Protein AF-0000000081532509 (afdb_homodimer)

InterPro domains:
  IPR002182 NB-ARC [PF00931] (156-328)
  IPR027417 P-loop containing nucleoside triphosphate hydrolase [G3DSA:3.40.50.300] (134-307)
  IPR027417 P-loop containing nucleoside triphosphate hydrolase [SSF52540] (149-412)
  IPR032675 Leucine-rich repeat domain superfamily [G3DSA:3.80.10.10] (495-868)
  IPR036388 Winged helix-like DNA-binding domain superfamily [G3DSA:1.10.10.10] (398-484)
  IPR042197 Apoptotic protease-activating factors, helical domain [G3DSA:1.10.8.430] (309-397)
  IPR050905 Plant disease resistance NBS-LRR [PTHR33463] (24-840)
  IPR055414 Disease resistance R13L4/SHOC-2-like, LRR domain [PF23598] (517-829)
  IPR058922 Disease resistance protein, winged helix domain [PF23559] (414-483)

Nearest PDB structures (foldseek):
  8xuq-assembly1_G  TM=4.237E-01  e=7.655E-31  Solanum lycopersicum
  8rfh-assembly1_B  TM=4.456E-01  e=2.811E-27  Nicotiana benthamiana
  8xuo-assembly1_G  TM=4.334E-01  e=1.552E-26  Solanum lycopersicum
  8bv0-assembly2_C  TM=6.031E-01  e=1.238E-17  Solanum lycopersicum
  7txh-assembly2_E  TM=5.042E-01  e=8.768E-08  Homo sapiens

Sequence (1768 aa):
MGNPFSIPCDPCVNKISQWLGEKAAYIHDLEKNLVAVETTMEDLTAKRDTLAGRVKREEDRGQQRTAEIKVWLTRTETVEKEVNELLSASDAELQKLCLHGFCSKSFKSSYRYGRSIVLKLREVENLKNEEFKEITEPSLTSEVEEMPLQPIIVGQETMLEKAWKHLKEDGVGMMGLYGMGGVGKTTLLTQIYNKFSEERCGFDFVIWVVVSQELQAEKIQDEIAQKVGLGGEGWNAKDKSGKRISLHNFLLKKKFVLFLDDLWQKVELFEIGVPFPTRGKNRCKVAFTTRSQEVCARMGVQDPMEVQCLADNESFDLFQKKVGERTLGSDPEIPDLARIVASKCDGLPLALNVIGETMSCKRTVQEWQYAIDVLTEYANKFSGMEDKILPLLKYSYDNLKGDQVKSSLLYCALFPEDDKIDKDKLIEYWIGEGIIDASEGIERAENKGYEIIGSLVRASLLMQVERVDPNYVRMHDVVREMALWIASDLGTEKDAFIVRAGVGLRKIPKVKKWNVVRRMSLMHNEIRSLDGSPECLELKTLLLQRTSLEKISSEFFKSMPKLVVLDLSVSQNLSEVPEGISQLVSLQYLDLSWTNICHLPKGLQELKKLIHLDLEYTRELQSIAGISRLHNLKVLNVSSSGFSWDLSTVEELETLKHLQVLLASFHGPPQVLKQFLSSHRLTSCTRSLEMGGKESSGLLSIPVTMEKLRELTIYGSTISEINMVNICIKSKTVSPLHNPSNVCFSSLSHVYVVDCKGLRELTWLMFAPNLRSLVVTNASELEDIINKEKASKEDVPFPKLVSLRLQNLPMLKNIYWRPLPLPCLKEIEVIKCPNLKKLPLDSQSGTHGENRLIIKNHDIEWIESVEWEDNATKNRFLSASKTVMGNPFSIPCDPCVNKISQWLGEKAAYIHDLEKNLVAVETTMEDLTAKRDTLAGRVKREEDRGQQRTAEIKVWLTRTETVEKEVNELLSASDAELQKLCLHGFCSKSFKSSYRYGRSIVLKLREVENLKNEEFKEITEPSLTSEVEEMPLQPIIVGQETMLEKAWKHLKEDGVGMMGLYGMGGVGKTTLLTQIYNKFSEERCGFDFVIWVVVSQELQAEKIQDEIAQKVGLGGEGWNAKDKSGKRISLHNFLLKKKFVLFLDDLWQKVELFEIGVPFPTRGKNRCKVAFTTRSQEVCARMGVQDPMEVQCLADNESFDLFQKKVGERTLGSDPEIPDLARIVASKCDGLPLALNVIGETMSCKRTVQEWQYAIDVLTEYANKFSGMEDKILPLLKYSYDNLKGDQVKSSLLYCALFPEDDKIDKDKLIEYWIGEGIIDASEGIERAENKGYEIIGSLVRASLLMQVERVDPNYVRMHDVVREMALWIASDLGTEKDAFIVRAGVGLRKIPKVKKWNVVRRMSLMHNEIRSLDGSPECLELKTLLLQRTSLEKISSEFFKSMPKLVVLDLSVSQNLSEVPEGISQLVSLQYLDLSWTNICHLPKGLQELKKLIHLDLEYTRELQSIAGISRLHNLKVLNVSSSGFSWDLSTVEELETLKHLQVLLASFHGPPQVLKQFLSSHRLTSCTRSLEMGGKESSGLLSIPVTMEKLRELTIYGSTISEINMVNICIKSKTVSPLHNPSNVCFSSLSHVYVVDCKGLRELTWLMFAPNLRSLVVTNASELEDIINKEKASKEDVPFPKLVSLRLQNLPMLKNIYWRPLPLPCLKEIEVIKCPNLKKLPLDSQSGTHGENRLIIKNHDIEWIESVEWEDNATKNRFLSASKTV

Solvent-accessible surface area (backbone atoms only — not comparable to full-atom values): 90305 Å² total; per-residue (Å²): 134,80,76,78,78,73,70,77,54,52,65,61,46,45,50,48,45,47,50,49,47,55,56,48,40,22,45,48,43,32,70,61,48,52,51,48,36,53,53,52,46,51,51,38,52,54,48,48,55,54,51,51,52,51,47,49,54,42,38,72,80,59,34,30,71,32,53,56,52,52,53,50,54,53,50,51,54,51,51,49,53,56,50,54,57,55,57,68,50,41,68,66,57,59,67,37,41,52,75,93,33,68,44,48,84,46,56,69,61,45,38,54,50,22,46,51,50,54,54,49,37,55,52,53,51,53,64,56,67,60,80,75,92,66,61,58,39,79,48,92,50,58,78,55,75,71,67,94,68,76,89,81,79,68,78,48,62,67,57,47,52,52,52,50,54,50,62,68,37,72,75,43,21,51,44,28,37,22,26,40,80,52,42,46,57,71,58,52,52,46,53,55,57,38,48,39,55,76,49,55,85,85,43,48,38,67,45,82,45,78,53,46,82,69,83,50,55,65,59,54,34,50,54,51,30,48,68,74,67,57,48,57,72,78,45,70,72,42,50,70,67,52,46,16,42,52,42,24,56,47,47,67,77,44,28,31,36,40,35,39,40,49,41,72,60,65,72,62,44,56,68,43,13,39,71,74,46,39,70,71,74,48,67,29,33,39,36,35,27,26,41,28,48,48,40,30,29,53,64,62,30,85,73,62,41,73,52,62,55,40,52,72,70,45,30,42,52,48,24,46,67,45,25,30,69,69,27,49,66,53,37,93,63,36,52,62,52,47,50,54,52,42,56,61,38,63,21,28,51,49,52,31,48,47,48,16,49,62,46,33,78,51,52,47,65,66,57,52,52,48,49,47,50,41,54,69,71,49,39,64,73,43,77,52,34,54,76,62,47,39,55,60,49,44,52,63,58,70,63,51,72,63,70,56,49,53,52,51,54,41,55,59,41,44,51,42,82,82,38,76,41,50,48,69,62,52,39,51,51,35,44,31,65,53,66,37,67,47,85,89,30,61,69,56,31,48,16,46,38,46,36,47,51,50,51,36,36,33,48,39,60,32,39,76,44,63,91,85,43,81,57,29,33,30,51,48,58,63,55,34,36,40,30,49,23,52,63,9,61,68,60,75,40,64,50,26,49,41,64,56,28,59,72,65,40,57,58,84,79,88,66,101,57,48,56,57,19,30,36,38,18,45,24,45,20,52,29,36,59,46,74,59,61,60,58,22,62,45,22,31,38,42,36,36,32,45,15,51,31,43,46,53,46,48,51,36,39,66,37,26,56,45,26,14,31,41,32,50,20,48,10,64,54,24,40,59,61,44,58,27,58,38,53,28,58,46,26,16,26,43,31,45,23,37,16,36,31,36,56,72,44,74,28,60,42,63,27,57,51,27,30,36,43,34,34,32,42,14,58,51,20,56,54,70,82,60,57,49,55,30,53,47,29,26,34,43,30,40,33,59,34,42,44,71,77,42,67,67,53,53,53,34,57,70,63,31,80,48,52,55,39,31,29,41,50,46,61,56,62,64,68,45,53,52,54,47,65,66,32,65,70,58,33,47,16,24,32,32,43,33,40,30,24,82,79,44,69,44,79,47,70,46,56,47,67,27,58,45,26,28,36,40,34,42,33,46,22,45,32,44,44,75,43,71,39,64,75,57,85,86,70,84,78,64,55,57,83,78,51,71,83,62,80,35,32,68,40,26,29,37,40,35,40,35,43,25,52,40,26,37,60,48,51,69,54,61,46,21,59,43,27,28,35,42,37,40,32,42,23,56,46,22,33,26,40,41,42,76,88,75,49,67,89,87,65,80,63,43,58,40,28,30,38,41,38,40,34,43,22,63,45,24,41,39,56,44,96,56,67,36,73,28,53,47,24,35,37,38,35,48,34,65,38,83,48,45,39,46,65,43,54,36,79,66,33,23,31,72,75,94,60,41,40,35,37,37,27,64,47,72,69,52,67,73,62,39,48,59,87,45,71,70,37,40,60,57,49,61,77,34,47,41,76,99,133,83,75,78,80,74,71,75,54,59,64,59,50,47,49,50,49,49,51,50,47,55,57,49,39,24,45,47,40,34,70,60,49,51,54,48,37,54,52,50,47,53,51,37,53,24,50,47,54,49,52,50,51,52,48,50,56,41,38,62,70,62,33,33,73,34,73,66,54,52,51,48,53,56,48,52,54,52,50,42,53,53,47,71,56,56,58,72,50,43,67,68,57,59,67,32,41,36,81,94,31,68,44,52,78,46,55,69,60,43,40,54,52,21,45,52,49,54,54,48,36,54,50,51,50,52,61,54,67,58,78,75,94,67,63,59,43,85,49,91,54,61,73,58,72,56,67,80,67,76,87,82,80,66,77,49,62,66,57,47,51,52,50,50,52,49,62,67,36,70,77,40,20,52,45,29,37,23,27,40,77,52,41,45,58,69,58,51,52,48,53,56,55,41,46,38,53,78,48,55,85,85,41,61,41,74,46,80,44,78,50,48,84,68,83,48,57,64,60,53,36,51,54,52,30,47,67,74,67,54,48,56,74,75,46,70,72,44,52,71,68,54,46,18,52,53,42,26,61,56,48,69,76,44,29,31,38,40,38,40,39,48,41,75,58,67,73,61,45,71,68,44,13,41,73,76,47,39,69,78,74,52,70,29,34,38,37,37,26,27,38,29,50,57,40,30,51,71,67,64,29,83,73,61,41,74,53,64,58,40,53,71,68,44,31,43,51,47,23,47,67,42,26,33,65,68,27,46,65,57,34,86,64,36,51,62,52,48,51,54,51,44,56,65,38,66,21,28,49,50,51,34,50,46,47,18,27,62,48,20,62,51,55,48,67,43,34,52,53,33,49,48,51,37,55,70,74,42,40,61,75,40,77,51,31,55,78,59,47,37,56,59,46,44,50,60,58,71,73,54,81,62,72,52,49,53,52,50,54,41,55,59,39,45,53,39,82,82,41,77,40,49,50,66,62,52,38,50,51,34,44,32,65,52,65,36,67,46,93,90,32,64,68,60,31,48,53,50,38,52,48,46,54,50,50,36,39,37,48,38,60,33,39,76,44,63,86,86,43,78,58,28,33,29,54,50,59,65,54,33,50,38,29,50,32,51,63,8,56,70,64,74,37,64,50,26,48,42,63,56,26,60,73,64,40,57,59,83,78,90,67,95,55,46,56,56,18,31,36,38,17,44,24,45,21,50,30,36,60,47,76,58,62,61,56,23,62,45,23,31,37,42,35,37,32,44,16,52,31,43,47,55,46,47,51,36,40,68,37,26,56,45,26,14,30,40,33,50,20,48,10,64,55,24,42,62,64,44,59,27,60,39,53,28,57,46,27,14,25,42,32,44,24,38,16,36,31,36,56,72,44,75,28,61,42,63,26,57,51,26,28,34,43,34,35,30,41,13,57,51,21,56,54,71,83,61,57,50,54,30,54,46,28,27,36,42,31,41,32,60,33,42,44,73,77,42,68,65,56,53,54,35,57,67,63,33,80,49,48,56,39,32,29,38,49,45,62,55,60,62,66,46,55,51,52,46,67,68,32,64,70,58,34,47,18,24,31,31,43,32,40,31,25,81,79,43,70,45,78,44,68,46,52,46,67,25,56,46,26,30,34,42,34,42,34,45,22,44,32,45,43,73,43,69,37,69,76,64,89,82,73,84,85,67,55,57,83,79,51,74,83,64,81,33,32,66,40,25,28,36,41,37,40,34,40,25,49,38,27,36,58,48,48,68,53,60,43,21,56,44,25,28,35,42,38,41,32,42,23,54,45,21,31,26,41,41,40,76,90,78,46,65,89,84,65,79,62,44,56,43,26,32,37,40,36,41,33,43,22,60,44,24,41,37,56,43,95,55,67,36,73,26,49,48,22,36,38,39,36,48,34,65,39,81,47,44,38,46,66,43,51,34,77,66,36,21,32,72,73,97,59,42,39,36,36,36,28,66,51,74,69,51,66,72,62,39,48,57,85,43,70,66,32,40,59,57,48,61,70,36,47,41,79,102

Secondary structure (DSSP, 8-state):
---------HHHHHHHHHHHHHHHHHHHTHHHHHHHHHHHHHHHHHHHHHHHHHHHHHHHTTEEE-HHHHHHHHHHHHHHHHHHHHHHTHHHHHHTEETTTTEESSHHHHHHHHHHHHHHHHHHHHHHH---S-SEEE-SS---PPPP--S---S-HHHHHHHHHHHHSTT--EEEEE-STTSSHHHHHHHHHHHHHH--TT-SEEEEEE--SS--HHHHHHHHHHHHT--SHHHHTS-HHHHHHHHHHHHHTS-EEEEEEEE-S---TTTTTPPP--SSSS--EEEEEES-HHHHHHHT-SS-EE-PPPPHHHHHHHHHHHH-HHHHTSSTTHHHHHHHHHHHTTT-HHHHHHHHHHHTT--SHHHHHHHHHHHHH-GGGSTTIIIIIHHHHHHHHHT--SHHHHHHHHHHTTSPTTPPEEHHHHHHHHHHHTSS--TT-HHHHHHHHHHHHHHHHHTTSSEE--TT-TTEEE--HHHHHHHHHHHTTTTT-GGGEEE-TTS--SSPPP-S-GGG--EEE--S----EE-S----TT--EEE-TT----EE-TTTTTT-TT--EEE--S-TT-----GGGGG-TT--EEE-TT----S--GGGGG-TT--EEE-TT-TT----TTGGG-TT--EEE-TT-SPPP-HHHHHHHHT-TT--EEEEEE-S-HHHHHHHHH-HHHHHHEEEEEEE-TT-EEEEEEETT-TT--EEEEES-EEEEEEEE---SSS----TTT-TTS--STT--EEEEES-SS--B-GGGGG-TT--EEEEE--TT--BSS-TTTS-TT----TT--EEEEES-TT--BS-SS-B--TT--EEEEES-TT--B--B-TT-S--GGG--EEEES-HHHHHH-B-SSHHHHHHHHHHEEE-/---------HHHHHHHHHHHHHHHHHHHTHHHHHHHHHHHHHHHHHHHHHHHHHHHHHHHTTEEE-HHHHHHHHHHHHHHHHHHHHGGGHHHHHTTEETTTTEESSHHHHHHHHHHHHHHHHHHHHHHT---S-SEEE-SS---PPPP--S---S-HHHHHHHHHHHHSTT-SEEEEE-STTSSHHHHHHHHHHHHHH--TT-SEEEEEE--SS--HHHHHHHHHHHHT--SHHHHTS-HHHHHHHHHHHHHTS-EEEEEEEE-S---TTTTTPPP--SSSS--EEEEEES-HHHHHHHT-SSPEE-PPPPHHHHHHHHHHHH-HHHHTT-TTHHHHHHHHHHHTTT-HHHHHHHHHHHTT--SHHHHHHHHHHHHH-GGGSTTIIIIIHHHHHHHHHT-SSHHHHHHHHHHTTSPTTPPEEHHHHHHHHHHHTSS--TT-HHHHHHHHHHHHHHHHHTTSSEE--TT-TTEEE--HHHHHHHHHHHTTTTT-GGGEEE-TTS--SSPPP-S-GGG--EEE--S----EE-S----TT--EEE-TT----EE-TTTTTT-TT--EEE--S-TT-----GGGGG-TT--EEE-TT----S--GGGGG-TT--EEE-TT-TT----TTGGG-TT--EEE-TT-SPPP-HHHHHHHHT-TT--EEEEEE-S-HHHHHHHHH-HHHHHHEEEEEEE-TT-EEEEEEETT-TT--EEEEES-EEEEEEEE---SSS----TTS-TTS--STT--EEEEES-SS--B-GGGGG-TT--EEEEE--TT--BSS-TTTS-TT----TT--EEEEES-TT--BS-SS-B--TT--EEEEES-TT--B--B-TT-S--GGG--EEEES-HHHHHH-B-SSHHHHHHHHHHEEE-

Organism: Thlaspi arvense (NCBI:txid13288)

Foldseek 3Di:
DPPPPPPVCPVVCVVVVVVVVVLLCLFQCVVVLLVLLVVLLVLLVVVLVVLVVVQVVVVVVQWHFDPVNVVLSVVNVVLNVVSVVLNVCSVVLVVQAPDNRSDGVDRVVSSVSSVVSVVSSVVSVVSSPDDDPDGTDHDQFGQQDQDDADPDDFQCVVVLVVQLVQQLDLQAAEEEEAAAFQQQQVRSLSVSSRVCNVPVSQFREEAEDEQADDHDLVVRLQRRCVRNVNHDDVLVPDDQVRSLQVLLVVQQVGQYEYEYEEDAAADDCSSNNHDGRHRRDHNYHYYYYYHFLVNCVVNPGPDYHYRDFHDLVRLLVLLDVQLDPVQPVLDVCSSVLSSLLSVLQVRRNQSSNQVSNVNNVPRDPVVSVVLSVCSQAQVCPPPCLVPPPLVSNCVLLVSDPDVLLNVLLLVQLLADAPDWAFQQVSLLVCCQLPSFDQPVHPVVSSVVSVVSVVRCVRSNQWDQDPPPDRRTIHGHSSSSSSSLCVCCVNVPRNQCEAHDEQVADQADDDDPDLQNHAEYHHENYAHAEADDAGQRARHAYYHHENYCYQYYDLNHCQRYQNHREDEPELNANHADDHLNVLNNQNYAYYAHENYQHAEDHPSVLNRQNHAEYAHHLNQNHADPPSVLSNQNHAEYECHNHNYAQDQVNLVSVLSNPNHQAYADEHADDVVRVVVQQLDLVNLCRYQHYHYEYCPQPEEAEHELSNQRHAEYEYEHYQYQYYAYFHVDPDDDGPRCLVVVPDQGNQRHAYYHYEQHANYAEQQVQQSHQRHAEYEHENHARHAEHHDPVSDDPPGQGHLRYAEYAAEQHQRHAYHDDAAGANQRHQEYEHENHQNHQEDNHDLNHAHDDPSGHAYEYQDPVRLVRHDDPDPSRNVVHVVRYDHD/DPPPPPPVCVVVVVVVVVVVVVLLCLQQCVVVLLVLQVVLLVLLVVVLVVLVVVQVVVVVVPWDFDPVNVVLSVVNVVLCVVNVVLNVCSVVLVVQAPPNRSRGVCRVVSSVSSVVSVVSSVVSVVSSPDDDPDGTDNPQQRQLDQDDADPDDFQCVVVLVVQLVQQLDLQAAEEEEAAAFQQCQVVSLSVSSNVCNVPVSQFREEAEDECAPDHDLVVRLQRRCVRNVNHDDVLVVDDQVRSLQVLLVVLQPGQYEYEYEEDLAADDCSSNNHDRRHRNDRNHHYYYYYHFLVNCVVNPGDDYHYRDFHDLVRLLVLLDVQLDDCQCVLDVCVSVLSSLLSVLQVRRNNSSNQVSNVNNPPRDPVVSVVQSVCSQAQVCPDPCLLPPPLVSNVVLLVSDDDVLLNVLLLQQLLADAPDWDFQQVSLLVCCLLPSFPAPVHDVVSSVVSVVSVVRCVRSNQWAQDPPPCRRTIHGHSSSSSSSLCVQCVNVVRNQCEARPAQVADQADDDDPDLQNHAEYHHENYAHAEADDARQRQRHAYYHHENYCHQYYDLNNCQRYQNHREYEHELNANHADDHLNVLSNQNHAYYEHENYQHAEDDPSVLNRQNHAYYAHHQNQNHADPPSVLSNQNHAEYECHNHNYAQDPVNLVSVLSRPNHQAYADEHADDVVRVVVQQLDLVNLCRYQHYHYEYCPPPEEAEHELSNQNHAEYEYEHYQYQYYAYFHSDPDDDRPRCLVVLPPQGQQRHAYYHYEQHANYAEQQVQQSHQNHAEYEHENHARHAEHHDPVSDDPPGQGHQRHAEYEAYQHANHAYDDPAQHARQNHQEYEHENHQNHQEDNHDLNHAHDDPSGHAYEYQDPVRLVRHDDPDPSNNVRHVVRYDHD

pLDDT: mean 84.24, std 11.16, range [21.68, 97.55]

Structure (mmCIF, N/CA/C/O backbone):
data_AF-0000000081532509-model_v1
#
loop_
_entity.id
_entity.type
_entity.pdbx_description
1 polymer 'NB-ARC domain-containing protein'
#
loop_
_atom_site.group_PDB
_atom_site.id
_atom_site.type_symbol
_atom_site.label_atom_id
_atom_site.label_alt_id
_atom_site.label_comp_id
_atom_site.label_asym_id
_atom_site.label_entity_id
_atom_site.label_seq_id
_atom_site.pdbx_PDB_ins_code
_atom_site.Cartn_x
_atom_site.Cartn_y
_atom_site.Cartn_z
_atom_site.occupancy
_atom_site.B_iso_or_equiv
_atom_site.auth_seq_id
_atom_site.auth_comp_id
_atom_site.auth_asym_id
_atom_site.auth_atom_id
_atom_site.pdbx_PDB_model_num
ATOM 1 N N . MET A 1 1 ? 50.079 -94.391 -62.652 1 21.68 1 MET A N 1
ATOM 2 C CA . MET A 1 1 ? 49.833 -94.374 -61.213 1 21.68 1 MET A CA 1
ATOM 3 C C . MET A 1 1 ? 49.035 -93.138 -60.811 1 21.68 1 MET A C 1
ATOM 5 O O . MET A 1 1 ? 49.607 -92.068 -60.594 1 21.68 1 MET A O 1
ATOM 9 N N . GLY A 1 2 ? 47.995 -92.837 -61.519 1 25.96 2 GLY A N 1
ATOM 10 C CA . GLY A 1 2 ? 47.053 -91.741 -61.358 1 25.96 2 GLY A CA 1
ATOM 11 C C . GLY A 1 2 ? 46.443 -91.678 -59.971 1 25.96 2 GLY A C 1
ATOM 12 O O . GLY A 1 2 ? 45.877 -92.662 -59.491 1 25.96 2 GLY A O 1
ATOM 13 N N . ASN A 1 3 ? 47.211 -91.084 -59.016 1 30.79 3 ASN A N 1
ATOM 14 C CA . ASN A 1 3 ? 46.791 -90.801 -57.647 1 30.79 3 ASN A CA 1
ATOM 15 C C . ASN A 1 3 ? 45.376 -90.229 -57.603 1 30.79 3 ASN A C 1
ATOM 17 O O . ASN A 1 3 ? 45.111 -89.172 -58.177 1 30.79 3 ASN A O 1
ATOM 21 N N . PRO A 1 4 ? 44.313 -91.072 -57.512 1 35.39 4 PRO A N 1
ATOM 22 C CA . PRO A 1 4 ? 42.913 -90.659 -57.389 1 35.39 4 PRO A CA 1
ATOM 23 C C . PRO A 1 4 ? 42.69 -89.661 -56.254 1 35.39 4 PRO A C 1
ATOM 25 O O . PRO A 1 4 ? 43.219 -89.843 -55.155 1 35.39 4 PRO A O 1
ATOM 28 N N . PHE A 1 5 ? 42.784 -88.395 -56.468 1 39.99 5 PHE A N 1
ATOM 29 C CA . PHE A 1 5 ? 42.369 -87.288 -55.615 1 39.99 5 PHE A CA 1
ATOM 30 C C . PHE A 1 5 ? 41.045 -87.6 -54.928 1 39.99 5 PHE A C 1
ATOM 32 O O . PHE A 1 5 ? 40.007 -87.702 -55.586 1 39.99 5 PHE A O 1
ATOM 39 N N . SER A 1 6 ? 41.003 -88.537 -53.989 1 39.02 6 SER A N 1
ATOM 40 C CA . SER A 1 6 ? 39.803 -88.767 -53.191 1 39.02 6 SER A CA 1
ATOM 41 C C . SER A 1 6 ? 39.423 -87.525 -52.393 1 39.02 6 SER A C 1
ATOM 43 O O . SER A 1 6 ? 40.212 -87.037 -51.58 1 39.02 6 SER A O 1
ATOM 45 N N . ILE A 1 7 ? 38.829 -86.582 -52.958 1 45.93 7 ILE A N 1
ATOM 46 C CA . ILE A 1 7 ? 38.215 -85.467 -52.247 1 45.93 7 ILE A CA 1
ATOM 47 C C . ILE A 1 7 ? 37.352 -85.996 -51.104 1 45.93 7 ILE A C 1
ATOM 49 O O . ILE A 1 7 ? 36.418 -86.77 -51.33 1 45.93 7 ILE A O 1
ATOM 53 N N . PRO A 1 8 ? 37.927 -86.235 -50.006 1 46.59 8 PRO A N 1
ATOM 54 C CA . PRO A 1 8 ? 37.094 -86.655 -48.877 1 46.59 8 PRO A CA 1
ATOM 55 C C . PRO A 1 8 ? 35.799 -85.853 -48.769 1 46.59 8 PRO A C 1
ATOM 57 O O . PRO A 1 8 ? 35.837 -84.635 -48.581 1 46.59 8 PRO A O 1
ATOM 60 N N . CYS A 1 9 ? 34.817 -86.181 -49.542 1 52.08 9 CYS A N 1
ATOM 61 C CA . CYS A 1 9 ? 33.445 -85.686 -49.568 1 52.08 9 CYS A CA 1
ATOM 62 C C . CYS A 1 9 ? 32.781 -85.848 -48.207 1 52.08 9 CYS A C 1
ATOM 64 O O . CYS A 1 9 ? 31.592 -85.561 -48.053 1 52.08 9 CYS A O 1
ATOM 66 N N . ASP A 1 10 ? 33.462 -86.351 -47.181 1 53.29 10 ASP A N 1
ATOM 67 C CA . ASP A 1 10 ? 32.844 -86.718 -45.911 1 53.29 10 ASP A CA 1
ATOM 68 C C . ASP A 1 10 ? 32.315 -85.486 -45.181 1 53.29 10 ASP A C 1
ATOM 70 O O . ASP A 1 10 ? 31.186 -85.488 -44.687 1 53.29 10 ASP A O 1
ATOM 74 N N . PRO A 1 11 ? 33.158 -84.537 -45.101 1 56.8 11 PRO A N 1
ATOM 75 C CA . PRO A 1 11 ? 32.604 -83.428 -44.32 1 56.8 11 PRO A CA 1
ATOM 76 C C . PRO A 1 11 ? 31.399 -82.776 -44.994 1 56.8 11 PRO A C 1
ATOM 78 O O . PRO A 1 11 ? 30.454 -82.366 -44.315 1 56.8 11 PRO A O 1
ATOM 81 N N . CYS A 1 12 ? 31.429 -82.581 -46.225 1 55.42 12 CYS A N 1
ATOM 82 C CA . CYS A 1 12 ? 30.263 -82.086 -46.948 1 55.42 12 CYS A CA 1
ATOM 83 C C . CYS A 1 12 ? 29.095 -83.057 -46.83 1 55.42 12 CYS A C 1
ATOM 85 O O . CYS A 1 12 ? 27.951 -82.64 -46.643 1 55.42 12 CYS A O 1
ATOM 87 N N . VAL A 1 13 ? 29.436 -84.375 -46.99 1 60.63 13 VAL A N 1
ATOM 88 C CA . VAL A 1 13 ? 28.402 -85.394 -46.846 1 60.63 13 VAL A CA 1
ATOM 89 C C . VAL A 1 13 ? 27.88 -85.403 -45.411 1 60.63 13 VAL A C 1
ATOM 91 O O . VAL A 1 13 ? 26.681 -85.574 -45.182 1 60.63 13 VAL A O 1
ATOM 94 N N . ASN A 1 14 ? 28.758 -85.162 -44.531 1 57.7 14 ASN A N 1
ATOM 95 C CA . ASN A 1 14 ? 28.316 -85.09 -43.142 1 57.7 14 ASN A CA 1
ATOM 96 C C . ASN A 1 14 ? 27.458 -83.853 -42.891 1 57.7 14 ASN A C 1
ATOM 98 O O . ASN A 1 14 ? 26.46 -83.921 -42.171 1 57.7 14 ASN A O 1
ATOM 102 N N . LYS A 1 15 ? 27.845 -82.759 -43.423 1 61.26 15 LYS A N 1
ATOM 103 C CA . LYS A 1 15 ? 27.03 -81.558 -43.258 1 61.26 15 LYS A CA 1
ATOM 104 C C . LYS A 1 15 ? 25.692 -81.7 -43.978 1 61.26 15 LYS A C 1
ATOM 106 O O . LYS A 1 15 ? 24.655 -81.28 -43.46 1 61.26 15 LYS A O 1
ATOM 111 N N . ILE A 1 16 ? 25.804 -82.289 -45.118 1 60.94 16 ILE A N 1
ATOM 112 C CA . ILE A 1 16 ? 24.561 -82.557 -45.834 1 60.94 16 ILE A CA 1
ATOM 113 C C . ILE A 1 16 ? 23.752 -83.612 -45.085 1 60.94 16 ILE A C 1
ATOM 115 O O . ILE A 1 16 ? 22.526 -83.51 -44.988 1 60.94 16 ILE A O 1
ATOM 119 N N . SER A 1 17 ? 24.592 -84.582 -44.573 1 61.87 17 SER A N 1
ATOM 120 C CA . SER A 1 17 ? 23.917 -85.605 -43.781 1 61.87 17 SER A CA 1
ATOM 121 C C . SER A 1 17 ? 23.342 -85.02 -42.495 1 61.87 17 SER A C 1
ATOM 123 O O . SER A 1 17 ? 22.241 -85.386 -42.079 1 61.87 17 SER A O 1
ATOM 125 N N . GLN A 1 18 ? 23.988 -84.201 -41.908 1 62.49 18 GLN A N 1
ATOM 126 C CA . GLN A 1 18 ? 23.481 -83.539 -40.711 1 62.49 18 GLN A CA 1
ATOM 127 C C . GLN A 1 18 ? 22.316 -82.613 -41.047 1 62.49 18 GLN A C 1
ATOM 129 O O . GLN A 1 18 ? 21.334 -82.549 -40.304 1 62.49 18 GLN A O 1
ATOM 134 N N . TRP A 1 19 ? 22.476 -81.956 -42.079 1 64 19 TRP A N 1
ATOM 135 C CA . TRP A 1 19 ? 21.389 -81.113 -42.565 1 64 19 TRP A CA 1
ATOM 136 C C . TRP A 1 19 ? 20.16 -81.951 -42.902 1 64 19 TRP A C 1
ATOM 138 O O . TRP A 1 19 ? 19.04 -81.603 -42.52 1 64 19 TRP A O 1
ATOM 148 N N . LEU A 1 20 ? 20.493 -83.065 -43.61 1 65.06 20 LEU A N 1
ATOM 149 C CA . LEU A 1 20 ? 19.396 -83.972 -43.928 1 65.06 20 LEU A CA 1
ATOM 150 C C . LEU A 1 20 ? 18.846 -84.624 -42.663 1 65.06 20 LEU A C 1
ATOM 152 O O . LEU A 1 20 ? 17.64 -84.854 -42.553 1 65.06 20 LEU A O 1
ATOM 156 N N . GLY A 1 21 ? 19.755 -84.849 -41.738 1 64.79 21 GLY A N 1
ATOM 157 C CA . GLY A 1 21 ? 19.322 -85.379 -40.455 1 64.79 21 GLY A CA 1
ATOM 158 C C . GLY A 1 21 ? 18.468 -84.405 -39.666 1 64.79 21 GLY A C 1
ATOM 159 O O . GLY A 1 21 ? 17.457 -84.795 -39.077 1 64.79 21 GLY A O 1
ATOM 160 N N . GLU A 1 22 ? 18.788 -83.184 -39.748 1 71.88 22 GLU A N 1
ATOM 161 C CA . GLU A 1 22 ? 18.007 -82.16 -39.06 1 71.88 22 GLU A CA 1
ATOM 162 C C . GLU A 1 22 ? 16.646 -81.967 -39.722 1 71.88 22 GLU A C 1
ATOM 164 O O . GLU A 1 22 ? 15.636 -81.793 -39.037 1 71.88 22 GLU A O 1
ATOM 169 N N . LYS A 1 23 ? 16.626 -82.074 -40.963 1 72.53 23 LYS A N 1
ATOM 170 C CA . LYS A 1 23 ? 15.374 -81.905 -41.694 1 72.53 23 LYS A CA 1
ATOM 171 C C . LYS A 1 23 ? 14.485 -83.137 -41.555 1 72.53 23 LYS A C 1
ATOM 173 O O . LYS A 1 23 ? 13.261 -83.019 -41.463 1 72.53 23 LYS A O 1
ATOM 178 N N . ALA A 1 24 ? 15.232 -84.318 -41.533 1 74.74 24 ALA A N 1
ATOM 179 C CA . ALA A 1 24 ? 14.466 -85.541 -41.31 1 74.74 24 ALA A CA 1
ATOM 180 C C . ALA A 1 24 ? 13.912 -85.589 -39.889 1 74.74 24 ALA A C 1
ATOM 182 O O . ALA A 1 24 ? 12.885 -86.225 -39.637 1 74.74 24 ALA A O 1
ATOM 183 N N . ALA A 1 25 ? 14.6 -84.895 -39.007 1 77.67 25 ALA A N 1
ATOM 184 C CA . ALA A 1 25 ? 14.179 -84.879 -37.608 1 77.67 25 ALA A CA 1
ATOM 185 C C . ALA A 1 25 ? 12.887 -84.087 -37.434 1 77.67 25 ALA A C 1
ATOM 187 O O . ALA A 1 25 ? 12.161 -84.279 -36.455 1 77.67 25 ALA A O 1
ATOM 188 N N . TYR A 1 26 ? 12.526 -83.326 -38.408 1 81.72 26 TYR A N 1
ATOM 189 C CA . TYR A 1 26 ? 11.281 -82.567 -38.351 1 81.72 26 TYR A CA 1
ATOM 190 C C . TYR A 1 26 ? 10.074 -83.494 -38.428 1 81.72 26 TYR A C 1
ATOM 192 O O . TYR A 1 26 ? 9.03 -83.215 -37.834 1 81.72 26 TYR A O 1
ATOM 200 N N . ILE A 1 27 ? 10.334 -84.604 -39.177 1 77.48 27 ILE A N 1
ATOM 201 C CA . ILE A 1 27 ? 9.22 -85.529 -39.359 1 77.48 27 ILE A CA 1
ATOM 202 C C . ILE A 1 27 ? 9.288 -86.632 -38.306 1 77.48 27 ILE A C 1
ATOM 204 O O . ILE A 1 27 ? 8.29 -86.934 -37.648 1 77.48 27 ILE A O 1
ATOM 208 N N . HIS A 1 28 ? 10.606 -87.072 -38.214 1 78.71 28 HIS A N 1
ATOM 209 C CA . HIS A 1 28 ? 10.773 -88.191 -37.294 1 78.71 28 HIS A CA 1
ATOM 210 C C . HIS A 1 28 ? 10.435 -87.784 -35.864 1 78.71 28 HIS A C 1
ATOM 212 O O . HIS A 1 28 ? 9.807 -88.549 -35.128 1 78.71 28 HIS A O 1
ATOM 218 N N . ASP A 1 29 ? 10.727 -86.598 -35.321 1 79.75 29 ASP A N 1
ATOM 219 C CA . ASP A 1 29 ? 10.55 -86.14 -33.947 1 79.75 29 ASP A CA 1
ATOM 220 C C . ASP A 1 29 ? 9.303 -85.268 -33.815 1 79.75 29 ASP A C 1
ATOM 222 O O . ASP A 1 29 ? 9.185 -84.484 -32.871 1 79.75 29 ASP A O 1
ATOM 226 N N . LEU A 1 30 ? 8.442 -85.333 -34.646 1 82.94 30 LEU A N 1
ATOM 227 C CA . LEU A 1 30 ? 7.275 -84.458 -34.674 1 82.94 30 LEU A CA 1
ATOM 228 C C . LEU A 1 30 ? 6.441 -84.623 -33.408 1 82.94 30 LEU A C 1
ATOM 230 O O . LEU A 1 30 ? 5.994 -83.635 -32.821 1 82.94 30 LEU A O 1
ATOM 234 N N . GLU A 1 31 ? 6.163 -85.911 -32.977 1 77.98 31 GLU A N 1
ATOM 235 C CA . GLU A 1 31 ? 5.352 -86.147 -31.786 1 77.98 31 GLU A CA 1
ATOM 236 C C . GLU A 1 31 ? 6.009 -85.552 -30.544 1 77.98 31 GLU A C 1
ATOM 238 O O . GLU A 1 31 ? 5.34 -84.918 -29.725 1 77.98 31 GLU A O 1
ATOM 243 N N . LYS A 1 32 ? 7.247 -85.723 -30.442 1 81.28 32 LYS A N 1
ATOM 244 C CA . LYS A 1 32 ? 7.979 -85.176 -29.303 1 81.28 32 LYS A CA 1
ATOM 245 C C . LYS A 1 32 ? 7.975 -83.651 -29.329 1 81.28 32 LYS A C 1
ATOM 247 O O . LYS A 1 32 ? 7.8 -83.008 -28.291 1 81.28 32 LYS A O 1
ATOM 252 N N . ASN A 1 33 ? 8.162 -83.12 -30.47 1 85.34 33 ASN A N 1
ATOM 253 C CA . ASN A 1 33 ? 8.191 -81.668 -30.614 1 85.34 33 ASN A CA 1
ATOM 254 C C . ASN A 1 33 ? 6.821 -81.051 -30.347 1 85.34 33 ASN A C 1
ATOM 256 O O . ASN A 1 33 ? 6.727 -79.94 -29.821 1 85.34 33 ASN A O 1
ATOM 260 N N . LEU A 1 34 ? 5.799 -81.742 -30.682 1 85.9 34 LEU A N 1
ATOM 261 C CA . LEU A 1 34 ? 4.449 -81.247 -30.433 1 85.9 34 LEU A CA 1
ATOM 262 C C . LEU A 1 34 ? 4.157 -81.195 -28.937 1 85.9 34 LEU A C 1
ATOM 264 O O . LEU A 1 34 ? 3.578 -80.224 -28.447 1 85.9 34 LEU A O 1
ATOM 268 N N . VAL A 1 35 ? 4.636 -82.22 -28.235 1 83.19 35 VAL A N 1
ATOM 269 C CA . VAL A 1 35 ? 4.448 -82.222 -26.788 1 83.19 35 VAL A CA 1
ATOM 270 C C . VAL A 1 35 ? 5.308 -81.132 -26.154 1 83.19 35 VAL A C 1
ATOM 272 O O . VAL A 1 35 ? 4.875 -80.457 -25.216 1 83.19 35 VAL A O 1
ATOM 275 N N . ALA A 1 36 ? 6.431 -80.967 -26.679 1 84.9 36 ALA A N 1
ATOM 276 C CA . ALA A 1 36 ? 7.343 -79.956 -26.15 1 84.9 36 ALA A CA 1
ATOM 277 C C . ALA A 1 36 ? 6.784 -78.551 -26.357 1 84.9 36 ALA A C 1
ATOM 279 O O . ALA A 1 36 ? 6.883 -77.699 -25.471 1 84.9 36 ALA A O 1
ATOM 280 N N . VAL A 1 37 ? 6.235 -78.295 -27.492 1 88.74 37 VAL A N 1
ATOM 281 C CA . VAL A 1 37 ? 5.678 -76.977 -27.779 1 88.74 37 VAL A CA 1
ATOM 282 C C . VAL A 1 37 ? 4.467 -76.722 -26.884 1 88.74 37 VAL A C 1
ATOM 284 O O . VAL A 1 37 ? 4.279 -75.61 -26.384 1 88.74 37 VAL A O 1
ATOM 287 N N . GLU A 1 38 ? 3.688 -77.779 -26.72 1 85.22 38 GLU A N 1
ATOM 288 C CA . GLU A 1 38 ? 2.503 -77.632 -25.88 1 85.22 38 GLU A CA 1
ATOM 289 C C . GLU A 1 38 ? 2.886 -77.345 -24.431 1 85.22 38 GLU A C 1
ATOM 291 O O . GLU A 1 38 ? 2.325 -76.446 -23.801 1 85.22 38 GLU A O 1
ATOM 296 N N . THR A 1 39 ? 3.864 -78.112 -24.007 1 85.67 39 THR A N 1
ATOM 297 C CA . THR A 1 39 ? 4.291 -77.938 -22.624 1 85.67 39 THR A CA 1
ATOM 298 C C . THR A 1 39 ? 4.982 -76.591 -22.436 1 85.67 39 THR A C 1
ATOM 300 O O . THR A 1 39 ? 4.737 -75.893 -21.45 1 85.67 39 THR A O 1
ATOM 303 N N . THR A 1 40 ? 5.802 -76.14 -23.269 1 87.96 40 THR A N 1
ATOM 304 C CA . THR A 1 40 ? 6.517 -74.873 -23.165 1 87.96 40 THR A CA 1
ATOM 305 C C . THR A 1 40 ? 5.56 -73.697 -23.332 1 87.96 40 THR A C 1
ATOM 307 O O . THR A 1 40 ? 5.744 -72.647 -22.713 1 87.96 40 THR A O 1
ATOM 310 N N . MET A 1 41 ? 4.633 -73.869 -24.154 1 89.09 41 MET A N 1
ATOM 311 C CA . MET A 1 41 ? 3.634 -72.818 -24.327 1 89.09 41 MET A CA 1
ATOM 312 C C . MET A 1 41 ? 2.801 -72.646 -23.061 1 89.09 41 MET A C 1
ATOM 314 O O . MET A 1 41 ? 2.444 -71.524 -22.696 1 89.09 41 MET A O 1
ATOM 318 N N . GLU A 1 42 ? 2.502 -73.717 -22.409 1 86.13 42 GLU A N 1
ATOM 319 C CA . GLU A 1 42 ? 1.791 -73.63 -21.137 1 86.13 42 GLU A CA 1
ATOM 320 C C . GLU A 1 42 ? 2.606 -72.863 -20.1 1 86.13 42 GLU A C 1
ATOM 322 O O . GLU A 1 42 ? 2.059 -72.057 -19.345 1 86.13 42 GLU A O 1
ATOM 327 N N . ASP A 1 43 ? 3.834 -73.141 -20.125 1 86.85 43 ASP A N 1
ATOM 328 C CA . ASP A 1 43 ? 4.72 -72.422 -19.214 1 86.85 43 ASP A CA 1
ATOM 329 C C . ASP A 1 43 ? 4.77 -70.935 -19.558 1 86.85 43 ASP A C 1
ATOM 331 O O . ASP A 1 43 ? 4.768 -70.085 -18.664 1 86.85 43 ASP A O 1
ATOM 335 N N . LEU A 1 44 ? 4.831 -70.607 -20.773 1 87.75 44 LEU A N 1
ATOM 336 C CA . LEU A 1 44 ? 4.873 -69.219 -21.223 1 87.75 44 LEU A CA 1
ATOM 337 C C . LEU A 1 44 ? 3.575 -68.497 -20.881 1 87.75 44 LEU A C 1
ATOM 339 O O . LEU A 1 44 ? 3.595 -67.333 -20.474 1 87.75 44 LEU A O 1
ATOM 343 N N . THR A 1 45 ? 2.485 -69.224 -21.087 1 87.39 45 THR A N 1
ATOM 344 C CA . THR A 1 45 ? 1.194 -68.626 -20.766 1 87.39 45 THR A CA 1
ATOM 345 C C . THR A 1 45 ? 1.073 -68.375 -19.265 1 87.39 45 THR A C 1
ATOM 347 O O . THR A 1 45 ? 0.506 -67.364 -18.844 1 87.39 45 THR A O 1
ATOM 350 N N . ALA A 1 46 ? 1.567 -69.322 -18.436 1 83.62 46 ALA A N 1
ATOM 351 C CA . ALA A 1 46 ? 1.564 -69.126 -16.988 1 83.62 46 ALA A CA 1
ATOM 352 C C . ALA A 1 46 ? 2.432 -67.934 -16.594 1 83.62 46 ALA A C 1
ATOM 354 O O . ALA A 1 46 ? 2.062 -67.152 -15.715 1 83.62 46 ALA A O 1
ATOM 355 N N . LYS A 1 47 ? 3.513 -67.721 -17.255 1 86.84 47 LYS A N 1
ATOM 356 C CA . LYS A 1 47 ? 4.403 -66.591 -17.006 1 86.84 47 LYS A CA 1
ATOM 357 C C . LYS A 1 47 ? 3.756 -65.277 -17.436 1 86.84 47 LYS A C 1
ATOM 359 O O . LYS A 1 47 ? 3.852 -64.272 -16.728 1 86.84 47 LYS A O 1
ATOM 364 N N . ARG A 1 48 ? 3.178 -65.242 -18.488 1 88.61 48 ARG A N 1
ATOM 365 C CA . ARG A 1 48 ? 2.485 -64.055 -18.977 1 88.61 48 ARG A CA 1
ATOM 366 C C . ARG A 1 48 ? 1.402 -63.611 -17.999 1 88.61 48 ARG A C 1
ATOM 368 O O . ARG A 1 48 ? 1.303 -62.428 -17.669 1 88.61 48 ARG A O 1
ATOM 375 N N . ASP A 1 49 ? 0.618 -64.583 -17.575 1 83.87 49 ASP A N 1
ATOM 376 C CA . ASP A 1 49 ? -0.478 -64.256 -16.668 1 83.87 49 ASP A CA 1
ATOM 377 C C . ASP A 1 49 ? 0.052 -63.735 -15.333 1 83.87 49 ASP A C 1
ATOM 379 O O . ASP A 1 49 ? -0.529 -62.821 -14.743 1 83.87 49 ASP A O 1
ATOM 383 N N . THR A 1 50 ? 1.107 -64.312 -14.912 1 82.72 50 THR A N 1
ATOM 384 C CA . THR A 1 50 ? 1.716 -63.845 -13.671 1 82.72 50 THR A CA 1
ATOM 385 C C . THR A 1 50 ? 2.265 -62.431 -13.836 1 82.72 50 THR A C 1
ATOM 387 O O . THR A 1 50 ? 2.052 -61.572 -12.978 1 82.72 50 THR A O 1
ATOM 390 N N . LEU A 1 51 ? 2.946 -62.119 -14.918 1 85.09 51 LEU A N 1
ATOM 391 C CA . LEU A 1 51 ? 3.531 -60.805 -15.161 1 85.09 51 LEU A CA 1
ATOM 392 C C . LEU A 1 51 ? 2.446 -59.771 -15.444 1 85.09 51 LEU A C 1
ATOM 394 O O . LEU A 1 51 ? 2.555 -58.619 -15.017 1 85.09 51 LEU A O 1
ATOM 398 N N . ALA A 1 52 ? 1.467 -60.207 -16.193 1 84.03 52 ALA A N 1
ATOM 399 C CA . ALA A 1 52 ? 0.354 -59.303 -16.468 1 84.03 52 ALA A CA 1
ATOM 400 C C . ALA A 1 52 ? -0.368 -58.914 -15.181 1 84.03 52 ALA A C 1
ATOM 402 O O . ALA A 1 52 ? -0.806 -57.771 -15.028 1 84.03 52 ALA A O 1
ATOM 403 N N . GLY A 1 53 ? -0.542 -59.84 -14.284 1 80.04 53 GLY A N 1
ATOM 404 C CA . GLY A 1 53 ? -1.127 -59.536 -12.988 1 80.04 53 GLY A CA 1
ATOM 405 C C . GLY A 1 53 ? -0.303 -58.554 -12.176 1 80.04 53 GLY A C 1
ATOM 406 O O . GLY A 1 53 ? -0.851 -57.646 -11.548 1 80.04 53 GLY A O 1
ATOM 407 N N . ARG A 1 54 ? 0.961 -58.671 -12.245 1 80.86 54 ARG A N 1
ATOM 408 C CA . ARG A 1 54 ? 1.852 -57.766 -11.526 1 80.86 54 ARG A CA 1
ATOM 409 C C . ARG A 1 54 ? 1.825 -56.37 -12.139 1 80.86 54 ARG A C 1
ATOM 411 O O . ARG A 1 54 ? 1.844 -55.37 -11.419 1 80.86 54 ARG A O 1
ATOM 418 N N . VAL A 1 55 ? 1.814 -56.297 -13.418 1 84.4 55 VAL A N 1
ATOM 419 C CA . VAL A 1 55 ? 1.761 -55.017 -14.116 1 84.4 55 VAL A CA 1
ATOM 420 C C . VAL A 1 55 ? 0.464 -54.291 -13.766 1 84.4 55 VAL A C 1
ATOM 422 O O . VAL A 1 55 ? 0.472 -53.089 -13.493 1 84.4 55 VAL A O 1
ATOM 425 N N . LYS A 1 56 ? -0.555 -55.041 -13.755 1 80.19 56 LYS A N 1
ATOM 426 C CA . LYS A 1 56 ? -1.846 -54.433 -13.448 1 80.19 56 LYS A CA 1
ATOM 427 C C . LYS A 1 56 ? -1.885 -53.921 -12.01 1 80.19 56 LYS A C 1
ATOM 429 O O . LYS A 1 56 ? -2.418 -52.842 -11.744 1 80.19 56 LYS A O 1
ATOM 434 N N . ARG A 1 57 ? -1.375 -54.606 -11.151 1 73.31 57 ARG A N 1
ATOM 435 C CA . ARG A 1 57 ? -1.328 -54.191 -9.753 1 73.31 57 ARG A CA 1
ATOM 436 C C . ARG A 1 57 ? -0.531 -52.901 -9.591 1 73.31 57 ARG A C 1
ATOM 438 O O . ARG A 1 57 ? -0.938 -52.002 -8.851 1 73.31 57 ARG A O 1
ATOM 445 N N . GLU A 1 58 ? 0.562 -52.898 -10.258 1 77.15 58 GLU A N 1
ATOM 446 C CA . GLU A 1 58 ? 1.407 -51.713 -10.147 1 77.15 58 GLU A CA 1
ATOM 447 C C . GLU A 1 58 ? 0.803 -50.531 -10.901 1 77.15 58 GLU A C 1
ATOM 449 O O . GLU A 1 58 ? 0.945 -49.381 -10.479 1 77.15 58 GLU A O 1
ATOM 454 N N . GLU A 1 59 ? 0.146 -50.853 -11.9 1 75.98 59 GLU A N 1
ATOM 455 C CA . GLU A 1 59 ? -0.54 -49.794 -12.636 1 75.98 59 GLU A CA 1
ATOM 456 C C . GLU A 1 59 ? -1.686 -49.207 -11.817 1 75.98 59 GLU A C 1
ATOM 458 O O . GLU A 1 59 ? -1.946 -48.004 -11.877 1 75.98 59 GLU A O 1
ATOM 463 N N . ASP A 1 60 ? -2.251 -50.081 -11.044 1 71.13 60 ASP A N 1
ATOM 464 C CA . ASP A 1 60 ? -3.334 -49.628 -10.176 1 71.13 60 ASP A CA 1
ATOM 465 C C . ASP A 1 60 ? -2.806 -48.72 -9.067 1 71.13 60 ASP A C 1
ATOM 467 O O . ASP A 1 60 ? -3.549 -47.903 -8.521 1 71.13 60 ASP A O 1
ATOM 471 N N . ARG A 1 61 ? -1.504 -48.522 -8.614 1 66.35 61 ARG A N 1
ATOM 472 C CA . ARG A 1 61 ? -0.869 -47.705 -7.586 1 66.35 61 ARG A CA 1
ATOM 473 C C . ARG A 1 61 ? -0.243 -46.453 -8.191 1 66.35 61 ARG A C 1
ATOM 475 O O . ARG A 1 61 ? 0.501 -45.737 -7.518 1 66.35 61 ARG A O 1
ATOM 482 N N . GLY A 1 62 ? -0.506 -46.636 -9.708 1 71.17 62 GLY A N 1
ATOM 483 C CA . GLY A 1 62 ? -0.103 -45.384 -10.328 1 71.17 62 GLY A CA 1
ATOM 484 C C . GLY A 1 62 ? 1.158 -45.511 -11.162 1 71.17 62 GLY A C 1
ATOM 485 O O . GLY A 1 62 ? 1.677 -44.514 -11.668 1 71.17 62 GLY A O 1
ATOM 486 N N . GLN A 1 63 ? 1.715 -46.772 -11.385 1 74.55 63 GLN A N 1
ATOM 487 C CA . GLN A 1 63 ? 2.923 -46.971 -12.179 1 74.55 63 GLN A CA 1
ATOM 488 C C . GLN A 1 63 ? 2.58 -47.286 -13.632 1 74.55 63 GLN A C 1
ATOM 490 O O . GLN A 1 63 ? 1.422 -47.56 -13.957 1 74.55 63 GLN A O 1
ATOM 495 N N . GLN A 1 64 ? 3.607 -47.003 -14.521 1 77.75 64 GLN A N 1
ATOM 496 C CA . GLN A 1 64 ? 3.405 -47.281 -15.939 1 77.75 64 GLN A CA 1
ATOM 497 C C . GLN A 1 64 ? 4.234 -48.482 -16.387 1 77.75 64 GLN A C 1
ATOM 499 O O . GLN A 1 64 ? 5.365 -48.667 -15.933 1 77.75 64 GLN A O 1
ATOM 504 N N . ARG A 1 65 ? 3.615 -49.209 -17.16 1 81.79 65 ARG A N 1
ATOM 505 C CA . ARG A 1 65 ? 4.307 -50.383 -17.68 1 81.79 65 ARG A CA 1
ATOM 506 C C . ARG A 1 65 ? 5.458 -49.98 -18.596 1 81.79 65 ARG A C 1
ATOM 508 O O . ARG A 1 65 ? 5.375 -48.969 -19.297 1 81.79 65 ARG A O 1
ATOM 515 N N . THR A 1 66 ? 6.546 -50.617 -18.547 1 81.04 66 THR A N 1
ATOM 516 C CA . THR A 1 66 ? 7.704 -50.347 -19.392 1 81.04 66 THR A CA 1
ATOM 517 C C . THR A 1 66 ? 7.422 -50.744 -20.838 1 81.04 66 THR A C 1
ATOM 519 O O . THR A 1 66 ? 6.547 -51.57 -21.101 1 81.04 66 THR A O 1
ATOM 522 N N . ALA A 1 67 ? 8.081 -50.167 -21.812 1 81.68 67 ALA A N 1
ATOM 523 C CA . ALA A 1 67 ? 7.897 -50.477 -23.228 1 81.68 67 ALA A CA 1
ATOM 524 C C . ALA A 1 67 ? 8.331 -51.907 -23.537 1 81.68 67 ALA A C 1
ATOM 526 O O . ALA A 1 67 ? 7.763 -52.558 -24.417 1 81.68 67 ALA A O 1
ATOM 527 N N . GLU A 1 68 ? 9.248 -52.432 -22.735 1 82.1 68 GLU A N 1
ATOM 528 C CA . GLU A 1 68 ? 9.741 -53.788 -22.955 1 82.1 68 GLU A CA 1
ATOM 529 C C . GLU A 1 68 ? 8.663 -54.823 -22.648 1 82.1 68 GLU A C 1
ATOM 531 O O . GLU A 1 68 ? 8.47 -55.772 -23.411 1 82.1 68 GLU A O 1
ATOM 536 N N . ILE A 1 69 ? 7.989 -54.524 -21.595 1 85.7 69 ILE A N 1
ATOM 537 C CA . ILE A 1 69 ? 6.975 -55.489 -21.186 1 85.7 69 ILE A CA 1
ATOM 538 C C . ILE A 1 69 ? 5.776 -55.408 -22.129 1 85.7 69 ILE A C 1
ATOM 540 O O . ILE A 1 69 ? 5.13 -56.42 -22.409 1 85.7 69 ILE A O 1
ATOM 544 N N . LYS A 1 70 ? 5.532 -54.265 -22.646 1 86.64 70 LYS A N 1
ATOM 545 C CA . LYS A 1 70 ? 4.424 -54.112 -23.584 1 86.64 70 LYS A CA 1
ATOM 546 C C . LYS A 1 70 ? 4.67 -54.912 -24.86 1 86.64 70 LYS A C 1
ATOM 548 O O . LYS A 1 70 ? 3.774 -55.606 -25.346 1 86.64 70 LYS A O 1
ATOM 553 N N . VAL A 1 71 ? 5.912 -54.834 -25.313 1 85.91 71 VAL A N 1
ATOM 554 C CA . VAL A 1 71 ? 6.259 -55.563 -26.529 1 85.91 71 VAL A CA 1
ATOM 555 C C . VAL A 1 71 ? 6.26 -57.064 -26.25 1 85.91 71 VAL A C 1
ATOM 557 O O . VAL A 1 71 ? 5.79 -57.855 -27.071 1 85.91 71 VAL A O 1
ATOM 560 N N . TRP A 1 72 ? 6.713 -57.425 -25.109 1 87.04 72 TRP A N 1
ATOM 561 C CA . TRP A 1 72 ? 6.77 -58.837 -24.748 1 87.04 72 TRP A CA 1
ATOM 562 C C . TRP A 1 72 ? 5.369 -59.426 -24.63 1 87.04 72 TRP A C 1
ATOM 564 O O . TRP A 1 72 ? 5.109 -60.529 -25.118 1 87.04 72 TRP A O 1
ATOM 574 N N . LEU A 1 73 ? 4.497 -58.674 -24.065 1 87.28 73 LEU A N 1
ATOM 575 C CA . LEU A 1 73 ? 3.134 -59.158 -23.878 1 87.28 73 LEU A CA 1
ATOM 576 C C . LEU A 1 73 ? 2.415 -59.288 -25.217 1 87.28 73 LEU A C 1
ATOM 578 O O . LEU A 1 73 ? 1.705 -60.268 -25.453 1 87.28 73 LEU A O 1
ATOM 582 N N . THR A 1 74 ? 2.675 -58.395 -26.09 1 88.41 74 THR A N 1
ATOM 583 C CA . THR A 1 74 ? 2.046 -58.444 -27.405 1 88.41 74 THR A CA 1
ATOM 584 C C . THR A 1 74 ? 2.593 -59.611 -28.223 1 88.41 74 THR A C 1
ATOM 586 O O . THR A 1 74 ? 1.837 -60.305 -28.906 1 88.41 74 THR A O 1
ATOM 589 N N . ARG A 1 75 ? 3.845 -59.855 -28.124 1 87.77 75 ARG A N 1
ATOM 590 C CA . ARG A 1 75 ? 4.466 -60.958 -28.851 1 87.77 75 ARG A CA 1
ATOM 591 C C . ARG A 1 75 ? 3.997 -62.304 -28.309 1 87.77 75 ARG A C 1
ATOM 593 O O . ARG A 1 75 ? 3.767 -63.242 -29.075 1 87.77 75 ARG A O 1
ATOM 600 N N . THR A 1 76 ? 3.876 -62.349 -27.041 1 89.04 76 THR A N 1
ATOM 601 C CA . THR A 1 76 ? 3.425 -63.594 -26.43 1 89.04 76 THR A CA 1
ATOM 602 C C . THR A 1 76 ? 1.993 -63.915 -26.849 1 89.04 76 THR A C 1
ATOM 604 O O . THR A 1 76 ? 1.662 -65.073 -27.112 1 89.04 76 THR A O 1
ATOM 607 N N . GLU A 1 77 ? 1.245 -62.925 -27.006 1 88 77 GLU A N 1
ATOM 608 C CA . GLU A 1 77 ? -0.134 -63.13 -27.437 1 88 77 GLU A CA 1
ATOM 609 C C . GLU A 1 77 ? -0.197 -63.563 -28.899 1 88 77 GLU A C 1
ATOM 611 O O . GLU A 1 77 ? -1.007 -64.417 -29.264 1 88 77 GLU A O 1
ATOM 616 N N . THR A 1 78 ? 0.732 -63.005 -29.629 1 88.78 78 THR A N 1
ATOM 617 C CA . THR A 1 78 ? 0.772 -63.363 -31.043 1 88.78 78 THR A CA 1
ATOM 618 C C . THR A 1 78 ? 1.258 -64.799 -31.224 1 88.78 78 THR A C 1
ATOM 620 O O . THR A 1 78 ? 0.683 -65.561 -32.004 1 88.78 78 THR A O 1
ATOM 623 N N . VAL A 1 79 ? 2.256 -65.236 -30.487 1 89.01 79 VAL A N 1
ATOM 624 C CA . VAL A 1 79 ? 2.816 -66.579 -30.593 1 89.01 79 VAL A CA 1
ATOM 625 C C . VAL A 1 79 ? 1.811 -67.601 -30.066 1 89.01 79 VAL A C 1
ATOM 627 O O . VAL A 1 79 ? 1.699 -68.705 -30.604 1 89.01 79 VAL A O 1
ATOM 630 N N . GLU A 1 80 ? 1.071 -67.197 -29.119 1 87.1 80 GLU A N 1
ATOM 631 C CA . GLU A 1 80 ? 0.049 -68.09 -28.582 1 87.1 80 GLU A CA 1
ATOM 632 C C . GLU A 1 80 ? -1.029 -68.383 -29.621 1 87.1 80 GLU A C 1
ATOM 634 O O . GLU A 1 80 ? -1.44 -69.533 -29.791 1 87.1 80 GLU A O 1
ATOM 639 N N . LYS A 1 81 ? -1.284 -67.338 -30.282 1 88.49 81 LYS A N 1
ATOM 640 C CA . LYS A 1 81 ? -2.288 -67.524 -31.326 1 88.49 81 LYS A CA 1
ATOM 641 C C . LYS A 1 81 ? -1.755 -68.407 -32.451 1 88.49 81 LYS A C 1
ATOM 643 O O . LYS A 1 81 ? -2.465 -69.282 -32.95 1 88.49 81 LYS A O 1
ATOM 648 N N . GLU A 1 82 ? -0.542 -68.342 -32.806 1 88.66 82 GLU A N 1
ATOM 649 C CA . GLU A 1 82 ? 0.063 -69.119 -33.884 1 88.66 82 GLU A CA 1
ATOM 650 C C . GLU A 1 82 ? 0.258 -70.575 -33.472 1 88.66 82 GLU A C 1
ATOM 652 O O . GLU A 1 82 ? 0.023 -71.487 -34.268 1 88.66 82 GLU A O 1
ATOM 657 N N . VAL A 1 83 ? 0.561 -70.751 -32.195 1 88.02 83 VAL A N 1
ATOM 658 C CA . VAL A 1 83 ? 0.78 -72.105 -31.699 1 88.02 83 VAL A CA 1
ATOM 659 C C . VAL A 1 83 ? -0.557 -72.833 -31.574 1 88.02 83 VAL A C 1
ATOM 661 O O . VAL A 1 83 ? -0.658 -74.02 -31.894 1 88.02 83 VAL A O 1
ATOM 664 N N . ASN A 1 84 ? -1.581 -72.158 -31.274 1 85.65 84 ASN A N 1
ATOM 665 C CA . ASN A 1 84 ? -2.898 -72.778 -31.171 1 85.65 84 ASN A CA 1
ATOM 666 C C . ASN A 1 84 ? -3.443 -73.17 -32.542 1 85.65 84 ASN A C 1
ATOM 668 O O . ASN A 1 84 ? -4.083 -74.213 -32.685 1 85.65 84 ASN A O 1
ATOM 672 N N . GLU A 1 85 ? -3.02 -72.475 -33.555 1 86.72 85 GLU A N 1
ATOM 673 C CA . GLU A 1 85 ? -3.414 -72.822 -34.917 1 86.72 85 GLU A CA 1
ATOM 674 C C . GLU A 1 85 ? -2.664 -74.056 -35.411 1 86.72 85 GLU A C 1
ATOM 676 O O . GLU A 1 85 ? -3.251 -74.929 -36.055 1 86.72 85 GLU A O 1
ATOM 681 N N . LEU A 1 86 ? -1.47 -74.213 -35.038 1 87.08 86 LEU A N 1
ATOM 682 C CA . LEU A 1 86 ? -0.662 -75.357 -35.446 1 87.08 86 LEU A CA 1
ATOM 683 C C . LEU A 1 86 ? -1.083 -76.616 -34.696 1 87.08 86 LEU A C 1
ATOM 685 O O . LEU A 1 86 ? -1.122 -77.704 -35.275 1 87.08 86 LEU A O 1
ATOM 689 N N . LEU A 1 87 ? -1.511 -76.413 -33.502 1 85.47 87 LEU A N 1
ATOM 690 C CA . LEU A 1 87 ? -1.891 -77.557 -32.681 1 85.47 87 LEU A CA 1
ATOM 691 C C . LEU A 1 87 ? -3.269 -78.077 -33.076 1 85.47 87 LEU A C 1
ATOM 693 O O . LEU A 1 87 ? -3.567 -79.26 -32.895 1 85.47 87 LEU A O 1
ATOM 697 N N . SER A 1 88 ? -4.003 -77.284 -33.757 1 86 88 SER A N 1
ATOM 698 C CA . SER A 1 88 ? -5.313 -77.738 -34.211 1 86 88 SER A CA 1
ATOM 699 C C . SER A 1 88 ? -5.188 -78.691 -35.396 1 86 88 SER A C 1
ATOM 701 O O . SER A 1 88 ? -6.037 -79.563 -35.591 1 86 88 SER A O 1
ATOM 703 N N . ALA A 1 89 ? -4.074 -78.625 -36.12 1 81.3 89 ALA A N 1
ATOM 704 C CA . ALA A 1 89 ? -3.85 -79.484 -37.28 1 81.3 89 ALA A CA 1
ATOM 705 C C . ALA A 1 89 ? -3.015 -80.705 -36.904 1 81.3 89 ALA A C 1
ATOM 707 O O . ALA A 1 89 ? -2.677 -81.522 -37.764 1 81.3 89 ALA A O 1
ATOM 708 N N . SER A 1 90 ? -2.707 -80.821 -35.591 1 80.88 90 SER A N 1
ATOM 709 C CA . SER A 1 90 ? -1.739 -81.819 -35.146 1 80.88 90 SER A CA 1
ATOM 710 C C . SER A 1 90 ? -2.284 -83.233 -35.32 1 80.88 90 SER A C 1
ATOM 712 O O . SER A 1 90 ? -1.572 -84.125 -35.785 1 80.88 90 SER A O 1
ATOM 714 N N . ASP A 1 91 ? -3.544 -83.524 -35.118 1 77.64 91 ASP A N 1
ATOM 715 C CA . ASP A 1 91 ? -4.115 -84.864 -35.204 1 77.64 91 ASP A CA 1
ATOM 716 C C . ASP A 1 91 ? -4.141 -85.358 -36.649 1 77.64 91 ASP A C 1
ATOM 718 O O . ASP A 1 91 ? -3.802 -86.511 -36.922 1 77.64 91 ASP A O 1
ATOM 722 N N . ALA A 1 92 ? -4.4 -84.433 -37.567 1 80.84 92 ALA A N 1
ATOM 723 C CA . ALA A 1 92 ? -4.445 -84.805 -38.979 1 80.84 92 ALA A CA 1
ATOM 724 C C . ALA A 1 92 ? -3.047 -85.105 -39.512 1 80.84 92 ALA A C 1
ATOM 726 O O . ALA A 1 92 ? -2.862 -86.035 -40.3 1 80.84 92 ALA A O 1
ATOM 727 N N . GLU A 1 93 ? -2.081 -84.455 -38.943 1 82.54 93 GLU A N 1
ATOM 728 C CA . GLU A 1 93 ? -0.723 -84.627 -39.449 1 82.54 93 GLU A CA 1
ATOM 729 C C . GLU A 1 93 ? -0.053 -85.849 -38.828 1 82.54 93 GLU A C 1
ATOM 731 O O . GLU A 1 93 ? 0.731 -86.536 -39.486 1 82.54 93 GLU A O 1
ATOM 736 N N . LEU A 1 94 ? -0.444 -86.209 -37.697 1 80.24 94 LEU A N 1
ATOM 737 C CA . LEU A 1 94 ? 0.122 -87.389 -37.054 1 80.24 94 LEU A CA 1
ATOM 738 C C . LEU A 1 94 ? -0.433 -88.666 -37.674 1 80.24 94 LEU A C 1
ATOM 740 O O . LEU A 1 94 ? 0.247 -89.694 -37.704 1 80.24 94 LEU A O 1
ATOM 744 N N . GLN A 1 95 ? -1.59 -88.588 -38.318 1 78.1 95 GLN A N 1
ATOM 745 C CA . GLN A 1 95 ? -2.198 -89.759 -38.94 1 78.1 95 GLN A CA 1
ATOM 746 C C . GLN A 1 95 ? -1.561 -90.056 -40.295 1 78.1 95 GLN A C 1
ATOM 748 O O . GLN A 1 95 ? -1.652 -91.178 -40.797 1 78.1 95 GLN A O 1
ATOM 753 N N . LYS A 1 96 ? -0.836 -89.106 -40.781 1 79.48 96 LYS A N 1
ATOM 754 C CA . LYS A 1 96 ? -0.2 -89.3 -42.081 1 79.48 96 LYS A CA 1
ATOM 755 C C . LYS A 1 96 ? 1.132 -90.032 -41.937 1 79.48 96 LYS A C 1
ATOM 757 O O . LYS A 1 96 ? 1.713 -90.475 -42.93 1 79.48 96 LYS A O 1
ATOM 762 N N . LEU A 1 97 ? 1.53 -90.301 -40.672 1 77.32 97 LEU A N 1
ATOM 763 C CA . LEU A 1 97 ? 2.832 -90.923 -40.453 1 77.32 97 LEU A CA 1
ATOM 764 C C . LEU A 1 97 ? 2.732 -92.441 -40.549 1 77.32 97 LEU A C 1
ATOM 766 O O . LEU A 1 97 ? 1.768 -93.036 -40.061 1 77.32 97 LEU A O 1
ATOM 770 N N . CYS A 1 98 ? 3.41 -93.518 -41.706 1 74.7 98 CYS A N 1
ATOM 771 C CA . CYS A 1 98 ? 3.478 -94.963 -41.891 1 74.7 98 CYS A CA 1
ATOM 772 C C . CYS A 1 98 ? 4.866 -95.492 -41.549 1 74.7 98 CYS A C 1
ATOM 774 O O . CYS A 1 98 ? 5.789 -94.713 -41.305 1 74.7 98 CYS A O 1
ATOM 776 N N . LEU A 1 99 ? 5.258 -96.216 -41.068 1 70.2 99 LEU A N 1
ATOM 777 C CA . LEU A 1 99 ? 6.491 -96.92 -40.737 1 70.2 99 LEU A CA 1
ATOM 778 C C . LEU A 1 99 ? 7.055 -96.433 -39.406 1 70.2 99 LEU A C 1
ATOM 780 O O . LEU A 1 99 ? 8.214 -96.017 -39.333 1 70.2 99 LEU A O 1
ATOM 784 N N . HIS A 1 100 ? 6.335 -96.29 -38.334 1 64.18 100 HIS A N 1
ATOM 785 C CA . HIS A 1 100 ? 6.633 -95.892 -36.963 1 64.18 100 HIS A CA 1
ATOM 786 C C . HIS A 1 100 ? 7.138 -94.454 -36.904 1 64.18 100 HIS A C 1
ATOM 788 O O . HIS A 1 100 ? 8.09 -94.156 -36.178 1 64.18 100 HIS A O 1
ATOM 794 N N . GLY A 1 101 ? 6.671 -93.615 -37.924 1 63.83 101 GLY A N 1
ATOM 795 C CA . GLY A 1 101 ? 6.924 -92.185 -37.842 1 63.83 101 GLY A CA 1
ATOM 796 C C . GLY A 1 101 ? 8.121 -91.743 -38.662 1 63.83 101 GLY A C 1
ATOM 797 O O . GLY A 1 101 ? 8.436 -90.552 -38.718 1 63.83 101 GLY A O 1
ATOM 798 N N . PHE A 1 102 ? 8.771 -92.587 -39.291 1 65.54 102 PHE A N 1
ATOM 799 C CA . PHE A 1 102 ? 9.966 -92.262 -40.06 1 65.54 102 PHE A CA 1
ATOM 800 C C . PHE A 1 102 ? 9.594 -91.706 -41.429 1 65.54 102 PHE A C 1
ATOM 802 O O . PHE A 1 102 ? 10.352 -90.932 -42.017 1 65.54 102 PHE A O 1
ATOM 809 N N . CYS A 1 103 ? 8.43 -92.194 -41.989 1 71.09 103 CYS A N 1
ATOM 810 C CA . CYS A 1 103 ? 7.962 -91.738 -43.293 1 71.09 103 CYS A CA 1
ATOM 811 C C . CYS A 1 103 ? 6.532 -91.218 -43.207 1 71.09 103 CYS A C 1
ATOM 813 O O . CYS A 1 103 ? 5.852 -91.422 -42.199 1 71.09 103 CYS A O 1
ATOM 815 N N . SER A 1 104 ? 6.09 -90.248 -44.155 1 76.98 104 SER A N 1
ATOM 816 C CA . SER A 1 104 ? 4.736 -89.706 -44.21 1 76.98 104 SER A CA 1
ATOM 817 C C . SER A 1 104 ? 4.094 -89.961 -45.569 1 76.98 104 SER A C 1
ATOM 819 O O . SER A 1 104 ? 4.791 -90.093 -46.577 1 76.98 104 SER A O 1
ATOM 821 N N . LYS A 1 105 ? 2.75 -90.313 -45.671 1 76.08 105 LYS A N 1
ATOM 822 C CA . LYS A 1 105 ? 1.996 -90.464 -46.912 1 76.08 105 LYS A CA 1
ATOM 823 C C . LYS A 1 105 ? 2.085 -89.201 -47.765 1 76.08 105 LYS A C 1
ATOM 825 O O . LYS A 1 105 ? 1.925 -89.259 -48.986 1 76.08 105 LYS A O 1
ATOM 830 N N . SER A 1 106 ? 2.359 -88.037 -47.079 1 81.85 106 SER A N 1
ATOM 831 C CA . SER A 1 106 ? 2.58 -86.757 -47.745 1 81.85 106 SER A CA 1
ATOM 832 C C . SER A 1 106 ? 3.831 -86.066 -47.214 1 81.85 106 SER A C 1
ATOM 834 O O . SER A 1 106 ? 3.757 -85.274 -46.272 1 81.85 106 SER A O 1
ATOM 836 N N . PHE A 1 107 ? 4.957 -86.335 -47.774 1 76.93 107 PHE A N 1
ATOM 837 C CA . PHE A 1 107 ? 6.265 -85.944 -47.262 1 76.93 107 PHE A CA 1
ATOM 838 C C . PHE A 1 107 ? 6.401 -84.427 -47.228 1 76.93 107 PHE A C 1
ATOM 840 O O . PHE A 1 107 ? 6.89 -83.864 -46.246 1 76.93 107 PHE A O 1
ATOM 847 N N . LYS A 1 108 ? 5.869 -83.768 -48.204 1 78.99 108 LYS A N 1
ATOM 848 C CA . LYS A 1 108 ? 6.007 -82.318 -48.308 1 78.99 108 LYS A CA 1
ATOM 849 C C . LYS A 1 108 ? 5.193 -81.609 -47.23 1 78.99 108 LYS A C 1
ATOM 851 O O . LYS A 1 108 ? 5.692 -80.7 -46.564 1 78.99 108 LYS A O 1
ATOM 856 N N . SER A 1 109 ? 4.085 -82.082 -47.029 1 81.98 109 SER A N 1
ATOM 857 C CA . SER A 1 109 ? 3.209 -81.429 -46.061 1 81.98 109 SER A CA 1
ATOM 858 C C . SER A 1 109 ? 3.687 -81.67 -44.633 1 81.98 109 SER A C 1
ATOM 860 O O . SER A 1 109 ? 3.69 -80.751 -43.811 1 81.98 109 SER A O 1
ATOM 862 N N . SER A 1 110 ? 4.124 -82.863 -44.332 1 80.42 110 SER A N 1
ATOM 863 C CA . SER A 1 110 ? 4.579 -83.19 -42.985 1 80.42 110 SER A CA 1
ATOM 864 C C . SER A 1 110 ? 5.893 -82.488 -42.659 1 80.42 110 SER A C 1
ATOM 866 O O . SER A 1 110 ? 6.128 -82.098 -41.513 1 80.42 110 SER A O 1
ATOM 868 N N . TYR A 1 111 ? 6.631 -82.305 -43.727 1 82.39 111 TYR A N 1
ATOM 869 C CA . TYR A 1 111 ? 7.879 -81.577 -43.532 1 82.39 111 TYR A CA 1
ATOM 870 C C . TYR A 1 111 ? 7.611 -80.115 -43.192 1 82.39 111 TYR A C 1
ATOM 872 O O . TYR A 1 111 ? 8.193 -79.574 -42.249 1 82.39 111 TYR A O 1
ATOM 880 N N . ARG A 1 112 ? 6.762 -79.539 -43.885 1 82.25 112 ARG A N 1
ATOM 881 C CA . ARG A 1 112 ? 6.43 -78.138 -43.649 1 82.25 112 ARG A CA 1
ATOM 882 C C . ARG A 1 112 ? 5.831 -77.943 -42.261 1 82.25 112 ARG A C 1
ATOM 884 O O . ARG A 1 112 ? 6.165 -76.983 -41.563 1 82.25 112 ARG A O 1
ATOM 891 N N . TYR A 1 113 ? 5.024 -78.835 -41.932 1 86.08 113 TYR A N 1
ATOM 892 C CA . TYR A 1 113 ? 4.384 -78.766 -40.623 1 86.08 113 TYR A CA 1
ATOM 893 C C . TYR A 1 113 ? 5.399 -78.984 -39.507 1 86.08 113 TYR A C 1
ATOM 895 O O . TYR A 1 113 ? 5.441 -78.221 -38.539 1 86.08 113 TYR A O 1
ATOM 903 N N . GLY A 1 114 ? 6.239 -80.069 -39.669 1 81.31 114 GLY A N 1
ATOM 904 C CA . GLY A 1 114 ? 7.261 -80.333 -38.669 1 81.31 114 GLY A CA 1
ATOM 905 C C . GLY A 1 114 ? 8.248 -79.191 -38.509 1 81.31 114 GLY A C 1
ATOM 906 O O . GLY A 1 114 ? 8.641 -78.857 -37.389 1 81.31 114 GLY A O 1
ATOM 907 N N . ARG A 1 115 ? 8.565 -78.619 -39.647 1 83.08 115 ARG A N 1
ATOM 908 C CA . ARG A 1 115 ? 9.459 -77.466 -39.624 1 83.08 115 ARG A CA 1
ATOM 909 C C . ARG A 1 115 ? 8.821 -76.293 -38.886 1 83.08 115 ARG A C 1
ATOM 911 O O . ARG A 1 115 ? 9.473 -75.637 -38.072 1 83.08 115 ARG A O 1
ATOM 918 N N . SER A 1 116 ? 7.626 -76.01 -39.11 1 85.32 116 SER A N 1
ATOM 919 C CA . SER A 1 116 ? 6.926 -74.899 -38.473 1 85.32 116 SER A CA 1
ATOM 920 C C . SER A 1 116 ? 6.85 -75.087 -36.962 1 85.32 116 SER A C 1
ATOM 922 O O . SER A 1 116 ? 6.969 -74.121 -36.205 1 85.32 116 SER A O 1
ATOM 924 N N . ILE A 1 117 ? 6.667 -76.265 -36.515 1 85.6 117 ILE A N 1
ATOM 925 C CA . ILE A 1 117 ? 6.558 -76.562 -35.09 1 85.6 117 ILE A CA 1
ATOM 926 C C . ILE A 1 117 ? 7.901 -76.317 -34.408 1 85.6 117 ILE A C 1
ATOM 928 O O . ILE A 1 117 ? 7.956 -75.739 -33.319 1 85.6 117 ILE A O 1
ATOM 932 N N . VAL A 1 118 ? 8.989 -76.768 -35.061 1 85.13 118 VAL A N 1
ATOM 933 C CA . VAL A 1 118 ? 10.31 -76.61 -34.462 1 85.13 118 VAL A CA 1
ATOM 934 C C . VAL A 1 118 ? 10.672 -75.128 -34.391 1 85.13 118 VAL A C 1
ATOM 936 O O . VAL A 1 118 ? 11.228 -74.666 -33.392 1 85.13 118 VAL A O 1
ATOM 939 N N . LEU A 1 119 ? 10.32 -74.386 -35.412 1 82.38 119 LEU A N 1
ATOM 940 C CA . LEU A 1 119 ? 10.599 -72.954 -35.426 1 82.38 119 LEU A CA 1
ATOM 941 C C . LEU A 1 119 ? 9.806 -72.235 -34.34 1 82.38 119 LEU A C 1
ATOM 943 O O . LEU A 1 119 ? 10.337 -71.356 -33.657 1 82.38 119 LEU A O 1
ATOM 947 N N . LYS A 1 120 ? 8.607 -72.668 -34.255 1 86.06 120 LYS A N 1
ATOM 948 C CA . LYS A 1 120 ? 7.768 -72.038 -33.239 1 86.06 120 LYS A CA 1
ATOM 949 C C . LYS A 1 120 ? 8.218 -72.429 -31.834 1 86.06 120 LYS A C 1
ATOM 951 O O . LYS A 1 120 ? 8.149 -71.619 -30.907 1 86.06 120 LYS A O 1
ATOM 956 N N . LEU A 1 121 ? 8.664 -73.618 -31.698 1 85.99 121 LEU A N 1
ATOM 957 C CA . LEU A 1 121 ? 9.191 -74.061 -30.412 1 85.99 121 LEU A CA 1
ATOM 958 C C . LEU A 1 121 ? 10.397 -73.222 -30.002 1 85.99 121 LEU A C 1
ATOM 960 O O . LEU A 1 121 ? 10.516 -72.825 -28.841 1 85.99 121 LEU A O 1
ATOM 964 N N . ARG A 1 122 ? 11.248 -72.928 -30.923 1 83.94 122 ARG A N 1
ATOM 965 C CA . ARG A 1 122 ? 12.419 -72.103 -30.642 1 83.94 122 ARG A CA 1
ATOM 966 C C . ARG A 1 122 ? 12.009 -70.691 -30.236 1 83.94 122 ARG A C 1
ATOM 968 O O . ARG A 1 122 ? 12.592 -70.11 -29.319 1 83.94 122 ARG A O 1
ATOM 975 N N . GLU A 1 123 ? 11.064 -70.121 -30.749 1 86.89 123 GLU A N 1
ATOM 976 C CA . GLU A 1 123 ? 10.559 -68.786 -30.441 1 86.89 123 GLU A CA 1
ATOM 977 C C . GLU A 1 123 ? 9.946 -68.736 -29.045 1 86.89 123 GLU A C 1
ATOM 979 O O . GLU A 1 123 ? 10.184 -67.79 -28.29 1 86.89 123 GLU A O 1
ATOM 984 N N . VAL A 1 124 ? 9.135 -69.659 -28.72 1 86.79 124 VAL A N 1
ATOM 985 C CA . VAL A 1 124 ? 8.473 -69.72 -27.421 1 86.79 124 VAL A CA 1
ATOM 986 C C . VAL A 1 124 ? 9.516 -69.855 -26.314 1 86.79 124 VAL A C 1
ATOM 988 O O . VAL A 1 124 ? 9.387 -69.243 -25.252 1 86.79 124 VAL A O 1
ATOM 991 N N . GLU A 1 125 ? 10.581 -70.59 -26.622 1 86.52 125 GLU A N 1
ATOM 992 C CA . GLU A 1 125 ? 11.643 -70.762 -25.635 1 86.52 125 GLU A CA 1
ATOM 993 C C . GLU A 1 125 ? 12.388 -69.453 -25.392 1 86.52 125 GLU A C 1
ATOM 995 O O . GLU A 1 125 ? 12.735 -69.132 -24.254 1 86.52 125 GLU A O 1
ATOM 1000 N N . ASN A 1 126 ? 12.531 -68.687 -26.369 1 84.95 126 ASN A N 1
ATOM 1001 C CA . ASN A 1 126 ? 13.207 -67.401 -26.235 1 84.95 126 ASN A CA 1
ATOM 1002 C C . ASN A 1 126 ? 12.38 -66.417 -25.412 1 84.95 126 ASN A C 1
ATOM 1004 O O . ASN A 1 126 ? 12.924 -65.687 -24.581 1 84.95 126 ASN A O 1
ATOM 1008 N N . LEU A 1 127 ? 11.164 -66.376 -25.651 1 86.93 127 LEU A N 1
ATOM 1009 C CA . LEU A 1 127 ? 10.273 -65.486 -24.914 1 86.93 127 LEU A CA 1
ATOM 1010 C C . LEU A 1 127 ? 10.193 -65.89 -23.446 1 86.93 127 LEU A C 1
ATOM 1012 O O . LEU A 1 127 ? 10.117 -65.032 -22.564 1 86.93 127 LEU A O 1
ATOM 1016 N N . LYS A 1 128 ? 10.197 -67.243 -23.307 1 86.25 128 LYS A N 1
ATOM 1017 C CA . LYS A 1 128 ? 10.122 -67.766 -21.946 1 86.25 128 LYS A CA 1
ATOM 1018 C C . LYS A 1 128 ? 11.366 -67.394 -21.145 1 86.25 128 LYS A C 1
ATOM 1020 O O . LYS A 1 128 ? 11.275 -67.083 -19.955 1 86.25 128 LYS A O 1
ATOM 1025 N N . ASN A 1 129 ? 12.521 -67.243 -21.787 1 79.99 129 ASN A N 1
ATOM 1026 C CA . ASN A 1 129 ? 13.778 -67.024 -21.079 1 79.99 129 ASN A CA 1
ATOM 1027 C C . ASN A 1 129 ? 14.087 -65.537 -20.932 1 79.99 129 ASN A C 1
ATOM 1029 O O . ASN A 1 129 ? 15.087 -65.165 -20.315 1 79.99 129 ASN A O 1
ATOM 1033 N N . GLU A 1 130 ? 13.266 -64.781 -21.448 1 81.78 130 GLU A N 1
ATOM 1034 C CA . GLU A 1 130 ? 13.496 -63.346 -21.315 1 81.78 130 GLU A CA 1
ATOM 1035 C C . GLU A 1 130 ? 13.236 -62.875 -19.887 1 81.78 130 GLU A C 1
ATOM 1037 O O . GLU A 1 130 ? 12.217 -63.224 -19.289 1 81.78 130 GLU A O 1
ATOM 1042 N N . GLU A 1 131 ? 14.225 -62.184 -19.281 1 77.89 131 GLU A N 1
ATOM 1043 C CA . GLU A 1 131 ? 14.096 -61.672 -17.92 1 77.89 131 GLU A CA 1
ATOM 1044 C C . GLU A 1 131 ? 14.051 -60.147 -17.906 1 77.89 131 GLU A C 1
ATOM 1046 O O . GLU A 1 131 ? 14.711 -59.494 -18.716 1 77.89 131 GLU A O 1
ATOM 1051 N N . PHE A 1 132 ? 13.044 -59.699 -17.149 1 79.6 132 PHE A N 1
ATOM 1052 C CA . PHE A 1 132 ? 12.904 -58.253 -17.021 1 79.6 132 PHE A CA 1
ATOM 1053 C C . PHE A 1 132 ? 13.354 -57.786 -15.642 1 79.6 132 PHE A C 1
ATOM 1055 O O . PHE A 1 132 ? 13.005 -58.396 -14.629 1 79.6 132 PHE A O 1
ATOM 1062 N N . LYS A 1 133 ? 14.24 -56.852 -15.56 1 74.82 133 LYS A N 1
ATOM 1063 C CA . LYS A 1 133 ? 14.67 -56.293 -14.281 1 74.82 133 LYS A CA 1
ATOM 1064 C C . LYS A 1 133 ? 13.587 -55.402 -13.679 1 74.82 133 LYS A C 1
ATOM 1066 O O . LYS A 1 133 ? 13.266 -55.521 -12.495 1 74.82 133 LYS A O 1
ATOM 1071 N N . GLU A 1 134 ? 13.029 -54.476 -14.531 1 79.24 134 GLU A N 1
ATOM 1072 C CA . GLU A 1 134 ? 11.95 -53.599 -14.085 1 79.24 134 GLU A CA 1
ATOM 1073 C C . GLU A 1 134 ? 10.749 -53.681 -15.022 1 79.24 134 GLU A C 1
ATOM 1075 O O . GLU A 1 134 ? 10.905 -53.657 -16.244 1 79.24 134 GLU A O 1
ATOM 1080 N N . ILE A 1 135 ? 9.659 -53.957 -14.417 1 79.45 135 ILE A N 1
ATOM 1081 C CA . ILE A 1 135 ? 8.438 -54.151 -15.192 1 79.45 135 ILE A CA 1
ATOM 1082 C C . ILE A 1 135 ? 7.661 -52.838 -15.265 1 79.45 135 ILE A C 1
ATOM 1084 O O . ILE A 1 135 ? 6.888 -52.619 -16.201 1 79.45 135 ILE A O 1
ATOM 1088 N N . THR A 1 136 ? 7.811 -51.991 -14.238 1 78.15 136 THR A N 1
ATOM 1089 C CA . THR A 1 136 ? 7.087 -50.725 -14.204 1 78.15 136 THR A CA 1
ATOM 1090 C C . THR A 1 136 ? 8.02 -49.577 -13.831 1 78.15 136 THR A C 1
ATOM 1092 O O . THR A 1 136 ? 9.111 -49.804 -13.303 1 78.15 136 THR A O 1
ATOM 1095 N N . GLU A 1 137 ? 7.704 -48.423 -14.318 1 73.73 137 GLU A N 1
ATOM 1096 C CA . GLU A 1 137 ? 8.422 -47.197 -13.981 1 73.73 137 GLU A CA 1
ATOM 1097 C C . GLU A 1 137 ? 7.464 -46.11 -13.503 1 73.73 137 GLU A C 1
ATOM 1099 O O . GLU A 1 137 ? 6.28 -46.125 -13.844 1 73.73 137 GLU A O 1
ATOM 1104 N N . PRO A 1 138 ? 7.993 -45.326 -12.584 1 70.64 138 PRO A N 1
ATOM 1105 C CA . PRO A 1 138 ? 7.146 -44.207 -12.166 1 70.64 138 PRO A CA 1
ATOM 1106 C C . PRO A 1 138 ? 6.787 -43.274 -13.321 1 70.64 138 PRO A C 1
ATOM 1108 O O . PRO A 1 138 ? 7.603 -43.058 -14.221 1 70.64 138 PRO A O 1
ATOM 1111 N N . SER A 1 139 ? 5.484 -43.106 -13.492 1 61.75 139 SER A N 1
ATOM 1112 C CA . SER A 1 139 ? 5.003 -42.268 -14.585 1 61.75 139 SER A CA 1
ATOM 1113 C C . SER A 1 139 ? 5.643 -40.884 -14.544 1 61.75 139 SER A C 1
ATOM 1115 O O . SER A 1 139 ? 5.917 -40.353 -13.465 1 61.75 139 SER A O 1
ATOM 1117 N N . LEU A 1 140 ? 6.152 -40.467 -15.716 1 60.08 140 LEU A N 1
ATOM 1118 C CA . LEU A 1 140 ? 6.727 -39.137 -15.882 1 60.08 140 LEU A CA 1
ATOM 1119 C C . LEU A 1 140 ? 5.711 -38.057 -15.525 1 60.08 140 LEU A C 1
ATOM 1121 O O . LEU A 1 140 ? 6.085 -36.975 -15.067 1 60.08 140 LEU A O 1
ATOM 1125 N N . THR A 1 141 ? 4.431 -38.358 -15.901 1 61.47 141 THR A N 1
ATOM 1126 C CA . THR A 1 141 ? 3.383 -37.372 -15.661 1 61.47 141 THR A CA 1
ATOM 1127 C C . THR A 1 141 ? 2.416 -37.86 -14.586 1 61.47 141 THR A C 1
ATOM 1129 O O . THR A 1 141 ? 2.044 -39.036 -14.565 1 61.47 141 THR A O 1
ATOM 1132 N N . SER A 1 142 ? 2.421 -37.292 -13.484 1 61.41 142 SER A N 1
ATOM 1133 C CA . SER A 1 142 ? 1.554 -37.681 -12.376 1 61.41 142 SER A CA 1
ATOM 1134 C C . SER A 1 142 ? 0.087 -37.669 -12.792 1 61.41 142 SER A C 1
ATOM 1136 O O . SER A 1 142 ? -0.371 -36.729 -13.445 1 61.41 142 SER A O 1
ATOM 1138 N N . GLU A 1 143 ? -0.545 -38.813 -12.792 1 67.02 143 GLU A N 1
ATOM 1139 C CA . GLU A 1 143 ? -1.984 -38.879 -13.026 1 67.02 143 GLU A CA 1
ATOM 1140 C C . GLU A 1 143 ? -2.748 -38.032 -12.012 1 67.02 143 GLU A C 1
ATOM 1142 O O . GLU A 1 143 ? -2.324 -37.899 -10.862 1 67.02 143 GLU A O 1
ATOM 1147 N N . VAL A 1 144 ? -3.725 -37.23 -12.48 1 76.79 144 VAL A N 1
ATOM 1148 C CA . VAL A 1 144 ? -4.555 -36.408 -11.605 1 76.79 144 VAL A CA 1
ATOM 1149 C C . VAL A 1 144 ? -5.495 -37.299 -10.797 1 76.79 144 VAL A C 1
ATOM 1151 O O . VAL A 1 144 ? -6.267 -38.075 -11.366 1 76.79 144 VAL A O 1
ATOM 1154 N N . GLU A 1 145 ? -5.293 -37.388 -9.539 1 76.45 145 GLU A N 1
ATOM 1155 C CA . GLU A 1 145 ? -6.19 -38.124 -8.653 1 76.45 145 GLU A CA 1
ATOM 1156 C C . GLU A 1 145 ? -7.5 -37.37 -8.444 1 76.45 145 GLU A C 1
ATOM 1158 O O . GLU A 1 145 ? -7.497 -36.221 -7.998 1 76.45 145 GLU A O 1
ATOM 1163 N N . GLU A 1 146 ? -8.601 -37.951 -8.786 1 80.58 146 GLU A N 1
ATOM 1164 C CA . GLU A 1 146 ? -9.905 -37.319 -8.613 1 80.58 146 GLU A CA 1
ATOM 1165 C C . GLU A 1 146 ? -10.214 -37.087 -7.136 1 80.58 146 GLU A C 1
ATOM 1167 O O . GLU A 1 146 ? -9.964 -37.957 -6.3 1 80.58 146 GLU A O 1
ATOM 1172 N N . MET A 1 147 ? -10.705 -35.924 -6.822 1 85.14 147 MET A N 1
ATOM 1173 C CA . MET A 1 147 ? -11.093 -35.571 -5.459 1 85.14 147 MET A CA 1
ATOM 1174 C C . MET A 1 147 ? -12.556 -35.915 -5.203 1 85.14 147 MET A C 1
ATOM 1176 O O . MET A 1 147 ? -13.401 -35.746 -6.084 1 85.14 147 MET A O 1
ATOM 1180 N N . PRO A 1 148 ? -12.876 -36.533 -3.933 1 79.86 148 PRO A N 1
ATOM 1181 C CA . PRO A 1 148 ? -14.271 -36.857 -3.623 1 79.86 148 PRO A CA 1
ATOM 1182 C C . PRO A 1 148 ? -15.163 -35.619 -3.554 1 79.86 148 PRO A C 1
ATOM 1184 O O . PRO A 1 148 ? -14.736 -34.573 -3.06 1 79.86 148 PRO A O 1
ATOM 1187 N N . LEU A 1 149 ? -16.258 -35.578 -4.246 1 80.74 149 LEU A N 1
ATOM 1188 C CA . LEU A 1 149 ? -17.236 -34.496 -4.287 1 80.74 149 LEU A CA 1
ATOM 1189 C C . LEU A 1 149 ? -18.543 -34.92 -3.624 1 80.74 149 LEU A C 1
ATOM 1191 O O . LEU A 1 149 ? -18.87 -36.109 -3.59 1 80.74 149 LEU A O 1
ATOM 1195 N N . GLN A 1 150 ? -19.222 -33.896 -3.01 1 75.32 150 GLN A N 1
ATOM 1196 C CA . GLN A 1 150 ? -20.565 -34.178 -2.514 1 75.32 150 GLN A CA 1
ATOM 1197 C C . GLN A 1 150 ? -21.481 -34.648 -3.64 1 75.32 150 GLN A C 1
ATOM 1199 O O . GLN A 1 150 ? -21.374 -34.173 -4.773 1 75.32 150 GLN A O 1
ATOM 1204 N N . PRO A 1 151 ? -22.207 -35.575 -3.39 1 71.04 151 PRO A N 1
ATOM 1205 C CA . PRO A 1 151 ? -23.026 -36.217 -4.421 1 71.04 151 PRO A CA 1
ATOM 1206 C C . PRO A 1 151 ? -24.039 -35.263 -5.05 1 71.04 151 PRO A C 1
ATOM 1208 O O . PRO A 1 151 ? -24.354 -35.386 -6.237 1 71.04 151 PRO A O 1
ATOM 1211 N N . ILE A 1 152 ? -24.539 -34.311 -4.212 1 71.93 152 ILE A N 1
ATOM 1212 C CA . ILE A 1 152 ? -25.597 -33.453 -4.735 1 71.93 152 ILE A CA 1
ATOM 1213 C C . ILE A 1 152 ? -25.055 -32.042 -4.955 1 71.93 152 ILE A C 1
ATOM 1215 O O . ILE A 1 152 ? -24.66 -31.367 -4.001 1 71.93 152 ILE A O 1
ATOM 1219 N N . ILE A 1 153 ? -24.843 -31.745 -6.192 1 79.3 153 ILE A N 1
ATOM 1220 C CA . ILE A 1 153 ? -24.426 -30.4 -6.573 1 79.3 153 ILE A CA 1
ATOM 1221 C C . ILE A 1 153 ? -25.442 -29.799 -7.541 1 79.3 153 ILE A C 1
ATOM 1223 O O . ILE A 1 153 ? -25.774 -30.41 -8.56 1 79.3 153 ILE A O 1
ATOM 1227 N N . VAL A 1 154 ? -26.031 -28.726 -7.118 1 82.16 154 VAL A N 1
ATOM 1228 C CA . VAL A 1 154 ? -27.039 -28.075 -7.948 1 82.16 154 VAL A CA 1
ATOM 1229 C C . VAL A 1 154 ? -26.618 -26.637 -8.239 1 82.16 154 VAL A C 1
ATOM 1231 O O . VAL A 1 154 ? -26.067 -25.956 -7.371 1 82.16 154 VAL A O 1
ATOM 1234 N N . GLY A 1 155 ? -26.849 -26.232 -9.462 1 77.98 155 GLY A N 1
ATOM 1235 C CA . GLY A 1 155 ? -26.813 -24.823 -9.821 1 77.98 155 GLY A CA 1
ATOM 1236 C C . GLY A 1 155 ? -25.41 -24.31 -10.087 1 77.98 155 GLY A C 1
ATOM 1237 O O . GLY A 1 155 ? -25.181 -23.099 -10.115 1 77.98 155 GLY A O 1
ATOM 1238 N N . GLN A 1 156 ? -24.437 -25.193 -10.109 1 82.79 156 GLN A N 1
ATOM 1239 C CA . GLN A 1 156 ? -23.074 -24.719 -10.324 1 82.79 156 GLN A CA 1
ATOM 1240 C C . GLN A 1 156 ? -22.61 -25.006 -11.749 1 82.79 156 GLN A C 1
ATOM 1242 O O . GLN A 1 156 ? -21.466 -24.718 -12.105 1 82.79 156 GLN A O 1
ATOM 1247 N N . GLU A 1 157 ? -23.493 -25.438 -12.554 1 85.05 157 GLU A N 1
ATOM 1248 C CA . GLU A 1 157 ? -23.117 -25.87 -13.897 1 85.05 157 GLU A CA 1
ATOM 1249 C C . GLU A 1 157 ? -22.652 -24.691 -14.746 1 85.05 157 GLU A C 1
ATOM 1251 O O . GLU A 1 157 ? -21.612 -24.764 -15.404 1 85.05 157 GLU A O 1
ATOM 1256 N N . THR A 1 158 ? -23.439 -23.68 -14.594 1 84.96 158 THR A N 1
ATOM 1257 C CA . THR A 1 158 ? -23.09 -22.511 -15.395 1 84.96 158 THR A CA 1
ATOM 1258 C C . THR A 1 158 ? -21.764 -21.916 -14.933 1 84.96 158 THR A C 1
ATOM 1260 O O . THR A 1 158 ? -20.926 -21.541 -15.756 1 84.96 158 THR A O 1
ATOM 1263 N N . MET A 1 159 ? -21.648 -21.885 -13.694 1 88.96 159 MET A N 1
ATOM 1264 C CA . MET A 1 159 ? -20.421 -21.317 -13.141 1 88.96 159 MET A CA 1
ATOM 1265 C C . MET A 1 159 ? -19.224 -22.213 -13.441 1 88.96 159 MET A C 1
ATOM 1267 O O . MET A 1 159 ? -18.121 -21.722 -13.682 1 88.96 159 MET A O 1
ATOM 1271 N N . LEU A 1 160 ? -19.485 -23.462 -13.418 1 91.65 160 LEU A N 1
ATOM 1272 C CA . LEU A 1 160 ? -18.434 -24.425 -13.727 1 91.65 160 LEU A CA 1
ATOM 1273 C C . LEU A 1 160 ? -17.956 -24.265 -15.167 1 91.65 160 LEU A C 1
ATOM 1275 O O . LEU A 1 160 ? -16.751 -24.259 -15.428 1 91.65 160 LEU A O 1
ATOM 1279 N N . GLU A 1 161 ? -18.86 -24.07 -16.008 1 90.9 161 GLU A N 1
ATOM 1280 C CA . GLU A 1 161 ? -18.501 -23.903 -17.413 1 90.9 161 GLU A CA 1
ATOM 1281 C C . GLU A 1 161 ? -17.742 -22.599 -17.638 1 90.9 161 GLU A C 1
ATOM 1283 O O . GLU A 1 161 ? -16.767 -22.564 -18.391 1 90.9 161 GLU A O 1
ATOM 1288 N N . LYS A 1 162 ? -18.222 -21.635 -16.976 1 90.14 162 LYS A N 1
ATOM 1289 C CA . LYS A 1 162 ? -17.569 -20.336 -17.109 1 90.14 162 LYS A CA 1
ATOM 1290 C C . LYS A 1 162 ? -16.15 -20.374 -16.55 1 90.14 162 LYS A C 1
ATOM 1292 O O . LYS A 1 162 ? -15.221 -19.844 -17.164 1 90.14 162 LYS A O 1
ATOM 1297 N N . ALA A 1 163 ? -16.017 -20.954 -15.409 1 92.54 163 ALA A N 1
ATOM 1298 C CA . ALA A 1 163 ? -14.71 -21.038 -14.762 1 92.54 163 ALA A CA 1
ATOM 1299 C C . ALA A 1 163 ? -13.754 -21.911 -15.569 1 92.54 163 ALA A C 1
ATOM 1301 O O . ALA A 1 163 ? -12.573 -21.582 -15.711 1 92.54 163 ALA A O 1
ATOM 1302 N N . TRP A 1 164 ? -14.301 -22.967 -16.117 1 91.98 164 TRP A N 1
ATOM 1303 C CA . TRP A 1 164 ? -13.494 -23.883 -16.916 1 91.98 164 TRP A CA 1
ATOM 1304 C C . TRP A 1 164 ? -13.013 -23.21 -18.197 1 91.98 164 TRP A C 1
ATOM 1306 O O . TRP A 1 164 ? -11.841 -23.321 -18.563 1 91.98 164 TRP A O 1
ATOM 1316 N N . LYS A 1 165 ? -13.92 -22.533 -18.795 1 89.22 165 LYS A N 1
ATOM 1317 C CA . LYS A 1 165 ? -13.566 -21.809 -20.013 1 89.22 165 LYS A CA 1
ATOM 1318 C C . LYS A 1 165 ? -12.528 -20.728 -19.727 1 89.22 165 LYS A C 1
ATOM 1320 O O . LYS A 1 165 ? -11.596 -20.533 -20.511 1 89.22 165 LYS A O 1
ATOM 1325 N N . HIS A 1 166 ? -12.711 -20.112 -18.61 1 90.38 166 HIS A N 1
ATOM 1326 C CA . HIS A 1 166 ? -11.789 -19.051 -18.221 1 90.38 166 HIS A CA 1
ATOM 1327 C C . HIS A 1 166 ? -10.395 -19.605 -17.947 1 90.38 166 HIS A C 1
ATOM 1329 O O . HIS A 1 166 ? -9.395 -19.012 -18.357 1 90.38 166 HIS A O 1
ATOM 1335 N N . LEU A 1 167 ? -10.28 -20.688 -17.315 1 88.93 167 LEU A N 1
ATOM 1336 C CA . LEU A 1 167 ? -9.005 -21.298 -16.956 1 88.93 167 LEU A CA 1
ATOM 1337 C C . LEU A 1 167 ? -8.272 -21.795 -18.197 1 88.93 167 LEU A C 1
ATOM 1339 O O . LEU A 1 167 ? -7.04 -21.774 -18.245 1 88.93 167 LEU A O 1
ATOM 1343 N N . LYS A 1 168 ? -9.029 -22.173 -19.197 1 85.67 168 LYS A N 1
ATOM 1344 C CA . LYS A 1 168 ? -8.438 -22.749 -20.401 1 85.67 168 LYS A CA 1
ATOM 1345 C C . LYS A 1 168 ? -7.924 -21.658 -21.337 1 85.67 168 LYS A C 1
ATOM 1347 O O . LYS A 1 168 ? -7.094 -21.922 -22.209 1 85.67 168 LYS A O 1
ATOM 1352 N N . GLU A 1 169 ? -8.329 -20.486 -21.088 1 83.62 169 GLU A N 1
ATOM 1353 C CA . GLU A 1 169 ? -7.919 -19.385 -21.955 1 83.62 169 GLU A CA 1
ATOM 1354 C C . GLU A 1 169 ? -6.42 -19.122 -21.842 1 83.62 169 GLU A C 1
ATOM 1356 O O . GLU A 1 169 ? -5.863 -19.135 -20.742 1 83.62 169 GLU A O 1
ATOM 1361 N N . ASP A 1 170 ? -5.611 -18.933 -22.834 1 75.88 170 ASP A N 1
ATOM 1362 C CA . ASP A 1 170 ? -4.161 -18.775 -22.892 1 75.88 170 ASP A CA 1
ATOM 1363 C C . ASP A 1 170 ? -3.72 -17.489 -22.195 1 75.88 170 ASP A C 1
ATOM 1365 O O . ASP A 1 170 ? -2.624 -17.425 -21.636 1 75.88 170 ASP A O 1
ATOM 1369 N N . GLY A 1 171 ? -4.585 -16.499 -22.103 1 76.38 171 GLY A N 1
ATOM 1370 C CA . GLY A 1 171 ? -4.16 -15.233 -21.527 1 76.38 171 GLY A CA 1
ATOM 1371 C C . GLY A 1 171 ? -4.404 -15.147 -20.032 1 76.38 171 GLY A C 1
ATOM 1372 O O . GLY A 1 171 ? -3.972 -14.193 -19.381 1 76.38 171 GLY A O 1
ATOM 1373 N N . VAL A 1 172 ? -4.875 -16.289 -19.451 1 81.82 172 VAL A N 1
ATOM 1374 C CA . VAL A 1 172 ? -5.2 -16.253 -18.029 1 81.82 172 VAL A CA 1
ATOM 1375 C C . VAL A 1 172 ? -4.173 -17.065 -17.243 1 81.82 172 VAL A C 1
ATOM 1377 O O . VAL A 1 172 ? -3.995 -18.26 -17.493 1 81.82 172 VAL A O 1
ATOM 1380 N N . GLY A 1 173 ? -3.437 -16.41 -16.405 1 86.27 173 GLY A N 1
ATOM 1381 C CA . GLY A 1 173 ? -2.455 -17.103 -15.587 1 86.27 173 GLY A CA 1
ATOM 1382 C C . GLY A 1 173 ? -2.947 -17.393 -14.181 1 86.27 173 GLY A C 1
ATOM 1383 O O . GLY A 1 173 ? -2.564 -18.397 -13.578 1 86.27 173 GLY A O 1
ATOM 1384 N N . MET A 1 174 ? -3.862 -16.524 -13.702 1 91.4 174 MET A N 1
ATOM 1385 C CA . MET A 1 174 ? -4.354 -16.66 -12.334 1 91.4 174 MET A CA 1
ATOM 1386 C C . MET A 1 174 ? -5.872 -16.524 -12.285 1 91.4 174 MET A C 1
ATOM 1388 O O . MET A 1 174 ? -6.439 -15.623 -12.905 1 91.4 174 MET A O 1
ATOM 1392 N N . MET A 1 175 ? -6.489 -17.416 -11.628 1 93.79 175 MET A N 1
ATOM 1393 C CA . MET A 1 175 ? -7.937 -17.385 -11.448 1 93.79 175 MET A CA 1
ATOM 1394 C C . MET A 1 175 ? -8.302 -17.42 -9.967 1 93.79 175 MET A C 1
ATOM 1396 O O . MET A 1 175 ? -7.847 -18.298 -9.232 1 93.79 175 MET A O 1
ATOM 1400 N N . GLY A 1 176 ? -9.03 -16.473 -9.529 1 94.87 176 GLY A N 1
ATOM 1401 C CA . GLY A 1 176 ? -9.485 -16.42 -8.149 1 94.87 176 GLY A CA 1
ATOM 1402 C C . GLY A 1 176 ? -10.992 -16.515 -8.013 1 94.87 176 GLY A C 1
ATOM 1403 O O . GLY A 1 176 ? -11.73 -15.816 -8.711 1 94.87 176 GLY A O 1
ATOM 1404 N N . LEU A 1 177 ? -11.45 -17.465 -7.22 1 95.78 177 LEU A N 1
ATOM 1405 C CA . LEU A 1 177 ? -12.857 -17.623 -6.869 1 95.78 177 LEU A CA 1
ATOM 1406 C C . LEU A 1 177 ? -13.127 -17.104 -5.461 1 95.78 177 LEU A C 1
ATOM 1408 O O . LEU A 1 177 ? -12.537 -17.587 -4.492 1 95.78 177 LEU A O 1
ATOM 1412 N N . TYR A 1 178 ? -13.978 -16.117 -5.394 1 93.83 178 TYR A N 1
ATOM 1413 C CA . TYR A 1 178 ? -14.252 -15.581 -4.065 1 93.83 178 TYR A CA 1
ATOM 1414 C C . TYR A 1 178 ? -15.75 -15.555 -3.786 1 93.83 178 TYR A C 1
ATOM 1416 O O . TYR A 1 178 ? -16.562 -15.663 -4.708 1 93.83 178 TYR A O 1
ATOM 1424 N N . GLY A 1 179 ? -16.111 -15.517 -2.538 1 91.05 179 GLY A N 1
ATOM 1425 C CA . GLY A 1 179 ? -17.502 -15.491 -2.115 1 91.05 179 GLY A CA 1
ATOM 1426 C C . GLY A 1 179 ? -17.68 -15.753 -0.631 1 91.05 179 GLY A C 1
ATOM 1427 O O . GLY A 1 179 ? -16.705 -15.997 0.082 1 91.05 179 GLY A O 1
ATOM 1428 N N . MET A 1 180 ? -18.863 -15.754 -0.257 1 88.49 180 MET A N 1
ATOM 1429 C CA . MET A 1 180 ? -19.218 -15.943 1.146 1 88.49 180 MET A CA 1
ATOM 1430 C C . MET A 1 180 ? -18.903 -17.364 1.601 1 88.49 180 MET A C 1
ATOM 1432 O O . MET A 1 180 ? -18.791 -18.273 0.777 1 88.49 180 MET A O 1
ATOM 1436 N N . GLY A 1 181 ? -18.736 -17.482 2.916 1 84.98 181 GLY A N 1
ATOM 1437 C CA . GLY A 1 181 ? -18.509 -18.82 3.44 1 84.98 181 GLY A CA 1
ATOM 1438 C C . GLY A 1 181 ? -19.684 -19.754 3.218 1 84.98 181 GLY A C 1
ATOM 1439 O O . GLY A 1 181 ? -20.834 -19.381 3.457 1 84.98 181 GLY A O 1
ATOM 1440 N N . GLY A 1 182 ? -19.4 -20.892 2.622 1 84.72 182 GLY A N 1
ATOM 1441 C CA . GLY A 1 182 ? -20.427 -21.905 2.442 1 84.72 182 GLY A CA 1
ATOM 1442 C C . GLY A 1 182 ? -21.146 -21.796 1.11 1 84.72 182 GLY A C 1
ATOM 1443 O O . GLY A 1 182 ? -22.095 -22.537 0.849 1 84.72 182 GLY A O 1
ATOM 1444 N N . VAL A 1 183 ? -20.711 -20.914 0.217 1 87.21 183 VAL A N 1
ATOM 1445 C CA . VAL A 1 183 ? -21.405 -20.652 -1.04 1 87.21 183 VAL A CA 1
ATOM 1446 C C . VAL A 1 183 ? -21.064 -21.742 -2.054 1 87.21 183 VAL A C 1
ATOM 1448 O O . VAL A 1 183 ? -21.774 -21.917 -3.047 1 87.21 183 VAL A O 1
ATOM 1451 N N . GLY A 1 184 ? -19.97 -22.569 -1.768 1 88.59 184 GLY A N 1
ATOM 1452 C CA . GLY A 1 184 ? -19.63 -23.67 -2.656 1 88.59 184 GLY A CA 1
ATOM 1453 C C . GLY A 1 184 ? -18.36 -23.425 -3.449 1 88.59 184 GLY A C 1
ATOM 1454 O O . GLY A 1 184 ? -18.196 -23.959 -4.548 1 88.59 184 GLY A O 1
ATOM 1455 N N . LYS A 1 185 ? -17.46 -22.618 -3.009 1 91.45 185 LYS A N 1
ATOM 1456 C CA . LYS A 1 185 ? -16.216 -22.307 -3.708 1 91.45 185 LYS A CA 1
ATOM 1457 C C . LYS A 1 185 ? -15.321 -23.539 -3.812 1 91.45 185 LYS A C 1
ATOM 1459 O O . LYS A 1 185 ? -14.787 -23.836 -4.883 1 91.45 185 LYS A O 1
ATOM 1464 N N . THR A 1 186 ? -15.167 -24.219 -2.643 1 89.48 186 THR A N 1
ATOM 1465 C CA . THR A 1 186 ? -14.345 -25.424 -2.605 1 89.48 186 THR A CA 1
ATOM 1466 C C . THR A 1 186 ? -14.922 -26.502 -3.518 1 89.48 186 THR A C 1
ATOM 1468 O O . THR A 1 186 ? -14.179 -27.197 -4.213 1 89.48 186 THR A O 1
ATOM 1471 N N . THR A 1 187 ? -16.254 -26.552 -3.51 1 90.33 187 THR A N 1
ATOM 1472 C CA . THR A 1 187 ? -16.918 -27.529 -4.366 1 90.33 187 THR A CA 1
ATOM 1473 C C . THR A 1 187 ? -16.668 -27.217 -5.839 1 90.33 187 THR A C 1
ATOM 1475 O O . THR A 1 187 ? -16.375 -28.117 -6.629 1 90.33 187 THR A O 1
ATOM 1478 N N . LEU A 1 188 ? -16.813 -26.025 -6.197 1 92.29 188 LEU A N 1
ATOM 1479 C CA . LEU A 1 188 ? -16.594 -25.603 -7.577 1 92.29 188 LEU A CA 1
ATOM 1480 C C . LEU A 1 188 ? -15.153 -25.862 -8.002 1 92.29 188 LEU A C 1
ATOM 1482 O O . LEU A 1 188 ? -14.907 -26.369 -9.099 1 92.29 188 LEU A O 1
ATOM 1486 N N . LEU A 1 189 ? -14.204 -25.55 -7.182 1 93.45 189 LEU A N 1
ATOM 1487 C CA . LEU A 1 189 ? -12.79 -25.758 -7.479 1 93.45 189 LEU A CA 1
ATOM 1488 C C . LEU A 1 189 ? -12.481 -27.243 -7.638 1 93.45 189 LEU A C 1
ATOM 1490 O O . LEU A 1 189 ? -11.689 -27.627 -8.502 1 93.45 189 LEU A O 1
ATOM 1494 N N . THR A 1 190 ? -13.067 -28.034 -6.804 1 92.21 190 THR A N 1
ATOM 1495 C CA . THR A 1 190 ? -12.876 -29.479 -6.872 1 92.21 190 THR A CA 1
ATOM 1496 C C . THR A 1 190 ? -13.415 -30.035 -8.187 1 92.21 190 THR A C 1
ATOM 1498 O O . THR A 1 190 ? -12.807 -30.925 -8.786 1 92.21 190 THR A O 1
ATOM 1501 N N . GLN A 1 191 ? -14.558 -29.532 -8.613 1 91.53 191 GLN A N 1
ATOM 1502 C CA . GLN A 1 191 ? -15.118 -29.961 -9.891 1 91.53 191 GLN A CA 1
ATOM 1503 C C . GLN A 1 191 ? -14.177 -29.623 -11.044 1 91.53 191 GLN A C 1
ATOM 1505 O O . GLN A 1 191 ? -14.01 -30.42 -11.97 1 91.53 191 GLN A O 1
ATOM 1510 N N . ILE A 1 192 ? -13.586 -28.473 -11.023 1 92.01 192 ILE A N 1
ATOM 1511 C CA . ILE A 1 192 ? -12.643 -28.058 -12.057 1 92.01 192 ILE A CA 1
ATOM 1512 C C . ILE A 1 192 ? -11.421 -28.973 -12.038 1 92.01 192 ILE A C 1
ATOM 1514 O O . ILE A 1 192 ? -10.952 -29.414 -13.09 1 92.01 192 ILE A O 1
ATOM 1518 N N . TYR A 1 193 ? -10.934 -29.247 -10.857 1 92.07 193 TYR A N 1
ATOM 1519 C CA . TYR A 1 193 ? -9.798 -30.147 -10.688 1 92.07 193 TYR A CA 1
ATOM 1520 C C . TYR A 1 193 ? -10.09 -31.514 -11.296 1 92.07 193 TYR A C 1
ATOM 1522 O O . TYR A 1 193 ? -9.251 -32.079 -12 1 92.07 193 TYR A O 1
ATOM 1530 N N . ASN A 1 194 ? -11.285 -31.985 -11.02 1 88.77 194 ASN A N 1
ATOM 1531 C CA . ASN A 1 194 ? -11.669 -33.313 -11.487 1 88.77 194 ASN A CA 1
ATOM 1532 C C . ASN A 1 194 ? -11.825 -33.349 -13.005 1 88.77 194 ASN A C 1
ATOM 1534 O O . ASN A 1 194 ? -11.693 -34.408 -13.622 1 88.77 194 ASN A O 1
ATOM 1538 N N . LYS A 1 195 ? -12.113 -32.282 -13.556 1 88.39 195 LYS A N 1
ATOM 1539 C CA . LYS A 1 195 ? -12.207 -32.223 -15.012 1 88.39 195 LYS A CA 1
ATOM 1540 C C . LYS A 1 195 ? -10.855 -32.499 -15.662 1 88.39 195 LYS A C 1
ATOM 1542 O O . LYS A 1 195 ? -10.792 -32.97 -16.8 1 88.39 195 LYS A O 1
ATOM 1547 N N . PHE A 1 196 ? -9.772 -32.251 -14.97 1 88.49 196 PHE A N 1
ATOM 1548 C CA . PHE A 1 196 ? -8.432 -32.483 -15.495 1 88.49 196 PHE A CA 1
ATOM 1549 C C . PHE A 1 196 ? -8.106 -33.972 -15.512 1 88.49 196 PHE A C 1
ATOM 1551 O O . PHE A 1 196 ? -7.178 -34.402 -16.2 1 88.49 196 PHE A O 1
ATOM 1558 N N . SER A 1 197 ? -8.786 -34.674 -14.729 1 80.89 197 SER A N 1
ATOM 1559 C CA . SER A 1 197 ? -8.596 -36.12 -14.772 1 80.89 197 SER A CA 1
ATOM 1560 C C . SER A 1 197 ? -9.06 -36.699 -16.104 1 80.89 197 SER A C 1
ATOM 1562 O O . SER A 1 197 ? -8.509 -37.695 -16.579 1 80.89 197 SER A O 1
ATOM 1564 N N . GLU A 1 198 ? -10.033 -35.997 -16.654 1 78.18 198 GLU A N 1
ATOM 1565 C CA . GLU A 1 198 ? -10.565 -36.437 -17.94 1 78.18 198 GLU A CA 1
ATOM 1566 C C . GLU A 1 198 ? -9.753 -35.866 -19.098 1 78.18 198 GLU A C 1
ATOM 1568 O O . GLU A 1 198 ? -9.425 -36.583 -20.047 1 78.18 198 GLU A O 1
ATOM 1573 N N . GLU A 1 199 ? -9.486 -34.674 -19.008 1 79.66 199 GLU A N 1
ATOM 1574 C CA . GLU A 1 199 ? -8.777 -33.946 -20.056 1 79.66 199 GLU A CA 1
ATOM 1575 C C . GLU A 1 199 ? -7.577 -33.193 -19.49 1 79.66 199 GLU A C 1
ATOM 1577 O O . GLU A 1 199 ? -7.738 -32.172 -18.818 1 79.66 199 GLU A O 1
ATOM 1582 N N . ARG A 1 200 ? -6.369 -33.651 -19.686 1 78.44 200 ARG A N 1
ATOM 1583 C CA . ARG A 1 200 ? -5.18 -33.021 -19.122 1 78.44 200 ARG A CA 1
ATOM 1584 C C . ARG A 1 200 ? -4.869 -31.706 -19.829 1 78.44 200 ARG A C 1
ATOM 1586 O O . ARG A 1 200 ? -4.16 -30.856 -19.286 1 78.44 200 ARG A O 1
ATOM 1593 N N . CYS A 1 201 ? -5.478 -31.393 -20.859 1 74.16 201 CYS A N 1
ATOM 1594 C CA . CYS A 1 201 ? -5.366 -30.171 -21.646 1 74.16 201 CYS A CA 1
ATOM 1595 C C . CYS A 1 201 ? -3.905 -29.801 -21.875 1 74.16 201 CYS A C 1
ATOM 1597 O O . CYS A 1 201 ? -3.545 -28.623 -21.833 1 74.16 201 CYS A O 1
ATOM 1599 N N . GLY A 1 202 ? -2.92 -30.78 -21.93 1 77.07 202 GLY A N 1
ATOM 1600 C CA . GLY A 1 202 ? -1.526 -30.527 -22.258 1 77.07 202 GLY A CA 1
ATOM 1601 C C . GLY A 1 202 ? -0.678 -30.192 -21.046 1 77.07 202 GLY A C 1
ATOM 1602 O O . GLY A 1 202 ? 0.507 -29.877 -21.178 1 77.07 202 GLY A O 1
ATOM 1603 N N . PHE A 1 203 ? -1.218 -30.225 -19.807 1 86.89 203 PHE A N 1
ATOM 1604 C CA . PHE A 1 203 ? -0.454 -29.92 -18.603 1 86.89 203 PHE A CA 1
ATOM 1605 C C . PHE A 1 203 ? 0.276 -31.159 -18.097 1 86.89 203 PHE A C 1
ATOM 1607 O O . PHE A 1 203 ? -0.263 -32.266 -18.146 1 86.89 203 PHE A O 1
ATOM 1614 N N . ASP A 1 204 ? 1.503 -30.939 -17.659 1 83.06 204 ASP A N 1
ATOM 1615 C CA . ASP A 1 204 ? 2.303 -32.033 -17.118 1 83.06 204 ASP A CA 1
ATOM 1616 C C . ASP A 1 204 ? 1.847 -32.402 -15.708 1 83.06 204 ASP A C 1
ATOM 1618 O O . ASP A 1 204 ? 1.823 -33.58 -15.345 1 83.06 204 ASP A O 1
ATOM 1622 N N . PHE A 1 205 ? 1.481 -31.335 -14.954 1 87.71 205 PHE A N 1
ATOM 1623 C CA . PHE A 1 205 ? 1.117 -31.565 -13.561 1 87.71 205 PHE A CA 1
ATOM 1624 C C . PHE A 1 205 ? -0.134 -30.778 -13.191 1 87.71 205 PHE A C 1
ATOM 1626 O O . PHE A 1 205 ? -0.319 -29.646 -13.645 1 87.71 205 PHE A O 1
ATOM 1633 N N . VAL A 1 206 ? -0.996 -31.412 -12.509 1 90.67 206 VAL A N 1
ATOM 1634 C CA . VAL A 1 206 ? -2.141 -30.775 -11.866 1 90.67 206 VAL A CA 1
ATOM 1635 C C . VAL A 1 206 ? -2.048 -30.954 -10.352 1 90.67 206 VAL A C 1
ATOM 1637 O O . VAL A 1 206 ? -2.248 -32.057 -9.838 1 90.67 206 VAL A O 1
ATOM 1640 N N . ILE A 1 207 ? -1.739 -29.867 -9.652 1 92.15 207 ILE A N 1
ATOM 1641 C CA . ILE A 1 207 ? -1.352 -29.94 -8.247 1 92.15 207 ILE A CA 1
ATOM 1642 C C . ILE A 1 207 ? -2.451 -29.334 -7.377 1 92.15 207 ILE A C 1
ATOM 1644 O O . ILE A 1 207 ? -2.916 -28.222 -7.639 1 92.15 207 ILE A O 1
ATOM 1648 N N . TRP A 1 208 ? -2.879 -30.06 -6.345 1 91.99 208 TRP A N 1
ATOM 1649 C CA . TRP A 1 208 ? -3.857 -29.573 -5.377 1 91.99 208 TRP A CA 1
ATOM 1650 C C . TRP A 1 208 ? -3.215 -29.375 -4.008 1 91.99 208 TRP A C 1
ATOM 1652 O O . TRP A 1 208 ? -2.593 -30.293 -3.468 1 91.99 208 TRP A O 1
ATOM 1662 N N . VAL A 1 209 ? -3.284 -28.138 -3.453 1 92.92 209 VAL A N 1
ATOM 1663 C CA . VAL A 1 209 ? -2.736 -27.853 -2.13 1 92.92 209 VAL A CA 1
ATOM 1664 C C . VAL A 1 209 ? -3.781 -27.132 -1.282 1 92.92 209 VAL A C 1
ATOM 1666 O O . VAL A 1 209 ? -4.443 -26.206 -1.757 1 92.92 209 VAL A O 1
ATOM 1669 N N . VAL A 1 210 ? -3.965 -27.515 -0.037 1 90.78 210 VAL A N 1
ATOM 1670 C CA . VAL A 1 210 ? -4.84 -26.832 0.909 1 90.78 210 VAL A CA 1
ATOM 1671 C C . VAL A 1 210 ? -4.019 -25.887 1.783 1 90.78 210 VAL A C 1
ATOM 1673 O O . VAL A 1 210 ? -3.117 -26.323 2.503 1 90.78 210 VAL A O 1
ATOM 1676 N N . VAL A 1 211 ? -4.118 -24.612 1.758 1 86.96 211 VAL A N 1
ATOM 1677 C CA . VAL A 1 211 ? -3.327 -23.618 2.476 1 86.96 211 VAL A CA 1
ATOM 1678 C C . VAL A 1 211 ? -3.964 -23.331 3.833 1 86.96 211 VAL A C 1
ATOM 1680 O O . VAL A 1 211 ? -3.275 -23.296 4.855 1 86.96 211 VAL A O 1
ATOM 1683 N N . SER A 1 212 ? -5.192 -23.223 4.123 1 79.61 212 SER A N 1
ATOM 1684 C CA . SER A 1 212 ? -5.968 -22.97 5.332 1 79.61 212 SER A CA 1
ATOM 1685 C C . SER A 1 212 ? -5.623 -21.614 5.937 1 79.61 212 SER A C 1
ATOM 1687 O O . SER A 1 212 ? -5.032 -20.762 5.27 1 79.61 212 SER A O 1
ATOM 1689 N N . GLN A 1 213 ? -5.839 -21.254 7.241 1 76.17 213 GLN A N 1
ATOM 1690 C CA . GLN A 1 213 ? -5.81 -19.942 7.879 1 76.17 213 GLN A CA 1
ATOM 1691 C C . GLN A 1 213 ? -4.377 -19.481 8.125 1 76.17 213 GLN A C 1
ATOM 1693 O O . GLN A 1 213 ? -4.04 -18.322 7.874 1 76.17 213 GLN A O 1
ATOM 1698 N N . GLU A 1 214 ? -3.549 -20.367 8.545 1 79.63 214 GLU A N 1
ATOM 1699 C CA . GLU A 1 214 ? -2.162 -19.992 8.803 1 79.63 214 GLU A CA 1
ATOM 1700 C C . GLU A 1 214 ? -1.269 -20.328 7.611 1 79.63 214 GLU A C 1
ATOM 1702 O O . GLU A 1 214 ? -1.096 -21.499 7.269 1 79.63 214 GLU A O 1
ATOM 1707 N N . LEU A 1 215 ? -0.778 -19.315 6.979 1 83.11 215 LEU A N 1
ATOM 1708 C CA . LEU A 1 215 ? 0.064 -19.492 5.801 1 83.11 215 LEU A CA 1
ATOM 1709 C C . LEU A 1 215 ? 1.471 -19.926 6.199 1 83.11 215 LEU A C 1
ATOM 1711 O O . LEU A 1 215 ? 2.16 -19.216 6.934 1 83.11 215 LEU A O 1
ATOM 1715 N N . GLN A 1 216 ? 1.861 -21.106 5.966 1 87.46 216 GLN A N 1
ATOM 1716 C CA . GLN A 1 216 ? 3.214 -21.626 6.137 1 87.46 216 GLN A CA 1
ATOM 1717 C C . GLN A 1 216 ? 3.842 -21.978 4.791 1 87.46 216 GLN A C 1
ATOM 1719 O O . GLN A 1 216 ? 3.517 -23.009 4.199 1 87.46 216 GLN A O 1
ATOM 1724 N N . ALA A 1 217 ? 4.682 -21.246 4.349 1 88.62 217 ALA A N 1
ATOM 1725 C CA . ALA A 1 217 ? 5.3 -21.4 3.034 1 88.62 217 ALA A CA 1
ATOM 1726 C C . ALA A 1 217 ? 5.992 -22.754 2.909 1 88.62 217 ALA A C 1
ATOM 1728 O O . ALA A 1 217 ? 5.935 -23.393 1.856 1 88.62 217 ALA A O 1
ATOM 1729 N N . GLU A 1 218 ? 6.605 -23.256 3.969 1 89.58 218 GLU A N 1
ATOM 1730 C CA . GLU A 1 218 ? 7.345 -24.514 3.93 1 89.58 218 GLU A CA 1
ATOM 1731 C C . GLU A 1 218 ? 6.406 -25.701 3.73 1 89.58 218 GLU A C 1
ATOM 1733 O O . GLU A 1 218 ? 6.742 -26.653 3.024 1 89.58 218 GLU A O 1
ATOM 1738 N N . LYS A 1 219 ? 5.275 -25.593 4.389 1 90.01 219 LYS A N 1
ATOM 1739 C CA . LYS A 1 219 ? 4.294 -26.664 4.233 1 90.01 219 LYS A CA 1
ATOM 1740 C C . LYS A 1 219 ? 3.779 -26.733 2.798 1 90.01 219 LYS A C 1
ATOM 1742 O O . LYS A 1 219 ? 3.587 -27.823 2.254 1 90.01 219 LYS A O 1
ATOM 1747 N N . ILE A 1 220 ? 3.544 -25.629 2.245 1 93.15 220 ILE A N 1
ATOM 1748 C CA . ILE A 1 220 ? 3.061 -25.568 0.87 1 93.15 220 ILE A CA 1
ATOM 1749 C C . ILE A 1 220 ? 4.129 -26.112 -0.076 1 93.15 220 ILE A C 1
ATOM 1751 O O . ILE A 1 220 ? 3.823 -26.879 -0.992 1 93.15 220 ILE A O 1
ATOM 1755 N N . GLN A 1 221 ? 5.397 -25.75 0.174 1 93.22 221 GLN A N 1
ATOM 1756 C CA . GLN A 1 221 ? 6.51 -26.256 -0.623 1 93.22 221 GLN A CA 1
ATOM 1757 C C . GLN A 1 221 ? 6.582 -27.779 -0.563 1 93.22 221 GLN A C 1
ATOM 1759 O O . GLN A 1 221 ? 6.742 -28.439 -1.592 1 93.22 221 GLN A O 1
ATOM 1764 N N . ASP A 1 222 ? 6.429 -28.303 0.631 1 92.22 222 ASP A N 1
ATOM 1765 C CA . ASP A 1 222 ? 6.525 -29.746 0.834 1 92.22 222 ASP A CA 1
ATOM 1766 C C . ASP A 1 222 ? 5.393 -30.478 0.117 1 92.22 222 ASP A C 1
ATOM 1768 O O . ASP A 1 222 ? 5.609 -31.537 -0.476 1 92.22 222 ASP A O 1
ATOM 1772 N N . GLU A 1 223 ? 4.226 -29.904 0.179 1 90.86 223 GLU A N 1
ATOM 1773 C CA . GLU A 1 223 ? 3.076 -30.536 -0.46 1 90.86 223 GLU A CA 1
ATOM 1774 C C . GLU A 1 223 ? 3.215 -30.527 -1.98 1 90.86 223 GLU A C 1
ATOM 1776 O O . GLU A 1 223 ? 2.889 -31.513 -2.644 1 90.86 223 GLU A O 1
ATOM 1781 N N . ILE A 1 224 ? 3.691 -29.468 -2.508 1 92.79 224 ILE A N 1
ATOM 1782 C CA . ILE A 1 224 ? 3.882 -29.381 -3.952 1 92.79 224 ILE A CA 1
ATOM 1783 C C . ILE A 1 224 ? 4.967 -30.364 -4.388 1 92.79 224 ILE A C 1
ATOM 1785 O O . ILE A 1 224 ? 4.802 -31.08 -5.378 1 92.79 224 ILE A O 1
ATOM 1789 N N . ALA A 1 225 ? 6.084 -30.35 -3.607 1 90.87 225 ALA A N 1
ATOM 1790 C CA . ALA A 1 225 ? 7.205 -31.226 -3.936 1 90.87 225 ALA A CA 1
ATOM 1791 C C . ALA A 1 225 ? 6.776 -32.69 -3.937 1 90.87 225 ALA A C 1
ATOM 1793 O O . ALA A 1 225 ? 7.191 -33.465 -4.802 1 90.87 225 ALA A O 1
ATOM 1794 N N . GLN A 1 226 ? 5.948 -33.019 -3.012 1 86.45 226 GLN A N 1
ATOM 1795 C CA . GLN A 1 226 ? 5.453 -34.39 -2.93 1 86.45 226 GLN A CA 1
ATOM 1796 C C . GLN A 1 226 ? 4.583 -34.734 -4.135 1 86.45 226 GLN A C 1
ATOM 1798 O O . GLN A 1 226 ? 4.666 -35.84 -4.672 1 86.45 226 GLN A O 1
ATOM 1803 N N . LYS A 1 227 ? 3.831 -33.83 -4.565 1 86.06 227 LYS A N 1
ATOM 1804 C CA . LYS A 1 227 ? 2.902 -34.067 -5.666 1 86.06 227 LYS A CA 1
ATOM 1805 C C . LYS A 1 227 ? 3.639 -34.151 -7 1 86.06 227 LYS A C 1
ATOM 1807 O O . LYS A 1 227 ? 3.157 -34.783 -7.942 1 86.06 227 LYS A O 1
ATOM 1812 N N . VAL A 1 228 ? 4.824 -33.49 -7.114 1 86.66 228 VAL A N 1
ATOM 1813 C CA . VAL A 1 228 ? 5.551 -33.486 -8.379 1 86.66 228 VAL A CA 1
ATOM 1814 C C . VAL A 1 228 ? 6.653 -34.543 -8.346 1 86.66 228 VAL A C 1
ATOM 1816 O O . VAL A 1 228 ? 7.407 -34.693 -9.31 1 86.66 228 VAL A O 1
ATOM 1819 N N . GLY A 1 229 ? 6.864 -35.198 -7.237 1 78.91 229 GLY A N 1
ATOM 1820 C CA . GLY A 1 229 ? 7.812 -36.298 -7.154 1 78.91 229 GLY A CA 1
ATOM 1821 C C . GLY A 1 229 ? 9.188 -35.866 -6.684 1 78.91 229 GLY A C 1
ATOM 1822 O O . GLY A 1 229 ? 10.182 -36.543 -6.954 1 78.91 229 GLY A O 1
ATOM 1823 N N . LEU A 1 230 ? 9.357 -34.673 -6.208 1 79.91 230 LEU A N 1
ATOM 1824 C CA . LEU A 1 230 ? 10.631 -34.177 -5.698 1 79.91 230 LEU A CA 1
ATOM 1825 C C . LEU A 1 230 ? 10.767 -34.462 -4.207 1 79.91 230 LEU A C 1
ATOM 1827 O O . LEU A 1 230 ? 11.815 -34.196 -3.613 1 79.91 230 LEU A O 1
ATOM 1831 N N . GLY A 1 231 ? 9.737 -34.994 -3.756 1 74.38 231 GLY A N 1
ATOM 1832 C CA . GLY A 1 231 ? 9.777 -35.241 -2.324 1 74.38 231 GLY A CA 1
ATOM 1833 C C . GLY A 1 231 ? 10.738 -36.35 -1.937 1 74.38 231 GLY A C 1
ATOM 1834 O O . GLY A 1 231 ? 11.403 -36.93 -2.797 1 74.38 231 GLY A O 1
ATOM 1835 N N . GLY A 1 232 ? 11.203 -36.498 -0.684 1 73.42 232 GLY A N 1
ATOM 1836 C CA . GLY A 1 232 ? 12.072 -37.551 -0.183 1 73.42 232 GLY A CA 1
ATOM 1837 C C . GLY A 1 232 ? 13.171 -37.036 0.726 1 73.42 232 GLY A C 1
ATOM 1838 O O . GLY A 1 232 ? 13.065 -35.938 1.276 1 73.42 232 GLY A O 1
ATOM 1839 N N . GLU A 1 233 ? 14.109 -37.796 0.837 1 70.22 233 GLU A N 1
ATOM 1840 C CA . GLU A 1 233 ? 15.153 -37.504 1.815 1 70.22 233 GLU A CA 1
ATOM 1841 C C . GLU A 1 233 ? 16.003 -36.316 1.377 1 70.22 233 GLU A C 1
ATOM 1843 O O . GLU A 1 233 ? 16.34 -35.453 2.19 1 70.22 233 GLU A O 1
ATOM 1848 N N . GLY A 1 234 ? 16.299 -36.283 0.115 1 75.37 234 GLY A N 1
ATOM 1849 C CA . GLY A 1 234 ? 17.095 -35.171 -0.378 1 75.37 234 GLY A CA 1
ATOM 1850 C C . GLY A 1 234 ? 16.394 -33.832 -0.251 1 75.37 234 GLY A C 1
ATOM 1851 O O . GLY A 1 234 ? 17.035 -32.812 0.009 1 75.37 234 GLY A O 1
ATOM 1852 N N . TRP A 1 235 ? 15.079 -33.883 -0.27 1 83.82 235 TRP A N 1
ATOM 1853 C CA . TRP A 1 235 ? 14.277 -32.667 -0.172 1 83.82 235 TRP A CA 1
ATOM 1854 C C . TRP A 1 235 ? 14.222 -32.166 1.267 1 83.82 235 TRP A C 1
ATOM 1856 O O . TRP A 1 235 ? 14.376 -30.969 1.52 1 83.82 235 TRP A O 1
ATOM 1866 N N . ASN A 1 236 ? 14.104 -33.039 2.138 1 80.44 236 ASN A N 1
ATOM 1867 C CA . ASN A 1 236 ? 13.923 -32.674 3.539 1 80.44 236 ASN A CA 1
ATOM 1868 C C . ASN A 1 236 ? 15.2 -32.092 4.136 1 80.44 236 ASN A C 1
ATOM 1870 O O . ASN A 1 236 ? 15.156 -31.402 5.156 1 80.44 236 ASN A O 1
ATOM 1874 N N . ALA A 1 237 ? 16.295 -32.36 3.463 1 76.42 237 ALA A N 1
ATOM 1875 C CA . ALA A 1 237 ? 17.576 -31.85 3.946 1 76.42 237 ALA A CA 1
ATOM 1876 C C . ALA A 1 237 ? 17.785 -30.4 3.52 1 76.42 237 ALA A C 1
ATOM 1878 O O . ALA A 1 237 ? 18.603 -29.686 4.105 1 76.42 237 ALA A O 1
ATOM 1879 N N . LYS A 1 238 ? 17.038 -30.038 2.603 1 82.27 238 LYS A N 1
ATOM 1880 C CA . LYS A 1 238 ? 17.189 -28.679 2.093 1 82.27 238 LYS A CA 1
ATOM 1881 C C . LYS A 1 238 ? 16.497 -27.67 3.004 1 82.27 238 LYS A C 1
ATOM 1883 O O . LYS A 1 238 ? 15.478 -27.981 3.624 1 82.27 238 LYS A O 1
ATOM 1888 N N . ASP A 1 239 ? 17.066 -26.578 3.046 1 81.97 239 ASP A N 1
ATOM 1889 C CA . ASP A 1 239 ? 16.428 -25.501 3.797 1 81.97 239 ASP A CA 1
ATOM 1890 C C . ASP A 1 239 ? 15.349 -24.815 2.962 1 81.97 239 ASP A C 1
ATOM 1892 O O . ASP A 1 239 ? 15.162 -25.143 1.789 1 81.97 239 ASP A O 1
ATOM 1896 N N . LYS A 1 240 ? 14.666 -23.905 3.537 1 82.71 240 LYS A N 1
ATOM 1897 C CA . LYS A 1 240 ? 13.538 -23.223 2.909 1 82.71 240 LYS A CA 1
ATOM 1898 C C . LYS A 1 240 ? 13.952 -22.575 1.591 1 82.71 240 LYS A C 1
ATOM 1900 O O . LYS A 1 240 ? 13.237 -22.677 0.592 1 82.71 240 LYS A O 1
ATOM 1905 N N . SER A 1 241 ? 15.053 -21.925 1.607 1 81.92 241 SER A N 1
ATOM 1906 C CA . SER A 1 241 ? 15.523 -21.245 0.405 1 81.92 241 SER A CA 1
ATOM 1907 C C . SER A 1 241 ? 15.932 -22.244 -0.672 1 81.92 241 SER A C 1
ATOM 1909 O O . SER A 1 241 ? 15.665 -22.032 -1.857 1 81.92 241 SER A O 1
ATOM 1911 N N . GLY A 1 242 ? 16.6 -23.262 -0.243 1 82.73 242 GLY A N 1
ATOM 1912 C CA . GLY A 1 242 ? 16.968 -24.312 -1.179 1 82.73 242 GLY A CA 1
ATOM 1913 C C . GLY A 1 242 ? 15.77 -24.983 -1.825 1 82.73 242 GLY A C 1
ATOM 1914 O O . GLY A 1 242 ? 15.786 -25.273 -3.023 1 82.73 242 GLY A O 1
ATOM 1915 N N . LYS A 1 243 ? 14.771 -25.223 -0.967 1 88.09 243 LYS A N 1
ATOM 1916 C CA . LYS A 1 243 ? 13.54 -25.811 -1.488 1 88.09 243 LYS A CA 1
ATOM 1917 C C . LYS A 1 243 ? 12.892 -24.899 -2.526 1 88.09 243 LYS A C 1
ATOM 1919 O O . LYS A 1 243 ? 12.412 -25.37 -3.559 1 88.09 243 LYS A O 1
ATOM 1924 N N . ARG A 1 244 ? 12.894 -23.652 -2.197 1 89.5 244 ARG A N 1
ATOM 1925 C CA . ARG A 1 244 ? 12.299 -22.655 -3.082 1 89.5 244 ARG A CA 1
ATOM 1926 C C . ARG A 1 244 ? 12.987 -22.652 -4.444 1 89.5 244 ARG A C 1
ATOM 1928 O O . ARG A 1 244 ? 12.321 -22.674 -5.481 1 89.5 244 ARG A O 1
ATOM 1935 N N . ILE A 1 245 ? 14.266 -22.667 -4.473 1 86.61 245 ILE A N 1
ATOM 1936 C CA . ILE A 1 245 ? 15.044 -22.58 -5.704 1 86.61 245 ILE A CA 1
ATOM 1937 C C . ILE A 1 245 ? 14.875 -23.863 -6.514 1 86.61 245 ILE A C 1
ATOM 1939 O O . ILE A 1 245 ? 14.659 -23.815 -7.727 1 86.61 245 ILE A O 1
ATOM 1943 N N . SER A 1 246 ? 14.91 -24.994 -5.822 1 85.5 246 SER A N 1
ATOM 1944 C CA . SER A 1 246 ? 14.774 -26.28 -6.497 1 85.5 246 SER A CA 1
ATOM 1945 C C . SER A 1 246 ? 13.404 -26.419 -7.153 1 85.5 246 SER A C 1
ATOM 1947 O O . SER A 1 246 ? 13.3 -26.868 -8.296 1 85.5 246 SER A O 1
ATOM 1949 N N . LEU A 1 247 ? 12.455 -26.072 -6.38 1 89.64 247 LEU A N 1
ATOM 1950 C CA . LEU A 1 247 ? 11.094 -26.168 -6.896 1 89.64 247 LEU A CA 1
ATOM 1951 C C . LEU A 1 247 ? 10.891 -25.221 -8.075 1 89.64 247 LEU A C 1
ATOM 1953 O O . LEU A 1 247 ? 10.255 -25.585 -9.066 1 89.64 247 LEU A O 1
ATOM 1957 N N . HIS A 1 248 ? 11.383 -24.042 -7.95 1 89.49 248 HIS A N 1
ATOM 1958 C CA . HIS A 1 248 ? 11.25 -23.038 -9 1 89.49 248 HIS A CA 1
ATOM 1959 C C . HIS A 1 248 ? 11.869 -23.522 -10.307 1 89.49 248 HIS A C 1
ATOM 1961 O O . HIS A 1 248 ? 11.258 -23.399 -11.371 1 89.49 248 HIS A O 1
ATOM 1967 N N . ASN A 1 249 ? 13.016 -24.043 -10.274 1 84.73 249 ASN A N 1
ATOM 1968 C CA . ASN A 1 249 ? 13.722 -24.487 -11.47 1 84.73 249 ASN A CA 1
ATOM 1969 C C . ASN A 1 249 ? 13.059 -25.713 -12.091 1 84.73 249 ASN A C 1
ATOM 1971 O O . ASN A 1 249 ? 13.068 -25.878 -13.312 1 84.73 249 ASN A O 1
ATOM 1975 N N . PHE A 1 250 ? 12.544 -26.578 -11.276 1 86.4 250 PHE A N 1
ATOM 1976 C CA . PHE A 1 250 ? 11.816 -27.738 -11.778 1 86.4 250 PHE A CA 1
ATOM 1977 C C . PHE A 1 250 ? 10.549 -27.308 -12.507 1 86.4 250 PHE A C 1
ATOM 1979 O O . PHE A 1 250 ? 10.272 -27.78 -13.612 1 86.4 250 PHE A O 1
ATOM 1986 N N . LEU A 1 251 ? 9.799 -26.338 -11.847 1 88.5 251 LEU A N 1
ATOM 1987 C CA . LEU A 1 251 ? 8.495 -25.942 -12.367 1 88.5 251 LEU A CA 1
ATOM 1988 C C . LEU A 1 251 ? 8.648 -25.027 -13.578 1 88.5 251 LEU A C 1
ATOM 1990 O O . LEU A 1 251 ? 7.732 -24.917 -14.397 1 88.5 251 LEU A O 1
ATOM 1994 N N . LEU A 1 252 ? 9.729 -24.4 -13.634 1 85.51 252 LEU A N 1
ATOM 1995 C CA . LEU A 1 252 ? 9.972 -23.498 -14.754 1 85.51 252 LEU A CA 1
ATOM 1996 C C . LEU A 1 252 ? 9.985 -24.262 -16.074 1 85.51 252 LEU A C 1
ATOM 1998 O O . LEU A 1 252 ? 9.627 -23.711 -17.118 1 85.51 252 LEU A O 1
ATOM 2002 N N . LYS A 1 253 ? 10.315 -25.524 -16.024 1 82.09 253 LYS A N 1
ATOM 2003 C CA . LYS A 1 253 ? 10.45 -26.332 -17.232 1 82.09 253 LYS A CA 1
ATOM 2004 C C . LYS A 1 253 ? 9.185 -27.143 -17.496 1 82.09 253 LYS A C 1
ATOM 2006 O O . LYS A 1 253 ? 9.103 -27.871 -18.488 1 82.09 253 LYS A O 1
ATOM 2011 N N . LYS A 1 254 ? 8.188 -26.941 -16.642 1 84.41 254 LYS A N 1
ATOM 2012 C CA . LYS A 1 254 ? 6.991 -27.771 -16.744 1 84.41 254 LYS A CA 1
ATOM 2013 C C . LYS A 1 254 ? 5.743 -26.913 -16.933 1 84.41 254 LYS A C 1
ATOM 2015 O O . LYS A 1 254 ? 5.741 -25.727 -16.598 1 84.41 254 LYS A O 1
ATOM 2020 N N . LYS A 1 255 ? 4.766 -27.518 -17.554 1 87.52 255 LYS A N 1
ATOM 2021 C CA . LYS A 1 255 ? 3.434 -26.924 -17.625 1 87.52 255 LYS A CA 1
ATOM 2022 C C . LYS A 1 255 ? 2.532 -27.463 -16.518 1 87.52 255 LYS A C 1
ATOM 2024 O O . LYS A 1 255 ? 2.273 -28.666 -16.452 1 87.52 255 LYS A O 1
ATOM 2029 N N . PHE A 1 256 ? 2.087 -26.607 -15.675 1 90.85 256 PHE A N 1
ATOM 2030 C CA . PHE A 1 256 ? 1.325 -27.119 -14.542 1 90.85 256 PHE A CA 1
ATOM 2031 C C . PHE A 1 256 ? 0.168 -26.187 -14.202 1 90.85 256 PHE A C 1
ATOM 2033 O O . PHE A 1 256 ? 0.133 -25.041 -14.655 1 90.85 256 PHE A O 1
ATOM 2040 N N . VAL A 1 257 ? -0.809 -26.777 -13.486 1 92.72 257 VAL A N 1
ATOM 2041 C CA . VAL A 1 257 ? -1.898 -26.025 -12.87 1 92.72 257 VAL A CA 1
ATOM 2042 C C . VAL A 1 257 ? -1.877 -26.231 -11.358 1 92.72 257 VAL A C 1
ATOM 2044 O O . VAL A 1 257 ? -1.873 -27.368 -10.879 1 92.72 257 VAL A O 1
ATOM 2047 N N . LEU A 1 258 ? -1.748 -25.156 -10.668 1 94.92 258 LEU A N 1
ATOM 2048 C CA . LEU A 1 258 ? -1.695 -25.222 -9.211 1 94.92 258 LEU A CA 1
ATOM 2049 C C . LEU A 1 258 ? -3.007 -24.744 -8.598 1 94.92 258 LEU A C 1
ATOM 2051 O O . LEU A 1 258 ? -3.44 -23.617 -8.849 1 94.92 258 LEU A O 1
ATOM 2055 N N . PHE A 1 259 ? -3.657 -25.605 -7.844 1 95.09 259 PHE A N 1
ATOM 2056 C CA . PHE A 1 259 ? -4.881 -25.271 -7.125 1 95.09 259 PHE A CA 1
ATOM 2057 C C . PHE A 1 259 ? -4.587 -24.994 -5.656 1 95.09 259 PHE A C 1
ATOM 2059 O O . PHE A 1 259 ? -4.036 -25.846 -4.956 1 95.09 259 PHE A O 1
ATOM 2066 N N . LEU A 1 260 ? -4.92 -23.823 -5.221 1 94.98 260 LEU A N 1
ATOM 2067 C CA . LEU A 1 260 ? -4.798 -23.448 -3.816 1 94.98 260 LEU A CA 1
ATOM 2068 C C . LEU A 1 260 ? -6.173 -23.259 -3.183 1 94.98 260 LEU A C 1
ATOM 2070 O O . LEU A 1 260 ? -6.9 -22.327 -3.533 1 94.98 260 LEU A O 1
ATOM 2074 N N . ASP A 1 261 ? -6.481 -24.095 -2.225 1 93.16 261 ASP A N 1
ATOM 2075 C CA . ASP A 1 261 ? -7.814 -24.046 -1.632 1 93.16 261 ASP A CA 1
ATOM 2076 C C . ASP A 1 261 ? -7.797 -23.293 -0.303 1 93.16 261 ASP A C 1
ATOM 2078 O O . ASP A 1 261 ? -6.886 -23.475 0.507 1 93.16 261 ASP A O 1
ATOM 2082 N N . ASP A 1 262 ? -8.763 -22.379 -0.073 1 91.61 262 ASP A N 1
ATOM 2083 C CA . ASP A 1 262 ? -9.068 -21.713 1.189 1 91.61 262 ASP A CA 1
ATOM 2084 C C . ASP A 1 262 ? -7.97 -20.721 1.566 1 91.61 262 ASP A C 1
ATOM 2086 O O . ASP A 1 262 ? -7.423 -20.782 2.67 1 91.61 262 ASP A O 1
ATOM 2090 N N . LEU A 1 263 ? -7.705 -19.807 0.738 1 92.16 263 LEU A N 1
ATOM 2091 C CA . LEU A 1 263 ? -6.703 -18.771 0.967 1 92.16 263 LEU A CA 1
ATOM 2092 C C . LEU A 1 263 ? -7.269 -17.648 1.829 1 92.16 263 LEU A C 1
ATOM 2094 O O . LEU A 1 263 ? -8.353 -17.132 1.55 1 92.16 263 LEU A O 1
ATOM 2098 N N . TRP A 1 264 ? -6.577 -17.265 2.856 1 87.73 264 TRP A N 1
ATOM 2099 C CA . TRP A 1 264 ? -7.006 -16.177 3.729 1 87.73 264 TRP A CA 1
ATOM 2100 C C . TRP A 1 264 ? -6.104 -14.958 3.563 1 87.73 264 TRP A C 1
ATOM 2102 O O . TRP A 1 264 ? -6.493 -13.839 3.908 1 87.73 264 TRP A O 1
ATOM 2112 N N . GLN A 1 265 ? -4.922 -15.229 3.083 1 88.6 265 GLN A N 1
ATOM 2113 C CA . GLN A 1 265 ? -3.956 -14.165 2.83 1 88.6 265 GLN A CA 1
ATOM 2114 C C . GLN A 1 265 ? -3.191 -14.413 1.533 1 88.6 265 GLN A C 1
ATOM 2116 O O . GLN A 1 265 ? -3.239 -15.513 0.979 1 88.6 265 GLN A O 1
ATOM 2121 N N . LYS A 1 266 ? -2.587 -13.41 1.043 1 88.68 266 LYS A N 1
ATOM 2122 C CA . LYS A 1 266 ? -1.804 -13.505 -0.185 1 88.68 266 LYS A CA 1
ATOM 2123 C C . LYS A 1 266 ? -0.649 -14.49 -0.026 1 88.68 266 LYS A C 1
ATOM 2125 O O . LYS A 1 266 ? 0.032 -14.495 1.002 1 88.68 266 LYS A O 1
ATOM 2130 N N . VAL A 1 267 ? -0.504 -15.287 -0.97 1 90.26 267 VAL A N 1
ATOM 2131 C CA . VAL A 1 267 ? 0.639 -16.191 -1.04 1 90.26 267 VAL A CA 1
ATOM 2132 C C . VAL A 1 267 ? 1.67 -15.646 -2.026 1 90.26 267 VAL A C 1
ATOM 2134 O O . VAL A 1 267 ? 1.348 -15.38 -3.187 1 90.26 267 VAL A O 1
ATOM 2137 N N . GLU A 1 268 ? 2.802 -15.381 -1.535 1 88.01 268 GLU A N 1
ATOM 2138 C CA . GLU A 1 268 ? 3.878 -14.979 -2.436 1 88.01 268 GLU A CA 1
ATOM 2139 C C . GLU A 1 268 ? 4.414 -16.172 -3.222 1 88.01 268 GLU A C 1
ATOM 2141 O O . GLU A 1 268 ? 5.18 -16.979 -2.689 1 88.01 268 GLU A O 1
ATOM 2146 N N . LEU A 1 269 ? 4.085 -16.262 -4.447 1 89.09 269 LEU A N 1
ATOM 2147 C CA . LEU A 1 269 ? 4.44 -17.403 -5.285 1 89.09 269 LEU A CA 1
ATOM 2148 C C . LEU A 1 269 ? 5.952 -17.591 -5.334 1 89.09 269 LEU A C 1
ATOM 2150 O O . LEU A 1 269 ? 6.442 -18.723 -5.331 1 89.09 269 LEU A O 1
ATOM 2154 N N . PHE A 1 270 ? 6.728 -16.551 -5.322 1 86.46 270 PHE A N 1
ATOM 2155 C CA . PHE A 1 270 ? 8.18 -16.666 -5.378 1 86.46 270 PHE A CA 1
ATOM 2156 C C . PHE A 1 270 ? 8.721 -17.308 -4.106 1 86.46 270 PHE A C 1
ATOM 2158 O O . PHE A 1 270 ? 9.728 -18.019 -4.143 1 86.46 270 PHE A O 1
ATOM 2165 N N . GLU A 1 271 ? 8.02 -17.097 -2.998 1 85.65 271 GLU A N 1
ATOM 2166 C CA . GLU A 1 271 ? 8.47 -17.653 -1.725 1 85.65 271 GLU A CA 1
ATOM 2167 C C . GLU A 1 271 ? 8.231 -19.158 -1.665 1 85.65 271 GLU A C 1
ATOM 2169 O O . GLU A 1 271 ? 8.948 -19.879 -0.968 1 85.65 271 GLU A O 1
ATOM 2174 N N . ILE A 1 272 ? 7.235 -19.611 -2.445 1 90.44 272 ILE A N 1
ATOM 2175 C CA . ILE A 1 272 ? 6.945 -21.04 -2.404 1 90.44 272 ILE A CA 1
ATOM 2176 C C . ILE A 1 272 ? 7.587 -21.732 -3.604 1 90.44 272 ILE A C 1
ATOM 2178 O O . ILE A 1 272 ? 7.378 -22.927 -3.825 1 90.44 272 ILE A O 1
ATOM 2182 N N . GLY A 1 273 ? 8.307 -21.006 -4.431 1 89.07 273 GLY A N 1
ATOM 2183 C CA . GLY A 1 273 ? 9.065 -21.587 -5.528 1 89.07 273 GLY A CA 1
ATOM 2184 C C . GLY A 1 273 ? 8.239 -21.787 -6.784 1 89.07 273 GLY A C 1
ATOM 2185 O O . GLY A 1 273 ? 8.549 -22.651 -7.607 1 89.07 273 GLY A O 1
ATOM 2186 N N . VAL A 1 274 ? 7.138 -21.082 -6.895 1 91.33 274 VAL A N 1
ATOM 2187 C CA . VAL A 1 274 ? 6.281 -21.2 -8.07 1 91.33 274 VAL A CA 1
ATOM 2188 C C . VAL A 1 274 ? 6.507 -20.008 -8.997 1 91.33 274 VAL A C 1
ATOM 2190 O O . VAL A 1 274 ? 6.435 -18.855 -8.565 1 91.33 274 VAL A O 1
ATOM 2193 N N . PRO A 1 275 ? 6.864 -20.327 -10.141 1 88.9 275 PRO A N 1
ATOM 2194 C CA . PRO A 1 275 ? 7.039 -19.226 -11.092 1 88.9 275 PRO A CA 1
ATOM 2195 C C . PRO A 1 275 ? 5.748 -18.45 -11.34 1 88.9 275 PRO A C 1
ATOM 2197 O O . PRO A 1 275 ? 4.665 -19.041 -11.373 1 88.9 275 PRO A O 1
ATOM 2200 N N . PHE A 1 276 ? 5.873 -17.208 -11.526 1 86.63 276 PHE A N 1
ATOM 2201 C CA . PHE A 1 276 ? 4.704 -16.37 -11.766 1 86.63 276 PHE A CA 1
ATOM 2202 C C . PHE A 1 276 ? 4.096 -16.668 -13.132 1 86.63 276 PHE A C 1
ATOM 2204 O O . PHE A 1 276 ? 4.809 -16.728 -14.135 1 86.63 276 PHE A O 1
ATOM 2211 N N . PRO A 1 277 ? 2.858 -16.883 -13.026 1 84.73 277 PRO A N 1
ATOM 2212 C CA . PRO A 1 277 ? 2.208 -17.179 -14.304 1 84.73 277 PRO A CA 1
ATOM 2213 C C . PRO A 1 277 ? 2.178 -15.975 -15.243 1 84.73 277 PRO A C 1
ATOM 2215 O O . PRO A 1 277 ? 1.678 -14.91 -14.872 1 84.73 277 PRO A O 1
ATOM 2218 N N . THR A 1 278 ? 3.079 -15.885 -16.159 1 70.18 278 THR A N 1
ATOM 2219 C CA . THR A 1 278 ? 3.085 -14.787 -17.119 1 70.18 278 THR A CA 1
ATOM 2220 C C . THR A 1 278 ? 2.185 -15.106 -18.31 1 70.18 278 THR A C 1
ATOM 2222 O O . THR A 1 278 ? 1.989 -16.274 -18.652 1 70.18 278 THR A O 1
ATOM 2225 N N . ARG A 1 279 ? 1.683 -14.125 -18.762 1 56.18 279 ARG A N 1
ATOM 2226 C CA . ARG A 1 279 ? 0.863 -14.212 -19.967 1 56.18 279 ARG A CA 1
ATOM 2227 C C . ARG A 1 279 ? 1.689 -14.687 -21.158 1 56.18 279 ARG A C 1
ATOM 2229 O O . ARG A 1 279 ? 2.695 -14.068 -21.509 1 56.18 279 ARG A O 1
ATOM 2236 N N . GLY A 1 280 ? 1.542 -15.995 -21.496 1 55.23 280 GLY A N 1
ATOM 2237 C CA . GLY A 1 280 ? 2.033 -16.47 -22.78 1 55.23 280 GLY A CA 1
ATOM 2238 C C . GLY A 1 280 ? 3.225 -17.401 -22.655 1 55.23 280 GLY A C 1
ATOM 2239 O O . GLY A 1 280 ? 3.414 -18.29 -23.487 1 55.23 280 GLY A O 1
ATOM 2240 N N . LYS A 1 281 ? 4.103 -17.075 -21.71 1 58.73 281 LYS A N 1
ATOM 2241 C CA . LYS A 1 281 ? 5.381 -17.761 -21.87 1 58.73 281 LYS A CA 1
ATOM 2242 C C . LYS A 1 281 ? 5.363 -19.125 -21.185 1 58.73 281 LYS A C 1
ATOM 2244 O O . LYS A 1 281 ? 5.738 -20.133 -21.786 1 58.73 281 LYS A O 1
ATOM 2249 N N . ASN A 1 282 ? 4.854 -18.999 -19.911 1 63.1 282 ASN A N 1
ATOM 2250 C CA . ASN A 1 282 ? 4.984 -20.263 -19.193 1 63.1 282 ASN A CA 1
ATOM 2251 C C . ASN A 1 282 ? 3.634 -20.953 -19.025 1 63.1 282 ASN A C 1
ATOM 2253 O O . ASN A 1 282 ? 2.612 -20.291 -18.839 1 63.1 282 ASN A O 1
ATOM 2257 N N . ARG A 1 283 ? 3.192 -21.737 -19.747 1 79.27 283 ARG A N 1
ATOM 2258 C CA . ARG A 1 283 ? 1.936 -22.476 -19.674 1 79.27 283 ARG A CA 1
ATOM 2259 C C . ARG A 1 283 ? 1.68 -22.983 -18.259 1 79.27 283 ARG A C 1
ATOM 2261 O O . ARG A 1 283 ? 1.371 -24.16 -18.063 1 79.27 283 ARG A O 1
ATOM 2268 N N . CYS A 1 284 ? 1.9 -22.034 -17.227 1 89.04 284 CYS A N 1
ATOM 2269 C CA . CYS A 1 284 ? 1.56 -22.339 -15.843 1 89.04 284 CYS A CA 1
ATOM 2270 C C . CYS A 1 284 ? 0.345 -21.537 -15.39 1 89.04 284 CYS A C 1
ATOM 2272 O O . CYS A 1 284 ? 0.16 -20.393 -15.809 1 89.04 284 CYS A O 1
ATOM 2274 N N . LYS A 1 285 ? -0.536 -22.189 -14.605 1 92.31 285 LYS A N 1
ATOM 2275 C CA . LYS A 1 285 ? -1.75 -21.541 -14.118 1 92.31 285 LYS A CA 1
ATOM 2276 C C . LYS A 1 285 ? -1.929 -21.764 -12.619 1 92.31 285 LYS A C 1
ATOM 2278 O O . LYS A 1 285 ? -1.513 -22.794 -12.085 1 92.31 285 LYS A O 1
ATOM 2283 N N . VAL A 1 286 ? -2.486 -20.776 -11.979 1 94.33 286 VAL A N 1
ATOM 2284 C CA . VAL A 1 286 ? -2.787 -20.875 -10.555 1 94.33 286 VAL A CA 1
ATOM 2285 C C . VAL A 1 286 ? -4.257 -20.541 -10.312 1 94.33 286 VAL A C 1
ATOM 2287 O O . VAL A 1 286 ? -4.75 -19.509 -10.772 1 94.33 286 VAL A O 1
ATOM 2290 N N . ALA A 1 287 ? -4.98 -21.393 -9.738 1 95.38 287 ALA A N 1
ATOM 2291 C CA . ALA A 1 287 ? -6.375 -21.19 -9.358 1 95.38 287 ALA A CA 1
ATOM 2292 C C . ALA A 1 287 ? -6.56 -21.334 -7.85 1 95.38 287 ALA A C 1
ATOM 2294 O O . ALA A 1 287 ? -5.96 -22.213 -7.226 1 95.38 287 ALA A O 1
ATOM 2295 N N . PHE A 1 288 ? -7.318 -20.442 -7.248 1 95.93 288 PHE A N 1
ATOM 2296 C CA . PHE A 1 288 ? -7.47 -20.547 -5.802 1 95.93 288 PHE A CA 1
ATOM 2297 C C . PHE A 1 288 ? -8.851 -20.069 -5.367 1 95.93 288 PHE A C 1
ATOM 2299 O O . PHE A 1 288 ? -9.568 -19.436 -6.144 1 95.93 288 PHE A O 1
ATOM 2306 N N . THR A 1 289 ? -9.294 -20.468 -4.166 1 95.34 289 THR A N 1
ATOM 2307 C CA . THR A 1 289 ? -10.542 -20.018 -3.56 1 95.34 289 THR A CA 1
ATOM 2308 C C . THR A 1 289 ? -10.267 -19.155 -2.332 1 95.34 289 THR A C 1
ATOM 2310 O O . THR A 1 289 ? -9.272 -19.36 -1.633 1 95.34 289 THR A O 1
ATOM 2313 N N . THR A 1 290 ? -11.061 -18.177 -2.175 1 93.31 290 THR A N 1
ATOM 2314 C CA . THR A 1 290 ? -10.911 -17.28 -1.034 1 93.31 290 THR A CA 1
ATOM 2315 C C . THR A 1 290 ? -12.25 -16.651 -0.661 1 93.31 290 THR A C 1
ATOM 2317 O O . THR A 1 290 ? -13.188 -16.656 -1.461 1 93.31 290 THR A O 1
ATOM 2320 N N . ARG A 1 291 ? -12.382 -16.231 0.554 1 90.01 291 ARG A N 1
ATOM 2321 C CA . ARG A 1 291 ? -13.575 -15.531 1.02 1 90.01 291 ARG A CA 1
ATOM 2322 C C . ARG A 1 291 ? -13.475 -14.034 0.744 1 90.01 291 ARG A C 1
ATOM 2324 O O . ARG A 1 291 ? -14.473 -13.315 0.819 1 90.01 291 ARG A O 1
ATOM 2331 N N . SER A 1 292 ? -12.3 -13.64 0.372 1 89.94 292 SER A N 1
ATOM 2332 C CA . SER A 1 292 ? -12.027 -12.208 0.303 1 89.94 292 SER A CA 1
ATOM 2333 C C . SER A 1 292 ? -11.628 -11.788 -1.108 1 89.94 292 SER A C 1
ATOM 2335 O O . SER A 1 292 ? -10.717 -12.37 -1.7 1 89.94 292 SER A O 1
ATOM 2337 N N . GLN A 1 293 ? -12.328 -10.817 -1.592 1 90.6 293 GLN A N 1
ATOM 2338 C CA . GLN A 1 293 ? -11.966 -10.245 -2.885 1 90.6 293 GLN A CA 1
ATOM 2339 C C . GLN A 1 293 ? -10.61 -9.547 -2.817 1 90.6 293 GLN A C 1
ATOM 2341 O O . GLN A 1 293 ? -9.914 -9.434 -3.828 1 90.6 293 GLN A O 1
ATOM 2346 N N . GLU A 1 294 ? -10.308 -9.113 -1.638 1 88.96 294 GLU A N 1
ATOM 2347 C CA . GLU A 1 294 ? -9.037 -8.425 -1.431 1 88.96 294 GLU A CA 1
ATOM 2348 C C . GLU A 1 294 ? -7.856 -9.353 -1.701 1 88.96 294 GLU A C 1
ATOM 2350 O O . GLU A 1 294 ? -6.849 -8.934 -2.275 1 88.96 294 GLU A O 1
ATOM 2355 N N . VAL A 1 295 ? -7.941 -10.567 -1.271 1 90.7 295 VAL A N 1
ATOM 2356 C CA . VAL A 1 295 ? -6.883 -11.547 -1.493 1 90.7 295 VAL A CA 1
ATOM 2357 C C . VAL A 1 295 ? -6.701 -11.781 -2.991 1 90.7 295 VAL A C 1
ATOM 2359 O O . VAL A 1 295 ? -5.575 -11.928 -3.471 1 90.7 295 VAL A O 1
ATOM 2362 N N . CYS A 1 296 ? -7.81 -11.798 -3.761 1 92.52 296 CYS A N 1
ATOM 2363 C CA . CYS A 1 296 ? -7.737 -11.954 -5.209 1 92.52 296 CYS A CA 1
ATOM 2364 C C . CYS A 1 296 ? -6.96 -10.806 -5.843 1 92.52 296 CYS A C 1
ATOM 2366 O O . CYS A 1 296 ? -6.103 -11.03 -6.7 1 92.52 296 CYS A O 1
ATOM 2368 N N . ALA A 1 297 ? -7.312 -9.654 -5.353 1 88.83 297 ALA A N 1
ATOM 2369 C CA . ALA A 1 297 ? -6.652 -8.47 -5.897 1 88.83 297 ALA A CA 1
ATOM 2370 C C . ALA A 1 297 ? -5.161 -8.475 -5.572 1 88.83 297 ALA A C 1
ATOM 2372 O O . ALA A 1 297 ? -4.33 -8.187 -6.436 1 88.83 297 ALA A O 1
ATOM 2373 N N . ARG A 1 298 ? -4.826 -8.822 -4.376 1 87.76 298 ARG A N 1
ATOM 2374 C CA . ARG A 1 298 ? -3.435 -8.822 -3.934 1 87.76 298 ARG A CA 1
ATOM 2375 C C . ARG A 1 298 ? -2.627 -9.886 -4.669 1 87.76 298 ARG A C 1
ATOM 2377 O O . ARG A 1 298 ? -1.418 -9.736 -4.857 1 87.76 298 ARG A O 1
ATOM 2384 N N . MET A 1 299 ? -3.333 -10.964 -5.039 1 89.7 299 MET A N 1
ATOM 2385 C CA . MET A 1 299 ? -2.681 -12.039 -5.782 1 89.7 299 MET A CA 1
ATOM 2386 C C . MET A 1 299 ? -2.451 -11.635 -7.234 1 89.7 299 MET A C 1
ATOM 2388 O O . MET A 1 299 ? -1.691 -12.287 -7.952 1 89.7 299 MET A O 1
ATOM 2392 N N . GLY A 1 300 ? -3.102 -10.563 -7.687 1 84.62 300 GLY A N 1
ATOM 2393 C CA . GLY A 1 300 ? -2.897 -10.063 -9.038 1 84.62 300 GLY A CA 1
ATOM 2394 C C . GLY A 1 300 ? -3.898 -10.614 -10.036 1 84.62 300 GLY A C 1
ATOM 2395 O O . GLY A 1 300 ? -3.616 -10.677 -11.235 1 84.62 300 GLY A O 1
ATOM 2396 N N . VAL A 1 301 ? -5.025 -11.091 -9.492 1 89.67 301 VAL A N 1
ATOM 2397 C CA . VAL A 1 301 ? -6.059 -11.615 -10.379 1 89.67 301 VAL A CA 1
ATOM 2398 C C . VAL A 1 301 ? -6.722 -10.466 -11.135 1 89.67 301 VAL A C 1
ATOM 2400 O O . VAL A 1 301 ? -7.152 -9.482 -10.529 1 89.67 301 VAL A O 1
ATOM 2403 N N . GLN A 1 302 ? -6.846 -10.496 -12.35 1 81.66 302 GLN A N 1
ATOM 2404 C CA . GLN A 1 302 ? -7.419 -9.432 -13.169 1 81.66 302 GLN A CA 1
ATOM 2405 C C . GLN A 1 302 ? -8.943 -9.503 -13.174 1 81.66 302 GLN A C 1
ATOM 2407 O O . GLN A 1 302 ? -9.618 -8.478 -13.053 1 81.66 302 GLN A O 1
ATOM 2412 N N . ASP A 1 303 ? -9.446 -10.752 -13.286 1 85.04 303 ASP A N 1
ATOM 2413 C CA . ASP A 1 303 ? -10.893 -10.935 -13.336 1 85.04 303 ASP A CA 1
ATOM 2414 C C . ASP A 1 303 ? -11.35 -11.984 -12.325 1 85.04 303 ASP A C 1
ATOM 2416 O O . ASP A 1 303 ? -11.693 -13.107 -12.7 1 85.04 303 ASP A O 1
ATOM 2420 N N . PRO A 1 304 ? -11.399 -11.558 -11.134 1 90.52 304 PRO A N 1
ATOM 2421 C CA . PRO A 1 304 ? -11.859 -12.524 -10.133 1 90.52 304 PRO A CA 1
ATOM 2422 C C . PRO A 1 304 ? -13.312 -12.944 -10.343 1 90.52 304 PRO A C 1
ATOM 2424 O O . PRO A 1 304 ? -14.124 -12.152 -10.829 1 90.52 304 PRO A O 1
ATOM 2427 N N . MET A 1 305 ? -13.607 -14.101 -10.073 1 92.12 305 MET A N 1
ATOM 2428 C CA . MET A 1 305 ? -14.952 -14.641 -10.255 1 92.12 305 MET A CA 1
ATOM 2429 C C . MET A 1 305 ? -15.666 -14.785 -8.915 1 92.12 305 MET A C 1
ATOM 2431 O O . MET A 1 305 ? -15.169 -15.457 -8.01 1 92.12 305 MET A O 1
ATOM 2435 N N . GLU A 1 306 ? -16.733 -14.181 -8.842 1 90.93 306 GLU A N 1
ATOM 2436 C CA . GLU A 1 306 ? -17.544 -14.284 -7.632 1 90.93 306 GLU A CA 1
ATOM 2437 C C . GLU A 1 306 ? -18.481 -15.487 -7.696 1 90.93 306 GLU A C 1
ATOM 2439 O O . GLU A 1 306 ? -19.232 -15.645 -8.661 1 90.93 306 GLU A O 1
ATOM 2444 N N . VAL A 1 307 ? -18.349 -16.305 -6.701 1 91.04 307 VAL A N 1
ATOM 2445 C CA . VAL A 1 307 ? -19.305 -17.399 -6.568 1 91.04 307 VAL A CA 1
ATOM 2446 C C . VAL A 1 307 ? -20.549 -16.911 -5.828 1 91.04 307 VAL A C 1
ATOM 2448 O O . VAL A 1 307 ? -20.482 -16.575 -4.643 1 91.04 307 VAL A O 1
ATOM 2451 N N . GLN A 1 308 ? -21.593 -16.841 -6.541 1 86.95 308 GLN A N 1
ATOM 2452 C CA . GLN A 1 308 ? -22.821 -16.275 -5.992 1 86.95 308 GLN A CA 1
ATOM 2453 C C . GLN A 1 308 ? -23.73 -17.367 -5.436 1 86.95 308 GLN A C 1
ATOM 2455 O O . GLN A 1 308 ? -23.541 -18.549 -5.73 1 86.95 308 GLN A O 1
ATOM 2460 N N . CYS A 1 309 ? -24.638 -16.87 -4.622 1 87.67 309 CYS A N 1
ATOM 2461 C CA . CYS A 1 309 ? -25.65 -17.771 -4.08 1 87.67 309 CYS A CA 1
ATOM 2462 C C . CYS A 1 309 ? -26.564 -18.292 -5.183 1 87.67 309 CYS A C 1
ATOM 2464 O O . CYS A 1 309 ? -26.61 -17.724 -6.276 1 87.67 309 CYS A O 1
ATOM 2466 N N . LEU A 1 310 ? -27.212 -19.342 -4.838 1 89.26 310 LEU A N 1
ATOM 2467 C CA . LEU A 1 310 ? -28.095 -19.974 -5.813 1 89.26 310 LEU A CA 1
ATOM 2468 C C . LEU A 1 310 ? -29.323 -19.109 -6.076 1 89.26 310 LEU A C 1
ATOM 2470 O O . LEU A 1 310 ? -29.796 -18.407 -5.18 1 89.26 310 LEU A O 1
ATOM 2474 N N . ALA A 1 311 ? -29.68 -19.14 -7.303 1 87.21 311 ALA A N 1
ATOM 2475 C CA . ALA A 1 311 ? -30.946 -18.488 -7.63 1 87.21 311 ALA A CA 1
ATOM 2476 C C . ALA A 1 311 ? -32.112 -19.166 -6.916 1 87.21 311 ALA A C 1
ATOM 2478 O O . ALA A 1 311 ? -31.976 -20.284 -6.416 1 87.21 311 ALA A O 1
ATOM 2479 N N . ASP A 1 312 ? -33.219 -18.601 -6.843 1 87.69 312 ASP A N 1
ATOM 2480 C CA . ASP A 1 312 ? -34.366 -19.056 -6.062 1 87.69 312 ASP A CA 1
ATOM 2481 C C . ASP A 1 312 ? -34.806 -20.452 -6.496 1 87.69 312 ASP A C 1
ATOM 2483 O O . ASP A 1 312 ? -35.037 -21.325 -5.656 1 87.69 312 ASP A O 1
ATOM 2487 N N . ASN A 1 313 ? -34.841 -20.616 -7.815 1 87.53 313 ASN A N 1
ATOM 2488 C CA . ASN A 1 313 ? -35.297 -21.909 -8.314 1 87.53 313 ASN A CA 1
ATOM 2489 C C . ASN A 1 313 ? -34.288 -23.014 -8.012 1 87.53 313 ASN A C 1
ATOM 2491 O O . ASN A 1 313 ? -34.67 -24.121 -7.63 1 87.53 313 ASN A O 1
ATOM 2495 N N . GLU A 1 314 ? -33.047 -22.718 -8.146 1 90.11 314 GLU A N 1
ATOM 2496 C CA . GLU A 1 314 ? -31.996 -23.689 -7.855 1 90.11 314 GLU A CA 1
ATOM 2497 C C . GLU A 1 314 ? -31.89 -23.956 -6.356 1 90.11 314 GLU A C 1
ATOM 2499 O O . GLU A 1 314 ? -31.591 -25.077 -5.94 1 90.11 314 GLU A O 1
ATOM 2504 N N . SER A 1 315 ? -32.122 -22.923 -5.644 1 91.19 315 SER A N 1
ATOM 2505 C CA . SER A 1 315 ? -32.105 -23.059 -4.191 1 91.19 315 SER A CA 1
ATOM 2506 C C . SER A 1 315 ? -33.175 -24.036 -3.715 1 91.19 315 SER A C 1
ATOM 2508 O O . SER A 1 315 ? -32.907 -24.897 -2.875 1 91.19 315 SER A O 1
ATOM 2510 N N . PHE A 1 316 ? -34.329 -23.882 -4.299 1 91.86 316 PHE A N 1
ATOM 2511 C CA . PHE A 1 316 ? -35.418 -24.767 -3.904 1 91.86 316 PHE A CA 1
ATOM 2512 C C . PHE A 1 316 ? -35.157 -26.192 -4.379 1 91.86 316 PHE A C 1
ATOM 2514 O O . PHE A 1 316 ? -35.505 -27.154 -3.692 1 91.86 316 PHE A O 1
ATOM 2521 N N . ASP A 1 317 ? -34.554 -26.305 -5.558 1 90.27 317 ASP A N 1
ATOM 2522 C CA . ASP A 1 317 ? -34.22 -27.628 -6.078 1 90.27 317 ASP A CA 1
ATOM 2523 C C . ASP A 1 317 ? -33.276 -28.367 -5.132 1 90.27 317 ASP A C 1
ATOM 2525 O O . ASP A 1 317 ? -33.475 -29.549 -4.847 1 90.27 317 ASP A O 1
ATOM 2529 N N . LEU A 1 318 ? -32.291 -27.678 -4.702 1 90.85 318 LEU A N 1
ATOM 2530 C CA . LEU A 1 318 ? -31.346 -28.28 -3.768 1 90.85 318 LEU A CA 1
ATOM 2531 C C . LEU A 1 318 ? -32.031 -28.634 -2.453 1 90.85 318 LEU A C 1
ATOM 2533 O O . LEU A 1 318 ? -31.803 -29.713 -1.901 1 90.85 318 LEU A O 1
ATOM 2537 N N . PHE A 1 319 ? -32.875 -27.732 -1.986 1 92.18 319 PHE A N 1
ATOM 2538 C CA . PHE A 1 319 ? -33.578 -27.927 -0.724 1 92.18 319 PHE A CA 1
ATOM 2539 C C . PHE A 1 319 ? -34.501 -29.137 -0.801 1 92.18 319 PHE A C 1
ATOM 2541 O O . PHE A 1 319 ? -34.539 -29.955 0.121 1 92.18 319 PHE A O 1
ATOM 2548 N N . GLN A 1 320 ? -35.118 -29.264 -1.894 1 91.35 320 GLN A N 1
ATOM 2549 C CA . GLN A 1 320 ? -36.051 -30.369 -2.089 1 91.35 320 GLN A CA 1
ATOM 2550 C C . GLN A 1 320 ? -35.325 -31.711 -2.083 1 91.35 320 GLN A C 1
ATOM 2552 O O . GLN A 1 320 ? -35.836 -32.697 -1.55 1 91.35 320 GLN A O 1
ATOM 2557 N N . LYS A 1 321 ? -34.198 -31.714 -2.734 1 89.19 321 LYS A N 1
ATOM 2558 C CA . LYS A 1 321 ? -33.422 -32.949 -2.813 1 89.19 321 LYS A CA 1
ATOM 2559 C C . LYS A 1 321 ? -32.938 -33.383 -1.433 1 89.19 321 LYS A C 1
ATOM 2561 O O . LYS A 1 321 ? -32.814 -34.579 -1.16 1 89.19 321 LYS A O 1
ATOM 2566 N N . LYS A 1 322 ? -32.7 -32.449 -0.596 1 88.42 322 LYS A N 1
ATOM 2567 C CA . LYS A 1 322 ? -32.228 -32.755 0.751 1 88.42 322 LYS A CA 1
ATOM 2568 C C . LYS A 1 322 ? -33.383 -33.168 1.658 1 88.42 322 LYS A C 1
ATOM 2570 O O . LYS A 1 322 ? -33.223 -34.035 2.519 1 88.42 322 LYS A O 1
ATOM 2575 N N . VAL A 1 323 ? -34.512 -32.44 1.603 1 90.39 323 VAL A N 1
ATOM 2576 C CA . VAL A 1 323 ? -35.687 -32.751 2.411 1 90.39 323 VAL A CA 1
ATOM 2577 C C . VAL A 1 323 ? -36.243 -34.115 2.01 1 90.39 323 VAL A C 1
ATOM 2579 O O . VAL A 1 323 ? -36.653 -34.902 2.868 1 90.39 323 VAL A O 1
ATOM 2582 N N . GLY A 1 324 ? -36.307 -34.441 0.747 1 87.78 324 GLY A N 1
ATOM 2583 C CA . GLY A 1 324 ? -36.773 -35.728 0.257 1 87.78 324 GLY A CA 1
ATOM 2584 C C . GLY A 1 324 ? -38.233 -35.718 -0.154 1 87.78 324 GLY A C 1
ATOM 2585 O O . GLY A 1 324 ? -39.032 -34.954 0.393 1 87.78 324 GLY A O 1
ATOM 2586 N N . GLU A 1 325 ? -38.544 -36.589 -0.959 1 86.55 325 GLU A N 1
ATOM 2587 C CA . GLU A 1 325 ? -39.891 -36.679 -1.515 1 86.55 325 GLU A CA 1
ATOM 2588 C C . GLU A 1 325 ? -40.885 -37.184 -0.474 1 86.55 325 GLU A C 1
ATOM 2590 O O . GLU A 1 325 ? -42.052 -36.786 -0.477 1 86.55 325 GLU A O 1
ATOM 2595 N N . ARG A 1 326 ? -40.428 -37.918 0.423 1 88.06 326 ARG A N 1
ATOM 2596 C CA . ARG A 1 326 ? -41.296 -38.479 1.453 1 88.06 326 ARG A CA 1
ATOM 2597 C C . ARG A 1 326 ? -41.859 -37.384 2.352 1 88.06 326 ARG A C 1
ATOM 2599 O O . ARG A 1 326 ? -43.049 -37.388 2.675 1 88.06 326 ARG A O 1
ATOM 2606 N N . THR A 1 327 ? -40.993 -36.466 2.732 1 91.01 327 THR A N 1
ATOM 2607 C CA . THR A 1 327 ? -41.398 -35.376 3.612 1 91.01 327 THR A CA 1
ATOM 2608 C C . THR A 1 327 ? -42.235 -34.35 2.853 1 91.01 327 THR A C 1
ATOM 2610 O O . THR A 1 327 ? -43.263 -33.889 3.351 1 91.01 327 THR A O 1
ATOM 2613 N N . LEU A 1 328 ? -41.938 -33.987 1.668 1 90.98 328 LEU A N 1
ATOM 2614 C CA . LEU A 1 328 ? -42.645 -32.995 0.866 1 90.98 328 LEU A CA 1
ATOM 2615 C C . LEU A 1 328 ? -44.042 -33.487 0.5 1 90.98 328 LEU A C 1
ATOM 2617 O O . LEU A 1 328 ? -44.961 -32.684 0.325 1 90.98 328 LEU A O 1
ATOM 2621 N N . GLY A 1 329 ? -44.191 -34.889 0.547 1 88.15 329 GLY A N 1
ATOM 2622 C CA . GLY A 1 329 ? -45.47 -35.474 0.179 1 88.15 329 GLY A CA 1
ATOM 2623 C C . GLY A 1 329 ? -46.336 -35.817 1.377 1 88.15 329 GLY A C 1
ATOM 2624 O O . GLY A 1 329 ? -47.466 -36.285 1.219 1 88.15 329 GLY A O 1
ATOM 2625 N N . SER A 1 330 ? -45.795 -35.626 2.781 1 86.76 330 SER A N 1
ATOM 2626 C CA . SER A 1 330 ? -46.525 -35.979 3.994 1 86.76 330 SER A CA 1
ATOM 2627 C C . SER A 1 330 ? -47.772 -35.117 4.16 1 86.76 330 SER A C 1
ATOM 2629 O O . SER A 1 330 ? -48.75 -35.544 4.777 1 86.76 330 SER A O 1
ATOM 2631 N N . ASP A 1 331 ? -47.899 -33.886 3.694 1 88.59 331 ASP A N 1
ATOM 2632 C CA . ASP A 1 331 ? -49.032 -32.968 3.764 1 88.59 331 ASP A CA 1
ATOM 2633 C C . ASP A 1 331 ? -49.038 -32.012 2.573 1 88.59 331 ASP A C 1
ATOM 2635 O O . ASP A 1 331 ? -47.982 -31.556 2.13 1 88.59 331 ASP A O 1
ATOM 2639 N N . PRO A 1 332 ? -50.176 -31.652 1.712 1 90.12 332 PRO A N 1
ATOM 2640 C CA . PRO A 1 332 ? -50.228 -30.783 0.534 1 90.12 332 PRO A CA 1
ATOM 2641 C C . PRO A 1 332 ? -49.73 -29.368 0.822 1 90.12 332 PRO A C 1
ATOM 2643 O O . PRO A 1 332 ? -49.379 -28.633 -0.104 1 90.12 332 PRO A O 1
ATOM 2646 N N . GLU A 1 333 ? -49.643 -28.943 2.049 1 92.27 333 GLU A N 1
ATOM 2647 C CA . GLU A 1 333 ? -49.226 -27.59 2.405 1 92.27 333 GLU A CA 1
ATOM 2648 C C . GLU A 1 333 ? -47.713 -27.509 2.587 1 92.27 333 GLU A C 1
ATOM 2650 O O . GLU A 1 333 ? -47.137 -26.419 2.559 1 92.27 333 GLU A O 1
ATOM 2655 N N . ILE A 1 334 ? -47.054 -28.547 2.698 1 91.13 334 ILE A N 1
ATOM 2656 C CA . ILE A 1 334 ? -45.645 -28.594 3.075 1 91.13 334 ILE A CA 1
ATOM 2657 C C . ILE A 1 334 ? -44.79 -28.021 1.947 1 91.13 334 ILE A C 1
ATOM 2659 O O . ILE A 1 334 ? -43.82 -27.303 2.198 1 91.13 334 ILE A O 1
ATOM 2663 N N . PRO A 1 335 ? -45.137 -28.191 0.663 1 91.5 335 PRO A N 1
ATOM 2664 C CA . PRO A 1 335 ? -44.314 -27.627 -0.409 1 91.5 335 PRO A CA 1
ATOM 2665 C C . PRO A 1 335 ? -44.275 -26.101 -0.383 1 91.5 335 PRO A C 1
ATOM 2667 O O . PRO A 1 335 ? -43.221 -25.503 -0.611 1 91.5 335 PRO A O 1
ATOM 2670 N N . ASP A 1 336 ? -45.292 -25.568 -0.115 1 92.19 336 ASP A N 1
ATOM 2671 C CA . ASP A 1 336 ? -45.321 -24.111 -0.03 1 92.19 336 ASP A CA 1
ATOM 2672 C C . ASP A 1 336 ? -44.536 -23.616 1.182 1 92.19 336 ASP A C 1
ATOM 2674 O O . ASP A 1 336 ? -43.838 -22.603 1.104 1 92.19 336 ASP A O 1
ATOM 2678 N N . LEU A 1 337 ? -44.727 -24.297 2.242 1 92.08 337 LEU A N 1
ATOM 2679 C CA . LEU A 1 337 ? -43.965 -23.952 3.437 1 92.08 337 LEU A CA 1
ATOM 2680 C C . LEU A 1 337 ? -42.475 -24.187 3.219 1 92.08 337 LEU A C 1
ATOM 2682 O O . LEU A 1 337 ? -41.642 -23.432 3.725 1 92.08 337 LEU A O 1
ATOM 2686 N N . ALA A 1 338 ? -42.246 -25.263 2.486 1 92.04 338 ALA A N 1
ATOM 2687 C CA . ALA A 1 338 ? -40.856 -25.574 2.162 1 92.04 338 ALA A CA 1
ATOM 2688 C C . ALA A 1 338 ? -40.215 -24.448 1.356 1 92.04 338 ALA A C 1
ATOM 2690 O O . ALA A 1 338 ? -39.03 -24.151 1.525 1 92.04 338 ALA A O 1
ATOM 2691 N N . ARG A 1 339 ? -40.913 -23.846 0.522 1 92.22 339 ARG A N 1
ATOM 2692 C CA . ARG A 1 339 ? -40.414 -22.724 -0.267 1 92.22 339 ARG A CA 1
ATOM 2693 C C . ARG A 1 339 ? -40.087 -21.531 0.625 1 92.22 339 ARG A C 1
ATOM 2695 O O . ARG A 1 339 ? -39.124 -20.804 0.37 1 92.22 339 ARG A O 1
ATOM 2702 N N . ILE A 1 340 ? -40.857 -21.376 1.586 1 89.99 340 ILE A N 1
ATOM 2703 C CA . ILE A 1 340 ? -40.63 -20.278 2.519 1 89.99 340 ILE A CA 1
ATOM 2704 C C . ILE A 1 340 ? -39.361 -20.54 3.326 1 89.99 340 ILE A C 1
ATOM 2706 O O . ILE A 1 340 ? -38.543 -19.638 3.52 1 89.99 340 ILE A O 1
ATOM 2710 N N . VAL A 1 341 ? -39.238 -21.744 3.744 1 88.07 341 VAL A N 1
ATOM 2711 C CA . VAL A 1 341 ? -38.053 -22.111 4.511 1 88.07 341 VAL A CA 1
ATOM 2712 C C . VAL A 1 341 ? -36.806 -21.947 3.645 1 88.07 341 VAL A C 1
ATOM 2714 O O . VAL A 1 341 ? -35.788 -21.424 4.105 1 88.07 341 VAL A O 1
ATOM 2717 N N . ALA A 1 342 ? -36.912 -22.415 2.472 1 89.29 342 ALA A N 1
ATOM 2718 C CA . ALA A 1 342 ? -35.787 -22.302 1.547 1 89.29 342 ALA A CA 1
ATOM 2719 C C . ALA A 1 342 ? -35.43 -20.84 1.294 1 89.29 342 ALA A C 1
ATOM 2721 O O . ALA A 1 342 ? -34.254 -20.499 1.145 1 89.29 342 ALA A O 1
ATOM 2722 N N . SER A 1 343 ? -36.384 -20.057 1.2 1 87.58 343 SER A N 1
ATOM 2723 C CA . SER A 1 343 ? -36.151 -18.641 0.936 1 87.58 343 SER A CA 1
ATOM 2724 C C . SER A 1 343 ? -35.424 -17.975 2.099 1 87.58 343 SER A C 1
ATOM 2726 O O . SER A 1 343 ? -34.681 -17.011 1.903 1 87.58 343 SER A O 1
ATOM 2728 N N . LYS A 1 344 ? -35.568 -18.487 3.285 1 85.37 344 LYS A N 1
ATOM 2729 C CA . LYS A 1 344 ? -34.9 -17.945 4.464 1 85.37 344 LYS A CA 1
ATOM 2730 C C . LYS A 1 344 ? -33.402 -18.233 4.429 1 85.37 344 LYS A C 1
ATOM 2732 O O . LYS A 1 344 ? -32.622 -17.577 5.123 1 85.37 344 LYS A O 1
ATOM 2737 N N . CYS A 1 345 ? -33.032 -19.215 3.658 1 87.11 345 CYS A N 1
ATOM 2738 C CA . CYS A 1 345 ? -31.62 -19.54 3.496 1 87.11 345 CYS A CA 1
ATOM 2739 C C . CYS A 1 345 ? -30.973 -18.649 2.442 1 87.11 345 CYS A C 1
ATOM 2741 O O . CYS A 1 345 ? -29.746 -18.606 2.328 1 87.11 345 CYS A O 1
ATOM 2743 N N . ASP A 1 346 ? -31.694 -17.938 1.716 1 85.37 346 ASP A N 1
ATOM 2744 C CA . ASP A 1 346 ? -31.292 -16.918 0.752 1 85.37 346 ASP A CA 1
ATOM 2745 C C . ASP A 1 346 ? -30.249 -17.462 -0.221 1 85.37 346 ASP A C 1
ATOM 2747 O O . ASP A 1 346 ? -29.228 -16.817 -0.47 1 85.37 346 ASP A O 1
ATOM 2751 N N . GLY A 1 347 ? -30.394 -18.784 -0.669 1 87.8 347 GLY A N 1
ATOM 2752 C CA . GLY A 1 347 ? -29.599 -19.354 -1.745 1 87.8 347 GLY A CA 1
ATOM 2753 C C . GLY A 1 347 ? -28.249 -19.868 -1.281 1 87.8 347 GLY A C 1
ATOM 2754 O O . GLY A 1 347 ? -27.417 -20.266 -2.099 1 87.8 347 GLY A O 1
ATOM 2755 N N . LEU A 1 348 ? -27.895 -19.836 -0.004 1 88.83 348 LEU A N 1
ATOM 2756 C CA . LEU A 1 348 ? -26.628 -20.347 0.508 1 88.83 348 LEU A CA 1
ATOM 2757 C C . LEU A 1 348 ? -26.644 -21.871 0.576 1 88.83 348 LEU A C 1
ATOM 2759 O O . LEU A 1 348 ? -27.348 -22.452 1.405 1 88.83 348 LEU A O 1
ATOM 2763 N N . PRO A 1 349 ? -25.84 -22.59 -0.201 1 88.2 349 PRO A N 1
ATOM 2764 C CA . PRO A 1 349 ? -25.891 -24.051 -0.283 1 88.2 349 PRO A CA 1
ATOM 2765 C C . PRO A 1 349 ? -25.65 -24.726 1.066 1 88.2 349 PRO A C 1
ATOM 2767 O O . PRO A 1 349 ? -26.304 -25.721 1.388 1 88.2 349 PRO A O 1
ATOM 2770 N N . LEU A 1 350 ? -24.751 -24.206 1.842 1 86.24 350 LEU A N 1
ATOM 2771 C CA . LEU A 1 350 ? -24.486 -24.789 3.153 1 86.24 350 LEU A CA 1
ATOM 2772 C C . LEU A 1 350 ? -25.739 -24.763 4.022 1 86.24 350 LEU A C 1
ATOM 2774 O O . LEU A 1 350 ? -26.077 -25.763 4.661 1 86.24 350 LEU A O 1
ATOM 2778 N N . ALA A 1 351 ? -26.41 -23.595 4.071 1 87.95 351 ALA A N 1
ATOM 2779 C CA . ALA A 1 351 ? -27.627 -23.452 4.865 1 87.95 351 ALA A CA 1
ATOM 2780 C C . ALA A 1 351 ? -28.745 -24.336 4.32 1 87.95 351 ALA A C 1
ATOM 2782 O O . ALA A 1 351 ? -29.472 -24.972 5.086 1 87.95 351 ALA A O 1
ATOM 2783 N N . LEU A 1 352 ? -28.869 -24.414 3.013 1 88.9 352 LEU A N 1
ATOM 2784 C CA . LEU A 1 352 ? -29.89 -25.235 2.371 1 88.9 352 LEU A CA 1
ATOM 2785 C C . LEU A 1 352 ? -29.684 -26.711 2.697 1 88.9 352 LEU A C 1
ATOM 2787 O O . LEU A 1 352 ? -30.65 -27.436 2.948 1 88.9 352 LEU A O 1
ATOM 2791 N N . ASN A 1 353 ? -28.476 -27.139 2.727 1 86.68 353 ASN A N 1
ATOM 2792 C CA . ASN A 1 353 ? -28.151 -28.528 3.036 1 86.68 353 ASN A CA 1
ATOM 2793 C C . ASN A 1 353 ? -28.466 -28.867 4.49 1 86.68 353 ASN A C 1
ATOM 2795 O O . ASN A 1 353 ? -29.108 -29.881 4.771 1 86.68 353 ASN A O 1
ATOM 2799 N N . VAL A 1 354 ? -28.012 -28.028 5.395 1 85.5 354 VAL A N 1
ATOM 2800 C CA . VAL A 1 354 ? -28.143 -28.308 6.821 1 85.5 354 VAL A CA 1
ATOM 2801 C C . VAL A 1 354 ? -29.612 -28.226 7.231 1 85.5 354 VAL A C 1
ATOM 2803 O O . VAL A 1 354 ? -30.124 -29.119 7.91 1 85.5 354 VAL A O 1
ATOM 2806 N N . ILE A 1 355 ? -30.34 -27.131 6.837 1 87.21 355 ILE A N 1
ATOM 2807 C CA . ILE A 1 355 ? -31.742 -26.95 7.196 1 87.21 355 ILE A CA 1
ATOM 2808 C C . ILE A 1 355 ? -32.597 -27.994 6.482 1 87.21 355 ILE A C 1
ATOM 2810 O O . ILE A 1 355 ? -33.549 -28.526 7.058 1 87.21 355 ILE A O 1
ATOM 2814 N N . GLY A 1 356 ? -32.297 -28.264 5.233 1 87.92 356 GLY A N 1
ATOM 2815 C CA . GLY A 1 356 ? -32.999 -29.311 4.508 1 87.92 356 GLY A CA 1
ATOM 2816 C C . GLY A 1 356 ? -32.903 -30.669 5.178 1 87.92 356 GLY A C 1
ATOM 2817 O O . GLY A 1 356 ? -33.886 -31.41 5.234 1 87.92 356 GLY A O 1
ATOM 2818 N N . GLU A 1 357 ? -31.755 -30.977 5.669 1 84.75 357 GLU A N 1
ATOM 2819 C CA . GLU A 1 357 ? -31.543 -32.236 6.376 1 84.75 357 GLU A CA 1
ATOM 2820 C C . GLU A 1 357 ? -32.356 -32.289 7.666 1 84.75 357 GLU A C 1
ATOM 2822 O O . GLU A 1 357 ? -32.908 -33.334 8.016 1 84.75 357 GLU A O 1
ATOM 2827 N N . THR A 1 358 ? -32.355 -31.191 8.336 1 85.63 358 THR A N 1
ATOM 2828 C CA . THR A 1 358 ? -33.092 -31.115 9.593 1 85.63 358 THR A CA 1
ATOM 2829 C C . THR A 1 358 ? -34.592 -31.257 9.349 1 85.63 358 THR A C 1
ATOM 2831 O O . THR A 1 358 ? -35.302 -31.862 10.155 1 85.63 358 THR A O 1
ATOM 2834 N N . MET A 1 359 ? -35.047 -30.722 8.228 1 89.94 359 MET A N 1
ATOM 2835 C CA . MET A 1 359 ? -36.476 -30.722 7.926 1 89.94 359 MET A CA 1
ATOM 2836 C C . MET A 1 359 ? -36.906 -32.056 7.326 1 89.94 359 MET A C 1
ATOM 2838 O O . MET A 1 359 ? -38.101 -32.334 7.212 1 89.94 359 MET A O 1
ATOM 2842 N N . SER A 1 360 ? -35.921 -32.983 7.085 1 88.03 360 SER A N 1
ATOM 2843 C CA . SER A 1 360 ? -36.197 -34.229 6.377 1 88.03 360 SER A CA 1
ATOM 2844 C C . SER A 1 360 ? -37.042 -35.172 7.225 1 88.03 360 SER A C 1
ATOM 2846 O O . SER A 1 360 ? -37.773 -36.009 6.692 1 88.03 360 SER A O 1
ATOM 2848 N N . CYS A 1 361 ? -36.997 -34.882 8.545 1 84.72 361 CYS A N 1
ATOM 2849 C CA . CYS A 1 361 ? -37.726 -35.812 9.401 1 84.72 361 CYS A CA 1
ATOM 2850 C C . CYS A 1 361 ? -39.031 -35.195 9.89 1 84.72 361 CYS A C 1
ATOM 2852 O O . CYS A 1 361 ? -39.803 -35.845 10.596 1 84.72 361 CYS A O 1
ATOM 2854 N N . LYS A 1 362 ? -39.464 -33.934 9.497 1 89.91 362 LYS A N 1
ATOM 2855 C CA . LYS A 1 362 ? -40.662 -33.225 9.937 1 89.91 362 LYS A CA 1
ATOM 2856 C C . LYS A 1 362 ? -41.797 -33.384 8.929 1 89.91 362 LYS A C 1
ATOM 2858 O O . LYS A 1 362 ? -41.772 -32.775 7.858 1 89.91 362 LYS A O 1
ATOM 2863 N N . ARG A 1 363 ? -42.996 -33.993 9.307 1 89.84 363 ARG A N 1
ATOM 2864 C CA . ARG A 1 363 ? -43.977 -34.411 8.312 1 89.84 363 ARG A CA 1
ATOM 2865 C C . ARG A 1 363 ? -45.329 -33.751 8.564 1 89.84 363 ARG A C 1
ATOM 2867 O O . ARG A 1 363 ? -46.307 -34.043 7.873 1 89.84 363 ARG A O 1
ATOM 2874 N N . THR A 1 364 ? -45.294 -32.747 9.6 1 90.85 364 THR A N 1
ATOM 2875 C CA . THR A 1 364 ? -46.557 -32.072 9.881 1 90.85 364 THR A CA 1
ATOM 2876 C C . THR A 1 364 ? -46.46 -30.585 9.554 1 90.85 364 THR A C 1
ATOM 2878 O O . THR A 1 364 ? -45.37 -30.009 9.578 1 90.85 364 THR A O 1
ATOM 2881 N N . VAL A 1 365 ? -47.547 -29.968 9.246 1 92 365 VAL A N 1
ATOM 2882 C CA . VAL A 1 365 ? -47.641 -28.556 8.893 1 92 365 VAL A CA 1
ATOM 2883 C C . VAL A 1 365 ? -47.244 -27.696 10.091 1 92 365 VAL A C 1
ATOM 2885 O O . VAL A 1 365 ? -46.607 -26.652 9.93 1 92 365 VAL A O 1
ATOM 2888 N N . GLN A 1 366 ? -47.61 -28.113 11.307 1 90.53 366 GLN A N 1
ATOM 2889 C CA . GLN A 1 366 ? -47.301 -27.362 12.52 1 90.53 366 GLN A CA 1
ATOM 2890 C C . GLN A 1 366 ? -45.794 -27.284 12.749 1 90.53 366 GLN A C 1
ATOM 2892 O O . GLN A 1 366 ? -45.273 -26.237 13.138 1 90.53 366 GLN A O 1
ATOM 2897 N N . GLU A 1 367 ? -45.201 -28.399 12.468 1 89.98 367 GLU A N 1
ATOM 2898 C CA . GLU A 1 367 ? -43.749 -28.411 12.62 1 89.98 367 GLU A CA 1
ATOM 2899 C C . GLU A 1 367 ? -43.084 -27.443 11.646 1 89.98 367 GLU A C 1
ATOM 2901 O O . GLU A 1 367 ? -42.106 -26.778 11.993 1 89.98 367 GLU A O 1
ATOM 2906 N N . TRP A 1 368 ? -43.599 -27.391 10.482 1 91 368 TRP A N 1
ATOM 2907 C CA . TRP A 1 368 ? -43.05 -26.508 9.459 1 91 368 TRP A CA 1
ATOM 2908 C C . TRP A 1 368 ? -43.349 -25.048 9.782 1 91 368 TRP A C 1
ATOM 2910 O O . TRP A 1 368 ? -42.499 -24.176 9.589 1 91 368 TRP A O 1
ATOM 2920 N N . GLN A 1 369 ? -44.503 -24.768 10.275 1 90.46 369 GLN A N 1
ATOM 2921 C CA . GLN A 1 369 ? -44.838 -23.412 10.698 1 90.46 369 GLN A CA 1
ATOM 2922 C C . GLN A 1 369 ? -43.98 -22.977 11.882 1 90.46 369 GLN A C 1
ATOM 2924 O O . GLN A 1 369 ? -43.558 -21.822 11.959 1 90.46 369 GLN A O 1
ATOM 2929 N N . TYR A 1 370 ? -43.782 -23.974 12.693 1 86.41 370 TYR A N 1
ATOM 2930 C CA . TYR A 1 370 ? -42.902 -23.687 13.82 1 86.41 370 TYR A CA 1
ATOM 2931 C C . TYR A 1 370 ? -41.491 -23.367 13.343 1 86.41 370 TYR A C 1
ATOM 2933 O O . TYR A 1 370 ? -40.846 -22.453 13.862 1 86.41 370 TYR A O 1
ATOM 2941 N N . ALA A 1 371 ? -41.029 -24.118 12.444 1 86.39 371 ALA A N 1
ATOM 2942 C CA . ALA A 1 371 ? -39.7 -23.889 11.885 1 86.39 371 ALA A CA 1
ATOM 2943 C C . ALA A 1 371 ? -39.6 -22.502 11.257 1 86.39 371 ALA A C 1
ATOM 2945 O O . ALA A 1 371 ? -38.584 -21.819 11.403 1 86.39 371 ALA A O 1
ATOM 2946 N N . ILE A 1 372 ? -40.56 -22.032 10.506 1 87.3 372 ILE A N 1
ATOM 2947 C CA . ILE A 1 372 ? -40.588 -20.717 9.875 1 87.3 372 ILE A CA 1
ATOM 2948 C C . ILE A 1 372 ? -40.561 -19.63 10.947 1 87.3 372 ILE A C 1
ATOM 2950 O O . ILE A 1 372 ? -39.857 -18.628 10.807 1 87.3 372 ILE A O 1
ATOM 2954 N N . ASP A 1 373 ? -41.298 -19.872 12.012 1 81.98 373 ASP A N 1
ATOM 2955 C CA . ASP A 1 373 ? -41.328 -18.91 13.109 1 81.98 373 ASP A CA 1
ATOM 2956 C C . ASP A 1 373 ? -39.953 -18.777 13.761 1 81.98 373 ASP A C 1
ATOM 2958 O O . ASP A 1 373 ? -39.496 -17.665 14.035 1 81.98 373 ASP A O 1
ATOM 2962 N N . VAL A 1 374 ? -39.379 -19.871 13.946 1 80.63 374 VAL A N 1
ATOM 2963 C CA . VAL A 1 374 ? -38.073 -19.884 14.597 1 80.63 374 VAL A CA 1
ATOM 2964 C C . VAL A 1 374 ? -37.037 -19.223 13.689 1 80.63 374 VAL A C 1
ATOM 2966 O O . VAL A 1 374 ? -36.183 -18.468 14.159 1 80.63 374 VAL A O 1
ATOM 2969 N N . LEU A 1 375 ? -37.101 -19.453 12.419 1 80.78 375 LEU A N 1
ATOM 2970 C CA . LEU A 1 375 ? -36.144 -18.906 11.463 1 80.78 375 LEU A CA 1
ATOM 2971 C C . LEU A 1 375 ? -36.338 -17.402 11.299 1 80.78 375 LEU A C 1
ATOM 2973 O O . LEU A 1 375 ? -35.397 -16.684 10.954 1 80.78 375 LEU A O 1
ATOM 2977 N N . THR A 1 376 ? -37.459 -16.954 11.546 1 75.17 376 THR A N 1
ATOM 2978 C CA . THR A 1 376 ? -37.747 -15.532 11.399 1 75.17 376 THR A CA 1
ATOM 2979 C C . THR A 1 376 ? -37.358 -14.768 12.661 1 75.17 376 THR A C 1
ATOM 2981 O O . THR A 1 376 ? -36.838 -13.653 12.583 1 75.17 376 THR A O 1
ATOM 2984 N N . GLU A 1 377 ? -37.583 -15.321 13.853 1 70.94 377 GLU A N 1
ATOM 2985 C CA . GLU A 1 377 ? -37.362 -14.607 15.106 1 70.94 377 GLU A CA 1
ATOM 2986 C C . GLU A 1 377 ? -35.953 -14.85 15.639 1 70.94 377 GLU A C 1
ATOM 2988 O O . GLU A 1 377 ? -35.263 -13.909 16.037 1 70.94 377 GLU A O 1
ATOM 2993 N N . TYR A 1 378 ? -35.254 -15.776 15.919 1 71.69 378 TYR A N 1
ATOM 2994 C CA . TYR A 1 378 ? -33.955 -16.125 16.483 1 71.69 378 TYR A CA 1
ATOM 2995 C C . TYR A 1 378 ? -33.333 -17.297 15.733 1 71.69 378 TYR A C 1
ATOM 2997 O O . TYR A 1 378 ? -33.21 -18.396 16.28 1 71.69 378 TYR A O 1
ATOM 3005 N N . ALA A 1 379 ? -33.065 -17.221 14.55 1 75.58 379 ALA A N 1
ATOM 3006 C CA . ALA A 1 379 ? -32.583 -18.292 13.682 1 75.58 379 ALA A CA 1
ATOM 3007 C C . ALA A 1 379 ? -31.446 -19.065 14.344 1 75.58 379 ALA A C 1
ATOM 3009 O O . ALA A 1 379 ? -31.219 -20.237 14.033 1 75.58 379 ALA A O 1
ATOM 3010 N N . ASN A 1 380 ? -30.199 -17.746 15.637 1 77.93 380 ASN A N 1
ATOM 3011 C CA . ASN A 1 380 ? -29.035 -18.401 16.224 1 77.93 380 ASN A CA 1
ATOM 3012 C C . ASN A 1 380 ? -29.435 -19.624 17.044 1 77.93 380 ASN A C 1
ATOM 3014 O O . ASN A 1 380 ? -28.611 -20.505 17.296 1 77.93 380 ASN A O 1
ATOM 3018 N N . LYS A 1 381 ? -31.386 -20.496 17.091 1 76.7 381 LYS A N 1
ATOM 3019 C CA . LYS A 1 381 ? -31.891 -21.611 17.887 1 76.7 381 LYS A CA 1
ATOM 3020 C C . LYS A 1 381 ? -32.256 -22.798 17.001 1 76.7 381 LYS A C 1
ATOM 3022 O O . LYS A 1 381 ? -32.486 -23.903 17.497 1 76.7 381 LYS A O 1
ATOM 3027 N N . PHE A 1 382 ? -32.386 -22.611 15.791 1 79.76 382 PHE A N 1
ATOM 3028 C CA . PHE A 1 382 ? -32.712 -23.691 14.867 1 79.76 382 PHE A CA 1
ATOM 3029 C C . PHE A 1 382 ? -31.59 -24.72 14.818 1 79.76 382 PHE A C 1
ATOM 3031 O O . PHE A 1 382 ? -30.412 -24.36 14.757 1 79.76 382 PHE A O 1
ATOM 3038 N N . SER A 1 383 ? -31.954 -25.974 14.888 1 74.38 383 SER A N 1
ATOM 3039 C CA . SER A 1 383 ? -30.977 -27.057 14.929 1 74.38 383 SER A CA 1
ATOM 3040 C C . SER A 1 383 ? -30.056 -27.018 13.714 1 74.38 383 SER A C 1
ATOM 3042 O O . SER A 1 383 ? -30.523 -26.915 12.578 1 74.38 383 SER A O 1
ATOM 3044 N N . GLY A 1 384 ? -28.817 -27.016 13.929 1 78.72 384 GLY A N 1
ATOM 3045 C CA . GLY A 1 384 ? -27.849 -27.006 12.845 1 78.72 384 GLY A CA 1
ATOM 3046 C C . GLY A 1 384 ? -27.265 -25.631 12.578 1 78.72 384 GLY A C 1
ATOM 3047 O O . GLY A 1 384 ? -26.157 -25.513 12.05 1 78.72 384 GLY A O 1
ATOM 3048 N N . MET A 1 385 ? -28.003 -24.612 12.895 1 80.3 385 MET A N 1
ATOM 3049 C CA . MET A 1 385 ? -27.548 -23.249 12.638 1 80.3 385 MET A CA 1
ATOM 3050 C C . MET A 1 385 ? -26.387 -22.88 13.556 1 80.3 385 MET A C 1
ATOM 3052 O O . MET A 1 385 ? -25.363 -22.372 13.097 1 80.3 385 MET A O 1
ATOM 3056 N N . GLU A 1 386 ? -26.441 -23.115 14.784 1 79.47 386 GLU A N 1
ATOM 3057 C CA . GLU A 1 386 ? -25.459 -22.683 15.774 1 79.47 386 GLU A CA 1
ATOM 3058 C C . GLU A 1 386 ? -24.192 -23.53 15.701 1 79.47 386 GLU A C 1
ATOM 3060 O O . GLU A 1 386 ? -23.094 -23.039 15.971 1 79.47 386 GLU A O 1
ATOM 3065 N N . ASP A 1 387 ? -24.317 -24.722 15.272 1 79.81 387 ASP A N 1
ATOM 3066 C CA . ASP A 1 387 ? -23.163 -25.612 15.363 1 79.81 387 ASP A CA 1
ATOM 3067 C C . ASP A 1 387 ? -22.461 -25.742 14.013 1 79.81 387 ASP A C 1
ATOM 3069 O O . ASP A 1 387 ? -21.241 -25.906 13.956 1 79.81 387 ASP A O 1
ATOM 3073 N N . LYS A 1 388 ? -23.255 -25.634 12.951 1 80.67 388 LYS A N 1
ATOM 3074 C CA . LYS A 1 388 ? -22.652 -25.988 11.67 1 80.67 388 LYS A CA 1
ATOM 3075 C C . LYS A 1 388 ? -22.494 -24.76 10.777 1 80.67 388 LYS A C 1
ATOM 3077 O O . LYS A 1 388 ? -21.564 -24.687 9.971 1 80.67 388 LYS A O 1
ATOM 3082 N N . ILE A 1 389 ? -23.348 -23.818 10.891 1 84.32 389 ILE A N 1
ATOM 3083 C CA . ILE A 1 389 ? -23.352 -22.729 9.92 1 84.32 389 ILE A CA 1
ATOM 3084 C C . ILE A 1 389 ? -22.687 -21.495 10.526 1 84.32 389 ILE A C 1
ATOM 3086 O O . ILE A 1 389 ? -21.692 -20.996 9.994 1 84.32 389 ILE A O 1
ATOM 3090 N N . LEU A 1 390 ? -23.101 -21.055 11.704 1 86.8 390 LEU A N 1
ATOM 3091 C CA . LEU A 1 390 ? -22.699 -19.779 12.286 1 86.8 390 LEU A CA 1
ATOM 3092 C C . LEU A 1 390 ? -21.21 -19.778 12.617 1 86.8 390 LEU A C 1
ATOM 3094 O O . LEU A 1 390 ? -20.514 -18.792 12.364 1 86.8 390 LEU A O 1
ATOM 3098 N N . PRO A 1 391 ? -20.648 -20.888 13.041 1 81.12 391 PRO A N 1
ATOM 3099 C CA . PRO A 1 391 ? -19.212 -20.873 13.327 1 81.12 391 PRO A CA 1
ATOM 3100 C C . PRO A 1 391 ? -18.363 -20.695 12.07 1 81.12 391 PRO A C 1
ATOM 3102 O O . PRO A 1 391 ? -17.318 -20.039 12.114 1 81.12 391 PRO A O 1
ATOM 3105 N N . LEU A 1 392 ? -18.855 -21.31 11.068 1 80.17 392 LEU A N 1
ATOM 3106 C CA . LEU A 1 392 ? -18.113 -21.187 9.819 1 80.17 392 LEU A CA 1
ATOM 3107 C C . LEU A 1 392 ? -18.092 -19.739 9.339 1 80.17 392 LEU A C 1
ATOM 3109 O O . LEU A 1 392 ? -17.073 -19.263 8.833 1 80.17 392 LEU A O 1
ATOM 3113 N N . LEU A 1 393 ? -19.119 -19.049 9.5 1 84.96 393 LEU A N 1
ATOM 3114 C CA . LEU A 1 393 ? -19.222 -17.651 9.098 1 84.96 393 LEU A CA 1
ATOM 3115 C C . LEU A 1 393 ? -18.476 -16.748 10.075 1 84.96 393 LEU A C 1
ATOM 3117 O O . LEU A 1 393 ? -17.928 -15.717 9.679 1 84.96 393 LEU A O 1
ATOM 3121 N N . LYS A 1 394 ? -18.448 -17.148 11.312 1 86.99 394 LYS A N 1
ATOM 3122 C CA . LYS A 1 394 ? -17.78 -16.349 12.335 1 86.99 394 LYS A CA 1
ATOM 3123 C C . LYS A 1 394 ? -16.287 -16.22 12.044 1 86.99 394 LYS A C 1
ATOM 3125 O O . LYS A 1 394 ? -15.675 -15.196 12.353 1 86.99 394 LYS A O 1
ATOM 3130 N N . TYR A 1 395 ? -15.631 -17.02 11.358 1 83.15 395 TYR A N 1
ATOM 3131 C CA . TYR A 1 395 ? -14.221 -16.945 10.99 1 83.15 395 TYR A CA 1
ATOM 3132 C C . TYR A 1 395 ? -13.947 -15.717 10.131 1 83.15 395 TYR A C 1
ATOM 3134 O O . TYR A 1 395 ? -12.902 -15.076 10.269 1 83.15 395 TYR A O 1
ATOM 3142 N N . SER A 1 396 ? -14.606 -15.255 9.248 1 81.92 396 SER A N 1
ATOM 3143 C CA . SER A 1 396 ? -14.481 -14.059 8.422 1 81.92 396 SER A CA 1
ATOM 3144 C C . SER A 1 396 ? -14.512 -12.793 9.272 1 81.92 396 SER A C 1
ATOM 3146 O O . SER A 1 396 ? -13.789 -11.835 8.995 1 81.92 396 SER A O 1
ATOM 3148 N N . TYR A 1 397 ? -15.627 -13.102 10.368 1 87.72 397 TYR A N 1
ATOM 3149 C CA . TYR A 1 397 ? -15.735 -11.98 11.293 1 87.72 397 TYR A CA 1
ATOM 3150 C C . TYR A 1 397 ? -14.461 -11.828 12.116 1 87.72 397 TYR A C 1
ATOM 3152 O O . TYR A 1 397 ? -13.962 -10.715 12.299 1 87.72 397 TYR A O 1
ATOM 3160 N N . ASP A 1 398 ? -13.967 -12.965 12.538 1 84.88 398 ASP A N 1
ATOM 3161 C CA . ASP A 1 398 ? -12.776 -12.942 13.383 1 84.88 398 A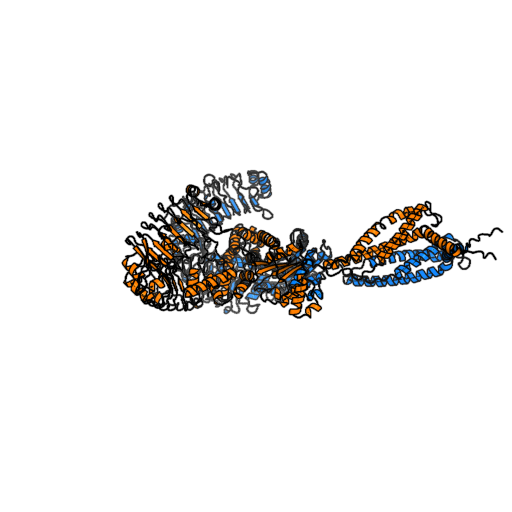SP A CA 1
ATOM 3162 C C . ASP A 1 398 ? -11.558 -12.454 12.602 1 84.88 398 ASP A C 1
ATOM 3164 O O . ASP A 1 398 ? -10.612 -11.922 13.187 1 84.88 398 ASP A O 1
ATOM 3168 N N . ASN A 1 399 ? -11.684 -12.579 11.344 1 81.67 399 ASN A N 1
ATOM 3169 C CA . ASN A 1 399 ? -10.543 -12.227 10.506 1 81.67 399 ASN A CA 1
ATOM 3170 C C . ASN A 1 399 ? -10.568 -10.752 10.116 1 81.67 399 ASN A C 1
ATOM 3172 O O . ASN A 1 399 ? -9.625 -10.253 9.498 1 81.67 399 ASN A O 1
ATOM 3176 N N . LEU A 1 400 ? -11.67 -10.02 10.488 1 87.65 400 LEU A N 1
ATOM 3177 C CA . LEU A 1 400 ? -11.735 -8.591 10.203 1 87.65 400 LEU A CA 1
ATOM 3178 C C . LEU A 1 400 ? -10.743 -7.818 11.066 1 87.65 400 LEU A C 1
ATOM 3180 O O . LEU A 1 400 ? -10.543 -8.15 12.237 1 87.65 400 LEU A O 1
ATOM 3184 N N . LYS A 1 401 ? -10.103 -6.911 10.342 1 78.68 401 LYS A N 1
ATOM 3185 C CA . LYS A 1 401 ? -9.099 -6.138 11.068 1 78.68 401 LYS A CA 1
ATOM 3186 C C . LYS A 1 401 ? -9.719 -4.904 11.717 1 78.68 401 LYS A C 1
ATOM 3188 O O . LYS A 1 401 ? -10.384 -4.112 11.047 1 78.68 401 LYS A O 1
ATOM 3193 N N . GLY A 1 402 ? -9.309 -4.493 12.745 1 80.77 402 GLY A N 1
ATOM 3194 C CA . GLY A 1 402 ? -9.754 -3.31 13.464 1 80.77 402 GLY A CA 1
ATOM 3195 C C . GLY A 1 402 ? -11.081 -3.506 14.173 1 80.77 402 GLY A C 1
ATOM 3196 O O . GLY A 1 402 ? -11.988 -4.146 13.637 1 80.77 402 GLY A O 1
ATOM 3197 N N . ASP A 1 403 ? -11.507 -3.191 15.477 1 86.83 403 ASP A N 1
ATOM 3198 C CA . ASP A 1 403 ? -12.729 -3.28 16.27 1 86.83 403 ASP A CA 1
ATOM 3199 C C . ASP A 1 403 ? -13.837 -2.416 15.672 1 86.83 403 ASP A C 1
ATOM 3201 O O . ASP A 1 403 ? -15.019 -2.749 15.78 1 86.83 403 ASP A O 1
ATOM 3205 N N . GLN A 1 404 ? -13.484 -1.448 15.041 1 91.03 404 GLN A N 1
ATOM 3206 C CA . GLN A 1 404 ? -14.464 -0.566 14.416 1 91.03 404 GLN A CA 1
ATOM 3207 C C . GLN A 1 404 ? -15.207 -1.279 13.29 1 91.03 404 GLN A C 1
ATOM 3209 O O . GLN A 1 404 ? -16.421 -1.121 13.142 1 91.03 404 GLN A O 1
ATOM 3214 N N . VAL A 1 405 ? -14.462 -2.061 12.554 1 92.8 405 VAL A N 1
ATOM 3215 C CA . VAL A 1 405 ? -15.064 -2.786 11.44 1 92.8 405 VAL A CA 1
ATOM 3216 C C . VAL A 1 405 ? -16.025 -3.846 11.973 1 92.8 405 VAL A C 1
ATOM 3218 O O . VAL A 1 405 ? -17.119 -4.028 11.434 1 92.8 405 VAL A O 1
ATOM 3221 N N . LYS A 1 406 ? -15.667 -4.499 13.07 1 92.99 406 LYS A N 1
ATOM 3222 C CA . LYS A 1 406 ? -16.501 -5.527 13.684 1 92.99 406 LYS A CA 1
ATOM 3223 C C . LYS A 1 406 ? -17.795 -4.931 14.231 1 92.99 406 LYS A C 1
ATOM 3225 O O . LYS A 1 406 ? -18.88 -5.466 13.995 1 92.99 406 LYS A O 1
ATOM 3230 N N . SER A 1 407 ? -17.633 -3.799 14.85 1 94.39 407 SER A N 1
ATOM 3231 C CA . SER A 1 407 ? -18.805 -3.132 15.408 1 94.39 407 SER A CA 1
ATOM 3232 C C . SER A 1 407 ? -19.731 -2.629 14.305 1 94.39 407 SER A C 1
ATOM 3234 O O . SER A 1 407 ? -20.954 -2.645 14.459 1 94.39 407 SER A O 1
ATOM 3236 N N . SER A 1 408 ? -19.194 -2.191 13.235 1 95.52 408 SER A N 1
ATOM 3237 C CA . SER A 1 408 ? -19.984 -1.676 12.121 1 95.52 408 SER A CA 1
ATOM 3238 C C . SER A 1 408 ? -20.809 -2.782 11.471 1 95.52 408 SER A C 1
ATOM 3240 O O . SER A 1 408 ? -21.948 -2.554 11.058 1 95.52 408 SER A O 1
ATOM 3242 N N . LEU A 1 409 ? -20.192 -3.933 11.362 1 95.04 409 LEU A N 1
ATOM 3243 C CA . LEU A 1 409 ? -20.933 -5.056 10.797 1 95.04 409 LEU A CA 1
ATOM 3244 C C . LEU A 1 409 ? -22.128 -5.415 11.673 1 95.04 409 LEU A C 1
ATOM 3246 O O . LEU A 1 409 ? -23.216 -5.693 11.164 1 95.04 409 LEU A O 1
ATOM 3250 N N . LEU A 1 410 ? -21.892 -5.43 12.969 1 93.79 410 LEU A N 1
ATOM 3251 C CA . LEU A 1 410 ? -22.971 -5.762 13.893 1 93.79 410 LEU A CA 1
ATOM 3252 C C . LEU A 1 410 ? -24.089 -4.727 13.817 1 93.79 410 LEU A C 1
ATOM 3254 O O . LEU A 1 410 ? -25.264 -5.065 13.975 1 93.79 410 LEU A O 1
ATOM 3258 N N . TYR A 1 411 ? -23.717 -3.518 13.51 1 94.45 411 TYR A N 1
ATOM 3259 C CA . TYR A 1 411 ? -24.685 -2.433 13.395 1 94.45 411 TYR A CA 1
ATOM 3260 C C . TYR A 1 411 ? -25.612 -2.653 12.205 1 94.45 411 TYR A C 1
ATOM 3262 O O . TYR A 1 411 ? -26.783 -2.266 12.242 1 94.45 411 TYR A O 1
ATOM 3270 N N . CYS A 1 412 ? -25.16 -3.278 11.156 1 94.38 412 CYS A N 1
ATOM 3271 C CA . CYS A 1 412 ? -25.943 -3.51 9.947 1 94.38 412 CYS A CA 1
ATOM 3272 C C . CYS A 1 412 ? -27.073 -4.498 10.209 1 94.38 412 CYS A C 1
ATOM 3274 O O . CYS A 1 412 ? -28.057 -4.534 9.469 1 94.38 412 CYS A O 1
ATOM 3276 N N . ALA A 1 413 ? -26.932 -5.263 11.266 1 92.72 413 ALA A N 1
ATOM 3277 C CA . ALA A 1 413 ? -27.952 -6.259 11.586 1 92.72 413 ALA A CA 1
ATOM 3278 C C . ALA A 1 413 ? -29.208 -5.597 12.145 1 92.72 413 ALA A C 1
ATOM 3280 O O . ALA A 1 413 ? -30.265 -6.228 12.229 1 92.72 413 ALA A O 1
ATOM 3281 N N . LEU A 1 414 ? -29.119 -4.294 12.416 1 94.3 414 LEU A N 1
ATOM 3282 C CA . LEU A 1 414 ? -30.261 -3.568 12.959 1 94.3 414 LEU A CA 1
ATOM 3283 C C . LEU A 1 414 ? -31.303 -3.304 11.876 1 94.3 414 LEU A C 1
ATOM 3285 O O . LEU A 1 414 ? -32.449 -2.968 12.181 1 94.3 414 LEU A O 1
ATOM 3289 N N . PHE A 1 415 ? -30.968 -3.488 10.654 1 92.84 415 PHE A N 1
ATOM 3290 C CA . PHE A 1 415 ? -31.873 -3.241 9.538 1 92.84 415 PHE A CA 1
ATOM 3291 C C . PHE A 1 415 ? -32.695 -4.484 9.221 1 92.84 415 PHE A C 1
ATOM 3293 O O . PHE A 1 415 ? -32.299 -5.6 9.563 1 92.84 415 PHE A O 1
ATOM 3300 N N . PRO A 1 416 ? -33.793 -4.278 8.619 1 89.51 416 PRO A N 1
ATOM 3301 C CA . PRO A 1 416 ? -34.648 -5.428 8.314 1 89.51 416 PRO A CA 1
ATOM 3302 C C . PRO A 1 416 ? -34.031 -6.363 7.277 1 89.51 416 PRO A C 1
ATOM 3304 O O . PRO A 1 416 ? -33.103 -5.974 6.564 1 89.51 416 PRO A O 1
ATOM 3307 N N . GLU A 1 417 ? -34.638 -7.46 7.271 1 85.79 417 GLU A N 1
ATOM 3308 C CA . GLU A 1 417 ? -34.183 -8.467 6.317 1 85.79 417 GLU A CA 1
ATOM 3309 C C . GLU A 1 417 ? -34.409 -8.007 4.88 1 85.79 417 GLU A C 1
ATOM 3311 O O . GLU A 1 417 ? -35.433 -7.394 4.572 1 85.79 417 GLU A O 1
ATOM 3316 N N . ASP A 1 418 ? -33.407 -8.138 3.962 1 80.23 418 ASP A N 1
ATOM 3317 C CA . ASP A 1 418 ? -33.466 -7.896 2.524 1 80.23 418 ASP A CA 1
ATOM 3318 C C . ASP A 1 418 ? -33.59 -6.404 2.223 1 80.23 418 ASP A C 1
ATOM 3320 O O . ASP A 1 418 ? -33.912 -6.017 1.098 1 80.23 418 ASP A O 1
ATOM 3324 N N . ASP A 1 419 ? -33.438 -5.7 3.25 1 86.51 419 ASP A N 1
ATOM 3325 C CA . ASP A 1 419 ? -33.551 -4.258 3.052 1 86.51 419 ASP A CA 1
ATOM 3326 C C . ASP A 1 419 ? -32.282 -3.689 2.424 1 86.51 419 ASP A C 1
ATOM 3328 O O . ASP A 1 419 ? -31.195 -4.245 2.595 1 86.51 419 ASP A O 1
ATOM 3332 N N . LYS A 1 420 ? -32.49 -2.693 1.642 1 89.55 420 LYS A N 1
ATOM 3333 C CA . LYS A 1 420 ? -31.369 -1.915 1.121 1 89.55 420 LYS A CA 1
ATOM 3334 C C . LYS A 1 420 ? -30.914 -0.864 2.129 1 89.55 420 LYS A C 1
ATOM 3336 O O . LYS A 1 420 ? -31.716 -0.048 2.589 1 89.55 420 LYS A O 1
ATOM 3341 N N . ILE A 1 421 ? -29.73 -0.944 2.531 1 92.62 421 ILE A N 1
ATOM 3342 C CA . ILE A 1 421 ? -29.177 -0.027 3.522 1 92.62 421 ILE A CA 1
ATOM 3343 C C . ILE A 1 421 ? -28.459 1.122 2.818 1 92.62 421 ILE A C 1
ATOM 3345 O O . ILE A 1 421 ? -27.536 0.896 2.032 1 92.62 421 ILE A O 1
ATOM 3349 N N . ASP A 1 422 ? -28.879 2.27 3.076 1 92.73 422 ASP A N 1
ATOM 3350 C CA . ASP A 1 422 ? -28.22 3.451 2.526 1 92.73 422 ASP A CA 1
ATOM 3351 C C . ASP A 1 422 ? -26.853 3.667 3.171 1 92.73 422 ASP A C 1
ATOM 3353 O O . ASP A 1 422 ? -26.751 3.808 4.391 1 92.73 422 ASP A O 1
ATOM 3357 N N . LYS A 1 423 ? -25.85 3.819 2.375 1 93.86 423 LYS A N 1
ATOM 3358 C CA . LYS A 1 423 ? -24.486 3.926 2.887 1 93.86 423 LYS A CA 1
ATOM 3359 C C . LYS A 1 423 ? -24.303 5.205 3.699 1 93.86 423 LYS A C 1
ATOM 3361 O O . LYS A 1 423 ? -23.688 5.186 4.767 1 93.86 423 LYS A O 1
ATOM 3366 N N . ASP A 1 424 ? -24.791 6.311 3.213 1 92.88 424 ASP A N 1
ATOM 3367 C CA . ASP A 1 424 ? -24.602 7.597 3.875 1 92.88 424 ASP A CA 1
ATOM 3368 C C . ASP A 1 424 ? -25.264 7.609 5.251 1 92.88 424 ASP A C 1
ATOM 3370 O O . ASP A 1 424 ? -24.668 8.065 6.229 1 92.88 424 ASP A O 1
ATOM 3374 N N . LYS A 1 425 ? -26.487 7.109 5.301 1 93.14 425 LYS A N 1
ATOM 3375 C CA . LYS A 1 425 ? -27.215 7.064 6.565 1 93.14 425 LYS A CA 1
ATOM 3376 C C . LYS A 1 425 ? -26.506 6.168 7.576 1 93.14 425 LYS A C 1
ATOM 3378 O O . LYS A 1 425 ? -26.414 6.508 8.758 1 93.14 425 LYS A O 1
ATOM 3383 N N . LEU A 1 426 ? -26.097 5.066 7.055 1 95.32 426 LEU A N 1
ATOM 3384 C CA . LEU A 1 426 ? -25.387 4.127 7.917 1 95.32 426 LEU A CA 1
ATOM 3385 C C . LEU A 1 426 ? -24.141 4.774 8.515 1 95.32 426 LEU A C 1
ATOM 3387 O O . LEU A 1 426 ? -23.867 4.617 9.707 1 95.32 426 LEU A O 1
ATOM 3391 N N . ILE A 1 427 ? -23.411 5.537 7.719 1 95.75 427 ILE A N 1
ATOM 3392 C CA . ILE A 1 427 ? -22.181 6.19 8.154 1 95.75 427 ILE A CA 1
ATOM 3393 C C . ILE A 1 427 ? -22.507 7.275 9.178 1 95.75 427 ILE A C 1
ATOM 3395 O O . ILE A 1 427 ? -21.775 7.456 10.154 1 95.75 427 ILE A O 1
ATOM 3399 N N . GLU A 1 428 ? -23.579 7.929 8.981 1 95.72 428 GLU A N 1
ATOM 3400 C CA . GLU A 1 428 ? -24.001 8.945 9.941 1 95.72 428 GLU A CA 1
ATOM 3401 C C . GLU A 1 428 ? -24.276 8.33 11.31 1 95.72 428 GLU A C 1
ATOM 3403 O O . GLU A 1 428 ? -23.922 8.909 12.339 1 95.72 428 GLU A O 1
ATOM 3408 N N . TYR A 1 429 ? -24.895 7.151 11.289 1 96.37 429 TYR A N 1
ATOM 3409 C CA . TYR A 1 429 ? -25.145 6.46 12.55 1 96.37 429 TYR A CA 1
ATOM 3410 C C . TYR A 1 429 ? -23.837 6.138 13.263 1 96.37 429 TYR A C 1
ATOM 3412 O O . TYR A 1 429 ? -23.724 6.321 14.478 1 96.37 429 TYR A O 1
ATOM 3420 N N . TRP A 1 430 ? -22.902 5.67 12.471 1 96.47 430 TRP A N 1
ATOM 3421 C CA . TRP A 1 430 ? -21.621 5.256 13.034 1 96.47 430 TRP A CA 1
ATOM 3422 C C . TRP A 1 430 ? -20.887 6.443 13.649 1 96.47 430 TRP A C 1
ATOM 3424 O O . TRP A 1 430 ? -20.251 6.312 14.697 1 96.47 430 TRP A O 1
ATOM 3434 N N . ILE A 1 431 ? -20.934 7.593 12.956 1 94.9 431 ILE A N 1
ATOM 3435 C CA . ILE A 1 431 ? -20.289 8.803 13.454 1 94.9 431 ILE A CA 1
ATOM 3436 C C . ILE A 1 431 ? -21 9.285 14.717 1 94.9 431 ILE A C 1
ATOM 3438 O O . ILE A 1 431 ? -20.352 9.66 15.696 1 94.9 431 ILE A O 1
ATOM 3442 N N . GLY A 1 432 ? -22.299 9.194 14.736 1 93.38 432 GLY A N 1
ATOM 3443 C CA . GLY A 1 432 ? -23.082 9.609 15.889 1 93.38 432 GLY A CA 1
ATOM 3444 C C . GLY A 1 432 ? -22.807 8.776 17.127 1 93.38 432 GLY A C 1
ATOM 3445 O O . GLY A 1 432 ? -22.694 9.313 18.231 1 93.38 432 GLY A O 1
ATOM 3446 N N . GLU A 1 433 ? -22.668 7.495 16.962 1 93.99 433 GLU A N 1
ATOM 3447 C CA . GLU A 1 433 ? -22.455 6.595 18.091 1 93.99 433 GLU A CA 1
ATOM 3448 C C . GLU A 1 433 ? -21.004 6.633 18.561 1 93.99 433 GLU A C 1
ATOM 3450 O O . GLU A 1 433 ? -20.685 6.145 19.647 1 93.99 433 GLU A O 1
ATOM 3455 N N . GLY A 1 434 ? -20.154 7.174 17.701 1 91.09 434 GLY A N 1
ATOM 3456 C CA . GLY A 1 434 ? -18.753 7.278 18.077 1 91.09 434 GLY A CA 1
ATOM 3457 C C . GLY A 1 434 ? -17.929 6.081 17.644 1 91.09 434 GLY A C 1
ATOM 3458 O O . GLY A 1 434 ? -16.8 5.898 18.105 1 91.09 434 GLY A O 1
ATOM 3459 N N . ILE A 1 435 ? -18.543 5.215 16.827 1 93.47 435 ILE A N 1
ATOM 3460 C CA . ILE A 1 435 ? -17.755 4.119 16.275 1 93.47 435 ILE A CA 1
ATOM 3461 C C . ILE A 1 435 ? -16.62 4.679 15.42 1 93.47 435 ILE A C 1
ATOM 3463 O O . ILE A 1 435 ? -15.49 4.188 15.479 1 93.47 435 ILE A O 1
ATOM 3467 N N . ILE A 1 436 ? -17.035 5.719 14.607 1 92.59 436 ILE A N 1
ATOM 3468 C CA . ILE A 1 436 ? -16.047 6.479 13.849 1 92.59 436 ILE A CA 1
ATOM 3469 C C . ILE A 1 436 ? -15.83 7.841 14.505 1 92.59 436 ILE A C 1
ATOM 3471 O O . ILE A 1 436 ? -16.791 8.561 14.786 1 92.59 436 ILE A O 1
ATOM 3475 N N . ASP A 1 437 ? -14.652 8.13 14.717 1 87.09 437 ASP A N 1
ATOM 3476 C CA . ASP A 1 437 ? -14.306 9.389 15.37 1 87.09 437 ASP A CA 1
ATOM 3477 C C . ASP A 1 437 ? -14.317 10.545 14.372 1 87.09 437 ASP A C 1
ATOM 3479 O O . ASP A 1 437 ? -13.638 10.493 13.345 1 87.09 437 ASP A O 1
ATOM 3483 N N . ALA A 1 438 ? -15.039 11.565 14.63 1 84.76 438 ALA A N 1
ATOM 3484 C CA . ALA A 1 438 ? -15.143 12.715 13.735 1 84.76 438 ALA A CA 1
ATOM 3485 C C . ALA A 1 438 ? -14.383 13.915 14.292 1 84.76 438 ALA A C 1
ATOM 3487 O O . ALA A 1 438 ? -14.584 15.047 13.847 1 84.76 438 ALA A O 1
ATOM 3488 N N . SER A 1 439 ? -13.534 13.7 15.152 1 78.43 439 SER A N 1
ATOM 3489 C CA . SER A 1 439 ? -12.811 14.799 15.783 1 78.43 439 SER A CA 1
ATOM 3490 C C . SER A 1 439 ? -11.887 15.496 14.79 1 78.43 439 SER A C 1
ATOM 3492 O O . SER A 1 439 ? -11.681 16.708 14.87 1 78.43 439 SER A O 1
ATOM 3494 N N . GLU A 1 440 ? -11.458 14.734 13.804 1 75.1 440 GLU A N 1
ATOM 3495 C CA . GLU A 1 440 ? -10.521 15.292 12.833 1 75.1 440 GLU A CA 1
ATOM 3496 C C . GLU A 1 440 ? -11.254 15.841 11.612 1 75.1 440 GLU A C 1
ATOM 3498 O O . GLU A 1 440 ? -10.625 16.346 10.68 1 75.1 440 GLU A O 1
ATOM 3503 N N . GLY A 1 441 ? -12.56 15.76 11.618 1 84.22 441 GLY A N 1
ATOM 3504 C CA . GLY A 1 441 ? -13.337 16.252 10.491 1 84.22 441 GLY A CA 1
ATOM 3505 C C . GLY A 1 441 ? -14.418 15.286 10.045 1 84.22 441 GLY A C 1
ATOM 3506 O O . GLY A 1 441 ? -14.212 14.07 10.05 1 84.22 441 GLY A O 1
ATOM 3507 N N . ILE A 1 442 ? -15.499 15.833 9.655 1 91.12 442 ILE A N 1
ATOM 3508 C CA . ILE A 1 442 ? -16.642 15.018 9.26 1 91.12 442 ILE A CA 1
ATOM 3509 C C . ILE A 1 442 ? -16.347 14.324 7.932 1 91.12 442 ILE A C 1
ATOM 3511 O O . ILE A 1 442 ? -16.743 13.175 7.723 1 91.12 442 ILE A O 1
ATOM 3515 N N . GLU A 1 443 ? -15.706 15.075 7.044 1 89.19 443 GLU A N 1
ATOM 3516 C CA . GLU A 1 443 ? -15.408 14.496 5.738 1 89.19 443 GLU A CA 1
ATOM 3517 C C . GLU A 1 443 ? -14.486 13.287 5.869 1 89.19 443 GLU A C 1
ATOM 3519 O O . GLU A 1 443 ? -14.679 12.276 5.19 1 89.19 443 GLU A O 1
ATOM 3524 N N . ARG A 1 444 ? -13.545 13.331 6.747 1 90.32 444 ARG A N 1
ATOM 3525 C CA . ARG A 1 444 ? -12.63 12.22 6.99 1 90.32 444 ARG A CA 1
ATOM 3526 C C . ARG A 1 444 ? -13.362 11.034 7.609 1 90.32 444 ARG A C 1
ATOM 3528 O O . ARG A 1 444 ? -13.076 9.881 7.28 1 90.32 444 ARG A O 1
ATOM 3535 N N . ALA A 1 445 ? -14.161 11.399 8.505 1 93.57 445 ALA A N 1
ATOM 3536 C CA . ALA A 1 445 ? -14.943 10.343 9.144 1 93.57 445 ALA A CA 1
ATOM 3537 C C . ALA A 1 445 ? -15.838 9.634 8.132 1 93.57 445 ALA A C 1
ATOM 3539 O O . ALA A 1 445 ? -16.008 8.414 8.192 1 93.57 445 ALA A O 1
ATOM 3540 N N . GLU A 1 446 ? -16.395 10.427 7.226 1 94.54 446 GLU A N 1
ATOM 3541 C CA . GLU A 1 446 ? -17.229 9.842 6.18 1 94.54 446 GLU A CA 1
ATOM 3542 C C . GLU A 1 446 ? -16.417 8.918 5.278 1 94.54 446 GLU A C 1
ATOM 3544 O O . GLU A 1 446 ? -16.866 7.821 4.939 1 94.54 446 GLU A O 1
ATOM 3549 N N . ASN A 1 447 ? -15.311 9.363 4.858 1 93.33 447 ASN A N 1
ATOM 3550 C CA . ASN A 1 447 ? -14.454 8.544 4.008 1 93.33 447 ASN A CA 1
ATOM 3551 C C . ASN A 1 447 ? -14.055 7.244 4.7 1 93.33 447 ASN A C 1
ATOM 3553 O O . ASN A 1 447 ? -13.971 6.195 4.059 1 93.33 447 ASN A O 1
ATOM 3557 N N . LYS A 1 448 ? -13.783 7.347 5.984 1 93.47 448 LYS A N 1
ATOM 3558 C CA . LYS A 1 448 ? -13.478 6.148 6.759 1 93.47 448 LYS A CA 1
ATOM 3559 C C . LYS A 1 448 ? -14.657 5.179 6.76 1 93.47 448 LYS A C 1
ATOM 3561 O O . LYS A 1 448 ? -14.468 3.963 6.689 1 93.47 448 LYS A O 1
ATOM 3566 N N . GLY A 1 449 ? -15.883 5.765 6.884 1 95.26 449 GLY A N 1
ATOM 3567 C CA . GLY A 1 449 ? -17.071 4.929 6.813 1 95.26 449 GLY A CA 1
ATOM 3568 C C . GLY A 1 449 ? -17.183 4.16 5.51 1 95.26 449 GLY A C 1
ATOM 3569 O O . GLY A 1 449 ? -17.51 2.972 5.511 1 95.26 449 GLY A O 1
ATOM 3570 N N . TYR A 1 450 ? -16.872 4.822 4.43 1 94.21 450 TYR A N 1
ATOM 3571 C CA . TYR A 1 450 ? -16.925 4.167 3.128 1 94.21 450 TYR A CA 1
ATOM 3572 C C . TYR A 1 450 ? -15.859 3.083 3.019 1 94.21 450 TYR A C 1
ATOM 3574 O O . TYR A 1 450 ? -16.076 2.053 2.376 1 94.21 450 TYR A O 1
ATOM 3582 N N . GLU A 1 451 ? -14.76 3.315 3.617 1 93.26 451 GLU A N 1
ATOM 3583 C CA . GLU A 1 451 ? -13.713 2.297 3.635 1 93.26 451 GLU A CA 1
ATOM 3584 C C . GLU A 1 451 ? -14.16 1.059 4.408 1 93.26 451 GLU A C 1
ATOM 3586 O O . GLU A 1 451 ? -13.877 -0.069 4.001 1 93.26 451 GLU A O 1
ATOM 3591 N N . ILE A 1 452 ? -14.792 1.272 5.528 1 94.25 452 ILE A N 1
ATOM 3592 C CA . ILE A 1 452 ? -15.282 0.16 6.334 1 94.25 452 ILE A CA 1
ATOM 3593 C C . ILE A 1 452 ? -16.303 -0.646 5.534 1 94.25 452 ILE A C 1
ATOM 3595 O O . ILE A 1 452 ? -16.241 -1.878 5.498 1 94.25 452 ILE A O 1
ATOM 3599 N N . ILE A 1 453 ? -17.228 0.097 4.88 1 94.75 453 ILE A N 1
ATOM 3600 C CA . ILE A 1 453 ? -18.234 -0.584 4.074 1 94.75 453 ILE A CA 1
ATOM 3601 C C . ILE A 1 453 ? -17.555 -1.363 2.95 1 94.75 453 ILE A C 1
ATOM 3603 O O . ILE A 1 453 ? -17.915 -2.51 2.675 1 94.75 453 ILE A O 1
ATOM 3607 N N . GLY A 1 454 ? -16.61 -0.726 2.304 1 91.57 454 GLY A N 1
ATOM 3608 C CA . GLY A 1 454 ? -15.868 -1.405 1.254 1 91.57 454 GLY A CA 1
ATOM 3609 C C . GLY A 1 454 ? -15.171 -2.664 1.735 1 91.57 454 GLY A C 1
ATOM 3610 O O . GLY A 1 454 ? -15.162 -3.68 1.036 1 91.57 454 GLY A O 1
ATOM 3611 N N . SER A 1 455 ? -14.585 -2.595 2.925 1 91.9 455 SER A N 1
ATOM 3612 C CA . SER A 1 455 ? -13.904 -3.752 3.497 1 91.9 455 SER A CA 1
ATOM 3613 C C . SER A 1 455 ? -14.882 -4.889 3.773 1 91.9 455 SER A C 1
ATOM 3615 O O . SER A 1 455 ? -14.545 -6.062 3.594 1 91.9 455 SER A O 1
ATOM 3617 N N . LEU A 1 456 ? -16.039 -4.543 4.22 1 93.62 456 LEU A N 1
ATOM 3618 C CA . LEU A 1 456 ? -17.048 -5.554 4.517 1 93.62 456 LEU A CA 1
ATOM 3619 C C . LEU A 1 456 ? -17.568 -6.195 3.234 1 93.62 456 LEU A C 1
ATOM 3621 O O . LEU A 1 456 ? -17.864 -7.392 3.21 1 93.62 456 LEU A O 1
ATOM 3625 N N . VAL A 1 457 ? -17.662 -5.404 2.197 1 92.04 457 VAL A N 1
ATOM 3626 C CA . VAL A 1 457 ? -18.098 -5.928 0.907 1 92.04 457 VAL A CA 1
ATOM 3627 C C . VAL A 1 457 ? -17.026 -6.851 0.334 1 92.04 457 VAL A C 1
ATOM 3629 O O . VAL A 1 457 ? -17.336 -7.927 -0.184 1 92.04 457 VAL A O 1
ATOM 3632 N N . ARG A 1 458 ? -15.817 -6.463 0.476 1 90.74 458 ARG A N 1
ATOM 3633 C CA . ARG A 1 458 ? -14.717 -7.266 -0.049 1 90.74 458 ARG A CA 1
ATOM 3634 C C . ARG A 1 458 ? -14.573 -8.57 0.728 1 90.74 458 ARG A C 1
ATOM 3636 O O . ARG A 1 458 ? -14.135 -9.582 0.177 1 90.74 458 ARG A O 1
ATOM 3643 N N . ALA A 1 459 ? -14.958 -8.529 1.994 1 90.49 459 ALA A N 1
ATOM 3644 C CA . ALA A 1 459 ? -14.925 -9.736 2.816 1 90.49 459 ALA A CA 1
ATOM 3645 C C . ALA A 1 459 ? -16.161 -10.598 2.574 1 90.49 459 ALA A C 1
ATOM 3647 O O . ALA A 1 459 ? -16.329 -11.644 3.204 1 90.49 459 ALA A O 1
ATOM 3648 N N . SER A 1 460 ? -17.107 -10.148 1.695 1 89.34 460 SER A N 1
ATOM 3649 C CA . SER A 1 460 ? -18.318 -10.861 1.301 1 89.34 460 SER A CA 1
ATOM 3650 C C . SER A 1 460 ? -19.306 -10.955 2.459 1 89.34 460 SER A C 1
ATOM 3652 O O . SER A 1 460 ? -20.017 -11.953 2.595 1 89.34 460 SER A O 1
ATOM 3654 N N . LEU A 1 461 ? -19.239 -9.99 3.342 1 91.92 461 LEU A N 1
ATOM 3655 C CA . LEU A 1 461 ? -20.189 -9.954 4.449 1 91.92 461 LEU A CA 1
ATOM 3656 C C . LEU A 1 461 ? -21.36 -9.031 4.13 1 91.92 461 LEU A C 1
ATOM 3658 O O . LEU A 1 461 ? -22.429 -9.145 4.735 1 91.92 461 LEU A O 1
ATOM 3662 N N . LEU A 1 462 ? -21.074 -8.099 3.279 1 91.65 462 LEU A N 1
ATOM 3663 C CA . LEU A 1 462 ? -22.11 -7.261 2.686 1 91.65 462 LEU A CA 1
ATOM 3664 C C . LEU A 1 462 ? -22.137 -7.422 1.17 1 91.65 462 LEU A C 1
ATOM 3666 O O . LEU A 1 462 ? -21.133 -7.801 0.563 1 91.65 462 LEU A O 1
ATOM 3670 N N . MET A 1 463 ? -23.26 -7.185 0.657 1 89.38 463 MET A N 1
ATOM 3671 C CA . MET A 1 463 ? -23.418 -7.338 -0.787 1 89.38 463 MET A CA 1
ATOM 3672 C C . MET A 1 463 ? -23.796 -6.011 -1.436 1 89.38 463 MET A C 1
ATOM 3674 O O . MET A 1 463 ? -24.583 -5.244 -0.878 1 89.38 463 MET A O 1
ATOM 3678 N N . GLN A 1 464 ? -23.211 -5.763 -2.547 1 84.77 464 GLN A N 1
ATOM 3679 C CA . GLN A 1 464 ? -23.588 -4.586 -3.324 1 84.77 464 GLN A CA 1
ATOM 3680 C C . GLN A 1 464 ? -24.889 -4.823 -4.085 1 84.77 464 GLN A C 1
ATOM 3682 O O . GLN A 1 464 ? -25.119 -5.917 -4.607 1 84.77 464 GLN A O 1
ATOM 3687 N N . VAL A 1 465 ? -25.721 -3.88 -3.835 1 75.47 465 VAL A N 1
ATOM 3688 C CA . VAL A 1 465 ? -26.995 -3.984 -4.538 1 75.47 465 VAL A CA 1
ATOM 3689 C C . VAL A 1 465 ? -26.798 -3.662 -6.018 1 75.47 465 VAL A C 1
ATOM 3691 O O . VAL A 1 465 ? -25.903 -2.894 -6.378 1 75.47 465 VAL A O 1
ATOM 3694 N N . GLU A 1 466 ? -27.372 -4.321 -6.796 1 63.75 466 GLU A N 1
ATOM 3695 C CA . GLU A 1 466 ? -27.283 -4.302 -8.253 1 63.75 466 GLU A CA 1
ATOM 3696 C C . GLU A 1 466 ? -26.909 -2.914 -8.765 1 63.75 466 GLU A C 1
ATOM 3698 O O . GLU A 1 466 ? -27.093 -1.917 -8.063 1 63.75 466 GLU A O 1
ATOM 3703 N N . ARG A 1 467 ? -26.318 -2.739 -9.958 1 57.15 467 ARG A N 1
ATOM 3704 C CA . ARG A 1 467 ? -25.631 -1.698 -10.716 1 57.15 467 ARG A CA 1
ATOM 3705 C C . ARG A 1 467 ? -26.436 -0.404 -10.722 1 57.15 467 ARG A C 1
ATOM 3707 O O . ARG A 1 467 ? -25.873 0.684 -10.86 1 57.15 467 ARG A O 1
ATOM 3714 N N . VAL A 1 468 ? -27.687 -0.524 -10.186 1 55.82 468 VAL A N 1
ATOM 3715 C CA . VAL A 1 468 ? -28.476 0.674 -10.453 1 55.82 468 VAL A CA 1
ATOM 3716 C C . VAL A 1 468 ? -28.279 1.685 -9.326 1 55.82 468 VAL A C 1
ATOM 3718 O O . VAL A 1 468 ? -28.223 2.893 -9.569 1 55.82 468 VAL A O 1
ATOM 3721 N N . ASP A 1 469 ? -27.963 1.154 -8.136 1 67.01 469 ASP A N 1
ATOM 3722 C CA . ASP A 1 469 ? -27.841 2.124 -7.052 1 67.01 469 ASP A CA 1
ATOM 3723 C C . ASP A 1 469 ? -26.581 1.87 -6.228 1 67.01 469 ASP A C 1
ATOM 3725 O O . ASP A 1 469 ? -26.63 1.188 -5.202 1 67.01 469 ASP A O 1
ATOM 3729 N N . PRO A 1 470 ? -25.532 2.355 -6.622 1 74.22 470 PRO A N 1
ATOM 3730 C CA . PRO A 1 470 ? -24.246 2.069 -5.981 1 74.22 470 PRO A CA 1
ATOM 3731 C C . PRO A 1 470 ? -24.176 2.583 -4.545 1 74.22 470 PRO A C 1
ATOM 3733 O O . PRO A 1 470 ? -23.266 2.214 -3.797 1 74.22 470 PRO A O 1
ATOM 3736 N N . ASN A 1 471 ? -25.235 3.215 -4.103 1 85.12 471 ASN A N 1
ATOM 3737 C CA . ASN A 1 471 ? -25.147 3.82 -2.778 1 85.12 471 ASN A CA 1
ATOM 3738 C C . ASN A 1 471 ? -25.79 2.935 -1.714 1 85.12 471 ASN A C 1
ATOM 3740 O O . ASN A 1 471 ? -25.835 3.303 -0.539 1 85.12 471 ASN A O 1
ATOM 3744 N N . TYR A 1 472 ? -26.233 1.721 -2.161 1 90.78 472 TYR A N 1
ATOM 3745 C CA . TYR A 1 472 ? -26.906 0.843 -1.211 1 90.78 472 TYR A CA 1
ATOM 3746 C C . TYR A 1 472 ? -26.156 -0.475 -1.061 1 90.78 472 TYR A C 1
ATOM 3748 O O . TYR A 1 472 ? -25.474 -0.918 -1.988 1 90.78 472 TYR A O 1
ATOM 3756 N N . VAL A 1 473 ? -26.261 -1.063 0.09 1 92.06 473 VAL A N 1
ATOM 3757 C CA . VAL A 1 473 ? -25.716 -2.388 0.364 1 92.06 473 VAL A CA 1
ATOM 3758 C C . VAL A 1 473 ? -26.775 -3.252 1.044 1 92.06 473 VAL A C 1
ATOM 3760 O O . VAL A 1 473 ? -27.787 -2.739 1.528 1 92.06 473 VAL A O 1
ATOM 3763 N N . ARG A 1 474 ? -26.58 -4.437 0.919 1 91.81 474 ARG A N 1
ATOM 3764 C CA . ARG A 1 474 ? -27.5 -5.383 1.542 1 91.81 474 ARG A CA 1
ATOM 3765 C C . ARG A 1 474 ? -26.741 -6.449 2.327 1 91.81 474 ARG A C 1
ATOM 3767 O O . ARG A 1 474 ? -25.598 -6.772 1.999 1 91.81 474 ARG A O 1
ATOM 3774 N N . MET A 1 475 ? -27.333 -6.873 3.379 1 91.77 475 MET A N 1
ATOM 3775 C CA . MET A 1 475 ? -26.765 -7.951 4.183 1 91.77 475 MET A CA 1
ATOM 3776 C C . MET A 1 475 ? -27.528 -9.253 3.963 1 91.77 475 MET A C 1
ATOM 3778 O O . MET A 1 475 ? -28.761 -9.262 3.955 1 91.77 475 MET A O 1
ATOM 3782 N N . HIS A 1 476 ? -26.808 -10.279 3.735 1 88.54 476 HIS A N 1
ATOM 3783 C CA . HIS A 1 476 ? -27.424 -11.59 3.565 1 88.54 476 HIS A CA 1
ATOM 3784 C C . HIS A 1 476 ? -28.106 -12.049 4.849 1 88.54 476 HIS A C 1
ATOM 3786 O O . HIS A 1 476 ? -27.586 -11.831 5.945 1 88.54 476 HIS A O 1
ATOM 3792 N N . ASP A 1 477 ? -29.226 -12.753 4.832 1 87.05 477 ASP A N 1
ATOM 3793 C CA . ASP A 1 477 ? -30.037 -13.123 5.988 1 87.05 477 ASP A CA 1
ATOM 3794 C C . ASP A 1 477 ? -29.24 -13.987 6.963 1 87.05 477 ASP A C 1
ATOM 3796 O O . ASP A 1 477 ? -29.345 -13.816 8.18 1 87.05 477 ASP A O 1
ATOM 3800 N N . VAL A 1 478 ? -28.442 -14.882 6.449 1 87.01 478 VAL A N 1
ATOM 3801 C CA . VAL A 1 478 ? -27.686 -15.788 7.307 1 87.01 478 VAL A CA 1
ATOM 3802 C C . VAL A 1 478 ? -26.555 -15.026 7.994 1 87.01 478 VAL A C 1
ATOM 3804 O O . VAL A 1 478 ? -26.223 -15.303 9.149 1 87.01 478 VAL A O 1
ATOM 3807 N N . VAL A 1 479 ? -25.955 -14.098 7.288 1 89.68 479 VAL A N 1
ATOM 3808 C CA . VAL A 1 479 ? -24.911 -13.264 7.875 1 89.68 479 VAL A CA 1
ATOM 3809 C C . VAL A 1 479 ? -25.512 -12.366 8.954 1 89.68 479 VAL A C 1
ATOM 3811 O O . VAL A 1 479 ? -24.879 -12.109 9.98 1 89.68 479 VAL A O 1
ATOM 3814 N N . ARG A 1 480 ? -26.67 -11.909 8.614 1 90.72 480 ARG A N 1
ATOM 3815 C CA . ARG A 1 480 ? -27.388 -11.1 9.593 1 90.72 480 ARG A CA 1
ATOM 3816 C C . ARG A 1 480 ? -27.629 -11.883 10.879 1 90.72 480 ARG A C 1
ATOM 3818 O O . ARG A 1 480 ? -27.459 -11.35 11.977 1 90.72 480 ARG A O 1
ATOM 3825 N N . GLU A 1 481 ? -28.003 -13.124 10.724 1 88.47 481 GLU A N 1
ATOM 3826 C CA . GLU A 1 481 ? -28.234 -13.973 11.889 1 88.47 481 GLU A CA 1
ATOM 3827 C C . GLU A 1 481 ? -26.946 -14.193 12.676 1 88.47 481 GLU A C 1
ATOM 3829 O O . GLU A 1 481 ? -26.967 -14.251 13.907 1 88.47 481 GLU A O 1
ATOM 3834 N N . MET A 1 482 ? -25.948 -14.359 12.016 1 89.39 482 MET A N 1
ATOM 3835 C CA . MET A 1 482 ? -24.654 -14.501 12.677 1 89.39 482 MET A CA 1
ATOM 3836 C C . MET A 1 482 ? -24.296 -13.237 13.452 1 89.39 482 MET A C 1
ATOM 3838 O O . MET A 1 482 ? -23.821 -13.313 14.586 1 89.39 482 MET A O 1
ATOM 3842 N N . ALA A 1 483 ? -24.487 -12.094 12.795 1 91.51 483 ALA A N 1
ATOM 3843 C CA . ALA A 1 483 ? -24.178 -10.815 13.429 1 91.51 483 ALA A CA 1
ATOM 3844 C C . ALA A 1 483 ? -25.005 -10.618 14.696 1 91.51 483 ALA A C 1
ATOM 3846 O O . ALA A 1 483 ? -24.485 -10.165 15.719 1 91.51 483 ALA A O 1
ATOM 3847 N N . LEU A 1 484 ? -26.269 -10.97 14.66 1 90.83 484 LEU A N 1
ATOM 3848 C CA . LEU A 1 484 ? -27.146 -10.854 15.82 1 90.83 484 LEU A CA 1
ATOM 3849 C C . LEU A 1 484 ? -26.715 -11.813 16.925 1 90.83 484 LEU A C 1
ATOM 3851 O O . LEU A 1 484 ? -26.772 -11.47 18.108 1 90.83 484 LEU A O 1
ATOM 3855 N N . TRP A 1 485 ? -26.302 -13.001 16.49 1 89.13 485 TRP A N 1
ATOM 3856 C CA . TRP A 1 485 ? -25.814 -14.009 17.426 1 89.13 485 TRP A CA 1
ATOM 3857 C C . TRP A 1 485 ? -24.575 -13.513 18.163 1 89.13 485 TRP A C 1
ATOM 3859 O O . TRP A 1 485 ? -24.454 -13.691 19.377 1 89.13 485 TRP A O 1
ATOM 3869 N N . ILE A 1 486 ? -23.683 -12.84 17.518 1 90.28 486 ILE A N 1
ATOM 3870 C CA . ILE A 1 486 ? -22.456 -12.323 18.113 1 90.28 486 ILE A CA 1
ATOM 3871 C C . ILE A 1 486 ? -22.779 -11.128 19.007 1 90.28 486 ILE A C 1
ATOM 3873 O O . ILE A 1 486 ? -22.231 -11 20.104 1 90.28 486 ILE A O 1
ATOM 3877 N N . ALA A 1 487 ? -23.671 -10.239 18.496 1 90.55 487 ALA A N 1
ATOM 3878 C CA . ALA A 1 487 ? -24.039 -9.031 19.231 1 90.55 487 ALA A CA 1
ATOM 3879 C C . ALA A 1 487 ? -24.735 -9.378 20.544 1 90.55 487 ALA A C 1
ATOM 3881 O O . ALA A 1 487 ? -24.686 -8.605 21.503 1 90.55 487 ALA A O 1
ATOM 3882 N N . SER A 1 488 ? -25.366 -10.567 20.55 1 88.71 488 SER A N 1
ATOM 3883 C CA . SER A 1 488 ? -26.037 -11.03 21.76 1 88.71 488 SER A CA 1
ATOM 3884 C C . SER A 1 488 ? -25.105 -11.878 22.62 1 88.71 488 SER A C 1
ATOM 3886 O O . SER A 1 488 ? -25.553 -12.79 23.317 1 88.71 488 SER A O 1
ATOM 3888 N N . ASP A 1 489 ? -23.854 -11.635 22.456 1 86.14 489 ASP A N 1
ATOM 3889 C CA . ASP A 1 489 ? -22.826 -12.362 23.194 1 86.14 489 ASP A CA 1
ATOM 3890 C C . ASP A 1 489 ? -22.918 -13.863 22.929 1 86.14 489 ASP A C 1
ATOM 3892 O O . ASP A 1 489 ? -22.993 -14.66 23.867 1 86.14 489 ASP A O 1
ATOM 3896 N N . LEU A 1 490 ? -23.079 -14.175 21.701 1 84.7 490 LEU A N 1
ATOM 3897 C CA . LEU A 1 490 ? -23.109 -15.546 21.202 1 84.7 490 LEU A CA 1
ATOM 3898 C C . LEU A 1 490 ? -24.334 -16.288 21.725 1 84.7 490 LEU A C 1
ATOM 3900 O O . LEU A 1 490 ? -24.238 -17.455 22.114 1 84.7 490 LEU A O 1
ATOM 3904 N N . GLY A 1 491 ? -25.371 -15.515 21.918 1 78.38 491 GLY A N 1
ATOM 3905 C CA . GLY A 1 491 ? -26.638 -16.126 22.286 1 78.38 491 GLY A CA 1
ATOM 3906 C C . GLY A 1 491 ? -26.885 -16.133 23.783 1 78.38 491 GLY A C 1
ATOM 3907 O O . GLY A 1 491 ? -27.969 -16.504 24.237 1 78.38 491 GLY A O 1
ATOM 3908 N N . THR A 1 492 ? -25.935 -15.568 24.628 1 80.14 492 THR A N 1
ATOM 3909 C CA . THR A 1 492 ? -26.083 -15.587 26.079 1 80.14 492 THR A CA 1
ATOM 3910 C C . THR A 1 492 ? -26.962 -14.432 26.549 1 80.14 492 THR A C 1
ATOM 3912 O O . THR A 1 492 ? -27.789 -14.599 27.448 1 80.14 492 THR A O 1
ATOM 3915 N N . GLU A 1 493 ? -26.893 -13.269 25.876 1 85.42 493 GLU A N 1
ATOM 3916 C CA . GLU A 1 493 ? -27.703 -12.098 26.2 1 85.42 493 GLU A CA 1
ATOM 3917 C C . GLU A 1 493 ? -28.578 -11.689 25.019 1 85.42 493 GLU A C 1
ATOM 3919 O O . GLU A 1 493 ? -28.266 -10.728 24.313 1 85.42 493 GLU A O 1
ATOM 3924 N N . LYS A 1 494 ? -29.72 -12.162 24.93 1 79.85 494 LYS A N 1
ATOM 3925 C CA . LYS A 1 494 ? -30.602 -11.992 23.779 1 79.85 494 LYS A CA 1
ATOM 3926 C C . LYS A 1 494 ? -31.188 -10.583 23.739 1 79.85 494 LYS A C 1
ATOM 3928 O O . LYS A 1 494 ? -31.539 -10.081 22.67 1 79.85 494 LYS A O 1
ATOM 3933 N N . ASP A 1 495 ? -31.217 -9.948 24.876 1 85.38 495 ASP A N 1
ATOM 3934 C CA . ASP A 1 495 ? -31.889 -8.654 24.934 1 85.38 495 ASP A CA 1
ATOM 3935 C C . ASP A 1 495 ? -30.903 -7.512 24.698 1 85.38 495 ASP A C 1
ATOM 3937 O O . ASP A 1 495 ? -31.293 -6.342 24.679 1 85.38 495 ASP A O 1
ATOM 3941 N N . ALA A 1 496 ? -29.676 -7.853 24.473 1 88.34 496 ALA A N 1
ATOM 3942 C CA . ALA A 1 496 ? -28.7 -6.794 24.231 1 88.34 496 ALA A CA 1
ATOM 3943 C C . ALA A 1 496 ? -29.012 -6.046 22.937 1 88.34 496 ALA A C 1
ATOM 3945 O O . ALA A 1 496 ? -28.872 -4.822 22.871 1 88.34 496 ALA A O 1
ATOM 3946 N N . PHE A 1 497 ? -29.49 -6.82 21.922 1 90.07 497 PHE A N 1
ATOM 3947 C CA . PHE A 1 497 ? -29.93 -6.292 20.636 1 90.07 497 PHE A CA 1
ATOM 3948 C C . PHE A 1 497 ? -31.378 -6.679 20.359 1 90.07 497 PHE A C 1
ATOM 3950 O O . PHE A 1 497 ? -31.697 -7.864 20.24 1 90.07 497 PHE A O 1
ATOM 3957 N N . ILE A 1 498 ? -32.196 -5.699 20.33 1 90.55 498 ILE A N 1
ATOM 3958 C CA . ILE A 1 498 ? -33.594 -5.966 20.007 1 90.55 498 ILE A CA 1
ATOM 3959 C C . ILE A 1 498 ? -33.901 -5.472 18.595 1 90.55 498 ILE A C 1
ATOM 3961 O O . ILE A 1 498 ? -34.024 -4.266 18.366 1 90.55 498 ILE A O 1
ATOM 3965 N N . VAL A 1 499 ? -34.01 -6.362 17.697 1 90.77 499 VAL A N 1
ATOM 3966 C CA . VAL A 1 499 ? -34.278 -5.995 16.31 1 90.77 499 VAL A CA 1
ATOM 3967 C C . VAL A 1 499 ? -35.611 -6.592 15.865 1 90.77 499 VAL A C 1
ATOM 3969 O O . VAL A 1 499 ? -35.689 -7.779 15.539 1 90.77 499 VAL A O 1
ATOM 3972 N N . ARG A 1 500 ? -36.58 -5.761 15.858 1 88.66 500 ARG A N 1
ATOM 3973 C CA . ARG A 1 500 ? -37.904 -6.121 15.359 1 88.66 500 ARG A CA 1
ATOM 3974 C C . ARG A 1 500 ? -38.335 -5.193 14.229 1 88.66 500 ARG A C 1
ATOM 3976 O O . ARG A 1 500 ? -39.393 -4.565 14.304 1 88.66 500 ARG A O 1
ATOM 3983 N N . ALA A 1 501 ? -37.524 -5.156 13.238 1 87.93 501 ALA A N 1
ATOM 3984 C CA . ALA A 1 501 ? -37.738 -4.254 12.109 1 87.93 501 ALA A CA 1
ATOM 3985 C C . ALA A 1 501 ? -38.587 -4.919 11.029 1 87.93 501 ALA A C 1
ATOM 3987 O O . ALA A 1 501 ? -38.27 -6.019 10.571 1 87.93 501 ALA A O 1
ATOM 3988 N N . GLY A 1 502 ? -39.609 -4.333 10.637 1 82.51 502 GLY A N 1
ATOM 3989 C CA . GLY A 1 502 ? -40.429 -4.793 9.527 1 82.51 502 GLY A CA 1
ATOM 3990 C C . GLY A 1 502 ? -41.303 -5.981 9.884 1 82.51 502 GLY A C 1
ATOM 3991 O O . GLY A 1 502 ? -41.593 -6.822 9.031 1 82.51 502 GLY A O 1
ATOM 3992 N N . VAL A 1 503 ? -41.626 -6.162 11.145 1 83.15 503 VAL A N 1
ATOM 3993 C CA . VAL A 1 503 ? -42.404 -7.32 11.573 1 83.15 503 VAL A CA 1
ATOM 3994 C C . VAL A 1 503 ? -43.868 -6.924 11.745 1 83.15 503 VAL A C 1
ATOM 3996 O O . VAL A 1 503 ? -44.73 -7.782 11.949 1 83.15 503 VAL A O 1
ATOM 3999 N N . GLY A 1 504 ? -44.155 -5.644 11.574 1 82.37 504 GLY A N 1
ATOM 4000 C CA . GLY A 1 504 ? -45.537 -5.197 11.653 1 82.37 504 GLY A CA 1
ATOM 4001 C C . GLY A 1 504 ? -46.014 -4.981 13.076 1 82.37 504 GLY A C 1
ATOM 4002 O O . GLY A 1 504 ? -47.173 -5.251 13.396 1 82.37 504 GLY A O 1
ATOM 4003 N N . LEU A 1 505 ? -45.189 -4.406 13.937 1 88.42 505 LEU A N 1
ATOM 4004 C CA . LEU A 1 505 ? -45.53 -4.159 15.334 1 88.42 505 LEU A CA 1
ATOM 4005 C C . LEU A 1 505 ? -46.462 -2.959 15.461 1 88.42 505 LEU A C 1
ATOM 4007 O O . LEU A 1 505 ? -46.294 -1.959 14.759 1 88.42 505 LEU A O 1
ATOM 4011 N N . ARG A 1 506 ? -47.438 -3.031 16.339 1 89.71 506 ARG A N 1
ATOM 4012 C CA . ARG A 1 506 ? -48.343 -1.918 16.604 1 89.71 506 ARG A CA 1
ATOM 4013 C C . ARG A 1 506 ? -48.007 -1.243 17.929 1 89.71 506 ARG A C 1
ATOM 4015 O O . ARG A 1 506 ? -48.375 -0.088 18.154 1 89.71 506 ARG A O 1
ATOM 4022 N N . LYS A 1 507 ? -47.344 -2.087 18.75 1 85.78 507 LYS A N 1
ATOM 4023 C CA . LYS A 1 507 ? -46.882 -1.578 20.038 1 85.78 507 LYS A CA 1
ATOM 4024 C C . LYS A 1 507 ? -45.419 -1.941 20.28 1 85.78 507 LYS A C 1
ATOM 4026 O O . LYS A 1 507 ? -44.847 -2.752 19.55 1 85.78 507 LYS A O 1
ATOM 4031 N N . ILE A 1 508 ? -44.829 -1.287 21.292 1 87.48 508 ILE A N 1
ATOM 4032 C CA . ILE A 1 508 ? -43.445 -1.583 21.646 1 87.48 508 ILE A CA 1
ATOM 4033 C C . ILE A 1 508 ? -43.342 -3.013 22.172 1 87.48 508 ILE A C 1
ATOM 4035 O O . ILE A 1 508 ? -44.214 -3.473 22.913 1 87.48 508 ILE A O 1
ATOM 4039 N N . PRO A 1 509 ? -42.33 -3.709 21.734 1 85.67 509 PRO A N 1
ATOM 4040 C CA . PRO A 1 509 ? -42.196 -5.107 22.151 1 85.67 509 PRO A CA 1
ATOM 4041 C C . PRO A 1 509 ? -41.894 -5.251 23.641 1 85.67 509 PRO A C 1
ATOM 4043 O O . PRO A 1 509 ? -41.263 -4.373 24.235 1 85.67 509 PRO A O 1
ATOM 4046 N N . LYS A 1 510 ? -42.344 -6.359 24.167 1 83.33 510 LYS A N 1
ATOM 4047 C CA . LYS A 1 510 ? -42.072 -6.657 25.57 1 83.33 510 LYS A CA 1
ATOM 4048 C C . LYS A 1 510 ? -40.662 -7.212 25.751 1 83.33 510 LYS A C 1
ATOM 4050 O O . LYS A 1 510 ? -40.258 -8.137 25.043 1 83.33 510 LYS A O 1
ATOM 4055 N N . VAL A 1 511 ? -39.864 -6.599 26.513 1 85.22 511 VAL A N 1
ATOM 4056 C CA . VAL A 1 511 ? -38.492 -7.011 26.788 1 85.22 511 VAL A CA 1
ATOM 4057 C C . VAL A 1 511 ? -38.361 -7.426 28.252 1 85.22 511 VAL A C 1
ATOM 4059 O O . VAL A 1 511 ? -38.906 -6.768 29.142 1 85.22 511 VAL A O 1
ATOM 4062 N N . LYS A 1 512 ? -37.991 -9.052 28.359 1 80.16 512 LYS A N 1
ATOM 4063 C CA . LYS A 1 512 ? -37.861 -9.58 29.714 1 80.16 512 LYS A CA 1
ATOM 4064 C C . LYS A 1 512 ? -36.937 -8.708 30.558 1 80.16 512 LYS A C 1
ATOM 4066 O O . LYS A 1 512 ? -37.277 -8.345 31.686 1 80.16 512 LYS A O 1
ATOM 4071 N N . LYS A 1 513 ? -35.536 -7.886 30.122 1 87.67 513 LYS A N 1
ATOM 4072 C CA . LYS A 1 513 ? -34.539 -7.079 30.819 1 87.67 513 LYS A CA 1
ATOM 4073 C C . LYS A 1 513 ? -34.198 -5.82 30.026 1 87.67 513 LYS A C 1
ATOM 4075 O O . LYS A 1 513 ? -33.248 -5.813 29.241 1 87.67 513 LYS A O 1
ATOM 4080 N N . TRP A 1 514 ? -34.758 -4.647 30.406 1 87.86 514 TRP A N 1
ATOM 4081 C CA . TRP A 1 514 ? -34.56 -3.385 29.699 1 87.86 514 TRP A CA 1
ATOM 4082 C C . TRP A 1 514 ? -33.193 -2.79 30.019 1 87.86 514 TRP A C 1
ATOM 4084 O O . TRP A 1 514 ? -32.636 -2.035 29.22 1 87.86 514 TRP A O 1
ATOM 4094 N N . ASN A 1 515 ? -32.676 -3.228 31.074 1 88.19 515 ASN A N 1
ATOM 4095 C CA . ASN A 1 515 ? -31.44 -2.622 31.559 1 88.19 515 ASN A CA 1
ATOM 4096 C C . ASN A 1 515 ? -30.235 -3.076 30.741 1 88.19 515 ASN A C 1
ATOM 4098 O O . ASN A 1 515 ? -29.192 -2.42 30.749 1 88.19 515 ASN A O 1
ATOM 4102 N N . VAL A 1 516 ? -30.44 -4.167 29.999 1 90.12 516 VAL A N 1
ATOM 4103 C CA . VAL A 1 516 ? -29.288 -4.719 29.294 1 90.12 516 VAL A CA 1
ATOM 4104 C C . VAL A 1 516 ? -29.362 -4.353 27.814 1 90.12 516 VAL A C 1
ATOM 4106 O O . VAL A 1 516 ? -28.402 -4.559 27.068 1 90.12 516 VAL A O 1
ATOM 4109 N N . VAL A 1 517 ? -30.417 -3.608 27.411 1 92.9 517 VAL A N 1
ATOM 4110 C CA . VAL A 1 517 ? -30.608 -3.297 25.998 1 92.9 517 VAL A CA 1
ATOM 4111 C C . VAL A 1 517 ? -29.615 -2.219 25.567 1 92.9 517 VAL A C 1
ATOM 4113 O O . VAL A 1 517 ? -29.572 -1.135 26.154 1 92.9 517 VAL A O 1
ATOM 4116 N N . ARG A 1 518 ? -28.871 -2.504 24.617 1 94.37 518 ARG A N 1
ATOM 4117 C CA . ARG A 1 518 ? -27.859 -1.567 24.143 1 94.37 518 ARG A CA 1
ATOM 4118 C C . ARG A 1 518 ? -28.302 -0.889 22.85 1 94.37 518 ARG A C 1
ATOM 4120 O O . ARG A 1 518 ? -28.056 0.302 22.651 1 94.37 518 ARG A O 1
ATOM 4127 N N . ARG A 1 519 ? -28.931 -1.677 21.972 1 95.65 519 ARG A N 1
ATOM 4128 C CA . ARG A 1 519 ? -29.413 -1.152 20.699 1 95.65 519 ARG A CA 1
ATOM 4129 C C . ARG A 1 519 ? -30.787 -1.719 20.358 1 95.65 519 ARG A C 1
ATOM 4131 O O . ARG A 1 519 ? -31.065 -2.89 20.624 1 95.65 519 ARG A O 1
ATOM 4138 N N . MET A 1 520 ? -31.615 -0.877 19.814 1 94.02 520 MET A N 1
ATOM 4139 C CA . MET A 1 520 ? -32.984 -1.273 19.498 1 94.02 520 MET A CA 1
ATOM 4140 C C . MET A 1 520 ? -33.416 -0.71 18.148 1 94.02 520 MET A C 1
ATOM 4142 O O . MET A 1 520 ? -33.213 0.473 17.87 1 94.02 520 MET A O 1
ATOM 4146 N N . SER A 1 521 ? -33.882 -1.555 17.256 1 94.87 521 SER A N 1
ATOM 4147 C CA . SER A 1 521 ? -34.398 -1.143 15.954 1 94.87 521 SER A CA 1
ATOM 4148 C C . SER A 1 521 ? -35.852 -1.568 15.776 1 94.87 521 SER A C 1
ATOM 4150 O O . SER A 1 521 ? -36.162 -2.761 15.79 1 94.87 521 SER A O 1
ATOM 4152 N N . LEU A 1 522 ? -36.699 -0.616 15.707 1 93.97 522 LEU A N 1
ATOM 4153 C CA . LEU A 1 522 ? -38.12 -0.845 15.472 1 93.97 522 LEU A CA 1
ATOM 4154 C C . LEU A 1 522 ? -38.567 -0.191 14.168 1 93.97 522 LEU A C 1
ATOM 4156 O O . LEU A 1 522 ? -39.683 0.324 14.078 1 93.97 522 LEU A O 1
ATOM 4160 N N . MET A 1 523 ? -37.759 -0.194 13.214 1 93 523 MET A N 1
ATOM 4161 C CA . MET A 1 523 ? -38.016 0.437 11.923 1 93 523 MET A CA 1
ATOM 4162 C C . MET A 1 523 ? -39.115 -0.3 11.166 1 93 523 MET A C 1
ATOM 4164 O O . MET A 1 523 ? -39.332 -1.493 11.384 1 93 523 MET A O 1
ATOM 4168 N N . HIS A 1 524 ? -39.782 0.419 10.279 1 90.54 524 HIS A N 1
ATOM 4169 C CA . HIS A 1 524 ? -40.747 -0.166 9.354 1 90.54 524 HIS A CA 1
ATOM 4170 C C . HIS A 1 524 ? -41.857 -0.894 10.103 1 90.54 524 HIS A C 1
ATOM 4172 O O . HIS A 1 524 ? -42.137 -2.062 9.824 1 90.54 524 HIS A O 1
ATOM 4178 N N . ASN A 1 525 ? -42.33 -0.212 11.136 1 91.97 525 ASN A N 1
ATOM 4179 C CA . ASN A 1 525 ? -43.432 -0.785 11.902 1 91.97 525 ASN A CA 1
ATOM 4180 C C . ASN A 1 525 ? -44.644 0.141 11.92 1 91.97 525 ASN A C 1
ATOM 4182 O O . ASN A 1 525 ? -44.629 1.203 11.294 1 91.97 525 ASN A O 1
ATOM 4186 N N . GLU A 1 526 ? -45.736 -0.302 12.508 1 91.43 526 GLU A N 1
ATOM 4187 C CA . GLU A 1 526 ? -46.978 0.465 12.556 1 91.43 526 GLU A CA 1
ATOM 4188 C C . GLU A 1 526 ? -47.255 0.98 13.965 1 91.43 526 GLU A C 1
ATOM 4190 O O . GLU A 1 526 ? -48.389 0.916 14.444 1 91.43 526 GLU A O 1
ATOM 4195 N N . ILE A 1 527 ? -46.256 1.435 14.601 1 91.56 527 ILE A N 1
ATOM 4196 C CA . ILE A 1 527 ? -46.402 1.97 15.951 1 91.56 527 ILE A CA 1
ATOM 4197 C C . ILE A 1 527 ? -46.948 3.394 15.885 1 91.56 527 ILE A C 1
ATOM 4199 O O . ILE A 1 527 ? -46.345 4.269 15.26 1 91.56 527 ILE A O 1
ATOM 4203 N N . ARG A 1 528 ? -47.951 3.739 16.488 1 90.54 528 ARG A N 1
ATOM 4204 C CA . ARG A 1 528 ? -48.602 5.041 16.387 1 90.54 528 ARG A CA 1
ATOM 4205 C C . ARG A 1 528 ? -48.257 5.92 17.585 1 90.54 528 ARG A C 1
ATOM 4207 O O . ARG A 1 528 ? -48.161 7.143 17.457 1 90.54 528 ARG A O 1
ATOM 4214 N N . SER A 1 529 ? -48.115 5.273 18.747 1 90.3 529 SER A N 1
ATOM 4215 C CA . SER A 1 529 ? -47.818 6.046 19.948 1 90.3 529 SER A CA 1
ATOM 4216 C C . SER A 1 529 ? -46.75 5.363 20.795 1 90.3 529 SER A C 1
ATOM 4218 O O . SER A 1 529 ? -46.721 4.134 20.895 1 90.3 529 SER A O 1
ATOM 4220 N N . LEU A 1 530 ? -45.851 6.131 21.319 1 91.36 530 LEU A N 1
ATOM 4221 C CA . LEU A 1 530 ? -44.841 5.657 22.26 1 91.36 530 LEU A CA 1
ATOM 4222 C C . LEU A 1 530 ? -45.139 6.151 23.671 1 91.36 530 LEU A C 1
ATOM 4224 O O . LEU A 1 530 ? -44.916 7.323 23.983 1 91.36 530 LEU A O 1
ATOM 4228 N N . ASP A 1 531 ? -45.662 5.195 24.347 1 85.53 531 ASP A N 1
ATOM 4229 C CA . ASP A 1 531 ? -46.048 5.542 25.711 1 85.53 531 ASP A CA 1
ATOM 4230 C C . ASP A 1 531 ? -45.196 4.791 26.731 1 85.53 531 ASP A C 1
ATOM 4232 O O . ASP A 1 531 ? -44.498 3.836 26.382 1 85.53 531 ASP A O 1
ATOM 4236 N N . GLY A 1 532 ? -45.107 5.333 27.948 1 82.76 532 GLY A N 1
ATOM 4237 C CA . GLY A 1 532 ? -44.408 4.673 29.039 1 82.76 532 GLY A CA 1
ATOM 4238 C C . GLY A 1 532 ? -43.014 5.223 29.274 1 82.76 532 GLY A C 1
ATOM 4239 O O . GLY A 1 532 ? -42.615 6.206 28.646 1 82.76 532 GLY A O 1
ATOM 4240 N N . SER A 1 533 ? -42.369 4.792 30.299 1 86.06 533 SER A N 1
ATOM 4241 C CA . SER A 1 533 ? -41.018 5.201 30.671 1 86.06 533 SER A CA 1
ATOM 4242 C C . SER A 1 533 ? -40.11 3.993 30.87 1 86.06 533 SER A C 1
ATOM 4244 O O . SER A 1 533 ? -39.765 3.648 32.003 1 86.06 533 SER A O 1
ATOM 4246 N N . PRO A 1 534 ? -39.828 3.396 29.72 1 87.65 534 PRO A N 1
ATOM 4247 C CA . PRO A 1 534 ? -38.916 2.258 29.856 1 87.65 534 PRO A CA 1
ATOM 4248 C C . PRO A 1 534 ? -37.562 2.653 30.442 1 87.65 534 PRO A C 1
ATOM 4250 O O . PRO A 1 534 ? -37.043 3.729 30.135 1 87.65 534 PRO A O 1
ATOM 4253 N N . GLU A 1 535 ? -37.029 1.85 31.369 1 89.11 535 GLU A N 1
ATOM 4254 C CA . GLU A 1 535 ? -35.742 2.112 32.007 1 89.11 535 GLU A CA 1
ATOM 4255 C C . GLU A 1 535 ? -34.595 1.505 31.204 1 89.11 535 GLU A C 1
ATOM 4257 O O . GLU A 1 535 ? -34.052 0.463 31.577 1 89.11 535 GLU A O 1
ATOM 4262 N N . CYS A 1 536 ? -34.194 2.145 30.231 1 91.32 536 CYS A N 1
ATOM 4263 C CA . CYS A 1 536 ? -33.121 1.677 29.361 1 91.32 536 CYS A CA 1
ATOM 4264 C C . CYS A 1 536 ? -31.809 2.382 29.686 1 91.32 536 CYS A C 1
ATOM 4266 O O . CYS A 1 536 ? -31.38 3.274 28.952 1 91.32 536 CYS A O 1
ATOM 4268 N N . LEU A 1 537 ? -31.038 1.898 30.578 1 91.34 537 LEU A N 1
ATOM 4269 C CA . LEU A 1 537 ? -29.861 2.589 31.093 1 91.34 537 LEU A CA 1
ATOM 4270 C C . LEU A 1 537 ? -28.671 2.406 30.157 1 91.34 537 LEU A C 1
ATOM 4272 O O . LEU A 1 537 ? -27.753 3.23 30.144 1 91.34 537 LEU A O 1
ATOM 4276 N N . GLU A 1 538 ? -28.735 1.35 29.323 1 93.6 538 GLU A N 1
ATOM 4277 C CA . GLU A 1 538 ? -27.57 1.065 28.49 1 93.6 538 GLU A CA 1
ATOM 4278 C C . GLU A 1 538 ? -27.873 1.311 27.015 1 93.6 538 GLU A C 1
ATOM 4280 O O . GLU A 1 538 ? -27.011 1.111 26.157 1 93.6 538 GLU A O 1
ATOM 4285 N N . LEU A 1 539 ? -29.029 1.869 26.71 1 94.76 539 LEU A N 1
ATOM 4286 C CA . LEU A 1 539 ? -29.459 2.025 25.324 1 94.76 539 LEU A CA 1
ATOM 4287 C C . LEU A 1 539 ? -28.673 3.133 24.632 1 94.76 539 LEU A C 1
ATOM 4289 O O . LEU A 1 539 ? -28.669 4.277 25.092 1 94.76 539 LEU A O 1
ATOM 4293 N N . LYS A 1 540 ? -28.047 2.775 23.541 1 95.89 540 LYS A N 1
ATOM 4294 C CA . LYS A 1 540 ? -27.222 3.737 22.816 1 95.89 540 LYS A CA 1
ATOM 4295 C C . LYS A 1 540 ? -27.877 4.138 21.497 1 95.89 540 LYS A C 1
ATOM 4297 O O . LYS A 1 540 ? -27.707 5.268 21.032 1 95.89 540 LYS A O 1
ATOM 4302 N N . THR A 1 541 ? -28.618 3.21 20.84 1 97.03 541 THR A N 1
ATOM 4303 C CA . THR A 1 541 ? -29.217 3.445 19.53 1 97.03 541 THR A CA 1
ATOM 4304 C C . THR A 1 541 ? -30.696 3.068 19.537 1 97.03 541 THR A C 1
ATOM 4306 O O . THR A 1 541 ? -31.066 1.993 20.013 1 97.03 541 THR A O 1
ATOM 4309 N N . LEU A 1 542 ? -31.501 3.988 19.103 1 96.26 542 LEU A N 1
ATOM 4310 C CA . LEU A 1 542 ? -32.931 3.753 18.934 1 96.26 542 LEU A CA 1
ATOM 4311 C C . LEU A 1 542 ? -33.392 4.179 17.544 1 96.26 542 LEU A C 1
ATOM 4313 O O . LEU A 1 542 ? -33.466 5.374 17.249 1 96.26 542 LEU A O 1
ATOM 4317 N N . LEU A 1 543 ? -33.749 3.248 16.704 1 96.34 543 LEU A N 1
ATOM 4318 C CA . LEU A 1 543 ? -34.169 3.514 15.333 1 96.34 543 LEU A CA 1
ATOM 4319 C C . LEU A 1 543 ? -35.669 3.292 15.171 1 96.34 543 LEU A C 1
ATOM 4321 O O . LEU A 1 543 ? -36.16 2.176 15.357 1 96.34 543 LEU A O 1
ATOM 4325 N N . LEU A 1 544 ? -36.358 4.309 14.819 1 94.53 544 LEU A N 1
ATOM 4326 C CA . LEU A 1 544 ? -37.805 4.258 14.642 1 94.53 544 LEU A CA 1
ATOM 4327 C C . LEU A 1 544 ? -38.206 4.813 13.279 1 94.53 544 LEU A C 1
ATOM 4329 O O . LEU A 1 544 ? -39.279 5.404 13.136 1 94.53 544 LEU A O 1
ATOM 4333 N N . GLN A 1 545 ? -37.378 4.654 12.327 1 92.85 545 GLN A N 1
ATOM 4334 C CA . GLN A 1 545 ? -37.617 5.206 10.998 1 92.85 545 GLN A CA 1
ATOM 4335 C C . GLN A 1 545 ? -38.774 4.491 10.306 1 92.85 545 GLN A C 1
ATOM 4337 O O . GLN A 1 545 ? -38.964 3.286 10.486 1 92.85 545 GLN A O 1
ATOM 4342 N N . ARG A 1 546 ? -39.552 5.176 9.492 1 91.53 546 ARG A N 1
ATOM 4343 C CA . ARG A 1 546 ? -40.63 4.635 8.67 1 91.53 546 ARG A CA 1
ATOM 4344 C C . ARG A 1 546 ? -41.688 3.954 9.532 1 91.53 546 ARG A C 1
ATOM 4346 O O . ARG A 1 546 ? -42.073 2.813 9.265 1 91.53 546 ARG A O 1
ATOM 4353 N N . THR A 1 547 ? -41.81 4.658 10.651 1 90.16 547 THR A N 1
ATOM 4354 C CA . THR A 1 547 ? -42.89 4.205 11.521 1 90.16 547 THR A CA 1
ATOM 4355 C C . THR A 1 547 ? -44.072 5.169 11.461 1 90.16 547 THR A C 1
ATOM 4357 O O . THR A 1 547 ? -43.923 6.317 11.037 1 90.16 547 THR A O 1
ATOM 4360 N N . SER A 1 548 ? -45.318 4.794 11.746 1 87.82 548 SER A N 1
ATOM 4361 C CA . SER A 1 548 ? -46.511 5.633 11.724 1 87.82 548 SER A CA 1
ATOM 4362 C C . SER A 1 548 ? -46.698 6.365 13.049 1 87.82 548 SER A C 1
ATOM 4364 O O . SER A 1 548 ? -47.813 6.439 13.571 1 87.82 548 SER A O 1
ATOM 4366 N N . LEU A 1 549 ? -45.592 6.914 13.479 1 91.21 549 LEU A N 1
ATOM 4367 C CA . LEU A 1 549 ? -45.609 7.555 14.79 1 91.21 549 LEU A CA 1
ATOM 4368 C C . LEU A 1 549 ? -46.402 8.856 14.749 1 91.21 549 LEU A C 1
ATOM 4370 O O . LEU A 1 549 ? -46.166 9.705 13.887 1 91.21 549 LEU A O 1
ATOM 4374 N N . GLU A 1 550 ? -47.309 9.074 15.593 1 90.34 550 GLU A N 1
ATOM 4375 C CA . GLU A 1 550 ? -48.125 10.281 15.669 1 90.34 550 GLU A CA 1
ATOM 4376 C C . GLU A 1 550 ? -47.791 11.097 16.915 1 90.34 550 GLU A C 1
ATOM 4378 O O . GLU A 1 550 ? -47.73 12.327 16.861 1 90.34 550 GLU A O 1
ATOM 4383 N N . LYS A 1 551 ? -47.623 10.352 18.005 1 89.78 551 LYS A N 1
ATOM 4384 C CA . LYS A 1 551 ? -47.389 11.051 19.266 1 89.78 551 LYS A CA 1
ATOM 4385 C C . LYS A 1 551 ? -46.358 10.318 20.118 1 89.78 551 LYS A C 1
ATOM 4387 O O . LYS A 1 551 ? -46.326 9.085 20.139 1 89.78 551 LYS A O 1
ATOM 4392 N N . ILE A 1 552 ? -45.506 11.083 20.81 1 92.07 552 ILE A N 1
ATOM 4393 C CA . ILE A 1 552 ? -44.534 10.557 21.762 1 92.07 552 ILE A CA 1
ATOM 4394 C C . ILE A 1 552 ? -44.739 11.213 23.125 1 92.07 552 ILE A C 1
ATOM 4396 O O . ILE A 1 552 ? -44.741 12.442 23.235 1 92.07 552 ILE A O 1
ATOM 4400 N N . SER A 1 553 ? -44.882 10.374 24.053 1 89.69 553 SER A N 1
ATOM 4401 C CA . SER A 1 553 ? -45.061 10.898 25.403 1 89.69 553 SER A CA 1
ATOM 4402 C C . SER A 1 553 ? -43.785 11.561 25.913 1 89.69 553 SER A C 1
ATOM 4404 O O . SER A 1 553 ? -42.68 11.133 25.576 1 89.69 553 SER A O 1
ATOM 4406 N N . SER A 1 554 ? -43.915 12.643 26.687 1 86.69 554 SER A N 1
ATOM 4407 C CA . SER A 1 554 ? -42.77 13.384 27.206 1 86.69 554 SER A CA 1
ATOM 4408 C C . SER A 1 554 ? -41.966 12.54 28.189 1 86.69 554 SER A C 1
ATOM 4410 O O . SER A 1 554 ? -40.769 12.769 28.377 1 86.69 554 SER A O 1
ATOM 4412 N N . GLU A 1 555 ? -42.634 11.487 28.737 1 88.74 555 GLU A N 1
ATOM 4413 C CA . GLU A 1 555 ? -41.97 10.658 29.738 1 88.74 555 GLU A CA 1
ATOM 4414 C C . GLU A 1 555 ? -41.177 9.531 29.083 1 88.74 555 GLU A C 1
ATOM 4416 O O . GLU A 1 555 ? -40.327 8.909 29.724 1 88.74 555 GLU A O 1
ATOM 4421 N N . PHE A 1 556 ? -41.286 9.428 27.879 1 91.18 556 PHE A N 1
ATOM 4422 C CA . PHE A 1 556 ? -40.71 8.281 27.186 1 91.18 556 PHE A CA 1
ATOM 4423 C C . PHE A 1 556 ? -39.188 8.317 27.255 1 91.18 556 PHE A C 1
ATOM 4425 O O . PHE A 1 556 ? -38.543 7.277 27.403 1 91.18 556 PHE A O 1
ATOM 4432 N N . PHE A 1 557 ? -38.583 9.503 27.178 1 91.94 557 PHE A N 1
ATOM 4433 C CA . PHE A 1 557 ? -37.135 9.641 27.083 1 91.94 557 PHE A CA 1
ATOM 4434 C C . PHE A 1 557 ? -36.524 9.897 28.456 1 91.94 557 PHE A C 1
ATOM 4436 O O . PHE A 1 557 ? -35.332 10.191 28.565 1 91.94 557 PHE A O 1
ATOM 4443 N N . LYS A 1 558 ? -37.205 9.801 29.505 1 87.96 558 LYS A N 1
ATOM 4444 C CA . LYS A 1 558 ? -36.78 10.194 30.846 1 87.96 558 LYS A CA 1
ATOM 4445 C C . LYS A 1 558 ? -35.675 9.277 31.363 1 87.96 558 LYS A C 1
ATOM 4447 O O . LYS A 1 558 ? -34.774 9.723 32.076 1 87.96 558 LYS A O 1
ATOM 4452 N N . SER A 1 559 ? -35.691 7.977 30.976 1 89.85 559 SER A N 1
ATOM 4453 C CA . SER A 1 559 ? -34.742 7.026 31.546 1 89.85 559 SER A CA 1
ATOM 4454 C C . SER A 1 559 ? -33.834 6.439 30.47 1 89.85 559 SER A C 1
ATOM 4456 O O . SER A 1 559 ? -33.646 5.223 30.404 1 89.85 559 SER A O 1
ATOM 4458 N N . MET A 1 560 ? -33.236 7.307 29.645 1 93.35 560 MET A N 1
ATOM 4459 C CA . MET A 1 560 ? -32.305 6.875 28.607 1 93.35 560 MET A CA 1
ATOM 4460 C C . MET A 1 560 ? -31.082 7.784 28.56 1 93.35 560 MET A C 1
ATOM 4462 O O . MET A 1 560 ? -30.796 8.395 27.529 1 93.35 560 MET A O 1
ATOM 4466 N N . PRO A 1 561 ? -30.317 7.796 29.512 1 91.63 561 PRO A N 1
ATOM 4467 C CA . PRO A 1 561 ? -29.217 8.759 29.611 1 91.63 561 PRO A CA 1
ATOM 4468 C C . PRO A 1 561 ? -28.098 8.481 28.611 1 91.63 561 PRO A C 1
ATOM 4470 O O . PRO A 1 561 ? -27.353 9.393 28.244 1 91.63 561 PRO A O 1
ATOM 4473 N N . LYS A 1 562 ? -27.953 7.262 28.109 1 94.03 562 LYS A N 1
ATOM 4474 C CA . LYS A 1 562 ? -26.817 6.912 27.262 1 94.03 562 LYS A CA 1
ATOM 4475 C C . LYS A 1 562 ? -27.207 6.922 25.787 1 94.03 562 LYS A C 1
ATOM 4477 O O . LYS A 1 562 ? -26.394 6.589 24.922 1 94.03 562 LYS A O 1
ATOM 4482 N N . LEU A 1 563 ? -28.442 7.337 25.493 1 95.55 563 LEU A N 1
ATOM 4483 C CA . LEU A 1 563 ? -28.9 7.329 24.108 1 95.55 563 LEU A CA 1
ATOM 4484 C C . LEU A 1 563 ? -28.119 8.337 23.271 1 95.55 563 LEU A C 1
ATOM 4486 O O . LEU A 1 563 ? -28.097 9.528 23.588 1 95.55 563 LEU A O 1
ATOM 4490 N N . VAL A 1 564 ? -27.517 7.843 22.23 1 96.56 564 VAL A N 1
ATOM 4491 C CA . VAL A 1 564 ? -26.635 8.687 21.43 1 96.56 564 VAL A CA 1
ATOM 4492 C C . VAL A 1 564 ? -27.244 8.906 20.047 1 96.56 564 VAL A C 1
ATOM 4494 O O . VAL A 1 564 ? -27.101 9.982 19.461 1 96.56 564 VAL A O 1
ATOM 4497 N N . VAL A 1 565 ? -27.945 7.908 19.479 1 97.42 565 VAL A N 1
ATOM 4498 C CA . VAL A 1 565 ? -28.528 7.988 18.143 1 97.42 565 VAL A CA 1
ATOM 4499 C C . VAL A 1 565 ? -30.04 7.792 18.226 1 97.42 565 VAL A C 1
ATOM 4501 O O . VAL A 1 565 ? -30.514 6.778 18.743 1 97.42 565 VAL A O 1
ATOM 4504 N N . LEU A 1 566 ? -30.744 8.73 17.761 1 96.89 566 LEU A N 1
ATOM 4505 C CA . LEU A 1 566 ? -32.2 8.666 17.691 1 96.89 566 LEU A CA 1
ATOM 4506 C C . LEU A 1 566 ? -32.692 9.005 16.288 1 96.89 566 LEU A C 1
ATOM 4508 O O . LEU A 1 566 ? -32.416 10.091 15.774 1 96.89 566 LEU A O 1
ATOM 4512 N N . ASP A 1 567 ? -33.378 8.134 15.657 1 96.34 567 ASP A N 1
ATOM 4513 C CA . ASP A 1 567 ? -33.891 8.324 14.304 1 96.34 567 ASP A CA 1
ATOM 4514 C C . ASP A 1 567 ? -35.415 8.233 14.276 1 96.34 567 ASP A C 1
ATOM 4516 O O . ASP A 1 567 ? -35.982 7.161 14.493 1 96.34 567 ASP A O 1
ATOM 4520 N N . LEU A 1 568 ? -36.032 9.302 14.102 1 94.79 568 LEU A N 1
ATOM 4521 C CA . LEU A 1 568 ? -37.484 9.37 13.982 1 94.79 568 LEU A CA 1
ATOM 4522 C C . LEU A 1 568 ? -37.896 9.726 12.557 1 94.79 568 LEU A C 1
ATOM 4524 O O . LEU A 1 568 ? -38.999 10.23 12.333 1 94.79 568 LEU A O 1
ATOM 4528 N N . SER A 1 569 ? -37.161 9.437 11.598 1 94.45 569 SER A N 1
ATOM 4529 C CA . SER A 1 569 ? -37.324 9.916 10.229 1 94.45 569 SER A CA 1
ATOM 4530 C C . SER A 1 569 ? -38.452 9.178 9.516 1 94.45 569 SER A C 1
ATOM 4532 O O . SER A 1 569 ? -38.849 8.088 9.932 1 94.45 569 SER A O 1
ATOM 4534 N N . VAL A 1 570 ? -38.969 9.756 8.524 1 92.31 570 VAL A N 1
ATOM 4535 C CA . VAL A 1 570 ? -39.96 9.219 7.598 1 92.31 570 VAL A CA 1
ATOM 4536 C C . VAL A 1 570 ? -41.228 8.841 8.36 1 92.31 570 VAL A C 1
ATOM 4538 O O . VAL A 1 570 ? -41.783 7.759 8.157 1 92.31 570 VAL A O 1
ATOM 4541 N N . SER A 1 571 ? -41.447 9.538 9.463 1 91.29 571 SER A N 1
ATOM 4542 C CA . SER A 1 571 ? -42.72 9.444 10.171 1 91.29 571 SER A CA 1
ATOM 4543 C C . SER A 1 571 ? -43.625 10.627 9.842 1 91.29 571 SER A C 1
ATOM 4545 O O . SER A 1 571 ? -43.679 11.602 10.594 1 91.29 571 SER A O 1
ATOM 4547 N N . GLN A 1 572 ? -44.367 10.508 8.904 1 87.76 572 GLN A N 1
ATOM 4548 C CA . GLN A 1 572 ? -45.108 11.607 8.295 1 87.76 572 GLN A CA 1
ATOM 4549 C C . GLN A 1 572 ? -46.183 12.136 9.24 1 87.76 572 GLN A C 1
ATOM 4551 O O . GLN A 1 572 ? -46.599 13.291 9.131 1 87.76 572 GLN A O 1
ATOM 4556 N N . ASN A 1 573 ? -46.559 11.36 10.228 1 88.72 573 ASN A N 1
ATOM 4557 C CA . ASN A 1 573 ? -47.653 11.784 11.095 1 88.72 573 ASN A CA 1
ATOM 4558 C C . ASN A 1 573 ? -47.135 12.438 12.373 1 88.72 573 ASN A C 1
ATOM 4560 O O . ASN A 1 573 ? -47.918 12.946 13.177 1 88.72 573 ASN A O 1
ATOM 4564 N N . LEU A 1 574 ? -45.888 12.472 12.482 1 92.53 574 LEU A N 1
ATOM 4565 C CA . LEU A 1 574 ? -45.319 13.092 13.673 1 92.53 574 LEU A CA 1
ATOM 4566 C C . LEU A 1 574 ? -45.328 14.612 13.553 1 92.53 574 LEU A C 1
ATOM 4568 O O . LEU A 1 574 ? -44.656 15.174 12.685 1 92.53 574 LEU A O 1
ATOM 4572 N N . SER A 1 575 ? -46.012 15.288 14.358 1 90.36 575 SER A N 1
ATOM 4573 C CA . SER A 1 575 ? -46.196 16.728 14.209 1 90.36 575 SER A CA 1
ATOM 4574 C C . SER A 1 575 ? -45.424 17.497 15.276 1 90.36 575 SER A C 1
ATOM 4576 O O . SER A 1 575 ? -45.159 18.691 15.119 1 90.36 575 SER A O 1
ATOM 4578 N N . GLU A 1 576 ? -45.158 16.781 16.389 1 90.32 576 GLU A N 1
ATOM 4579 C CA . GLU A 1 576 ? -44.444 17.47 17.46 1 90.32 576 GLU A CA 1
ATOM 4580 C C . GLU A 1 576 ? -43.431 16.547 18.131 1 90.32 576 GLU A C 1
ATOM 4582 O O . GLU A 1 576 ? -43.661 15.341 18.243 1 90.32 576 GLU A O 1
ATOM 4587 N N . VAL A 1 577 ? -42.293 17.104 18.496 1 90.39 577 VAL A N 1
ATOM 4588 C CA . VAL A 1 577 ? -41.293 16.406 19.297 1 90.39 577 VAL A CA 1
ATOM 4589 C C . VAL A 1 577 ? -41.454 16.783 20.768 1 90.39 577 VAL A C 1
ATOM 4591 O O . VAL A 1 577 ? -41.526 17.967 21.107 1 90.39 577 VAL A O 1
ATOM 4594 N N . PRO A 1 578 ? -41.516 15.811 21.566 1 89.44 578 PRO A N 1
ATOM 4595 C CA . PRO A 1 578 ? -41.787 16.106 22.975 1 89.44 578 PRO A CA 1
ATOM 4596 C C . PRO A 1 578 ? -40.652 16.876 23.646 1 89.44 578 PRO A C 1
ATOM 4598 O O . PRO A 1 578 ? -39.498 16.774 23.223 1 89.44 578 PRO A O 1
ATOM 4601 N N . GLU A 1 579 ? -41.017 17.564 24.729 1 88.81 579 GLU A N 1
ATOM 4602 C CA . GLU A 1 579 ? -40.049 18.362 25.475 1 88.81 579 GLU A CA 1
ATOM 4603 C C . GLU A 1 579 ? -39.085 17.472 26.255 1 88.81 579 GLU A C 1
ATOM 4605 O O . GLU A 1 579 ? -37.984 17.901 26.609 1 88.81 579 GLU A O 1
ATOM 4610 N N . GLY A 1 580 ? -39.479 16.258 26.425 1 88.87 580 GLY A N 1
ATOM 4611 C CA . GLY A 1 580 ? -38.643 15.304 27.137 1 88.87 580 GLY A CA 1
ATOM 4612 C C . GLY A 1 580 ? -37.333 15.015 26.429 1 88.87 580 GLY A C 1
ATOM 4613 O O . GLY A 1 580 ? -36.407 14.461 27.026 1 88.87 580 GLY A O 1
ATOM 4614 N N . ILE A 1 581 ? -37.156 15.486 25.217 1 91.1 581 ILE A N 1
ATOM 4615 C CA . ILE A 1 581 ? -35.943 15.268 24.438 1 91.1 581 ILE A CA 1
ATOM 4616 C C . ILE A 1 581 ? -34.763 15.961 25.115 1 91.1 581 ILE A C 1
ATOM 4618 O O . ILE A 1 581 ? -33.608 15.581 24.905 1 91.1 581 ILE A O 1
ATOM 4622 N N . SER A 1 582 ? -35.067 17.017 25.944 1 90.94 582 SER A N 1
ATOM 4623 C CA . SER A 1 582 ? -34.037 17.765 26.657 1 90.94 582 SER A CA 1
ATOM 4624 C C . SER A 1 582 ? -33.298 16.877 27.653 1 90.94 582 SER A C 1
ATOM 4626 O O . SER A 1 582 ? -32.184 17.199 28.073 1 90.94 582 SER A O 1
ATOM 4628 N N . GLN A 1 583 ? -33.891 15.686 28.011 1 90.55 583 GLN A N 1
ATOM 4629 C CA . GLN A 1 583 ? -33.304 14.781 28.994 1 90.55 583 GLN A CA 1
ATOM 4630 C C . GLN A 1 583 ? -32.24 13.892 28.357 1 90.55 583 GLN A C 1
ATOM 4632 O O . GLN A 1 583 ? -31.468 13.238 29.061 1 90.55 583 GLN A O 1
ATOM 4637 N N . LEU A 1 584 ? -32.228 13.86 27.098 1 92.99 584 LEU A N 1
ATOM 4638 C CA . LEU A 1 584 ? -31.237 13.058 26.389 1 92.99 584 LEU A CA 1
ATOM 4639 C C . LEU A 1 584 ? -29.897 13.783 26.324 1 92.99 584 LEU A C 1
ATOM 4641 O O . LEU A 1 584 ? -29.47 14.21 25.249 1 92.99 584 LEU A O 1
ATOM 4645 N N . VAL A 1 585 ? -29.126 13.733 27.295 1 90.96 585 VAL A N 1
ATOM 4646 C CA . VAL A 1 585 ? -27.936 14.551 27.501 1 90.96 585 VAL A CA 1
ATOM 4647 C C . VAL A 1 585 ? -26.796 14.035 26.626 1 90.96 585 VAL A C 1
ATOM 4649 O O . VAL A 1 585 ? -25.883 14.788 26.277 1 90.96 585 VAL A O 1
ATOM 4652 N N . SER A 1 586 ? -26.847 12.593 26.359 1 93.43 586 SER A N 1
ATOM 4653 C CA . SER A 1 586 ? -25.728 12.019 25.619 1 93.43 586 SER A CA 1
ATOM 4654 C C . SER A 1 586 ? -26.006 12.007 24.119 1 93.43 586 SER A C 1
ATOM 4656 O O . SER A 1 586 ? -25.173 11.552 23.332 1 93.43 586 SER A O 1
ATOM 4658 N N . LEU A 1 587 ? -27.14 12.665 23.606 1 95.18 587 LEU A N 1
ATOM 4659 C CA . LEU A 1 587 ? -27.593 12.56 22.223 1 95.18 587 LEU A CA 1
ATOM 4660 C C . LEU A 1 587 ? -26.648 13.302 21.284 1 95.18 587 LEU A C 1
ATOM 4662 O O . LEU A 1 587 ? -26.333 14.472 21.51 1 95.18 587 LEU A O 1
ATOM 4666 N N . GLN A 1 588 ? -26.22 12.632 20.25 1 96.08 588 GLN A N 1
ATOM 4667 C CA . GLN A 1 588 ? -25.279 13.219 19.301 1 96.08 588 GLN A CA 1
ATOM 4668 C C . GLN A 1 588 ? -25.868 13.256 17.894 1 96.08 588 GLN A C 1
ATOM 4670 O O . GLN A 1 588 ? -25.46 14.073 17.066 1 96.08 588 GLN A O 1
ATOM 4675 N N . TYR A 1 589 ? -26.844 12.368 17.575 1 97.12 589 TYR A N 1
ATOM 4676 C CA . TYR A 1 589 ? -27.458 12.269 16.256 1 97.12 589 TYR A CA 1
ATOM 4677 C C . TYR A 1 589 ? -28.978 12.282 16.36 1 97.12 589 TYR A C 1
ATOM 4679 O O . TYR A 1 589 ? -29.566 11.455 17.061 1 97.12 589 TYR A O 1
ATOM 4687 N N . LEU A 1 590 ? -29.584 13.194 15.733 1 96.93 590 LEU A N 1
ATOM 4688 C CA . LEU A 1 590 ? -31.039 13.296 15.702 1 96.93 590 LEU A CA 1
ATOM 4689 C C . LEU A 1 590 ? -31.54 13.488 14.274 1 96.93 590 LEU A C 1
ATOM 4691 O O . LEU A 1 590 ? -31.169 14.456 13.607 1 96.93 590 LEU A O 1
ATOM 4695 N N . ASP A 1 591 ? -32.336 12.61 13.826 1 96.65 591 ASP A N 1
ATOM 4696 C CA . ASP A 1 591 ? -32.885 12.67 12.475 1 96.65 591 ASP A CA 1
ATOM 4697 C C . ASP A 1 591 ? -34.402 12.848 12.507 1 96.65 591 ASP A C 1
ATOM 4699 O O . ASP A 1 591 ? -35.126 11.967 12.974 1 96.65 591 ASP A O 1
ATOM 4703 N N . LEU A 1 592 ? -34.832 13.945 12.093 1 95.4 592 LEU A N 1
ATOM 4704 C CA . LEU A 1 592 ? -36.257 14.249 12.007 1 95.4 592 LEU A CA 1
ATOM 4705 C C . LEU A 1 592 ? -36.681 14.457 10.557 1 95.4 592 LEU A C 1
ATOM 4707 O O . LEU A 1 592 ? -37.656 15.162 10.286 1 95.4 592 LEU A O 1
ATOM 4711 N N . SER A 1 593 ? -36.017 13.888 9.636 1 94.9 593 SER A N 1
ATOM 4712 C CA . SER A 1 593 ? -36.272 14.102 8.215 1 94.9 593 SER A CA 1
ATOM 4713 C C . SER A 1 593 ? -37.592 13.468 7.788 1 94.9 593 SER A C 1
ATOM 4715 O O . SER A 1 593 ? -37.998 12.441 8.336 1 94.9 593 SER A O 1
ATOM 4717 N N . TRP A 1 594 ? -38.268 14.113 6.931 1 93.47 594 TRP A N 1
ATOM 4718 C CA . TRP A 1 594 ? -39.51 13.63 6.335 1 93.47 594 TRP A CA 1
ATOM 4719 C C . TRP A 1 594 ? -40.609 13.513 7.386 1 93.47 594 TRP A C 1
ATOM 4721 O O . TRP A 1 594 ? -41.333 12.516 7.426 1 93.47 594 TRP A O 1
ATOM 4731 N N . THR A 1 595 ? -40.477 14.372 8.391 1 94.05 595 THR A N 1
ATOM 4732 C CA . THR A 1 595 ? -41.555 14.466 9.369 1 94.05 595 THR A CA 1
ATOM 4733 C C . THR A 1 595 ? -42.371 15.737 9.154 1 94.05 595 THR A C 1
ATOM 4735 O O . THR A 1 595 ? -41.995 16.595 8.352 1 94.05 595 THR A O 1
ATOM 4738 N N . ASN A 1 596 ? -43.495 15.854 9.872 1 92.83 596 ASN A N 1
ATOM 4739 C CA . ASN A 1 596 ? -44.348 17.032 9.751 1 92.83 596 ASN A CA 1
ATOM 4740 C C . ASN A 1 596 ? -44.26 17.918 10.99 1 92.83 596 ASN A C 1
ATOM 4742 O O . ASN A 1 596 ? -45.262 18.491 11.421 1 92.83 596 ASN A O 1
ATOM 4746 N N . ILE A 1 597 ? -43.131 17.956 11.517 1 93.12 597 ILE A N 1
ATOM 4747 C CA . ILE A 1 597 ? -42.94 18.767 12.714 1 93.12 597 ILE A CA 1
ATOM 4748 C C . ILE A 1 597 ? -43.095 20.245 12.367 1 93.12 597 ILE A C 1
ATOM 4750 O O . ILE A 1 597 ? -42.614 20.698 11.326 1 93.12 597 ILE A O 1
ATOM 4754 N N . CYS A 1 598 ? -43.695 21.002 13.246 1 90.38 598 CYS A N 1
ATOM 4755 C CA . CYS A 1 598 ? -43.98 22.406 12.975 1 90.38 598 CYS A CA 1
ATOM 4756 C C . CYS A 1 598 ? -43.003 23.314 13.713 1 90.38 598 CYS A C 1
ATOM 4758 O O . CYS A 1 598 ? -42.691 24.41 13.243 1 90.38 598 CYS A O 1
ATOM 4760 N N . HIS A 1 599 ? -42.616 22.856 14.868 1 90.1 599 HIS A N 1
ATOM 4761 C CA . HIS A 1 599 ? -41.696 23.654 15.671 1 90.1 599 HIS A CA 1
ATOM 4762 C C . HIS A 1 599 ? -40.663 22.771 16.364 1 90.1 599 HIS A C 1
ATOM 4764 O O . HIS A 1 599 ? -40.944 21.615 16.686 1 90.1 599 HIS A O 1
ATOM 4770 N N . LEU A 1 600 ? -39.489 23.311 16.539 1 90.65 600 LEU A N 1
ATOM 4771 C CA . LEU A 1 600 ? -38.472 22.643 17.344 1 90.65 600 LEU A CA 1
ATOM 4772 C C . LEU A 1 600 ? -38.651 22.967 18.824 1 90.65 600 LEU A C 1
ATOM 4774 O O . LEU A 1 600 ? -38.798 24.133 19.195 1 90.65 600 LEU A O 1
ATOM 4778 N N . PRO A 1 601 ? -38.721 21.964 19.576 1 88.9 601 PRO A N 1
ATOM 4779 C CA . PRO A 1 601 ? -38.912 22.225 21.005 1 88.9 601 PRO A CA 1
ATOM 4780 C C . PRO A 1 601 ? -37.746 22.991 21.626 1 88.9 601 PRO A C 1
ATOM 4782 O O . PRO A 1 601 ? -36.612 22.889 21.149 1 88.9 601 PRO A O 1
ATOM 4785 N N . LYS A 1 602 ? -37.984 23.715 22.654 1 88.4 602 LYS A N 1
ATOM 4786 C CA . LYS A 1 602 ? -36.967 24.481 23.368 1 88.4 602 LYS A CA 1
ATOM 4787 C C . LYS A 1 602 ? -35.925 23.561 23.997 1 88.4 602 LYS A C 1
ATOM 4789 O O . LYS A 1 602 ? -34.76 23.938 24.137 1 88.4 602 LYS A O 1
ATOM 4794 N N . GLY A 1 603 ? -36.408 22.379 24.329 1 87.79 603 GLY A N 1
ATOM 4795 C CA . GLY A 1 603 ? -35.507 21.403 24.921 1 87.79 603 GLY A CA 1
ATOM 4796 C C . GLY A 1 603 ? -34.388 20.981 23.987 1 87.79 603 GLY A C 1
ATOM 4797 O O . GLY A 1 603 ? -33.327 20.546 24.438 1 87.79 603 GLY A O 1
ATOM 4798 N N . LEU A 1 604 ? -34.557 21.116 22.736 1 90.79 604 LEU A N 1
ATOM 4799 C CA . LEU A 1 604 ? -33.551 20.754 21.743 1 90.79 604 LEU A CA 1
ATOM 4800 C C . LEU A 1 604 ? -32.313 21.634 21.878 1 90.79 604 LEU A C 1
ATOM 4802 O O . LEU A 1 604 ? -31.194 21.181 21.627 1 90.79 604 LEU A O 1
ATOM 4806 N N . GLN A 1 605 ? -32.541 22.881 22.316 1 90.17 605 GLN A N 1
ATOM 4807 C CA . GLN A 1 605 ? -31.463 23.858 22.437 1 90.17 605 GLN A CA 1
ATOM 4808 C C . GLN A 1 605 ? -30.536 23.513 23.599 1 90.17 605 GLN A C 1
ATOM 4810 O O . GLN A 1 605 ? -29.414 24.019 23.675 1 90.17 605 GLN A O 1
ATOM 4815 N N . GLU A 1 606 ? -31.005 22.569 24.42 1 89.86 606 GLU A N 1
ATOM 4816 C CA . GLU A 1 606 ? -30.227 22.184 25.594 1 89.86 606 GLU A CA 1
ATOM 4817 C C . GLU A 1 606 ? -29.317 20.998 25.289 1 89.86 606 GLU A C 1
ATOM 4819 O O . GLU A 1 606 ? -28.505 20.6 26.127 1 89.86 606 GLU A O 1
ATOM 4824 N N . LEU A 1 607 ? -29.449 20.478 24.169 1 92.47 607 LEU A N 1
ATOM 4825 C CA . LEU A 1 607 ? -28.631 19.332 23.789 1 92.47 607 LEU A CA 1
ATOM 4826 C C . LEU A 1 607 ? -27.225 19.774 23.397 1 92.47 607 LEU A C 1
ATOM 4828 O O . LEU A 1 607 ? -26.931 19.942 22.211 1 92.47 607 LEU A O 1
ATOM 4832 N N . LYS A 1 608 ? -26.345 19.791 24.235 1 88.08 608 LYS A N 1
ATOM 4833 C CA . LYS A 1 608 ? -25.019 20.377 24.065 1 88.08 608 LYS A CA 1
ATOM 4834 C C . LYS A 1 608 ? -24.096 19.436 23.296 1 88.08 608 LYS A C 1
ATOM 4836 O O . LYS A 1 608 ? -23.099 19.872 22.717 1 88.08 608 LYS A O 1
ATOM 4841 N N . LYS A 1 609 ? -24.42 18.17 23.219 1 91.98 609 LYS A N 1
ATOM 4842 C CA . LYS A 1 609 ? -23.505 17.226 22.586 1 91.98 609 LYS A CA 1
ATOM 4843 C C . LYS A 1 609 ? -23.952 16.895 21.165 1 91.98 609 LYS A C 1
ATOM 4845 O O . LYS A 1 609 ? -23.297 16.117 20.468 1 91.98 609 LYS A O 1
ATOM 4850 N N . LEU A 1 610 ? -25.033 17.521 20.689 1 94.36 610 LEU A N 1
ATOM 4851 C CA . LEU A 1 610 ? -25.586 17.217 19.374 1 94.36 610 LEU A CA 1
ATOM 4852 C C . LEU A 1 610 ? -24.621 17.633 18.269 1 94.36 610 LEU A C 1
ATOM 4854 O O . LEU A 1 610 ? -24.186 18.786 18.221 1 94.36 610 LEU A O 1
ATOM 4858 N N . ILE A 1 611 ? -24.275 16.693 17.414 1 94.11 611 ILE A N 1
ATOM 4859 C CA . ILE A 1 611 ? -23.309 16.953 16.352 1 94.11 611 ILE A CA 1
ATOM 4860 C C . ILE A 1 611 ? -24.018 16.96 15 1 94.11 611 ILE A C 1
ATOM 4862 O O . ILE A 1 611 ? -23.579 17.633 14.064 1 94.11 611 ILE A O 1
ATOM 4866 N N . HIS A 1 612 ? -25.116 16.16 14.854 1 96.54 612 HIS A N 1
ATOM 4867 C CA . HIS A 1 612 ? -25.812 16.004 13.582 1 96.54 612 HIS A CA 1
ATOM 4868 C C . HIS A 1 612 ? -27.315 16.201 13.749 1 96.54 612 HIS A C 1
ATOM 4870 O O . HIS A 1 612 ? -27.954 15.5 14.538 1 96.54 612 HIS A O 1
ATOM 4876 N N . LEU A 1 613 ? -27.819 17.145 13.076 1 96.38 613 LEU A N 1
ATOM 4877 C CA . LEU A 1 613 ? -29.254 17.406 13.047 1 96.38 613 LEU A CA 1
ATOM 4878 C C . LEU A 1 613 ? -29.78 17.397 11.616 1 96.38 613 LEU A C 1
ATOM 4880 O O . LEU A 1 613 ? -29.347 18.2 10.786 1 96.38 613 LEU A O 1
ATOM 4884 N N . ASP A 1 614 ? -30.697 16.514 11.324 1 96.14 614 ASP A N 1
ATOM 4885 C CA . ASP A 1 614 ? -31.242 16.377 9.976 1 96.14 614 ASP A CA 1
ATOM 4886 C C . ASP A 1 614 ? -32.712 16.788 9.935 1 96.14 614 ASP A C 1
ATOM 4888 O O . ASP A 1 614 ? -33.565 16.122 10.527 1 96.14 614 ASP A O 1
ATOM 4892 N N . LEU A 1 615 ? -32.99 17.851 9.295 1 95.29 615 LEU A N 1
ATOM 4893 C CA . LEU A 1 615 ? -34.345 18.367 9.133 1 95.29 615 LEU A CA 1
ATOM 4894 C C . LEU A 1 615 ? -34.754 18.369 7.664 1 95.29 615 LEU A C 1
ATOM 4896 O O . LEU A 1 615 ? -35.515 19.236 7.228 1 95.29 615 LEU A O 1
ATOM 4900 N N . GLU A 1 616 ? -34.289 17.482 6.959 1 93.9 616 GLU A N 1
ATOM 4901 C CA . GLU A 1 616 ? -34.568 17.405 5.529 1 93.9 616 GLU A CA 1
ATOM 4902 C C . GLU A 1 616 ? -36.041 17.104 5.269 1 93.9 616 GLU A C 1
ATOM 4904 O O . GLU A 1 616 ? -36.632 16.249 5.932 1 93.9 616 GLU A O 1
ATOM 4909 N N . TYR A 1 617 ? -36.647 17.802 4.422 1 91.4 617 TYR A N 1
ATOM 4910 C CA . TYR A 1 617 ? -38.01 17.58 3.953 1 91.4 617 TYR A CA 1
ATOM 4911 C C . TYR A 1 617 ? -39.011 17.732 5.093 1 91.4 617 TYR A C 1
ATOM 4913 O O . TYR A 1 617 ? -39.931 16.922 5.231 1 91.4 617 TYR A O 1
ATOM 4921 N N . THR A 1 618 ? -38.662 18.555 6.075 1 93.69 618 THR A N 1
ATOM 4922 C CA . THR A 1 618 ? -39.651 18.983 7.057 1 93.69 618 THR A CA 1
ATOM 4923 C C . THR A 1 618 ? -40.493 20.133 6.512 1 93.69 618 THR A C 1
ATOM 4925 O O . THR A 1 618 ? -40.265 21.294 6.856 1 93.69 618 THR A O 1
ATOM 4928 N N . ARG A 1 619 ? -41.471 19.884 5.823 1 87.93 619 ARG A N 1
ATOM 4929 C CA . ARG A 1 619 ? -42.201 20.841 4.998 1 87.93 619 ARG A CA 1
ATOM 4930 C C . ARG A 1 619 ? -43.041 21.778 5.86 1 87.93 619 ARG A C 1
ATOM 4932 O O . ARG A 1 619 ? -43.334 22.906 5.457 1 87.93 619 ARG A O 1
ATOM 4939 N N . GLU A 1 620 ? -43.368 21.408 7.13 1 91.58 620 GLU A N 1
ATOM 4940 C CA . GLU A 1 620 ? -44.248 22.219 7.966 1 91.58 620 GLU A CA 1
ATOM 4941 C C . GLU A 1 620 ? -43.452 23.012 8.998 1 91.58 620 GLU A C 1
ATOM 4943 O O . GLU A 1 620 ? -44.027 23.754 9.797 1 91.58 620 GLU A O 1
ATOM 4948 N N . LEU A 1 621 ? -42.17 22.902 8.917 1 92.94 621 LEU A N 1
ATOM 4949 C CA . LEU A 1 621 ? -41.332 23.571 9.906 1 92.94 621 LEU A CA 1
ATOM 4950 C C . LEU A 1 621 ? -41.393 25.085 9.736 1 92.94 621 LEU A C 1
ATOM 4952 O O . LEU A 1 621 ? -41.166 25.6 8.638 1 92.94 621 LEU A O 1
ATOM 4956 N N . GLN A 1 622 ? -41.633 25.815 10.721 1 88.62 622 GLN A N 1
ATOM 4957 C CA . GLN A 1 622 ? -41.859 27.253 10.631 1 88.62 622 GLN A CA 1
ATOM 4958 C C . GLN A 1 622 ? -40.576 28.03 10.913 1 88.62 622 GLN A C 1
ATOM 4960 O O . GLN A 1 622 ? -40.32 29.063 10.291 1 88.62 622 GLN A O 1
ATOM 4965 N N . SER A 1 623 ? -39.861 27.538 11.838 1 89.09 623 SER A N 1
ATOM 4966 C CA . SER A 1 623 ? -38.662 28.277 12.219 1 89.09 623 SER A CA 1
ATOM 4967 C C . SER A 1 623 ? -37.616 27.354 12.834 1 89.09 623 SER A C 1
ATOM 4969 O O . SER A 1 623 ? -37.947 26.275 13.33 1 89.09 623 SER A O 1
ATOM 4971 N N . ILE A 1 624 ? -36.38 27.76 12.765 1 91.44 624 ILE A N 1
ATOM 4972 C CA . ILE A 1 624 ? -35.282 27.053 13.415 1 91.44 624 ILE A CA 1
ATOM 4973 C C . ILE A 1 624 ? -34.58 27.985 14.4 1 91.44 624 ILE A C 1
ATOM 4975 O O . ILE A 1 624 ? -33.363 27.907 14.579 1 91.44 624 ILE A O 1
ATOM 4979 N N . ALA A 1 625 ? -35.354 28.897 14.917 1 87.52 625 ALA A N 1
ATOM 4980 C CA . ALA A 1 625 ? -34.819 29.874 15.863 1 87.52 625 ALA A CA 1
ATOM 4981 C C . ALA A 1 625 ? -34.21 29.183 17.079 1 87.52 625 ALA A C 1
ATOM 4983 O O . ALA A 1 625 ? -34.768 28.211 17.593 1 87.52 625 ALA A O 1
ATOM 4984 N N . GLY A 1 626 ? -33.111 29.588 17.503 1 88.51 626 GLY A N 1
ATOM 4985 C CA . GLY A 1 626 ? -32.445 29.034 18.671 1 88.51 626 GLY A CA 1
ATOM 4986 C C . GLY A 1 626 ? -31.394 27.997 18.324 1 88.51 626 GLY A C 1
ATOM 4987 O O . GLY A 1 626 ? -30.757 27.43 19.213 1 88.51 626 GLY A O 1
ATOM 4988 N N . ILE A 1 627 ? -31.137 27.796 17.055 1 90.88 627 ILE A N 1
ATOM 4989 C CA . ILE A 1 627 ? -30.195 26.779 16.601 1 90.88 627 ILE A CA 1
ATOM 4990 C C . ILE A 1 627 ? -28.777 27.171 17.009 1 90.88 627 ILE A C 1
ATOM 4992 O O . ILE A 1 627 ? -27.894 26.315 17.11 1 90.88 627 ILE A O 1
ATOM 4996 N N . SER A 1 628 ? -28.522 28.483 17.238 1 90.22 628 SER A N 1
ATOM 4997 C CA . SER A 1 628 ? -27.21 29.002 17.612 1 90.22 628 SER A CA 1
ATOM 4998 C C . SER A 1 628 ? -26.769 28.461 18.968 1 90.22 628 SER A C 1
ATOM 5000 O O . SER A 1 628 ? -25.58 28.482 19.293 1 90.22 628 SER A O 1
ATOM 5002 N N . ARG A 1 629 ? -27.633 27.946 19.826 1 91.67 629 ARG A N 1
ATOM 5003 C CA . ARG A 1 629 ? -27.304 27.41 21.143 1 91.67 629 ARG A CA 1
ATOM 5004 C C . ARG A 1 629 ? -26.668 26.029 21.028 1 91.67 629 ARG A C 1
ATOM 5006 O O . ARG A 1 629 ? -26.055 25.541 21.98 1 91.67 629 ARG A O 1
ATOM 5013 N N . LEU A 1 630 ? -26.839 25.39 19.882 1 93.02 630 LEU A N 1
ATOM 5014 C CA . LEU A 1 630 ? -26.199 24.1 19.65 1 93.02 630 LEU A CA 1
ATOM 5015 C C . LEU A 1 630 ? -24.74 24.283 19.244 1 93.02 630 LEU A C 1
ATOM 5017 O O . LEU A 1 630 ? -24.385 24.082 18.081 1 93.02 630 LEU A O 1
ATOM 5021 N N . HIS A 1 631 ? -23.928 24.489 20.093 1 87.84 631 HIS A N 1
ATOM 5022 C CA . HIS A 1 631 ? -22.556 24.93 19.87 1 87.84 631 HIS A CA 1
ATOM 5023 C C . HIS A 1 631 ? -21.715 23.819 19.249 1 87.84 631 HIS A C 1
ATOM 5025 O O . HIS A 1 631 ? -20.728 24.093 18.562 1 87.84 631 HIS A O 1
ATOM 5031 N N . ASN A 1 632 ? -22.12 22.555 19.438 1 89.82 632 ASN A N 1
ATOM 5032 C CA . ASN A 1 632 ? -21.282 21.462 18.956 1 89.82 632 ASN A CA 1
ATOM 5033 C C . ASN A 1 632 ? -21.788 20.911 17.626 1 89.82 632 ASN A C 1
ATOM 5035 O O . ASN A 1 632 ? -21.282 19.902 17.134 1 89.82 632 ASN A O 1
ATOM 5039 N N . LEU A 1 633 ? -22.756 21.611 17.05 1 93.54 633 LEU A N 1
ATOM 5040 C CA . LEU A 1 633 ? -23.363 21.141 15.809 1 93.54 633 LEU A CA 1
ATOM 5041 C C . LEU A 1 633 ? -22.365 21.203 14.658 1 93.54 633 LEU A C 1
ATOM 5043 O O . LEU A 1 633 ? -21.803 22.263 14.375 1 93.54 633 LEU A O 1
ATOM 5047 N N . LYS A 1 634 ? -22.107 20.065 14.03 1 93.63 634 LYS A N 1
ATOM 5048 C CA . LYS A 1 634 ? -21.156 19.996 12.924 1 93.63 634 LYS A CA 1
ATOM 5049 C C . LYS A 1 634 ? -21.878 19.862 11.586 1 93.63 634 LYS A C 1
ATOM 5051 O O . LYS A 1 634 ? -21.38 20.324 10.557 1 93.63 634 LYS A O 1
ATOM 5056 N N . VAL A 1 635 ? -23.022 19.135 11.589 1 95.88 635 VAL A N 1
ATOM 5057 C CA . VAL A 1 635 ? -23.765 18.892 10.356 1 95.88 635 VAL A CA 1
ATOM 5058 C C . VAL A 1 635 ? -25.209 19.357 10.523 1 95.88 635 VAL A C 1
ATOM 5060 O O . VAL A 1 635 ? -25.891 18.959 11.471 1 95.88 635 VAL A O 1
ATOM 5063 N N . LEU A 1 636 ? -25.627 20.192 9.661 1 96.18 636 LEU A N 1
ATOM 5064 C CA . LEU A 1 636 ? -27.005 20.669 9.64 1 96.18 636 LEU A CA 1
ATOM 5065 C C . LEU A 1 636 ? -27.608 20.529 8.246 1 96.18 636 LEU A C 1
ATOM 5067 O O . LEU A 1 636 ? -27.07 21.067 7.276 1 96.18 636 LEU A O 1
ATOM 5071 N N . ASN A 1 637 ? -28.662 19.787 8.171 1 95.53 637 ASN A N 1
ATOM 5072 C CA . ASN A 1 637 ? -29.365 19.601 6.906 1 95.53 637 ASN A CA 1
ATOM 5073 C C . ASN A 1 637 ? -30.749 20.244 6.934 1 95.53 637 ASN A C 1
ATOM 5075 O O . ASN A 1 637 ? -31.637 19.784 7.654 1 95.53 637 ASN A O 1
ATOM 5079 N N . VAL A 1 638 ? -30.931 21.235 6.232 1 94.45 638 VAL A N 1
ATOM 5080 C CA . VAL A 1 638 ? -32.216 21.922 6.168 1 94.45 638 VAL A CA 1
ATOM 5081 C C . VAL A 1 638 ? -32.715 21.953 4.725 1 94.45 638 VAL A C 1
ATOM 5083 O O . VAL A 1 638 ? -33.478 22.843 4.344 1 94.45 638 VAL A O 1
ATOM 5086 N N . SER A 1 639 ? -32.31 20.993 3.987 1 91.58 639 SER A N 1
ATOM 5087 C CA . SER A 1 639 ? -32.719 20.938 2.587 1 91.58 639 SER A CA 1
ATOM 5088 C C . SER A 1 639 ? -34.211 20.648 2.459 1 91.58 639 SER A C 1
ATOM 5090 O O . SER A 1 639 ? -34.734 19.75 3.122 1 91.58 639 SER A O 1
ATOM 5092 N N . SER A 1 640 ? -34.881 21.446 1.713 1 87.44 640 SER A N 1
ATOM 5093 C CA . SER A 1 640 ? -36.297 21.278 1.403 1 87.44 640 SER A CA 1
ATOM 5094 C C . SER A 1 640 ? -37.156 21.4 2.656 1 87.44 640 SER A C 1
ATOM 5096 O O . SER A 1 640 ? -38.136 20.669 2.818 1 87.44 640 SER A O 1
ATOM 5098 N N . SER A 1 641 ? -36.521 22.104 3.556 1 90 641 SER A N 1
ATOM 5099 C CA . SER A 1 641 ? -37.326 22.374 4.743 1 90 641 SER A CA 1
ATOM 5100 C C . SER A 1 641 ? -38.302 23.521 4.5 1 90 641 SER A C 1
ATOM 5102 O O . SER A 1 641 ? -38.129 24.301 3.561 1 90 641 SER A O 1
ATOM 5104 N N . GLY A 1 642 ? -39.398 23.571 5.27 1 81.86 642 GLY A N 1
ATOM 5105 C CA . GLY A 1 642 ? -40.468 24.526 5.031 1 81.86 642 GLY A CA 1
ATOM 5106 C C . GLY A 1 642 ? -40.221 25.874 5.682 1 81.86 642 GLY A C 1
ATOM 5107 O O . GLY A 1 642 ? -40.961 26.83 5.442 1 81.86 642 GLY A O 1
ATOM 5108 N N . PHE A 1 643 ? -39.119 26.054 6.382 1 84.56 643 PHE A N 1
ATOM 5109 C CA . PHE A 1 643 ? -38.964 27.317 7.093 1 84.56 643 PHE A CA 1
ATOM 5110 C C . PHE A 1 643 ? -38.468 28.41 6.153 1 84.56 643 PHE A C 1
ATOM 5112 O O . PHE A 1 643 ? -37.86 28.12 5.121 1 84.56 643 PHE A O 1
ATOM 5119 N N . SER A 1 644 ? -38.797 29.632 6.386 1 81.81 644 SER A N 1
ATOM 5120 C CA . SER A 1 644 ? -38.399 30.777 5.573 1 81.81 644 SER A CA 1
ATOM 5121 C C . SER A 1 644 ? -37.093 31.384 6.075 1 81.81 644 SER A C 1
ATOM 5123 O O . SER A 1 644 ? -36.97 31.713 7.257 1 81.81 644 SER A O 1
ATOM 5125 N N . TRP A 1 645 ? -36.181 31.461 5.253 1 86.67 645 TRP A N 1
ATOM 5126 C CA . TRP A 1 645 ? -34.886 32.049 5.58 1 86.67 645 TRP A CA 1
ATOM 5127 C C . TRP A 1 645 ? -35.022 33.542 5.861 1 86.67 645 TRP A C 1
ATOM 5129 O O . TRP A 1 645 ? -35.701 34.26 5.123 1 86.67 645 TRP A O 1
ATOM 5139 N N . ASP A 1 646 ? -34.548 33.964 7.007 1 86.65 646 ASP A N 1
ATOM 5140 C CA . ASP A 1 646 ? -34.494 35.385 7.336 1 86.65 646 ASP A CA 1
ATOM 5141 C C . ASP A 1 646 ? -33.075 35.81 7.707 1 86.65 646 ASP A C 1
ATOM 5143 O O . ASP A 1 646 ? -32.167 34.979 7.76 1 86.65 646 ASP A O 1
ATOM 5147 N N . LEU A 1 647 ? -32.838 37.074 7.754 1 88.28 647 LEU A N 1
ATOM 5148 C CA . LEU A 1 647 ? -31.52 37.617 8.063 1 88.28 647 LEU A CA 1
ATOM 5149 C C . LEU A 1 647 ? -31.051 37.156 9.439 1 88.28 647 LEU A C 1
ATOM 5151 O O . LEU A 1 647 ? -29.861 36.904 9.642 1 88.28 647 LEU A O 1
ATOM 5155 N N . SER A 1 648 ? -31.995 36.976 10.269 1 88.91 648 SER A N 1
ATOM 5156 C CA . SER A 1 648 ? -31.66 36.55 11.625 1 88.91 648 SER A CA 1
ATOM 5157 C C . SER A 1 648 ? -31.167 35.108 11.645 1 88.91 648 SER A C 1
ATOM 5159 O O . SER A 1 648 ? -30.274 34.763 12.422 1 88.91 648 SER A O 1
ATOM 5161 N N . THR A 1 649 ? -31.764 34.349 10.777 1 89.95 649 THR A N 1
ATOM 5162 C CA . THR A 1 649 ? -31.357 32.951 10.691 1 89.95 649 THR A CA 1
ATOM 5163 C C . THR A 1 649 ? -29.919 32.836 10.193 1 89.95 649 THR A C 1
ATOM 5165 O O . THR A 1 649 ? -29.143 32.023 10.7 1 89.95 649 THR A O 1
ATOM 5168 N N . VAL A 1 650 ? -29.57 33.607 9.195 1 91.07 650 VAL A N 1
ATOM 5169 C CA . VAL A 1 650 ? -28.221 33.594 8.639 1 91.07 650 VAL A CA 1
ATOM 5170 C C . VAL A 1 650 ? -27.219 34.043 9.701 1 91.07 650 VAL A C 1
ATOM 5172 O O . VAL A 1 650 ? -26.135 33.468 9.823 1 91.07 650 VAL A O 1
ATOM 5175 N N . GLU A 1 651 ? -27.612 34.975 10.446 1 91.55 651 GLU A N 1
ATOM 5176 C CA . GLU A 1 651 ? -26.749 35.464 11.517 1 91.55 651 GLU A CA 1
ATOM 5177 C C . GLU A 1 651 ? -26.55 34.402 12.594 1 91.55 651 GLU A C 1
ATOM 5179 O O . GLU A 1 651 ? -25.45 34.251 13.129 1 91.55 651 GLU A O 1
ATOM 5184 N N . GLU A 1 652 ? -27.581 33.75 12.89 1 91.81 652 GLU A N 1
ATOM 5185 C CA . GLU A 1 652 ? -27.499 32.677 13.877 1 91.81 652 GLU A CA 1
ATOM 5186 C C . GLU A 1 652 ? -26.556 31.571 13.412 1 91.81 652 GLU A C 1
ATOM 5188 O O . GLU A 1 652 ? -25.774 31.042 14.205 1 91.81 652 GLU A O 1
ATOM 5193 N N . LEU A 1 653 ? -26.672 31.219 12.2 1 91.92 653 LEU A N 1
ATOM 5194 C CA . LEU A 1 653 ? -25.842 30.151 11.654 1 91.92 653 LEU A CA 1
ATOM 5195 C C . LEU A 1 653 ? -24.373 30.558 11.639 1 91.92 653 LEU A C 1
ATOM 5197 O O . LEU A 1 653 ? -23.488 29.709 11.771 1 91.92 653 LEU A O 1
ATOM 5201 N N . GLU A 1 654 ? -24.092 31.803 11.429 1 90.74 654 GLU A N 1
ATOM 5202 C CA . GLU A 1 654 ? -22.724 32.311 11.4 1 90.74 654 GLU A CA 1
ATOM 5203 C C . GLU A 1 654 ? -22.057 32.178 12.766 1 90.74 654 GLU A C 1
ATOM 5205 O O . GLU A 1 654 ? -20.829 32.114 12.859 1 90.74 654 GLU A O 1
ATOM 5210 N N . THR A 1 655 ? -22.881 32.069 13.775 1 89.62 655 THR A N 1
ATOM 5211 C CA . THR A 1 655 ? -22.35 31.977 15.13 1 89.62 655 THR A CA 1
ATOM 5212 C C . THR A 1 655 ? -21.935 30.545 15.453 1 89.62 655 THR A C 1
ATOM 5214 O O . THR A 1 655 ? -21.209 30.306 16.42 1 89.62 655 THR A O 1
ATOM 5217 N N . LEU A 1 656 ? -22.34 29.615 14.687 1 91.39 656 LEU A N 1
ATOM 5218 C CA . LEU A 1 656 ? -21.972 28.22 14.902 1 91.39 656 LEU A CA 1
ATOM 5219 C C . LEU A 1 656 ? -20.528 27.967 14.482 1 91.39 656 LEU A C 1
ATOM 5221 O O . LEU A 1 656 ? -20.253 27.723 13.305 1 91.39 656 LEU A O 1
ATOM 5225 N N . LYS A 1 657 ? -19.656 27.918 15.344 1 83.58 657 LYS A N 1
ATOM 5226 C CA . LYS A 1 657 ? -18.22 27.883 15.083 1 83.58 657 LYS A CA 1
ATOM 5227 C C . LYS A 1 657 ? -17.781 26.504 14.6 1 83.58 657 LYS A C 1
ATOM 5229 O O . LYS A 1 657 ? -16.788 26.378 13.882 1 83.58 657 LYS A O 1
ATOM 5234 N N . HIS A 1 658 ? -18.554 25.443 14.945 1 88.22 658 HIS A N 1
ATOM 5235 C CA . HIS A 1 658 ? -18.08 24.096 14.647 1 88.22 658 HIS A CA 1
ATOM 5236 C C . HIS A 1 658 ? -18.795 23.517 13.43 1 88.22 658 HIS A C 1
ATOM 5238 O O . HIS A 1 658 ? -18.571 22.361 13.066 1 88.22 658 HIS A O 1
ATOM 5244 N N . LEU A 1 659 ? -19.638 24.304 12.759 1 91.84 659 LEU A N 1
ATOM 5245 C CA . LEU A 1 659 ? -20.378 23.832 11.594 1 91.84 659 LEU A CA 1
ATOM 5246 C C . LEU A 1 659 ? -19.432 23.528 10.436 1 91.84 659 LEU A C 1
ATOM 5248 O O . LEU A 1 659 ? -18.639 24.383 10.036 1 91.84 659 LEU A O 1
ATOM 5252 N N . GLN A 1 660 ? -19.49 22.293 9.971 1 91.65 660 GLN A N 1
ATOM 5253 C CA . GLN A 1 660 ? -18.58 21.883 8.906 1 91.65 660 GLN A CA 1
ATOM 5254 C C . GLN A 1 660 ? -19.343 21.567 7.623 1 91.65 660 GLN A C 1
ATOM 5256 O O . GLN A 1 660 ? -18.803 21.705 6.523 1 91.65 660 GLN A O 1
ATOM 5261 N N . VAL A 1 661 ? -20.641 21.087 7.788 1 94.35 661 VAL A N 1
ATOM 5262 C CA . VAL A 1 661 ? -21.427 20.718 6.616 1 94.35 661 VAL A CA 1
ATOM 5263 C C . VAL A 1 661 ? -22.817 21.344 6.707 1 94.35 661 VAL A C 1
ATOM 5265 O O . VAL A 1 661 ? -23.52 21.166 7.704 1 94.35 661 VAL A O 1
ATOM 5268 N N . LEU A 1 662 ? -23.121 22.035 5.698 1 94.87 662 LEU A N 1
ATOM 5269 C CA . LEU A 1 662 ? -24.433 22.667 5.62 1 94.87 662 LEU A CA 1
ATOM 5270 C C . LEU A 1 662 ? -25.116 22.342 4.296 1 94.87 662 LEU A C 1
ATOM 5272 O O . LEU A 1 662 ? -24.513 22.487 3.23 1 94.87 662 LEU A O 1
ATOM 5276 N N . LEU A 1 663 ? -26.276 21.749 4.373 1 94.78 663 LEU A N 1
ATOM 5277 C CA . LEU A 1 663 ? -27.143 21.547 3.218 1 94.78 663 LEU A CA 1
ATOM 5278 C C . LEU A 1 663 ? -28.362 22.461 3.287 1 94.78 663 LEU A C 1
ATOM 5280 O O . LEU A 1 663 ? -29.168 22.358 4.215 1 94.78 663 LEU A O 1
ATOM 5284 N N . ALA A 1 664 ? -28.435 23.352 2.383 1 92.59 664 ALA A N 1
ATOM 5285 C CA . ALA A 1 664 ? -29.452 24.391 2.517 1 92.59 664 ALA A CA 1
ATOM 5286 C C . ALA A 1 664 ? -30.244 24.554 1.222 1 92.59 664 ALA A C 1
ATOM 5288 O O . ALA A 1 664 ? -29.742 24.249 0.138 1 92.59 664 ALA A O 1
ATOM 5289 N N . SER A 1 665 ? -31.454 24.973 1.352 1 90.21 665 SER A N 1
ATOM 5290 C CA . SER A 1 665 ? -32.351 25.326 0.256 1 90.21 665 SER A CA 1
ATOM 5291 C C . SER A 1 665 ? -32.959 26.709 0.463 1 90.21 665 SER A C 1
ATOM 5293 O O . SER A 1 665 ? -33.54 26.986 1.515 1 90.21 665 SER A O 1
ATOM 5295 N N . PHE A 1 666 ? -32.787 27.621 -0.512 1 87.29 666 PHE A N 1
ATOM 5296 C CA . PHE A 1 666 ? -33.292 28.986 -0.428 1 87.29 666 PHE A CA 1
ATOM 5297 C C . PHE A 1 666 ? -34.436 29.202 -1.411 1 87.29 666 PHE A C 1
ATOM 5299 O O . PHE A 1 666 ? -34.252 29.075 -2.624 1 87.29 666 PHE A O 1
ATOM 5306 N N . HIS A 1 667 ? -35.595 29.389 -0.906 1 77.27 667 HIS A N 1
ATOM 5307 C CA . HIS A 1 667 ? -36.748 29.688 -1.747 1 77.27 667 HIS A CA 1
ATOM 5308 C C . HIS A 1 667 ? -37.297 31.08 -1.456 1 77.27 667 HIS A C 1
ATOM 5310 O O . HIS A 1 667 ? -38.283 31.503 -2.064 1 77.27 667 HIS A O 1
ATOM 5316 N N . GLY A 1 668 ? -36.633 31.883 -0.69 1 71.22 668 GLY A N 1
ATOM 5317 C CA . GLY A 1 668 ? -37.158 33.16 -0.233 1 71.22 668 GLY A CA 1
ATOM 5318 C C . GLY A 1 668 ? -36.581 34.345 -0.985 1 71.22 668 GLY A C 1
ATOM 5319 O O . GLY A 1 668 ? -36.248 34.235 -2.167 1 71.22 668 GLY A O 1
ATOM 5320 N N . PRO A 1 669 ? -36.586 35.502 -0.359 1 73.56 669 PRO A N 1
ATOM 5321 C CA . PRO A 1 669 ? -36.15 36.767 -0.956 1 73.56 669 PRO A CA 1
ATOM 5322 C C . PRO A 1 669 ? -34.669 36.766 -1.325 1 73.56 669 PRO A C 1
ATOM 5324 O O . PRO A 1 669 ? -33.846 36.216 -0.588 1 73.56 669 PRO A O 1
ATOM 5327 N N . PRO A 1 670 ? -34.357 37.329 -2.451 1 77.62 670 PRO A N 1
ATOM 5328 C CA . PRO A 1 670 ? -32.982 37.358 -2.954 1 77.62 670 PRO A CA 1
ATOM 5329 C C . PRO A 1 670 ? -32.014 38.037 -1.987 1 77.62 670 PRO A C 1
ATOM 5331 O O . PRO A 1 670 ? -30.819 37.732 -1.988 1 77.62 670 PRO A O 1
ATOM 5334 N N . GLN A 1 671 ? -32.55 38.849 -1.082 1 81.85 671 GLN A N 1
ATOM 5335 C CA . GLN A 1 671 ? -31.675 39.568 -0.161 1 81.85 671 GLN A CA 1
ATOM 5336 C C . GLN A 1 671 ? -31.015 38.612 0.829 1 81.85 671 GLN A C 1
ATOM 5338 O O . GLN A 1 671 ? -29.851 38.794 1.193 1 81.85 671 GLN A O 1
ATOM 5343 N N . VAL A 1 672 ? -31.758 37.64 1.223 1 85.85 672 VAL A N 1
ATOM 5344 C CA . VAL A 1 672 ? -31.243 36.688 2.201 1 85.85 672 VAL A CA 1
ATOM 5345 C C . VAL A 1 672 ? -30.17 35.814 1.556 1 85.85 672 VAL A C 1
ATOM 5347 O O . VAL A 1 672 ? -29.151 35.51 2.18 1 85.85 672 VAL A O 1
ATOM 5350 N N . LEU A 1 673 ? -30.432 35.445 0.333 1 85.56 673 LEU A N 1
ATOM 5351 C CA . LEU A 1 673 ? -29.449 34.65 -0.396 1 85.56 673 LEU A CA 1
ATOM 5352 C C . LEU A 1 673 ? -28.155 35.432 -0.592 1 85.56 673 LEU A C 1
ATOM 5354 O O . LEU A 1 673 ? -27.063 34.872 -0.475 1 85.56 673 LEU A O 1
ATOM 5358 N N . LYS A 1 674 ? -28.27 36.672 -0.885 1 82.84 674 LYS A N 1
ATOM 5359 C CA . LYS A 1 674 ? -27.095 37.52 -1.066 1 82.84 674 LYS A CA 1
ATOM 5360 C C . LYS A 1 674 ? -26.283 37.617 0.223 1 82.84 674 LYS A C 1
ATOM 5362 O O . LYS A 1 674 ? -25.051 37.591 0.19 1 82.84 674 LYS A O 1
ATOM 5367 N N . GLN A 1 675 ? -26.985 37.731 1.289 1 87.42 675 GLN A N 1
ATOM 5368 C CA . GLN A 1 675 ? -26.301 37.788 2.577 1 87.42 675 GLN A CA 1
ATOM 5369 C C . GLN A 1 675 ? -25.606 36.466 2.89 1 87.42 675 GLN A C 1
ATOM 5371 O O . GLN A 1 675 ? -24.49 36.454 3.412 1 87.42 675 GLN A O 1
ATOM 5376 N N . PHE A 1 676 ? -26.293 35.45 2.575 1 89.01 676 PHE A N 1
ATOM 5377 C CA . PHE A 1 676 ? -25.729 34.123 2.788 1 89.01 676 PHE A CA 1
ATOM 5378 C C . PHE A 1 676 ? -24.458 33.937 1.968 1 89.01 676 PHE A C 1
ATOM 5380 O O . PHE A 1 676 ? -23.451 33.442 2.478 1 89.01 676 PHE A O 1
ATOM 5387 N N . LEU A 1 677 ? -24.423 34.334 0.776 1 86.89 677 LEU A N 1
ATOM 5388 C CA . LEU A 1 677 ? -23.311 34.137 -0.147 1 86.89 677 LEU A CA 1
ATOM 5389 C C . LEU A 1 677 ? -22.161 35.085 0.177 1 86.89 677 LEU A C 1
ATOM 5391 O O . LEU A 1 677 ? -21.025 34.856 -0.244 1 86.89 677 LEU A O 1
ATOM 5395 N N . SER A 1 678 ? -22.434 36.046 0.953 1 83.96 678 SER A N 1
ATOM 5396 C CA . SER A 1 678 ? -21.396 37.003 1.321 1 83.96 678 SER A CA 1
ATOM 5397 C C . SER A 1 678 ? -20.626 36.537 2.553 1 83.96 678 SER A C 1
ATOM 5399 O O . SER A 1 678 ? -19.528 37.026 2.826 1 83.96 678 SER A O 1
ATOM 5401 N N . SER A 1 679 ? -21.24 35.539 3.22 1 86.74 679 SER A N 1
ATOM 5402 C CA . SER A 1 679 ? -20.564 35.012 4.401 1 86.74 679 SER A CA 1
ATOM 5403 C C . SER A 1 679 ? -19.54 33.948 4.023 1 86.74 679 SER A C 1
ATOM 5405 O O . SER A 1 679 ? -19.901 32.881 3.522 1 86.74 679 SER A O 1
ATOM 5407 N N . HIS A 1 680 ? -18.282 34.187 4.244 1 81.54 680 HIS A N 1
ATOM 5408 C CA . HIS A 1 680 ? -17.225 33.24 3.909 1 81.54 680 HIS A CA 1
ATOM 5409 C C . HIS A 1 680 ? -17.321 31.982 4.765 1 81.54 680 HIS A C 1
ATOM 5411 O O . HIS A 1 680 ? -17.025 30.881 4.293 1 81.54 680 HIS A O 1
ATOM 5417 N N . ARG A 1 681 ? -17.751 32.188 5.912 1 84.69 681 ARG A N 1
ATOM 5418 C CA . ARG A 1 681 ? -17.84 31.056 6.829 1 84.69 681 ARG A CA 1
ATOM 5419 C C . ARG A 1 681 ? -18.901 30.061 6.37 1 84.69 681 ARG A C 1
ATOM 5421 O O . ARG A 1 681 ? -18.648 28.856 6.316 1 84.69 681 ARG A O 1
ATOM 5428 N N . LEU A 1 682 ? -20.016 30.544 5.993 1 89.07 682 LEU A N 1
ATOM 5429 C CA . LEU A 1 682 ? -21.12 29.677 5.593 1 89.07 682 LEU A CA 1
ATOM 5430 C C . LEU A 1 682 ? -20.869 29.079 4.214 1 89.07 682 LEU A C 1
ATOM 5432 O O . LEU A 1 682 ? -21.192 27.914 3.969 1 89.07 682 LEU A O 1
ATOM 5436 N N . THR A 1 683 ? -20.257 29.838 3.373 1 87.05 683 THR A N 1
ATOM 5437 C CA . THR A 1 683 ? -19.993 29.341 2.028 1 87.05 683 THR A CA 1
ATOM 5438 C C . THR A 1 683 ? -18.92 28.256 2.053 1 87.05 683 THR A C 1
ATOM 5440 O O . THR A 1 683 ? -18.931 27.345 1.223 1 87.05 683 THR A O 1
ATOM 5443 N N . SER A 1 684 ? -18.066 28.302 2.999 1 84.53 684 SER A N 1
ATOM 5444 C CA . SER A 1 684 ? -16.986 27.324 3.081 1 84.53 684 SER A CA 1
ATOM 5445 C C . SER A 1 684 ? -17.484 25.995 3.638 1 84.53 684 SER A C 1
ATOM 5447 O O . SER A 1 684 ? -16.825 24.964 3.483 1 84.53 684 SER A O 1
ATOM 5449 N N . CYS A 1 685 ? -18.666 26.007 4.248 1 90.59 685 CYS A N 1
ATOM 5450 C CA . CYS A 1 685 ? -19.171 24.777 4.846 1 90.59 685 CYS A CA 1
ATOM 5451 C C . CYS A 1 685 ? -20.353 24.231 4.053 1 90.59 685 CYS A C 1
ATOM 5453 O O . CYS A 1 685 ? -20.896 23.176 4.387 1 90.59 685 CYS A O 1
ATOM 5455 N N . THR A 1 686 ? -20.753 24.849 2.976 1 92.56 686 THR A N 1
ATOM 5456 C CA . THR A 1 686 ? -21.925 24.434 2.214 1 92.56 686 THR A CA 1
ATOM 5457 C C . THR A 1 686 ? -21.566 23.322 1.233 1 92.56 686 THR A C 1
ATOM 5459 O O . THR A 1 686 ? -20.668 23.484 0.403 1 92.56 686 THR A O 1
ATOM 5462 N N . ARG A 1 687 ? -22.247 22.253 1.409 1 92.4 687 ARG A N 1
ATOM 5463 C CA . ARG A 1 687 ? -21.997 21.096 0.555 1 92.4 687 ARG A CA 1
ATOM 5464 C C . ARG A 1 687 ? -23.055 20.984 -0.538 1 92.4 687 ARG A C 1
ATOM 5466 O O . ARG A 1 687 ? -22.767 20.516 -1.642 1 92.4 687 ARG A O 1
ATOM 5473 N N . SER A 1 688 ? -24.301 21.313 -0.188 1 93.43 688 SER A N 1
ATOM 5474 C CA . SER A 1 688 ? -25.411 21.31 -1.136 1 93.43 688 SER A CA 1
ATOM 5475 C C . SER A 1 688 ? -26.219 22.601 -1.045 1 93.43 688 SER A C 1
ATOM 5477 O O . SER A 1 688 ? -26.507 23.083 0.052 1 93.43 688 SER A O 1
ATOM 5479 N N . LEU A 1 689 ? -26.415 23.183 -2.202 1 91.32 689 LEU A N 1
ATOM 5480 C CA . LEU A 1 689 ? -27.167 24.432 -2.255 1 91.32 689 LEU A CA 1
ATOM 5481 C C . LEU A 1 689 ? -28.286 24.35 -3.287 1 91.32 689 LEU A C 1
ATOM 5483 O O . LEU A 1 689 ? -28.044 24.004 -4.445 1 91.32 689 LEU A O 1
ATOM 5487 N N . GLU A 1 690 ? -29.416 24.499 -2.826 1 89.68 690 GLU A N 1
ATOM 5488 C CA . GLU A 1 690 ? -30.584 24.592 -3.696 1 89.68 690 GLU A CA 1
ATOM 5489 C C . GLU A 1 690 ? -31.148 26.01 -3.714 1 89.68 690 GLU A C 1
ATOM 5491 O O . GLU A 1 690 ? -31.409 26.594 -2.66 1 89.68 690 GLU A O 1
ATOM 5496 N N . MET A 1 691 ? -31.142 26.534 -4.857 1 85.62 691 MET A N 1
ATOM 5497 C CA . MET A 1 691 ? -31.66 27.893 -4.99 1 85.62 691 MET A CA 1
ATOM 5498 C C . MET A 1 691 ? -32.894 27.919 -5.885 1 85.62 691 MET A C 1
ATOM 5500 O O . MET A 1 691 ? -32.935 27.244 -6.915 1 85.62 691 MET A O 1
ATOM 5504 N N . GLY A 1 692 ? -33.886 28.534 -5.359 1 77.57 692 GLY A N 1
ATOM 5505 C CA . GLY A 1 692 ? -35.086 28.654 -6.172 1 77.57 692 GLY A CA 1
ATOM 5506 C C . GLY A 1 692 ? -35.996 29.784 -5.729 1 77.57 692 GLY A C 1
ATOM 5507 O O . GLY A 1 692 ? -35.746 30.425 -4.706 1 77.57 692 GLY A O 1
ATOM 5508 N N . GLY A 1 693 ? -36.831 30.421 -6.565 1 67.75 693 GLY A N 1
ATOM 5509 C CA . GLY A 1 693 ? -37.861 31.386 -6.214 1 67.75 693 GLY A CA 1
ATOM 5510 C C . GLY A 1 693 ? -38.319 32.225 -7.392 1 67.75 693 GLY A C 1
ATOM 5511 O O . GLY A 1 693 ? -37.548 32.472 -8.322 1 67.75 693 GLY A O 1
ATOM 5512 N N . LYS A 1 694 ? -39.696 32.42 -7.602 1 62.15 694 LYS A N 1
ATOM 5513 C CA . LYS A 1 694 ? -40.379 33.138 -8.675 1 62.15 694 LYS A CA 1
ATOM 5514 C C . LYS A 1 694 ? -39.824 34.551 -8.83 1 62.15 694 LYS A C 1
ATOM 5516 O O . LYS A 1 694 ? -39.784 35.09 -9.938 1 62.15 694 LYS A O 1
ATOM 5521 N N . GLU A 1 695 ? -39.335 35.121 -7.644 1 57.38 695 GLU A N 1
ATOM 5522 C CA . GLU A 1 695 ? -39.032 36.549 -7.676 1 57.38 695 GLU A CA 1
ATOM 5523 C C . GLU A 1 695 ? -37.559 36.793 -7.993 1 57.38 695 GLU A C 1
ATOM 5525 O O . GLU A 1 695 ? -37.12 37.941 -8.083 1 57.38 695 GLU A O 1
ATOM 5530 N N . SER A 1 696 ? -36.7 35.702 -8.15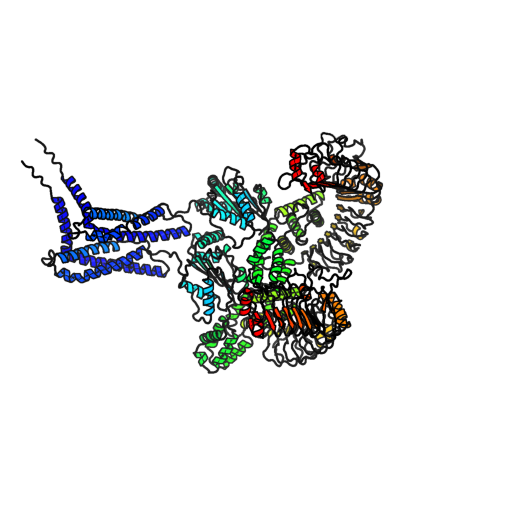3 1 57.45 696 SER A N 1
ATOM 5531 C CA . SER A 1 696 ? -35.282 35.956 -8.381 1 57.45 696 SER A CA 1
ATOM 5532 C C . SER A 1 696 ? -35.013 36.327 -9.835 1 57.45 696 SER A C 1
ATOM 5534 O O . SER A 1 696 ? -35.074 35.471 -10.721 1 57.45 696 SER A O 1
ATOM 5536 N N . SER A 1 697 ? -35.431 37.665 -10.167 1 58.88 697 SER A N 1
ATOM 5537 C CA . SER A 1 697 ? -35.204 38.206 -11.503 1 58.88 697 SER A CA 1
ATOM 5538 C C . SER A 1 697 ? -33.807 38.804 -11.626 1 58.88 697 SER A C 1
ATOM 5540 O O . SER A 1 697 ? -33.281 39.372 -10.666 1 58.88 697 SER A O 1
ATOM 5542 N N . GLY A 1 698 ? -32.909 38.302 -12.561 1 61.77 698 GLY A N 1
ATOM 5543 C CA . GLY A 1 698 ? -31.683 38.989 -12.933 1 61.77 698 GLY A CA 1
ATOM 5544 C C . GLY A 1 698 ? -30.466 38.083 -12.928 1 61.77 698 GLY A C 1
ATOM 5545 O O . GLY A 1 698 ? -30.508 36.976 -13.47 1 61.77 698 GLY A O 1
ATOM 5546 N N . LEU A 1 699 ? -29.272 38.59 -12.245 1 65.11 699 LEU A N 1
ATOM 5547 C CA . LEU A 1 699 ? -27.919 38.044 -12.274 1 65.11 699 LEU A CA 1
ATOM 5548 C C . LEU A 1 699 ? -27.613 37.282 -10.989 1 65.11 699 LEU A C 1
ATOM 5550 O O . LEU A 1 699 ? -27.846 37.79 -9.89 1 65.11 699 LEU A O 1
ATOM 5554 N N . LEU A 1 700 ? -27.576 35.848 -11.034 1 74.85 700 LEU A N 1
ATOM 5555 C CA . LEU A 1 700 ? -27.133 35.05 -9.895 1 74.85 700 LEU A CA 1
ATOM 5556 C C . LEU A 1 700 ? -25.61 35.011 -9.819 1 74.85 700 LEU A C 1
ATOM 5558 O O . LEU A 1 700 ? -24.942 34.715 -10.812 1 74.85 700 LEU A O 1
ATOM 5562 N N . SER A 1 701 ? -25.055 35.462 -8.747 1 75.2 701 SER A N 1
ATOM 5563 C CA . SER A 1 701 ? -23.61 35.427 -8.549 1 75.2 701 SER A CA 1
ATOM 5564 C C . SER A 1 701 ? -23.215 34.348 -7.545 1 75.2 701 SER A C 1
ATOM 5566 O O . SER A 1 701 ? -23.644 34.382 -6.39 1 75.2 701 SER A O 1
ATOM 5568 N N . ILE A 1 702 ? -22.567 33.354 -7.919 1 76.77 702 ILE A N 1
ATOM 5569 C CA . ILE A 1 702 ? -22.083 32.288 -7.05 1 76.77 702 ILE A CA 1
ATOM 5570 C C . ILE A 1 702 ? -20.609 32.519 -6.721 1 76.77 702 ILE A C 1
ATOM 5572 O O . ILE A 1 702 ? -19.784 32.684 -7.623 1 76.77 702 ILE A O 1
ATOM 5576 N N . PRO A 1 703 ? -20.262 32.568 -5.48 1 75.88 703 PRO A N 1
ATOM 5577 C CA . PRO A 1 703 ? -18.862 32.786 -5.11 1 75.88 703 PRO A CA 1
ATOM 5578 C C . PRO A 1 703 ? -17.976 31.58 -5.415 1 75.88 703 PRO A C 1
ATOM 5580 O O . PRO A 1 703 ? -18.402 30.436 -5.235 1 75.88 703 PRO A O 1
ATOM 5583 N N . VAL A 1 704 ? -16.739 31.824 -5.835 1 71.84 704 VAL A N 1
ATOM 5584 C CA . VAL A 1 704 ? -15.768 30.799 -6.201 1 71.84 704 VAL A CA 1
ATOM 5585 C C . VAL A 1 704 ? -15.153 30.195 -4.94 1 71.84 704 VAL A C 1
ATOM 5587 O O . VAL A 1 704 ? -14.562 29.114 -4.986 1 71.84 704 VAL A O 1
ATOM 5590 N N . THR A 1 705 ? -15.428 30.781 -3.745 1 70.29 705 THR A N 1
ATOM 5591 C CA . THR A 1 705 ? -14.82 30.353 -2.49 1 70.29 705 THR A CA 1
ATOM 5592 C C . THR A 1 705 ? -15.536 29.126 -1.933 1 70.29 705 THR A C 1
ATOM 5594 O O . THR A 1 705 ? -15.155 28.602 -0.884 1 70.29 705 THR A O 1
ATOM 5597 N N . MET A 1 706 ? -16.528 28.638 -2.637 1 81.53 706 MET A N 1
ATOM 5598 C CA . MET A 1 706 ? -17.244 27.468 -2.138 1 81.53 706 MET A CA 1
ATOM 5599 C C . MET A 1 706 ? -16.472 26.188 -2.438 1 81.53 706 MET A C 1
ATOM 5601 O O . MET A 1 706 ? -16.846 25.427 -3.333 1 81.53 706 MET A O 1
ATOM 5605 N N . GLU A 1 707 ? -15.497 25.942 -1.707 1 75.56 707 GLU A N 1
ATOM 5606 C CA . GLU A 1 707 ? -14.559 24.853 -1.962 1 75.56 707 GLU A CA 1
ATOM 5607 C C . GLU A 1 707 ? -15.205 23.495 -1.7 1 75.56 707 GLU A C 1
ATOM 5609 O O . GLU A 1 707 ? -14.815 22.49 -2.298 1 75.56 707 GLU A O 1
ATOM 5614 N N . LYS A 1 708 ? -16.363 23.445 -0.885 1 85.3 708 LYS A N 1
ATOM 5615 C CA . LYS A 1 708 ? -16.926 22.155 -0.499 1 85.3 708 LYS A CA 1
ATOM 5616 C C . LYS A 1 708 ? -18.238 21.886 -1.23 1 85.3 708 LYS A C 1
ATOM 5618 O O . LYS A 1 708 ? -18.887 20.865 -0.996 1 85.3 708 LYS A O 1
ATOM 5623 N N . LEU A 1 709 ? -18.636 22.749 -2.146 1 89.54 709 LEU A N 1
ATOM 5624 C CA . LEU A 1 709 ? -19.912 22.593 -2.835 1 89.54 709 LEU A CA 1
ATOM 5625 C C . LEU A 1 709 ? -19.884 21.383 -3.763 1 89.54 709 LEU A C 1
ATOM 5627 O O . LEU A 1 709 ? -19.099 21.342 -4.713 1 89.54 709 LEU A O 1
ATOM 5631 N N . ARG A 1 710 ? -20.792 20.457 -3.519 1 90.61 710 ARG A N 1
ATOM 5632 C CA . ARG A 1 710 ? -20.825 19.233 -4.313 1 90.61 710 ARG A CA 1
ATOM 5633 C C . ARG A 1 710 ? -22.046 19.206 -5.227 1 90.61 710 ARG A C 1
ATOM 5635 O O . ARG A 1 710 ? -21.972 18.715 -6.355 1 90.61 710 ARG A O 1
ATOM 5642 N N . GLU A 1 711 ? -23.139 19.742 -4.663 1 92.47 711 GLU A N 1
ATOM 5643 C CA . GLU A 1 711 ? -24.393 19.719 -5.409 1 92.47 711 GLU A CA 1
ATOM 5644 C C . GLU A 1 711 ? -25.017 21.11 -5.483 1 92.47 711 GLU A C 1
ATOM 5646 O O . GLU A 1 711 ? -25.113 21.807 -4.471 1 92.47 711 GLU A O 1
ATOM 5651 N N . LEU A 1 712 ? -25.337 21.485 -6.707 1 91.49 712 LEU A N 1
ATOM 5652 C CA . LEU A 1 712 ? -26.013 22.757 -6.933 1 91.49 712 LEU A CA 1
ATOM 5653 C C . LEU A 1 712 ? -27.312 22.554 -7.706 1 91.49 712 LEU A C 1
ATOM 5655 O O . LEU A 1 712 ? -27.312 21.945 -8.778 1 91.49 712 LEU A O 1
ATOM 5659 N N . THR A 1 713 ? -28.376 22.966 -7.097 1 90.64 713 THR A N 1
ATOM 5660 C CA . THR A 1 713 ? -29.679 22.862 -7.745 1 90.64 713 THR A CA 1
ATOM 5661 C C . THR A 1 713 ? -30.302 24.243 -7.931 1 90.64 713 THR A C 1
ATOM 5663 O O . THR A 1 713 ? -30.46 24.994 -6.966 1 90.64 713 THR A O 1
ATOM 5666 N N . ILE A 1 714 ? -30.569 24.585 -9.113 1 88.18 714 ILE A N 1
ATOM 5667 C CA . ILE A 1 714 ? -31.288 25.814 -9.431 1 88.18 714 ILE A CA 1
ATOM 5668 C C . ILE A 1 714 ? -32.7 25.477 -9.905 1 88.18 714 ILE A C 1
ATOM 5670 O O . ILE A 1 714 ? -32.876 24.751 -10.886 1 88.18 714 ILE A O 1
ATOM 5674 N N . TYR A 1 715 ? -33.659 25.978 -9.091 1 83.68 715 TYR A N 1
ATOM 5675 C CA . TYR A 1 715 ? -35.036 25.587 -9.37 1 83.68 715 TYR A CA 1
ATOM 5676 C C . TYR A 1 715 ? -35.918 26.811 -9.579 1 83.68 715 TYR A C 1
ATOM 5678 O O . TYR A 1 715 ? -35.919 27.732 -8.759 1 83.68 715 TYR A O 1
ATOM 5686 N N . GLY A 1 716 ? -36.751 26.829 -10.512 1 75.04 716 GLY A N 1
ATOM 5687 C CA . GLY A 1 716 ? -37.869 27.739 -10.699 1 75.04 716 GLY A CA 1
ATOM 5688 C C . GLY A 1 716 ? -37.449 29.196 -10.757 1 75.04 716 GLY A C 1
ATOM 5689 O O . GLY A 1 716 ? -38.076 30.054 -10.131 1 75.04 716 GLY A O 1
ATOM 5690 N N . SER A 1 717 ? -36.399 29.512 -11.397 1 73.64 717 SER A N 1
ATOM 5691 C CA . SER A 1 717 ? -35.931 30.894 -11.382 1 73.64 717 SER A CA 1
ATOM 5692 C C . SER A 1 717 ? -35.953 31.5 -12.782 1 73.64 717 SER A C 1
ATOM 5694 O O . SER A 1 717 ? -36.022 30.775 -13.777 1 73.64 717 SER A O 1
ATOM 5696 N N . THR A 1 718 ? -36.307 32.726 -12.815 1 76.05 718 THR A N 1
ATOM 5697 C CA . THR A 1 718 ? -36.225 33.48 -14.062 1 76.05 718 THR A CA 1
ATOM 5698 C C . THR A 1 718 ? -34.847 34.116 -14.219 1 76.05 718 THR A C 1
ATOM 5700 O O . THR A 1 718 ? -34.729 35.244 -14.703 1 76.05 718 THR A O 1
ATOM 5703 N N . ILE A 1 719 ? -33.851 33.275 -13.813 1 76.39 719 ILE A N 1
ATOM 5704 C CA . ILE A 1 719 ? -32.476 33.758 -13.878 1 76.39 719 ILE A CA 1
ATOM 5705 C C . ILE A 1 719 ? -32.008 33.787 -15.331 1 76.39 719 ILE A C 1
ATOM 5707 O O . ILE A 1 719 ? -32.227 32.831 -16.079 1 76.39 719 ILE A O 1
ATOM 5711 N N . SER A 1 720 ? -31.46 34.894 -15.744 1 75.33 720 SER A N 1
ATOM 5712 C CA . SER A 1 720 ? -31.021 35.036 -17.129 1 75.33 720 SER A CA 1
ATOM 5713 C C . SER A 1 720 ? -29.552 34.66 -17.284 1 75.33 720 SER A C 1
ATOM 5715 O O . SER A 1 720 ? -29.137 34.178 -18.34 1 75.33 720 SER A O 1
ATOM 5717 N N . GLU A 1 721 ? -28.753 34.973 -16.205 1 77.15 721 GLU A N 1
ATOM 5718 C CA . GLU A 1 721 ? -27.322 34.701 -16.303 1 77.15 721 GLU A CA 1
ATOM 5719 C C . GLU A 1 721 ? -26.741 34.305 -14.949 1 77.15 721 GLU A C 1
ATOM 5721 O O . GLU A 1 721 ? -27.161 34.823 -13.912 1 77.15 721 GLU A O 1
ATOM 5726 N N . ILE A 1 722 ? -25.916 33.349 -14.943 1 77.36 722 ILE A N 1
ATOM 5727 C CA . ILE A 1 722 ? -25.191 32.927 -13.749 1 77.36 722 ILE A CA 1
ATOM 5728 C C . ILE A 1 722 ? -23.736 33.379 -13.842 1 77.36 722 ILE A C 1
ATOM 5730 O O . ILE A 1 722 ? -23.021 33.005 -14.775 1 77.36 722 ILE A O 1
ATOM 5734 N N . ASN A 1 723 ? -23.262 34.268 -12.958 1 72.81 723 ASN A N 1
ATOM 5735 C CA . ASN A 1 723 ? -21.895 34.778 -12.94 1 72.81 723 ASN A CA 1
ATOM 5736 C C . ASN A 1 723 ? -21.102 34.214 -11.765 1 72.81 723 ASN A C 1
ATOM 5738 O O . ASN A 1 723 ? -21.673 33.891 -10.722 1 72.81 723 ASN A O 1
ATOM 5742 N N . MET A 1 724 ? -19.843 33.935 -11.995 1 72.42 724 MET A N 1
ATOM 5743 C CA . MET A 1 724 ? -18.925 33.521 -10.937 1 72.42 724 MET A CA 1
ATOM 5744 C C . MET A 1 724 ? -18.161 34.718 -10.381 1 72.42 724 MET A C 1
ATOM 5746 O O . MET A 1 724 ? -17.645 35.539 -11.142 1 72.42 724 MET A O 1
ATOM 5750 N N . VAL A 1 725 ? -18.304 35.058 -9.07 1 59.76 725 VAL A N 1
ATOM 5751 C CA . VAL A 1 725 ? -17.636 36.215 -8.485 1 59.76 725 VAL A CA 1
ATOM 5752 C C . VAL A 1 725 ? -16.548 35.751 -7.52 1 59.76 725 VAL A C 1
ATOM 5754 O O . VAL A 1 725 ? -16.715 34.748 -6.822 1 59.76 725 VAL A O 1
ATOM 5757 N N . ASN A 1 726 ? -15.169 35.941 -7.668 1 52.82 726 ASN A N 1
ATOM 5758 C CA . ASN A 1 726 ? -14.111 35.744 -6.683 1 52.82 726 ASN A CA 1
ATOM 5759 C C . ASN A 1 726 ? -14.326 36.613 -5.447 1 52.82 726 ASN A C 1
ATOM 5761 O O . ASN A 1 726 ? -14.439 37.835 -5.554 1 52.82 726 ASN A O 1
ATOM 5765 N N . ILE A 1 727 ? -15.027 36.267 -4.447 1 44.69 727 ILE A N 1
ATOM 5766 C CA . ILE A 1 727 ? -15.047 37.113 -3.258 1 44.69 727 ILE A CA 1
ATOM 5767 C C . ILE A 1 727 ? -13.622 37.323 -2.751 1 44.69 727 ILE A C 1
ATOM 5769 O O . ILE A 1 727 ? -13.052 36.443 -2.1 1 44.69 727 ILE A O 1
ATOM 5773 N N . CYS A 1 728 ? -12.499 37.438 -3.362 1 38.77 728 CYS A N 1
ATOM 5774 C CA . CYS A 1 728 ? -11.277 37.857 -2.683 1 38.77 728 CYS A CA 1
ATOM 5775 C C . CYS A 1 728 ? -11.542 39.049 -1.771 1 38.77 728 CYS A C 1
ATOM 5777 O O . CYS A 1 728 ? -12.331 39.933 -2.11 1 38.77 728 CYS A O 1
ATOM 5779 N N . ILE A 1 729 ? -11.3 39.099 -0.482 1 37.73 729 ILE A N 1
ATOM 5780 C CA . ILE A 1 729 ? -11.228 40.373 0.224 1 37.73 729 ILE A CA 1
ATOM 5781 C C . ILE A 1 729 ? -10.821 41.479 -0.747 1 37.73 729 ILE A C 1
ATOM 5783 O O . ILE A 1 729 ? -11.493 42.509 -0.842 1 37.73 729 ILE A O 1
ATOM 5787 N N . LYS A 1 730 ? -9.534 42.218 -0.471 1 38.44 730 LYS A N 1
ATOM 5788 C CA . LYS A 1 730 ? -9.235 43.561 -0.958 1 38.44 730 LYS A CA 1
ATOM 5789 C C . LYS A 1 730 ? -9.188 43.595 -2.483 1 38.44 730 LYS A C 1
ATOM 5791 O O . LYS A 1 730 ? -9.316 44.661 -3.09 1 38.44 730 LYS A O 1
ATOM 5796 N N . SER A 1 731 ? -8.178 42.924 -3.148 1 33.13 731 SER A N 1
ATOM 5797 C CA . SER A 1 731 ? -7.859 43.483 -4.457 1 33.13 731 SER A CA 1
ATOM 5798 C C . SER A 1 731 ? -8.915 43.108 -5.491 1 33.13 731 SER A C 1
ATOM 5800 O O . SER A 1 731 ? -9.677 42.159 -5.292 1 33.13 731 SER A O 1
ATOM 5802 N N . LYS A 1 732 ? -8.741 43.596 -6.874 1 38.01 732 LYS A N 1
ATOM 5803 C CA . LYS A 1 732 ? -9.49 43.744 -8.118 1 38.01 732 LYS A CA 1
ATOM 5804 C C . LYS A 1 732 ? -10.098 42.414 -8.556 1 38.01 732 LYS A C 1
ATOM 5806 O O . LYS A 1 732 ? -9.443 41.372 -8.481 1 38.01 732 LYS A O 1
ATOM 5811 N N . THR A 1 733 ? -11.39 42.262 -8.713 1 39.86 733 THR A N 1
ATOM 5812 C CA . THR A 1 733 ? -12.409 41.368 -9.251 1 39.86 733 THR A CA 1
ATOM 5813 C C . THR A 1 733 ? -11.907 40.674 -10.514 1 39.86 733 THR A C 1
ATOM 5815 O O . THR A 1 733 ? -11.949 41.248 -11.603 1 39.86 733 THR A O 1
ATOM 5818 N N . VAL A 1 734 ? -10.718 40.223 -10.686 1 40.46 734 VAL A N 1
ATOM 5819 C CA . VAL A 1 734 ? -10.45 39.676 -12.012 1 40.46 734 VAL A CA 1
ATOM 5820 C C . VAL A 1 734 ? -11.307 38.433 -12.241 1 40.46 734 VAL A C 1
ATOM 5822 O O . VAL A 1 734 ? -11.382 37.556 -11.378 1 40.46 734 VAL A O 1
ATOM 5825 N N . SER A 1 735 ? -12.354 38.464 -13.041 1 44.68 735 SER A N 1
ATOM 5826 C CA . SER A 1 735 ? -13.163 37.378 -13.585 1 44.68 735 SER A CA 1
ATOM 5827 C C . SER A 1 735 ? -12.311 36.147 -13.876 1 44.68 735 SER A C 1
ATOM 5829 O O . SER A 1 735 ? -11.261 36.249 -14.513 1 44.68 735 SER A O 1
ATOM 5831 N N . PRO A 1 736 ? -12.362 35.138 -13.105 1 45.1 736 PRO A N 1
ATOM 5832 C CA . PRO A 1 736 ? -11.571 33.929 -13.348 1 45.1 736 PRO A CA 1
ATOM 5833 C C . PRO A 1 736 ? -11.492 33.564 -14.828 1 45.1 736 PRO A C 1
ATOM 5835 O O . PRO A 1 736 ? -10.785 32.623 -15.199 1 45.1 736 PRO A O 1
ATOM 5838 N N . LEU A 1 737 ? -12.44 34.049 -15.652 1 44.4 737 LEU A N 1
ATOM 5839 C CA . LEU A 1 737 ? -12.303 33.689 -17.059 1 44.4 737 LEU A CA 1
ATOM 5840 C C . LEU A 1 737 ? -10.915 34.046 -17.579 1 44.4 737 LEU A C 1
ATOM 5842 O O . LEU A 1 737 ? -10.458 33.484 -18.577 1 44.4 737 LEU A O 1
ATOM 5846 N N . HIS A 1 738 ? -10.385 35.063 -17.088 1 44.41 738 HIS A N 1
ATOM 5847 C CA . HIS A 1 738 ? -9.156 35.53 -17.718 1 44.41 738 HIS A CA 1
ATOM 5848 C C . HIS A 1 738 ? -7.935 34.824 -17.138 1 44.41 738 HIS A C 1
ATOM 5850 O O . HIS A 1 738 ? -6.836 34.923 -17.688 1 44.41 738 HIS A O 1
ATOM 5856 N N . ASN A 1 739 ? -7.906 34.272 -15.848 1 43.8 739 ASN A N 1
ATOM 5857 C CA . ASN A 1 739 ? -6.759 33.469 -15.437 1 43.8 739 ASN A CA 1
ATOM 5858 C C . ASN A 1 739 ? -7.157 32.022 -15.163 1 43.8 739 ASN A C 1
ATOM 5860 O O . ASN A 1 739 ? -7.636 31.7 -14.074 1 43.8 739 ASN A O 1
ATOM 5864 N N . PRO A 1 740 ? -7.33 31.235 -16.214 1 44.22 740 PRO A N 1
ATOM 5865 C CA . PRO A 1 740 ? -7.76 29.835 -16.238 1 44.22 740 PRO A CA 1
ATOM 5866 C C . PRO A 1 740 ? -7.064 28.986 -15.176 1 44.22 740 PRO A C 1
ATOM 5868 O O . PRO A 1 740 ? -7.411 27.817 -14.99 1 44.22 740 PRO A O 1
ATOM 5871 N N . SER A 1 741 ? -5.918 29.383 -14.748 1 47.15 741 SER A N 1
ATOM 5872 C CA . SER A 1 741 ? -5.121 28.417 -14.001 1 47.15 741 SER A CA 1
ATOM 5873 C C . SER A 1 741 ? -5.704 28.174 -12.613 1 47.15 741 SER A C 1
ATOM 5875 O O . SER A 1 741 ? -5.261 27.274 -11.896 1 47.15 741 SER A O 1
ATOM 5877 N N . ASN A 1 742 ? -6.682 29.066 -12.148 1 51.67 742 ASN A N 1
ATOM 5878 C CA . ASN A 1 742 ? -7.134 28.886 -10.773 1 51.67 742 ASN A CA 1
ATOM 5879 C C . ASN A 1 742 ? -8.369 27.991 -10.701 1 51.67 742 ASN A C 1
ATOM 5881 O O . ASN A 1 742 ? -9.422 28.335 -11.241 1 51.67 742 ASN A O 1
ATOM 5885 N N . VAL A 1 743 ? -8.251 26.782 -10.627 1 58.47 743 VAL A N 1
ATOM 5886 C CA . VAL A 1 743 ? -9.314 25.788 -10.523 1 58.47 743 VAL A CA 1
ATOM 5887 C C . VAL A 1 743 ? -10.347 26.241 -9.493 1 58.47 743 VAL A C 1
ATOM 5889 O O . VAL A 1 743 ? -10.021 26.427 -8.318 1 58.47 743 VAL A O 1
ATOM 5892 N N . CYS A 1 744 ? -11.534 26.864 -10.022 1 69.32 744 CYS A N 1
ATOM 5893 C CA . CYS A 1 744 ? -12.7 27.175 -9.204 1 69.32 744 CYS A CA 1
ATOM 5894 C C . CYS A 1 744 ? -13.639 25.977 -9.114 1 69.32 744 CYS A C 1
ATOM 5896 O O . CYS A 1 744 ? -13.637 25.115 -9.994 1 69.32 744 CYS A O 1
ATOM 5898 N N . PHE A 1 745 ? -14.459 25.727 -8.177 1 78.23 745 PHE A N 1
ATOM 5899 C CA . PHE A 1 745 ? -15.458 24.699 -7.912 1 78.23 745 PHE A CA 1
ATOM 5900 C C . PHE A 1 745 ? -14.847 23.308 -8.03 1 78.23 745 PHE A C 1
ATOM 5902 O O . PHE A 1 745 ? -15.388 22.443 -8.723 1 78.23 745 PHE A O 1
ATOM 5909 N N . SER A 1 746 ? -13.755 23.163 -7.47 1 76.49 746 SER A N 1
ATOM 5910 C CA . SER A 1 746 ? -13.003 21.921 -7.613 1 76.49 746 SER A CA 1
ATOM 5911 C C . SER A 1 746 ? -13.757 20.744 -7.003 1 76.49 746 SER A C 1
ATOM 5913 O O . SER A 1 746 ? -13.495 19.588 -7.342 1 76.49 746 SER A O 1
ATOM 5915 N N . SER A 1 747 ? -14.928 21.042 -6.28 1 82.81 747 SER A N 1
ATOM 5916 C CA . SER A 1 747 ? -15.618 19.934 -5.628 1 82.81 747 SER A CA 1
ATOM 5917 C C . SER A 1 747 ? -16.995 19.701 -6.241 1 82.81 747 SER A C 1
ATOM 5919 O O . SER A 1 747 ? -17.668 18.722 -5.914 1 82.81 747 SER A O 1
ATOM 5921 N N . LEU A 1 748 ? -17.417 20.568 -7.128 1 88.07 748 LEU A N 1
ATOM 5922 C CA . LEU A 1 748 ? -18.753 20.469 -7.706 1 88.07 748 LEU A CA 1
ATOM 5923 C C . LEU A 1 748 ? -18.872 19.231 -8.59 1 88.07 748 LEU A C 1
ATOM 5925 O O . LEU A 1 748 ? -18.151 19.1 -9.581 1 88.07 748 LEU A O 1
ATOM 5929 N N . SER A 1 749 ? -19.791 18.374 -8.242 1 89.43 749 SER A N 1
ATOM 5930 C CA . SER A 1 749 ? -19.902 17.117 -8.974 1 89.43 749 SER A CA 1
ATOM 5931 C C . SER A 1 749 ? -21.274 16.974 -9.625 1 89.43 749 SER A C 1
ATOM 5933 O O . SER A 1 749 ? -21.414 16.302 -10.649 1 89.43 749 SER A O 1
ATOM 5935 N N . HIS A 1 750 ? -22.344 17.613 -8.986 1 92.69 750 HIS A N 1
ATOM 5936 C CA . HIS A 1 750 ? -23.702 17.49 -9.504 1 92.69 750 HIS A CA 1
ATOM 5937 C C . HIS A 1 750 ? -24.353 18.859 -9.672 1 92.69 750 HIS A C 1
ATOM 5939 O O . HIS A 1 750 ? -24.305 19.69 -8.762 1 92.69 750 HIS A O 1
ATOM 5945 N N . VAL A 1 751 ? -24.923 19.032 -10.871 1 92.43 751 VAL A N 1
ATOM 5946 C CA . VAL A 1 751 ? -25.641 20.276 -11.127 1 92.43 751 VAL A CA 1
ATOM 5947 C C . VAL A 1 751 ? -27.015 19.968 -11.719 1 92.43 751 VAL A C 1
ATOM 5949 O O . VAL A 1 751 ? -27.13 19.172 -12.653 1 92.43 751 VAL A O 1
ATOM 5952 N N . TYR A 1 752 ? -28.009 20.527 -11.105 1 92.43 752 TYR A N 1
ATOM 5953 C CA . TYR A 1 752 ? -29.386 20.381 -11.561 1 92.43 752 TYR A CA 1
ATOM 5954 C C . TYR A 1 752 ? -29.993 21.736 -11.905 1 92.43 752 TYR A C 1
ATOM 5956 O O . TYR A 1 752 ? -30.071 22.623 -11.051 1 92.43 752 TYR A O 1
ATOM 5964 N N . VAL A 1 753 ? -30.357 21.884 -13.107 1 91.76 753 VAL A N 1
ATOM 5965 C CA . VAL A 1 753 ? -31.076 23.075 -13.546 1 91.76 753 VAL A CA 1
ATOM 5966 C C . VAL A 1 753 ? -32.489 22.695 -13.982 1 91.76 753 VAL A C 1
ATOM 5968 O O . VAL A 1 753 ? -32.677 22.083 -15.036 1 91.76 753 VAL A O 1
ATOM 5971 N N . VAL A 1 754 ? -33.444 23.105 -13.103 1 89.33 754 VAL A N 1
ATOM 5972 C CA . VAL A 1 754 ? -34.811 22.649 -13.333 1 89.33 754 VAL A CA 1
ATOM 5973 C C . VAL A 1 754 ? -35.744 23.852 -13.455 1 89.33 754 VAL A C 1
ATOM 5975 O O . VAL A 1 754 ? -35.746 24.733 -12.592 1 89.33 754 VAL A O 1
ATOM 5978 N N . ASP A 1 755 ? -36.465 23.99 -14.409 1 85.92 755 ASP A N 1
ATOM 5979 C CA . ASP A 1 755 ? -37.536 24.96 -14.611 1 85.92 755 ASP A CA 1
ATOM 5980 C C . ASP A 1 755 ? -36.994 26.388 -14.596 1 85.92 755 ASP A C 1
ATOM 5982 O O . ASP A 1 755 ? -37.532 27.254 -13.904 1 85.92 755 ASP A O 1
ATOM 5986 N N . CYS A 1 756 ? -35.905 26.527 -15.27 1 85.62 756 CYS A N 1
ATOM 5987 C CA . CYS A 1 756 ? -35.345 27.869 -15.391 1 85.62 756 CYS A CA 1
ATOM 5988 C C . CYS A 1 756 ? -35.709 28.492 -16.733 1 85.62 756 CYS A C 1
ATOM 5990 O O . CYS A 1 756 ? -35.085 28.19 -17.752 1 85.62 756 CYS A O 1
ATOM 5992 N N . LYS A 1 757 ? -36.642 29.352 -16.849 1 81.63 757 LYS A N 1
ATOM 5993 C CA . LYS A 1 757 ? -37.189 29.874 -18.097 1 81.63 757 LYS A CA 1
ATOM 5994 C C . LYS A 1 757 ? -36.28 30.947 -18.69 1 81.63 757 LYS A C 1
ATOM 5996 O O . LYS A 1 757 ? -36.264 31.152 -19.906 1 81.63 757 LYS A O 1
ATOM 6001 N N . GLY A 1 758 ? -35.45 31.649 -17.971 1 78.46 758 GLY A N 1
ATOM 6002 C CA . GLY A 1 758 ? -34.707 32.787 -18.489 1 78.46 758 GLY A CA 1
ATOM 6003 C C . GLY A 1 758 ? -33.267 32.454 -18.831 1 78.46 758 GLY A C 1
ATOM 6004 O O . GLY A 1 758 ? -32.576 33.249 -19.472 1 78.46 758 GLY A O 1
ATOM 6005 N N . LEU A 1 759 ? -32.85 31.183 -18.706 1 86.24 759 LEU A N 1
ATOM 6006 C CA . LEU A 1 759 ? -31.444 30.84 -18.889 1 86.24 759 LEU A CA 1
ATOM 6007 C C . LEU A 1 759 ? -31.153 30.5 -20.347 1 86.24 759 LEU A C 1
ATOM 6009 O O . LEU A 1 759 ? -31.843 29.672 -20.945 1 86.24 759 LEU A O 1
ATOM 6013 N N . ARG A 1 760 ? -30.116 31.168 -20.942 1 86.69 760 ARG A N 1
ATOM 6014 C CA . ARG A 1 760 ? -29.811 30.969 -22.355 1 86.69 760 ARG A CA 1
ATOM 6015 C C . ARG A 1 760 ? -28.566 30.107 -22.53 1 86.69 760 ARG A C 1
ATOM 6017 O O . ARG A 1 760 ? -28.369 29.496 -23.583 1 86.69 760 ARG A O 1
ATOM 6024 N N . GLU A 1 761 ? -27.71 30.086 -21.553 1 87.08 761 GLU A N 1
ATOM 6025 C CA . GLU A 1 761 ? -26.48 29.308 -21.663 1 87.08 761 GLU A CA 1
ATOM 6026 C C . GLU A 1 761 ? -25.972 28.882 -20.288 1 87.08 761 GLU A C 1
ATOM 6028 O O . GLU A 1 761 ? -26.366 29.455 -19.27 1 87.08 761 GLU A O 1
ATOM 6033 N N . LEU A 1 762 ? -25.118 27.897 -20.203 1 88.2 762 LEU A N 1
ATOM 6034 C CA . LEU A 1 762 ? -24.495 27.385 -18.987 1 88.2 762 LEU A CA 1
ATOM 6035 C C . LEU A 1 762 ? -22.978 27.33 -19.135 1 88.2 762 LEU A C 1
ATOM 6037 O O . LEU A 1 762 ? -22.347 26.348 -18.736 1 88.2 762 LEU A O 1
ATOM 6041 N N . THR A 1 763 ? -22.297 28.252 -19.708 1 86.57 763 THR A N 1
ATOM 6042 C CA . THR A 1 763 ? -20.875 28.265 -20.034 1 86.57 763 THR A CA 1
ATOM 6043 C C . THR A 1 763 ? -20.03 28.287 -18.764 1 86.57 763 THR A C 1
ATOM 6045 O O . THR A 1 763 ? -18.864 27.888 -18.781 1 86.57 763 THR A O 1
ATOM 6048 N N . TRP A 1 764 ? -20.641 28.622 -17.6 1 81.57 764 TRP A N 1
ATOM 6049 C CA . TRP A 1 764 ? -19.912 28.683 -16.337 1 81.57 764 TRP A CA 1
ATOM 6050 C C . TRP A 1 764 ? -19.487 27.289 -15.887 1 81.57 764 TRP A C 1
ATOM 6052 O O . TRP A 1 764 ? -18.578 27.145 -15.066 1 81.57 764 TRP A O 1
ATOM 6062 N N . LEU A 1 765 ? -20.059 26.269 -16.423 1 86.01 765 LEU A N 1
ATOM 6063 C CA . LEU A 1 765 ? -19.763 24.89 -16.05 1 86.01 765 LEU A CA 1
ATOM 6064 C C . LEU A 1 765 ? -18.385 24.474 -16.552 1 86.01 765 LEU A C 1
ATOM 6066 O O . LEU A 1 765 ? -17.845 23.452 -16.123 1 86.01 765 LEU A O 1
ATOM 6070 N N . MET A 1 766 ? -17.743 25.177 -17.405 1 80.37 766 MET A N 1
ATOM 6071 C CA . MET A 1 766 ? -16.398 24.886 -17.893 1 80.37 766 MET A CA 1
ATOM 6072 C C . MET A 1 766 ? -15.374 25 -16.769 1 80.37 766 MET A C 1
ATOM 6074 O O . MET A 1 766 ? -14.303 24.394 -16.835 1 80.37 766 MET A O 1
ATOM 6078 N N . PHE A 1 767 ? -15.819 25.643 -15.685 1 79.04 767 PHE A N 1
ATOM 6079 C CA . PHE A 1 767 ? -14.909 25.848 -14.565 1 79.04 767 PHE A CA 1
ATOM 6080 C C . PHE A 1 767 ? -15.104 24.77 -13.505 1 79.04 767 PHE A C 1
ATOM 6082 O O . PHE A 1 767 ? -14.523 24.847 -12.42 1 79.04 767 PHE A O 1
ATOM 6089 N N . ALA A 1 768 ? -15.916 23.841 -13.76 1 84.35 768 ALA A N 1
ATOM 6090 C CA . ALA A 1 768 ? -16.111 22.692 -12.88 1 84.35 768 ALA A CA 1
ATOM 6091 C C . ALA A 1 768 ? -15.458 21.44 -13.459 1 84.35 768 ALA A C 1
ATOM 6093 O O . ALA A 1 768 ? -16.137 20.592 -14.043 1 84.35 768 ALA A O 1
ATOM 6094 N N . PRO A 1 769 ? -14.222 21.314 -13.223 1 81.08 769 PRO A N 1
ATOM 6095 C CA . PRO A 1 769 ? -13.5 20.208 -13.855 1 81.08 769 PRO A CA 1
ATOM 6096 C C . PRO A 1 769 ? -13.957 18.841 -13.352 1 81.08 769 PRO A C 1
ATOM 6098 O O . PRO A 1 769 ? -13.782 17.834 -14.044 1 81.08 769 PRO A O 1
ATOM 6101 N N . ASN A 1 770 ? -14.697 18.787 -12.219 1 85.05 770 ASN A N 1
ATOM 6102 C CA . ASN A 1 770 ? -15.065 17.492 -11.657 1 85.05 770 ASN A CA 1
ATOM 6103 C C . ASN A 1 770 ? -16.561 17.224 -11.798 1 85.05 770 ASN A C 1
ATOM 6105 O O . ASN A 1 770 ? -17.118 16.392 -11.08 1 85.05 770 ASN A O 1
ATOM 6109 N N . LEU A 1 771 ? -17.159 17.896 -12.695 1 89.55 771 LEU A N 1
ATOM 6110 C CA . LEU A 1 771 ? -18.587 17.69 -12.916 1 89.55 771 LEU A CA 1
ATOM 6111 C C . LEU A 1 771 ? -18.86 16.281 -13.43 1 89.55 771 LEU A C 1
ATOM 6113 O O . LEU A 1 771 ? -18.291 15.863 -14.441 1 89.55 771 LEU A O 1
ATOM 6117 N N . ARG A 1 772 ? -19.785 15.589 -12.819 1 89.67 772 ARG A N 1
ATOM 6118 C CA . ARG A 1 772 ? -20.065 14.201 -13.172 1 89.67 772 ARG A CA 1
ATOM 6119 C C . ARG A 1 772 ? -21.466 14.057 -13.756 1 89.67 772 ARG A C 1
ATOM 6121 O O . ARG A 1 772 ? -21.715 13.168 -14.574 1 89.67 772 ARG A O 1
ATOM 6128 N N . SER A 1 773 ? -22.37 14.872 -13.157 1 92.07 773 SER A N 1
ATOM 6129 C CA . SER A 1 773 ? -23.756 14.773 -13.603 1 92.07 773 SER A CA 1
ATOM 6130 C C . SER A 1 773 ? -24.346 16.15 -13.885 1 92.07 773 SER A C 1
ATOM 6132 O O . SER A 1 773 ? -24.239 17.058 -13.058 1 92.07 773 SER A O 1
ATOM 6134 N N . LEU A 1 774 ? -24.862 16.252 -15.061 1 93.24 774 LEU A N 1
ATOM 6135 C CA . LEU A 1 774 ? -25.55 17.478 -15.454 1 93.24 774 LEU A CA 1
ATOM 6136 C C . LEU A 1 774 ? -26.975 17.179 -15.908 1 93.24 774 LEU A C 1
ATOM 6138 O O . LEU A 1 774 ? -27.184 16.402 -16.842 1 93.24 774 LEU A O 1
ATOM 6142 N N . VAL A 1 775 ? -27.905 17.717 -15.197 1 94.12 775 VAL A N 1
ATOM 6143 C CA . VAL A 1 775 ? -29.313 17.534 -15.532 1 94.12 775 VAL A CA 1
ATOM 6144 C C . VAL A 1 775 ? -29.955 18.888 -15.827 1 94.12 775 VAL A C 1
ATOM 6146 O O . VAL A 1 775 ? -29.945 19.784 -14.979 1 94.12 775 VAL A O 1
ATOM 6149 N N . VAL A 1 776 ? -30.426 19.061 -16.959 1 93.64 776 VAL A N 1
ATOM 6150 C CA . VAL A 1 776 ? -31.131 20.277 -17.352 1 93.64 776 VAL A CA 1
ATOM 6151 C C . VAL A 1 776 ? -32.532 19.925 -17.846 1 93.64 776 VAL A C 1
ATOM 6153 O O . VAL A 1 776 ? -32.686 19.191 -18.825 1 93.64 776 VAL A O 1
ATOM 6156 N N . THR A 1 777 ? -33.508 20.445 -17.034 1 92.82 777 THR A N 1
ATOM 6157 C CA . THR A 1 777 ? -34.882 20.1 -17.382 1 92.82 777 THR A CA 1
ATOM 6158 C C . THR A 1 777 ? -35.743 21.356 -17.495 1 92.82 777 THR A C 1
ATOM 6160 O O . THR A 1 777 ? -35.635 22.264 -16.669 1 92.82 777 THR A O 1
ATOM 6163 N N . ASN A 1 778 ? -36.468 21.534 -18.423 1 89.41 778 ASN A N 1
ATOM 6164 C CA . ASN A 1 778 ? -37.512 22.537 -18.606 1 89.41 778 ASN A CA 1
ATOM 6165 C C . ASN A 1 778 ? -36.934 23.949 -18.633 1 89.41 778 ASN A C 1
ATOM 6167 O O . ASN A 1 778 ? -37.426 24.839 -17.938 1 89.41 778 ASN A O 1
ATOM 6171 N N . ALA A 1 779 ? -35.853 24.142 -19.287 1 89.63 779 ALA A N 1
ATOM 6172 C CA . ALA A 1 779 ? -35.319 25.473 -19.56 1 89.63 779 ALA A CA 1
ATOM 6173 C C . ALA A 1 779 ? -35.701 25.94 -20.962 1 89.63 779 ALA A C 1
ATOM 6175 O O . ALA A 1 779 ? -34.974 25.691 -21.926 1 89.63 779 ALA A O 1
ATOM 6176 N N . SER A 1 780 ? -36.763 26.645 -21.096 1 86.67 780 SER A N 1
ATOM 6177 C CA . SER A 1 780 ? -37.414 26.93 -22.371 1 86.67 780 SER A CA 1
ATOM 6178 C C . SER A 1 780 ? -36.539 27.814 -23.253 1 86.67 780 SER A C 1
ATOM 6180 O O . SER A 1 780 ? -36.628 27.757 -24.481 1 86.67 780 SER A O 1
ATOM 6182 N N . GLU A 1 781 ? -35.592 28.597 -22.713 1 88.69 781 GLU A N 1
ATOM 6183 C CA . GLU A 1 781 ? -34.851 29.555 -23.529 1 88.69 781 GLU A CA 1
ATOM 6184 C C . GLU A 1 781 ? -33.39 29.141 -23.677 1 88.69 781 GLU A C 1
ATOM 6186 O O . GLU A 1 781 ? -32.591 29.866 -24.273 1 88.69 781 GLU A O 1
ATOM 6191 N N . LEU A 1 782 ? -33.092 27.954 -23.234 1 91.12 782 LEU A N 1
ATOM 6192 C CA . LEU A 1 782 ? -31.703 27.514 -23.305 1 91.12 782 LEU A CA 1
ATOM 6193 C C . LEU A 1 782 ? -31.313 27.174 -24.74 1 91.12 782 LEU A C 1
ATOM 6195 O O . LEU A 1 782 ? -31.946 26.328 -25.376 1 91.12 782 LEU A O 1
ATOM 6199 N N . GLU A 1 783 ? -30.246 27.787 -25.244 1 90.33 783 GLU A N 1
ATOM 6200 C CA . GLU A 1 783 ? -29.832 27.588 -26.629 1 90.33 783 GLU A CA 1
ATOM 6201 C C . GLU A 1 783 ? -28.549 26.765 -26.708 1 90.33 783 GLU A C 1
ATOM 6203 O O . GLU A 1 783 ? -28.397 25.926 -27.598 1 90.33 783 GLU A O 1
ATOM 6208 N N . ASP A 1 784 ? -27.658 27.102 -25.834 1 90.03 784 ASP A N 1
ATOM 6209 C CA . ASP A 1 784 ? -26.366 26.422 -25.813 1 90.03 784 ASP A CA 1
ATOM 6210 C C . ASP A 1 784 ? -25.995 25.992 -24.395 1 90.03 784 ASP A C 1
ATOM 6212 O O . ASP A 1 784 ? -26.25 26.721 -23.433 1 90.03 784 ASP A O 1
ATOM 6216 N N . ILE A 1 785 ? -25.414 24.846 -24.21 1 89.83 785 ILE A N 1
ATOM 6217 C CA . ILE A 1 785 ? -24.827 24.505 -22.92 1 89.83 785 ILE A CA 1
ATOM 6218 C C . ILE A 1 785 ? -23.511 25.258 -22.736 1 89.83 785 ILE A C 1
ATOM 6220 O O . ILE A 1 785 ? -23.345 26.002 -21.766 1 89.83 785 ILE A O 1
ATOM 6224 N N . ILE A 1 786 ? -22.588 25.026 -23.704 1 87.51 786 ILE A N 1
ATOM 6225 C CA . ILE A 1 786 ? -21.38 25.841 -23.756 1 87.51 786 ILE A CA 1
ATOM 6226 C C . ILE A 1 786 ? -21.414 26.736 -24.993 1 87.51 786 ILE A C 1
ATOM 6228 O O . ILE A 1 786 ? -21.408 26.244 -26.123 1 87.51 786 ILE A O 1
ATOM 6232 N N . ASN A 1 787 ? -21.331 27.971 -24.624 1 86.3 787 ASN A N 1
ATOM 6233 C CA . ASN A 1 787 ? -21.425 28.94 -25.711 1 86.3 787 ASN A CA 1
ATOM 6234 C C . ASN A 1 787 ? -20.078 29.14 -26.4 1 86.3 787 ASN A C 1
ATOM 6236 O O . ASN A 1 787 ? -19.054 29.305 -25.736 1 86.3 787 ASN A O 1
ATOM 6240 N N . LYS A 1 788 ? -20.004 29.156 -27.74 1 81.96 788 LYS A N 1
ATOM 6241 C CA . LYS A 1 788 ? -18.8 29.24 -28.562 1 81.96 788 LYS A CA 1
ATOM 6242 C C . LYS A 1 788 ? -18.104 30.586 -28.382 1 81.96 788 LYS A C 1
ATOM 6244 O O . LYS A 1 788 ? -16.874 30.656 -28.355 1 81.96 788 LYS A O 1
ATOM 6249 N N . GLU A 1 789 ? -18.849 31.608 -28.165 1 77.51 789 GLU A N 1
ATOM 6250 C CA . GLU A 1 789 ? -18.297 32.958 -28.099 1 77.51 789 GLU A CA 1
ATOM 6251 C C . GLU A 1 789 ? -17.641 33.22 -26.746 1 77.51 789 GLU A C 1
ATOM 6253 O O . GLU A 1 789 ? -16.672 33.977 -26.656 1 77.51 789 GLU A O 1
ATOM 6258 N N . LYS A 1 790 ? -18.089 32.48 -25.821 1 76.59 790 LYS A N 1
ATOM 6259 C CA . LYS A 1 790 ? -17.617 32.746 -24.465 1 76.59 790 LYS A CA 1
ATOM 6260 C C . LYS A 1 790 ? -16.52 31.764 -24.062 1 76.59 790 LYS A C 1
ATOM 6262 O O . LYS A 1 790 ? -15.756 32.027 -23.132 1 76.59 790 LYS A O 1
ATOM 6267 N N . ALA A 1 791 ? -16.469 30.64 -24.617 1 73.4 791 ALA A N 1
ATOM 6268 C CA . ALA A 1 791 ? -15.528 29.593 -24.226 1 73.4 791 ALA A CA 1
ATOM 6269 C C . ALA A 1 791 ? -14.189 29.766 -24.938 1 73.4 791 ALA A C 1
ATOM 6271 O O . ALA A 1 791 ? -14.147 30.141 -26.112 1 73.4 791 ALA A O 1
ATOM 6272 N N . SER A 1 792 ? -13.127 29.831 -24.125 1 66.32 792 SER A N 1
ATOM 6273 C CA . SER A 1 792 ? -11.802 29.824 -24.737 1 66.32 792 SER A CA 1
ATOM 6274 C C . SER A 1 792 ? -11.539 28.514 -25.473 1 66.32 792 SER A C 1
ATOM 6276 O O . SER A 1 792 ? -11.958 27.447 -25.02 1 66.32 792 SER A O 1
ATOM 6278 N N . LYS A 1 793 ? -10.945 28.403 -26.743 1 60.75 793 LYS A N 1
ATOM 6279 C CA . LYS A 1 793 ? -10.738 27.301 -27.678 1 60.75 793 LYS A CA 1
ATOM 6280 C C . LYS A 1 793 ? -9.855 26.218 -27.066 1 60.75 793 LYS A C 1
ATOM 6282 O O . LYS A 1 793 ? -9.96 25.045 -27.429 1 60.75 793 LYS A O 1
ATOM 6287 N N . GLU A 1 794 ? -9.019 26.548 -26.142 1 63.76 794 GLU A N 1
ATOM 6288 C CA . GLU A 1 794 ? -7.99 25.588 -25.755 1 63.76 794 GLU A CA 1
ATOM 6289 C C . GLU A 1 794 ? -8.464 24.705 -24.604 1 63.76 794 GLU A C 1
ATOM 6291 O O . GLU A 1 794 ? -7.884 23.648 -24.347 1 63.76 794 GLU A O 1
ATOM 6296 N N . ASP A 1 795 ? -9.688 24.992 -24.009 1 68.52 795 ASP A N 1
ATOM 6297 C CA . ASP A 1 795 ? -10.036 24.237 -22.809 1 68.52 795 ASP A CA 1
ATOM 6298 C C . ASP A 1 795 ? -10.995 23.096 -23.137 1 68.52 795 ASP A C 1
ATOM 6300 O O . ASP A 1 795 ? -11.907 23.258 -23.951 1 68.52 795 ASP A O 1
ATOM 6304 N N . VAL A 1 796 ? -10.685 21.857 -22.701 1 75.51 796 VAL A N 1
ATOM 6305 C CA . VAL A 1 796 ? -11.568 20.705 -22.853 1 75.51 796 VAL A CA 1
ATOM 6306 C C . VAL A 1 796 ? -12.576 20.671 -21.707 1 75.51 796 VAL A C 1
ATOM 6308 O O . VAL A 1 796 ? -12.205 20.454 -20.551 1 75.51 796 VAL A O 1
ATOM 6311 N N . PRO A 1 797 ? -13.834 20.949 -22.065 1 81.54 797 PRO A N 1
ATOM 6312 C CA . PRO A 1 797 ? -14.842 20.952 -21.001 1 81.54 797 PRO A CA 1
ATOM 6313 C C . PRO A 1 797 ? -15.222 19.545 -20.545 1 81.54 797 PRO A C 1
ATOM 6315 O O . PRO A 1 797 ? -15.08 18.585 -21.307 1 81.54 797 PRO A O 1
ATOM 6318 N N . PHE A 1 798 ? -15.61 19.274 -19.404 1 84.37 798 PHE A N 1
ATOM 6319 C CA . PHE A 1 798 ? -16.243 18.124 -18.77 1 84.37 798 PHE A CA 1
ATOM 6320 C C . PHE A 1 798 ? -15.376 16.879 -18.915 1 84.37 798 PHE A C 1
ATOM 6322 O O . PHE A 1 798 ? -15.856 15.828 -19.343 1 84.37 798 PHE A O 1
ATOM 6329 N N . PRO A 1 799 ? -14.212 16.884 -18.566 1 82.09 799 PRO A N 1
ATOM 6330 C CA . PRO A 1 799 ? -13.371 15.694 -18.719 1 82.09 799 PRO A CA 1
ATOM 6331 C C . PRO A 1 799 ? -13.859 14.515 -17.88 1 82.09 799 PRO A C 1
ATOM 6333 O O . PRO A 1 799 ? -13.581 13.36 -18.211 1 82.09 799 PRO A O 1
ATOM 6336 N N . LYS A 1 800 ? -14.784 14.749 -16.907 1 87.2 800 LYS A N 1
ATOM 6337 C CA . LYS A 1 800 ? -15.17 13.675 -15.995 1 87.2 800 LYS A CA 1
ATOM 6338 C C . LYS A 1 800 ? -16.679 13.45 -16.018 1 87.2 800 LYS A C 1
ATOM 6340 O O . LYS A 1 800 ? -17.233 12.834 -15.106 1 87.2 800 LYS A O 1
ATOM 6345 N N . LEU A 1 801 ? -17.335 13.896 -16.971 1 89 801 LEU A N 1
ATOM 6346 C CA . LEU A 1 801 ? -18.787 13.78 -17.055 1 89 801 LEU A CA 1
ATOM 6347 C C . LEU A 1 801 ? -19.206 12.327 -17.247 1 89 801 LEU A C 1
ATOM 6349 O O . LEU A 1 801 ? -18.708 11.646 -18.147 1 89 801 LEU A O 1
ATOM 6353 N N . VAL A 1 802 ? -20.108 11.865 -16.474 1 87.2 802 VAL A N 1
ATOM 6354 C CA . VAL A 1 802 ? -20.547 10.474 -16.517 1 87.2 802 VAL A CA 1
ATOM 6355 C C . VAL A 1 802 ? -21.958 10.395 -17.095 1 87.2 802 VAL A C 1
ATOM 6357 O O . VAL A 1 802 ? -22.277 9.472 -17.848 1 87.2 802 VAL A O 1
ATOM 6360 N N . SER A 1 803 ? -22.796 11.419 -16.653 1 90.81 803 SER A N 1
ATOM 6361 C CA . SER A 1 803 ? -24.189 11.405 -17.087 1 90.81 803 SER A CA 1
ATOM 6362 C C . SER A 1 803 ? -24.647 12.795 -17.518 1 90.81 803 SER A C 1
ATOM 6364 O O . SER A 1 803 ? -24.34 13.788 -16.856 1 90.81 803 SER A O 1
ATOM 6366 N N . LEU A 1 804 ? -25.283 12.772 -18.684 1 91.89 804 LEU A N 1
ATOM 6367 C CA . LEU A 1 804 ? -25.871 13.995 -19.219 1 91.89 804 LEU A CA 1
ATOM 6368 C C . LEU A 1 804 ? -27.344 13.787 -19.558 1 91.89 804 LEU A C 1
ATOM 6370 O O . LEU A 1 804 ? -27.682 12.921 -20.368 1 91.89 804 LEU A O 1
ATOM 6374 N N . ARG A 1 805 ? -28.176 14.53 -18.948 1 94.04 805 ARG A N 1
ATOM 6375 C CA . ARG A 1 805 ? -29.611 14.431 -19.196 1 94.04 805 ARG A CA 1
ATOM 6376 C C . ARG A 1 805 ? -30.181 15.766 -19.662 1 94.04 805 ARG A C 1
ATOM 6378 O O . ARG A 1 805 ? -30.142 16.754 -18.926 1 94.04 805 ARG A O 1
ATOM 6385 N N . LEU A 1 806 ? -30.701 15.795 -20.748 1 93.3 806 LEU A N 1
ATOM 6386 C CA . LEU A 1 806 ? -31.367 16.956 -21.33 1 93.3 806 LEU A CA 1
ATOM 6387 C C . LEU A 1 806 ? -32.825 16.644 -21.646 1 93.3 806 LEU A C 1
ATOM 6389 O O . LEU A 1 806 ? -33.114 15.837 -22.532 1 93.3 806 LEU A O 1
ATOM 6393 N N . GLN A 1 807 ? -33.662 17.397 -20.866 1 93 807 GLN A N 1
ATOM 6394 C CA . GLN A 1 807 ? -35.074 17.067 -21.027 1 93 807 GLN A CA 1
ATOM 6395 C C . GLN A 1 807 ? -35.904 18.319 -21.295 1 93 807 GLN A C 1
ATOM 6397 O O . GLN A 1 807 ? -35.788 19.313 -20.574 1 93 807 GLN A O 1
ATOM 6402 N N . ASN A 1 808 ? -36.674 18.367 -22.216 1 90.87 808 ASN A N 1
ATOM 6403 C CA . ASN A 1 808 ? -37.647 19.408 -22.532 1 90.87 808 ASN A CA 1
ATOM 6404 C C . ASN A 1 808 ? -36.971 20.757 -22.757 1 90.87 808 ASN A C 1
ATOM 6406 O O . ASN A 1 808 ? -37.31 21.743 -22.1 1 90.87 808 ASN A O 1
ATOM 6410 N N . LEU A 1 809 ? -36.112 20.737 -23.724 1 92.98 809 LEU A N 1
ATOM 6411 C CA . LEU A 1 809 ? -35.41 21.95 -24.129 1 92.98 809 LEU A CA 1
ATOM 6412 C C . LEU A 1 809 ? -35.68 22.272 -25.595 1 92.98 809 LEU A C 1
ATOM 6414 O O . LEU A 1 809 ? -34.842 22.003 -26.458 1 92.98 809 LEU A O 1
ATOM 6418 N N . PRO A 1 810 ? -36.786 22.927 -25.907 1 89.55 810 PRO A N 1
ATOM 6419 C CA . PRO A 1 810 ? -37.205 23.142 -27.294 1 89.55 810 PRO A CA 1
ATOM 6420 C C . PRO A 1 810 ? -36.243 24.039 -28.069 1 89.55 810 PRO A C 1
ATOM 6422 O O . PRO A 1 810 ? -36.139 23.926 -29.293 1 89.55 810 PRO A O 1
ATOM 6425 N N . MET A 1 811 ? -35.403 24.937 -27.375 1 92.3 811 MET A N 1
ATOM 6426 C CA . MET A 1 811 ? -34.565 25.897 -28.088 1 92.3 811 MET A CA 1
ATOM 6427 C C . MET A 1 811 ? -33.103 25.463 -28.067 1 92.3 811 MET A C 1
ATOM 6429 O O . MET A 1 811 ? -32.236 26.163 -28.595 1 92.3 811 MET A O 1
ATOM 6433 N N . LEU A 1 812 ? -32.812 24.295 -27.495 1 92.77 812 LEU A N 1
ATOM 6434 C CA . LEU A 1 812 ? -31.426 23.85 -27.397 1 92.77 812 LEU A CA 1
ATOM 6435 C C . LEU A 1 812 ? -30.881 23.464 -28.767 1 92.77 812 LEU A C 1
ATOM 6437 O O . LEU A 1 812 ? -31.412 22.563 -29.421 1 92.77 812 LEU A O 1
ATOM 6441 N N . LYS A 1 813 ? -29.827 24.064 -29.2 1 90.23 813 LYS A N 1
ATOM 6442 C CA . LYS A 1 813 ? -29.259 23.798 -30.518 1 90.23 813 LYS A CA 1
ATOM 6443 C C . LYS A 1 813 ? -27.935 23.047 -30.405 1 90.23 813 LYS A C 1
ATOM 6445 O O . LYS A 1 813 ? -27.67 22.126 -31.18 1 90.23 813 LYS A O 1
ATOM 6450 N N . ASN A 1 814 ? -27.14 23.513 -29.439 1 89.67 814 ASN A N 1
ATOM 6451 C CA . ASN A 1 814 ? -25.803 22.935 -29.356 1 89.67 814 ASN A CA 1
ATOM 6452 C C . ASN A 1 814 ? -25.403 22.652 -27.91 1 89.67 814 ASN A C 1
ATOM 6454 O O . ASN A 1 814 ? -25.734 23.422 -27.008 1 89.67 814 ASN A O 1
ATOM 6458 N N . ILE A 1 815 ? -24.742 21.566 -27.687 1 89.83 815 ILE A N 1
ATOM 6459 C CA . ILE A 1 815 ? -24.073 21.304 -26.417 1 89.83 815 ILE A CA 1
ATOM 6460 C C . ILE A 1 815 ? -22.656 21.87 -26.454 1 89.83 815 ILE A C 1
ATOM 6462 O O . ILE A 1 815 ? -22.233 22.563 -25.526 1 89.83 815 ILE A O 1
ATOM 6466 N N . TYR A 1 816 ? -21.951 21.512 -27.503 1 86.89 816 TYR A N 1
ATOM 6467 C CA . TYR A 1 816 ? -20.614 22.002 -27.819 1 86.89 816 TYR A CA 1
ATOM 6468 C C . TYR A 1 816 ? -20.375 22.005 -29.324 1 86.89 816 TYR A C 1
ATOM 6470 O O . TYR A 1 816 ? -20.974 21.212 -30.055 1 86.89 816 TYR A O 1
ATOM 6478 N N . TRP A 1 817 ? -19.505 22.85 -29.843 1 82.13 817 TRP A N 1
ATOM 6479 C CA . TRP A 1 817 ? -19.384 23.017 -31.288 1 82.13 817 TRP A CA 1
ATOM 6480 C C . TRP A 1 817 ? -18.343 22.061 -31.861 1 82.13 817 TRP A C 1
ATOM 6482 O O . TRP A 1 817 ? -18.295 21.841 -33.074 1 82.13 817 TRP A O 1
ATOM 6492 N N . ARG A 1 818 ? -17.394 21.499 -30.99 1 82.46 818 ARG A N 1
ATOM 6493 C CA . ARG A 1 818 ? -16.386 20.545 -31.442 1 82.46 818 ARG A CA 1
ATOM 6494 C C . ARG A 1 818 ? -16.595 19.18 -30.794 1 82.46 818 ARG A C 1
ATOM 6496 O O . ARG A 1 818 ? -17.242 19.074 -29.75 1 82.46 818 ARG A O 1
ATOM 6503 N N . PRO A 1 819 ? -16.168 18.166 -31.494 1 84.97 819 PRO A N 1
ATOM 6504 C CA . PRO A 1 819 ? -16.202 16.852 -30.848 1 84.97 819 PRO A CA 1
ATOM 6505 C C . PRO A 1 819 ? -15.314 16.781 -29.608 1 84.97 819 PRO A C 1
ATOM 6507 O O . PRO A 1 819 ? -14.225 17.361 -29.59 1 84.97 819 PRO A O 1
ATOM 6510 N N . LEU A 1 820 ? -15.904 16.402 -28.587 1 82.33 820 LEU A N 1
ATOM 6511 C CA . LEU A 1 820 ? -15.204 16.323 -27.31 1 82.33 820 LEU A CA 1
ATOM 6512 C C . LEU A 1 820 ? -14.873 14.877 -26.958 1 82.33 820 LEU A C 1
ATOM 6514 O O . LEU A 1 820 ? -15.674 13.974 -27.21 1 82.33 820 LEU A O 1
ATOM 6518 N N . PRO A 1 821 ? -13.642 14.685 -26.572 1 80.05 821 PRO A N 1
ATOM 6519 C CA . PRO A 1 821 ? -13.304 13.373 -26.015 1 80.05 821 PRO A CA 1
ATOM 6520 C C . PRO A 1 821 ? -13.774 13.206 -24.572 1 80.05 821 PRO A C 1
ATOM 6522 O O . PRO A 1 821 ? -13.127 13.703 -23.646 1 80.05 821 PRO A O 1
ATOM 6525 N N . LEU A 1 822 ? -14.974 12.654 -24.381 1 84.19 822 LEU A N 1
ATOM 6526 C CA . LEU A 1 822 ? -15.501 12.368 -23.051 1 84.19 822 LEU A CA 1
ATOM 6527 C C . LEU A 1 822 ? -15.249 10.913 -22.668 1 84.19 822 LEU A C 1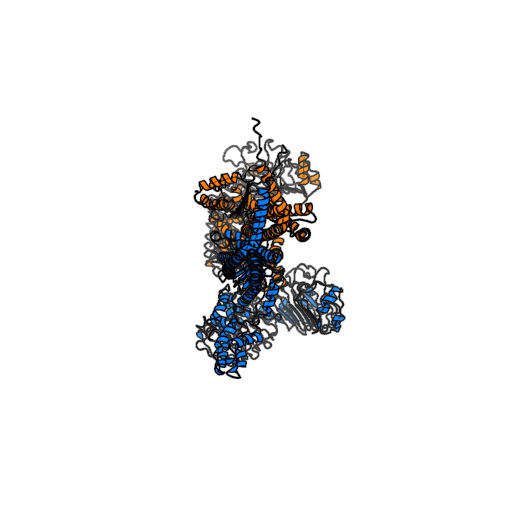
ATOM 6529 O O . LEU A 1 822 ? -16.156 10.081 -22.746 1 84.19 822 LEU A O 1
ATOM 6533 N N . PRO A 1 823 ? -14.12 10.644 -22.132 1 77.56 823 PRO A N 1
ATOM 6534 C CA . PRO A 1 823 ? -13.741 9.247 -21.91 1 77.56 823 PRO A CA 1
ATOM 6535 C C . PRO A 1 823 ? -14.57 8.578 -20.816 1 77.56 823 PRO A C 1
ATOM 6537 O O . PRO A 1 823 ? -14.703 7.351 -20.8 1 77.56 823 PRO A O 1
ATOM 6540 N N . CYS A 1 824 ? -15.359 9.364 -20.003 1 84.22 824 CYS A N 1
ATOM 6541 C CA . CYS A 1 824 ? -16.019 8.761 -18.85 1 84.22 824 CYS A CA 1
ATOM 6542 C C . CYS A 1 824 ? -17.53 8.727 -19.042 1 84.22 824 CYS A C 1
ATOM 6544 O O . CYS A 1 824 ? -18.262 8.264 -18.165 1 84.22 824 CYS A O 1
ATOM 6546 N N . LEU A 1 825 ? -18.024 9.16 -20.078 1 87.15 825 LEU A N 1
ATOM 6547 C CA . LEU A 1 825 ? -19.46 9.275 -20.31 1 87.15 825 LEU A CA 1
ATOM 6548 C C . LEU A 1 825 ? -20.104 7.898 -20.427 1 87.15 825 LEU A C 1
ATOM 6550 O O . LEU A 1 825 ? -19.69 7.083 -21.254 1 87.15 825 LEU A O 1
ATOM 6554 N N . LYS A 1 826 ? -21.078 7.608 -19.65 1 83.88 826 LYS A N 1
ATOM 6555 C CA . LYS A 1 826 ? -21.741 6.307 -19.655 1 83.88 826 LYS A CA 1
ATOM 6556 C C . LYS A 1 826 ? -23.154 6.412 -20.22 1 83.88 826 LYS A C 1
ATOM 6558 O O . LYS A 1 826 ? -23.681 5.445 -20.775 1 83.88 826 LYS A O 1
ATOM 6563 N N . GLU A 1 827 ? -23.785 7.641 -19.881 1 88.39 827 GLU A N 1
ATOM 6564 C CA . GLU A 1 827 ? -25.18 7.765 -20.291 1 88.39 827 GLU A CA 1
ATOM 6565 C C . GLU A 1 827 ? -25.492 9.182 -20.765 1 88.39 827 GLU A C 1
ATOM 6567 O O . GLU A 1 827 ? -25.055 10.158 -20.152 1 88.39 827 GLU A O 1
ATOM 6572 N N . ILE A 1 828 ? -26.207 9.244 -21.926 1 89.59 828 ILE A N 1
ATOM 6573 C CA . ILE A 1 828 ? -26.77 10.493 -22.425 1 89.59 828 ILE A CA 1
ATOM 6574 C C . ILE A 1 828 ? -28.268 10.324 -22.666 1 89.59 828 ILE A C 1
ATOM 6576 O O . ILE A 1 828 ? -28.691 9.396 -23.359 1 89.59 828 ILE A O 1
ATOM 6580 N N . GLU A 1 829 ? -28.972 11.104 -21.994 1 90.7 829 GLU A N 1
ATOM 6581 C CA . GLU A 1 829 ? -30.421 11.078 -22.17 1 90.7 829 GLU A CA 1
ATOM 6582 C C . GLU A 1 829 ? -30.927 12.383 -22.779 1 90.7 829 GLU A C 1
ATOM 6584 O O . GLU A 1 829 ? -30.749 13.456 -22.198 1 90.7 829 GLU A O 1
ATOM 6589 N N . VAL A 1 830 ? -31.497 12.281 -23.939 1 90.28 830 VAL A N 1
ATOM 6590 C CA . VAL A 1 830 ? -32.072 13.436 -24.621 1 90.28 830 VAL A CA 1
ATOM 6591 C C . VAL A 1 830 ? -33.55 13.184 -24.908 1 90.28 830 VAL A C 1
ATOM 6593 O O . VAL A 1 830 ? -33.894 12.301 -25.698 1 90.28 830 VAL A O 1
ATOM 6596 N N . ILE A 1 831 ? -34.314 13.997 -24.167 1 90.04 831 ILE A N 1
ATOM 6597 C CA . ILE A 1 831 ? -35.752 13.809 -24.322 1 90.04 831 ILE A CA 1
ATOM 6598 C C . ILE A 1 831 ? -36.4 15.118 -24.767 1 90.04 831 ILE A C 1
ATOM 6600 O O . ILE A 1 831 ? -36.244 16.15 -24.11 1 90.04 831 ILE A O 1
ATOM 6604 N N . LYS A 1 832 ? -37.107 15.221 -25.802 1 87.97 832 LYS A N 1
ATOM 6605 C CA . LYS A 1 832 ? -37.9 16.345 -26.292 1 87.97 832 LYS A CA 1
ATOM 6606 C C . LYS A 1 832 ? -37.021 17.563 -26.56 1 87.97 832 LYS A C 1
ATOM 6608 O O . LYS A 1 832 ? -37.297 18.656 -26.06 1 87.97 832 LYS A O 1
ATOM 6613 N N . CYS A 1 833 ? -35.941 17.368 -27.283 1 90.38 833 CYS A N 1
ATOM 6614 C CA . CYS A 1 833 ? -35.058 18.42 -27.773 1 90.38 833 CYS A CA 1
ATOM 6615 C C . CYS A 1 833 ? -34.979 18.402 -29.295 1 90.38 833 CYS A C 1
ATOM 6617 O O . CYS A 1 833 ? -33.95 18.032 -29.863 1 90.38 833 CYS A O 1
ATOM 6619 N N . PRO A 1 834 ? -36.033 18.842 -29.967 1 87.4 834 PRO A N 1
ATOM 6620 C CA . PRO A 1 834 ? -36.137 18.701 -31.421 1 87.4 834 PRO A CA 1
ATOM 6621 C C . PRO A 1 834 ? -35.061 19.485 -32.169 1 87.4 834 PRO A C 1
ATOM 6623 O O . PRO A 1 834 ? -34.674 19.105 -33.277 1 87.4 834 PRO A O 1
ATOM 6626 N N . ASN A 1 835 ? -34.465 20.611 -31.603 1 90 835 ASN A N 1
ATOM 6627 C CA . ASN A 1 835 ? -33.529 21.47 -32.32 1 90 835 ASN A CA 1
ATOM 6628 C C . ASN A 1 835 ? -32.086 21.015 -32.123 1 90 835 ASN A C 1
ATOM 6630 O O . ASN A 1 835 ? -31.171 21.548 -32.752 1 90 835 ASN A O 1
ATOM 6634 N N . LEU A 1 836 ? -31.916 20.026 -31.208 1 90.89 836 LEU A N 1
ATOM 6635 C CA . LEU A 1 836 ? -30.574 19.483 -31.03 1 90.89 836 LEU A CA 1
ATOM 6636 C C . LEU A 1 836 ? -30.232 18.5 -32.144 1 90.89 836 LEU A C 1
ATOM 6638 O O . LEU A 1 836 ? -30.624 17.332 -32.09 1 90.89 836 LEU A O 1
ATOM 6642 N N . LYS A 1 837 ? -29.461 18.921 -33.115 1 87.58 837 LYS A N 1
ATOM 6643 C CA . LYS A 1 837 ? -29.253 18.111 -34.312 1 87.58 837 LYS A CA 1
ATOM 6644 C C . LYS A 1 837 ? -27.858 17.493 -34.322 1 87.58 837 LYS A C 1
ATOM 6646 O O . LYS A 1 837 ? -27.545 16.668 -35.184 1 87.58 837 LYS A O 1
ATOM 6651 N N . LYS A 1 838 ? -27.09 17.9 -33.345 1 87.68 838 LYS A N 1
ATOM 6652 C CA . LYS A 1 838 ? -25.735 17.357 -33.327 1 87.68 838 LYS A CA 1
ATOM 6653 C C . LYS A 1 838 ? -25.272 17.083 -31.899 1 87.68 838 LYS A C 1
ATOM 6655 O O . LYS A 1 838 ? -25.49 17.9 -31.002 1 87.68 838 LYS A O 1
ATOM 6660 N N . LEU A 1 839 ? -24.705 15.938 -31.684 1 87.99 839 LEU A N 1
ATOM 6661 C CA . LEU A 1 839 ? -24.089 15.599 -30.406 1 87.99 839 LEU A CA 1
ATOM 6662 C C . LEU A 1 839 ? -22.57 15.709 -30.488 1 87.99 839 LEU A C 1
ATOM 6664 O O . LEU A 1 839 ? -21.971 15.342 -31.502 1 87.99 839 LEU A O 1
ATOM 6668 N N . PRO A 1 840 ? -21.921 16.318 -29.516 1 85.75 840 PRO A N 1
ATOM 6669 C CA . PRO A 1 840 ? -20.47 16.515 -29.547 1 85.75 840 PRO A CA 1
ATOM 6670 C C . PRO A 1 840 ? -19.695 15.254 -29.168 1 85.75 840 PRO A C 1
ATOM 6672 O O . PRO A 1 840 ? -18.936 15.26 -28.196 1 85.75 840 PRO A O 1
ATOM 6675 N N . LEU A 1 841 ? -19.795 14.192 -29.788 1 86.97 841 LEU A N 1
ATOM 6676 C CA . LEU A 1 841 ? -19.132 12.933 -29.465 1 86.97 841 LEU A CA 1
ATOM 6677 C C . LEU A 1 841 ? -18.121 12.559 -30.544 1 86.97 841 LEU A C 1
ATOM 6679 O O . LEU A 1 841 ? -18.347 12.816 -31.728 1 86.97 841 LEU A O 1
ATOM 6683 N N . ASP A 1 842 ? -17.024 12.171 -30.083 1 81.23 842 ASP A N 1
ATOM 6684 C CA . ASP A 1 842 ? -16.011 11.63 -30.983 1 81.23 842 ASP A CA 1
ATOM 6685 C C . ASP A 1 842 ? -15.936 10.108 -30.874 1 81.23 842 ASP A C 1
ATOM 6687 O O . ASP A 1 842 ? -16.612 9.506 -30.037 1 81.23 842 ASP A O 1
ATOM 6691 N N . SER A 1 843 ? -15.158 9.445 -31.75 1 78.76 843 SER A N 1
ATOM 6692 C CA . SER A 1 843 ? -15.069 7.989 -31.801 1 78.76 843 SER A CA 1
ATOM 6693 C C . SER A 1 843 ? -14.469 7.426 -30.516 1 78.76 843 SER A C 1
ATOM 6695 O O . SER A 1 843 ? -14.681 6.258 -30.186 1 78.76 843 SER A O 1
ATOM 6697 N N . GLN A 1 844 ? -13.814 8.305 -29.747 1 77.24 844 GLN A N 1
ATOM 6698 C CA . GLN A 1 844 ? -13.158 7.825 -28.535 1 77.24 844 GLN A CA 1
ATOM 6699 C C . GLN A 1 844 ? -13.949 8.218 -27.29 1 77.24 844 GLN A C 1
ATOM 6701 O O . GLN A 1 844 ? -13.552 7.894 -26.169 1 77.24 844 GLN A O 1
ATOM 6706 N N . SER A 1 845 ? -15.114 8.78 -27.546 1 80.62 845 SER A N 1
ATOM 6707 C CA . SER A 1 845 ? -15.91 9.234 -26.411 1 80.62 845 SER A CA 1
ATOM 6708 C C . SER A 1 845 ? -16.68 8.08 -25.778 1 80.62 845 SER A C 1
ATOM 6710 O O . SER A 1 845 ? -17.153 7.184 -26.481 1 80.62 845 SER A O 1
ATOM 6712 N N . GLY A 1 846 ? -16.709 8.074 -24.446 1 78.31 846 GLY A N 1
ATOM 6713 C CA . GLY A 1 846 ? -17.501 7.101 -23.711 1 78.31 846 GLY A CA 1
ATOM 6714 C C . GLY A 1 846 ? -16.713 5.867 -23.315 1 78.31 846 GLY A C 1
ATOM 6715 O O . GLY A 1 846 ? -15.601 5.652 -23.801 1 78.31 846 GLY A O 1
ATOM 6716 N N . THR A 1 847 ? -17.25 5.212 -22.432 1 75.01 847 THR A N 1
ATOM 6717 C CA . THR A 1 847 ? -16.643 3.973 -21.958 1 75.01 847 THR A CA 1
ATOM 6718 C C . THR A 1 847 ? -16.793 2.865 -22.996 1 75.01 847 THR A C 1
ATOM 6720 O O . THR A 1 847 ? -17.728 2.882 -23.799 1 75.01 847 THR A O 1
ATOM 6723 N N . HIS A 1 848 ? -15.744 2.122 -23.063 1 64.77 848 HIS A N 1
ATOM 6724 C CA . HIS A 1 848 ? -15.73 1.034 -24.035 1 64.77 848 HIS A CA 1
ATOM 6725 C C . HIS A 1 848 ? -15.966 -0.312 -23.359 1 64.77 848 HIS A C 1
ATOM 6727 O O . HIS A 1 848 ? -15.939 -0.407 -22.129 1 64.77 848 HIS A O 1
ATOM 6733 N N . GLY A 1 849 ? -16.36 -1.311 -24.018 1 58.33 849 GLY A N 1
ATOM 6734 C CA . GLY A 1 849 ? -16.532 -2.667 -23.522 1 58.33 849 GLY A CA 1
ATOM 6735 C C . GLY A 1 849 ? -17.957 -2.973 -23.101 1 58.33 849 GLY A C 1
ATOM 6736 O O . GLY A 1 849 ? -18.908 -2.562 -23.769 1 58.33 849 GLY A O 1
ATOM 6737 N N . GLU A 1 850 ? -18.12 -3.705 -21.944 1 57.78 850 GLU A N 1
ATOM 6738 C CA . GLU A 1 850 ? -19.432 -4.129 -21.465 1 57.78 850 GLU A CA 1
ATOM 6739 C C . GLU A 1 850 ? -20.217 -2.953 -20.893 1 57.78 850 GLU A C 1
ATOM 6741 O O . GLU A 1 850 ? -21.45 -2.965 -20.889 1 57.78 850 GLU A O 1
ATOM 6746 N N . ASN A 1 851 ? -19.503 -1.936 -20.513 1 62.57 851 ASN A N 1
ATOM 6747 C CA . ASN A 1 851 ? -20.162 -0.766 -19.942 1 62.57 851 ASN A CA 1
ATOM 6748 C C . ASN A 1 851 ? -20.174 0.405 -20.921 1 62.57 851 ASN A C 1
ATOM 6750 O O . ASN A 1 851 ? -19.971 1.553 -20.525 1 62.57 851 ASN A O 1
ATOM 6754 N N . ARG A 1 852 ? -20.613 0.036 -22.186 1 73.06 852 ARG A N 1
ATOM 6755 C CA . ARG A 1 852 ? -20.559 1.005 -23.275 1 73.06 852 ARG A CA 1
ATOM 6756 C C . ARG A 1 852 ? -21.543 2.147 -23.042 1 73.06 852 ARG A C 1
ATOM 6758 O O . ARG A 1 852 ? -22.507 1.999 -22.288 1 73.06 852 ARG A O 1
ATOM 6765 N N . LEU A 1 853 ? -21.29 3.282 -23.6 1 83.69 853 LEU A N 1
ATOM 6766 C CA . LEU A 1 853 ? -22.107 4.488 -23.524 1 83.69 853 LEU A CA 1
ATOM 6767 C C . LEU A 1 853 ? -23.509 4.23 -24.065 1 83.69 853 LEU A C 1
ATOM 6769 O O . LEU A 1 853 ? -23.668 3.615 -25.122 1 83.69 853 LEU A O 1
ATOM 6773 N N . ILE A 1 854 ? -24.576 4.488 -23.3 1 81.02 854 ILE A N 1
ATOM 6774 C CA . ILE A 1 854 ? -25.97 4.314 -23.693 1 81.02 854 ILE A CA 1
ATOM 6775 C C . ILE A 1 854 ? -26.597 5.676 -23.986 1 81.02 854 ILE A C 1
ATOM 6777 O O . ILE A 1 854 ? -26.53 6.587 -23.158 1 81.02 854 ILE A O 1
ATOM 6781 N N . ILE A 1 855 ? -27.119 5.816 -25.189 1 86.43 855 ILE A N 1
ATOM 6782 C CA . ILE A 1 855 ? -27.861 7.014 -25.566 1 86.43 855 ILE A CA 1
ATOM 6783 C C . ILE A 1 855 ? -29.361 6.734 -25.501 1 86.43 855 ILE A C 1
ATOM 6785 O O . ILE A 1 855 ? -29.875 5.895 -26.244 1 86.43 855 ILE A O 1
ATOM 6789 N N . LYS A 1 856 ? -29.99 7.332 -24.597 1 86.16 856 LYS A N 1
ATOM 6790 C CA . LYS A 1 856 ? -31.429 7.159 -24.421 1 86.16 856 LYS A CA 1
ATOM 6791 C C . LYS A 1 856 ? -32.204 8.304 -25.069 1 86.16 856 LYS A C 1
ATOM 6793 O O . LYS A 1 856 ? -31.853 9.473 -24.897 1 86.16 856 LYS A O 1
ATOM 6798 N N . ASN A 1 857 ? -33.14 7.948 -25.945 1 84.93 857 ASN A N 1
ATOM 6799 C CA . ASN A 1 857 ? -34.008 8.924 -26.594 1 84.93 857 ASN A CA 1
ATOM 6800 C C . ASN A 1 857 ? -35.443 8.415 -26.702 1 84.93 857 ASN A C 1
ATOM 6802 O O . ASN A 1 857 ? -35.691 7.215 -26.575 1 84.93 857 ASN A O 1
ATOM 6806 N N . HIS A 1 858 ? -36.325 9.29 -26.644 1 75.62 858 HIS A N 1
ATOM 6807 C CA . HIS A 1 858 ? -37.723 8.886 -26.751 1 75.62 858 HIS A CA 1
ATOM 6808 C C . HIS A 1 858 ? -38.185 8.883 -28.204 1 75.62 858 HIS A C 1
ATOM 6810 O O . HIS A 1 858 ? -39.219 8.295 -28.53 1 75.62 858 HIS A O 1
ATOM 6816 N N . ASP A 1 859 ? -37.524 9.551 -29.051 1 78.01 859 ASP A N 1
ATOM 6817 C CA . ASP A 1 859 ? -37.963 9.671 -30.438 1 78.01 859 ASP A CA 1
ATOM 6818 C C . ASP A 1 859 ? -36.949 9.042 -31.391 1 78.01 859 ASP A C 1
ATOM 6820 O O . ASP A 1 859 ? -35.827 9.535 -31.526 1 78.01 859 ASP A O 1
ATOM 6824 N N . ILE A 1 860 ? -37.34 7.955 -31.94 1 75.13 860 ILE A N 1
ATOM 6825 C CA . ILE A 1 860 ? -36.491 7.229 -32.878 1 75.13 860 ILE A CA 1
ATOM 6826 C C . ILE A 1 860 ? -36.102 8.145 -34.036 1 75.13 860 ILE A C 1
ATOM 6828 O O . ILE A 1 860 ? -34.983 8.066 -34.55 1 75.13 860 ILE A O 1
ATOM 6832 N N . GLU A 1 861 ? -37.037 9.051 -34.324 1 79.23 861 GLU A N 1
ATOM 6833 C CA . GLU A 1 861 ? -36.779 9.907 -35.478 1 79.23 861 GLU A CA 1
ATOM 6834 C C . GLU A 1 861 ? -35.653 10.896 -35.19 1 79.23 861 GLU A C 1
ATOM 6836 O O . GLU A 1 861 ? -34.929 11.302 -36.102 1 79.23 861 GLU A O 1
ATOM 6841 N N . TRP A 1 862 ? -35.503 11.129 -33.926 1 85.53 862 TRP A N 1
ATOM 6842 C CA . TRP A 1 862 ? -34.484 12.109 -33.563 1 85.53 862 TRP A CA 1
ATOM 6843 C C . TRP A 1 862 ? -33.084 11.541 -33.77 1 85.53 862 TRP A C 1
ATOM 6845 O O . TRP A 1 862 ? -32.216 12.206 -34.34 1 85.53 862 TRP A O 1
ATOM 6855 N N . ILE A 1 863 ? -32.853 10.363 -33.39 1 80.92 863 ILE A N 1
ATOM 6856 C CA . ILE A 1 863 ? -31.512 9.791 -33.439 1 80.92 863 ILE A CA 1
ATOM 6857 C C . ILE A 1 863 ? -31.083 9.605 -34.893 1 80.92 863 ILE A C 1
ATOM 6859 O O . ILE A 1 863 ? -29.899 9.724 -35.217 1 80.92 863 ILE A O 1
ATOM 6863 N N . GLU A 1 864 ? -32.008 9.341 -35.735 1 79.46 864 GLU A N 1
ATOM 6864 C CA . GLU A 1 864 ? -31.705 9.16 -37.152 1 79.46 864 GLU A CA 1
ATOM 6865 C C . GLU A 1 864 ? -31.385 10.492 -37.823 1 79.46 864 GLU A C 1
ATOM 6867 O O . GLU A 1 864 ? -30.669 10.533 -38.826 1 79.46 864 GLU A O 1
ATOM 6872 N N . SER A 1 865 ? -31.935 11.552 -37.224 1 83.14 865 SER A N 1
ATOM 6873 C CA . SER A 1 865 ? -31.757 12.864 -37.836 1 83.14 865 SER A CA 1
ATOM 6874 C C . SER A 1 865 ? -30.528 13.573 -37.276 1 83.14 865 SER A C 1
ATOM 6876 O O . SER A 1 865 ? -30.13 14.626 -37.778 1 83.14 865 SER A O 1
ATOM 6878 N N . VAL A 1 866 ? -29.924 12.968 -36.248 1 86.52 866 VAL A N 1
ATOM 6879 C CA . VAL A 1 866 ? -28.77 13.58 -35.599 1 86.52 866 VAL A CA 1
ATOM 6880 C C . VAL A 1 866 ? -27.556 13.503 -36.523 1 86.52 866 VAL A C 1
ATOM 6882 O O . VAL A 1 866 ? -27.344 12.492 -37.196 1 86.52 866 VAL A O 1
ATOM 6885 N N . GLU A 1 867 ? -26.834 14.583 -36.663 1 86.55 867 GLU A N 1
ATOM 6886 C CA . GLU A 1 867 ? -25.621 14.653 -37.472 1 86.55 867 GLU A CA 1
ATOM 6887 C C . GLU A 1 867 ? -24.403 14.183 -36.683 1 86.55 867 GLU A C 1
ATOM 6889 O O . GLU A 1 867 ? -24.2 14.595 -35.539 1 86.55 867 GLU A O 1
ATOM 6894 N N . TRP A 1 868 ? -23.739 13.317 -37.337 1 85.76 868 TRP A N 1
ATOM 6895 C CA . TRP A 1 868 ? -22.532 12.79 -36.709 1 85.76 868 TRP A CA 1
ATOM 6896 C C . TRP A 1 868 ? -21.281 13.313 -37.407 1 85.76 868 TRP A C 1
ATOM 6898 O O . TRP A 1 868 ? -21.324 13.667 -38.588 1 85.76 868 TRP A O 1
ATOM 6908 N N . GLU A 1 869 ? -20.193 13.555 -36.652 1 80.69 869 GLU A N 1
ATOM 6909 C CA . GLU A 1 869 ? -18.952 14.102 -37.191 1 80.69 869 GLU A CA 1
ATOM 6910 C C . GLU A 1 869 ? -18.363 13.186 -38.26 1 80.69 869 GLU A C 1
ATOM 6912 O O . GLU A 1 869 ? -17.842 13.659 -39.272 1 80.69 869 GLU A O 1
ATOM 6917 N N . ASP A 1 870 ? -18.218 11.971 -37.966 1 82.03 870 ASP A N 1
ATOM 6918 C CA . ASP A 1 870 ? -17.672 11.013 -38.922 1 82.03 870 ASP A CA 1
ATOM 6919 C C . ASP A 1 870 ? -18.5 9.73 -38.948 1 82.03 870 ASP A C 1
ATOM 6921 O O . ASP A 1 870 ? -19.392 9.544 -38.118 1 82.03 870 ASP A O 1
ATOM 6925 N N . ASN A 1 871 ? -18.339 8.935 -40.008 1 80.54 871 ASN A N 1
ATOM 6926 C CA . ASN A 1 871 ? -19.086 7.694 -40.18 1 80.54 871 ASN A CA 1
ATOM 6927 C C . ASN A 1 871 ? -18.757 6.686 -39.082 1 80.54 871 ASN A C 1
ATOM 6929 O O . ASN A 1 871 ? -19.612 5.891 -38.687 1 80.54 871 ASN A O 1
ATOM 6933 N N . ALA A 1 872 ? -17.557 6.814 -38.622 1 81.98 872 ALA A N 1
ATOM 6934 C CA . ALA A 1 872 ? -17.158 5.895 -37.56 1 81.98 872 ALA A CA 1
ATOM 6935 C C . ALA A 1 872 ? -17.937 6.166 -36.277 1 81.98 872 ALA A C 1
ATOM 6937 O O . ALA A 1 872 ? -18.342 5.233 -35.58 1 81.98 872 ALA A O 1
ATOM 6938 N N . THR A 1 873 ? -18.189 7.355 -35.998 1 85.76 873 THR A N 1
ATOM 6939 C CA . THR A 1 873 ? -18.947 7.771 -34.823 1 85.76 873 THR A CA 1
ATOM 6940 C C . THR A 1 873 ? -20.418 7.391 -34.966 1 85.76 873 THR A C 1
ATOM 6942 O O . THR A 1 873 ? -21.049 6.955 -34.001 1 85.76 873 THR A O 1
ATOM 6945 N N . LYS A 1 874 ? -20.871 7.501 -36.212 1 84.73 874 LYS A N 1
ATOM 6946 C CA . LYS A 1 874 ? -22.269 7.176 -36.477 1 84.73 874 LYS A CA 1
ATOM 6947 C C . LYS A 1 874 ? -22.545 5.694 -36.235 1 84.73 874 LYS A C 1
ATOM 6949 O O . LYS A 1 874 ? -23.522 5.34 -35.571 1 84.73 874 LYS A O 1
ATOM 6954 N N . ASN A 1 875 ? -21.737 4.888 -36.718 1 82.29 875 ASN A N 1
ATOM 6955 C CA . ASN A 1 875 ? -21.946 3.451 -36.575 1 82.29 875 ASN A CA 1
ATOM 6956 C C . ASN A 1 875 ? -21.841 3.011 -35.118 1 82.29 875 ASN A C 1
ATOM 6958 O O . ASN A 1 875 ? -22.589 2.139 -34.673 1 82.29 875 ASN A O 1
ATOM 6962 N N . ARG A 1 876 ? -21.044 3.624 -34.401 1 82.93 876 ARG A N 1
ATOM 6963 C CA . ARG A 1 876 ? -20.819 3.233 -33.013 1 82.93 876 ARG A CA 1
ATOM 6964 C C . ARG A 1 876 ? -22.003 3.625 -32.135 1 82.93 876 ARG A C 1
ATOM 6966 O O . ARG A 1 876 ? -22.47 2.825 -31.321 1 82.93 876 ARG A O 1
ATOM 6973 N N . PHE A 1 877 ? -22.54 4.776 -32.393 1 83.64 877 PHE A N 1
ATOM 6974 C CA . PHE A 1 877 ? -23.498 5.303 -31.429 1 8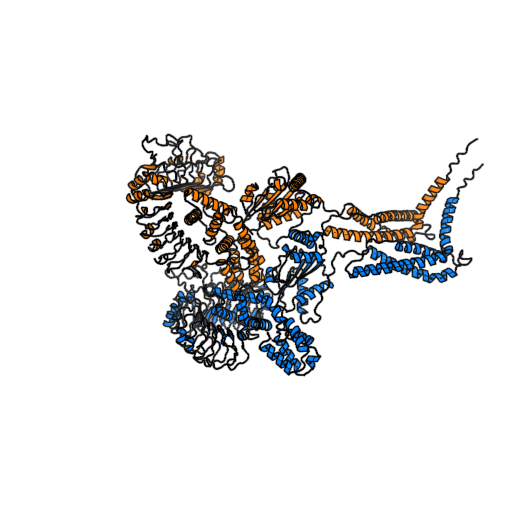3.64 877 PHE A CA 1
ATOM 6975 C C . PHE A 1 877 ? -24.927 5.01 -31.87 1 83.64 877 PHE A C 1
ATOM 6977 O O . PHE A 1 877 ? -25.844 4.99 -31.046 1 83.64 877 PHE A O 1
ATOM 6984 N N . LEU A 1 878 ? -25.088 4.723 -33.144 1 80.81 878 LEU A N 1
ATOM 6985 C CA . LEU A 1 878 ? -26.42 4.307 -33.569 1 80.81 878 LEU A CA 1
ATOM 6986 C C . LEU A 1 878 ? -26.772 2.94 -32.993 1 80.81 878 LEU A C 1
ATOM 6988 O O . LEU A 1 878 ? -27.917 2.705 -32.598 1 80.81 878 LEU A O 1
ATOM 6992 N N . SER A 1 879 ? -25.744 1.927 -32.862 1 77.78 879 SER A N 1
ATOM 6993 C CA . SER A 1 879 ? -25.975 0.603 -32.294 1 77.78 879 SER A CA 1
ATOM 6994 C C . SER A 1 879 ? -26.155 0.673 -30.782 1 77.78 879 SER A C 1
ATOM 6996 O O . SER A 1 879 ? -26.781 -0.205 -30.184 1 77.78 879 SER A O 1
ATOM 6998 N N . ALA A 1 880 ? -25.681 1.861 -30.185 1 78.73 880 ALA A N 1
ATOM 6999 C CA . ALA A 1 880 ? -25.763 2.003 -28.734 1 78.73 880 ALA A CA 1
ATOM 7000 C C . ALA A 1 880 ? -27.013 2.779 -28.329 1 78.73 880 ALA A C 1
ATOM 7002 O O . ALA A 1 880 ? -27.292 2.941 -27.138 1 78.73 880 ALA A O 1
ATOM 7003 N N . SER A 1 881 ? -27.796 3.26 -29.242 1 82.55 881 SER A N 1
ATOM 7004 C CA . SER A 1 881 ? -28.972 4.078 -28.966 1 82.55 881 SER A CA 1
ATOM 7005 C C . SER A 1 881 ? -30.168 3.214 -28.579 1 82.55 881 SER A C 1
ATOM 7007 O O . SER A 1 881 ? -30.417 2.176 -29.195 1 82.55 881 SER A O 1
ATOM 7009 N N . LYS A 1 882 ? -30.7 3.429 -27.353 1 78.12 882 LYS A N 1
ATOM 7010 C CA . LYS A 1 882 ? -31.894 2.743 -26.868 1 78.12 882 LYS A CA 1
ATOM 7011 C C . LYS A 1 882 ? -33.091 3.689 -26.822 1 78.12 882 LYS A C 1
ATOM 7013 O O . LYS A 1 882 ? -32.976 4.822 -26.348 1 78.12 882 LYS A O 1
ATOM 7018 N N . THR A 1 883 ? -34.139 3.34 -27.436 1 73.19 883 THR A N 1
ATOM 7019 C CA . THR A 1 883 ? -35.382 4.101 -27.38 1 73.19 883 THR A CA 1
ATOM 7020 C C . THR A 1 883 ? -36.177 3.748 -26.126 1 73.19 883 THR A C 1
ATOM 7022 O O . THR A 1 883 ? -36.466 2.576 -25.878 1 73.19 883 THR A O 1
ATOM 7025 N N . VAL A 1 884 ? -36.17 4.55 -25.143 1 64.68 884 VAL A N 1
ATOM 7026 C CA . VAL A 1 884 ? -36.939 4.308 -23.927 1 64.68 884 VAL A CA 1
ATOM 7027 C C . VAL A 1 884 ? -38.344 4.887 -24.081 1 64.68 884 VAL A C 1
ATOM 7029 O O . VAL A 1 884 ? -38.521 5.955 -24.672 1 64.68 884 VAL A O 1
ATOM 7032 N N . MET B 1 1 ? 63.11 -94.05 -50.683 1 23.16 1 MET B N 1
ATOM 7033 C CA . MET B 1 1 ? 62.323 -93.806 -49.478 1 23.16 1 MET B CA 1
ATOM 7034 C C . MET B 1 1 ? 61.605 -92.462 -49.56 1 23.16 1 MET B C 1
ATOM 7036 O O . MET B 1 1 ? 62.136 -91.442 -49.118 1 23.16 1 MET B O 1
ATOM 7040 N N . GLY B 1 2 ? 61.126 -92.01 -50.739 1 28.15 2 GLY B N 1
ATOM 7041 C CA . GLY B 1 2 ? 60.463 -90.739 -50.984 1 28.15 2 GLY B CA 1
ATOM 7042 C C . GLY B 1 2 ? 59.199 -90.558 -50.166 1 28.15 2 GLY B C 1
ATOM 7043 O O . GLY B 1 2 ? 58.285 -91.383 -50.235 1 28.15 2 GLY B O 1
ATOM 7044 N N . ASN B 1 3 ? 59.358 -90.095 -48.866 1 32.09 3 ASN B N 1
ATOM 7045 C CA . ASN B 1 3 ? 58.351 -89.72 -47.878 1 32.09 3 ASN B CA 1
ATOM 7046 C C . ASN B 1 3 ? 57.283 -88.814 -48.484 1 32.09 3 ASN B C 1
ATOM 7048 O O . ASN B 1 3 ? 57.585 -87.712 -48.944 1 32.09 3 ASN B O 1
ATOM 7052 N N . PRO B 1 4 ? 56.309 -89.347 -49.207 1 36.51 4 PRO B N 1
ATOM 7053 C CA . PRO B 1 4 ? 55.28 -88.483 -49.789 1 36.51 4 PRO B CA 1
ATOM 7054 C C . PRO B 1 4 ? 54.62 -87.573 -48.756 1 36.51 4 PRO B C 1
ATOM 7056 O O . PRO B 1 4 ? 54.371 -87.997 -47.624 1 36.51 4 PRO B O 1
ATOM 7059 N N . PHE B 1 5 ? 54.989 -86.291 -48.669 1 37.58 5 PHE B N 1
ATOM 7060 C CA . PHE B 1 5 ? 54.426 -85.168 -47.93 1 37.58 5 PHE B CA 1
ATOM 7061 C C . PHE B 1 5 ? 52.914 -85.106 -48.107 1 37.58 5 PHE B C 1
ATOM 7063 O O . PHE B 1 5 ? 52.423 -84.805 -49.197 1 37.58 5 PHE B O 1
ATOM 7070 N N . SER B 1 6 ? 52.127 -86.017 -47.685 1 38.15 6 SER B N 1
ATOM 7071 C CA . SER B 1 6 ? 50.671 -85.925 -47.683 1 38.15 6 SER B CA 1
ATOM 7072 C C . SER B 1 6 ? 50.192 -84.752 -46.835 1 38.15 6 SER B C 1
ATOM 7074 O O . SER B 1 6 ? 50.48 -84.686 -45.638 1 38.15 6 SER B O 1
ATOM 7076 N N . ILE B 1 7 ? 50.33 -83.532 -47.409 1 42.18 7 ILE B N 1
ATOM 7077 C CA . ILE B 1 7 ? 49.725 -82.37 -46.765 1 42.18 7 ILE B CA 1
ATOM 7078 C C . ILE B 1 7 ? 48.262 -82.663 -46.441 1 42.18 7 ILE B C 1
ATOM 7080 O O . ILE B 1 7 ? 47.473 -82.98 -47.335 1 42.18 7 ILE B O 1
ATOM 7084 N N . PRO B 1 8 ? 47.964 -83.056 -45.384 1 48.58 8 PRO B N 1
ATOM 7085 C CA . PRO B 1 8 ? 46.585 -83.286 -44.946 1 48.58 8 PRO B CA 1
ATOM 7086 C C . PRO B 1 8 ? 45.662 -82.111 -45.261 1 48.58 8 PRO B C 1
ATOM 7088 O O . PRO B 1 8 ? 45.869 -81.006 -44.755 1 48.58 8 PRO B O 1
ATOM 7091 N N . CYS B 1 9 ? 45.246 -81.921 -46.579 1 51.08 9 CYS B N 1
ATOM 7092 C CA . CYS B 1 9 ? 44.326 -80.949 -47.157 1 51.08 9 CYS B CA 1
ATOM 7093 C C . CYS B 1 9 ? 43.004 -80.931 -46.398 1 51.08 9 CYS B C 1
ATOM 7095 O O . CYS B 1 9 ? 42.1 -80.165 -46.737 1 51.08 9 CYS B O 1
ATOM 7097 N N . ASP B 1 10 ? 42.828 -81.775 -45.434 1 55.45 10 ASP B N 1
ATOM 7098 C CA . ASP B 1 10 ? 41.563 -81.919 -44.719 1 55.45 10 ASP B CA 1
ATOM 7099 C C . ASP B 1 10 ? 41.225 -80.65 -43.94 1 55.45 10 ASP B C 1
ATOM 7101 O O . ASP B 1 10 ? 40.095 -80.162 -43.998 1 55.45 10 ASP B O 1
ATOM 7105 N N . PRO B 1 11 ? 42.24 -80.168 -43.301 1 60.86 11 PRO B N 1
ATOM 7106 C CA . PRO B 1 11 ? 41.858 -78.979 -42.536 1 60.86 11 PRO B CA 1
ATOM 7107 C C . PRO B 1 11 ? 41.51 -77.79 -43.428 1 60.86 11 PRO B C 1
ATOM 7109 O O . PRO B 1 11 ? 40.61 -77.011 -43.102 1 60.86 11 PRO B O 1
ATOM 7112 N N . CYS B 1 12 ? 42.249 -77.641 -44.543 1 55.97 12 CYS B N 1
ATOM 7113 C CA . CYS B 1 12 ? 41.967 -76.55 -45.469 1 55.97 12 CYS B CA 1
ATOM 7114 C C . CYS B 1 12 ? 40.604 -76.731 -46.126 1 55.97 12 CYS B C 1
ATOM 7116 O O . CYS B 1 12 ? 39.849 -75.768 -46.276 1 55.97 12 CYS B O 1
ATOM 7118 N N . VAL B 1 13 ? 40.338 -77.98 -46.535 1 60.1 13 VAL B N 1
ATOM 7119 C CA . VAL B 1 13 ? 39.052 -78.267 -47.163 1 60.1 13 VAL B CA 1
ATOM 7120 C C . VAL B 1 13 ? 37.927 -78.071 -46.15 1 60.1 13 VAL B C 1
ATOM 7122 O O . VAL B 1 13 ? 36.856 -77.565 -46.492 1 60.1 13 VAL B O 1
ATOM 7125 N N . ASN B 1 14 ? 38.243 -78.342 -44.938 1 61.38 14 ASN B N 1
ATOM 7126 C CA . ASN B 1 14 ? 37.246 -78.127 -43.894 1 61.38 14 ASN B CA 1
ATOM 7127 C C . ASN B 1 14 ? 37.012 -76.64 -43.641 1 61.38 14 ASN B C 1
ATOM 7129 O O . ASN B 1 14 ? 35.871 -76.209 -43.462 1 61.38 14 ASN B O 1
ATOM 7133 N N . LYS B 1 15 ? 38.034 -75.922 -43.665 1 61.64 15 LYS B N 1
ATOM 7134 C CA . LYS B 1 15 ? 37.883 -74.486 -43.448 1 61.64 15 LYS B CA 1
ATOM 7135 C C . LYS B 1 15 ? 37.168 -73.825 -44.623 1 61.64 15 LYS B C 1
ATOM 7137 O O . LYS B 1 15 ? 36.335 -72.938 -44.43 1 61.64 15 LYS B O 1
ATOM 7142 N N . ILE B 1 16 ? 37.51 -74.257 -45.787 1 60.29 16 ILE B N 1
ATOM 7143 C CA . ILE B 1 16 ? 36.866 -73.718 -46.98 1 60.29 16 ILE B CA 1
ATOM 7144 C C . ILE B 1 16 ? 35.399 -74.143 -47.011 1 60.29 16 ILE B C 1
ATOM 7146 O O . ILE B 1 16 ? 34.524 -73.35 -47.365 1 60.29 16 ILE B O 1
ATOM 7150 N N . SER B 1 17 ? 35.225 -75.414 -46.595 1 63.71 17 SER B N 1
ATOM 7151 C CA . SER B 1 17 ? 33.848 -75.893 -46.544 1 63.71 17 SER B CA 1
ATOM 7152 C C . SER B 1 17 ? 33.044 -75.152 -45.48 1 63.71 17 SER B C 1
ATOM 7154 O O . SER B 1 17 ? 31.871 -74.838 -45.688 1 63.71 17 SER B O 1
ATOM 7156 N N . GLN B 1 18 ? 33.622 -74.844 -44.466 1 65.59 18 GLN B N 1
ATOM 7157 C CA . GLN B 1 18 ? 32.953 -74.081 -43.417 1 65.59 18 GLN B CA 1
ATOM 7158 C C . GLN B 1 18 ? 32.682 -72.649 -43.867 1 65.59 18 GLN B C 1
ATOM 7160 O O . GLN B 1 18 ? 31.608 -72.103 -43.605 1 65.59 18 GLN B O 1
ATOM 7165 N N . TRP B 1 19 ? 33.674 -72.135 -44.508 1 65.76 19 TRP B N 1
ATOM 7166 C CA . TRP B 1 19 ? 33.526 -70.782 -45.034 1 65.76 19 TRP B CA 1
ATOM 7167 C C . TRP B 1 19 ? 32.416 -70.723 -46.078 1 65.76 19 TRP B C 1
ATOM 7169 O O . TRP B 1 19 ? 31.583 -69.813 -46.057 1 65.76 19 TRP B O 1
ATOM 7179 N N . LEU B 1 20 ? 32.425 -71.685 -46.988 1 65.5 20 LEU B N 1
ATOM 7180 C CA . LEU B 1 20 ? 31.372 -71.735 -47.997 1 65.5 20 LEU B CA 1
ATOM 7181 C C . LEU B 1 20 ? 30.015 -71.999 -47.354 1 65.5 20 LEU B C 1
ATOM 7183 O O . LEU B 1 20 ? 28.997 -71.467 -47.804 1 65.5 20 LEU B O 1
ATOM 7187 N N . GLY B 1 21 ? 30.078 -72.741 -46.305 1 67.35 21 GLY B N 1
ATOM 7188 C CA . GLY B 1 21 ? 28.854 -72.993 -45.561 1 67.35 21 GLY B CA 1
ATOM 7189 C C . GLY B 1 21 ? 28.286 -71.747 -44.906 1 67.35 21 GLY B C 1
ATOM 7190 O O . GLY B 1 21 ? 27.076 -71.516 -44.945 1 67.35 21 GLY B O 1
ATOM 7191 N N . GLU B 1 22 ? 29.12 -70.96 -44.461 1 72.16 22 GLU B N 1
ATOM 7192 C CA . GLU B 1 22 ? 28.7 -69.713 -43.828 1 72.16 22 GLU B CA 1
ATOM 7193 C C . GLU B 1 22 ? 28.155 -68.728 -44.859 1 72.16 22 GLU B C 1
ATOM 7195 O O . GLU B 1 22 ? 27.162 -68.043 -44.605 1 72.16 22 GLU B O 1
ATOM 7200 N N . LYS B 1 23 ? 28.784 -68.719 -46.001 1 72.01 23 LYS B N 1
ATOM 7201 C CA . LYS B 1 23 ? 28.357 -67.794 -47.047 1 72.01 23 LYS B CA 1
ATOM 7202 C C . LYS B 1 23 ? 27.056 -68.258 -47.695 1 72.01 23 LYS B C 1
ATOM 7204 O O . LYS B 1 23 ? 26.202 -67.439 -48.041 1 72.01 23 LYS B O 1
ATOM 7209 N N . ALA B 1 24 ? 27.002 -69.569 -47.813 1 74.89 24 ALA B N 1
ATOM 7210 C CA . ALA B 1 24 ? 25.753 -70.101 -48.352 1 74.89 24 ALA B CA 1
ATOM 7211 C C . ALA B 1 24 ? 24.6 -69.89 -47.375 1 74.89 24 ALA B C 1
ATOM 7213 O O . ALA B 1 24 ? 23.439 -69.809 -47.783 1 74.89 24 ALA B O 1
ATOM 7214 N N . ALA B 1 25 ? 24.951 -69.78 -46.12 1 77.37 25 ALA B N 1
ATOM 7215 C CA . ALA B 1 25 ? 23.947 -69.594 -45.075 1 77.37 25 ALA B CA 1
ATOM 7216 C C . ALA B 1 25 ? 23.314 -68.209 -45.164 1 77.37 25 ALA B C 1
ATOM 7218 O O . ALA B 1 25 ? 22.189 -68.003 -44.702 1 77.37 25 ALA B O 1
ATOM 7219 N N . TYR B 1 26 ? 23.944 -67.291 -45.838 1 80.88 26 TYR B N 1
ATOM 7220 C CA . TYR B 1 26 ? 23.392 -65.952 -46.012 1 80.88 26 TYR B CA 1
ATOM 7221 C C . TYR B 1 26 ? 22.147 -65.985 -46.891 1 80.88 26 TYR B C 1
ATOM 7223 O O . TYR B 1 26 ? 21.232 -65.178 -46.712 1 80.88 26 TYR B O 1
ATOM 7231 N N . ILE B 1 27 ? 22.191 -66.965 -47.837 1 78.4 27 ILE B N 1
ATOM 7232 C CA . ILE B 1 27 ? 21.067 -67.047 -48.763 1 78.4 27 ILE B CA 1
ATOM 7233 C C . ILE B 1 27 ? 20.023 -68.022 -48.223 1 78.4 27 ILE B C 1
ATOM 7235 O O . ILE B 1 27 ? 18.833 -67.702 -48.174 1 78.4 27 ILE B O 1
ATOM 7239 N N . HIS B 1 28 ? 20.579 -69.097 -47.698 1 78.37 28 HIS B N 1
ATOM 7240 C CA . HIS B 1 28 ? 19.68 -70.147 -47.231 1 78.37 28 HIS B CA 1
ATOM 7241 C C . HIS B 1 28 ? 18.895 -69.695 -46.004 1 78.37 28 HIS B C 1
ATOM 7243 O O . HIS B 1 28 ? 17.708 -70.003 -45.873 1 78.37 28 HIS B O 1
ATOM 7249 N N . ASP B 1 29 ? 19.465 -68.89 -45.114 1 79.9 29 ASP B N 1
ATOM 7250 C CA . ASP B 1 29 ? 18.853 -68.493 -43.849 1 79.9 29 ASP B CA 1
ATOM 7251 C C . ASP B 1 29 ? 18.32 -67.064 -43.923 1 79.9 29 ASP B C 1
ATOM 7253 O O . ASP B 1 29 ? 18.11 -66.421 -42.892 1 79.9 29 ASP B O 1
ATOM 7257 N N . LEU B 1 30 ? 18.138 -66.553 -45.019 1 82.88 30 LEU B N 1
ATOM 7258 C CA . LEU B 1 30 ? 17.743 -65.159 -45.188 1 82.88 30 LEU B CA 1
ATOM 7259 C C . LEU B 1 30 ? 16.408 -64.885 -44.503 1 82.88 30 LEU B C 1
ATOM 7261 O O . LEU B 1 30 ? 16.254 -63.87 -43.819 1 82.88 30 LEU B O 1
ATOM 7265 N N . GLU B 1 31 ? 15.468 -65.758 -44.72 1 81.21 31 GLU B N 1
ATOM 7266 C CA . GLU 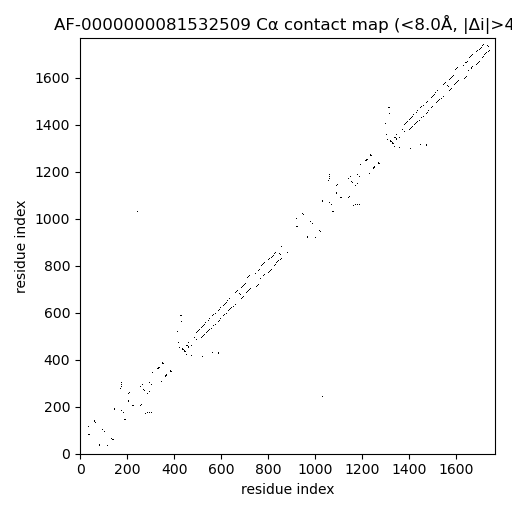B 1 31 ? 14.153 -65.555 -44.121 1 81.21 31 GLU B CA 1
ATOM 7267 C C . GLU B 1 31 ? 14.235 -65.549 -42.597 1 81.21 31 GLU B C 1
ATOM 7269 O O . GLU B 1 31 ? 13.628 -64.701 -41.941 1 81.21 31 GLU B O 1
ATOM 7274 N N . LYS B 1 32 ? 15.018 -66.437 -42.103 1 81.46 32 LYS B N 1
ATOM 7275 C CA . LYS B 1 32 ? 15.207 -66.512 -40.657 1 81.46 32 LYS B CA 1
ATOM 7276 C C . LYS B 1 32 ? 15.904 -65.262 -40.128 1 81.46 32 LYS B C 1
ATOM 7278 O O . LYS B 1 32 ? 15.521 -64.725 -39.087 1 81.46 32 LYS B O 1
ATOM 7283 N N . ASN B 1 33 ? 16.832 -64.849 -40.836 1 85.42 33 ASN B N 1
ATOM 7284 C CA . ASN B 1 33 ? 17.6 -63.686 -40.403 1 85.42 33 ASN B CA 1
ATOM 7285 C C . ASN B 1 33 ? 16.77 -62.408 -40.472 1 85.42 33 ASN B C 1
ATOM 7287 O O . ASN B 1 33 ? 16.942 -61.506 -39.651 1 85.42 33 ASN B O 1
ATOM 7291 N N . LEU B 1 34 ? 15.917 -62.359 -41.396 1 86.71 34 LEU B N 1
ATOM 7292 C CA . LEU B 1 34 ? 15.06 -61.185 -41.522 1 86.71 34 LEU B CA 1
ATOM 7293 C C . LEU B 1 34 ? 14.103 -61.081 -40.339 1 86.71 34 LEU B C 1
ATOM 7295 O O . LEU B 1 34 ? 13.908 -59.997 -39.786 1 86.71 34 LEU B O 1
ATOM 7299 N N . VAL B 1 35 ? 13.589 -62.186 -39.928 1 85.04 35 VAL B N 1
ATOM 7300 C CA . VAL B 1 35 ? 12.691 -62.187 -38.778 1 85.04 35 VAL B CA 1
ATOM 7301 C C . VAL B 1 35 ? 13.477 -61.867 -37.508 1 85.04 35 VAL B C 1
ATOM 7303 O O . VAL B 1 35 ? 12.989 -61.146 -36.634 1 85.04 35 VAL B O 1
ATOM 7306 N N . ALA B 1 36 ? 14.626 -62.346 -37.493 1 85.63 36 ALA B N 1
ATOM 7307 C CA . ALA B 1 36 ? 15.474 -62.107 -36.328 1 85.63 36 ALA B CA 1
ATOM 7308 C C . ALA B 1 36 ? 15.838 -60.63 -36.208 1 85.63 36 ALA B C 1
ATOM 7310 O O . ALA B 1 36 ? 15.852 -60.075 -35.106 1 85.63 36 ALA B O 1
ATOM 7311 N N . VAL B 1 37 ? 16.118 -59.999 -37.289 1 88.47 37 VAL B N 1
ATOM 7312 C CA . VAL B 1 37 ? 16.503 -58.591 -37.264 1 88.47 37 VAL B CA 1
ATOM 7313 C C . VAL B 1 37 ? 15.305 -57.736 -36.856 1 88.47 37 VAL B C 1
ATOM 7315 O O . VAL B 1 37 ? 15.451 -56.775 -36.097 1 88.47 37 VAL B O 1
ATOM 7318 N N . GLU B 1 38 ? 14.207 -58.087 -37.362 1 87.49 38 GLU B N 1
ATOM 7319 C CA . GLU B 1 38 ? 13.002 -57.328 -37.039 1 87.49 38 GLU B CA 1
ATOM 7320 C C . GLU B 1 38 ? 12.666 -57.43 -35.554 1 87.49 38 GLU B C 1
ATOM 7322 O O . GLU B 1 38 ? 12.365 -56.424 -34.91 1 87.49 38 GLU B O 1
ATOM 7327 N N . THR B 1 39 ? 12.793 -58.553 -35.051 1 85.96 39 THR B N 1
ATOM 7328 C CA . THR B 1 39 ? 12.475 -58.776 -33.645 1 85.96 39 THR B CA 1
ATOM 7329 C C . THR B 1 39 ? 13.509 -58.107 -32.744 1 85.96 39 THR B C 1
ATOM 7331 O O . THR B 1 39 ? 13.155 -57.478 -31.745 1 85.96 39 THR B O 1
ATOM 7334 N N . THR B 1 40 ? 14.711 -58.271 -33.095 1 88.63 40 THR B N 1
ATOM 7335 C CA . THR B 1 40 ? 15.77 -57.688 -32.279 1 88.63 40 THR B CA 1
ATOM 7336 C C . THR B 1 40 ? 15.725 -56.164 -32.344 1 88.63 40 THR B C 1
ATOM 7338 O O . THR B 1 40 ? 16.043 -55.486 -31.365 1 88.63 40 THR B O 1
ATOM 7341 N N . MET B 1 41 ? 15.339 -55.685 -33.414 1 89.63 41 MET B N 1
ATOM 7342 C CA . MET B 1 41 ? 15.229 -54.234 -33.542 1 89.63 41 MET B CA 1
ATOM 7343 C C . MET B 1 41 ? 14.081 -53.699 -32.693 1 89.63 41 MET B C 1
ATOM 7345 O O . MET B 1 41 ? 14.193 -52.627 -32.095 1 89.63 41 MET B O 1
ATOM 7349 N N . GLU B 1 42 ? 13.054 -54.423 -32.657 1 87.69 42 GLU B N 1
ATOM 7350 C CA . GLU B 1 42 ? 11.932 -54.031 -31.809 1 87.69 42 GLU B CA 1
ATOM 7351 C C . GLU B 1 42 ? 12.335 -54.006 -30.337 1 87.69 42 GLU B C 1
ATOM 7353 O O . GLU B 1 42 ? 11.946 -53.1 -29.597 1 87.69 42 GLU B O 1
ATOM 7358 N N . ASP B 1 43 ? 13.129 -54.912 -30.017 1 86.71 43 ASP B N 1
ATOM 7359 C CA . ASP B 1 43 ? 13.628 -54.958 -28.646 1 86.71 43 ASP B CA 1
ATOM 7360 C C . ASP B 1 43 ? 14.56 -53.782 -28.361 1 86.71 43 ASP B C 1
ATOM 7362 O O . ASP B 1 43 ? 14.518 -53.2 -27.275 1 86.71 43 ASP B O 1
ATOM 7366 N N . LEU B 1 44 ? 15.338 -53.491 -29.292 1 88.58 44 LEU B N 1
ATOM 7367 C CA . LEU B 1 44 ? 16.278 -52.387 -29.129 1 88.58 44 LEU B CA 1
ATOM 7368 C C . LEU B 1 44 ? 15.541 -51.056 -29.025 1 88.58 44 LEU B C 1
ATOM 7370 O O . LEU B 1 44 ? 15.912 -50.198 -28.222 1 88.58 44 LEU B O 1
ATOM 7374 N N . THR B 1 45 ? 14.499 -50.894 -29.799 1 89.37 45 THR B N 1
ATOM 7375 C CA . THR B 1 45 ? 13.718 -49.662 -29.757 1 89.37 45 THR B CA 1
ATOM 7376 C C . THR B 1 45 ? 13.002 -49.522 -28.417 1 89.37 45 THR B C 1
ATOM 7378 O O . THR B 1 45 ? 12.883 -48.416 -27.884 1 89.37 45 THR B O 1
ATOM 7381 N N . ALA B 1 46 ? 12.518 -50.578 -27.894 1 85.06 46 ALA B N 1
ATOM 7382 C CA . ALA B 1 46 ? 11.877 -50.553 -26.582 1 85.06 46 ALA B CA 1
ATOM 7383 C C . ALA B 1 46 ? 12.876 -50.179 -25.491 1 85.06 46 ALA B C 1
ATOM 7385 O O . ALA B 1 46 ? 12.552 -49.417 -24.577 1 85.06 46 ALA B O 1
ATOM 7386 N N . LYS B 1 47 ? 14.043 -50.696 -25.611 1 86.14 47 LYS B N 1
ATOM 7387 C CA . LYS B 1 47 ? 15.099 -50.367 -24.658 1 86.14 47 LYS B CA 1
ATOM 7388 C C . LYS B 1 47 ? 15.497 -48.898 -24.764 1 86.14 47 LYS B C 1
ATOM 7390 O O . LYS B 1 47 ? 15.725 -48.237 -23.748 1 86.14 47 LYS B O 1
ATOM 7395 N N . ARG B 1 48 ? 15.595 -48.428 -25.89 1 88.93 48 ARG B N 1
ATOM 7396 C CA . ARG B 1 48 ? 15.927 -47.024 -26.111 1 88.93 48 ARG B CA 1
ATOM 7397 C C . ARG B 1 48 ? 14.895 -46.109 -25.459 1 88.93 48 ARG B C 1
ATOM 7399 O O . ARG B 1 48 ? 15.254 -45.144 -24.781 1 88.93 48 ARG B O 1
ATOM 7406 N N . ASP B 1 49 ? 13.664 -46.358 -25.675 1 85.3 49 ASP B N 1
ATOM 7407 C CA . ASP B 1 49 ? 12.596 -45.51 -25.153 1 85.3 49 ASP B CA 1
ATOM 7408 C C . ASP B 1 49 ? 12.573 -45.533 -23.626 1 85.3 49 ASP B C 1
ATOM 7410 O O . ASP B 1 49 ? 12.31 -44.512 -22.988 1 85.3 49 ASP B O 1
ATOM 7414 N N . THR B 1 50 ? 12.826 -46.608 -23.08 1 81.76 50 THR B N 1
ATOM 7415 C CA . THR B 1 50 ? 12.894 -46.722 -21.627 1 81.76 50 THR B CA 1
ATOM 7416 C C . THR B 1 50 ? 14.066 -45.916 -21.075 1 81.76 50 THR B C 1
ATOM 7418 O O . THR B 1 50 ? 13.912 -45.174 -20.103 1 81.76 50 THR B O 1
ATOM 7421 N N . LEU B 1 51 ? 15.191 -46.09 -21.718 1 83.94 51 LEU B N 1
ATOM 7422 C CA . LEU B 1 51 ? 16.382 -45.393 -21.246 1 83.94 51 LEU B CA 1
ATOM 7423 C C . LEU B 1 51 ? 16.263 -43.891 -21.486 1 83.94 51 LEU B C 1
ATOM 7425 O O . LEU B 1 51 ? 16.722 -43.09 -20.668 1 83.94 51 LEU B O 1
ATOM 7429 N N . ALA B 1 52 ? 15.647 -43.578 -22.594 1 84.8 52 ALA B N 1
ATOM 7430 C CA . ALA B 1 52 ? 15.45 -42.159 -22.884 1 84.8 52 ALA B CA 1
ATOM 7431 C C . ALA B 1 52 ? 14.528 -41.512 -21.855 1 84.8 52 ALA B C 1
ATOM 7433 O O . ALA B 1 52 ? 14.738 -40.363 -21.459 1 84.8 52 ALA B O 1
ATOM 7434 N N . GLY B 1 53 ? 13.561 -42.163 -21.426 1 79.8 53 GLY B N 1
ATOM 7435 C CA . GLY B 1 53 ? 12.672 -41.666 -20.389 1 79.8 53 GLY B CA 1
ATOM 7436 C C . GLY B 1 53 ? 13.361 -41.48 -19.05 1 79.8 53 GLY B C 1
ATOM 7437 O O . GLY B 1 53 ? 13.135 -40.482 -18.363 1 79.8 53 GLY B O 1
ATOM 7438 N N . ARG B 1 54 ? 14.171 -42.33 -18.756 1 81.68 54 ARG B N 1
ATOM 7439 C CA . ARG B 1 54 ? 14.92 -42.248 -17.506 1 81.68 54 ARG B CA 1
ATOM 7440 C C . ARG B 1 54 ? 15.911 -41.089 -17.537 1 81.68 54 ARG B C 1
ATOM 7442 O O . ARG B 1 54 ? 16.089 -40.391 -16.536 1 81.68 54 ARG B O 1
ATOM 7449 N N . VAL B 1 55 ? 16.515 -40.962 -18.64 1 83.81 55 VAL B N 1
ATOM 7450 C CA . VAL B 1 55 ? 17.487 -39.882 -18.784 1 83.81 55 VAL B CA 1
ATOM 7451 C C . VAL B 1 55 ? 16.785 -38.533 -18.646 1 83.81 55 VAL B C 1
ATOM 7453 O O . VAL B 1 55 ? 17.282 -37.634 -17.964 1 83.81 55 VAL B O 1
ATOM 7456 N N . LYS B 1 56 ? 15.689 -38.449 -19.227 1 80.45 56 LYS B N 1
ATOM 7457 C CA . LYS B 1 56 ? 14.947 -37.193 -19.164 1 80.45 56 LYS B CA 1
ATOM 7458 C C . LYS B 1 56 ? 14.498 -36.891 -17.737 1 80.45 56 LYS B C 1
ATOM 7460 O O . LYS B 1 56 ? 14.555 -35.742 -17.293 1 80.45 56 LYS B O 1
ATOM 7465 N N . ARG B 1 57 ? 14.11 -37.824 -17.101 1 76.69 57 ARG B N 1
ATOM 7466 C CA . ARG B 1 57 ? 13.683 -37.657 -15.715 1 76.69 57 ARG B CA 1
ATOM 7467 C C . ARG B 1 57 ? 14.836 -37.175 -14.842 1 76.69 57 ARG B C 1
ATOM 7469 O O . ARG B 1 57 ? 14.66 -36.284 -14.008 1 76.69 57 ARG B O 1
ATOM 7476 N N . GLU B 1 58 ? 15.928 -37.752 -15.077 1 77.59 58 GLU B N 1
ATOM 7477 C CA . GLU B 1 58 ? 17.085 -37.394 -14.262 1 77.59 58 GLU B CA 1
ATOM 7478 C C . GLU B 1 58 ? 17.654 -36.04 -14.676 1 77.59 58 GLU B C 1
ATOM 7480 O O . GLU B 1 58 ? 18.165 -35.293 -13.839 1 77.59 58 GLU B O 1
ATOM 7485 N N . GLU B 1 59 ? 17.534 -35.818 -15.919 1 76.52 59 GLU B N 1
ATOM 7486 C CA . GLU B 1 59 ? 17.986 -34.511 -16.386 1 76.52 59 GLU B CA 1
ATOM 7487 C C . GLU B 1 59 ? 17.111 -33.392 -15.829 1 76.52 59 GLU B C 1
ATOM 7489 O O . GLU B 1 59 ? 17.604 -32.303 -15.529 1 76.52 59 GLU B O 1
ATOM 7494 N N . ASP B 1 60 ? 15.904 -33.771 -15.701 1 73.67 60 ASP B N 1
ATOM 7495 C CA . ASP B 1 60 ? 14.977 -32.795 -15.136 1 73.67 60 ASP B CA 1
ATOM 7496 C C . ASP B 1 60 ? 15.294 -32.523 -13.667 1 73.67 60 ASP B C 1
ATOM 7498 O O . ASP B 1 60 ? 14.955 -31.462 -13.14 1 73.67 60 ASP B O 1
ATOM 7502 N N . ARG B 1 61 ? 15.932 -33.445 -13.188 1 71.18 61 ARG B N 1
ATOM 7503 C CA . ARG B 1 61 ? 16.293 -33.315 -11.78 1 71.18 61 ARG B CA 1
ATOM 7504 C C . ARG B 1 61 ? 17.693 -32.731 -11.625 1 71.18 61 ARG B C 1
ATOM 7506 O O . ARG B 1 61 ? 18.252 -32.729 -10.526 1 71.18 61 ARG B O 1
ATOM 7513 N N . GLY B 1 62 ? 18.313 -32.373 -12.774 1 71.31 62 GLY B N 1
ATOM 7514 C CA . GLY B 1 62 ? 19.554 -31.618 -12.69 1 71.31 62 GLY B CA 1
ATOM 7515 C C . GLY B 1 62 ? 20.776 -32.438 -13.058 1 71.31 62 GLY B C 1
ATOM 7516 O O . GLY B 1 62 ? 21.906 -31.954 -12.963 1 71.31 62 GLY B O 1
ATOM 7517 N N . GLN B 1 63 ? 20.539 -33.684 -13.441 1 74.33 63 GLN B N 1
ATOM 7518 C CA . GLN B 1 63 ? 21.674 -34.525 -13.809 1 74.33 63 GLN B CA 1
ATOM 7519 C C . GLN B 1 63 ? 21.97 -34.426 -15.303 1 74.33 63 GLN B C 1
ATOM 7521 O O . GLN B 1 63 ? 21.149 -33.922 -16.072 1 74.33 63 GLN B O 1
ATOM 7526 N N . GLN B 1 64 ? 23.262 -34.695 -15.646 1 79.88 64 GLN B N 1
ATOM 7527 C CA . GLN B 1 64 ? 23.67 -34.674 -17.047 1 79.88 64 GLN B CA 1
ATOM 7528 C C . GLN B 1 64 ? 23.856 -36.089 -17.587 1 79.88 64 GLN B C 1
ATOM 7530 O O . GLN B 1 64 ? 24.354 -36.969 -16.881 1 79.88 64 GLN B O 1
ATOM 7535 N N . ARG B 1 65 ? 23.499 -36.21 -18.752 1 83.83 65 ARG B N 1
ATOM 7536 C CA . ARG B 1 65 ? 23.615 -37.522 -19.381 1 83.83 65 ARG B CA 1
ATOM 7537 C C . ARG B 1 65 ? 25.075 -37.876 -19.644 1 83.83 65 ARG B C 1
ATOM 7539 O O . ARG B 1 65 ? 25.894 -36.994 -19.913 1 83.83 65 ARG B O 1
ATOM 7546 N N . THR B 1 66 ? 25.483 -39.119 -19.448 1 79.69 66 THR B N 1
ATOM 7547 C CA . THR B 1 66 ? 26.843 -39.584 -19.698 1 79.69 66 THR B CA 1
ATOM 7548 C C . THR B 1 66 ? 27.143 -39.601 -21.194 1 79.69 66 THR B C 1
ATOM 7550 O O . THR B 1 66 ? 26.227 -39.682 -22.015 1 79.69 66 THR B O 1
ATOM 7553 N N . ALA B 1 67 ? 28.425 -39.454 -21.582 1 78.82 67 ALA B N 1
ATOM 7554 C CA . ALA B 1 67 ? 28.831 -39.477 -22.985 1 78.82 67 ALA B CA 1
ATOM 7555 C C . ALA B 1 67 ? 28.529 -40.83 -23.621 1 78.82 67 ALA B C 1
ATOM 7557 O O . ALA B 1 67 ? 28.202 -40.906 -24.808 1 78.82 67 ALA B O 1
ATOM 7558 N N . GLU B 1 68 ? 28.528 -41.883 -22.81 1 80.8 68 GLU B N 1
ATOM 7559 C CA . GLU B 1 68 ? 28.271 -43.23 -23.311 1 80.8 68 GLU B CA 1
ATOM 7560 C C . GLU B 1 68 ? 26.829 -43.376 -23.788 1 80.8 68 GLU B C 1
ATOM 7562 O O . GLU B 1 68 ? 26.577 -43.921 -24.864 1 80.8 68 GLU B O 1
ATOM 7567 N N . ILE B 1 69 ? 25.957 -42.836 -23.013 1 86.75 69 ILE B N 1
ATOM 7568 C CA . ILE B 1 69 ? 24.545 -42.981 -23.348 1 86.75 69 ILE B CA 1
ATOM 7569 C C . ILE B 1 69 ? 24.205 -42.095 -24.545 1 86.75 69 ILE B C 1
ATOM 7571 O O . ILE B 1 69 ? 23.365 -42.456 -25.373 1 86.75 69 ILE B O 1
ATOM 7575 N N . LYS B 1 70 ? 24.915 -40.993 -24.605 1 86.14 70 LYS B N 1
ATOM 7576 C CA . LYS B 1 70 ? 24.67 -40.106 -25.739 1 86.14 70 LYS B CA 1
ATOM 7577 C C . LYS B 1 70 ? 25.062 -40.774 -27.053 1 86.14 70 LYS B C 1
ATOM 7579 O O . LYS B 1 70 ? 24.313 -40.72 -28.031 1 86.14 70 LYS B O 1
ATOM 7584 N N . VAL B 1 71 ? 26.238 -41.472 -27.07 1 83.13 71 VAL B N 1
ATOM 7585 C CA . VAL B 1 71 ? 26.707 -42.165 -28.265 1 83.13 71 VAL B CA 1
ATOM 7586 C C . VAL B 1 71 ? 25.799 -43.356 -28.563 1 83.13 71 VAL B C 1
ATOM 7588 O O . VAL B 1 71 ? 25.478 -43.625 -29.723 1 83.13 71 VAL B O 1
ATOM 7591 N N . TRP B 1 72 ? 25.441 -43.98 -27.538 1 88.45 72 TRP B N 1
ATOM 7592 C CA . TRP B 1 72 ? 24.579 -45.144 -27.707 1 88.45 72 TRP B CA 1
ATOM 7593 C C . TRP B 1 72 ? 23.232 -44.744 -28.301 1 88.45 72 TRP B C 1
ATOM 7595 O O . TRP B 1 72 ? 22.728 -45.405 -29.212 1 88.45 72 TRP B O 1
ATOM 7605 N N . LEU B 1 73 ? 22.678 -43.65 -27.813 1 89.33 73 LEU B N 1
ATOM 7606 C CA . LEU B 1 73 ? 21.381 -43.194 -28.302 1 89.33 73 LEU B CA 1
ATOM 7607 C C . LEU B 1 73 ? 21.477 -42.737 -29.754 1 89.33 73 LEU B C 1
ATOM 7609 O O . LEU B 1 73 ? 20.603 -43.048 -30.566 1 89.33 73 LEU B O 1
ATOM 7613 N N . THR B 1 74 ? 22.614 -42.043 -30.036 1 88.18 74 THR B N 1
ATOM 7614 C CA . THR B 1 74 ? 22.812 -41.575 -31.404 1 88.18 74 THR B CA 1
ATOM 7615 C C . THR B 1 74 ? 23.033 -42.75 -32.351 1 88.18 74 THR B C 1
ATOM 7617 O O . THR B 1 74 ? 22.507 -42.763 -33.466 1 88.18 74 THR B O 1
ATOM 7620 N N . ARG B 1 75 ? 23.71 -43.815 -31.981 1 85.82 75 ARG B N 1
ATOM 7621 C CA . ARG B 1 75 ? 23.978 -45.005 -32.783 1 85.82 75 ARG B CA 1
ATOM 7622 C C . ARG B 1 75 ? 22.707 -45.822 -32.99 1 85.82 75 ARG B C 1
ATOM 7624 O O . ARG B 1 75 ? 22.476 -46.356 -34.077 1 85.82 75 ARG B O 1
ATOM 7631 N N . THR B 1 76 ? 21.953 -45.962 -31.974 1 90.79 76 THR B N 1
ATOM 7632 C CA . THR B 1 76 ? 20.711 -46.72 -32.071 1 90.79 76 THR B CA 1
ATOM 7633 C C . THR B 1 76 ? 19.754 -46.066 -33.064 1 90.79 76 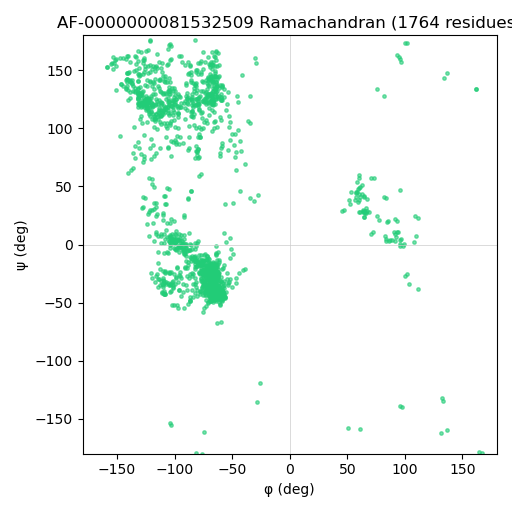THR B C 1
ATOM 7635 O O . THR B 1 76 ? 19.079 -46.756 -33.831 1 90.79 76 THR B O 1
ATOM 7638 N N . GLU B 1 77 ? 19.753 -44.817 -33.065 1 89.48 77 GLU B N 1
ATOM 7639 C CA . GLU B 1 77 ? 18.897 -44.106 -34.01 1 89.48 77 GLU B CA 1
ATOM 7640 C C . GLU B 1 77 ? 19.384 -44.29 -35.444 1 89.48 77 GLU B C 1
ATOM 7642 O O . GLU B 1 77 ? 18.579 -44.446 -36.364 1 89.48 77 GLU B O 1
ATOM 7647 N N . THR B 1 78 ? 20.675 -44.363 -35.59 1 87.8 78 THR B N 1
ATOM 7648 C CA . THR B 1 78 ? 21.257 -44.557 -36.914 1 87.8 78 THR B CA 1
ATOM 7649 C C . THR B 1 78 ? 20.997 -45.974 -37.417 1 87.8 78 THR B C 1
ATOM 7651 O O . THR B 1 78 ? 20.621 -46.168 -38.574 1 87.8 78 THR B O 1
ATOM 7654 N N . VAL B 1 79 ? 21.138 -46.912 -36.503 1 88.58 79 VAL B N 1
ATOM 7655 C CA . VAL B 1 79 ? 20.963 -48.31 -36.884 1 88.58 79 VAL B CA 1
ATOM 7656 C C . VAL B 1 79 ? 19.491 -48.582 -37.187 1 88.58 79 VAL B C 1
ATOM 7658 O O . VAL B 1 79 ? 19.169 -49.362 -38.086 1 88.58 79 VAL B O 1
ATOM 7661 N N . GLU B 1 80 ? 18.653 -47.957 -36.489 1 90.1 80 GLU B N 1
ATOM 7662 C CA . GLU B 1 80 ? 17.222 -48.115 -36.731 1 90.1 80 GLU B CA 1
ATOM 7663 C C . GLU B 1 80 ? 16.842 -47.625 -38.125 1 90.1 80 GLU B C 1
ATOM 7665 O O . GLU B 1 80 ? 16.08 -48.286 -38.835 1 90.1 80 GLU B O 1
ATOM 7670 N N . LYS B 1 81 ? 17.397 -46.496 -38.347 1 89.2 81 LYS B N 1
ATOM 7671 C CA . LYS B 1 81 ? 17.128 -45.967 -39.681 1 89.2 81 LYS B CA 1
ATOM 7672 C C . LYS B 1 81 ? 17.671 -46.899 -40.761 1 89.2 81 LYS B C 1
ATOM 7674 O O . LYS B 1 81 ? 17.003 -47.147 -41.767 1 89.2 81 LYS B O 1
ATOM 7679 N N . GLU B 1 82 ? 18.774 -47.581 -40.722 1 87.9 82 GLU B N 1
ATOM 7680 C CA . GLU B 1 82 ? 19.397 -48.488 -41.681 1 87.9 82 GLU B CA 1
ATOM 7681 C C . GLU B 1 82 ? 18.614 -49.793 -41.796 1 87.9 82 GLU B C 1
ATOM 7683 O O . GLU B 1 82 ? 18.42 -50.312 -42.897 1 87.9 82 GLU B O 1
ATOM 7688 N N . VAL B 1 83 ? 18.13 -50.152 -40.601 1 88.74 83 VAL B N 1
ATOM 7689 C CA . VAL B 1 83 ? 17.38 -51.404 -40.587 1 88.74 83 VAL B CA 1
ATOM 7690 C C . VAL B 1 83 ? 16.028 -51.203 -41.27 1 88.74 83 VAL B C 1
ATOM 7692 O O . VAL B 1 83 ? 15.57 -52.069 -42.019 1 88.74 83 VAL B O 1
ATOM 7695 N N . ASN B 1 84 ? 15.364 -49.508 -40.141 1 86.66 84 ASN B N 1
ATOM 7696 C CA . ASN B 1 84 ? 14.065 -49.259 -40.757 1 86.66 84 ASN B CA 1
ATOM 7697 C C . ASN B 1 84 ? 14.174 -49.165 -42.276 1 86.66 84 ASN B C 1
ATOM 7699 O O . ASN B 1 84 ? 13.287 -49.628 -42.996 1 86.66 84 ASN B O 1
ATOM 7703 N N . GLU B 1 85 ? 15.424 -49.375 -43.631 1 87.54 85 GLU B N 1
ATOM 7704 C CA . GLU B 1 85 ? 15.695 -49.332 -45.065 1 87.54 85 GLU B CA 1
ATOM 7705 C C . GLU B 1 85 ? 15.897 -50.736 -45.63 1 87.54 85 GLU B C 1
ATOM 7707 O O . GLU B 1 85 ? 15.4 -51.051 -46.713 1 87.54 85 GLU B O 1
ATOM 7712 N N . LEU B 1 86 ? 16.571 -51.605 -45.019 1 87.53 86 LEU B N 1
ATOM 7713 C CA . LEU B 1 86 ? 16.817 -52.976 -45.453 1 87.53 86 LEU B CA 1
ATOM 7714 C C . LEU B 1 86 ? 15.524 -53.785 -45.463 1 87.53 86 LEU B C 1
ATOM 7716 O O . LEU B 1 86 ? 15.295 -54.586 -46.371 1 87.53 86 LEU B O 1
ATOM 7720 N N . LEU B 1 87 ? 14.689 -53.512 -44.53 1 87.58 87 LEU B N 1
ATOM 7721 C CA . LEU B 1 87 ? 13.447 -54.267 -44.409 1 87.58 87 LEU B CA 1
ATOM 7722 C C . LEU B 1 87 ? 12.448 -53.846 -45.482 1 87.58 87 LEU B C 1
ATOM 7724 O O . LEU B 1 87 ? 11.58 -54.631 -45.87 1 87.58 87 LEU B O 1
ATOM 7728 N N . SER B 1 88 ? 12.628 -52.789 -46.063 1 87.96 88 SER B N 1
ATOM 7729 C CA . SER B 1 88 ? 11.737 -52.347 -47.131 1 87.96 88 SER B CA 1
ATOM 7730 C C . SER B 1 88 ? 11.977 -53.136 -48.414 1 87.96 88 SER B C 1
ATOM 7732 O O . SER B 1 88 ? 11.055 -53.338 -49.206 1 87.96 88 SER B O 1
ATOM 7734 N N . ALA B 1 89 ? 13.113 -53.753 -48.57 1 82.3 89 ALA B N 1
ATOM 7735 C CA . ALA B 1 89 ? 13.465 -54.518 -49.763 1 82.3 89 ALA B CA 1
ATOM 7736 C C . ALA B 1 89 ? 13.26 -56.013 -49.536 1 82.3 89 ALA B C 1
ATOM 7738 O O . ALA B 1 89 ? 13.525 -56.825 -50.426 1 82.3 89 ALA B O 1
ATOM 7739 N N . SER B 1 90 ? 12.793 -56.345 -48.383 1 83.48 90 SER B N 1
ATOM 7740 C CA . SER B 1 90 ? 12.753 -57.747 -47.979 1 83.48 90 SER B CA 1
ATOM 7741 C C . SER B 1 90 ? 11.809 -58.551 -48.867 1 83.48 90 SER B C 1
ATOM 7743 O O . SER B 1 90 ? 12.143 -59.658 -49.295 1 83.48 90 SER B O 1
ATOM 7745 N N . ASP B 1 91 ? 10.71 -58.033 -49.228 1 82.22 91 ASP B N 1
ATOM 7746 C CA . ASP B 1 91 ? 9.726 -58.778 -50.008 1 82.22 91 ASP B CA 1
ATOM 7747 C C . ASP B 1 91 ? 10.248 -59.075 -51.412 1 82.22 91 ASP B C 1
ATOM 7749 O O . ASP B 1 91 ? 10.079 -60.185 -51.92 1 82.22 91 ASP B O 1
ATOM 7753 N N . ALA B 1 92 ? 10.988 -58.17 -51.993 1 82.1 92 ALA B N 1
ATOM 7754 C CA . ALA B 1 92 ? 11.534 -58.34 -53.337 1 82.1 92 ALA B CA 1
ATOM 7755 C C . ALA B 1 92 ? 12.657 -59.372 -53.345 1 82.1 92 ALA B C 1
ATOM 7757 O O . ALA B 1 92 ? 12.759 -60.181 -54.271 1 82.1 92 ALA B O 1
ATOM 7758 N N . GLU B 1 93 ? 13.366 -59.43 -52.276 1 84.09 93 GLU B N 1
ATOM 7759 C CA . GLU B 1 93 ? 14.507 -60.338 -52.217 1 84.09 93 GLU B CA 1
ATOM 7760 C C . GLU B 1 93 ? 14.064 -61.76 -51.881 1 84.09 93 GLU B C 1
ATOM 7762 O O . GLU B 1 93 ? 14.654 -62.729 -52.362 1 84.09 93 GLU B O 1
ATOM 7767 N N . LEU B 1 94 ? 12.987 -61.908 -51.168 1 82.87 94 LEU B N 1
ATOM 7768 C CA . LEU B 1 94 ? 12.483 -63.234 -50.829 1 82.87 94 LEU B CA 1
ATOM 7769 C C . LEU B 1 94 ? 11.836 -63.896 -52.041 1 82.87 94 LEU B C 1
ATOM 7771 O O . LEU B 1 94 ? 11.853 -65.122 -52.167 1 82.87 94 LEU B O 1
ATOM 7775 N N . GLN B 1 95 ? 11.379 -63.126 -52.902 1 79.89 95 GLN B N 1
ATOM 7776 C CA . GLN B 1 95 ? 10.732 -63.67 -54.092 1 79.89 95 GLN B CA 1
ATOM 7777 C C . GLN B 1 95 ? 11.762 -64.186 -55.091 1 79.89 95 GLN B C 1
ATOM 7779 O O . GLN B 1 95 ? 11.442 -65.008 -55.953 1 79.89 95 GLN B O 1
ATOM 7784 N N . LYS B 1 96 ? 13.001 -63.83 -54.87 1 79.97 96 LYS B N 1
ATOM 7785 C CA . LYS B 1 96 ? 14.052 -64.271 -55.782 1 79.97 96 LYS B CA 1
ATOM 7786 C C . LYS B 1 96 ? 14.558 -65.661 -55.407 1 79.97 96 LYS B C 1
ATOM 7788 O O . LYS B 1 96 ? 15.263 -66.302 -56.189 1 79.97 96 LYS B O 1
ATOM 7793 N N . LEU B 1 97 ? 14.1 -66.132 -54.184 1 78.5 97 LEU B N 1
ATOM 7794 C CA . LEU B 1 97 ? 14.594 -67.422 -53.716 1 78.5 97 LEU B CA 1
ATOM 7795 C C . LEU B 1 97 ? 13.868 -68.567 -54.413 1 78.5 97 LEU B C 1
ATOM 7797 O O . LEU B 1 97 ? 12.663 -68.483 -54.663 1 78.5 97 LEU B O 1
ATOM 7801 N N . CYS B 1 98 ? 14.706 -69.452 -54.991 1 76.25 98 CYS B N 1
ATOM 7802 C CA . CYS B 1 98 ? 14.156 -70.618 -55.674 1 76.25 98 CYS B CA 1
ATOM 7803 C C . CYS B 1 98 ? 14.569 -71.906 -54.973 1 76.25 98 CYS B C 1
ATOM 7805 O O . CYS B 1 98 ? 15.418 -71.887 -54.079 1 76.25 98 CYS B O 1
ATOM 7807 N N . LEU B 1 99 ? 13.985 -72.989 -55.204 1 68.38 99 LEU B N 1
ATOM 7808 C CA . LEU B 1 99 ? 14.236 -74.32 -54.663 1 68.38 99 LEU B CA 1
ATOM 7809 C C . LEU B 1 99 ? 14.07 -74.331 -53.147 1 68.38 99 LEU B C 1
ATOM 7811 O O . LEU B 1 99 ? 14.979 -74.741 -52.422 1 68.38 99 LEU B O 1
ATOM 7815 N N . HIS B 1 100 ? 13.061 -73.705 -52.639 1 61.35 100 HIS B N 1
ATOM 7816 C CA . HIS B 1 100 ? 12.636 -73.632 -51.245 1 61.35 100 HIS B CA 1
ATOM 7817 C C . HIS B 1 100 ? 13.651 -72.872 -50.398 1 61.35 100 HIS B C 1
ATOM 7819 O O . HIS B 1 100 ? 13.979 -73.295 -49.287 1 61.35 100 HIS B O 1
ATOM 7825 N N . GLY B 1 101 ? 14.337 -71.928 -51.18 1 62.49 101 GLY B N 1
ATOM 7826 C CA . GLY B 1 101 ? 15.174 -70.999 -50.438 1 62.49 101 GLY B CA 1
ATOM 7827 C C . GLY B 1 101 ? 16.641 -71.384 -50.441 1 62.49 101 GLY B C 1
ATOM 7828 O O . GLY B 1 101 ? 17.471 -70.693 -49.846 1 62.49 101 GLY B O 1
ATOM 7829 N N . PHE B 1 102 ? 16.954 -72.451 -51.09 1 65.2 102 PHE B N 1
ATOM 7830 C CA . PHE B 1 102 ? 18.337 -72.912 -51.106 1 65.2 102 PHE B CA 1
ATOM 7831 C C . PHE B 1 102 ? 19.149 -72.157 -52.151 1 65.2 102 PHE B C 1
ATOM 7833 O O . PHE B 1 102 ? 20.357 -71.972 -51.993 1 65.2 102 PHE B O 1
ATOM 7840 N N . CYS B 1 103 ? 18.402 -71.799 -53.303 1 72.57 103 CYS B N 1
ATOM 7841 C CA . CYS B 1 103 ? 19.069 -71.082 -54.384 1 72.57 103 CYS B CA 1
ATOM 7842 C C . CYS B 1 103 ? 18.311 -69.809 -54.743 1 72.57 103 CYS B C 1
ATOM 7844 O O . CYS B 1 103 ? 17.228 -69.556 -54.213 1 72.57 103 CYS B O 1
ATOM 7846 N N . SER B 1 104 ? 18.902 -68.685 -55.424 1 78.43 104 SER B N 1
ATOM 7847 C CA . SER B 1 104 ? 18.282 -67.421 -55.806 1 78.43 104 SER B CA 1
ATOM 7848 C C . SER B 1 104 ? 18.461 -67.145 -57.295 1 78.43 104 SER B C 1
ATOM 7850 O O . SER B 1 104 ? 19.425 -67.611 -57.906 1 78.43 104 SER B O 1
ATOM 7852 N N . LYS B 1 105 ? 17.23 -66.266 -57.816 1 74.86 105 LYS B N 1
ATOM 7853 C CA . LYS B 1 105 ? 17.262 -65.817 -59.205 1 74.86 105 LYS B CA 1
ATOM 7854 C C . LYS B 1 105 ? 18.378 -64.8 -59.428 1 74.86 105 LYS B C 1
ATOM 7856 O O . LYS B 1 105 ? 18.867 -64.644 -60.549 1 74.86 105 LYS B O 1
ATOM 7861 N N . SER B 1 106 ? 18.783 -64.162 -58.536 1 78.74 106 SER B N 1
ATOM 7862 C CA . SER B 1 106 ? 19.888 -63.211 -58.591 1 78.74 106 SER B CA 1
ATOM 7863 C C . SER B 1 106 ? 20.874 -63.444 -57.451 1 78.74 106 SER B C 1
ATOM 7865 O O . SER B 1 106 ? 20.775 -62.809 -56.398 1 78.74 106 SER B O 1
ATOM 7867 N N . PHE B 1 107 ? 21.921 -64.493 -57.623 1 76.8 107 PHE B N 1
ATOM 7868 C CA . PHE B 1 107 ? 22.785 -64.975 -56.553 1 76.8 107 PHE B CA 1
ATOM 7869 C C . PHE B 1 107 ? 23.572 -63.827 -55.933 1 76.8 107 PHE B C 1
ATOM 7871 O O . PHE B 1 107 ? 23.688 -63.736 -54.709 1 76.8 107 PHE B O 1
ATOM 7878 N N . LYS B 1 108 ? 24.1 -63.031 -56.797 1 77.64 108 LYS B N 1
ATOM 7879 C CA . LYS B 1 108 ? 24.925 -61.928 -56.314 1 77.64 108 LYS B CA 1
ATOM 7880 C C . LYS B 1 108 ? 24.105 -60.956 -55.471 1 77.64 108 LYS B C 1
ATOM 7882 O O . LYS B 1 108 ? 24.526 -60.563 -54.381 1 77.64 108 LYS B O 1
ATOM 7887 N N . SER B 1 109 ? 22.958 -60.716 -55.946 1 81.94 109 SER B N 1
ATOM 7888 C CA . SER B 1 109 ? 22.128 -59.751 -55.232 1 81.94 109 SER B CA 1
ATOM 7889 C C . SER B 1 109 ? 21.619 -60.327 -53.915 1 81.94 109 SER B C 1
ATOM 7891 O O . SER B 1 109 ? 21.613 -59.64 -52.891 1 81.94 109 SER B O 1
ATOM 7893 N N . SER B 1 110 ? 21.321 -61.529 -53.906 1 83.02 110 SER B N 1
ATOM 7894 C CA . SER B 1 110 ? 20.784 -62.156 -52.703 1 83.02 110 SER B CA 1
ATOM 7895 C C . SER B 1 110 ? 21.875 -62.376 -51.661 1 83.02 110 SER B C 1
ATOM 7897 O O . SER B 1 110 ? 21.622 -62.275 -50.458 1 83.02 110 SER B O 1
ATOM 7899 N N . TYR B 1 111 ? 23.024 -62.604 -52.223 1 81.59 111 TYR B N 1
ATOM 7900 C CA . TYR B 1 111 ? 24.146 -62.761 -51.303 1 81.59 111 TYR B CA 1
ATOM 7901 C C . TYR B 1 111 ? 24.467 -61.444 -50.606 1 81.59 111 TYR B C 1
ATOM 7903 O O . TYR B 1 111 ? 24.652 -61.409 -49.387 1 81.59 111 TYR B O 1
ATOM 7911 N N . ARG B 1 112 ? 24.514 -60.412 -51.373 1 80.55 112 ARG B N 1
ATOM 7912 C CA . ARG B 1 112 ? 24.82 -59.104 -50.804 1 80.55 112 ARG B CA 1
ATOM 7913 C C . ARG B 1 112 ? 23.753 -58.681 -49.8 1 80.55 112 ARG B C 1
ATOM 7915 O O . ARG B 1 112 ? 24.073 -58.16 -48.729 1 80.55 112 ARG B O 1
ATOM 7922 N N . TYR B 1 113 ? 22.592 -58.946 -50.138 1 88.67 113 TYR B N 1
ATOM 7923 C CA . TYR B 1 113 ? 21.484 -58.604 -49.253 1 88.67 113 TYR B CA 1
ATOM 7924 C C . TYR B 1 113 ? 21.516 -59.451 -47.987 1 88.67 113 TYR B C 1
ATOM 7926 O O . TYR B 1 113 ? 21.388 -58.926 -46.878 1 88.67 113 TYR B O 1
ATOM 7934 N N . GLY B 1 114 ? 21.78 -60.727 -48.172 1 84.44 114 GLY B N 1
ATOM 7935 C CA . GLY B 1 114 ? 21.843 -61.615 -47.022 1 84.44 114 GLY B CA 1
ATOM 7936 C C . GLY B 1 114 ? 22.997 -61.303 -46.089 1 84.44 114 GLY B C 1
ATOM 7937 O O . GLY B 1 114 ? 22.846 -61.356 -44.866 1 84.44 114 GLY B O 1
ATOM 7938 N N . ARG B 1 115 ? 23.99 -60.966 -46.685 1 81.52 115 ARG B N 1
ATOM 7939 C CA . ARG B 1 115 ? 25.15 -60.578 -45.888 1 81.52 115 ARG B CA 1
ATOM 7940 C C . ARG B 1 115 ? 24.871 -59.303 -45.1 1 81.52 115 ARG B C 1
ATOM 7942 O O . ARG B 1 115 ? 25.21 -59.211 -43.918 1 81.52 115 ARG B O 1
ATOM 7949 N N . SER B 1 116 ? 24.279 -58.354 -45.721 1 86.15 116 SER B N 1
ATOM 7950 C CA . SER B 1 116 ? 23.973 -57.09 -45.059 1 86.15 116 SER B CA 1
ATOM 7951 C C . SER B 1 116 ? 23.028 -57.299 -43.88 1 86.15 116 SER B C 1
ATOM 7953 O O . SER B 1 116 ? 23.161 -56.639 -42.847 1 86.15 116 SER B O 1
ATOM 7955 N N . ILE B 1 117 ? 22.181 -58.148 -43.979 1 88.79 117 ILE B N 1
ATOM 7956 C CA . ILE B 1 117 ? 21.209 -58.423 -42.927 1 88.79 117 ILE B CA 1
ATOM 7957 C C . ILE B 1 117 ? 21.91 -59.061 -41.729 1 88.79 117 ILE B C 1
ATOM 7959 O O . ILE B 1 117 ? 21.655 -58.688 -40.582 1 88.79 117 ILE B O 1
ATOM 7963 N N . VAL B 1 118 ? 22.772 -60.017 -42.011 1 86.97 118 VAL B N 1
ATOM 7964 C CA . VAL B 1 118 ? 23.46 -60.718 -40.931 1 86.97 118 VAL B CA 1
ATOM 7965 C C . VAL B 1 118 ? 24.387 -59.752 -40.197 1 86.97 118 VAL B C 1
ATOM 7967 O O . VAL B 1 118 ? 24.487 -59.79 -38.968 1 86.97 118 VAL B O 1
ATOM 7970 N N . LEU B 1 119 ? 25.009 -58.896 -40.915 1 82.57 119 LEU B N 1
ATOM 7971 C CA . LEU B 1 119 ? 25.896 -57.919 -40.292 1 82.57 119 LEU B CA 1
ATOM 7972 C C . LEU B 1 119 ? 25.108 -56.945 -39.424 1 82.57 119 LEU B C 1
ATOM 7974 O O . LEU B 1 119 ? 25.529 -56.618 -38.311 1 82.57 119 LEU B O 1
ATOM 7978 N N . LYS B 1 120 ? 24.036 -56.507 -39.939 1 88.17 120 LYS B N 1
ATOM 7979 C CA . LYS B 1 120 ? 23.214 -55.572 -39.176 1 88.17 120 LYS B CA 1
ATOM 7980 C C . LYS B 1 120 ? 22.604 -56.249 -37.953 1 88.17 120 LYS B C 1
ATOM 7982 O O . LYS B 1 120 ? 22.451 -55.623 -36.902 1 88.17 120 LYS B O 1
ATOM 7987 N N . LEU B 1 121 ? 22.305 -57.489 -38.122 1 88.97 121 LEU B N 1
ATOM 7988 C CA . LEU B 1 121 ? 21.788 -58.244 -36.986 1 88.97 121 LEU B CA 1
ATOM 7989 C C . LEU B 1 121 ? 22.82 -58.317 -35.866 1 88.97 121 LEU B C 1
ATOM 7991 O O . LEU B 1 121 ? 22.481 -58.151 -34.692 1 88.97 121 LEU B O 1
ATOM 7995 N N . ARG B 1 122 ? 23.978 -58.524 -36.219 1 84.58 122 ARG B N 1
ATOM 7996 C CA . ARG B 1 122 ? 25.044 -58.567 -35.222 1 84.58 122 ARG B CA 1
ATOM 7997 C C . ARG B 1 122 ? 25.213 -57.213 -34.542 1 84.58 122 ARG B C 1
ATOM 7999 O O . ARG B 1 122 ? 25.427 -57.144 -33.33 1 84.58 122 ARG B O 1
ATOM 8006 N N . GLU B 1 123 ? 25.075 -56.237 -35.285 1 87.15 123 GLU B N 1
ATOM 8007 C CA . GLU B 1 123 ? 25.2 -54.886 -34.748 1 87.15 123 GLU B CA 1
ATOM 8008 C C . GLU B 1 123 ? 24.067 -54.571 -33.776 1 87.15 123 GLU B C 1
ATOM 8010 O O . GLU B 1 123 ? 24.301 -54.018 -32.699 1 87.15 123 GLU B O 1
ATOM 8015 N N . VAL B 1 124 ? 22.926 -54.845 -34.154 1 88.84 124 VAL B N 1
ATOM 8016 C CA . VAL B 1 124 ? 21.752 -54.59 -33.326 1 88.84 124 VAL B CA 1
ATOM 8017 C C . VAL B 1 124 ? 21.837 -55.411 -32.041 1 88.84 124 VAL B C 1
ATOM 8019 O O . VAL B 1 124 ? 21.489 -54.925 -30.962 1 88.84 124 VAL B O 1
ATOM 8022 N N . GLU B 1 125 ? 22.368 -56.631 -32.182 1 88.49 125 GLU B N 1
ATOM 8023 C CA . GLU B 1 125 ? 22.508 -57.489 -31.01 1 88.49 125 GLU B CA 1
ATOM 8024 C C . GLU B 1 125 ? 23.543 -56.932 -30.038 1 88.49 125 GLU B C 1
ATOM 8026 O O . GLU B 1 125 ? 23.354 -56.99 -28.821 1 88.49 125 GLU B O 1
ATOM 8031 N N . ASN B 1 126 ? 24.529 -56.368 -30.532 1 83.73 126 ASN B N 1
ATOM 8032 C CA . ASN B 1 126 ? 25.555 -55.778 -29.679 1 83.73 126 ASN B CA 1
ATOM 8033 C C . ASN B 1 126 ? 25.024 -54.564 -28.922 1 83.73 126 ASN B C 1
ATOM 8035 O O . ASN B 1 126 ? 25.322 -54.385 -27.739 1 83.73 126 ASN B O 1
ATOM 8039 N N . LEU B 1 127 ? 24.301 -53.764 -29.6 1 87.18 127 LEU B N 1
ATOM 8040 C CA . LEU B 1 127 ? 23.728 -52.579 -28.972 1 87.18 127 LEU B CA 1
ATOM 8041 C C . LEU B 1 127 ? 22.715 -52.967 -27.9 1 87.18 127 LEU B C 1
ATOM 8043 O O . LEU B 1 127 ? 22.628 -52.315 -26.857 1 87.18 127 LEU B O 1
ATOM 8047 N N . LYS B 1 128 ? 21.992 -54.01 -28.261 1 88.16 128 LYS B N 1
ATOM 8048 C CA . LYS B 1 128 ? 20.968 -54.477 -27.332 1 88.16 128 LYS B CA 1
ATOM 8049 C C . LYS B 1 128 ? 21.594 -55.02 -26.05 1 88.16 128 LYS B C 1
ATOM 8051 O O . LYS B 1 128 ? 21.068 -54.804 -24.956 1 88.16 128 LYS B O 1
ATOM 8056 N N . ASN B 1 129 ? 22.73 -55.608 -26.115 1 80.65 129 ASN B N 1
ATOM 8057 C CA . ASN B 1 129 ? 23.342 -56.274 -24.971 1 80.65 129 ASN B CA 1
ATOM 8058 C C . ASN B 1 129 ? 24.221 -55.318 -24.17 1 80.65 129 ASN B C 1
ATOM 8060 O O . ASN B 1 129 ? 24.767 -55.693 -23.13 1 80.65 129 ASN B O 1
ATOM 8064 N N . GLU B 1 130 ? 24.273 -54.121 -24.604 1 78.83 130 GLU B N 1
ATOM 8065 C CA . GLU B 1 130 ? 25.076 -53.153 -23.864 1 78.83 130 GLU B CA 1
ATOM 8066 C C . GLU B 1 130 ? 24.385 -52.737 -22.569 1 78.83 130 GLU B C 1
ATOM 8068 O O . GLU B 1 130 ? 23.195 -52.415 -22.57 1 78.83 130 GLU B O 1
ATOM 8073 N N . GLU B 1 131 ? 24.994 -52.916 -21.471 1 79.52 131 GLU B N 1
ATOM 8074 C CA . GLU B 1 131 ? 24.443 -52.547 -20.17 1 79.52 131 GLU B CA 1
ATOM 8075 C C . GLU B 1 131 ? 25.151 -51.321 -19.6 1 79.52 131 GLU B C 1
ATOM 8077 O O . GLU B 1 131 ? 26.364 -51.168 -19.76 1 79.52 131 GLU B O 1
ATOM 8082 N N . PHE B 1 132 ? 24.298 -50.352 -19.199 1 79.83 132 PHE B N 1
ATOM 8083 C CA . PHE B 1 132 ? 24.849 -49.145 -18.593 1 79.83 132 PHE B CA 1
ATOM 8084 C C . PHE B 1 132 ? 24.706 -49.187 -17.077 1 79.83 132 PHE B C 1
ATOM 8086 O O . PHE B 1 132 ? 23.651 -49.554 -16.557 1 79.83 132 PHE B O 1
ATOM 8093 N N . LYS B 1 133 ? 25.747 -49.058 -16.317 1 72.74 133 LYS B N 1
ATOM 8094 C CA . LYS B 1 133 ? 25.671 -48.98 -14.861 1 72.74 133 LYS B CA 1
ATOM 8095 C C . LYS B 1 133 ? 25.07 -47.65 -14.413 1 72.74 133 LYS B C 1
ATOM 8097 O O . LYS B 1 133 ? 24.162 -47.623 -13.58 1 72.74 133 LYS B O 1
ATOM 8102 N N . GLU B 1 134 ? 25.689 -46.513 -15.051 1 79.51 134 GLU B N 1
ATOM 8103 C CA . GLU B 1 134 ? 25.195 -45.177 -14.731 1 79.51 134 GLU B CA 1
ATOM 8104 C C . GLU B 1 134 ? 24.795 -44.419 -15.994 1 79.51 134 GLU B C 1
ATOM 8106 O O . GLU B 1 134 ? 25.546 -44.389 -16.971 1 79.51 134 GLU B O 1
ATOM 8111 N N . ILE B 1 135 ? 23.609 -43.945 -15.936 1 79.92 135 ILE B N 1
ATOM 8112 C CA . ILE B 1 135 ? 23.073 -43.258 -17.106 1 79.92 135 ILE B CA 1
ATOM 8113 C C . ILE B 1 135 ? 23.292 -41.753 -16.966 1 79.92 135 ILE B C 1
ATOM 8115 O O . ILE B 1 135 ? 23.381 -41.037 -17.966 1 79.92 135 ILE B O 1
ATOM 8119 N N . THR B 1 136 ? 23.38 -41.232 -15.75 1 79.3 136 THR B N 1
ATOM 8120 C CA . THR B 1 136 ? 23.576 -39.808 -15.507 1 79.3 136 THR B CA 1
ATOM 8121 C C . THR B 1 136 ? 24.63 -39.584 -14.426 1 79.3 136 THR B C 1
ATOM 8123 O O . THR B 1 136 ? 24.94 -40.495 -13.656 1 79.3 136 THR B O 1
ATOM 8126 N N . GLU B 1 137 ? 25.371 -38.443 -14.519 1 72.83 137 GLU B N 1
ATOM 8127 C CA . GLU B 1 137 ? 26.353 -38.02 -13.525 1 72.83 137 GLU B CA 1
ATOM 8128 C C . GLU B 1 137 ? 26.086 -36.592 -13.058 1 72.83 137 GLU B C 1
ATOM 8130 O O . GLU B 1 137 ? 25.452 -35.809 -13.769 1 72.83 137 GLU B O 1
ATOM 8135 N N . PRO B 1 138 ? 26.51 -36.222 -11.447 1 70.06 138 PRO B N 1
ATOM 8136 C CA . PRO B 1 138 ? 26.343 -34.839 -10.993 1 70.06 138 PRO B CA 1
ATOM 8137 C C . PRO B 1 138 ? 27.163 -33.845 -11.811 1 70.06 138 PRO B C 1
ATOM 8139 O O . PRO B 1 138 ? 28.279 -34.16 -12.233 1 70.06 138 PRO B O 1
ATOM 8142 N N . SER B 1 139 ? 26.478 -32.917 -12.793 1 61.06 139 SER B N 1
ATOM 8143 C CA . SER B 1 139 ? 27.142 -31.941 -13.652 1 61.06 139 SER B CA 1
ATOM 8144 C C . SER B 1 139 ? 28.355 -31.33 -12.958 1 61.06 139 SER B C 1
ATOM 8146 O O . SER B 1 139 ? 28.331 -31.093 -11.749 1 61.06 139 SER B O 1
ATOM 8148 N N . LEU B 1 140 ? 29.642 -31.343 -13.653 1 55.81 140 LEU B N 1
ATOM 8149 C CA . LEU B 1 140 ? 30.849 -30.716 -13.126 1 55.81 140 LEU B CA 1
ATOM 8150 C C . LEU B 1 140 ? 30.614 -29.236 -12.843 1 55.81 140 LEU B C 1
ATOM 8152 O O . LEU B 1 140 ? 31.186 -28.681 -11.902 1 55.81 140 LEU B O 1
ATOM 8156 N N . THR B 1 141 ? 29.931 -28.609 -13.892 1 58.07 141 THR B N 1
ATOM 8157 C CA . THR B 1 141 ? 29.66 -27.185 -13.723 1 58.07 141 THR B CA 1
ATOM 8158 C C . THR B 1 141 ? 28.197 -26.953 -13.358 1 58.07 141 THR B C 1
ATOM 8160 O O . THR B 1 141 ? 27.298 -27.519 -13.985 1 58.07 141 THR B O 1
ATOM 8163 N N . SER B 1 142 ? 28.086 -26.688 -12.179 1 59.72 142 SER B N 1
ATOM 8164 C CA . SER B 1 142 ? 26.737 -26.475 -11.664 1 59.72 142 SER B CA 1
ATOM 8165 C C . SER B 1 142 ? 25.975 -25.462 -12.51 1 59.72 142 SER B C 1
ATOM 8167 O O . SER B 1 142 ? 26.51 -24.406 -12.855 1 59.72 142 SER B O 1
ATOM 8169 N N . GLU B 1 143 ? 25.09 -25.885 -13.286 1 67.5 143 GLU B N 1
ATOM 8170 C CA . GLU B 1 143 ? 24.208 -24.946 -13.973 1 67.5 143 GLU B CA 1
ATOM 8171 C C . GLU B 1 143 ? 23.673 -23.888 -13.012 1 67.5 143 GLU B C 1
ATOM 8173 O O . GLU B 1 143 ? 23.473 -24.162 -11.827 1 67.5 143 GLU B O 1
ATOM 8178 N N . VAL B 1 144 ? 23.885 -22.63 -13.468 1 77.23 144 VAL B N 1
ATOM 8179 C CA . VAL B 1 144 ? 23.359 -21.538 -12.656 1 77.23 144 VAL B CA 1
ATOM 8180 C C . VAL B 1 144 ? 21.843 -21.671 -12.53 1 77.23 144 VAL B C 1
ATOM 8182 O O . VAL B 1 144 ? 21.129 -21.682 -13.536 1 77.23 144 VAL B O 1
ATOM 8185 N N . GLU B 1 145 ? 21.486 -21.991 -11.379 1 78.67 145 GLU B N 1
ATOM 8186 C CA . GLU B 1 145 ? 20.055 -22.058 -11.103 1 78.67 145 GLU B CA 1
ATOM 8187 C C . GLU B 1 145 ? 19.434 -20.664 -11.066 1 78.67 145 GLU B C 1
ATOM 8189 O O . GLU B 1 145 ? 19.939 -19.772 -10.382 1 78.67 145 GLU B O 1
ATOM 8194 N N . GLU B 1 146 ? 18.482 -20.455 -11.883 1 83.66 146 GLU B N 1
ATOM 8195 C CA . GLU B 1 146 ? 17.81 -19.16 -11.909 1 83.66 146 GLU B CA 1
ATOM 8196 C C . GLU B 1 146 ? 17.074 -18.894 -10.599 1 83.66 146 GLU B C 1
ATOM 8198 O O . GLU B 1 146 ? 16.434 -19.792 -10.047 1 83.66 146 GLU B O 1
ATOM 8203 N N . MET B 1 147 ? 17.326 -17.79 -10.106 1 86.97 147 MET B N 1
ATOM 8204 C CA . MET B 1 147 ? 16.644 -17.377 -8.882 1 86.97 147 MET B CA 1
ATOM 8205 C C . MET B 1 147 ? 15.279 -16.776 -9.197 1 86.97 147 MET B C 1
ATOM 8207 O O . MET B 1 147 ? 15.127 -16.05 -10.181 1 86.97 147 MET B O 1
ATOM 8211 N N . PRO B 1 148 ? 14.328 -17.133 -8.382 1 83.23 148 PRO B N 1
ATOM 8212 C CA . PRO B 1 148 ? 12.996 -16.567 -8.609 1 83.23 148 PRO B CA 1
ATOM 8213 C C . PRO B 1 148 ? 12.956 -15.054 -8.407 1 83.23 148 PRO B C 1
ATOM 8215 O O . PRO B 1 148 ? 13.614 -14.53 -7.505 1 83.23 148 PRO B O 1
ATOM 8218 N N . LEU B 1 149 ? 12.365 -14.378 -9.332 1 82.18 149 LEU B N 1
ATOM 8219 C CA . LEU B 1 149 ? 12.25 -12.924 -9.29 1 82.18 149 LEU B CA 1
ATOM 8220 C C . LEU B 1 149 ? 10.788 -12.497 -9.219 1 82.18 149 LEU B C 1
ATOM 8222 O O . LEU B 1 149 ? 9.899 -13.237 -9.646 1 82.18 149 LEU B O 1
ATOM 8226 N N . GLN B 1 150 ? 10.602 -11.332 -8.628 1 77.93 150 GLN B N 1
ATOM 8227 C CA . GLN B 1 150 ? 9.268 -10.742 -8.637 1 77.93 150 GLN B CA 1
ATOM 8228 C C . GLN B 1 150 ? 8.809 -10.443 -10.062 1 77.93 150 GLN B C 1
ATOM 8230 O O . GLN B 1 150 ? 9.617 -10.072 -10.915 1 77.93 150 GLN B O 1
ATOM 8235 N N . PRO B 1 151 ? 7.572 -10.618 -10.256 1 72.14 151 PRO B N 1
ATOM 8236 C CA . PRO B 1 151 ? 7.04 -10.518 -11.617 1 72.14 151 PRO B CA 1
ATOM 8237 C C . PRO B 1 151 ? 7.139 -9.105 -12.187 1 72.14 151 PRO B C 1
ATOM 8239 O O . PRO B 1 151 ? 7.341 -8.935 -13.392 1 72.14 151 PRO B O 1
ATOM 8242 N N . ILE B 1 152 ? 7.016 -8.09 -11.302 1 75.13 152 ILE B N 1
ATOM 8243 C CA . ILE B 1 152 ? 6.95 -6.731 -11.829 1 75.13 152 ILE B CA 1
ATOM 8244 C C . ILE B 1 152 ? 8.153 -5.929 -11.338 1 75.13 152 ILE B C 1
ATOM 8246 O O . ILE B 1 152 ? 8.32 -5.722 -10.134 1 75.13 152 ILE B O 1
ATOM 8250 N N . ILE B 1 153 ? 9.069 -5.701 -12.253 1 81.52 153 ILE B N 1
ATOM 8251 C CA . ILE B 1 153 ? 10.234 -4.868 -11.971 1 81.52 153 ILE B CA 1
ATOM 8252 C C . ILE B 1 153 ? 10.247 -3.665 -12.912 1 81.52 153 ILE B C 1
ATOM 8254 O O . ILE B 1 153 ? 10.137 -3.821 -14.13 1 81.52 153 ILE B O 1
ATOM 8258 N N . VAL B 1 154 ? 10.202 -2.534 -12.34 1 84.39 154 VAL B N 1
ATOM 8259 C CA . VAL B 1 154 ? 10.194 -1.314 -13.141 1 84.39 154 VAL B CA 1
ATOM 8260 C C . VAL B 1 154 ? 11.349 -0.409 -12.716 1 84.39 154 VAL B C 1
ATOM 8262 O O . VAL B 1 154 ? 11.683 -0.333 -11.531 1 84.39 154 VAL B O 1
ATOM 8265 N N . GLY B 1 155 ? 11.962 0.223 -13.665 1 79.35 155 GLY B N 1
ATOM 8266 C CA . GLY B 1 155 ? 12.866 1.336 -13.422 1 79.35 155 GLY B CA 1
ATOM 8267 C C . GLY B 1 155 ? 14.272 0.896 -13.063 1 79.35 155 GLY B C 1
ATOM 8268 O O . GLY B 1 155 ? 15.07 1.693 -12.565 1 79.35 155 GLY B O 1
ATOM 8269 N N . GLN B 1 156 ? 14.594 -0.394 -13.091 1 84.32 156 GLN B N 1
ATOM 8270 C CA . GLN B 1 156 ? 15.929 -0.855 -12.725 1 84.32 156 GLN B CA 1
ATOM 8271 C C . GLN B 1 156 ? 16.747 -1.211 -13.963 1 84.32 156 GLN B C 1
ATOM 8273 O O . GLN B 1 156 ? 17.886 -1.668 -13.851 1 84.32 156 GLN B O 1
ATOM 8278 N N . GLU B 1 157 ? 16.206 -0.921 -15.053 1 85.73 157 GLU B N 1
ATOM 8279 C CA . GLU B 1 157 ? 16.86 -1.336 -16.29 1 85.73 157 GLU B CA 1
ATOM 8280 C C . GLU B 1 157 ? 18.184 -0.603 -16.488 1 85.73 157 GLU B C 1
ATOM 8282 O O . GLU B 1 157 ? 19.201 -1.222 -16.805 1 85.73 157 GLU B O 1
ATOM 8287 N N . THR B 1 158 ? 18.107 0.691 -16.239 1 85.29 158 THR B N 1
ATOM 8288 C CA . THR B 1 158 ? 19.321 1.479 -16.422 1 85.29 158 THR B CA 1
ATOM 8289 C C . THR B 1 158 ? 20.385 1.077 -15.404 1 85.29 158 THR B C 1
ATOM 8291 O O . THR B 1 158 ? 21.559 0.934 -15.751 1 85.29 158 THR B O 1
ATOM 8294 N N . MET B 1 159 ? 20.033 0.923 -14.262 1 89.99 159 MET B N 1
ATOM 8295 C CA . MET B 1 159 ? 20.97 0.537 -13.211 1 89.99 159 MET B CA 1
ATOM 8296 C C . MET B 1 159 ? 21.503 -0.872 -13.447 1 89.99 159 MET B C 1
ATOM 8298 O O . MET B 1 159 ? 22.663 -1.159 -13.149 1 89.99 159 MET B O 1
ATOM 8302 N N . LEU B 1 160 ? 20.644 -1.744 -13.946 1 92.17 160 LEU B N 1
ATOM 8303 C CA . LEU B 1 160 ? 21.05 -3.11 -14.258 1 92.17 160 LEU B CA 1
ATOM 8304 C C . LEU B 1 160 ? 22.134 -3.124 -15.33 1 92.17 160 LEU B C 1
ATOM 8306 O O . LEU B 1 160 ? 23.13 -3.841 -15.203 1 92.17 160 LEU B O 1
ATOM 8310 N N . GLU B 1 161 ? 21.924 -2.288 -16.247 1 91.07 161 GLU B N 1
ATOM 8311 C CA . GLU B 1 161 ? 22.911 -2.217 -17.32 1 91.07 161 GLU B CA 1
ATOM 8312 C C . GLU B 1 161 ? 24.233 -1.643 -16.817 1 91.07 161 GLU B C 1
ATOM 8314 O O . GLU B 1 161 ? 25.305 -2.134 -17.174 1 91.07 161 GLU B O 1
ATOM 8319 N N . LYS B 1 162 ? 24.113 -0.639 -16.042 1 90.07 162 LYS B N 1
ATOM 8320 C CA . LYS B 1 162 ? 25.315 -0.023 -15.489 1 90.07 162 LYS B CA 1
ATOM 8321 C C . LYS B 1 162 ? 26.071 -0.999 -14.592 1 90.07 162 LYS B C 1
ATOM 8323 O O . LYS B 1 162 ? 27.296 -1.103 -14.672 1 90.07 162 LYS B O 1
ATOM 8328 N N . ALA B 1 163 ? 25.396 -1.675 -13.741 1 92.86 163 ALA B N 1
ATOM 8329 C CA . ALA B 1 163 ? 26.007 -2.625 -12.815 1 92.86 163 ALA B CA 1
ATOM 8330 C C . ALA B 1 163 ? 26.611 -3.81 -13.563 1 92.86 163 ALA B C 1
ATOM 8332 O O . ALA B 1 163 ? 27.697 -4.281 -13.22 1 92.86 163 ALA B O 1
ATOM 8333 N N . TRP B 1 164 ? 25.872 -4.237 -14.565 1 92.48 164 TRP B N 1
ATOM 8334 C CA . TRP B 1 164 ? 26.345 -5.362 -15.366 1 92.48 164 TRP B CA 1
ATOM 8335 C C . TRP B 1 164 ? 27.622 -4.997 -16.116 1 92.48 164 TRP B C 1
ATOM 8337 O O . TRP B 1 164 ? 28.579 -5.775 -16.139 1 92.48 164 TRP B O 1
ATOM 8347 N N . LYS B 1 165 ? 27.579 -3.788 -16.643 1 88.9 165 LYS B N 1
ATOM 8348 C CA . LYS B 1 165 ? 28.766 -3.31 -17.346 1 88.9 165 LYS B CA 1
ATOM 8349 C C . LYS B 1 165 ? 29.944 -3.152 -16.389 1 88.9 165 LYS B C 1
ATOM 8351 O O . LYS B 1 165 ? 31.078 -3.496 -16.73 1 88.9 165 LYS B O 1
ATOM 8356 N N . HIS B 1 166 ? 29.663 -2.651 -15.274 1 90.11 166 HIS B N 1
ATOM 8357 C CA . HIS B 1 166 ? 30.698 -2.455 -14.265 1 90.11 166 HIS B CA 1
ATOM 8358 C C . HIS B 1 166 ? 31.294 -3.787 -13.821 1 90.11 166 HIS B C 1
ATOM 8360 O O . HIS B 1 166 ? 32.511 -3.904 -13.663 1 90.11 166 HIS B O 1
ATOM 8366 N N . LEU B 1 167 ? 30.497 -4.801 -13.631 1 88.84 167 LEU B N 1
ATOM 8367 C CA . LEU B 1 167 ? 30.935 -6.11 -13.159 1 88.84 167 LEU B CA 1
ATOM 8368 C C . LEU B 1 167 ? 31.757 -6.826 -14.225 1 88.84 167 LEU B C 1
ATOM 8370 O O . LEU B 1 167 ? 32.675 -7.583 -13.903 1 88.84 167 LEU B O 1
ATOM 8374 N N . LYS B 1 168 ? 31.449 -6.529 -15.45 1 85.41 168 LYS B N 1
ATOM 8375 C CA . LYS B 1 168 ? 32.127 -7.21 -16.55 1 85.41 168 LYS B CA 1
ATOM 8376 C C . LYS B 1 168 ? 33.495 -6.59 -16.82 1 85.41 168 LYS B C 1
ATOM 8378 O O . LYS B 1 168 ? 34.354 -7.217 -17.444 1 85.41 168 LYS B O 1
ATOM 8383 N N . GLU B 1 169 ? 33.599 -5.436 -16.337 1 83.04 169 GLU B N 1
ATOM 8384 C CA . GLU B 1 169 ? 34.863 -4.748 -16.58 1 83.04 169 GLU B CA 1
ATOM 8385 C C . GLU B 1 169 ? 36.027 -5.484 -15.923 1 83.04 169 GLU B C 1
ATOM 8387 O O . GLU B 1 169 ? 35.912 -5.95 -14.787 1 83.04 169 GLU B O 1
ATOM 8392 N N . ASP B 1 170 ? 37.116 -5.75 -16.534 1 76.69 170 ASP B N 1
ATOM 8393 C CA . ASP B 1 170 ? 38.271 -6.522 -16.086 1 76.69 170 ASP B CA 1
ATOM 8394 C C . ASP B 1 170 ? 38.925 -5.875 -14.866 1 76.69 170 ASP B C 1
ATOM 8396 O O . ASP B 1 170 ? 39.47 -6.57 -14.006 1 76.69 170 ASP B O 1
ATOM 8400 N N . GLY B 1 171 ? 38.827 -4.553 -14.705 1 75.72 171 GLY B N 1
ATOM 8401 C CA . GLY B 1 171 ? 39.493 -3.895 -13.593 1 75.72 171 GLY B CA 1
ATOM 8402 C C . GLY B 1 171 ? 38.654 -3.861 -12.33 1 75.72 171 GLY B C 1
ATOM 8403 O O . GLY B 1 171 ? 39.129 -3.439 -11.273 1 75.72 171 GLY B O 1
ATOM 8404 N N . VAL B 1 172 ? 37.572 -4.581 -12.354 1 82.65 172 VAL B N 1
ATOM 8405 C CA . VAL B 1 172 ? 36.682 -4.516 -11.2 1 82.65 172 VAL B CA 1
ATOM 8406 C C . VAL B 1 172 ? 36.641 -5.873 -10.501 1 82.65 172 VAL B C 1
ATOM 8408 O O . VAL B 1 172 ? 36.269 -6.88 -11.108 1 82.65 172 VAL B O 1
ATOM 8411 N N . GLY B 1 173 ? 37.145 -5.899 -9.296 1 85.84 173 GLY B N 1
ATOM 8412 C CA . GLY B 1 173 ? 37.127 -7.131 -8.523 1 85.84 173 GLY B CA 1
ATOM 8413 C C . GLY B 1 173 ? 35.969 -7.205 -7.545 1 85.84 173 GLY B C 1
ATOM 8414 O O . GLY B 1 173 ? 35.477 -8.293 -7.24 1 85.84 173 GLY B O 1
ATOM 8415 N N . MET B 1 174 ? 35.656 -6.006 -7.088 1 91.69 174 MET B N 1
ATOM 8416 C CA . MET B 1 174 ? 34.609 -5.948 -6.072 1 91.69 174 MET B CA 1
ATOM 8417 C C . MET B 1 174 ? 33.551 -4.913 -6.439 1 91.69 174 MET B C 1
ATOM 8419 O O . MET B 1 174 ? 33.883 -3.795 -6.838 1 91.69 174 MET B O 1
ATOM 8423 N N . MET B 1 175 ? 32.358 -5.272 -6.388 1 93.83 175 MET B N 1
ATOM 8424 C CA . MET B 1 175 ? 31.242 -4.367 -6.647 1 93.83 175 MET B CA 1
ATOM 8425 C C . MET B 1 175 ? 30.286 -4.327 -5.46 1 93.83 175 MET B C 1
ATOM 8427 O O . MET B 1 175 ? 29.844 -5.372 -4.978 1 93.83 175 MET B O 1
ATOM 8431 N N . GLY B 1 176 ? 30.059 -3.18 -4.941 1 95.27 176 GLY B N 1
ATOM 8432 C CA . GLY B 1 176 ? 29.137 -3.004 -3.831 1 95.27 176 GLY B CA 1
ATOM 8433 C C . GLY B 1 176 ? 27.926 -2.163 -4.188 1 95.27 176 GLY B C 1
ATOM 8434 O O . GLY B 1 176 ? 28.063 -1.084 -4.769 1 95.27 176 GLY B O 1
ATOM 8435 N N . LEU B 1 177 ? 26.8 -2.716 -3.986 1 95.64 177 LEU B N 1
ATOM 8436 C CA . LEU B 1 177 ? 25.54 -2.001 -4.15 1 95.64 177 LEU B CA 1
ATOM 8437 C C . LEU B 1 177 ? 24.963 -1.599 -2.797 1 95.64 177 LEU B C 1
ATOM 8439 O O . LEU B 1 177 ? 24.703 -2.456 -1.949 1 95.64 177 LEU B O 1
ATOM 8443 N N . TYR B 1 178 ? 24.822 -0.347 -2.608 1 94.6 178 TYR B N 1
ATOM 8444 C CA . TYR B 1 178 ? 24.286 0.07 -1.317 1 94.6 178 TYR B CA 1
ATOM 8445 C C . TYR B 1 178 ? 23.079 0.983 -1.497 1 94.6 178 TYR B C 1
ATOM 8447 O O . TYR B 1 178 ? 22.853 1.517 -2.585 1 94.6 178 TYR B O 1
ATOM 8455 N N . GLY B 1 179 ? 22.3 1.124 -0.52 1 91.72 179 GLY B N 1
ATOM 8456 C CA . GLY B 1 179 ? 21.102 1.948 -0.538 1 91.72 179 GLY B CA 1
ATOM 8457 C C . GLY B 1 179 ? 20.157 1.653 0.612 1 91.72 179 GLY B C 1
ATOM 8458 O O . GLY B 1 179 ? 20.415 0.758 1.419 1 91.72 179 GLY B O 1
ATOM 8459 N N . MET B 1 180 ? 19.113 2.308 0.609 1 89.94 180 MET B N 1
ATOM 8460 C CA . MET B 1 180 ? 18.113 2.195 1.667 1 89.94 180 MET B CA 1
ATOM 8461 C C . MET B 1 180 ? 17.416 0.839 1.615 1 89.94 180 MET B C 1
ATOM 8463 O O . MET B 1 180 ? 17.411 0.179 0.575 1 89.94 180 MET B O 1
ATOM 8467 N N . GLY B 1 181 ? 16.898 0.42 2.781 1 87.11 181 GLY B N 1
ATOM 8468 C CA . GLY B 1 181 ? 16.146 -0.825 2.805 1 87.11 181 GLY B CA 1
ATOM 8469 C C . GLY B 1 181 ? 14.91 -0.793 1.926 1 87.11 181 GLY B C 1
ATOM 8470 O O . GLY B 1 181 ? 14.139 0.169 1.965 1 87.11 181 GLY B O 1
ATOM 8471 N N . GLY B 1 182 ? 14.811 -1.793 1.061 1 87.69 182 GLY B N 1
ATOM 8472 C CA . GLY B 1 182 ? 13.618 -1.922 0.238 1 87.69 182 GLY B CA 1
ATOM 8473 C C . GLY B 1 182 ? 13.736 -1.212 -1.098 1 87.69 182 GLY B C 1
ATOM 8474 O O . GLY B 1 182 ? 12.778 -1.174 -1.873 1 87.69 182 GLY B O 1
ATOM 8475 N N . VAL B 1 183 ? 14.87 -0.617 -1.41 1 89.92 183 VAL B N 1
ATOM 8476 C CA . VAL B 1 183 ? 15.051 0.178 -2.619 1 89.92 183 VAL B CA 1
ATOM 8477 C C . VAL B 1 183 ? 15.196 -0.744 -3.828 1 89.92 183 VAL B C 1
ATOM 8479 O O . VAL B 1 183 ? 15.021 -0.313 -4.97 1 89.92 183 VAL B O 1
ATOM 8482 N N . GLY B 1 184 ? 15.483 -2.087 -3.593 1 90.2 184 GLY B N 1
ATOM 8483 C CA . GLY B 1 184 ? 15.57 -3.033 -4.695 1 90.2 184 GLY B CA 1
ATOM 8484 C C . GLY B 1 184 ? 16.977 -3.549 -4.928 1 90.2 184 GLY B C 1
ATOM 8485 O O . GLY B 1 184 ? 17.322 -3.943 -6.044 1 90.2 184 GLY B O 1
ATOM 8486 N N . LYS B 1 185 ? 17.839 -3.512 -3.968 1 93.14 185 LYS B N 1
ATOM 8487 C CA . LYS B 1 185 ? 19.219 -3.972 -4.099 1 93.14 185 LYS B CA 1
ATOM 8488 C C . LYS B 1 185 ? 19.273 -5.471 -4.382 1 93.14 185 LYS B C 1
ATOM 8490 O O . LYS B 1 185 ? 19.985 -5.912 -5.287 1 93.14 185 LYS B O 1
ATOM 8495 N N . THR B 1 186 ? 18.507 -6.247 -3.546 1 91.06 186 THR B N 1
ATOM 8496 C CA . THR B 1 186 ? 18.472 -7.696 -3.712 1 91.06 186 THR B CA 1
ATOM 8497 C C . THR B 1 186 ? 17.892 -8.071 -5.073 1 91.06 186 THR B C 1
ATOM 8499 O O . THR B 1 186 ? 18.374 -9 -5.725 1 91.06 186 THR B O 1
ATOM 8502 N N . THR B 1 187 ? 16.883 -7.306 -5.468 1 91.4 187 THR B N 1
ATOM 8503 C CA . THR B 1 187 ? 16.281 -7.551 -6.774 1 91.4 187 THR B CA 1
ATOM 8504 C C . THR B 1 187 ? 17.29 -7.296 -7.891 1 91.4 187 THR B C 1
ATOM 8506 O O . THR B 1 187 ? 17.389 -8.082 -8.836 1 91.4 187 THR B O 1
ATOM 8509 N N . LEU B 1 188 ? 17.995 -6.208 -7.785 1 93.5 188 LEU B N 1
ATOM 8510 C CA . LEU B 1 188 ? 19 -5.866 -8.784 1 93.5 188 LEU B CA 1
ATOM 8511 C C . LEU B 1 188 ? 20.103 -6.919 -8.83 1 93.5 188 LEU B C 1
ATOM 8513 O O . LEU B 1 188 ? 20.509 -7.352 -9.91 1 93.5 188 LEU B O 1
ATOM 8517 N N . LEU B 1 189 ? 20.585 -7.341 -7.682 1 94.39 189 LEU B N 1
ATOM 8518 C CA . LEU B 1 189 ? 21.628 -8.359 -7.599 1 94.39 189 LEU B CA 1
ATOM 8519 C C . LEU B 1 189 ? 21.148 -9.678 -8.194 1 94.39 189 LEU B C 1
ATOM 8521 O O . LEU B 1 189 ? 21.912 -10.376 -8.866 1 94.39 189 LEU B O 1
ATOM 8525 N N . THR B 1 190 ? 19.88 -10.05 -7.956 1 92.38 190 THR B N 1
ATOM 8526 C CA . THR B 1 190 ? 19.298 -11.28 -8.481 1 92.38 190 THR B CA 1
ATOM 8527 C C . THR B 1 190 ? 19.208 -11.229 -10.003 1 92.38 190 THR B C 1
ATOM 8529 O O . THR B 1 190 ? 19.445 -12.232 -10.679 1 92.38 190 THR B O 1
ATOM 8532 N N . GLN B 1 191 ? 18.855 -10.077 -10.512 1 92.37 191 GLN B N 1
ATOM 8533 C CA . GLN B 1 191 ? 18.803 -9.92 -11.962 1 92.37 191 GLN B CA 1
ATOM 8534 C C . GLN B 1 191 ? 20.18 -10.122 -12.587 1 92.37 191 GLN B C 1
ATOM 8536 O O . GLN B 1 191 ? 20.301 -10.74 -13.647 1 92.37 191 GLN B O 1
ATOM 8541 N N . ILE B 1 192 ? 21.192 -9.592 -11.936 1 92.74 192 ILE B N 1
ATOM 8542 C CA . ILE B 1 192 ? 22.557 -9.764 -12.419 1 92.74 192 ILE B CA 1
ATOM 8543 C C . ILE B 1 192 ? 22.94 -11.242 -12.368 1 92.74 192 ILE B C 1
ATOM 8545 O O . ILE B 1 192 ? 23.509 -11.775 -13.323 1 92.74 192 ILE B O 1
ATOM 8549 N N . TYR B 1 193 ? 22.615 -11.905 -11.303 1 92.61 193 TYR B N 1
ATOM 8550 C CA . TYR B 1 193 ? 22.877 -13.331 -11.142 1 92.61 193 TYR B CA 1
ATOM 8551 C C . TYR B 1 193 ? 22.219 -14.136 -12.256 1 92.61 193 TYR B C 1
ATOM 8553 O O . TYR B 1 193 ? 22.842 -15.028 -12.837 1 92.61 193 TYR B O 1
ATOM 8561 N N . ASN B 1 194 ? 20.946 -13.776 -12.528 1 89.1 194 ASN B N 1
ATOM 8562 C CA . ASN B 1 194 ? 20.183 -14.509 -13.532 1 89.1 194 ASN B CA 1
ATOM 8563 C C . ASN B 1 194 ? 20.733 -14.274 -14.936 1 89.1 194 ASN B C 1
ATOM 8565 O O . ASN B 1 194 ? 20.534 -15.097 -15.831 1 89.1 194 ASN B O 1
ATOM 8569 N N . LYS B 1 195 ? 21.338 -13.2 -15.112 1 88.8 195 LYS B N 1
ATOM 8570 C CA . LYS B 1 195 ? 21.964 -12.944 -16.406 1 88.8 195 LYS B CA 1
ATOM 8571 C C . LYS B 1 195 ? 23.079 -13.948 -16.685 1 88.8 195 LYS B C 1
ATOM 8573 O O . LYS B 1 195 ? 23.366 -14.259 -17.843 1 88.8 195 LYS B O 1
ATOM 8578 N N . PHE B 1 196 ? 23.69 -14.525 -15.638 1 88.75 196 PHE B N 1
ATOM 8579 C CA . PHE B 1 196 ? 24.764 -15.502 -15.777 1 88.75 196 PHE B CA 1
ATOM 8580 C C . PHE B 1 196 ? 24.214 -16.853 -16.217 1 88.75 196 PHE B C 1
ATOM 8582 O O . PHE B 1 196 ? 24.963 -17.711 -16.689 1 88.75 196 PHE B O 1
ATOM 8589 N N . SER B 1 197 ? 22.948 -17.055 -15.965 1 80.4 197 SER B N 1
ATOM 8590 C CA . SER B 1 197 ? 22.337 -18.289 -16.451 1 80.4 197 SER B CA 1
ATOM 8591 C C . SER B 1 197 ? 22.285 -18.317 -17.975 1 80.4 197 SER B C 1
ATOM 8593 O O . SER B 1 197 ? 22.36 -19.386 -18.584 1 80.4 197 SER B O 1
ATOM 8595 N N . GLU B 1 198 ? 22.197 -17.129 -18.488 1 77.84 198 GLU B N 1
ATOM 8596 C CA . GLU B 1 198 ? 22.166 -17.012 -19.943 1 77.84 198 GLU B CA 1
ATOM 8597 C C . GLU B 1 198 ? 23.577 -16.961 -20.523 1 77.84 198 GLU B C 1
ATOM 8599 O O . GLU B 1 198 ? 23.868 -17.624 -21.52 1 77.84 198 GLU B O 1
ATOM 8604 N N . GLU B 1 199 ? 24.317 -16.1 -19.88 1 78.83 199 GLU B N 1
ATOM 8605 C CA . GLU B 1 199 ? 25.688 -15.88 -20.333 1 78.83 199 GLU B CA 1
ATOM 8606 C C . GLU B 1 199 ? 26.686 -16.113 -19.203 1 78.83 199 GLU B C 1
ATOM 8608 O O . GLU B 1 199 ? 26.804 -15.292 -18.291 1 78.83 199 GLU B O 1
ATOM 8613 N N . ARG B 1 200 ? 27.439 -17.248 -19.188 1 78.53 200 ARG B N 1
ATOM 8614 C CA . ARG B 1 200 ? 28.369 -17.556 -18.107 1 78.53 200 ARG B CA 1
ATOM 8615 C C . ARG B 1 200 ? 29.597 -16.653 -18.166 1 78.53 200 ARG B C 1
ATOM 8617 O O . ARG B 1 200 ? 30.297 -16.482 -17.166 1 78.53 200 ARG B O 1
ATOM 8624 N N . CYS B 1 201 ? 29.829 -15.892 -19.161 1 74.34 201 CYS B N 1
ATOM 8625 C CA . CYS B 1 201 ? 30.899 -14.921 -19.361 1 74.34 201 CYS B CA 1
ATOM 8626 C C . CYS B 1 201 ? 32.254 -15.52 -19.002 1 74.34 201 CYS B C 1
ATOM 8628 O O . CYS B 1 201 ? 33.1 -14.844 -18.415 1 74.34 201 CYS B O 1
ATOM 8630 N N . GLY B 1 202 ? 32.474 -16.838 -19.152 1 76.44 202 GLY B N 1
ATOM 8631 C CA . GLY B 1 202 ? 33.756 -17.489 -18.939 1 76.44 202 GLY B CA 1
ATOM 8632 C C . GLY B 1 202 ? 33.982 -17.905 -17.497 1 76.44 202 GLY B C 1
ATOM 8633 O O . GLY B 1 202 ? 35.05 -18.414 -17.153 1 76.44 202 GLY B O 1
ATOM 8634 N N . PHE B 1 203 ? 33.068 -17.746 -16.622 1 86.92 203 PHE B N 1
ATOM 8635 C CA . PHE B 1 203 ? 33.211 -18.134 -15.224 1 86.92 203 PHE B CA 1
ATOM 8636 C C . PHE B 1 203 ? 32.844 -19.6 -15.029 1 86.92 203 PHE B C 1
ATOM 8638 O O . PHE B 1 203 ? 31.904 -20.099 -15.65 1 86.92 203 PHE B O 1
ATOM 8645 N N . ASP B 1 204 ? 33.607 -20.208 -14.185 1 83.08 204 ASP B N 1
ATOM 8646 C CA . ASP B 1 204 ? 33.347 -21.613 -13.886 1 83.08 204 ASP B CA 1
ATOM 8647 C C . ASP B 1 204 ? 32.168 -21.761 -12.927 1 83.08 204 ASP B C 1
ATOM 8649 O O . ASP B 1 204 ? 31.36 -22.681 -13.066 1 83.08 204 ASP B O 1
ATOM 8653 N N . PHE B 1 205 ? 32.183 -20.796 -11.957 1 87.61 205 PHE B N 1
ATOM 8654 C CA . PHE B 1 205 ? 31.152 -20.896 -10.931 1 87.61 205 PHE B CA 1
ATOM 8655 C C . PHE B 1 205 ? 30.505 -19.539 -10.68 1 87.61 205 PHE B C 1
ATOM 8657 O O . PHE B 1 205 ? 31.182 -18.509 -10.7 1 87.61 205 PHE B O 1
ATOM 8664 N N . VAL B 1 206 ? 29.264 -19.53 -10.604 1 90.74 206 VAL B N 1
ATOM 8665 C CA . VAL B 1 206 ? 28.489 -18.389 -10.129 1 90.74 206 VAL B CA 1
ATOM 8666 C C . VAL B 1 206 ? 27.768 -18.757 -8.834 1 90.74 206 VAL B C 1
ATOM 8668 O O . VAL B 1 206 ? 26.819 -19.545 -8.847 1 90.74 206 VAL B O 1
ATOM 8671 N N . ILE B 1 207 ? 28.219 -18.18 -7.729 1 91.75 207 ILE B N 1
ATOM 8672 C CA . ILE B 1 207 ? 27.804 -18.633 -6.406 1 91.75 207 ILE B CA 1
ATOM 8673 C C . ILE B 1 207 ? 26.942 -17.562 -5.741 1 91.75 207 ILE B C 1
ATOM 8675 O O . ILE B 1 207 ? 27.319 -16.389 -5.702 1 91.75 207 ILE B O 1
ATOM 8679 N N . TRP B 1 208 ? 25.844 -17.934 -5.231 1 91.95 208 TRP B N 1
ATOM 8680 C CA . TRP B 1 208 ? 24.96 -17.04 -4.489 1 91.95 208 TRP B CA 1
ATOM 8681 C C . TRP B 1 208 ? 24.885 -17.444 -3.02 1 91.95 208 TRP B C 1
ATOM 8683 O O . TRP B 1 208 ? 24.587 -18.598 -2.702 1 91.95 208 TRP B O 1
ATOM 8693 N N . VAL B 1 209 ? 25.191 -16.537 -2.126 1 91.58 209 VAL B N 1
ATOM 8694 C CA . VAL B 1 209 ? 25.119 -16.807 -0.693 1 91.58 209 VAL B CA 1
ATOM 8695 C C . VAL B 1 209 ? 24.366 -15.678 0.008 1 91.58 209 VAL B C 1
ATOM 8697 O O . VAL B 1 209 ? 24.605 -14.5 -0.266 1 91.58 209 VAL B O 1
ATOM 8700 N N . VAL B 1 210 ? 23.447 -16.009 0.905 1 88.67 210 VAL B N 1
ATOM 8701 C CA . VAL B 1 210 ? 22.754 -15.021 1.725 1 88.67 210 VAL B CA 1
ATOM 8702 C C . VAL B 1 210 ? 23.436 -14.911 3.087 1 88.67 210 VAL B C 1
ATOM 8704 O O . VAL B 1 210 ? 23.521 -15.894 3.827 1 88.67 210 VAL B O 1
ATOM 8707 N N . VAL B 1 211 ? 24.046 -13.855 3.427 1 86.79 211 VAL B N 1
ATOM 8708 C CA . VAL B 1 211 ? 24.81 -13.674 4.657 1 86.79 211 VAL B CA 1
ATOM 8709 C C . VAL B 1 211 ? 23.885 -13.197 5.775 1 86.79 211 VAL B C 1
ATOM 8711 O O . VAL B 1 211 ? 23.966 -13.68 6.906 1 86.79 211 VAL B O 1
ATOM 8714 N N . SER B 1 212 ? 22.823 -12.509 5.691 1 78.19 212 SER B N 1
ATOM 8715 C CA . SER B 1 212 ? 21.846 -11.966 6.629 1 78.19 212 SER B CA 1
ATOM 8716 C C . SER B 1 212 ? 22.529 -11.194 7.753 1 78.19 212 SER B C 1
ATOM 8718 O O . SER B 1 212 ? 23.71 -10.856 7.652 1 78.19 212 SER B O 1
ATOM 8720 N N . GLN B 1 213 ? 22.021 -10.914 8.983 1 75.01 213 GLN B N 1
ATOM 8721 C CA . GLN B 1 213 ? 22.452 -9.99 10.027 1 75.01 213 GLN B CA 1
ATOM 8722 C C . GLN B 1 213 ? 23.6 -10.577 10.843 1 75.01 213 GLN B C 1
ATOM 8724 O O . GLN B 1 213 ? 24.569 -9.881 11.151 1 75.01 213 GLN B O 1
ATOM 8729 N N . GLU B 1 214 ? 23.485 -11.87 11.09 1 79.03 214 GLU B N 1
ATOM 8730 C CA . GLU B 1 214 ? 24.55 -12.498 11.866 1 79.03 214 GLU B CA 1
ATOM 8731 C C . GLU B 1 214 ? 25.566 -13.182 10.956 1 79.03 214 GLU B C 1
ATOM 8733 O O . GLU B 1 214 ? 25.244 -14.165 10.286 1 79.03 214 GLU B O 1
ATOM 8738 N N . LEU B 1 215 ? 26.741 -12.517 10.945 1 82.75 215 LEU B N 1
ATOM 8739 C CA . LEU B 1 215 ? 27.805 -13.051 10.102 1 82.75 215 LEU B CA 1
ATOM 8740 C C . LEU B 1 215 ? 28.386 -14.327 10.702 1 82.75 215 LEU B C 1
ATOM 8742 O O . LEU B 1 215 ? 28.906 -14.311 11.82 1 82.75 215 LEU B O 1
ATOM 8746 N N . GLN B 1 216 ? 28.118 -15.455 10.168 1 86.06 216 GLN B N 1
ATOM 8747 C CA . GLN B 1 216 ? 28.723 -16.734 10.524 1 86.06 216 GLN B CA 1
ATOM 8748 C C . GLN B 1 216 ? 29.597 -17.263 9.391 1 86.06 216 GLN B C 1
ATOM 8750 O O . GLN B 1 216 ? 29.087 -17.809 8.41 1 86.06 216 GLN B O 1
ATOM 8755 N N . ALA B 1 217 ? 30.838 -17.133 9.59 1 88.38 217 ALA B N 1
ATOM 8756 C CA . ALA B 1 217 ? 31.8 -17.503 8.554 1 88.38 217 ALA B CA 1
ATOM 8757 C C . ALA B 1 217 ? 31.628 -18.962 8.143 1 88.38 217 ALA B C 1
ATOM 8759 O O . ALA B 1 217 ? 31.733 -19.297 6.961 1 88.38 217 ALA B O 1
ATOM 8760 N N . GLU B 1 218 ? 31.277 -19.801 9.101 1 88.21 218 GLU B N 1
ATOM 8761 C CA . GLU B 1 218 ? 31.153 -21.229 8.822 1 88.21 218 GLU B CA 1
ATOM 8762 C C . GLU B 1 218 ? 29.95 -21.514 7.927 1 88.21 218 GLU B C 1
ATOM 8764 O O . GLU B 1 218 ? 30.012 -22.381 7.053 1 88.21 218 GLU B O 1
ATOM 8769 N N . LYS B 1 219 ? 28.955 -20.841 8.227 1 88.77 219 LYS B N 1
ATOM 8770 C CA . LYS B 1 219 ? 27.758 -21.024 7.412 1 88.77 219 LYS B CA 1
ATOM 8771 C C . LYS B 1 219 ? 28.008 -20.606 5.966 1 88.77 219 LYS B C 1
ATOM 8773 O O . LYS B 1 219 ? 27.532 -21.259 5.034 1 88.77 219 LYS B O 1
ATOM 8778 N N . ILE B 1 220 ? 28.744 -19.512 5.82 1 91.76 220 ILE B N 1
ATOM 8779 C CA . ILE B 1 220 ? 29.06 -19.02 4.483 1 91.76 220 ILE B CA 1
ATOM 8780 C C . ILE B 1 220 ? 29.957 -20.024 3.763 1 91.76 220 ILE B C 1
ATOM 8782 O O . ILE B 1 220 ? 29.743 -20.325 2.586 1 91.76 220 ILE B O 1
ATOM 8786 N N . GLN B 1 221 ? 30.907 -20.602 4.507 1 92.1 221 GLN B N 1
ATOM 8787 C CA . GLN B 1 221 ? 31.791 -21.618 3.947 1 92.1 221 GLN B CA 1
ATOM 8788 C C . GLN B 1 221 ? 31.001 -22.833 3.47 1 92.1 221 GLN B C 1
ATOM 8790 O O . GLN B 1 221 ? 31.224 -23.331 2.365 1 92.1 221 GLN B O 1
ATOM 8795 N N . ASP B 1 222 ? 30.079 -23.258 4.333 1 89.96 222 ASP B N 1
ATOM 8796 C CA . ASP B 1 222 ? 29.28 -24.439 4.021 1 89.96 222 ASP B CA 1
ATOM 8797 C C . ASP B 1 222 ? 28.415 -24.206 2.784 1 89.96 222 ASP B C 1
ATOM 8799 O O . ASP B 1 222 ? 28.262 -25.101 1.95 1 89.96 222 ASP B O 1
ATOM 8803 N N . GLU B 1 223 ? 27.871 -23.034 2.701 1 88.72 223 GLU B N 1
ATOM 8804 C CA . GLU B 1 223 ? 27.007 -22.721 1.567 1 88.72 223 GLU B CA 1
ATOM 8805 C C . GLU B 1 223 ? 27.803 -22.659 0.266 1 88.72 223 GLU B C 1
ATOM 8807 O O . GLU B 1 223 ? 27.346 -23.145 -0.771 1 88.72 223 GLU B O 1
ATOM 8812 N N . ILE B 1 224 ? 28.995 -22.064 0.361 1 90.81 224 ILE B N 1
ATOM 8813 C CA . ILE B 1 224 ? 29.836 -21.981 -0.829 1 90.81 224 ILE B CA 1
ATOM 8814 C C . ILE B 1 224 ? 30.279 -23.381 -1.246 1 90.81 224 ILE B C 1
ATOM 8816 O O . ILE B 1 224 ? 30.226 -23.729 -2.428 1 90.81 224 ILE B O 1
ATOM 8820 N N . ALA B 1 225 ? 30.631 -24.17 -0.257 1 89.02 225 ALA B N 1
ATOM 8821 C CA . ALA B 1 225 ? 31.107 -25.522 -0.533 1 89.02 225 ALA B CA 1
ATOM 8822 C C . ALA B 1 225 ? 30.02 -26.362 -1.197 1 89.02 225 ALA B C 1
ATOM 8824 O O . ALA B 1 225 ? 30.297 -27.132 -2.119 1 89.02 225 ALA B O 1
ATOM 8825 N N . GLN B 1 226 ? 28.849 -26.229 -0.715 1 83.67 226 GLN B N 1
ATOM 8826 C CA . GLN B 1 226 ? 27.726 -26.969 -1.28 1 83.67 226 GLN B CA 1
ATOM 8827 C C . GLN B 1 226 ? 27.467 -26.557 -2.727 1 83.67 226 GLN B C 1
ATOM 8829 O O . GLN B 1 226 ? 27.145 -27.397 -3.569 1 83.67 226 GLN B O 1
ATOM 8834 N N . LYS B 1 227 ? 27.672 -25.323 -3.033 1 84 227 LYS B N 1
ATOM 8835 C CA . LYS B 1 227 ? 27.379 -24.803 -4.365 1 84 227 LYS B CA 1
ATOM 8836 C C . LYS B 1 227 ? 28.456 -25.214 -5.365 1 84 227 LYS B C 1
ATOM 8838 O O . LYS B 1 227 ? 28.196 -25.296 -6.567 1 84 227 LYS B O 1
ATOM 8843 N N . VAL B 1 228 ? 29.663 -25.405 -4.861 1 85.53 228 VAL B N 1
ATOM 8844 C CA . VAL B 1 228 ? 30.754 -25.753 -5.765 1 85.53 228 VAL B CA 1
ATOM 8845 C C . VAL B 1 228 ? 30.948 -27.268 -5.782 1 85.53 228 VAL B C 1
ATOM 8847 O O . VAL B 1 228 ? 31.849 -27.777 -6.453 1 85.53 228 VAL B O 1
ATOM 8850 N N . GLY B 1 229 ? 30.131 -28.061 -4.984 1 77.63 229 GLY B N 1
ATOM 8851 C CA . GLY B 1 229 ? 30.165 -29.514 -5.024 1 77.63 229 GLY B CA 1
ATOM 8852 C C . GLY B 1 229 ? 31.14 -30.116 -4.03 1 77.63 229 GLY B C 1
ATOM 8853 O O . GLY B 1 229 ? 31.577 -31.257 -4.194 1 77.63 229 GLY B O 1
ATOM 8854 N N . LEU B 1 230 ? 31.606 -29.321 -3.18 1 77.33 230 LEU B N 1
ATOM 8855 C CA . LEU B 1 230 ? 32.532 -29.814 -2.166 1 77.33 230 LEU B CA 1
ATOM 8856 C C . LEU B 1 230 ? 31.781 -30.266 -0.918 1 77.33 230 LEU B C 1
ATOM 8858 O O . LEU B 1 230 ? 32.384 -30.798 0.016 1 77.33 230 LEU B O 1
ATOM 8862 N N . GLY B 1 231 ? 30.497 -30.129 -1.039 1 73.68 231 GLY B N 1
ATOM 8863 C CA . GLY B 1 231 ? 29.717 -30.468 0.141 1 73.68 231 GLY B CA 1
ATOM 8864 C C . GLY B 1 231 ? 29.604 -31.963 0.372 1 73.68 231 GLY B C 1
ATOM 8865 O O . GLY B 1 231 ? 30.142 -32.759 -0.401 1 73.68 231 GLY B O 1
ATOM 8866 N N . GLY B 1 232 ? 29.183 -32.519 1.513 1 70.49 232 GLY B N 1
ATOM 8867 C CA . GLY B 1 232 ? 28.972 -33.923 1.827 1 70.49 232 GLY B CA 1
ATOM 8868 C C . GLY B 1 232 ? 29.603 -34.342 3.141 1 70.49 232 GLY B C 1
ATOM 8869 O O . GLY B 1 232 ? 29.919 -33.496 3.981 1 70.49 232 GLY B O 1
ATOM 8870 N N . GLU B 1 233 ? 29.709 -35.542 3.21 1 71.77 233 GLU B N 1
ATOM 8871 C CA . GLU B 1 233 ? 30.165 -36.099 4.48 1 71.77 233 GLU B CA 1
ATOM 8872 C C . GLU B 1 233 ? 31.613 -35.709 4.766 1 71.77 233 GLU B C 1
ATOM 8874 O O . GLU B 1 233 ? 31.957 -35.371 5.9 1 71.77 233 GLU B O 1
ATOM 8879 N N . GLY B 1 234 ? 32.547 -35.689 3.809 1 75.55 234 GLY B N 1
ATOM 8880 C CA . GLY B 1 234 ? 33.937 -35.31 4.003 1 75.55 234 GLY B CA 1
ATOM 8881 C C . GLY B 1 234 ? 34.11 -33.857 4.403 1 75.55 234 GLY B C 1
ATOM 8882 O O . GLY B 1 234 ? 34.991 -33.528 5.201 1 75.55 234 GLY B O 1
ATOM 8883 N N . TRP B 1 235 ? 33.286 -33 3.953 1 84.43 235 TRP B N 1
ATOM 8884 C CA . TRP B 1 235 ? 33.322 -31.575 4.267 1 84.43 235 TRP B CA 1
ATOM 8885 C C . TRP B 1 235 ? 32.884 -31.322 5.705 1 84.43 235 TRP B C 1
ATOM 8887 O O . TRP B 1 235 ? 33.519 -30.55 6.427 1 84.43 235 TRP B O 1
ATOM 8897 N N . ASN B 1 236 ? 31.864 -32.071 6.093 1 82.18 236 ASN B N 1
ATOM 8898 C CA . ASN B 1 236 ? 31.291 -31.841 7.415 1 82.18 236 ASN B CA 1
ATOM 8899 C C . ASN B 1 236 ? 32.233 -32.303 8.522 1 82.18 236 ASN B C 1
ATOM 8901 O O . ASN B 1 236 ? 32.111 -31.867 9.669 1 82.18 236 ASN B O 1
ATOM 8905 N N . ALA B 1 237 ? 33.197 -33.167 8.157 1 80.77 237 ALA B N 1
ATOM 8906 C CA . ALA B 1 237 ? 34.159 -33.675 9.131 1 80.77 237 ALA B CA 1
ATOM 8907 C C . ALA B 1 237 ? 35.291 -32.676 9.357 1 80.77 237 ALA B C 1
ATOM 8909 O O . ALA B 1 237 ? 35.996 -32.746 10.365 1 80.77 237 ALA B O 1
ATOM 8910 N N . LYS B 1 238 ? 35.407 -31.664 8.533 1 85.99 238 LYS B N 1
ATOM 8911 C CA . LYS B 1 238 ? 36.485 -30.683 8.623 1 85.99 238 LYS B CA 1
ATOM 8912 C C . LYS B 1 238 ? 36.135 -29.569 9.605 1 85.99 238 LYS B C 1
ATOM 8914 O O . LYS B 1 238 ? 34.964 -29.216 9.76 1 85.99 238 LYS B O 1
ATOM 8919 N N . ASP B 1 239 ? 37.135 -29.076 10.273 1 85.13 239 ASP B N 1
ATOM 8920 C CA . ASP B 1 239 ? 36.925 -27.925 11.145 1 85.13 239 ASP B CA 1
ATOM 8921 C C . ASP B 1 239 ? 36.928 -26.623 10.348 1 85.13 239 ASP B C 1
ATOM 8923 O O . ASP B 1 239 ? 37.135 -26.634 9.132 1 85.13 239 ASP B O 1
ATOM 8927 N N . LYS B 1 240 ? 36.782 -25.539 10.925 1 86.87 240 LYS B N 1
ATOM 8928 C CA . LYS B 1 240 ? 36.648 -24.231 10.289 1 86.87 240 LYS B CA 1
ATOM 8929 C C . LYS B 1 240 ? 37.895 -23.884 9.48 1 86.87 240 LYS B C 1
ATOM 8931 O O . LYS B 1 240 ? 37.793 -23.398 8.351 1 86.87 240 LYS B O 1
ATOM 8936 N N . SER B 1 241 ? 39.048 -24.076 10.069 1 87.97 241 SER B N 1
ATOM 8937 C CA . SER B 1 241 ? 40.301 -23.764 9.391 1 87.97 241 SER B CA 1
ATOM 8938 C C . SER B 1 241 ? 40.531 -24.689 8.2 1 87.97 241 SER B C 1
ATOM 8940 O O . SER B 1 241 ? 41.016 -24.254 7.154 1 87.97 241 SER B O 1
ATOM 8942 N N . GLY B 1 242 ? 40.205 -25.953 8.37 1 87.87 242 GLY B N 1
ATOM 8943 C CA . GLY B 1 242 ? 40.312 -26.901 7.272 1 87.87 242 GLY B CA 1
ATOM 8944 C C . GLY B 1 242 ? 39.398 -26.57 6.107 1 87.87 242 GLY B C 1
ATOM 8945 O O . GLY B 1 242 ? 39.791 -26.703 4.946 1 87.87 242 GLY B O 1
ATOM 8946 N N . LYS B 1 243 ? 38.264 -26.164 6.472 1 91.32 243 LYS B N 1
ATOM 8947 C CA . LYS B 1 243 ? 37.312 -25.771 5.437 1 91.32 243 LYS B CA 1
ATOM 8948 C C . LYS B 1 243 ? 37.816 -24.561 4.656 1 91.32 243 LYS B C 1
ATOM 8950 O O . LYS B 1 243 ? 37.691 -24.51 3.43 1 91.32 243 LYS B O 1
ATOM 8955 N N . ARG B 1 244 ? 38.37 -23.59 5.406 1 91.62 244 ARG B N 1
ATOM 8956 C CA . ARG B 1 244 ? 38.889 -22.368 4.801 1 91.62 244 ARG B CA 1
ATOM 8957 C C . ARG B 1 244 ? 39.999 -22.681 3.803 1 91.62 244 ARG B C 1
ATOM 8959 O O . ARG B 1 244 ? 39.988 -22.179 2.677 1 91.62 244 ARG B O 1
ATOM 8966 N N . ILE B 1 245 ? 40.871 -23.519 4.186 1 90.7 245 ILE B N 1
ATOM 8967 C CA . ILE B 1 245 ? 42.029 -23.839 3.359 1 90.7 245 ILE B CA 1
ATOM 8968 C C . ILE B 1 245 ? 41.582 -24.623 2.127 1 90.7 245 ILE B C 1
ATOM 8970 O O . ILE B 1 245 ? 42.037 -24.354 1.013 1 90.7 245 ILE B O 1
ATOM 8974 N N . SER B 1 246 ? 40.688 -25.534 2.366 1 88.62 246 SER B N 1
ATOM 8975 C CA . SER B 1 246 ? 40.197 -26.346 1.258 1 88.62 246 SER B CA 1
ATOM 8976 C C . SER B 1 246 ? 39.471 -25.491 0.225 1 88.62 246 SER B C 1
ATOM 8978 O O . SER B 1 246 ? 39.673 -25.657 -0.98 1 88.62 246 SER B O 1
ATOM 8980 N N . LEU B 1 247 ? 38.68 -24.671 0.751 1 91.35 247 LEU B N 1
ATOM 8981 C CA . LEU B 1 247 ? 37.912 -23.804 -0.137 1 91.35 247 LEU B CA 1
ATOM 8982 C C . LEU B 1 247 ? 38.83 -22.841 -0.883 1 91.35 247 LEU B C 1
ATOM 8984 O O . LEU B 1 247 ? 38.645 -22.602 -2.078 1 91.35 247 LEU B O 1
ATOM 8988 N N . HIS B 1 248 ? 39.805 -22.248 -0.162 1 91.03 248 HIS B N 1
ATOM 8989 C CA . HIS B 1 248 ? 40.742 -21.305 -0.761 1 91.03 248 HIS B CA 1
ATOM 8990 C C . HIS B 1 248 ? 41.512 -21.947 -1.91 1 91.03 248 HIS B C 1
ATOM 8992 O O . HIS B 1 248 ? 41.638 -21.357 -2.985 1 91.03 248 HIS B O 1
ATOM 8998 N N . ASN B 1 249 ? 41.991 -23.132 -1.774 1 87.25 249 ASN B N 1
ATOM 8999 C CA . ASN B 1 249 ? 42.783 -23.826 -2.784 1 87.25 249 ASN B CA 1
ATOM 9000 C C . ASN B 1 249 ? 41.935 -24.216 -3.991 1 87.25 249 ASN B C 1
ATOM 9002 O O . ASN B 1 249 ? 42.424 -24.225 -5.122 1 87.25 249 ASN B O 1
ATOM 9006 N N . PHE B 1 250 ? 40.775 -24.577 -3.678 1 86.91 250 PHE B N 1
ATOM 9007 C CA . PHE B 1 250 ? 39.865 -24.93 -4.761 1 86.91 250 PHE B CA 1
ATOM 9008 C C . PHE B 1 250 ? 39.542 -23.711 -5.616 1 86.91 250 PHE B C 1
ATOM 9010 O O . PHE B 1 250 ? 39.609 -23.773 -6.846 1 86.91 250 PHE B O 1
ATOM 9017 N N . LEU B 1 251 ? 39.24 -22.599 -4.944 1 89.05 251 LEU B N 1
ATOM 9018 C CA . LEU B 1 251 ? 38.768 -21.406 -5.638 1 89.05 251 LEU B CA 1
ATOM 9019 C C . LEU B 1 251 ? 39.922 -20.685 -6.327 1 89.05 251 LEU B C 1
ATOM 9021 O O . LEU B 1 251 ? 39.71 -19.937 -7.283 1 89.05 251 LEU B O 1
ATOM 9025 N N . LEU B 1 252 ? 41.053 -20.901 -5.827 1 86.05 252 LEU B N 1
ATOM 9026 C CA . LEU B 1 252 ? 42.229 -20.267 -6.413 1 86.05 252 LEU B CA 1
ATOM 9027 C C . LEU B 1 252 ? 42.425 -20.713 -7.858 1 86.05 252 LEU B C 1
ATOM 9029 O O . LEU B 1 252 ? 42.955 -19.961 -8.678 1 86.05 252 LEU B O 1
ATOM 9033 N N . LYS B 1 253 ? 41.907 -21.867 -8.156 1 82.55 253 LYS B N 1
ATOM 9034 C CA . LYS B 1 253 ? 42.124 -22.436 -9.483 1 82.55 253 LYS B CA 1
ATOM 9035 C C . LYS B 1 253 ? 40.913 -22.208 -10.383 1 82.55 253 LYS B C 1
ATOM 9037 O O . LYS B 1 253 ? 40.905 -22.63 -11.542 1 82.55 253 LYS B O 1
ATOM 9042 N N . LYS B 1 254 ? 39.974 -21.568 -9.861 1 84.54 254 LYS B N 1
ATOM 9043 C CA . LYS B 1 254 ? 38.725 -21.433 -10.604 1 84.54 254 LYS B CA 1
ATOM 9044 C C . LYS B 1 254 ? 38.375 -19.964 -10.829 1 84.54 254 LYS B C 1
ATOM 9046 O O . LYS B 1 254 ? 38.817 -19.093 -10.077 1 84.54 254 LYS B O 1
ATOM 9051 N N . LYS B 1 255 ? 37.743 -19.647 -11.908 1 86.02 255 LYS B N 1
ATOM 9052 C CA . LYS B 1 255 ? 37.134 -18.343 -12.15 1 86.02 255 LYS B CA 1
ATOM 9053 C C . LYS B 1 255 ? 35.694 -18.307 -11.648 1 86.02 255 LYS B C 1
ATOM 9055 O O . LYS B 1 255 ? 34.851 -19.081 -12.106 1 86.02 255 LYS B O 1
ATOM 9060 N N . PHE B 1 256 ? 35.472 -17.454 -10.646 1 90.2 256 PHE B N 1
ATOM 9061 C CA . PHE B 1 256 ? 34.131 -17.488 -10.073 1 90.2 256 PHE B CA 1
ATOM 9062 C C . PHE B 1 256 ? 33.63 -16.078 -9.785 1 90.2 256 PHE B C 1
ATOM 9064 O O . PHE B 1 256 ? 34.414 -15.127 -9.764 1 90.2 256 PHE B O 1
ATOM 9071 N N . VAL B 1 257 ? 32.347 -15.929 -9.715 1 92.59 257 VAL B N 1
ATOM 9072 C CA . VAL B 1 257 ? 31.671 -14.735 -9.22 1 92.59 257 VAL B CA 1
ATOM 9073 C C . VAL B 1 257 ? 30.886 -15.072 -7.955 1 92.59 257 VAL B C 1
ATOM 9075 O O . VAL B 1 257 ? 30.082 -16.008 -7.946 1 92.59 257 VAL B O 1
ATOM 9078 N N . LEU B 1 258 ? 31.221 -14.397 -6.916 1 94.47 258 LEU B N 1
ATOM 9079 C CA . LEU B 1 258 ? 30.559 -14.639 -5.639 1 94.47 258 LEU B CA 1
ATOM 9080 C C . LEU B 1 258 ? 29.588 -13.511 -5.307 1 94.47 258 LEU B C 1
ATOM 9082 O O . LEU B 1 258 ? 29.988 -12.348 -5.218 1 94.47 258 LEU B O 1
ATOM 9086 N N . PHE B 1 259 ? 28.364 -13.848 -5.183 1 95.17 259 PHE B N 1
ATOM 9087 C CA . PHE B 1 259 ? 27.335 -12.895 -4.784 1 95.17 259 PHE B CA 1
ATOM 9088 C C . PHE B 1 259 ? 27.018 -13.029 -3.3 1 95.17 259 PHE B C 1
ATOM 9090 O O . PHE B 1 259 ? 26.662 -14.112 -2.831 1 95.17 259 PHE B O 1
ATOM 9097 N N . LEU B 1 260 ? 27.195 -11.994 -2.595 1 94.67 260 LEU B N 1
ATOM 9098 C CA . LEU B 1 260 ? 26.836 -11.933 -1.182 1 94.67 260 LEU B CA 1
ATOM 9099 C C . LEU B 1 260 ? 25.656 -10.992 -0.961 1 94.67 260 LEU B C 1
ATOM 9101 O O . LEU B 1 260 ? 25.783 -9.778 -1.136 1 94.67 260 LEU B O 1
ATOM 9105 N N . ASP B 1 261 ? 24.567 -11.544 -0.521 1 92.66 261 ASP B N 1
ATOM 9106 C CA . ASP B 1 261 ? 23.363 -10.732 -0.379 1 92.66 261 ASP B CA 1
ATOM 9107 C C . ASP B 1 261 ? 23.157 -10.305 1.073 1 92.66 261 ASP B C 1
ATOM 9109 O O . ASP B 1 261 ? 23.332 -11.107 1.992 1 92.66 261 ASP B O 1
ATOM 9113 N N . ASP B 1 262 ? 22.884 -9.032 1.326 1 91.37 262 ASP B N 1
ATOM 9114 C CA . ASP B 1 262 ? 22.426 -8.465 2.59 1 91.37 262 ASP B CA 1
ATOM 9115 C C . ASP B 1 262 ? 23.558 -8.421 3.614 1 91.37 262 ASP B C 1
ATOM 9117 O O . ASP B 1 262 ? 23.412 -8.923 4.731 1 91.37 262 ASP B O 1
ATOM 9121 N N . LEU B 1 263 ? 24.639 -7.771 3.29 1 92.49 263 LEU B N 1
ATOM 9122 C CA . LEU B 1 263 ? 25.786 -7.613 4.178 1 92.49 263 LEU B CA 1
ATOM 9123 C C . LEU B 1 263 ? 25.546 -6.489 5.18 1 92.49 263 LEU B C 1
ATOM 9125 O O . LEU B 1 263 ? 25.132 -5.391 4.801 1 92.49 263 LEU B O 1
ATOM 9129 N N . TRP B 1 264 ? 25.82 -6.742 6.416 1 88.59 264 TRP B N 1
ATOM 9130 C CA . TRP B 1 264 ? 25.663 -5.731 7.456 1 88.59 264 TRP B CA 1
ATOM 9131 C C . TRP B 1 264 ? 27.016 -5.328 8.032 1 88.59 264 TRP B C 1
ATOM 9133 O O . TRP B 1 264 ? 27.145 -4.268 8.649 1 88.59 264 TRP B O 1
ATOM 9143 N N . GLN B 1 265 ? 27.965 -6.244 7.833 1 88.96 265 GLN B N 1
ATOM 9144 C CA . GLN B 1 265 ? 29.332 -6.003 8.282 1 88.96 265 GLN B CA 1
ATOM 9145 C C . GLN B 1 265 ? 30.344 -6.532 7.27 1 88.96 265 GLN B C 1
ATOM 9147 O O . GLN B 1 265 ? 29.986 -7.28 6.358 1 88.96 265 GLN B O 1
ATOM 9152 N N . LYS B 1 266 ? 31.473 -6.072 7.39 1 89.73 266 LYS B N 1
ATOM 9153 C CA . LYS B 1 266 ? 32.548 -6.513 6.506 1 89.73 266 LYS B CA 1
ATOM 9154 C C . LYS B 1 266 ? 32.779 -8.016 6.629 1 89.73 266 LYS B C 1
ATOM 9156 O O . LYS B 1 266 ? 32.813 -8.556 7.736 1 89.73 266 LYS B O 1
ATOM 9161 N N . VAL B 1 267 ? 32.814 -8.652 5.544 1 91.23 267 VAL B N 1
ATOM 9162 C CA . VAL B 1 267 ? 33.176 -10.065 5.49 1 91.23 267 VAL B CA 1
ATOM 9163 C C . VAL B 1 267 ? 34.652 -10.207 5.123 1 91.23 267 VAL B C 1
ATOM 9165 O O . VAL B 1 267 ? 35.09 -9.71 4.083 1 91.23 267 VAL B O 1
ATOM 9168 N N . GLU B 1 268 ? 35.355 -10.761 6.041 1 90 268 GLU B N 1
ATOM 9169 C CA . GLU B 1 268 ? 36.752 -11.046 5.728 1 90 268 GLU B CA 1
ATOM 9170 C C . GLU B 1 268 ? 36.871 -12.206 4.743 1 90 268 GLU B C 1
ATOM 9172 O O . GLU B 1 268 ? 36.766 -13.371 5.132 1 90 268 GLU B O 1
ATOM 9177 N N . LEU B 1 269 ? 37.165 -11.952 3.511 1 91.03 269 LEU B N 1
ATOM 9178 C CA . LEU B 1 269 ? 37.209 -12.954 2.452 1 91.03 269 LEU B CA 1
ATOM 9179 C C . LEU B 1 269 ? 38.207 -14.058 2.79 1 91.03 269 LEU B C 1
ATOM 9181 O O . LEU B 1 269 ? 37.969 -15.229 2.486 1 91.03 269 LEU B O 1
ATOM 9185 N N . PHE B 1 270 ? 39.275 -13.645 3.491 1 88.39 270 PHE B N 1
ATOM 9186 C CA . PHE B 1 270 ? 40.289 -14.627 3.856 1 88.39 270 PHE B CA 1
ATOM 9187 C C . PHE B 1 270 ? 39.736 -15.625 4.867 1 88.39 270 PHE B C 1
ATOM 9189 O O . PHE B 1 270 ? 40.092 -16.805 4.84 1 88.39 270 PHE B O 1
ATOM 9196 N N . GLU B 1 271 ? 38.835 -15.22 5.673 1 88.24 271 GLU B N 1
ATOM 9197 C CA . GLU B 1 271 ? 38.264 -16.075 6.71 1 88.24 271 GLU B CA 1
ATOM 9198 C C . GLU B 1 271 ? 37.283 -17.082 6.117 1 88.24 271 GLU B C 1
ATOM 9200 O O . GLU B 1 271 ? 37.092 -18.168 6.668 1 88.24 271 GLU B O 1
ATOM 9205 N N . ILE B 1 272 ? 36.689 -16.757 4.998 1 91.41 272 ILE B N 1
ATOM 9206 C CA . ILE B 1 272 ? 35.71 -17.668 4.416 1 91.41 272 ILE B CA 1
ATOM 9207 C C . ILE B 1 272 ? 36.361 -18.479 3.297 1 91.41 272 ILE B C 1
ATOM 9209 O O . ILE B 1 272 ? 35.688 -19.249 2.608 1 91.41 272 ILE B O 1
ATOM 9213 N N . GLY B 1 273 ? 37.668 -18.281 3.059 1 90.1 273 GLY B N 1
ATOM 9214 C CA . GLY B 1 273 ? 38.415 -19.085 2.106 1 90.1 273 GLY B CA 1
ATOM 9215 C C . GLY B 1 273 ? 38.298 -18.581 0.679 1 90.1 273 GLY B C 1
ATOM 9216 O O . GLY B 1 273 ? 38.447 -19.352 -0.271 1 90.1 273 GLY B O 1
ATOM 9217 N N . VAL B 1 274 ? 37.922 -17.364 0.482 1 91.68 274 VAL B N 1
ATOM 9218 C CA . VAL B 1 274 ? 37.79 -16.78 -0.849 1 91.68 274 VAL B CA 1
ATOM 9219 C C . VAL B 1 274 ? 39.01 -15.916 -1.158 1 91.68 274 VAL B C 1
ATOM 9221 O O . VAL B 1 274 ? 39.374 -15.039 -0.371 1 91.68 274 VAL B O 1
ATOM 9224 N N . PRO B 1 275 ? 39.617 -16.192 -2.17 1 87.91 275 PRO B N 1
ATOM 9225 C CA . PRO B 1 275 ? 40.761 -15.359 -2.548 1 87.91 275 PRO B CA 1
ATOM 9226 C C . PRO B 1 275 ? 40.365 -13.918 -2.861 1 87.91 275 PRO B C 1
ATOM 9228 O O . PRO B 1 275 ? 39.288 -13.676 -3.412 1 87.91 275 PRO B O 1
ATOM 9231 N N . PHE B 1 276 ? 41.183 -13.051 -2.515 1 86.92 276 PHE B N 1
ATOM 9232 C CA . PHE B 1 276 ? 40.91 -11.64 -2.761 1 86.92 276 PHE B CA 1
ATOM 9233 C C . PHE B 1 276 ? 40.929 -11.337 -4.254 1 86.92 276 PHE B C 1
ATOM 9235 O O . PHE B 1 276 ? 41.857 -11.734 -4.962 1 86.92 276 PHE B O 1
ATOM 9242 N N . PRO B 1 277 ? 39.845 -10.744 -4.652 1 84.15 277 PRO B N 1
ATOM 9243 C CA . PRO B 1 277 ? 39.793 -10.421 -6.08 1 84.15 277 PRO B CA 1
ATOM 9244 C C . PRO B 1 277 ? 40.836 -9.383 -6.488 1 84.15 277 PRO B C 1
ATOM 9246 O O . PRO B 1 277 ? 40.899 -8.301 -5.897 1 84.15 277 PRO B O 1
ATOM 9249 N N . THR B 1 278 ? 41.887 -9.788 -7.042 1 70.35 278 THR B N 1
ATOM 9250 C CA . THR B 1 278 ? 42.925 -8.863 -7.483 1 70.35 278 THR B CA 1
ATOM 9251 C C . THR B 1 278 ? 42.683 -8.427 -8.925 1 70.35 278 THR B C 1
ATOM 9253 O O . THR B 1 278 ? 42.11 -9.177 -9.719 1 70.35 278 THR B O 1
ATOM 9256 N N . ARG B 1 279 ? 42.901 -7.155 -9.14 1 58.54 279 ARG B N 1
ATOM 9257 C CA . ARG B 1 279 ? 42.829 -6.572 -10.476 1 58.54 279 ARG B CA 1
ATOM 9258 C C . ARG B 1 279 ? 43.715 -7.335 -11.455 1 58.54 279 ARG B C 1
ATOM 9260 O O . ARG B 1 279 ? 44.92 -7.473 -11.231 1 58.54 279 ARG B O 1
ATOM 9267 N N . GLY B 1 280 ? 43.176 -8.123 -12.477 1 57.07 280 GLY B N 1
ATOM 9268 C CA . GLY B 1 280 ? 43.899 -8.65 -13.624 1 57.07 280 GLY B CA 1
ATOM 9269 C C . GLY B 1 280 ? 44.222 -10.126 -13.499 1 57.07 280 GLY B C 1
ATOM 9270 O O . GLY B 1 280 ? 44.314 -10.835 -14.503 1 57.07 280 GLY B O 1
ATOM 9271 N N . LYS B 1 281 ? 44.497 -10.656 -12.288 1 58.46 281 LYS B N 1
ATOM 9272 C CA . LYS B 1 281 ? 45.151 -11.962 -12.296 1 58.46 281 LYS B CA 1
ATOM 9273 C C . LYS B 1 281 ? 44.135 -13.086 -12.118 1 58.46 281 LYS B C 1
ATOM 9275 O O . LYS B 1 281 ? 44.136 -14.057 -12.878 1 58.46 281 LYS B O 1
ATOM 9280 N N . ASN B 1 282 ? 43.322 -12.981 -11.008 1 65.17 282 ASN B N 1
ATOM 9281 C CA . ASN B 1 282 ? 42.462 -14.125 -10.723 1 65.17 282 ASN B CA 1
ATOM 9282 C C . ASN B 1 282 ? 41.019 -13.859 -11.142 1 65.17 282 ASN B C 1
ATOM 9284 O O . ASN B 1 282 ? 40.469 -12.795 -10.852 1 65.17 282 ASN B O 1
ATOM 9288 N N . ARG B 1 283 ? 40.693 -13.896 -12.283 1 78.35 283 ARG B N 1
ATOM 9289 C CA . ARG B 1 283 ? 39.375 -13.684 -12.871 1 78.35 283 ARG B CA 1
ATOM 9290 C C . ARG B 1 283 ? 38.27 -14.05 -11.886 1 78.35 283 ARG B C 1
ATOM 9292 O O . ARG B 1 283 ? 37.336 -14.776 -12.234 1 78.35 283 ARG B O 1
ATOM 9299 N N . CYS B 1 284 ? 38.477 -13.597 -10.496 1 88.16 284 CYS B N 1
ATOM 9300 C CA . CYS B 1 284 ? 37.429 -13.772 -9.496 1 88.16 284 CYS B CA 1
ATOM 9301 C C . CYS B 1 284 ? 36.762 -12.441 -9.167 1 88.16 284 CYS B C 1
ATOM 9303 O O . CYS B 1 284 ? 37.418 -11.399 -9.156 1 88.16 284 CYS B O 1
ATOM 9305 N N . LYS B 1 285 ? 35.502 -12.408 -8.999 1 91.98 285 LYS B N 1
ATOM 9306 C CA . LYS B 1 285 ? 34.736 -11.202 -8.695 1 91.98 285 LYS B CA 1
ATOM 9307 C C . LYS B 1 285 ? 33.804 -11.427 -7.508 1 91.98 285 LYS B C 1
ATOM 9309 O O . LYS B 1 285 ? 33.326 -12.543 -7.29 1 91.98 285 LYS B O 1
ATOM 9314 N N . VAL B 1 286 ? 33.629 -10.392 -6.712 1 94.18 286 VAL B N 1
ATOM 9315 C CA . VAL B 1 286 ? 32.709 -10.432 -5.58 1 94.18 286 VAL B CA 1
ATOM 9316 C C . VAL B 1 286 ? 31.713 -9.279 -5.682 1 94.18 286 VAL B C 1
ATOM 9318 O O . VAL B 1 286 ? 32.108 -8.123 -5.853 1 94.18 286 VAL B O 1
ATOM 9321 N N . ALA B 1 287 ? 30.509 -9.544 -5.741 1 95.09 287 ALA B N 1
ATOM 9322 C CA . ALA B 1 287 ? 29.437 -8.551 -5.744 1 95.09 287 ALA B CA 1
ATOM 9323 C C . ALA B 1 287 ? 28.536 -8.713 -4.524 1 95.09 287 ALA B C 1
ATOM 9325 O O . ALA B 1 287 ? 28.221 -9.836 -4.121 1 95.09 287 ALA B O 1
ATOM 9326 N N . PHE B 1 288 ? 28.214 -7.642 -3.861 1 95.71 288 PHE B N 1
ATOM 9327 C CA . PHE B 1 288 ? 27.387 -7.791 -2.669 1 95.71 288 PHE B CA 1
ATOM 9328 C C . PHE B 1 288 ? 26.431 -6.614 -2.523 1 95.71 288 PHE B C 1
ATOM 9330 O O . PHE B 1 288 ? 26.588 -5.592 -3.196 1 95.71 288 PHE B O 1
ATOM 9337 N N . THR B 1 289 ? 25.346 -6.774 -1.74 1 95.32 289 THR B N 1
ATOM 9338 C CA . THR B 1 289 ? 24.398 -5.716 -1.408 1 95.32 289 THR B CA 1
ATOM 9339 C C . THR B 1 289 ? 24.48 -5.362 0.074 1 95.32 289 THR B C 1
ATOM 9341 O O . THR B 1 289 ? 24.75 -6.227 0.91 1 95.32 289 THR B O 1
ATOM 9344 N N . THR B 1 290 ? 24.363 -4.113 0.328 1 93.84 290 THR B N 1
ATOM 9345 C CA . THR B 1 290 ? 24.414 -3.645 1.709 1 93.84 290 THR B CA 1
ATOM 9346 C C . THR B 1 290 ? 23.582 -2.378 1.882 1 93.84 290 THR B C 1
ATOM 9348 O O . THR B 1 290 ? 23.248 -1.709 0.901 1 93.84 290 THR B O 1
ATOM 9351 N N . ARG B 1 291 ? 23.205 -2.091 3.103 1 90.51 291 ARG B N 1
ATOM 9352 C CA . ARG B 1 291 ? 22.468 -0.873 3.425 1 90.51 291 ARG B CA 1
ATOM 9353 C C . ARG B 1 291 ? 23.42 0.266 3.776 1 90.51 291 ARG B C 1
ATOM 9355 O O . ARG B 1 291 ? 23.012 1.428 3.832 1 90.51 291 ARG B O 1
ATOM 9362 N N . SER B 1 292 ? 24.694 -0.118 3.916 1 90.6 292 SER B N 1
ATOM 9363 C CA . SER B 1 292 ? 25.656 0.834 4.462 1 90.6 292 SER B CA 1
ATOM 9364 C C . SER B 1 292 ? 26.787 1.105 3.475 1 90.6 292 SER B C 1
ATOM 9366 O O . SER B 1 292 ? 27.445 0.174 3.006 1 90.6 292 SER B O 1
ATOM 9368 N N . GLN B 1 293 ? 27.005 2.346 3.224 1 91.43 293 GLN B N 1
ATOM 9369 C CA . GLN B 1 293 ? 28.148 2.737 2.406 1 91.43 293 GLN B CA 1
ATOM 9370 C C . GLN B 1 293 ? 29.463 2.423 3.113 1 91.43 293 GLN B C 1
ATOM 9372 O O . GLN B 1 293 ? 30.479 2.169 2.462 1 91.43 293 GLN B O 1
ATOM 9377 N N . GLU B 1 294 ? 29.377 2.403 4.416 1 90.28 294 GLU B N 1
ATOM 9378 C CA . GLU B 1 294 ? 30.56 2.102 5.217 1 90.28 294 GLU B CA 1
ATOM 9379 C C . GLU B 1 294 ? 31.056 0.683 4.958 1 90.28 294 GLU B C 1
ATOM 9381 O O . GLU B 1 294 ? 32.264 0.445 4.887 1 90.28 294 GLU B O 1
ATOM 9386 N N . VAL B 1 295 ? 30.169 -0.217 4.831 1 91.62 295 VAL B N 1
ATOM 9387 C CA . VAL B 1 295 ? 30.53 -1.606 4.569 1 91.62 295 VAL B CA 1
ATOM 9388 C C . VAL B 1 295 ? 31.213 -1.715 3.207 1 91.62 295 VAL B C 1
ATOM 9390 O O . VAL B 1 295 ? 32.165 -2.482 3.042 1 91.62 295 VAL B O 1
ATOM 9393 N N . CYS B 1 296 ? 30.76 -0.923 2.26 1 93.56 296 CYS B N 1
ATOM 9394 C CA . CYS B 1 296 ? 31.397 -0.904 0.947 1 93.56 296 CYS B CA 1
ATOM 9395 C C . CYS B 1 296 ? 32.842 -0.432 1.049 1 93.56 296 CYS B C 1
ATOM 9397 O O . CYS B 1 296 ? 33.739 -1.033 0.455 1 93.56 296 CYS B O 1
ATOM 9399 N N . ALA B 1 297 ? 32.966 0.603 1.818 1 91.05 297 ALA B N 1
ATOM 9400 C CA . ALA B 1 297 ? 34.309 1.15 1.991 1 91.05 297 ALA B CA 1
ATOM 9401 C C . ALA B 1 297 ? 35.219 0.155 2.704 1 91.05 297 ALA B C 1
ATOM 9403 O O . ALA B 1 297 ? 36.364 -0.053 2.294 1 91.05 297 ALA B O 1
ATOM 9404 N N . ARG B 1 298 ? 34.717 -0.482 3.705 1 90.8 298 ARG B N 1
ATOM 9405 C CA . ARG B 1 298 ? 35.502 -1.429 4.489 1 90.8 298 ARG B CA 1
ATOM 9406 C C . ARG B 1 298 ? 35.846 -2.667 3.667 1 90.8 298 ARG B C 1
ATOM 9408 O O . ARG B 1 298 ? 36.882 -3.298 3.889 1 90.8 298 ARG B O 1
ATOM 9415 N N . MET B 1 299 ? 34.974 -3.008 2.74 1 91.85 299 MET B N 1
ATOM 9416 C CA . MET B 1 299 ? 35.203 -4.153 1.863 1 91.85 299 MET B CA 1
ATOM 9417 C C . MET B 1 299 ? 36.223 -3.814 0.781 1 91.85 299 MET B C 1
ATOM 9419 O O . MET B 1 299 ? 36.741 -4.707 0.109 1 91.85 299 MET B O 1
ATOM 9423 N N . GLY B 1 300 ? 36.54 -2.5 0.615 1 86.91 300 GLY B N 1
ATOM 9424 C CA . GLY B 1 300 ? 37.554 -2.077 -0.338 1 86.91 300 GLY B CA 1
ATOM 9425 C C . GLY B 1 300 ? 36.99 -1.767 -1.711 1 86.91 300 GLY B C 1
ATOM 9426 O O . GLY B 1 300 ? 37.699 -1.86 -2.715 1 86.91 300 GLY B O 1
ATOM 9427 N N . VAL B 1 301 ? 35.705 -1.482 -1.724 1 90.64 301 VAL B N 1
ATOM 9428 C CA . VAL B 1 301 ? 35.086 -1.136 -2.999 1 90.64 301 VAL B CA 1
ATOM 9429 C C . VAL B 1 301 ? 35.531 0.261 -3.428 1 90.64 301 VAL B C 1
ATOM 9431 O O . VAL B 1 301 ? 35.463 1.209 -2.642 1 90.64 301 VAL B O 1
ATOM 9434 N N . GLN B 1 302 ? 35.925 0.442 -4.53 1 85.32 302 GLN B N 1
ATOM 9435 C CA . GLN B 1 302 ? 36.431 1.721 -5.019 1 85.32 302 GLN B CA 1
ATOM 9436 C C . GLN B 1 302 ? 35.291 2.622 -5.485 1 85.32 302 GLN B C 1
ATOM 9438 O O . GLN B 1 302 ? 35.263 3.812 -5.164 1 85.32 302 GLN B O 1
ATOM 9443 N N . ASP B 1 303 ? 34.404 2.013 -6.213 1 87.06 303 ASP B N 1
ATOM 9444 C CA . ASP B 1 303 ? 33.285 2.786 -6.743 1 87.06 303 ASP B CA 1
ATOM 9445 C C . ASP B 1 303 ? 31.95 2.142 -6.376 1 87.06 303 ASP B C 1
ATOM 9447 O O . ASP B 1 303 ? 31.294 1.536 -7.225 1 87.06 303 ASP B O 1
ATOM 9451 N N . PRO B 1 304 ? 31.602 2.34 -5.148 1 91.89 304 PRO B N 1
ATOM 9452 C CA . PRO B 1 304 ? 30.317 1.754 -4.759 1 91.89 304 PRO B CA 1
ATOM 9453 C C . PRO B 1 304 ? 29.139 2.354 -5.524 1 91.89 304 PRO B C 1
ATOM 9455 O O . PRO B 1 304 ? 29.173 3.53 -5.894 1 91.89 304 PRO B O 1
ATOM 9458 N N . MET B 1 305 ? 28.255 1.617 -5.833 1 92.65 305 MET B N 1
ATOM 9459 C CA . MET B 1 305 ? 27.085 2.055 -6.589 1 92.65 305 MET B CA 1
ATOM 9460 C C . MET B 1 305 ? 25.877 2.222 -5.673 1 92.65 305 MET B C 1
ATOM 9462 O O . MET B 1 305 ? 25.48 1.281 -4.983 1 92.65 305 MET B O 1
ATOM 9466 N N . GLU B 1 306 ? 25.354 3.354 -5.709 1 91.15 306 GLU B N 1
ATOM 9467 C CA . GLU B 1 306 ? 24.162 3.624 -4.91 1 91.15 306 GLU B CA 1
ATOM 9468 C C . GLU B 1 306 ? 22.89 3.295 -5.688 1 91.15 306 GLU B C 1
ATOM 9470 O O . GLU B 1 306 ? 22.701 3.773 -6.808 1 91.15 306 GLU B O 1
ATOM 9475 N N . VAL B 1 307 ? 22.115 2.412 -5.129 1 91.64 307 VAL B N 1
ATOM 9476 C CA . VAL B 1 307 ? 20.801 2.142 -5.703 1 91.64 307 VAL B CA 1
ATOM 9477 C C . VAL B 1 307 ? 19.799 3.185 -5.213 1 91.64 307 VAL B C 1
ATOM 9479 O O . VAL B 1 307 ? 19.485 3.242 -4.022 1 91.64 307 VAL B O 1
ATOM 9482 N N . GLN B 1 308 ? 19.341 4.002 -6.109 1 87.99 308 GLN B N 1
ATOM 9483 C CA . GLN B 1 308 ? 18.477 5.12 -5.748 1 87.99 308 GLN B CA 1
ATOM 9484 C C . GLN B 1 308 ? 17.006 4.761 -5.935 1 87.99 308 GLN B C 1
ATOM 9486 O O . GLN B 1 308 ? 16.682 3.774 -6.598 1 87.99 308 GLN B O 1
ATOM 9491 N N . CYS B 1 309 ? 16.17 5.553 -5.293 1 89.58 309 CYS B N 1
ATOM 9492 C CA . CYS B 1 309 ? 14.728 5.395 -5.446 1 89.58 309 CYS B CA 1
ATOM 9493 C C . CYS B 1 309 ? 14.294 5.703 -6.873 1 89.58 309 CYS B C 1
ATOM 9495 O O . CYS B 1 309 ? 15.038 6.328 -7.632 1 89.58 309 CYS B O 1
ATOM 9497 N N . LEU B 1 310 ? 13.164 5.236 -7.178 1 91.23 310 LEU B N 1
ATOM 9498 C CA . LEU B 1 310 ? 12.638 5.418 -8.526 1 91.23 310 LEU B CA 1
ATOM 9499 C C . LEU B 1 310 ? 12.238 6.87 -8.763 1 91.23 310 LEU B C 1
ATOM 9501 O O . LEU B 1 310 ? 11.813 7.561 -7.834 1 91.23 310 LEU B O 1
ATOM 9505 N N . ALA B 1 311 ? 12.439 7.337 -9.957 1 89.26 311 ALA B N 1
ATOM 9506 C CA . ALA B 1 311 ? 11.94 8.652 -10.352 1 89.26 311 ALA B CA 1
ATOM 9507 C C . ALA B 1 311 ? 10.414 8.69 -10.326 1 89.26 311 ALA B C 1
ATOM 9509 O O . ALA B 1 311 ? 9.762 7.645 -10.259 1 89.26 311 ALA B O 1
ATOM 9510 N N . ASP B 1 312 ? 9.797 9.745 -10.371 1 89.47 312 ASP B N 1
ATOM 9511 C CA . ASP B 1 312 ? 8.36 9.933 -10.201 1 89.47 312 ASP B CA 1
ATOM 9512 C C . ASP B 1 312 ? 7.576 9.158 -11.258 1 89.47 312 ASP B C 1
ATOM 9514 O O . ASP B 1 312 ? 6.604 8.471 -10.937 1 89.47 312 ASP B O 1
ATOM 9518 N N . ASN B 1 313 ? 7.995 9.23 -12.459 1 89.71 313 ASN B N 1
ATOM 9519 C CA . ASN B 1 313 ? 7.264 8.56 -13.528 1 89.71 313 ASN B CA 1
ATOM 9520 C C . ASN B 1 313 ? 7.369 7.042 -13.414 1 89.71 313 ASN B C 1
ATOM 9522 O O . ASN B 1 313 ? 6.385 6.33 -13.622 1 89.71 313 ASN B O 1
ATOM 9526 N N . GLU B 1 314 ? 8.565 6.579 -13.1 1 91.8 314 GLU B N 1
ATOM 9527 C CA . GLU B 1 314 ? 8.755 5.143 -12.922 1 91.8 314 GLU B CA 1
ATOM 9528 C C . GLU B 1 314 ? 8.025 4.639 -11.68 1 91.8 314 GLU B C 1
ATOM 9530 O O . GLU B 1 314 ? 7.516 3.517 -11.665 1 91.8 314 GLU B O 1
ATOM 9535 N N . SER B 1 315 ? 8.091 5.539 -10.708 1 93.31 315 SER B N 1
ATOM 9536 C CA . SER B 1 315 ? 7.378 5.202 -9.48 1 93.31 315 SER B CA 1
ATOM 9537 C C . SER B 1 315 ? 5.889 5.002 -9.742 1 93.31 315 SER B C 1
ATOM 9539 O O . SER B 1 315 ? 5.294 4.035 -9.263 1 93.31 315 SER B O 1
ATOM 9541 N N . PHE B 1 316 ? 5.308 5.852 -10.574 1 94.02 316 PHE B N 1
ATOM 9542 C CA . PHE B 1 316 ? 3.882 5.744 -10.858 1 94.02 316 PHE B CA 1
ATOM 9543 C C . PHE B 1 316 ? 3.599 4.553 -11.766 1 94.02 316 PHE B C 1
ATOM 9545 O O . PHE B 1 316 ? 2.564 3.896 -11.633 1 94.02 316 PHE B O 1
ATOM 9552 N N . ASP B 1 317 ? 4.498 4.271 -12.643 1 93.18 317 ASP B N 1
ATOM 9553 C CA . ASP B 1 317 ? 4.338 3.111 -13.514 1 93.18 317 ASP B CA 1
ATOM 9554 C C . ASP B 1 317 ? 4.271 1.82 -12.702 1 93.18 317 ASP B C 1
ATOM 9556 O O . ASP B 1 317 ? 3.413 0.969 -12.948 1 93.18 317 ASP B O 1
ATOM 9560 N N . LEU B 1 318 ? 5.207 1.653 -11.814 1 93.59 318 LEU B N 1
ATOM 9561 C CA . LEU B 1 318 ? 5.203 0.475 -10.954 1 93.59 318 LEU B CA 1
ATOM 9562 C C . LEU B 1 318 ? 3.92 0.404 -10.134 1 93.59 318 LEU B C 1
ATOM 9564 O O . LEU B 1 318 ? 3.316 -0.664 -10.008 1 93.59 318 LEU B O 1
ATOM 9568 N N . PHE B 1 319 ? 3.505 1.558 -9.605 1 94.23 319 PHE B N 1
ATOM 9569 C CA . PHE B 1 319 ? 2.314 1.63 -8.767 1 94.23 319 PHE B CA 1
ATOM 9570 C C . PHE B 1 319 ? 1.071 1.243 -9.56 1 94.23 319 PHE B C 1
ATOM 9572 O O . PHE B 1 319 ? 0.234 0.478 -9.076 1 94.23 319 PHE B O 1
ATOM 9579 N N . GLN B 1 320 ? 0.938 1.711 -10.764 1 93.69 320 GLN B N 1
ATOM 9580 C CA . GLN B 1 320 ? -0.208 1.432 -11.623 1 93.69 320 GLN B CA 1
ATOM 9581 C C . GLN B 1 320 ? -0.304 -0.056 -11.947 1 93.69 320 GLN B C 1
ATOM 9583 O O . GLN B 1 320 ? -1.402 -0.613 -12.014 1 93.69 320 GLN B O 1
ATOM 9588 N N . LYS B 1 321 ? 0.835 -0.654 -12.206 1 89.88 321 LYS B N 1
ATOM 9589 C CA . LYS B 1 321 ? 0.852 -2.076 -12.537 1 89.88 321 LYS B CA 1
ATOM 9590 C C . LYS B 1 321 ? 0.381 -2.92 -11.356 1 89.88 321 LYS B C 1
ATOM 9592 O O . LYS B 1 321 ? -0.244 -3.966 -11.545 1 89.88 321 LYS B O 1
ATOM 9597 N N . LYS B 1 322 ? 0.676 -2.44 -10.181 1 90.47 322 LYS B N 1
ATOM 9598 C CA . LYS B 1 322 ? 0.274 -3.173 -8.984 1 90.47 322 LYS B CA 1
ATOM 9599 C C . LYS B 1 322 ? -1.206 -2.96 -8.681 1 90.47 322 LYS B C 1
ATOM 9601 O O . LYS B 1 322 ? -1.895 -3.884 -8.244 1 90.47 322 LYS B O 1
ATOM 9606 N N . VAL B 1 323 ? -1.75 -1.72 -8.8 1 92.3 323 VAL B N 1
ATOM 9607 C CA . VAL B 1 323 ? -3.151 -1.403 -8.545 1 92.3 323 VAL B CA 1
ATOM 9608 C C . VAL B 1 323 ? -4.034 -2.094 -9.582 1 92.3 323 VAL B C 1
ATOM 9610 O O . VAL B 1 323 ? -5.099 -2.619 -9.249 1 92.3 323 VAL B O 1
ATOM 9613 N N . GLY B 1 324 ? -3.677 -2.135 -10.809 1 88.15 324 GLY B N 1
ATOM 9614 C CA . GLY B 1 324 ? -4.427 -2.786 -11.871 1 88.15 324 GLY B CA 1
ATOM 9615 C C . GLY B 1 324 ? -5.334 -1.836 -12.63 1 88.15 324 GLY B C 1
ATOM 9616 O O . GLY B 1 324 ? -5.77 -0.818 -12.087 1 88.15 324 GLY B O 1
ATOM 9617 N N . GLU B 1 325 ? -5.728 -2.183 -13.713 1 84.96 325 GLU B N 1
ATOM 9618 C CA . GLU B 1 325 ? -6.541 -1.356 -14.599 1 84.96 325 GLU B CA 1
ATOM 9619 C C . GLU B 1 325 ? -7.997 -1.322 -14.142 1 84.96 325 GLU B C 1
ATOM 9621 O O . GLU B 1 325 ? -8.682 -0.311 -14.309 1 84.96 325 GLU B O 1
ATOM 9626 N N . ARG B 1 326 ? -8.4 -2.322 -13.583 1 83.99 326 ARG B N 1
ATOM 9627 C CA . ARG B 1 326 ? -9.788 -2.411 -13.14 1 83.99 326 ARG B CA 1
ATOM 9628 C C . ARG B 1 326 ? -10.091 -1.363 -12.075 1 83.99 326 ARG B C 1
ATOM 9630 O O . ARG B 1 326 ? -11.127 -0.697 -12.128 1 83.99 326 ARG B O 1
ATOM 9637 N N . THR B 1 327 ? -9.2 -1.238 -11.122 1 89.27 327 THR B N 1
ATOM 9638 C CA . THR B 1 327 ? -9.391 -0.263 -10.054 1 89.27 327 THR B CA 1
ATOM 9639 C C . THR B 1 327 ? -9.197 1.157 -10.577 1 89.27 327 THR B C 1
ATOM 9641 O O . THR B 1 327 ? -9.98 2.054 -10.257 1 89.27 327 THR B O 1
ATOM 9644 N N . LEU B 1 328 ? -8.226 1.383 -11.424 1 89.14 328 LEU B N 1
ATOM 9645 C CA . LEU B 1 328 ? -7.937 2.709 -11.957 1 89.14 328 LEU B CA 1
ATOM 9646 C C . LEU B 1 328 ? -9.074 3.196 -12.85 1 89.14 328 LEU B C 1
ATOM 9648 O O . LEU B 1 328 ? -9.323 4.4 -12.945 1 89.14 328 LEU B O 1
ATOM 9652 N N . GLY B 1 329 ? -9.769 2.218 -13.448 1 84.2 329 GLY B N 1
ATOM 9653 C CA . GLY B 1 329 ? -10.843 2.577 -14.361 1 84.2 329 GLY B CA 1
ATOM 9654 C C . GLY B 1 329 ? -12.206 2.602 -13.697 1 84.2 329 GLY B C 1
ATOM 9655 O O . GLY B 1 329 ? -13.213 2.897 -14.345 1 84.2 329 GLY B O 1
ATOM 9656 N N . SER B 1 330 ? -12.299 2.265 -12.391 1 83.37 330 SER B N 1
ATOM 9657 C CA . SER B 1 330 ? -13.581 2.192 -11.698 1 83.37 330 SER B CA 1
ATOM 9658 C C . SER B 1 330 ? -14.216 3.572 -11.564 1 83.37 330 SER B C 1
ATOM 9660 O O . SER B 1 330 ? -15.442 3.701 -11.581 1 83.37 330 SER B O 1
ATOM 9662 N N . ASP B 1 331 ? -13.392 4.616 -11.307 1 84.72 331 ASP B N 1
ATOM 9663 C CA . ASP B 1 331 ? -13.838 6.001 -11.189 1 84.72 331 ASP B CA 1
ATOM 9664 C C . ASP B 1 331 ? -12.834 6.958 -11.827 1 84.72 331 ASP B C 1
ATOM 9666 O O . ASP B 1 331 ? -11.622 6.752 -11.727 1 84.72 331 ASP B O 1
ATOM 9670 N N . PRO B 1 332 ? -13.257 7.928 -12.494 1 82.45 332 PRO B N 1
ATOM 9671 C CA . PRO B 1 332 ? -12.368 8.843 -13.214 1 82.45 332 PRO B CA 1
ATOM 9672 C C . PRO B 1 332 ? -11.447 9.626 -12.281 1 82.45 332 PRO B C 1
ATOM 9674 O O . PRO B 1 332 ? -10.425 10.158 -12.721 1 82.45 332 PRO B O 1
ATOM 9677 N N . GLU B 1 333 ? -11.826 9.763 -11.038 1 86.73 333 GLU B N 1
ATOM 9678 C CA . GLU B 1 333 ? -11.017 10.538 -10.103 1 86.73 333 GLU B CA 1
ATOM 9679 C C . GLU B 1 333 ? -9.904 9.687 -9.499 1 86.73 333 GLU B C 1
ATOM 9681 O O . GLU B 1 333 ? -8.953 10.218 -8.921 1 86.73 333 GLU B O 1
ATOM 9686 N N . ILE B 1 334 ? -9.947 8.423 -9.664 1 90.53 334 ILE B N 1
ATOM 9687 C CA . ILE B 1 334 ? -9.058 7.51 -8.954 1 90.53 334 ILE B CA 1
ATOM 9688 C C . ILE B 1 334 ? -7.637 7.649 -9.496 1 90.53 334 ILE B C 1
ATOM 9690 O O . ILE B 1 334 ? -6.67 7.633 -8.731 1 90.53 334 ILE B O 1
ATOM 9694 N N . PRO B 1 335 ? -7.382 7.922 -10.823 1 89.69 335 PRO B N 1
ATOM 9695 C CA . PRO B 1 335 ? -6.009 8.046 -11.318 1 89.69 335 PRO B CA 1
ATOM 9696 C C . PRO B 1 335 ? -5.265 9.229 -10.704 1 89.69 335 PRO B C 1
ATOM 9698 O O . PRO B 1 335 ? -4.083 9.114 -10.37 1 89.69 335 PRO B O 1
ATOM 9701 N N . ASP B 1 336 ? -5.924 10.318 -10.54 1 89.2 336 ASP B N 1
ATOM 9702 C CA . ASP B 1 336 ? -5.288 11.474 -9.916 1 89.2 336 ASP B CA 1
ATOM 9703 C C . ASP B 1 336 ? -4.979 11.204 -8.445 1 89.2 336 ASP B C 1
ATOM 9705 O O . ASP B 1 336 ? -3.922 11.595 -7.945 1 89.2 336 ASP B O 1
ATOM 9709 N N . LEU B 1 337 ? -5.951 10.599 -7.829 1 92.84 337 LEU B N 1
ATOM 9710 C CA . LEU B 1 337 ? -5.726 10.243 -6.433 1 92.84 337 LEU B CA 1
ATOM 9711 C C . LEU B 1 337 ? -4.604 9.218 -6.306 1 92.84 337 LEU B C 1
ATOM 9713 O O . LEU B 1 337 ? -3.837 9.247 -5.341 1 92.84 337 LEU B O 1
ATOM 9717 N N . ALA B 1 338 ? -4.53 8.314 -7.319 1 94.98 338 ALA B N 1
ATOM 9718 C CA . ALA B 1 338 ? -3.475 7.304 -7.338 1 94.98 338 ALA B CA 1
ATOM 9719 C C . ALA B 1 338 ? -2.097 7.952 -7.433 1 94.98 338 ALA B C 1
ATOM 9721 O O . ALA B 1 338 ? -1.136 7.475 -6.825 1 94.98 338 ALA B O 1
ATOM 9722 N N . ARG B 1 339 ? -1.992 9.035 -8.143 1 93.44 339 ARG B N 1
ATOM 9723 C CA . ARG B 1 339 ? -0.727 9.753 -8.264 1 93.44 339 ARG B CA 1
ATOM 9724 C C . ARG B 1 339 ? -0.308 10.353 -6.926 1 93.44 339 ARG B C 1
ATOM 9726 O O . ARG B 1 339 ? 0.876 10.354 -6.584 1 93.44 339 ARG B O 1
ATOM 9733 N N . ILE B 1 340 ? -1.269 10.803 -6.19 1 92.25 340 ILE B N 1
ATOM 9734 C CA . ILE B 1 340 ? -0.986 11.382 -4.881 1 92.25 340 ILE B CA 1
ATOM 9735 C C . ILE B 1 340 ? -0.495 10.293 -3.931 1 92.25 340 ILE B C 1
ATOM 9737 O O . ILE B 1 340 ? 0.48 10.49 -3.202 1 92.25 340 ILE B O 1
ATOM 9741 N N . VAL B 1 341 ? -1.148 9.135 -3.993 1 92.89 341 VAL B N 1
ATOM 9742 C CA . VAL B 1 341 ? -0.76 8.03 -3.123 1 92.89 341 VAL B CA 1
ATOM 9743 C C . VAL B 1 341 ? 0.647 7.558 -3.483 1 92.89 341 VAL B C 1
ATOM 9745 O O . VAL B 1 341 ? 1.468 7.301 -2.598 1 92.89 341 VAL B O 1
ATOM 9748 N N . ALA B 1 342 ? 0.939 7.462 -4.739 1 93.37 342 ALA B N 1
ATOM 9749 C CA . ALA B 1 342 ? 2.256 7.032 -5.2 1 93.37 342 ALA B CA 1
ATOM 9750 C C . ALA B 1 342 ? 3.339 8.013 -4.759 1 93.37 342 ALA B C 1
ATOM 9752 O O . ALA B 1 342 ? 4.454 7.607 -4.423 1 93.37 342 ALA B O 1
ATOM 9753 N N . SER B 1 343 ? 3.024 9.281 -4.779 1 90.51 343 SER B N 1
ATOM 9754 C CA . SER B 1 343 ? 3.996 10.301 -4.398 1 90.51 343 SER B CA 1
ATOM 9755 C C . SER B 1 343 ? 4.353 10.2 -2.919 1 90.51 343 SER B C 1
ATOM 9757 O O . SER B 1 343 ? 5.469 10.538 -2.52 1 90.51 343 SER B O 1
ATOM 9759 N N . LYS B 1 344 ? 3.443 9.702 -2.14 1 88.42 344 LYS B N 1
ATOM 9760 C CA . LYS B 1 344 ? 3.682 9.551 -0.707 1 88.42 344 LYS B CA 1
ATOM 9761 C C . LYS B 1 344 ? 4.682 8.432 -0.431 1 88.42 344 LYS B C 1
ATOM 9763 O O . LYS B 1 344 ? 5.269 8.369 0.651 1 88.42 344 LYS B O 1
ATOM 9768 N N . CYS B 1 345 ? 4.878 7.525 -1.393 1 90.17 345 CYS B N 1
ATOM 9769 C CA . CYS B 1 345 ? 5.845 6.442 -1.25 1 90.17 345 CYS B CA 1
ATOM 9770 C C . CYS B 1 345 ? 7.248 6.911 -1.62 1 90.17 345 CYS B C 1
ATOM 9772 O O . CYS B 1 345 ? 8.23 6.221 -1.343 1 90.17 345 CYS B O 1
ATOM 9774 N N . ASP B 1 346 ? 7.387 8.069 -2.198 1 87.83 346 ASP B N 1
ATOM 9775 C CA . ASP B 1 346 ? 8.631 8.769 -2.502 1 87.83 346 ASP B CA 1
ATOM 9776 C C . ASP B 1 346 ? 9.593 7.868 -3.274 1 87.83 346 ASP B C 1
ATOM 9778 O O . ASP B 1 346 ? 10.777 7.785 -2.94 1 87.83 346 ASP B O 1
ATOM 9782 N N . GLY B 1 347 ? 9.093 6.954 -4.173 1 90.62 347 GLY B N 1
ATOM 9783 C CA . GLY B 1 347 ? 9.904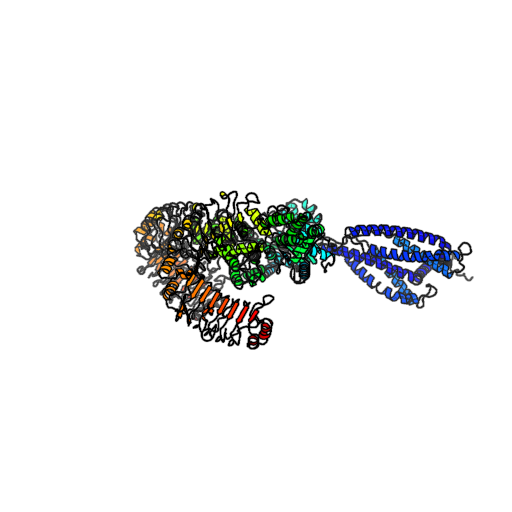 6.204 -5.118 1 90.62 347 GLY B CA 1
ATOM 9784 C C . GLY B 1 347 ? 10.47 4.923 -4.534 1 90.62 347 GLY B C 1
ATOM 9785 O O . GLY B 1 347 ? 11.276 4.246 -5.175 1 90.62 347 GLY B O 1
ATOM 9786 N N . LEU B 1 348 ? 10.186 4.535 -3.332 1 91.84 348 LEU B N 1
ATOM 9787 C CA . LEU B 1 348 ? 10.655 3.295 -2.722 1 91.84 348 LEU B CA 1
ATOM 9788 C C . LEU B 1 348 ? 9.87 2.099 -3.248 1 91.84 348 LEU B C 1
ATOM 9790 O O . LEU B 1 348 ? 8.674 1.968 -2.976 1 91.84 348 LEU B O 1
ATOM 9794 N N . PRO B 1 349 ? 10.475 1.232 -3.957 1 92.18 349 PRO B N 1
ATOM 9795 C CA . PRO B 1 349 ? 9.777 0.121 -4.608 1 92.18 349 PRO B CA 1
ATOM 9796 C C . PRO B 1 349 ? 9.002 -0.749 -3.621 1 92.18 349 PRO B C 1
ATOM 9798 O O . PRO B 1 349 ? 7.877 -1.165 -3.911 1 92.18 349 PRO B O 1
ATOM 9801 N N . LEU B 1 350 ? 9.589 -1.076 -2.469 1 90.13 350 LEU B N 1
ATOM 9802 C CA . LEU B 1 350 ? 8.906 -1.898 -1.476 1 90.13 350 LEU B CA 1
ATOM 9803 C C . LEU B 1 350 ? 7.574 -1.273 -1.076 1 90.13 350 LEU B C 1
ATOM 9805 O O . LEU B 1 350 ? 6.551 -1.961 -1.024 1 90.13 350 LEU B O 1
ATOM 9809 N N . ALA B 1 351 ? 7.579 0.065 -0.797 1 92.23 351 ALA B N 1
ATOM 9810 C CA . ALA B 1 351 ? 6.362 0.771 -0.403 1 92.23 351 ALA B CA 1
ATOM 9811 C C . ALA B 1 351 ? 5.354 0.806 -1.547 1 92.23 351 ALA B C 1
ATOM 9813 O O . ALA B 1 351 ? 4.156 0.605 -1.333 1 92.23 351 ALA B O 1
ATOM 9814 N N . LEU B 1 352 ? 5.842 1.04 -2.788 1 93.4 352 LEU B N 1
ATOM 9815 C CA . LEU B 1 352 ? 4.976 1.1 -3.96 1 93.4 352 LEU B CA 1
ATOM 9816 C C . LEU B 1 352 ? 4.284 -0.239 -4.194 1 93.4 352 LEU B C 1
ATOM 9818 O O . LEU B 1 352 ? 3.101 -0.279 -4.538 1 93.4 352 LEU B O 1
ATOM 9822 N N . ASN B 1 353 ? 4.987 -1.32 -3.963 1 91.26 353 ASN B N 1
ATOM 9823 C CA . ASN B 1 353 ? 4.428 -2.655 -4.147 1 91.26 353 ASN B CA 1
ATOM 9824 C C . ASN B 1 353 ? 3.357 -2.963 -3.104 1 91.26 353 ASN B C 1
ATOM 9826 O O . ASN B 1 353 ? 2.264 -3.416 -3.446 1 91.26 353 ASN B O 1
ATOM 9830 N N . VAL B 1 354 ? 3.68 -2.706 -1.857 1 89.7 354 VAL B N 1
ATOM 9831 C CA . VAL B 1 354 ? 2.795 -3.076 -0.758 1 89.7 354 VAL B CA 1
ATOM 9832 C C . VAL B 1 354 ? 1.543 -2.203 -0.785 1 89.7 354 VAL B C 1
ATOM 9834 O O . VAL B 1 354 ? 0.422 -2.711 -0.707 1 89.7 354 VAL B O 1
ATOM 9837 N N . ILE B 1 355 ? 1.696 -0.859 -0.931 1 91.92 355 ILE B N 1
ATOM 9838 C CA . ILE B 1 355 ? 0.561 0.058 -0.934 1 91.92 355 ILE B CA 1
ATOM 9839 C C . ILE B 1 355 ? -0.25 -0.129 -2.214 1 91.92 355 ILE B C 1
ATOM 9841 O O . ILE B 1 355 ? -1.483 -0.083 -2.187 1 91.92 355 ILE B O 1
ATOM 9845 N N . GLY B 1 356 ? 0.484 -0.268 -3.335 1 92.01 356 GLY B N 1
ATOM 9846 C CA . GLY B 1 356 ? -0.218 -0.536 -4.579 1 92.01 356 GLY B CA 1
ATOM 9847 C C . GLY B 1 356 ? -1.106 -1.764 -4.511 1 92.01 356 GLY B C 1
ATOM 9848 O O . GLY B 1 356 ? -2.236 -1.748 -5.002 1 92.01 356 GLY B O 1
ATOM 9849 N N . GLU B 1 357 ? -0.628 -2.777 -3.89 1 89.19 357 GLU B N 1
ATOM 9850 C CA . GLU B 1 357 ? -1.393 -4.009 -3.726 1 89.19 357 GLU B CA 1
ATOM 9851 C C . GLU B 1 357 ? -2.617 -3.785 -2.842 1 89.19 357 GLU B C 1
ATOM 9853 O O . GLU B 1 357 ? -3.694 -4.318 -3.118 1 89.19 357 GLU B O 1
ATOM 9858 N N . THR B 1 358 ? -2.484 -3.053 -1.828 1 88.82 358 THR B N 1
ATOM 9859 C CA . THR B 1 358 ? -3.57 -2.779 -0.893 1 88.82 358 THR B CA 1
ATOM 9860 C C . THR B 1 358 ? -4.662 -1.948 -1.561 1 88.82 358 THR B C 1
ATOM 9862 O O . THR B 1 358 ? -5.849 -2.141 -1.29 1 88.82 358 THR B O 1
ATOM 9865 N N . MET B 1 359 ? -4.227 -1.05 -2.43 1 92.7 359 MET B N 1
ATOM 9866 C CA . MET B 1 359 ? -5.175 -0.137 -3.063 1 92.7 359 MET B CA 1
ATOM 9867 C C . MET B 1 359 ? -5.864 -0.803 -4.249 1 92.7 359 MET B C 1
ATOM 9869 O O . MET B 1 359 ? -6.867 -0.295 -4.755 1 92.7 359 MET B O 1
ATOM 9873 N N . SER B 1 360 ? -5.411 -1.945 -4.662 1 90.57 360 SER B N 1
ATOM 9874 C CA . SER B 1 360 ? -5.903 -2.603 -5.868 1 90.57 360 SER B CA 1
ATOM 9875 C C . SER B 1 360 ? -7.366 -3.008 -5.718 1 90.57 360 SER B C 1
ATOM 9877 O O . SER B 1 360 ? -8.073 -3.179 -6.714 1 90.57 360 SER B O 1
ATOM 9879 N N . CYS B 1 361 ? -7.861 -3.133 -4.516 1 89.21 361 CYS B N 1
ATOM 9880 C CA . CYS B 1 361 ? -9.231 -3.59 -4.311 1 89.21 361 CYS B CA 1
ATOM 9881 C C . CYS B 1 361 ? -10.145 -2.427 -3.944 1 89.21 361 CYS B C 1
ATOM 9883 O O . CYS B 1 361 ? -11.342 -2.618 -3.722 1 89.21 361 CYS B O 1
ATOM 9885 N N . LYS B 1 362 ? -9.632 -1.251 -3.797 1 91.1 362 LYS B N 1
ATOM 9886 C CA . LYS B 1 362 ? -10.44 -0.088 -3.441 1 91.1 362 LYS B CA 1
ATOM 9887 C C . LYS B 1 362 ? -10.945 0.632 -4.688 1 91.1 362 LYS B C 1
ATOM 9889 O O . LYS B 1 362 ? -10.155 1.191 -5.452 1 91.1 362 LYS B O 1
ATOM 9894 N N . ARG B 1 363 ? -12.207 0.692 -4.875 1 88.3 363 ARG B N 1
ATOM 9895 C CA . ARG B 1 363 ? -12.739 1.133 -6.16 1 88.3 363 ARG B CA 1
ATOM 9896 C C . ARG B 1 363 ? -13.569 2.403 -6.002 1 88.3 363 ARG B C 1
ATOM 9898 O O . ARG B 1 363 ? -14.203 2.859 -6.956 1 88.3 363 ARG B O 1
ATOM 9905 N N . THR B 1 364 ? -13.674 2.986 -4.79 1 89.08 364 THR B N 1
ATOM 9906 C CA . THR B 1 364 ? -14.448 4.209 -4.607 1 89.08 364 THR B CA 1
ATOM 9907 C C . THR B 1 364 ? -13.532 5.386 -4.283 1 89.08 364 THR B C 1
ATOM 9909 O O . THR B 1 364 ? -12.436 5.198 -3.751 1 89.08 364 THR B O 1
ATOM 9912 N N . VAL B 1 365 ? -13.977 6.557 -4.642 1 89.79 365 VAL B N 1
ATOM 9913 C CA . VAL B 1 365 ? -13.214 7.784 -4.438 1 89.79 365 VAL B CA 1
ATOM 9914 C C . VAL B 1 365 ? -13.015 8.026 -2.943 1 89.79 365 VAL B C 1
ATOM 9916 O O . VAL B 1 365 ? -11.95 8.479 -2.518 1 89.79 365 VAL B O 1
ATOM 9919 N N . GLN B 1 366 ? -13.999 7.707 -2.125 1 91.89 366 GLN B N 1
ATOM 9920 C CA . GLN B 1 366 ? -13.946 7.95 -0.688 1 91.89 366 GLN B CA 1
ATOM 9921 C C . GLN B 1 366 ? -12.879 7.086 -0.022 1 91.89 366 GLN B C 1
ATOM 9923 O O . GLN B 1 366 ? -12.156 7.554 0.86 1 91.89 366 GLN B O 1
ATOM 9928 N N . GLU B 1 367 ? -12.786 5.876 -0.539 1 92.72 367 GLU B N 1
ATOM 9929 C CA . GLU B 1 367 ? -11.766 4.99 0.012 1 92.72 367 GLU B CA 1
ATOM 9930 C C . GLU B 1 367 ? -10.363 5.513 -0.282 1 92.72 367 GLU B C 1
ATOM 9932 O O . GLU B 1 367 ? -9.466 5.404 0.557 1 92.72 367 GLU B O 1
ATOM 9937 N N . TRP B 1 368 ? -10.195 6.064 -1.444 1 93.73 368 TRP B N 1
ATOM 9938 C CA . TRP B 1 368 ? -8.897 6.601 -1.836 1 93.73 368 TRP B CA 1
ATOM 9939 C C . TRP B 1 368 ? -8.576 7.872 -1.057 1 93.73 368 TRP B C 1
ATOM 9941 O O . TRP B 1 368 ? -7.435 8.08 -0.638 1 93.73 368 TRP B O 1
ATOM 9951 N N . GLN B 1 369 ? -9.571 8.716 -0.842 1 91.68 369 GLN B N 1
ATOM 9952 C CA . GLN B 1 369 ? -9.369 9.923 -0.047 1 91.68 369 GLN B CA 1
ATOM 9953 C C . GLN B 1 369 ? -9.01 9.578 1.395 1 91.68 369 GLN B C 1
ATOM 9955 O O . GLN B 1 369 ? -8.171 10.241 2.008 1 91.68 369 GLN B O 1
ATOM 9960 N N . TYR B 1 370 ? -9.586 8.56 1.862 1 91.51 370 TYR B N 1
ATOM 9961 C CA . TYR B 1 370 ? -9.259 8.114 3.211 1 91.51 370 TYR B CA 1
ATOM 9962 C C . TYR B 1 370 ? -7.822 7.613 3.287 1 91.51 370 TYR B C 1
ATOM 9964 O O . TYR B 1 370 ? -7.118 7.874 4.266 1 91.51 370 TYR B O 1
ATOM 9972 N N . ALA B 1 371 ? -7.472 6.822 2.265 1 92.46 371 ALA B N 1
ATOM 9973 C CA . ALA B 1 371 ? -6.102 6.317 2.219 1 92.46 371 ALA B CA 1
ATOM 9974 C C . ALA B 1 371 ? -5.095 7.463 2.229 1 92.46 371 ALA B C 1
ATOM 9976 O O . ALA B 1 371 ? -4.062 7.385 2.898 1 92.46 371 ALA B O 1
ATOM 9977 N N . ILE B 1 372 ? -5.329 8.542 1.488 1 90.21 372 ILE B N 1
ATOM 9978 C CA . ILE B 1 372 ? -4.442 9.698 1.423 1 90.21 372 ILE B CA 1
ATOM 9979 C C . ILE B 1 372 ? -4.362 10.366 2.794 1 90.21 372 ILE B C 1
ATOM 9981 O O . ILE B 1 372 ? -3.277 10.735 3.249 1 90.21 372 ILE B O 1
ATOM 9985 N N . ASP B 1 373 ? -5.472 10.427 3.491 1 86.56 373 ASP B N 1
ATOM 9986 C CA . ASP B 1 373 ? -5.504 11.023 4.823 1 86.56 373 ASP B CA 1
ATOM 9987 C C . ASP B 1 373 ? -4.661 10.215 5.807 1 86.56 373 ASP B C 1
ATOM 9989 O O . ASP B 1 373 ? -3.896 10.782 6.59 1 86.56 373 ASP B O 1
ATOM 9993 N N . VAL B 1 374 ? -4.863 8.946 5.713 1 87.16 374 VAL B N 1
ATOM 9994 C CA . VAL B 1 374 ? -4.15 8.069 6.635 1 87.16 374 VAL B CA 1
ATOM 9995 C C . VAL B 1 374 ? -2.651 8.129 6.351 1 87.16 374 VAL B C 1
ATOM 9997 O O . VAL B 1 374 ? -1.838 8.168 7.278 1 87.16 374 VAL B O 1
ATOM 10000 N N . LEU B 1 375 ? -2.25 8.154 5.083 1 85.96 375 LEU B N 1
ATOM 10001 C CA . LEU B 1 375 ? -0.844 8.168 4.695 1 85.96 375 LEU B CA 1
ATOM 10002 C C . LEU B 1 375 ? -0.192 9.498 5.06 1 85.96 375 LEU B C 1
ATOM 10004 O O . LEU B 1 375 ? 1.019 9.56 5.28 1 85.96 375 LEU B O 1
ATOM 10008 N N . THR B 1 376 ? -0.985 10.528 5.11 1 78.87 376 THR B N 1
ATOM 10009 C CA . THR B 1 376 ? -0.449 11.846 5.432 1 78.87 376 THR B CA 1
ATOM 10010 C C . THR B 1 376 ? -0.283 12.008 6.94 1 78.87 376 THR B C 1
ATOM 10012 O O . THR B 1 376 ? 0.706 12.581 7.403 1 78.87 376 THR B O 1
ATOM 10015 N N . GLU B 1 377 ? -1.179 11.469 7.719 1 73.85 377 GLU B N 1
ATOM 10016 C CA . GLU B 1 377 ? -1.153 11.709 9.158 1 73.85 377 GLU B CA 1
ATOM 10017 C C . GLU B 1 377 ? -0.473 10.56 9.897 1 73.85 377 GLU B C 1
ATOM 10019 O O . GLU B 1 377 ? 0.346 10.788 10.79 1 73.85 377 GLU B O 1
ATOM 10024 N N . TYR B 1 378 ? -1.005 9.289 9.573 1 76.48 378 TYR B N 1
ATOM 10025 C CA . TYR B 1 378 ? -0.504 8.116 10.28 1 76.48 378 TYR B CA 1
ATOM 10026 C C . TYR B 1 378 ? -0.216 6.977 9.31 1 76.48 378 TYR B C 1
ATOM 10028 O O . TYR B 1 378 ? -0.877 5.937 9.349 1 76.48 378 TYR B O 1
ATOM 10036 N N . ALA B 1 379 ? 0.805 7.164 8.654 1 78.96 379 ALA B N 1
ATOM 10037 C CA . ALA B 1 379 ? 1.105 6.19 7.608 1 78.96 379 ALA B CA 1
ATOM 10038 C C . ALA B 1 379 ? 1.33 4.802 8.2 1 78.96 379 ALA B C 1
ATOM 10040 O O . ALA B 1 379 ? 1.112 3.791 7.528 1 78.96 379 ALA B O 1
ATOM 10041 N N . ASN B 1 380 ? 1.654 4.75 9.503 1 80.59 380 ASN B N 1
ATOM 10042 C CA . ASN B 1 380 ? 1.949 3.465 10.128 1 80.59 380 ASN B CA 1
ATOM 10043 C C . ASN B 1 380 ? 0.693 2.611 10.275 1 80.59 380 ASN B C 1
ATOM 10045 O O . ASN B 1 380 ? 0.781 1.391 10.424 1 80.59 380 ASN B O 1
ATOM 10049 N N . LYS B 1 381 ? -0.478 3.232 10.247 1 78.69 381 LYS B N 1
ATOM 10050 C CA . LYS B 1 381 ? -1.727 2.498 10.424 1 78.69 381 LYS B CA 1
ATOM 10051 C C . LYS B 1 381 ? -2.221 1.926 9.098 1 78.69 381 LYS B C 1
ATOM 10053 O O . LYS B 1 381 ? -3.169 1.138 9.07 1 78.69 381 LYS B O 1
ATOM 10058 N N . PHE B 1 382 ? -1.631 2.363 8.105 1 86.09 382 PHE B N 1
ATOM 10059 C CA . PHE B 1 382 ? -2.033 1.858 6.797 1 86.09 382 PHE B CA 1
ATOM 10060 C C . PHE B 1 382 ? -1.678 0.383 6.654 1 86.09 382 PHE B C 1
ATOM 10062 O O . PHE B 1 382 ? -0.612 -0.05 7.096 1 86.09 382 PHE B O 1
ATOM 10069 N N . SER B 1 383 ? -2.551 -0.322 6.079 1 80.22 383 SER B N 1
ATOM 10070 C CA . SER B 1 383 ? -2.361 -1.762 5.941 1 80.22 383 SER B CA 1
ATOM 10071 C C . SER B 1 383 ? -1.094 -2.079 5.152 1 80.22 383 SER B C 1
ATOM 10073 O O . SER B 1 383 ? -0.875 -1.526 4.072 1 80.22 383 SER B O 1
ATOM 10075 N N . GLY B 1 384 ? -0.193 -2.863 5.721 1 81.42 384 GLY B N 1
ATOM 10076 C CA . GLY B 1 384 ? 1.035 -3.261 5.051 1 81.42 384 GLY B CA 1
ATOM 10077 C C . GLY B 1 384 ? 2.25 -2.484 5.522 1 81.42 384 GLY B C 1
ATOM 10078 O O . GLY B 1 384 ? 3.379 -2.969 5.426 1 81.42 384 GLY B O 1
ATOM 10079 N N . MET B 1 385 ? 2 -1.287 6.024 1 84.52 385 MET B N 1
ATOM 10080 C CA . MET B 1 385 ? 3.12 -0.465 6.472 1 84.52 385 MET B CA 1
ATOM 10081 C C . MET B 1 385 ? 3.735 -1.031 7.747 1 84.52 385 MET B C 1
ATOM 10083 O O . MET B 1 385 ? 4.948 -1.237 7.818 1 84.52 385 MET B O 1
ATOM 10087 N N . GLU B 1 386 ? 3 -1.313 8.719 1 82.66 386 GLU B N 1
ATOM 10088 C CA . GLU B 1 386 ? 3.49 -1.733 10.029 1 82.66 386 GLU B CA 1
ATOM 10089 C C . GLU B 1 386 ? 4.023 -3.162 9.986 1 82.66 386 GLU B C 1
ATOM 10091 O O . GLU B 1 386 ? 4.943 -3.509 10.729 1 82.66 386 GLU B O 1
ATOM 10096 N N . ASP B 1 387 ? 3.51 -3.928 9.107 1 81.64 387 ASP B N 1
ATOM 10097 C CA . ASP B 1 387 ? 3.867 -5.343 9.146 1 81.64 387 ASP B CA 1
ATOM 10098 C C . ASP B 1 387 ? 4.958 -5.663 8.127 1 81.64 387 ASP B C 1
ATOM 10100 O O . ASP B 1 387 ? 5.814 -6.515 8.372 1 81.64 387 ASP B O 1
ATOM 10104 N N . LYS B 1 388 ? 4.974 -4.885 7.058 1 85.47 388 LYS B N 1
ATOM 10105 C CA . LYS B 1 388 ? 5.856 -5.323 5.981 1 85.47 388 LYS B CA 1
ATOM 10106 C C . LYS B 1 388 ? 6.964 -4.304 5.729 1 85.47 388 LYS B C 1
ATOM 10108 O O . LYS B 1 388 ? 8.095 -4.675 5.408 1 85.47 388 LYS B O 1
ATOM 10113 N N . ILE B 1 389 ? 6.726 -3.078 5.915 1 88.22 389 ILE B N 1
ATOM 10114 C CA . ILE B 1 389 ? 7.686 -2.066 5.487 1 88.22 389 ILE B CA 1
ATOM 10115 C C . ILE B 1 389 ? 8.501 -1.588 6.686 1 88.22 389 ILE B C 1
ATOM 10117 O O . ILE B 1 389 ? 9.728 -1.712 6.699 1 88.22 389 ILE B O 1
ATOM 10121 N N . LEU B 1 390 ? 7.869 -1.169 7.79 1 90.44 390 LEU B N 1
ATOM 10122 C CA . LEU B 1 390 ? 8.528 -0.497 8.904 1 90.44 390 LEU B CA 1
ATOM 10123 C C . LEU B 1 390 ? 9.485 -1.444 9.621 1 90.44 390 LEU B C 1
ATOM 10125 O O . LEU B 1 390 ? 10.599 -1.056 9.977 1 90.44 390 LEU B O 1
ATOM 10129 N N . PRO B 1 391 ? 9.103 -2.742 9.744 1 86.83 391 PRO B N 1
ATOM 10130 C CA . PRO B 1 391 ? 10.053 -3.639 10.405 1 86.83 391 PRO B CA 1
ATOM 10131 C C . PRO B 1 391 ? 11.339 -3.83 9.604 1 86.83 391 PRO B C 1
ATOM 10133 O O . PRO B 1 391 ? 12.417 -3.974 10.187 1 86.83 391 PRO B O 1
ATOM 10136 N N . LEU B 1 392 ? 11.252 -3.834 8.386 1 85.99 392 LEU B N 1
ATOM 10137 C CA . LEU B 1 392 ? 12.426 -3.987 7.534 1 85.99 392 LEU B CA 1
ATOM 10138 C C . LEU B 1 392 ? 13.358 -2.788 7.673 1 85.99 392 LEU B C 1
ATOM 10140 O O . LEU B 1 392 ? 14.581 -2.945 7.689 1 85.99 392 LEU B O 1
ATOM 10144 N N . LEU B 1 393 ? 12.787 -1.644 7.766 1 88.75 393 LEU B N 1
ATOM 10145 C CA . LEU B 1 393 ? 13.582 -0.43 7.92 1 88.75 393 LEU B CA 1
ATOM 10146 C C . LEU B 1 393 ? 14.13 -0.316 9.338 1 88.75 393 LEU B C 1
ATOM 10148 O O . LEU B 1 393 ? 15.216 0.23 9.547 1 88.75 393 LEU B O 1
ATOM 10152 N N . LYS B 1 394 ? 13.367 -0.837 10.294 1 90.65 394 LYS B N 1
ATOM 10153 C CA . LYS B 1 394 ? 13.781 -0.77 11.693 1 90.65 394 LYS B CA 1
ATOM 10154 C C . LYS B 1 394 ? 15.087 -1.527 11.916 1 90.65 394 LYS B C 1
ATOM 10156 O O . LYS B 1 394 ? 15.877 -1.167 12.792 1 90.65 394 LYS B O 1
ATOM 10161 N N . TYR B 1 395 ? 15.364 -2.479 11.07 1 86.28 395 TYR B N 1
ATOM 10162 C CA . TYR B 1 395 ? 16.622 -3.208 11.187 1 86.28 395 TYR B CA 1
ATOM 10163 C C . TYR B 1 395 ? 17.812 -2.27 11.024 1 86.28 395 TYR B C 1
ATOM 10165 O O . TYR B 1 395 ? 18.827 -2.421 11.709 1 86.28 395 TYR B O 1
ATOM 10173 N N . SER B 1 396 ? 17.691 -1.386 10.088 1 87.42 396 SER B N 1
ATOM 10174 C CA . SER B 1 396 ? 18.757 -0.406 9.908 1 87.42 396 SER B CA 1
ATOM 10175 C C . SER B 1 396 ? 18.923 0.465 11.15 1 87.42 396 SER B C 1
ATOM 10177 O O . SER B 1 396 ? 20.046 0.797 11.535 1 87.42 396 SER B O 1
ATOM 10179 N N . TYR B 1 397 ? 17.831 0.798 11.784 1 90.97 397 TYR B N 1
ATOM 10180 C CA . TYR B 1 397 ? 17.859 1.579 13.015 1 90.97 397 TYR B CA 1
ATOM 10181 C C . TYR B 1 397 ? 18.487 0.783 14.152 1 90.97 397 TYR B C 1
ATOM 10183 O O . TYR B 1 397 ? 19.303 1.311 14.912 1 90.97 397 TYR B O 1
ATOM 10191 N N . ASP B 1 398 ? 18.16 -0.473 14.201 1 88.71 398 ASP B N 1
ATOM 10192 C CA . ASP B 1 398 ? 18.659 -1.321 15.279 1 88.71 398 ASP B CA 1
ATOM 10193 C C . ASP B 1 398 ? 20.163 -1.553 15.144 1 88.71 398 ASP B C 1
ATOM 10195 O O . ASP B 1 398 ? 20.849 -1.801 16.137 1 88.71 398 ASP B O 1
ATOM 10199 N N . ASN B 1 399 ? 21.088 -1.364 13.712 1 87 399 ASN B N 1
ATOM 10200 C CA . ASN B 1 399 ? 22.497 -1.638 13.449 1 87 399 ASN B CA 1
ATOM 10201 C C . ASN B 1 399 ? 23.357 -0.394 13.646 1 87 399 ASN B C 1
ATOM 10203 O O . ASN B 1 399 ? 24.583 -0.456 13.532 1 87 399 ASN B O 1
ATOM 10207 N N . LEU B 1 400 ? 22.31 0.751 14.157 1 89.78 400 LEU B N 1
ATOM 10208 C CA . LEU B 1 400 ? 23.074 1.954 14.472 1 89.78 400 LEU B CA 1
ATOM 10209 C C . LEU B 1 400 ? 23.787 1.81 15.812 1 89.78 400 LEU B C 1
ATOM 10211 O O . LEU B 1 400 ? 23.235 1.238 16.755 1 89.78 400 LEU B O 1
ATOM 10215 N N . LYS B 1 401 ? 25.494 2.37 15.435 1 84.21 401 LYS B N 1
ATOM 10216 C CA . LYS B 1 401 ? 26.304 2.242 16.643 1 84.21 401 LYS B CA 1
ATOM 10217 C C . LYS B 1 401 ? 26.115 3.447 17.561 1 84.21 401 LYS B C 1
ATOM 10219 O O . LYS B 1 401 ? 26.262 4.592 17.129 1 84.21 401 LYS B O 1
ATOM 10224 N N . GLY B 1 402 ? 25.989 3.284 18.754 1 85.72 402 GLY B N 1
ATOM 10225 C CA . GLY B 1 402 ? 25.859 4.339 19.746 1 85.72 402 GLY B CA 1
ATOM 10226 C C . GLY B 1 402 ? 24.446 4.879 19.861 1 85.72 402 GLY B C 1
ATOM 10227 O O . GLY B 1 402 ? 23.744 5.017 18.857 1 85.72 402 GLY B O 1
ATOM 10228 N N . ASP B 1 403 ? 23.29 5.143 21.251 1 88.96 403 ASP B N 1
ATOM 10229 C CA . ASP B 1 403 ? 21.965 5.677 21.552 1 88.96 403 ASP B CA 1
ATOM 10230 C C . ASP B 1 403 ? 21.829 7.117 21.063 1 88.96 403 ASP B C 1
ATOM 10232 O O . ASP B 1 403 ? 20.738 7.55 20.688 1 88.96 403 ASP B O 1
ATOM 10236 N N . GLN B 1 404 ? 22.907 7.763 21.063 1 92.68 404 GLN B N 1
ATOM 10237 C CA . GLN B 1 404 ? 22.887 9.143 20.59 1 92.68 404 GLN B CA 1
ATOM 10238 C C . GLN B 1 404 ? 22.5 9.214 19.116 1 92.68 404 GLN B C 1
ATOM 10240 O O . GLN B 1 404 ? 21.718 10.079 18.715 1 92.68 404 GLN B O 1
ATOM 10245 N N . VAL B 1 405 ? 23.057 8.285 18.407 1 94.42 405 VAL B N 1
ATOM 10246 C CA . VAL B 1 405 ? 22.776 8.262 16.975 1 94.42 405 VAL B CA 1
ATOM 10247 C C . VAL B 1 405 ? 21.307 7.92 16.741 1 94.42 405 VAL B C 1
ATOM 10249 O O . VAL B 1 405 ? 20.65 8.525 15.89 1 94.42 405 VAL B O 1
ATOM 10252 N N . LYS B 1 406 ? 20.803 7.01 17.569 1 94.26 406 LYS B N 1
ATOM 10253 C CA . LYS B 1 406 ? 19.406 6.598 17.456 1 94.26 406 LYS B CA 1
ATOM 10254 C C . LYS B 1 406 ? 18.464 7.747 17.803 1 94.26 406 LYS B C 1
ATOM 10256 O O . LYS B 1 406 ? 17.505 8.012 17.076 1 94.26 406 LYS B O 1
ATOM 10261 N N . SER B 1 407 ? 18.819 8.425 18.824 1 94.86 407 SER B N 1
ATOM 10262 C CA . SER B 1 407 ? 17.994 9.552 19.249 1 94.86 407 SER B CA 1
ATOM 10263 C C . SER B 1 407 ? 18.038 10.685 18.229 1 94.86 407 SER B C 1
ATOM 10265 O O . SER B 1 407 ? 17.038 11.372 18.014 1 94.86 407 SER B O 1
ATOM 10267 N N . SER B 1 408 ? 19.197 10.866 17.644 1 95.81 408 SER B N 1
ATOM 10268 C CA . SER B 1 408 ? 19.354 11.93 16.657 1 95.81 408 SER B CA 1
ATOM 10269 C C . SER B 1 408 ? 18.504 11.666 15.419 1 95.81 408 SER B C 1
ATOM 10271 O O . SER B 1 408 ? 17.935 12.594 14.841 1 95.81 408 SER B O 1
ATOM 10273 N N . LEU B 1 409 ? 18.473 10.434 15.059 1 95.56 409 LEU B N 1
ATOM 10274 C CA . LEU B 1 409 ? 17.646 10.089 13.907 1 95.56 409 LEU B CA 1
ATOM 10275 C C . LEU B 1 409 ? 16.174 10.368 14.191 1 95.56 409 LEU B C 1
ATOM 10277 O O . LEU B 1 409 ? 15.46 10.889 13.331 1 95.56 409 LEU B O 1
ATOM 10281 N N . LEU B 1 410 ? 15.755 9.988 15.4 1 94.68 410 LEU B N 1
ATOM 10282 C CA . LEU B 1 410 ? 14.36 10.202 15.771 1 94.68 410 LEU B CA 1
ATOM 10283 C C . LEU B 1 410 ? 14.029 11.69 15.807 1 94.68 410 LEU B C 1
ATOM 10285 O O . LEU B 1 410 ? 12.908 12.089 15.484 1 94.68 410 LEU B O 1
ATOM 10289 N N . TYR B 1 411 ? 15.031 12.48 16.096 1 94.93 411 TYR B N 1
ATOM 10290 C CA . TYR B 1 411 ? 14.857 13.927 16.168 1 94.93 411 TYR B CA 1
ATOM 10291 C C . TYR B 1 411 ? 14.593 14.513 14.786 1 94.93 411 TYR B C 1
ATOM 10293 O O . TYR B 1 411 ? 13.872 15.504 14.653 1 94.93 411 TYR B O 1
ATOM 10301 N N . CYS B 1 412 ? 15.167 13.924 13.773 1 94.83 412 CYS B N 1
ATOM 10302 C CA . CYS B 1 412 ? 15.012 14.418 12.409 1 94.83 412 CYS B CA 1
ATOM 10303 C C . CYS B 1 412 ? 13.572 14.268 11.935 1 94.83 412 CYS B C 1
ATOM 10305 O O . CYS B 1 412 ? 13.144 14.958 11.008 1 94.83 412 CYS B O 1
ATOM 10307 N N . ALA B 1 413 ? 12.829 13.413 12.576 1 93.23 413 ALA B N 1
ATOM 10308 C CA . ALA B 1 413 ? 11.446 13.169 12.177 1 93.23 413 ALA B CA 1
ATOM 10309 C C . ALA B 1 413 ? 10.542 14.324 12.599 1 93.23 413 ALA B C 1
ATOM 10311 O O . ALA B 1 413 ? 9.402 14.428 12.139 1 93.23 413 ALA B O 1
ATOM 10312 N N . LEU B 1 414 ? 11.039 15.228 13.372 1 94.72 414 LEU B N 1
ATOM 10313 C CA . LEU B 1 414 ? 10.257 16.371 13.831 1 94.72 414 LEU B CA 1
ATOM 10314 C C . LEU B 1 414 ? 10.077 17.391 12.712 1 94.72 414 LEU B C 1
ATOM 10316 O O . LEU B 1 414 ? 9.227 18.28 12.807 1 94.72 414 LEU B O 1
ATOM 10320 N N . PHE B 1 415 ? 10.849 17.266 11.654 1 93.23 415 PHE B N 1
ATOM 10321 C CA . PHE B 1 415 ? 10.772 18.195 10.533 1 93.23 415 PHE B CA 1
ATOM 10322 C C . PHE B 1 415 ? 9.706 17.754 9.537 1 93.23 415 PHE B C 1
ATOM 10324 O O . PHE B 1 415 ? 9.325 16.582 9.507 1 93.23 415 PHE B O 1
ATOM 10331 N N . PRO B 1 416 ? 9.167 18.689 8.806 1 89.94 416 PRO B N 1
ATOM 10332 C CA . PRO B 1 416 ? 8.118 18.337 7.845 1 89.94 416 PRO B CA 1
ATOM 10333 C C . PRO B 1 416 ? 8.617 17.407 6.742 1 89.94 416 PRO B C 1
ATOM 10335 O O . PRO B 1 416 ? 9.827 17.275 6.54 1 89.94 416 PRO B O 1
ATOM 10338 N N . GLU B 1 417 ? 7.618 16.913 6.108 1 85.74 417 GLU B N 1
ATOM 10339 C CA . GLU B 1 417 ? 7.924 16.012 5 1 85.74 417 GLU B CA 1
ATOM 10340 C C . GLU B 1 417 ? 8.604 16.757 3.856 1 85.74 417 GLU B C 1
ATOM 10342 O O . GLU B 1 417 ? 8.249 17.897 3.551 1 85.74 417 GLU B O 1
ATOM 10347 N N . ASP B 1 418 ? 9.728 16.263 3.263 1 79.44 418 ASP B N 1
ATOM 10348 C CA . ASP B 1 418 ? 10.439 16.743 2.082 1 79.44 418 ASP B CA 1
ATOM 10349 C C . ASP B 1 418 ? 11.18 18.045 2.378 1 79.44 418 ASP B C 1
ATOM 10351 O O . ASP B 1 418 ? 11.593 18.753 1.458 1 79.44 418 ASP B O 1
ATOM 10355 N N . ASP B 1 419 ? 11.198 18.316 3.609 1 86.2 419 ASP B N 1
ATOM 10356 C CA . ASP B 1 419 ? 11.887 19.55 3.974 1 86.2 419 ASP B CA 1
ATOM 10357 C C . ASP B 1 419 ? 13.399 19.341 4.022 1 86.2 419 ASP B C 1
ATOM 10359 O O . ASP B 1 419 ? 13.87 18.229 4.269 1 86.2 419 ASP B O 1
ATOM 10363 N N . LYS B 1 420 ? 14.111 20.391 3.738 1 89.6 420 LYS B N 1
ATOM 10364 C CA . LYS B 1 420 ? 15.559 20.412 3.92 1 89.6 420 LYS B CA 1
ATOM 10365 C C . LYS B 1 420 ? 15.927 20.773 5.357 1 89.6 420 LYS B C 1
ATOM 10367 O O . LYS B 1 420 ? 15.438 21.767 5.897 1 89.6 420 LYS B O 1
ATOM 10372 N N . ILE B 1 421 ? 16.651 19.956 5.964 1 93.06 421 ILE B N 1
ATOM 10373 C CA . ILE B 1 421 ? 17.05 20.164 7.352 1 93.06 421 ILE B CA 1
ATOM 10374 C C . ILE B 1 421 ? 18.444 20.786 7.401 1 93.06 421 ILE B C 1
ATOM 10376 O O . ILE B 1 421 ? 19.404 20.212 6.882 1 93.06 421 ILE B O 1
ATOM 10380 N N . ASP B 1 422 ? 18.532 21.898 7.932 1 92.81 422 ASP B N 1
ATOM 10381 C CA . ASP B 1 422 ? 19.829 22.54 8.12 1 92.81 422 ASP B CA 1
ATOM 10382 C C . ASP B 1 422 ? 20.673 21.784 9.143 1 92.81 422 ASP B C 1
ATOM 10384 O O . ASP B 1 422 ? 20.26 21.612 10.292 1 92.81 422 ASP B O 1
ATOM 10388 N N . LYS B 1 423 ? 21.872 21.423 8.82 1 94.51 423 LYS B N 1
ATOM 10389 C CA . LYS B 1 423 ? 22.726 20.607 9.678 1 94.51 423 LYS B CA 1
ATOM 10390 C C . LYS B 1 423 ? 23.096 21.355 10.956 1 94.51 423 LYS B C 1
ATOM 10392 O O . LYS B 1 423 ? 23.072 20.781 12.047 1 94.51 423 LYS B O 1
ATOM 10397 N N . ASP B 1 424 ? 23.39 22.582 10.807 1 93.01 424 ASP B N 1
ATOM 10398 C CA . ASP B 1 424 ? 23.836 23.357 11.961 1 93.01 424 ASP B CA 1
ATOM 10399 C C . ASP B 1 424 ? 22.714 23.514 12.984 1 93.01 424 ASP B C 1
ATOM 10401 O O . ASP B 1 424 ? 22.932 23.336 14.184 1 93.01 424 ASP B O 1
ATOM 10405 N N . LYS B 1 425 ? 21.56 23.854 12.485 1 92.92 425 LYS B N 1
ATOM 10406 C CA . LYS B 1 425 ? 20.412 24.014 13.373 1 92.92 425 LYS B CA 1
ATOM 10407 C C . LYS B 1 425 ? 20.077 22.703 14.079 1 92.92 425 LYS B C 1
ATOM 10409 O O . LYS B 1 425 ? 19.762 22.698 15.271 1 92.92 425 LYS B O 1
ATOM 10414 N N . LEU B 1 426 ? 20.138 21.709 13.326 1 95.37 426 LEU B N 1
ATOM 10415 C CA . LEU B 1 426 ? 19.85 20.393 13.885 1 95.37 426 LEU B CA 1
ATOM 10416 C C . LEU B 1 426 ? 20.828 20.052 15.005 1 95.37 426 LEU B C 1
ATOM 10418 O O . LEU B 1 426 ? 20.424 19.548 16.055 1 95.37 426 LEU B O 1
ATOM 10422 N N . ILE B 1 427 ? 22.083 20.327 14.793 1 96.26 427 ILE B N 1
ATOM 10423 C CA . ILE B 1 427 ? 23.123 20.035 15.775 1 96.26 427 ILE B CA 1
ATOM 10424 C C . ILE B 1 427 ? 22.91 20.891 17.021 1 96.26 427 ILE B C 1
ATOM 10426 O O . ILE B 1 427 ? 23.106 20.421 18.145 1 96.26 427 ILE B O 1
ATOM 10430 N N . GLU B 1 428 ? 22.482 22.088 16.813 1 95.68 428 GLU B N 1
ATOM 10431 C CA . GLU B 1 428 ? 22.195 22.96 17.948 1 95.68 428 GLU B CA 1
ATOM 10432 C C . GLU B 1 428 ? 21.08 22.387 18.817 1 95.68 428 GLU B C 1
ATOM 10434 O O . GLU B 1 428 ? 21.15 22.449 20.046 1 95.68 428 GLU B O 1
ATOM 10439 N N . TYR B 1 429 ? 20.077 21.844 18.172 1 96.4 429 TYR B N 1
ATOM 10440 C CA . TYR B 1 429 ? 18.997 21.216 18.923 1 96.4 429 TYR B CA 1
ATOM 10441 C C . TYR B 1 429 ? 19.519 20.057 19.764 1 96.4 429 TYR B C 1
ATOM 10443 O O . TYR B 1 429 ? 19.139 19.905 20.927 1 96.4 429 TYR B O 1
ATOM 10451 N N . TRP B 1 430 ? 20.415 19.26 19.137 1 96.42 430 TRP B N 1
ATOM 10452 C CA . TRP B 1 430 ? 20.94 18.074 19.804 1 96.42 430 TRP B CA 1
ATOM 10453 C C . TRP B 1 430 ? 21.766 18.458 21.027 1 96.42 430 TRP B C 1
ATOM 10455 O O . TRP B 1 430 ? 21.708 17.786 22.059 1 96.42 430 TRP B O 1
ATOM 10465 N N . ILE B 1 431 ? 22.503 19.508 20.849 1 95.31 431 ILE B N 1
ATOM 10466 C CA . ILE B 1 431 ? 23.324 19.985 21.957 1 95.31 431 ILE B CA 1
ATOM 10467 C C . ILE B 1 431 ? 22.428 20.547 23.059 1 95.31 431 ILE B C 1
ATOM 10469 O O . ILE B 1 431 ? 22.642 20.272 24.242 1 95.31 431 ILE B O 1
ATOM 10473 N N . GLY B 1 432 ? 21.383 21.269 22.65 1 93.41 432 GLY B N 1
ATOM 10474 C CA . GLY B 1 432 ? 20.45 21.841 23.607 1 93.41 432 GLY B CA 1
ATOM 10475 C C . GLY B 1 432 ? 19.715 20.794 24.423 1 93.41 432 GLY B C 1
ATOM 10476 O O . GLY B 1 432 ? 19.546 20.949 25.634 1 93.41 432 GLY B O 1
ATOM 10477 N N . GLU B 1 433 ? 19.309 19.738 23.796 1 93.97 433 GLU B N 1
ATOM 10478 C CA . GLU B 1 433 ? 18.544 18.696 24.474 1 93.97 433 GLU B CA 1
ATOM 10479 C C . GLU B 1 433 ? 19.456 17.782 25.288 1 93.97 433 GLU B C 1
ATOM 10481 O O . GLU B 1 433 ? 18.983 17.006 26.12 1 93.97 433 GLU B O 1
ATOM 10486 N N . GLY B 1 434 ? 20.753 17.851 24.966 1 91.58 434 GLY B N 1
ATOM 10487 C CA . GLY B 1 434 ? 21.702 17.036 25.709 1 91.58 434 GLY B CA 1
ATOM 10488 C C . GLY B 1 434 ? 21.969 15.691 25.06 1 91.58 434 GLY B C 1
ATOM 10489 O O . GLY B 1 434 ? 22.498 14.781 25.702 1 91.58 434 GLY B O 1
ATOM 10490 N N . ILE B 1 435 ? 21.515 15.553 23.874 1 93.9 435 ILE B N 1
ATOM 10491 C CA . ILE B 1 435 ? 21.843 14.332 23.148 1 93.9 435 ILE B CA 1
ATOM 10492 C C . ILE B 1 435 ? 23.352 14.252 22.928 1 93.9 435 ILE B C 1
ATOM 10494 O O . ILE B 1 435 ? 23.951 13.184 23.071 1 93.9 435 ILE B O 1
ATOM 10498 N N . ILE B 1 436 ? 23.828 15.482 22.518 1 93.66 436 ILE B N 1
ATOM 10499 C CA . ILE B 1 436 ? 25.277 15.632 22.436 1 93.66 436 ILE B CA 1
ATOM 10500 C C . ILE B 1 436 ? 25.778 16.454 23.622 1 93.66 436 ILE B C 1
ATOM 10502 O O . ILE B 1 436 ? 25.273 17.548 23.885 1 93.66 436 ILE B O 1
ATOM 10506 N N . ASP B 1 437 ? 26.694 15.949 24.225 1 90.09 437 ASP B N 1
ATOM 10507 C CA . ASP B 1 437 ? 27.252 16.611 25.4 1 90.09 437 ASP B CA 1
ATOM 10508 C C . ASP B 1 437 ? 28.238 17.706 24.998 1 90.09 437 ASP B C 1
ATOM 10510 O O . ASP B 1 437 ? 29.209 17.442 24.287 1 90.09 437 ASP B O 1
ATOM 10514 N N . ALA B 1 438 ? 28.038 18.891 25.454 1 86.34 438 ALA B N 1
ATOM 10515 C CA . ALA B 1 438 ? 28.906 20.019 25.124 1 86.34 438 ALA B CA 1
ATOM 10516 C C . ALA B 1 438 ? 29.77 20.414 26.318 1 86.34 438 ALA B C 1
ATOM 10518 O O . ALA B 1 438 ? 30.321 21.517 26.355 1 86.34 438 ALA B O 1
ATOM 10519 N N . SER B 1 439 ? 29.972 19.762 27.434 1 84.38 439 SER B N 1
ATOM 10520 C CA . SER B 1 439 ? 30.751 20.087 28.624 1 84.38 439 SER B CA 1
ATOM 10521 C C . SER B 1 439 ? 32.225 20.283 28.283 1 84.38 439 SER B C 1
ATOM 10523 O O . SER B 1 439 ? 32.902 21.117 28.888 1 84.38 439 SER B O 1
ATOM 10525 N N . GLU B 1 440 ? 32.665 19.507 27.097 1 86.46 440 GLU B N 1
ATOM 10526 C CA . GLU B 1 440 ? 34.064 19.605 26.693 1 86.46 440 GLU B CA 1
ATOM 10527 C C . GLU B 1 440 ? 34.268 20.724 25.676 1 86.46 440 GLU B C 1
ATOM 10529 O O . GLU B 1 440 ? 35.395 20.983 25.247 1 86.46 440 GLU B O 1
ATOM 10534 N N . GLY B 1 441 ? 33.244 21.367 25.267 1 89.76 441 GLY B N 1
ATOM 10535 C CA . GLY B 1 441 ? 33.352 22.443 24.295 1 89.76 441 GLY B CA 1
ATOM 10536 C C . GLY B 1 441 ? 32.286 22.383 23.217 1 89.76 441 GLY B C 1
ATOM 10537 O O . GLY B 1 441 ? 31.888 21.298 22.79 1 89.76 441 GLY B O 1
ATOM 10538 N N . ILE B 1 442 ? 31.923 23.511 22.784 1 92.35 442 ILE B N 1
ATOM 10539 C CA . ILE B 1 442 ? 30.859 23.603 21.79 1 92.35 442 ILE B CA 1
ATOM 10540 C C . ILE B 1 442 ? 31.375 23.12 20.436 1 92.35 442 ILE B C 1
ATOM 10542 O O . ILE B 1 442 ? 30.645 22.475 19.681 1 92.35 442 ILE B O 1
ATOM 10546 N N . GLU B 1 443 ? 32.612 23.43 20.06 1 89.94 443 GLU B N 1
ATOM 10547 C CA . GLU B 1 443 ? 33.177 23.024 18.776 1 89.94 443 GLU B CA 1
ATOM 10548 C C . GLU B 1 443 ? 33.275 21.504 18.673 1 89.94 443 GLU B C 1
ATOM 10550 O O . GLU B 1 443 ? 32.98 20.928 17.624 1 89.94 443 GLU B O 1
ATOM 10555 N N . ARG B 1 444 ? 33.762 20.885 19.705 1 92.81 444 ARG B N 1
ATOM 10556 C CA . ARG B 1 444 ? 33.841 19.428 19.734 1 92.81 444 ARG B CA 1
ATOM 10557 C C . ARG B 1 444 ? 32.456 18.802 19.605 1 92.81 444 ARG B C 1
ATOM 10559 O O . ARG B 1 444 ? 32.291 17.78 18.937 1 92.81 444 ARG B O 1
ATOM 10566 N N . ALA B 1 445 ? 31.519 19.386 20.327 1 94.4 445 ALA B N 1
ATOM 10567 C CA . ALA B 1 445 ? 30.147 18.892 20.243 1 94.4 445 ALA B CA 1
ATOM 10568 C C . ALA B 1 445 ? 29.598 19.037 18.826 1 94.4 445 ALA B C 1
ATOM 10570 O O . ALA B 1 445 ? 28.878 18.161 18.34 1 94.4 445 ALA B O 1
ATOM 10571 N N . GLU B 1 446 ? 29.942 20.145 18.226 1 94.52 446 GLU B N 1
ATOM 10572 C CA . GLU B 1 446 ? 29.513 20.355 16.847 1 94.52 446 GLU B CA 1
ATOM 10573 C C . GLU B 1 446 ? 30.113 19.306 15.916 1 94.52 446 GLU B C 1
ATOM 10575 O O . GLU B 1 446 ? 29.42 18.766 15.051 1 94.52 446 GLU B O 1
ATOM 10580 N N . ASN B 1 447 ? 31.368 19.034 16.047 1 93.62 447 ASN B N 1
ATOM 10581 C CA . ASN B 1 447 ? 32.028 18.026 15.224 1 93.62 447 ASN B CA 1
ATOM 10582 C C . ASN B 1 447 ? 31.406 16.647 15.421 1 93.62 447 ASN B C 1
ATOM 10584 O O . ASN B 1 447 ? 31.273 15.88 14.466 1 93.62 447 ASN B O 1
ATOM 10588 N N . LYS B 1 448 ? 31.099 16.414 16.629 1 94.66 448 LYS B N 1
ATOM 10589 C CA . LYS B 1 448 ? 30.417 15.153 16.903 1 94.66 448 LYS B CA 1
ATOM 10590 C C . LYS B 1 448 ? 29.067 15.092 16.194 1 94.66 448 LYS B C 1
ATOM 10592 O O . LYS B 1 448 ? 28.672 14.039 15.689 1 94.66 448 LYS B O 1
ATOM 10597 N N . GLY B 1 449 ? 28.36 16.231 16.218 1 95.39 449 GLY B N 1
ATOM 10598 C CA . GLY B 1 449 ? 27.097 16.292 15.499 1 95.39 449 GLY B CA 1
ATOM 10599 C C . GLY B 1 449 ? 27.239 15.996 14.018 1 95.39 449 GLY B C 1
ATOM 10600 O O . GLY B 1 449 ? 26.441 15.248 13.45 1 95.39 449 GLY B O 1
ATOM 10601 N N . TYR B 1 450 ? 28.248 16.537 13.403 1 94.79 450 TYR B N 1
ATOM 10602 C CA . TYR B 1 450 ? 28.489 16.291 11.985 1 94.79 450 TYR B CA 1
ATOM 10603 C C . TYR B 1 450 ? 28.846 14.83 11.739 1 94.79 450 TYR B C 1
ATOM 10605 O O . TYR B 1 450 ? 28.49 14.263 10.703 1 94.79 450 TYR B O 1
ATOM 10613 N N . GLU B 1 451 ? 29.509 14.241 12.642 1 94.69 451 GLU B N 1
ATOM 10614 C CA . GLU B 1 451 ? 29.829 12.821 12.533 1 94.69 451 GLU B CA 1
ATOM 10615 C C . GLU B 1 451 ? 28.567 11.965 12.588 1 94.69 451 GLU B C 1
ATOM 10617 O O . GLU B 1 451 ? 28.443 10.984 11.851 1 94.69 451 GLU B O 1
ATOM 10622 N N . ILE B 1 452 ? 27.694 12.291 13.493 1 94.83 452 ILE B N 1
ATOM 10623 C CA . ILE B 1 452 ? 26.439 11.556 13.607 1 94.83 452 ILE B CA 1
ATOM 10624 C C . ILE B 1 452 ? 25.648 11.681 12.307 1 94.83 452 ILE B C 1
ATOM 10626 O O . ILE B 1 452 ? 25.134 10.688 11.787 1 94.83 452 ILE B O 1
ATOM 10630 N N . ILE B 1 453 ? 25.602 12.913 11.759 1 95.12 453 ILE B N 1
ATOM 10631 C CA . ILE B 1 453 ? 24.888 13.126 10.505 1 95.12 453 ILE B CA 1
ATOM 10632 C C . ILE B 1 453 ? 25.542 12.31 9.393 1 95.12 453 ILE B C 1
ATOM 10634 O O . ILE B 1 453 ? 24.852 11.675 8.592 1 95.12 453 ILE B O 1
ATOM 10638 N N . GLY B 1 454 ? 26.865 12.334 9.357 1 92.53 454 GLY B N 1
ATOM 10639 C CA . GLY B 1 454 ? 27.577 11.533 8.374 1 92.53 454 GLY B CA 1
ATOM 10640 C C . GLY B 1 454 ? 27.28 10.049 8.485 1 92.53 454 GLY B C 1
ATOM 10641 O O . GLY B 1 454 ? 27.117 9.366 7.472 1 92.53 454 GLY B O 1
ATOM 10642 N N . SER B 1 455 ? 27.222 9.597 9.71 1 93.33 455 SER B N 1
ATOM 10643 C CA . SER B 1 455 ? 26.923 8.188 9.94 1 93.33 455 SER B CA 1
ATOM 10644 C C . SER B 1 455 ? 25.52 7.834 9.458 1 93.33 455 SER B C 1
ATOM 10646 O O . SER B 1 455 ? 25.298 6.748 8.919 1 93.33 455 SER B O 1
ATOM 10648 N N . LEU B 1 456 ? 24.608 8.702 9.7 1 94.17 456 LEU B N 1
ATOM 10649 C CA . LEU B 1 456 ? 23.23 8.465 9.283 1 94.17 456 LEU B CA 1
ATOM 10650 C C . LEU B 1 456 ? 23.111 8.486 7.763 1 94.17 456 LEU B C 1
ATOM 10652 O O . LEU B 1 456 ? 22.328 7.728 7.187 1 94.17 456 LEU B O 1
ATOM 10656 N N . VAL B 1 457 ? 23.895 9.323 7.141 1 92.67 457 VAL B N 1
ATOM 10657 C CA . VAL B 1 457 ? 23.904 9.39 5.683 1 92.67 457 VAL B CA 1
ATOM 10658 C C . VAL B 1 457 ? 24.527 8.118 5.111 1 92.67 457 VAL B C 1
ATOM 10660 O O . VAL B 1 457 ? 24.006 7.541 4.153 1 92.67 457 VAL B O 1
ATOM 10663 N N . ARG B 1 458 ? 25.588 7.636 5.749 1 91.67 458 ARG B N 1
ATOM 10664 C CA . ARG B 1 458 ? 26.261 6.427 5.285 1 91.67 458 ARG B CA 1
ATOM 10665 C C . ARG B 1 458 ? 25.377 5.199 5.479 1 91.67 458 ARG B C 1
ATOM 10667 O O . ARG B 1 458 ? 25.459 4.241 4.709 1 91.67 458 ARG B O 1
ATOM 10674 N N . ALA B 1 459 ? 24.52 5.267 6.535 1 91.04 459 ALA B N 1
ATOM 10675 C CA . ALA B 1 459 ? 23.588 4.17 6.783 1 91.04 459 ALA B CA 1
ATOM 10676 C C . ALA B 1 459 ? 22.349 4.293 5.9 1 91.04 459 ALA B C 1
ATOM 10678 O O . ALA B 1 459 ? 21.428 3.479 5.995 1 91.04 459 ALA B O 1
ATOM 10679 N N . SER B 1 460 ? 22.273 5.317 5.022 1 90.2 460 SER B N 1
ATOM 10680 C CA . SER B 1 460 ? 21.204 5.563 4.059 1 90.2 460 SER B CA 1
ATOM 10681 C C . SER B 1 460 ? 19.895 5.907 4.762 1 90.2 460 SER B C 1
ATOM 10683 O O . SER B 1 460 ? 18.816 5.55 4.284 1 90.2 460 SER B O 1
ATOM 10685 N N . LEU B 1 461 ? 19.969 6.475 5.957 1 93.22 461 LEU B N 1
ATOM 10686 C CA . LEU B 1 461 ? 18.774 6.885 6.686 1 93.22 461 LEU B CA 1
ATOM 10687 C C . LEU B 1 461 ? 18.472 8.361 6.448 1 93.22 461 LEU B C 1
ATOM 10689 O O . LEU B 1 461 ? 17.337 8.805 6.636 1 93.22 461 LEU B O 1
ATOM 10693 N N . LEU B 1 462 ? 19.509 9.093 6.095 1 92.72 462 LEU B N 1
ATOM 10694 C CA . LEU B 1 462 ? 19.383 10.469 5.629 1 92.72 462 LEU B CA 1
ATOM 10695 C C . LEU B 1 462 ? 19.961 10.623 4.225 1 92.72 462 LEU B C 1
ATOM 10697 O O . LEU B 1 462 ? 20.81 9.831 3.809 1 92.72 462 LEU B O 1
ATOM 10701 N N . MET B 1 463 ? 19.469 11.585 3.527 1 89.51 463 MET B N 1
ATOM 10702 C CA . MET B 1 463 ? 19.921 11.824 2.159 1 89.51 463 MET B CA 1
ATOM 10703 C C . MET B 1 463 ? 20.554 13.206 2.029 1 89.51 463 MET B C 1
ATOM 10705 O O . MET B 1 463 ? 20.069 14.173 2.618 1 89.51 463 MET B O 1
ATOM 10709 N N . GLN B 1 464 ? 21.538 13.236 1.324 1 85.77 464 GLN B N 1
ATOM 10710 C CA . GLN B 1 464 ? 22.17 14.517 1.024 1 85.77 464 GLN B CA 1
ATOM 10711 C C . GLN B 1 464 ? 21.422 15.254 -0.083 1 85.77 464 GLN B C 1
ATOM 10713 O O . GLN B 1 464 ? 20.956 14.636 -1.042 1 85.77 464 GLN B O 1
ATOM 10718 N N . VAL B 1 465 ? 21.057 16.445 0.215 1 76.2 465 VAL B N 1
ATOM 10719 C CA . VAL B 1 465 ? 20.402 17.262 -0.801 1 76.2 465 VAL B CA 1
ATOM 10720 C C . VAL B 1 465 ? 21.414 17.667 -1.871 1 76.2 465 VAL B C 1
ATOM 10722 O O . VAL B 1 465 ? 22.608 17.789 -1.59 1 76.2 465 VAL B O 1
ATOM 10725 N N . GLU B 1 466 ? 21.063 17.611 -3.041 1 63.74 466 GLU B N 1
ATOM 10726 C CA . GLU B 1 466 ? 21.912 17.848 -4.205 1 63.74 466 GLU B CA 1
ATOM 10727 C C . GLU B 1 466 ? 23.02 18.847 -3.885 1 63.74 466 GLU B C 1
ATOM 10729 O O . GLU B 1 466 ? 22.913 19.615 -2.927 1 63.74 466 GLU B O 1
ATOM 10734 N N . ARG B 1 467 ? 24.075 18.89 -4.644 1 56.39 467 ARG B N 1
ATOM 10735 C CA . ARG B 1 467 ? 25.401 19.499 -4.617 1 56.39 467 ARG B CA 1
ATOM 10736 C C . ARG B 1 467 ? 25.311 20.996 -4.339 1 56.39 467 ARG B C 1
ATOM 10738 O O . ARG B 1 467 ? 26.259 21.596 -3.83 1 56.39 467 ARG B O 1
ATOM 10745 N N . VAL B 1 468 ? 24.034 21.426 -4.437 1 54.04 468 VAL B N 1
ATOM 10746 C CA . VAL B 1 468 ? 24.039 22.885 -4.409 1 54.04 468 VAL B CA 1
ATOM 10747 C C . VAL B 1 468 ? 24.046 23.374 -2.962 1 54.04 468 VAL B C 1
ATOM 10749 O O . VAL B 1 468 ? 24.683 24.381 -2.644 1 54.04 468 VAL B O 1
ATOM 10752 N N . ASP B 1 469 ? 23.541 22.525 -2.075 1 65.18 469 ASP B N 1
ATOM 10753 C CA . ASP B 1 469 ? 23.5 23.006 -0.697 1 65.18 469 ASP B CA 1
ATOM 10754 C C . ASP B 1 469 ? 23.973 21.928 0.275 1 65.18 469 ASP B C 1
ATOM 10756 O O . ASP B 1 469 ? 23.158 21.252 0.906 1 65.18 469 ASP B O 1
ATOM 10760 N N . PRO B 1 470 ? 25.252 21.743 0.394 1 74.17 470 PRO B N 1
ATOM 10761 C CA . PRO B 1 470 ? 25.823 20.658 1.194 1 74.17 470 PRO B CA 1
ATOM 10762 C C . PRO B 1 470 ? 25.462 20.762 2.674 1 74.17 470 PRO B C 1
ATOM 10764 O O . PRO B 1 470 ? 25.641 19.801 3.427 1 74.17 470 PRO B O 1
ATOM 10767 N N . ASN B 1 471 ? 24.847 21.813 2.999 1 85.21 471 ASN B N 1
ATOM 10768 C CA . ASN B 1 471 ? 24.59 21.998 4.424 1 85.21 471 ASN B CA 1
ATOM 10769 C C . ASN B 1 471 ? 23.207 21.487 4.815 1 85.21 471 ASN B C 1
ATOM 10771 O O . ASN B 1 471 ? 22.8 21.609 5.972 1 85.21 471 ASN B O 1
ATOM 10775 N N . TYR B 1 472 ? 22.6 20.849 3.856 1 90.83 472 TYR B N 1
ATOM 10776 C CA . TYR B 1 472 ? 21.25 20.383 4.15 1 90.83 472 TYR B CA 1
ATOM 10777 C C . TYR B 1 472 ? 21.138 18.876 3.955 1 90.83 472 TYR B C 1
ATOM 10779 O O . TYR B 1 472 ? 21.872 18.291 3.155 1 90.83 472 TYR B O 1
ATOM 10787 N N . VAL B 1 473 ? 20.309 18.251 4.747 1 92.91 473 VAL B N 1
ATOM 10788 C CA . VAL B 1 473 ? 19.981 16.837 4.597 1 92.91 473 VAL B CA 1
ATOM 10789 C C . VAL B 1 473 ? 18.465 16.66 4.548 1 92.91 473 VAL B C 1
ATOM 10791 O O . VAL B 1 473 ? 17.716 17.569 4.913 1 92.91 473 VAL B O 1
ATOM 10794 N N . ARG B 1 474 ? 18.151 15.674 4.003 1 92.12 474 ARG B N 1
ATOM 10795 C CA . ARG B 1 474 ? 16.727 15.371 3.903 1 92.12 474 ARG B CA 1
ATOM 10796 C C . ARG B 1 474 ? 16.437 13.948 4.367 1 92.12 474 ARG B C 1
ATOM 10798 O O . ARG B 1 474 ? 17.296 13.069 4.266 1 92.12 474 ARG B O 1
ATOM 10805 N N . MET B 1 475 ? 15.344 13.779 4.948 1 92.77 475 MET B N 1
ATOM 10806 C CA . MET B 1 475 ? 14.904 12.455 5.377 1 92.77 475 MET B CA 1
ATOM 10807 C C . MET B 1 475 ? 13.814 11.918 4.456 1 92.77 475 MET B C 1
ATOM 10809 O O . MET B 1 475 ? 12.886 12.644 4.096 1 92.77 475 MET B O 1
ATOM 10813 N N . HIS B 1 476 ? 13.955 10.723 4.028 1 90.68 476 HIS B N 1
ATOM 10814 C CA . HIS B 1 476 ? 12.947 10.09 3.185 1 90.68 476 HIS B CA 1
ATOM 10815 C C . HIS B 1 476 ? 11.632 9.912 3.937 1 90.68 476 HIS B C 1
ATOM 10817 O O . HIS B 1 476 ? 11.632 9.587 5.127 1 90.68 476 HIS B O 1
ATOM 10823 N N . ASP B 1 477 ? 10.498 9.982 3.319 1 88.85 477 ASP B N 1
ATOM 10824 C CA . ASP B 1 477 ? 9.182 9.966 3.951 1 88.85 477 ASP B CA 1
ATOM 10825 C C . ASP B 1 477 ? 8.941 8.649 4.685 1 88.85 477 ASP B C 1
ATOM 10827 O O . ASP B 1 477 ? 8.399 8.64 5.792 1 88.85 477 ASP B O 1
ATOM 10831 N N . VAL B 1 478 ? 9.306 7.592 4.137 1 89.64 478 VAL B N 1
ATOM 10832 C CA . VAL B 1 478 ? 9.054 6.286 4.738 1 89.64 478 VAL B CA 1
ATOM 10833 C C . VAL B 1 478 ? 9.96 6.092 5.952 1 89.64 478 VAL B C 1
ATOM 10835 O O . VAL B 1 478 ? 9.559 5.474 6.941 1 89.64 478 VAL B O 1
ATOM 10838 N N . VAL B 1 479 ? 11.198 6.566 5.848 1 92.54 479 VAL B N 1
ATOM 10839 C CA . VAL B 1 479 ? 12.11 6.508 6.986 1 92.54 479 VAL B CA 1
ATOM 10840 C C . VAL B 1 479 ? 11.583 7.39 8.116 1 92.54 479 VAL B C 1
ATOM 10842 O O . VAL B 1 479 ? 11.705 7.042 9.292 1 92.54 479 VAL B O 1
ATOM 10845 N N . ARG B 1 480 ? 11.079 8.494 7.674 1 92.49 480 ARG B N 1
ATOM 10846 C CA . ARG B 1 480 ? 10.465 9.388 8.651 1 92.49 480 ARG B CA 1
ATOM 10847 C C . ARG B 1 480 ? 9.322 8.694 9.385 1 92.49 480 ARG B C 1
ATOM 10849 O O . ARG B 1 480 ? 9.197 8.816 10.605 1 92.49 480 ARG B O 1
ATOM 10856 N N . GLU B 1 481 ? 8.545 7.995 8.66 1 90.95 481 GLU B N 1
ATOM 10857 C CA . GLU B 1 481 ? 7.437 7.262 9.265 1 90.95 481 GLU B CA 1
ATOM 10858 C C . GLU B 1 481 ? 7.943 6.192 10.227 1 90.95 481 GLU B C 1
ATOM 10860 O O . GLU B 1 481 ? 7.335 5.952 11.273 1 90.95 481 GLU B O 1
ATOM 10865 N N . MET B 1 482 ? 8.966 5.542 9.868 1 92.26 482 MET B N 1
ATOM 10866 C CA . MET B 1 482 ? 9.571 4.551 10.752 1 92.26 482 MET B CA 1
ATOM 10867 C C . MET B 1 482 ? 10.064 5.2 12.041 1 92.26 482 MET B C 1
ATOM 10869 O O . MET B 1 482 ? 9.85 4.666 13.131 1 92.26 482 MET B O 1
ATOM 10873 N N . ALA B 1 483 ? 10.728 6.325 11.83 1 93.55 483 ALA B N 1
ATOM 10874 C CA . ALA B 1 483 ? 11.255 7.038 12.991 1 93.55 483 ALA B CA 1
ATOM 10875 C C . ALA B 1 483 ? 10.13 7.457 13.933 1 93.55 483 ALA B C 1
ATOM 10877 O O . ALA B 1 483 ? 10.247 7.313 15.153 1 93.55 483 ALA B O 1
ATOM 10878 N N . LEU B 1 484 ? 9.053 7.934 13.408 1 92.72 484 LEU B N 1
ATOM 10879 C CA . LEU B 1 484 ? 7.906 8.336 14.215 1 92.72 484 LEU B CA 1
ATOM 10880 C C . LEU B 1 484 ? 7.271 7.129 14.897 1 92.72 484 LEU B C 1
ATOM 10882 O O . LEU B 1 484 ? 6.831 7.219 16.045 1 92.72 484 LEU B O 1
ATOM 10886 N N . TRP B 1 485 ? 7.228 6.017 14.181 1 92.02 485 TRP B N 1
ATOM 10887 C CA . TRP B 1 485 ? 6.7 4.765 14.712 1 92.02 485 TRP B CA 1
ATOM 10888 C C . TRP B 1 485 ? 7.52 4.291 15.908 1 92.02 485 TRP B C 1
ATOM 10890 O O . TRP B 1 485 ? 6.961 3.865 16.922 1 92.02 485 TRP B O 1
ATOM 10900 N N . ILE B 1 486 ? 8.823 4.445 15.814 1 93.09 486 ILE B N 1
ATOM 10901 C CA . ILE B 1 486 ? 9.711 4.024 16.892 1 93.09 486 ILE B CA 1
ATOM 10902 C C . ILE B 1 486 ? 9.595 4.995 18.065 1 93.09 486 ILE B C 1
ATOM 10904 O O . ILE B 1 486 ? 9.537 4.575 19.223 1 93.09 486 ILE B O 1
ATOM 10908 N N . ALA B 1 487 ? 9.538 6.291 17.72 1 92.46 487 ALA B N 1
ATOM 10909 C CA . ALA B 1 487 ? 9.469 7.327 18.748 1 92.46 487 ALA B CA 1
ATOM 10910 C C . ALA B 1 487 ? 8.168 7.228 19.539 1 92.46 487 ALA B C 1
ATOM 10912 O O . ALA B 1 487 ? 8.109 7.634 20.702 1 92.46 487 ALA B O 1
ATOM 10913 N N . SER B 1 488 ? 7.179 6.686 18.898 1 90.18 488 SER B N 1
ATOM 10914 C CA . SER B 1 488 ? 5.897 6.496 19.567 1 90.18 488 SER B CA 1
ATOM 10915 C C . SER B 1 488 ? 5.811 5.12 20.218 1 90.18 488 SER B C 1
ATOM 10917 O O . SER B 1 488 ? 4.72 4.565 20.368 1 90.18 488 SER B O 1
ATOM 10919 N N . ASP B 1 489 ? 6.981 4.55 20.513 1 88.29 489 ASP B N 1
ATOM 10920 C CA . ASP B 1 489 ? 7.079 3.23 21.129 1 88.29 489 ASP B CA 1
ATOM 10921 C C . ASP B 1 489 ? 6.426 2.164 20.252 1 88.29 489 ASP B C 1
ATOM 10923 O O . ASP B 1 489 ? 5.561 1.417 20.714 1 88.29 489 ASP B O 1
ATOM 10927 N N . LEU B 1 490 ? 6.739 2.179 19 1 87.46 490 LEU B N 1
ATOM 10928 C CA . LEU B 1 490 ? 6.315 1.217 17.988 1 87.46 490 LEU B CA 1
ATOM 10929 C C . LEU B 1 490 ? 4.802 1.253 17.803 1 87.46 490 LEU B C 1
ATOM 10931 O O . LEU B 1 490 ? 4.166 0.207 17.649 1 87.46 490 LEU B O 1
ATOM 10935 N N . GLY B 1 491 ? 4.335 2.379 18.035 1 78.73 491 GLY B N 1
ATOM 10936 C CA . GLY B 1 491 ? 2.912 2.561 17.799 1 78.73 491 GLY B CA 1
ATOM 10937 C C . GLY B 1 491 ? 2.072 2.383 19.05 1 78.73 491 GLY B C 1
ATOM 10938 O O . GLY B 1 491 ? 0.857 2.587 19.022 1 78.73 491 GLY B O 1
ATOM 10939 N N . THR B 1 492 ? 3.082 1.995 20.251 1 77.7 492 THR B N 1
ATOM 10940 C CA . THR B 1 492 ? 2.372 1.75 21.502 1 77.7 492 THR B CA 1
ATOM 10941 C C . THR B 1 492 ? 1.992 3.066 22.174 1 77.7 492 THR B C 1
ATOM 10943 O O . THR B 1 492 ? 0.889 3.201 22.707 1 77.7 492 THR B O 1
ATOM 10946 N N . GLU B 1 493 ? 2.398 4.309 21.911 1 85.86 493 GLU B N 1
ATOM 10947 C CA . GLU B 1 493 ? 2.153 5.645 22.446 1 85.86 493 GLU B CA 1
ATOM 10948 C C . GLU B 1 493 ? 2.224 6.701 21.347 1 85.86 493 GLU B C 1
ATOM 10950 O O . GLU B 1 493 ? 3.248 7.368 21.184 1 85.86 493 GLU B O 1
ATOM 10955 N N . LYS B 1 494 ? 1.149 7.034 20.763 1 78.95 494 LYS B N 1
ATOM 10956 C CA . LYS B 1 494 ? 1.098 7.906 19.593 1 78.95 494 LYS B CA 1
ATOM 10957 C C . LYS B 1 494 ? 1.324 9.364 19.983 1 78.95 494 LYS B C 1
ATOM 10959 O O . LYS B 1 494 ? 1.796 10.163 19.172 1 78.95 494 LYS B O 1
ATOM 10964 N N . ASP B 1 495 ? 1.074 9.725 21.222 1 85.49 495 ASP B N 1
ATOM 10965 C CA . ASP B 1 495 ? 1.131 11.132 21.61 1 85.49 495 ASP B CA 1
ATOM 10966 C C . ASP B 1 495 ? 2.511 11.496 22.153 1 85.49 495 ASP B C 1
ATOM 10968 O O . ASP B 1 495 ? 2.757 12.649 22.512 1 85.49 495 ASP B O 1
ATOM 10972 N N . ALA B 1 496 ? 3.389 10.551 22.186 1 89.24 496 ALA B N 1
ATOM 10973 C CA . ALA B 1 496 ? 4.73 10.86 22.676 1 89.24 496 ALA B CA 1
ATOM 10974 C C . ALA B 1 496 ? 5.426 11.87 21.769 1 89.24 496 ALA B C 1
ATOM 10976 O O . ALA B 1 496 ? 6.122 12.769 22.249 1 89.24 496 ALA B O 1
ATOM 10977 N N . PHE B 1 497 ? 5.202 11.709 20.451 1 90.96 497 PHE B N 1
ATOM 10978 C CA . PHE B 1 497 ? 5.717 12.611 19.428 1 90.96 497 PHE B CA 1
ATOM 10979 C C . PHE B 1 497 ? 4.577 13.217 18.617 1 90.96 497 PHE B C 1
ATOM 10981 O O . PHE B 1 497 ? 3.845 12.499 17.932 1 90.96 497 PHE B O 1
ATOM 10988 N N . ILE B 1 498 ? 4.376 14.464 18.79 1 91.26 498 ILE B N 1
ATOM 10989 C CA . ILE B 1 498 ? 3.345 15.136 18.008 1 91.26 498 ILE B CA 1
ATOM 10990 C C . ILE B 1 498 ? 3.994 15.965 16.902 1 91.26 498 ILE B C 1
ATOM 10992 O O . ILE B 1 498 ? 4.567 17.024 17.167 1 91.26 498 ILE B O 1
ATOM 10996 N N . VAL B 1 499 ? 3.965 15.477 15.726 1 91.36 499 VAL B N 1
ATOM 10997 C CA . VAL B 1 499 ? 4.571 16.184 14.602 1 91.36 499 VAL B CA 1
ATOM 10998 C C . VAL B 1 499 ? 3.491 16.58 13.598 1 91.36 499 VAL B C 1
ATOM 11000 O O . VAL B 1 499 ? 3.042 15.752 12.801 1 91.36 499 VAL B O 1
ATOM 11003 N N . ARG B 1 500 ? 3.069 17.772 13.634 1 88.75 500 ARG B N 1
ATOM 11004 C CA . ARG B 1 500 ? 2.132 18.357 12.682 1 88.75 500 ARG B CA 1
ATOM 11005 C C . ARG B 1 500 ? 2.755 19.547 11.96 1 88.75 500 ARG B C 1
ATOM 11007 O O . ARG B 1 500 ? 2.186 20.64 11.948 1 88.75 500 ARG B O 1
ATOM 11014 N N . ALA B 1 501 ? 3.875 19.242 11.352 1 88.55 501 ALA B N 1
ATOM 11015 C CA . ALA B 1 501 ? 4.642 20.288 10.681 1 88.55 501 ALA B CA 1
ATOM 11016 C C . ALA B 1 501 ? 4.191 20.456 9.233 1 88.55 501 ALA B C 1
ATOM 11018 O O . ALA B 1 501 ? 4.145 19.485 8.474 1 88.55 501 ALA B O 1
ATOM 11019 N N . GLY B 1 502 ? 3.838 21.591 8.846 1 81.07 502 GLY B N 1
ATOM 11020 C CA . GLY B 1 502 ? 3.523 21.914 7.463 1 81.07 502 GLY B CA 1
ATOM 11021 C C . GLY B 1 502 ? 2.152 21.425 7.035 1 81.07 502 GLY B C 1
ATOM 11022 O O . GLY B 1 502 ? 1.934 21.124 5.859 1 81.07 502 GLY B O 1
ATOM 11023 N N . VAL B 1 503 ? 1.193 21.153 7.916 1 78.14 503 VAL B N 1
ATOM 11024 C CA . VAL B 1 503 ? -0.122 20.612 7.589 1 78.14 503 VAL B CA 1
ATOM 11025 C C . VAL B 1 503 ? -1.134 21.749 7.47 1 78.14 503 VAL B C 1
ATOM 11027 O O . VAL B 1 503 ? -2.26 21.542 7.01 1 78.14 503 VAL B O 1
ATOM 11030 N N . GLY B 1 504 ? -0.699 22.982 7.814 1 75.95 504 GLY B N 1
ATOM 11031 C CA . GLY B 1 504 ? -1.571 24.138 7.68 1 75.95 504 GLY B CA 1
ATOM 11032 C C . GLY B 1 504 ? -2.505 24.32 8.862 1 75.95 504 GLY B C 1
ATOM 11033 O O . GLY B 1 504 ? -3.652 24.741 8.694 1 75.95 504 GLY B O 1
ATOM 11034 N N . LEU B 1 505 ? -2.04 24.101 10.111 1 82.33 505 LEU B N 1
ATOM 11035 C CA . LEU B 1 505 ? -2.837 24.227 11.327 1 82.33 505 LEU B CA 1
ATOM 11036 C C . LEU B 1 505 ? -3.064 25.694 11.679 1 82.33 505 LEU B C 1
ATOM 11038 O O . LEU B 1 505 ? -2.158 26.519 11.534 1 82.33 505 LEU B O 1
ATOM 11042 N N . ARG B 1 506 ? -4.232 26.026 12.115 1 80.3 506 ARG B N 1
ATOM 11043 C CA . ARG B 1 506 ? -4.529 27.379 12.576 1 80.3 506 ARG B CA 1
ATOM 11044 C C . ARG B 1 506 ? -4.583 27.438 14.099 1 80.3 506 ARG B C 1
ATOM 11046 O O . ARG B 1 506 ? -4.45 28.513 14.689 1 80.3 506 ARG B O 1
ATOM 11053 N N . LYS B 1 507 ? -4.886 26.195 14.642 1 81.69 507 LYS B N 1
ATOM 11054 C CA . LYS B 1 507 ? -4.898 26.069 16.096 1 81.69 507 LYS B CA 1
ATOM 11055 C C . LYS B 1 507 ? -4.045 24.889 16.553 1 81.69 507 LYS B C 1
ATOM 11057 O O . LYS B 1 507 ? -3.621 24.069 15.736 1 81.69 507 LYS B O 1
ATOM 11062 N N . ILE B 1 508 ? -3.78 24.895 17.833 1 85.96 508 ILE B N 1
ATOM 11063 C CA . ILE B 1 508 ? -3.008 23.792 18.394 1 85.96 508 ILE B CA 1
ATOM 11064 C C . ILE B 1 508 ? -3.797 22.491 18.265 1 85.96 508 ILE B C 1
ATOM 11066 O O . ILE B 1 508 ? -5.013 22.473 18.468 1 85.96 508 ILE B O 1
ATOM 11070 N N . PRO B 1 509 ? -3.168 21.453 17.837 1 82.14 509 PRO B N 1
ATOM 11071 C CA . PRO B 1 509 ? -3.871 20.18 17.661 1 82.14 509 PRO B CA 1
ATOM 11072 C C . PRO B 1 509 ? -4.373 19.597 18.98 1 82.14 509 PRO B C 1
ATOM 11074 O O . PRO B 1 509 ? -3.761 19.815 20.029 1 82.14 509 PRO B O 1
ATOM 11077 N N . LYS B 1 510 ? -5.479 18.877 18.936 1 77.71 510 LYS B N 1
ATOM 11078 C CA . LYS B 1 510 ? -6.029 18.229 20.123 1 77.71 510 LYS B CA 1
ATOM 11079 C C . LYS B 1 510 ? -5.278 16.94 20.444 1 77.71 510 LYS B C 1
ATOM 11081 O O . LYS B 1 510 ? -5.066 16.103 19.564 1 77.71 510 LYS B O 1
ATOM 11086 N N . VAL B 1 511 ? -4.746 16.909 21.58 1 82.79 511 VAL B N 1
ATOM 11087 C CA . VAL B 1 511 ? -4.011 15.74 22.05 1 82.79 511 VAL B CA 1
ATOM 11088 C C . VAL B 1 511 ? -4.79 15.054 23.17 1 82.79 511 VAL B C 1
ATOM 11090 O O . VAL B 1 511 ? -5.361 15.722 24.036 1 82.79 511 VAL B O 1
ATOM 11093 N N . LYS B 1 512 ? -5.016 13.74 23.152 1 76.02 512 LYS B N 1
ATOM 11094 C CA . LYS B 1 512 ? -5.765 12.986 24.154 1 76.02 512 LYS B CA 1
ATOM 11095 C C . LYS B 1 512 ? -5.037 12.981 25.495 1 76.02 512 LYS B C 1
ATOM 11097 O O . LYS B 1 512 ? -5.641 13.249 26.536 1 76.02 512 LYS B O 1
ATOM 11102 N N . LYS B 1 513 ? -3.652 12.746 25.508 1 81.35 513 LYS B N 1
ATOM 11103 C CA . LYS B 1 513 ? -2.847 12.659 26.723 1 81.35 513 LYS B CA 1
ATOM 11104 C C . LYS B 1 513 ? -1.658 13.615 26.665 1 81.35 513 LYS B C 1
ATOM 11106 O O . LYS B 1 513 ? -0.554 13.218 26.285 1 81.35 513 LYS B O 1
ATOM 11111 N N . TRP B 1 514 ? -1.76 14.786 27.178 1 87.78 514 TRP B N 1
ATOM 11112 C CA . TRP B 1 514 ? -0.716 15.805 27.153 1 87.78 514 TRP B CA 1
ATOM 11113 C C . TRP B 1 514 ? 0.448 15.415 28.057 1 87.78 514 TRP B C 1
ATOM 11115 O O . TRP B 1 514 ? 1.588 15.821 27.821 1 87.78 514 TRP B O 1
ATOM 11125 N N . ASN B 1 515 ? 0.174 14.555 28.895 1 88.82 515 ASN B N 1
ATOM 11126 C CA . ASN B 1 515 ? 1.165 14.216 29.909 1 88.82 515 ASN B CA 1
ATOM 11127 C C . ASN B 1 515 ? 2.263 13.32 29.343 1 88.82 515 ASN B C 1
ATOM 11129 O O . ASN B 1 515 ? 3.354 13.234 29.909 1 88.82 515 ASN B O 1
ATOM 11133 N N . VAL B 1 516 ? 1.961 12.747 28.24 1 91.03 516 VAL B N 1
ATOM 11134 C CA . VAL B 1 516 ? 2.919 11.777 27.72 1 91.03 516 VAL B CA 1
ATOM 11135 C C . VAL B 1 516 ? 3.701 12.393 26.562 1 91.03 516 VAL B C 1
ATOM 11137 O O . VAL B 1 516 ? 4.684 11.816 26.092 1 91.03 516 VAL B O 1
ATOM 11140 N N . VAL B 1 517 ? 3.446 13.674 26.235 1 93.76 517 VAL B N 1
ATOM 11141 C CA . VAL B 1 517 ? 4.087 14.301 25.084 1 93.76 517 VAL B CA 1
ATOM 11142 C C . VAL B 1 517 ? 5.535 14.647 25.424 1 93.76 517 VAL B C 1
ATOM 11144 O O . VAL B 1 517 ? 5.798 15.356 26.398 1 93.76 517 VAL B O 1
ATOM 11147 N N . ARG B 1 518 ? 6.441 14.191 24.707 1 94.78 518 ARG B N 1
ATOM 11148 C CA . ARG B 1 518 ? 7.86 14.425 24.955 1 94.78 518 ARG B CA 1
ATOM 11149 C C . ARG B 1 518 ? 8.421 15.466 23.992 1 94.78 518 ARG B C 1
ATOM 11151 O O . ARG B 1 518 ? 9.253 16.29 24.376 1 94.78 518 ARG B O 1
ATOM 11158 N N . ARG B 1 519 ? 7.999 15.373 22.774 1 96.03 519 ARG B N 1
ATOM 11159 C CA . ARG B 1 519 ? 8.459 16.31 21.754 1 96.03 519 ARG B CA 1
ATOM 11160 C C . ARG B 1 519 ? 7.312 16.738 20.845 1 96.03 519 ARG B C 1
ATOM 11162 O O . ARG B 1 519 ? 6.441 15.931 20.515 1 96.03 519 ARG B O 1
ATOM 11169 N N . MET B 1 520 ? 7.315 17.972 20.471 1 94.66 520 MET B N 1
ATOM 11170 C CA . MET B 1 520 ? 6.235 18.52 19.655 1 94.66 520 MET B CA 1
ATOM 11171 C C . MET B 1 520 ? 6.783 19.47 18.595 1 94.66 520 MET B C 1
ATOM 11173 O O . MET B 1 520 ? 7.607 20.335 18.897 1 94.66 520 MET B O 1
ATOM 11177 N N . SER B 1 521 ? 6.497 19.237 17.363 1 95.41 521 SER B N 1
ATOM 11178 C CA . SER B 1 521 ? 6.889 20.11 16.262 1 95.41 521 SER B CA 1
ATOM 11179 C C . SER B 1 521 ? 5.668 20.66 15.532 1 95.41 521 SER B C 1
ATOM 11181 O O . SER B 1 521 ? 4.88 19.899 14.968 1 95.41 521 SER B O 1
ATOM 11183 N N . LEU B 1 522 ? 5.425 21.895 15.61 1 94.22 522 LEU B N 1
ATOM 11184 C CA . LEU B 1 522 ? 4.347 22.589 14.913 1 94.22 522 LEU B CA 1
ATOM 11185 C C . LEU B 1 522 ? 4.905 23.612 13.929 1 94.22 522 LEU B C 1
ATOM 11187 O O . LEU B 1 522 ? 4.333 24.69 13.757 1 94.22 522 LEU B O 1
ATOM 11191 N N . MET B 1 523 ? 6.009 23.28 13.316 1 93.19 523 MET B N 1
ATOM 11192 C CA . MET B 1 523 ? 6.693 24.166 12.379 1 93.19 523 MET B CA 1
ATOM 11193 C C . MET B 1 523 ? 5.854 24.384 11.124 1 93.19 523 MET B C 1
ATOM 11195 O O . MET B 1 523 ? 5.038 23.534 10.762 1 93.19 523 MET B O 1
ATOM 11199 N N . HIS B 1 524 ? 6.044 25.48 10.456 1 89.91 524 HIS B N 1
ATOM 11200 C CA . HIS B 1 524 ? 5.458 25.765 9.151 1 89.91 524 HIS B CA 1
ATOM 11201 C C . HIS B 1 524 ? 3.936 25.687 9.202 1 89.91 524 HIS B C 1
ATOM 11203 O O . HIS B 1 524 ? 3.318 24.985 8.398 1 89.91 524 HIS B O 1
ATOM 11209 N N . ASN B 1 525 ? 3.367 26.306 10.256 1 90.61 525 ASN B N 1
ATOM 11210 C CA . ASN B 1 525 ? 1.914 26.335 10.387 1 90.61 525 ASN B CA 1
ATOM 11211 C C . ASN B 1 525 ? 1.384 27.766 10.442 1 90.61 525 ASN B C 1
ATOM 11213 O O . ASN B 1 525 ? 2.157 28.722 10.36 1 90.61 525 ASN B O 1
ATOM 11217 N N . GLU B 1 526 ? 0.083 27.948 10.455 1 86.89 526 GLU B N 1
ATOM 11218 C CA . GLU B 1 526 ? -0.549 29.264 10.471 1 86.89 526 GLU B CA 1
ATOM 11219 C C . GLU B 1 526 ? -1.181 29.555 11.829 1 86.89 526 GLU B C 1
ATOM 11221 O O . GLU B 1 526 ? -2.296 30.076 11.902 1 86.89 526 GLU B O 1
ATOM 11226 N N . ILE B 1 527 ? -0.503 29.216 12.852 1 89.65 527 ILE B N 1
ATOM 11227 C CA . ILE B 1 527 ? -0.995 29.457 14.205 1 89.65 527 ILE B CA 1
ATOM 11228 C C . ILE B 1 527 ? -0.746 30.912 14.592 1 89.65 527 ILE B C 1
ATOM 11230 O O . ILE B 1 527 ? 0.397 31.378 14.582 1 89.65 527 ILE B O 1
ATOM 11234 N N . ARG B 1 528 ? -1.636 31.633 14.94 1 87.46 528 ARG B N 1
ATOM 11235 C CA . ARG B 1 528 ? -1.502 33.057 15.225 1 87.46 528 ARG B CA 1
ATOM 11236 C C . ARG B 1 528 ? -1.406 33.309 16.726 1 87.46 528 ARG B C 1
ATOM 11238 O O . ARG B 1 528 ? -0.725 34.239 17.162 1 87.46 528 ARG B O 1
ATOM 11245 N N . SER B 1 529 ? -2.145 32.45 17.485 1 89.62 529 SER B N 1
ATOM 11246 C CA . SER B 1 529 ? -2.128 32.647 18.931 1 89.62 529 SER B CA 1
ATOM 11247 C C . SER B 1 529 ? -2.007 31.317 19.669 1 89.62 529 SER B C 1
ATOM 11249 O O . SER B 1 529 ? -2.576 30.31 19.241 1 89.62 529 SER B O 1
ATOM 11251 N N . LEU B 1 530 ? -1.214 31.278 20.685 1 90.35 530 LEU B N 1
ATOM 11252 C CA . LEU B 1 530 ? -1.094 30.13 21.578 1 90.35 530 LEU B CA 1
ATOM 11253 C C . LEU B 1 530 ? -1.761 30.414 22.92 1 90.35 530 LEU B C 1
ATOM 11255 O O . LEU B 1 530 ? -1.207 31.136 23.753 1 90.35 530 LEU B O 1
ATOM 11259 N N . ASP B 1 531 ? -2.923 29.867 22.942 1 84.23 531 ASP B N 1
ATOM 11260 C CA . ASP B 1 531 ? -3.691 30.103 24.161 1 84.23 531 ASP B CA 1
ATOM 11261 C C . ASP B 1 531 ? -3.833 28.821 24.978 1 84.23 531 ASP B C 1
ATOM 11263 O O . ASP B 1 531 ? -3.555 27.727 24.48 1 84.23 531 ASP B O 1
ATOM 11267 N N . GLY B 1 532 ? -4.063 28.923 26.287 1 81.49 532 GLY B N 1
ATOM 11268 C CA . GLY B 1 532 ? -4.327 27.79 27.159 1 81.49 532 GLY B CA 1
ATOM 11269 C C . GLY B 1 532 ? -3.124 27.38 27.986 1 81.49 532 GLY B C 1
ATOM 11270 O O . GLY B 1 532 ? -2.097 28.062 27.979 1 81.49 532 GLY B O 1
ATOM 11271 N N . SER B 1 533 ? -3.34 26.474 28.852 1 85.63 533 SER B N 1
ATOM 11272 C CA . SER B 1 533 ? -2.293 25.948 29.723 1 85.63 533 SER B CA 1
ATOM 11273 C C . SER B 1 533 ? -2.215 24.427 29.636 1 85.63 533 SER B C 1
ATOM 11275 O O . SER B 1 533 ? -2.646 23.725 30.553 1 85.63 533 SER B O 1
ATOM 11277 N N . PRO B 1 534 ? -1.678 23.989 28.506 1 87.23 534 PRO B N 1
ATOM 11278 C CA . PRO B 1 534 ? -1.544 22.535 28.396 1 87.23 534 PRO B CA 1
ATOM 11279 C C . PRO B 1 534 ? -0.607 21.948 29.449 1 87.23 534 PRO B C 1
ATOM 11281 O O . PRO B 1 534 ? 0.407 22.563 29.79 1 87.23 534 PRO B O 1
ATOM 11284 N N . GLU B 1 535 ? -0.97 20.877 30.043 1 89.72 535 GLU B N 1
ATOM 11285 C CA . GLU B 1 535 ? -0.156 20.215 31.058 1 89.72 535 GLU B CA 1
ATOM 11286 C C . GLU B 1 535 ? 0.822 19.229 30.425 1 89.72 535 GLU B C 1
ATOM 11288 O O . GLU B 1 535 ? 0.597 18.018 30.455 1 89.72 535 GLU B O 1
ATOM 11293 N N . CYS B 1 536 ? 1.895 19.748 29.985 1 91.79 536 CYS B N 1
ATOM 11294 C CA . CYS B 1 536 ? 2.91 18.928 29.332 1 91.79 536 CYS B CA 1
ATOM 11295 C C . CYS B 1 536 ? 4.079 18.658 30.272 1 91.79 536 CYS B C 1
ATOM 11297 O O . CYS B 1 536 ? 5.14 19.271 30.142 1 91.79 536 CYS B O 1
ATOM 11299 N N . LEU B 1 537 ? 4.063 17.646 31.053 1 91.9 537 LEU B N 1
ATOM 11300 C CA . LEU B 1 537 ? 5.039 17.398 32.109 1 91.9 537 LEU B CA 1
ATOM 11301 C C . LEU B 1 537 ? 6.294 16.741 31.546 1 91.9 537 LEU B C 1
ATOM 11303 O O . LEU B 1 537 ? 7.374 16.85 32.132 1 91.9 537 LEU B O 1
ATOM 11307 N N . GLU B 1 538 ? 6.168 16.166 30.392 1 94.23 538 GLU B N 1
ATOM 11308 C CA . GLU B 1 538 ? 7.311 15.426 29.867 1 94.23 538 GLU B CA 1
ATOM 11309 C C . GLU B 1 538 ? 7.861 16.083 28.604 1 94.23 538 GLU B C 1
ATOM 11311 O O . GLU B 1 538 ? 8.821 15.59 28.009 1 94.23 538 GLU B O 1
ATOM 11316 N N . LEU B 1 539 ? 7.366 17.251 28.237 1 95.55 539 LEU B N 1
ATOM 11317 C CA . LEU B 1 539 ? 7.741 17.89 26.98 1 95.55 539 LEU B CA 1
ATOM 11318 C C . LEU B 1 539 ? 9.164 18.433 27.05 1 95.55 539 LEU B C 1
ATOM 11320 O O . LEU B 1 539 ? 9.481 19.244 27.923 1 95.55 539 LEU B O 1
ATOM 11324 N N . LYS B 1 540 ? 9.999 17.998 26.169 1 96.31 540 LYS B N 1
ATOM 11325 C CA . LYS B 1 540 ? 11.4 18.408 26.16 1 96.31 540 LYS B CA 1
ATOM 11326 C C . LYS B 1 540 ? 11.685 19.366 25.007 1 96.31 540 LYS B C 1
ATOM 11328 O O . LYS B 1 540 ? 12.552 20.236 25.116 1 96.31 540 LYS B O 1
ATOM 11333 N N . THR B 1 541 ? 10.997 19.171 23.867 1 97.21 541 THR B N 1
ATOM 11334 C CA . THR B 1 541 ? 11.257 19.959 22.668 1 97.21 541 THR B CA 1
ATOM 11335 C C . THR B 1 541 ? 9.959 20.535 22.108 1 97.21 541 THR B C 1
ATOM 11337 O O . THR B 1 541 ? 8.965 19.82 21.971 1 97.21 541 THR B O 1
ATOM 11340 N N . LEU B 1 542 ? 9.952 21.813 21.879 1 96.61 542 LEU B N 1
ATOM 11341 C CA . LEU B 1 542 ? 8.83 22.495 21.243 1 96.61 542 LEU B CA 1
ATOM 11342 C C . LEU B 1 542 ? 9.308 23.367 20.087 1 96.61 542 LEU B C 1
ATOM 11344 O O . LEU B 1 542 ? 9.933 24.408 20.306 1 96.61 542 LEU B O 1
ATOM 11348 N N . LEU B 1 543 ? 9.051 22.987 18.9 1 96.53 543 LEU B N 1
ATOM 11349 C CA . LEU B 1 543 ? 9.48 23.706 17.706 1 96.53 543 LEU B CA 1
ATOM 11350 C C . LEU B 1 543 ? 8.308 24.441 17.064 1 96.53 543 LEU B C 1
ATOM 11352 O O . LEU B 1 543 ? 7.343 23.813 16.622 1 96.53 543 LEU B O 1
ATOM 11356 N N . LEU B 1 544 ? 8.351 25.732 16.977 1 95.02 544 LEU B N 1
ATOM 11357 C CA . LEU B 1 544 ? 7.303 26.568 16.402 1 95.02 544 LEU B CA 1
ATOM 11358 C C . LEU B 1 544 ? 7.874 27.504 15.342 1 95.02 544 LEU B C 1
ATOM 11360 O O . LEU B 1 544 ? 7.393 28.626 15.174 1 95.02 544 LEU B O 1
ATOM 11364 N N . GLN B 1 545 ? 8.89 27.016 14.667 1 93.03 545 GLN B N 1
ATOM 11365 C CA . GLN B 1 545 ? 9.565 27.84 13.669 1 93.03 545 GLN B CA 1
ATOM 11366 C C . GLN B 1 545 ? 8.663 28.095 12.465 1 93.03 545 GLN B C 1
ATOM 11368 O O . GLN B 1 545 ? 7.878 27.228 12.076 1 93.03 545 GLN B O 1
ATOM 11373 N N . ARG B 1 546 ? 8.72 29.24 11.837 1 91.34 546 ARG B N 1
ATOM 11374 C CA . ARG B 1 546 ? 8.027 29.601 10.604 1 91.34 546 ARG B CA 1
ATOM 11375 C C . ARG B 1 546 ? 6.515 29.506 10.778 1 91.34 546 ARG B C 1
ATOM 11377 O O . ARG B 1 546 ? 5.83 28.876 9.97 1 91.34 546 ARG B O 1
ATOM 11384 N N . THR B 1 547 ? 6.162 29.931 11.992 1 89.96 547 THR B N 1
ATOM 11385 C CA . THR B 1 547 ? 4.73 30.025 12.256 1 89.96 547 THR B CA 1
ATOM 11386 C C . THR B 1 547 ? 4.278 31.483 12.275 1 89.96 547 THR B C 1
ATOM 11388 O O . THR B 1 547 ? 5.099 32.391 12.423 1 89.96 547 THR B O 1
ATOM 11391 N N . SER B 1 548 ? 3.074 31.873 12.017 1 86.36 548 SER B N 1
ATOM 11392 C CA . SER B 1 548 ? 2.545 33.233 12.023 1 86.36 548 SER B CA 1
ATOM 11393 C C . SER B 1 548 ? 2.108 33.65 13.423 1 86.36 548 SER B C 1
ATOM 11395 O O . SER B 1 548 ? 1.044 34.248 13.595 1 86.36 548 SER B O 1
ATOM 11397 N N . LEU B 1 549 ? 3.005 33.336 14.335 1 90.76 549 LEU B N 1
ATOM 11398 C CA . LEU B 1 549 ? 2.672 33.589 15.733 1 90.76 549 LEU B CA 1
ATOM 11399 C C . LEU B 1 549 ? 2.665 35.086 16.027 1 90.76 549 LEU B C 1
ATOM 11401 O O . LEU B 1 549 ? 3.628 35.789 15.712 1 90.76 549 LEU B O 1
ATOM 11405 N N . GLU B 1 550 ? 1.664 35.616 16.559 1 89.61 550 GLU B N 1
ATOM 11406 C CA . GLU B 1 550 ? 1.547 37.027 16.914 1 89.61 550 GLU B CA 1
ATOM 11407 C C . GLU B 1 550 ? 1.592 37.22 18.427 1 89.61 550 GLU B C 1
ATOM 11409 O O . GLU B 1 550 ? 2.21 38.167 18.919 1 89.61 550 GLU B O 1
ATOM 11414 N N . LYS B 1 551 ? 0.862 36.302 19.099 1 89.81 551 LYS B N 1
ATOM 11415 C CA . LYS B 1 551 ? 0.777 36.463 20.547 1 89.81 551 LYS B CA 1
ATOM 11416 C C . LYS B 1 551 ? 0.845 35.114 21.256 1 89.81 551 LYS B C 1
ATOM 11418 O O . LYS B 1 551 ? 0.304 34.121 20.765 1 89.81 551 LYS B O 1
ATOM 11423 N N . ILE B 1 552 ? 1.564 35.084 22.432 1 92.04 552 ILE B N 1
ATOM 11424 C CA . ILE B 1 552 ? 1.628 33.919 23.307 1 92.04 552 ILE B CA 1
ATOM 11425 C C . ILE B 1 552 ? 1.127 34.291 24.701 1 92.04 552 ILE B C 1
ATOM 11427 O O . ILE B 1 552 ? 1.615 35.246 25.309 1 92.04 552 ILE B O 1
ATOM 11431 N N . SER B 1 553 ? 0.205 33.547 25.106 1 89.35 553 SER B N 1
ATOM 11432 C CA . SER B 1 553 ? -0.32 33.802 26.444 1 89.35 553 SER B CA 1
ATOM 11433 C C . SER B 1 553 ? 0.725 33.502 27.514 1 89.35 553 SER B C 1
ATOM 11435 O O . SER B 1 553 ? 1.548 32.6 27.349 1 89.35 553 SER B O 1
ATOM 11437 N N . SER B 1 554 ? 0.773 34.236 28.599 1 86.41 554 SER B N 1
ATOM 11438 C CA . SER B 1 554 ? 1.744 34.071 29.675 1 86.41 554 SER B CA 1
ATOM 11439 C C . SER B 1 554 ? 1.544 32.746 30.402 1 86.41 554 SER B C 1
ATOM 11441 O O . SER B 1 554 ? 2.479 32.216 31.008 1 86.41 554 SER B O 1
ATOM 11443 N N . GLU B 1 555 ? 0.295 32.243 30.247 1 88.81 555 GLU B N 1
ATOM 11444 C CA . GLU B 1 555 ? -0.013 31.004 30.955 1 88.81 555 GLU B CA 1
ATOM 11445 C C . GLU B 1 555 ? 0.383 29.783 30.129 1 88.81 555 GLU B C 1
ATOM 11447 O O . GLU B 1 555 ? 0.43 28.665 30.647 1 88.81 555 GLU B O 1
ATOM 11452 N N . PHE B 1 556 ? 0.797 29.998 29.005 1 92.17 556 PHE B N 1
ATOM 11453 C CA . PHE B 1 556 ? 1.034 28.891 28.086 1 92.17 556 PHE B CA 1
ATOM 11454 C C . PHE B 1 556 ? 2.186 28.02 28.574 1 92.17 556 PHE B C 1
ATOM 11456 O O . PHE B 1 556 ? 2.14 26.794 28.449 1 92.17 556 PHE B O 1
ATOM 11463 N N . PHE B 1 557 ? 3.261 28.615 29.224 1 92.2 557 PHE B N 1
ATOM 11464 C CA . PHE B 1 557 ? 4.473 27.894 29.596 1 92.2 557 PHE B CA 1
ATOM 11465 C C . PHE B 1 557 ? 4.431 27.485 31.063 1 92.2 557 PHE B C 1
ATOM 11467 O O . PHE B 1 557 ? 5.434 27.029 31.615 1 92.2 557 PHE B O 1
ATOM 11474 N N . LYS B 1 558 ? 3.345 27.596 31.675 1 88.2 558 LYS B N 1
ATOM 11475 C CA . LYS B 1 558 ? 3.242 27.405 33.119 1 88.2 558 LYS B CA 1
ATOM 11476 C C . LYS B 1 558 ? 3.459 25.942 33.497 1 88.2 558 LYS B C 1
ATOM 11478 O O . LYS B 1 558 ? 4.032 25.646 34.547 1 88.2 558 LYS B O 1
ATOM 11483 N N . SER B 1 559 ? 3.068 25.03 32.638 1 90.84 559 SER B N 1
ATOM 11484 C CA . SER B 1 559 ? 3.12 23.617 33 1 90.84 559 SER B CA 1
ATOM 11485 C C . SER B 1 559 ? 4.03 22.838 32.057 1 90.84 559 SER B C 1
ATOM 11487 O O . SER B 1 559 ? 3.649 21.781 31.549 1 90.84 559 SER B O 1
ATOM 11489 N N . MET B 1 560 ? 5.293 23.328 31.881 1 93.93 560 MET B N 1
ATOM 11490 C CA . MET B 1 560 ? 6.279 22.648 31.046 1 93.93 560 MET B CA 1
ATOM 11491 C C . MET B 1 560 ? 7.654 22.662 31.707 1 93.93 560 MET B C 1
ATOM 11493 O O . MET B 1 560 ? 8.617 23.175 31.135 1 93.93 560 MET B O 1
ATOM 11497 N N . PRO B 1 561 ? 7.794 22.074 32.758 1 92.34 561 PRO B N 1
ATOM 11498 C CA . PRO B 1 561 ? 9.03 22.172 33.537 1 92.34 561 PRO B CA 1
ATOM 11499 C C . PRO B 1 561 ? 10.215 21.498 32.849 1 92.34 561 PRO B C 1
ATOM 11501 O O . PRO B 1 561 ? 11.367 21.864 33.096 1 92.34 561 PRO B O 1
ATOM 11504 N N . LYS B 1 562 ? 10.031 20.554 31.964 1 94.64 562 LYS B N 1
ATOM 11505 C CA . LYS B 1 562 ? 11.125 19.778 31.389 1 94.64 562 LYS B CA 1
ATOM 11506 C C . LYS B 1 562 ? 11.499 20.297 30.003 1 94.64 562 LYS B C 1
ATOM 11508 O O . LYS B 1 562 ? 12.354 19.721 29.328 1 94.64 562 LYS B O 1
ATOM 11513 N N . LEU B 1 563 ? 10.895 21.393 29.587 1 96.18 563 LEU B N 1
ATOM 11514 C CA . LEU B 1 563 ? 11.171 21.922 28.256 1 96.18 563 LEU B CA 1
ATOM 11515 C C . LEU B 1 563 ? 12.608 22.423 28.158 1 96.18 563 LEU B C 1
ATOM 11517 O O . LEU B 1 563 ? 13.024 23.285 28.935 1 96.18 563 LEU B O 1
ATOM 11521 N N . VAL B 1 564 ? 13.36 21.872 27.254 1 96.85 564 VAL B N 1
ATOM 11522 C CA . VAL B 1 564 ? 14.781 22.183 27.146 1 96.85 564 VAL B CA 1
ATOM 11523 C C . VAL B 1 564 ? 15.041 22.975 25.867 1 96.85 564 VAL B C 1
ATOM 11525 O O . VAL B 1 564 ? 15.917 23.842 25.834 1 96.85 564 VAL B O 1
ATOM 11528 N N . VAL B 1 565 ? 14.306 22.702 24.789 1 97.55 565 VAL B N 1
ATOM 11529 C CA . VAL B 1 565 ? 14.507 23.359 23.502 1 97.55 565 VAL B CA 1
ATOM 11530 C C . VAL B 1 565 ? 13.227 24.079 23.084 1 97.55 565 VAL B C 1
ATOM 11532 O O . VAL B 1 565 ? 12.164 23.461 22.986 1 97.55 565 VAL B O 1
ATOM 11535 N N . LEU B 1 566 ? 13.314 25.334 22.87 1 97.11 566 LEU B N 1
ATOM 11536 C CA . LEU B 1 566 ? 12.203 26.148 22.391 1 97.11 566 LEU B CA 1
ATOM 11537 C C . LEU B 1 566 ? 12.618 26.975 21.179 1 97.11 566 LEU B C 1
ATOM 11539 O O . LEU B 1 566 ? 13.564 27.764 21.255 1 97.11 566 LEU B O 1
ATOM 11543 N N . ASP B 1 567 ? 12.034 26.777 20.113 1 96.58 567 ASP B N 1
ATOM 11544 C CA . ASP B 1 567 ? 12.344 27.489 18.878 1 96.58 567 ASP B CA 1
ATOM 11545 C C . ASP B 1 567 ? 11.148 28.312 18.403 1 96.58 567 ASP B C 1
ATOM 11547 O O . ASP B 1 567 ? 10.13 27.755 17.987 1 96.58 567 ASP B O 1
ATOM 11551 N N . LEU B 1 568 ? 11.178 29.55 18.491 1 95.23 568 LEU B N 1
ATOM 11552 C CA . LEU B 1 568 ? 10.15 30.47 18.016 1 95.23 568 LEU B CA 1
ATOM 11553 C C . LEU B 1 568 ? 10.647 31.267 16.815 1 95.23 568 LEU B C 1
ATOM 11555 O O . LEU B 1 568 ? 10.124 32.344 16.519 1 95.23 568 LEU B O 1
ATOM 11559 N N . SER B 1 569 ? 11.562 30.767 16.095 1 94.4 569 SER B N 1
ATOM 11560 C CA . SER B 1 569 ? 12.28 31.504 15.061 1 94.4 569 SER B CA 1
ATOM 11561 C C . SER B 1 569 ? 11.406 31.724 13.831 1 94.4 569 SER B C 1
ATOM 11563 O O . SER B 1 569 ? 10.419 31.014 13.629 1 94.4 569 SER B O 1
ATOM 11565 N N . VAL B 1 570 ? 11.705 32.682 13.059 1 91.9 570 VAL B N 1
ATOM 11566 C CA . VAL B 1 570 ? 11.128 33.019 11.761 1 91.9 570 VAL B CA 1
ATOM 11567 C C . VAL B 1 570 ? 9.639 33.316 11.919 1 91.9 570 VAL B C 1
ATOM 11569 O O . VAL B 1 570 ? 8.819 32.845 11.127 1 91.9 570 VAL B O 1
ATOM 11572 N N . SER B 1 571 ? 9.221 33.782 13.098 1 90.98 571 SER B N 1
ATOM 11573 C CA . SER B 1 571 ? 7.878 34.309 13.321 1 90.98 571 SER B CA 1
ATOM 11574 C C . SER B 1 571 ? 7.867 35.833 13.269 1 90.98 571 SER B C 1
ATOM 11576 O O . SER B 1 571 ? 7.944 36.495 14.306 1 90.98 571 SER B O 1
ATOM 11578 N N . GLN B 1 572 ? 7.708 36.356 12.209 1 86.92 572 GLN B N 1
ATOM 11579 C CA . GLN B 1 572 ? 7.91 37.775 11.933 1 86.92 572 GLN B CA 1
ATOM 11580 C C . GLN B 1 572 ? 6.886 38.63 12.673 1 86.92 572 GLN B C 1
ATOM 11582 O O . GLN B 1 572 ? 7.13 39.808 12.941 1 86.92 572 GLN B O 1
ATOM 11587 N N . ASN B 1 573 ? 5.803 38.053 13.105 1 87.95 573 ASN B N 1
ATOM 11588 C CA . ASN B 1 573 ? 4.752 38.845 13.735 1 87.95 573 ASN B CA 1
ATOM 11589 C C . ASN B 1 573 ? 4.857 38.805 15.257 1 87.95 573 ASN B C 1
ATOM 11591 O O . ASN B 1 573 ? 4.107 39.491 15.954 1 87.95 573 ASN B O 1
ATOM 11595 N N . LEU B 1 574 ? 5.795 38.068 15.716 1 92.66 574 LEU B N 1
ATOM 11596 C CA . LEU B 1 574 ? 5.967 37.993 17.163 1 92.66 574 LEU B CA 1
ATOM 11597 C C . LEU B 1 574 ? 6.699 39.224 17.688 1 92.66 574 LEU B C 1
ATOM 11599 O O . LEU B 1 574 ? 7.866 39.444 17.359 1 92.66 574 LEU B O 1
ATOM 11603 N N . SER B 1 575 ? 6.115 40.016 18.474 1 90.35 575 SER B N 1
ATOM 11604 C CA . SER B 1 575 ? 6.697 41.284 18.9 1 90.35 575 SER B CA 1
ATOM 11605 C C . SER B 1 575 ? 7.138 41.228 20.359 1 90.35 575 SER B C 1
ATOM 11607 O O . SER B 1 575 ? 7.957 42.038 20.797 1 90.35 575 SER B O 1
ATOM 11609 N N . GLU B 1 576 ? 6.513 40.289 21.083 1 90.16 576 GLU B N 1
ATOM 11610 C CA . GLU B 1 576 ? 6.873 40.207 22.496 1 90.16 576 GLU B CA 1
ATOM 11611 C C . GLU B 1 576 ? 6.924 38.757 22.969 1 90.16 576 GLU B C 1
ATOM 11613 O O . GLU B 1 576 ? 6.138 37.923 22.516 1 90.16 576 GLU B O 1
ATOM 11618 N N . VAL B 1 577 ? 7.87 38.423 23.814 1 90.64 577 VAL B N 1
ATOM 11619 C CA . VAL B 1 577 ? 7.951 37.136 24.497 1 90.64 577 VAL B CA 1
ATOM 11620 C C . VAL B 1 577 ? 7.32 37.246 25.883 1 90.64 577 VAL B C 1
ATOM 11622 O O . VAL B 1 577 ? 7.655 38.147 26.655 1 90.64 577 VAL B O 1
ATOM 11625 N N . PRO B 1 578 ? 6.412 36.382 26.156 1 89.13 578 PRO B N 1
ATOM 11626 C CA . PRO B 1 578 ? 5.701 36.502 27.432 1 89.13 578 PRO B CA 1
ATOM 11627 C C . PRO B 1 578 ? 6.62 36.32 28.638 1 89.13 578 PRO B C 1
ATOM 11629 O O . PRO B 1 578 ? 7.651 35.651 28.538 1 89.13 578 PRO B O 1
ATOM 11632 N N . GLU B 1 579 ? 6.185 36.835 29.77 1 89.18 579 GLU B N 1
ATOM 11633 C CA . GLU B 1 579 ? 6.955 36.759 31.008 1 89.18 579 GLU B CA 1
ATOM 11634 C C . GLU B 1 579 ? 6.944 35.344 31.579 1 89.18 579 GLU B C 1
ATOM 11636 O O . GLU B 1 579 ? 7.823 34.979 32.363 1 89.18 579 GLU B O 1
ATOM 11641 N N . GLY B 1 580 ? 6.004 34.596 31.095 1 89.65 580 GLY B N 1
ATOM 11642 C CA . GLY B 1 580 ? 5.895 33.217 31.544 1 89.65 580 GLY B CA 1
ATOM 11643 C C . GLY B 1 580 ? 7.093 32.369 31.16 1 89.65 580 GLY B C 1
ATOM 11644 O O . GLY B 1 580 ? 7.28 31.273 31.694 1 89.65 580 GLY B O 1
ATOM 11645 N N . ILE B 1 581 ? 8.013 32.848 30.335 1 91.7 581 ILE B N 1
ATOM 11646 C CA . ILE B 1 581 ? 9.204 32.128 29.9 1 91.7 581 ILE B CA 1
ATOM 11647 C C . ILE B 1 581 ? 10.113 31.862 31.098 1 91.7 581 ILE B C 1
ATOM 11649 O O . ILE B 1 581 ? 10.935 30.944 31.07 1 91.7 581 ILE B O 1
ATOM 11653 N N . SER B 1 582 ? 9.94 32.708 32.173 1 91.36 582 SER B N 1
ATOM 11654 C CA . SER B 1 582 ? 10.74 32.564 33.385 1 91.36 582 SER B CA 1
ATOM 11655 C C . SER B 1 582 ? 10.459 31.235 34.079 1 91.36 582 SER B C 1
ATOM 11657 O O . SER B 1 582 ? 11.273 30.759 34.873 1 91.36 582 SER B O 1
ATOM 11659 N N . GLN B 1 583 ? 9.315 30.628 33.718 1 91.09 583 GLN B N 1
ATOM 11660 C CA . GLN B 1 583 ? 8.909 29.379 34.353 1 91.09 583 GLN B CA 1
ATOM 11661 C C . GLN B 1 583 ? 9.609 28.184 33.712 1 91.09 583 GLN B C 1
ATOM 11663 O O . GLN B 1 583 ? 9.582 27.077 34.255 1 91.09 583 GLN B O 1
ATOM 11668 N N . LEU B 1 584 ? 10.2 28.402 32.617 1 93.46 584 LEU B N 1
ATOM 11669 C CA . LEU B 1 584 ? 10.918 27.331 31.936 1 93.46 584 LEU B CA 1
ATOM 11670 C C . LEU B 1 584 ? 12.306 27.138 32.536 1 93.46 584 LEU B C 1
ATOM 11672 O O . LEU B 1 584 ? 13.313 27.444 31.894 1 93.46 584 LEU B O 1
ATOM 11676 N N . VAL B 1 585 ? 12.435 26.512 33.556 1 91.82 585 VAL B N 1
ATOM 11677 C CA . VAL B 1 585 ? 13.628 26.433 34.391 1 91.82 585 VAL B CA 1
ATOM 11678 C C . VAL B 1 585 ? 14.668 25.535 33.724 1 91.82 585 VAL B C 1
ATOM 11680 O O . VAL B 1 585 ? 15.868 25.679 33.966 1 91.82 585 VAL B O 1
ATOM 11683 N N . SER B 1 586 ? 14.22 24.596 32.871 1 94.45 586 SER B N 1
ATOM 11684 C CA . SER B 1 586 ? 15.149 23.637 32.282 1 94.45 586 SER B CA 1
ATOM 11685 C C . SER B 1 586 ? 15.589 24.076 30.89 1 94.45 586 SER B C 1
ATOM 11687 O O . SER B 1 586 ? 16.376 23.389 30.236 1 94.45 586 SER B O 1
ATOM 11689 N N . LEU B 1 587 ? 15.158 25.257 30.425 1 95.75 587 LEU B N 1
ATOM 11690 C CA . LEU B 1 587 ? 15.397 25.699 29.055 1 95.75 587 LEU B CA 1
ATOM 11691 C C . LEU B 1 587 ? 16.886 25.901 28.8 1 95.75 587 LEU B C 1
ATOM 11693 O O . LEU B 1 587 ? 17.562 26.598 29.561 1 95.75 587 LEU B O 1
ATOM 11697 N N . GLN B 1 588 ? 17.401 25.278 27.811 1 96.07 588 GLN B N 1
ATOM 11698 C CA . GLN B 1 588 ? 18.819 25.367 27.481 1 96.07 588 GLN B CA 1
ATOM 11699 C C . GLN B 1 588 ? 19.027 26.014 26.115 1 96.07 588 GLN B C 1
ATOM 11701 O O . GLN B 1 588 ? 20.092 26.572 25.841 1 96.07 588 GLN B O 1
ATOM 11706 N N . TYR B 1 589 ? 18.08 25.904 25.263 1 97.09 589 TYR B N 1
ATOM 11707 C CA . TYR B 1 589 ? 18.165 26.439 23.909 1 97.09 589 TYR B CA 1
ATOM 11708 C C . TYR B 1 589 ? 16.963 27.32 23.593 1 97.09 589 TYR B C 1
ATOM 11710 O O . TYR B 1 589 ? 15.817 26.877 23.695 1 97.09 589 TYR B O 1
ATOM 11718 N N . LEU B 1 590 ? 17.164 28.537 23.248 1 96.96 590 LEU B N 1
ATOM 11719 C CA . LEU B 1 590 ? 16.11 29.473 22.872 1 96.96 590 LEU B CA 1
ATOM 11720 C C . LEU B 1 590 ? 16.462 30.195 21.576 1 96.96 590 LEU B C 1
ATOM 11722 O O . LEU B 1 590 ? 17.497 30.861 21.492 1 96.96 590 LEU B O 1
ATOM 11726 N N . ASP B 1 591 ? 15.696 30.01 20.637 1 96.74 591 ASP B N 1
ATOM 11727 C CA . ASP B 1 591 ? 15.919 30.642 19.34 1 96.74 591 ASP B CA 1
ATOM 11728 C C . ASP B 1 591 ? 14.825 31.663 19.031 1 96.74 591 ASP B C 1
ATOM 11730 O O . ASP B 1 591 ? 13.658 31.3 18.869 1 96.74 591 ASP B O 1
ATOM 11734 N N . LEU B 1 592 ? 15.131 32.866 18.983 1 95.6 592 LEU B N 1
ATOM 11735 C CA . LEU B 1 592 ? 14.214 33.95 18.645 1 95.6 592 LEU B CA 1
ATOM 11736 C C . LEU B 1 592 ? 14.645 34.645 17.359 1 95.6 592 LEU B C 1
ATOM 11738 O O . LEU B 1 592 ? 14.331 35.819 17.147 1 95.6 592 LEU B O 1
ATOM 11742 N N . SER B 1 593 ? 15.362 33.959 16.532 1 94.62 593 SER B N 1
ATOM 11743 C CA . SER B 1 593 ? 15.91 34.554 15.318 1 94.62 593 SER B CA 1
ATOM 11744 C C . SER B 1 593 ? 14.805 34.91 14.329 1 94.62 593 SER B C 1
ATOM 11746 O O . SER B 1 593 ? 13.777 34.232 14.269 1 94.62 593 SER B O 1
ATOM 11748 N N . TRP B 1 594 ? 14.985 36.008 13.664 1 92.97 594 TRP B N 1
ATOM 11749 C CA . TRP B 1 594 ? 14.087 36.47 12.611 1 92.97 594 TRP B CA 1
ATOM 11750 C C . TRP B 1 594 ? 12.715 36.819 13.179 1 92.97 594 TRP B C 1
ATOM 11752 O O . TRP B 1 594 ? 11.687 36.46 12.601 1 92.97 594 TRP B O 1
ATOM 11762 N N . THR B 1 595 ? 12.672 37.208 14.453 1 94.02 595 THR B N 1
ATOM 11763 C CA . THR B 1 595 ? 11.445 37.721 15.051 1 94.02 595 THR B CA 1
ATOM 11764 C C . THR B 1 595 ? 11.495 39.242 15.17 1 94.02 595 THR B C 1
ATOM 11766 O O . THR B 1 595 ? 12.541 39.853 14.94 1 94.02 595 THR B O 1
ATOM 11769 N N . ASN B 1 596 ? 10.412 39.884 15.509 1 92.41 596 ASN B N 1
ATOM 11770 C CA . ASN B 1 596 ? 10.352 41.333 15.665 1 92.41 596 ASN B CA 1
ATOM 11771 C C . ASN B 1 596 ? 10.244 41.735 17.133 1 92.41 596 ASN B C 1
ATOM 11773 O O . ASN B 1 596 ? 9.529 42.679 17.472 1 92.41 596 ASN B O 1
ATOM 11777 N N . ILE B 1 597 ? 10.886 40.975 17.924 1 93.23 597 ILE B N 1
ATOM 11778 C CA . ILE B 1 597 ? 10.846 41.268 19.353 1 93.23 597 ILE B CA 1
ATOM 11779 C C . ILE B 1 597 ? 11.559 42.59 19.628 1 93.23 597 ILE B C 1
ATOM 11781 O O . ILE B 1 597 ? 12.62 42.861 19.06 1 93.23 597 ILE B O 1
ATOM 11785 N N . CYS B 1 598 ? 11.04 43.385 20.494 1 90.35 598 CYS B N 1
ATOM 11786 C CA . CYS B 1 598 ? 11.59 44.708 20.766 1 90.35 598 CYS B CA 1
ATOM 11787 C C . CYS B 1 598 ? 12.397 44.709 22.059 1 90.35 598 CYS B C 1
ATOM 11789 O O . CYS B 1 598 ? 13.358 45.468 22.195 1 90.35 598 CYS B O 1
ATOM 11791 N N . HIS B 1 599 ? 11.956 43.891 22.973 1 89.91 599 HIS B N 1
ATOM 11792 C CA . HIS B 1 599 ? 12.638 43.831 24.26 1 89.91 599 HIS B CA 1
ATOM 11793 C C . HIS B 1 599 ? 12.708 42.399 24.78 1 89.91 599 HIS B C 1
ATOM 11795 O O . HIS B 1 599 ? 11.818 41.59 24.506 1 89.91 599 HIS B O 1
ATOM 11801 N N . LEU B 1 600 ? 13.752 42.078 25.481 1 90.59 600 LEU B N 1
ATOM 11802 C CA . LEU B 1 600 ? 13.862 40.803 26.18 1 90.59 600 LEU B CA 1
ATOM 11803 C C . LEU B 1 600 ? 13.2 40.877 27.552 1 90.59 600 LEU B C 1
ATOM 11805 O O . LEU B 1 600 ? 13.452 41.81 28.318 1 90.59 600 LEU B O 1
ATOM 11809 N N . PRO B 1 601 ? 12.325 39.987 27.75 1 88.84 601 PRO B N 1
ATOM 11810 C CA . PRO B 1 601 ? 11.658 40.028 29.054 1 88.84 601 PRO B CA 1
ATOM 11811 C C . PRO B 1 601 ? 12.626 39.828 30.218 1 88.84 601 PRO B C 1
ATOM 11813 O O . PRO B 1 601 ? 13.667 39.185 30.057 1 88.84 601 PRO B O 1
ATOM 11816 N N . LYS B 1 602 ? 12.296 40.331 31.373 1 88.57 602 LYS B N 1
ATOM 11817 C CA . LYS B 1 602 ? 13.11 40.203 32.579 1 88.57 602 LYS B CA 1
ATOM 11818 C C . LYS B 1 602 ? 13.205 38.747 33.026 1 88.57 602 LYS B C 1
ATOM 11820 O O . LYS B 1 602 ? 14.21 38.335 33.61 1 88.57 602 LYS B O 1
ATOM 11825 N N . GLY B 1 603 ? 12.132 38.064 32.674 1 88.14 603 GLY B N 1
ATOM 11826 C CA . GLY B 1 603 ? 12.11 36.653 33.024 1 88.14 603 GLY B CA 1
ATOM 11827 C C . GLY B 1 603 ? 13.191 35.848 32.328 1 88.14 603 GLY B C 1
ATOM 11828 O O . GLY B 1 603 ? 13.602 34.795 32.819 1 88.14 603 GLY B O 1
ATOM 11829 N N . LEU B 1 604 ? 13.697 36.284 31.233 1 91.2 604 LEU B N 1
ATOM 11830 C CA . LEU B 1 604 ? 14.751 35.606 30.487 1 91.2 604 LEU B CA 1
ATOM 11831 C C . LEU B 1 604 ? 16.038 35.542 31.302 1 91.2 604 LEU B C 1
ATOM 11833 O O . LEU B 1 604 ? 16.8 34.578 31.193 1 91.2 604 LEU B O 1
ATOM 11837 N N . GLN B 1 605 ? 16.24 36.568 32.171 1 90.32 605 GLN B N 1
ATOM 11838 C CA . GLN B 1 605 ? 17.453 36.677 32.975 1 90.32 605 GLN B CA 1
ATOM 11839 C C . GLN B 1 605 ? 17.47 35.634 34.088 1 90.32 605 GLN B C 1
ATOM 11841 O O . GLN B 1 605 ? 18.522 35.356 34.67 1 90.32 605 GLN B O 1
A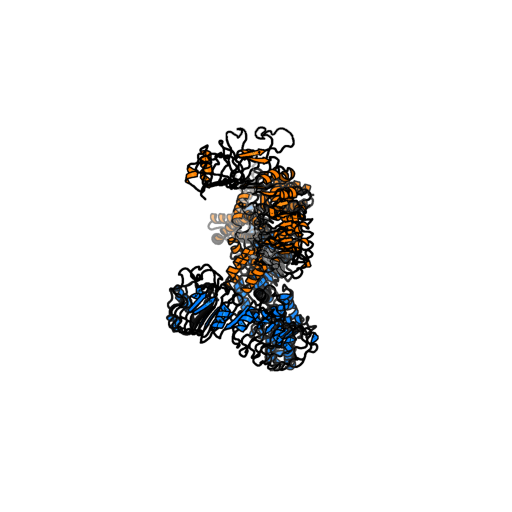TOM 11846 N N . GLU B 1 606 ? 16.299 35.049 34.26 1 90.46 606 GLU B N 1
ATOM 11847 C CA . GLU B 1 606 ? 16.178 34.06 35.327 1 90.46 606 GLU B CA 1
ATOM 11848 C C . GLU B 1 606 ? 16.474 32.654 34.812 1 90.46 606 GLU B C 1
ATOM 11850 O O . GLU B 1 606 ? 16.527 31.701 35.591 1 90.46 606 GLU B O 1
ATOM 11855 N N . LEU B 1 607 ? 16.672 32.538 33.58 1 93.03 607 LEU B N 1
ATOM 11856 C CA . LEU B 1 607 ? 16.948 31.233 32.99 1 93.03 607 LEU B CA 1
ATOM 11857 C C . LEU B 1 607 ? 18.405 30.836 33.205 1 93.03 607 LEU B C 1
ATOM 11859 O O . LEU B 1 607 ? 19.245 31.041 32.326 1 93.03 607 LEU B O 1
ATOM 11863 N N . LYS B 1 608 ? 18.716 30.173 34.174 1 89.06 608 LYS B N 1
ATOM 11864 C CA . LYS B 1 608 ? 20.078 29.9 34.622 1 89.06 608 LYS B CA 1
ATOM 11865 C C . LYS B 1 608 ? 20.702 28.76 33.823 1 89.06 608 LYS B C 1
ATOM 11867 O O . LYS B 1 608 ? 21.927 28.631 33.768 1 89.06 608 LYS B O 1
ATOM 11872 N N . LYS B 1 609 ? 19.941 27.983 33.172 1 92.74 609 LYS B N 1
ATOM 11873 C CA . LYS B 1 609 ? 20.492 26.821 32.48 1 92.74 609 LYS B CA 1
ATOM 11874 C C . LYS B 1 609 ? 20.639 27.09 30.986 1 92.74 609 LYS B C 1
ATOM 11876 O O . LYS B 1 609 ? 21.092 26.223 30.235 1 92.74 609 LYS B O 1
ATOM 11881 N N . LEU B 1 610 ? 20.308 28.308 30.542 1 94.67 610 LEU B N 1
ATOM 11882 C CA . LEU B 1 610 ? 20.341 28.642 29.122 1 94.67 610 LEU B CA 1
ATOM 11883 C C . LEU B 1 610 ? 21.771 28.619 28.592 1 94.67 610 LEU B C 1
ATOM 11885 O O . LEU B 1 610 ? 22.653 29.281 29.144 1 94.67 610 LEU B O 1
ATOM 11889 N N . ILE B 1 611 ? 22.021 27.821 27.583 1 94.17 611 ILE B N 1
ATOM 11890 C CA . ILE B 1 611 ? 23.36 27.663 27.024 1 94.17 611 ILE B CA 1
ATOM 11891 C C . ILE B 1 611 ? 23.435 28.347 25.662 1 94.17 611 ILE B C 1
ATOM 11893 O O . ILE B 1 611 ? 24.504 28.799 25.245 1 94.17 611 ILE B O 1
ATOM 11897 N N . HIS B 1 612 ? 22.34 28.371 24.929 1 96.3 612 HIS B N 1
ATOM 11898 C CA . HIS B 1 612 ? 22.313 28.9 23.57 1 96.3 612 HIS B CA 1
ATOM 11899 C C . HIS B 1 612 ? 21.179 29.904 23.392 1 96.3 612 HIS B C 1
ATOM 11901 O O . HIS B 1 612 ? 20.013 29.578 23.626 1 96.3 612 HIS B O 1
ATOM 11907 N N . LEU B 1 613 ? 21.492 31.093 23.04 1 96.17 613 LEU B N 1
ATOM 11908 C CA . LEU B 1 613 ? 20.523 32.142 22.741 1 96.17 613 LEU B CA 1
ATOM 11909 C C . LEU B 1 613 ? 20.765 32.726 21.353 1 96.17 613 LEU B C 1
ATOM 11911 O O . LEU B 1 613 ? 21.839 33.269 21.082 1 96.17 613 LEU B O 1
ATOM 11915 N N . ASP B 1 614 ? 19.845 32.594 20.515 1 96.09 614 ASP B N 1
ATOM 11916 C CA . ASP B 1 614 ? 19.978 33.07 19.142 1 96.09 614 ASP B CA 1
ATOM 11917 C C . ASP B 1 614 ? 19.055 34.259 18.882 1 96.09 614 ASP B C 1
ATOM 11919 O O . ASP B 1 614 ? 17.831 34.115 18.894 1 96.09 614 ASP B O 1
ATOM 11923 N N . LEU B 1 615 ? 19.589 35.384 18.665 1 95.2 615 LEU B N 1
ATOM 11924 C CA . LEU B 1 615 ? 18.854 36.61 18.376 1 95.2 615 LEU B CA 1
ATOM 11925 C C . LEU B 1 615 ? 19.209 37.144 16.993 1 95.2 615 LEU B C 1
ATOM 11927 O O . LEU B 1 615 ? 19.209 38.357 16.772 1 95.2 615 LEU B O 1
ATOM 11931 N N . GLU B 1 616 ? 19.519 36.288 16.151 1 93.56 616 GLU B N 1
ATOM 11932 C CA . GLU B 1 616 ? 19.915 36.675 14.8 1 93.56 616 GLU B CA 1
ATOM 11933 C C . GLU B 1 616 ? 18.767 37.357 14.062 1 93.56 616 GLU B C 1
ATOM 11935 O O . GLU B 1 616 ? 17.623 36.9 14.125 1 93.56 616 GLU B O 1
ATOM 11940 N N . TYR B 1 617 ? 19.036 38.45 13.48 1 90.63 617 TYR B N 1
ATOM 11941 C CA . TYR B 1 617 ? 18.109 39.168 12.612 1 90.63 617 TYR B CA 1
ATOM 11942 C C . TYR B 1 617 ? 16.895 39.655 13.395 1 90.63 617 TYR B C 1
ATOM 11944 O O . TYR B 1 617 ? 15.759 39.537 12.929 1 90.63 617 TYR B O 1
ATOM 11952 N N . THR B 1 618 ? 17.03 39.909 14.685 1 93.43 618 THR B N 1
ATOM 11953 C CA . THR B 1 618 ? 16.018 40.633 15.447 1 93.43 618 THR B CA 1
ATOM 11954 C C . THR B 1 618 ? 16.143 42.137 15.219 1 93.43 618 THR B C 1
ATOM 11956 O O . THR B 1 618 ? 16.697 42.853 16.056 1 93.43 618 THR B O 1
ATOM 11959 N N . ARG B 1 619 ? 15.664 42.691 14.26 1 86.88 619 ARG B N 1
ATOM 11960 C CA . ARG B 1 619 ? 15.92 44.034 13.749 1 86.88 619 ARG B CA 1
ATOM 11961 C C . ARG B 1 619 ? 15.318 45.093 14.667 1 86.88 619 ARG B C 1
ATOM 11963 O O . ARG B 1 619 ? 15.806 46.223 14.724 1 86.88 619 ARG B O 1
ATOM 11970 N N . GLU B 1 620 ? 14.3 44.737 15.499 1 91.06 620 GLU B N 1
ATOM 11971 C CA . GLU B 1 620 ? 13.616 45.726 16.326 1 91.06 620 GLU B CA 1
ATOM 11972 C C . GLU B 1 620 ? 14.111 45.676 17.769 1 91.06 620 GLU B C 1
ATOM 11974 O O . GLU B 1 620 ? 13.642 46.437 18.618 1 91.06 620 GLU B O 1
ATOM 11979 N N . LEU B 1 621 ? 15.092 44.826 17.991 1 92.74 621 LEU B N 1
ATOM 11980 C CA . LEU B 1 621 ? 15.589 44.674 19.355 1 92.74 621 LEU B CA 1
ATOM 11981 C C . LEU B 1 621 ? 16.304 45.939 19.817 1 92.74 621 LEU B C 1
ATOM 11983 O O . LEU B 1 621 ? 17.205 46.432 19.135 1 92.74 621 LEU B O 1
ATOM 11987 N N . GLN B 1 622 ? 16.024 46.464 20.897 1 87.98 622 GLN B N 1
ATOM 11988 C CA . GLN B 1 622 ? 16.553 47.743 21.359 1 87.98 622 GLN B CA 1
ATOM 11989 C C . GLN B 1 622 ? 17.764 47.543 22.265 1 87.98 622 GLN B C 1
ATOM 11991 O O . GLN B 1 622 ? 18.712 48.33 22.226 1 87.98 622 GLN B O 1
ATOM 11996 N N . SER B 1 623 ? 17.66 46.563 23.048 1 88.8 623 SER B N 1
ATOM 11997 C CA . SER B 1 623 ? 18.752 46.361 23.994 1 88.8 623 SER B CA 1
ATOM 11998 C C . SER B 1 623 ? 18.843 44.903 24.43 1 88.8 623 SER B C 1
ATOM 12000 O O . SER B 1 623 ? 17.865 44.158 24.335 1 88.8 623 SER B O 1
ATOM 12002 N N . ILE B 1 624 ? 20.009 44.478 24.853 1 91.23 624 ILE B N 1
ATOM 12003 C CA . ILE B 1 624 ? 20.23 43.152 25.419 1 91.23 624 ILE B CA 1
ATOM 12004 C C . ILE B 1 624 ? 20.743 43.281 26.852 1 91.23 624 ILE B C 1
ATOM 12006 O O . ILE B 1 624 ? 21.572 42.483 27.295 1 91.23 624 ILE B O 1
ATOM 12010 N N . ALA B 1 625 ? 20.299 44.396 27.463 1 87.25 625 ALA B N 1
ATOM 12011 C CA . ALA B 1 625 ? 20.73 44.669 28.831 1 87.25 625 ALA B CA 1
ATOM 12012 C C . ALA B 1 625 ? 20.323 43.537 29.771 1 87.25 625 ALA B C 1
ATOM 12014 O O . ALA B 1 625 ? 19.212 43.01 29.673 1 87.25 625 ALA B O 1
ATOM 12015 N N . GLY B 1 626 ? 21.142 43.146 30.589 1 88.11 626 GLY B N 1
ATOM 12016 C CA . GLY B 1 626 ? 20.866 42.095 31.556 1 88.11 626 GLY B CA 1
ATOM 12017 C C . GLY B 1 626 ? 21.336 40.727 31.101 1 88.11 626 GLY B C 1
ATOM 12018 O O . GLY B 1 626 ? 21.139 39.732 31.802 1 88.11 626 GLY B O 1
ATOM 12019 N N . ILE B 1 627 ? 21.994 40.619 29.958 1 90.92 627 ILE B N 1
ATOM 12020 C CA . ILE B 1 627 ? 22.443 39.353 29.387 1 90.92 627 ILE B CA 1
ATOM 12021 C C . ILE B 1 627 ? 23.522 38.74 30.276 1 90.92 627 ILE B C 1
ATOM 12023 O O . ILE B 1 627 ? 23.75 37.528 30.24 1 90.92 627 ILE B O 1
ATOM 12027 N N . SER B 1 628 ? 24.219 39.594 31.091 1 90.28 628 SER B N 1
ATOM 12028 C CA . SER B 1 628 ? 25.293 39.149 31.972 1 90.28 628 SER B CA 1
ATOM 12029 C C . SER B 1 628 ? 24.768 38.211 33.054 1 90.28 628 SER B C 1
ATOM 12031 O O . SER B 1 628 ? 25.538 37.466 33.664 1 90.28 628 SER B O 1
ATOM 12033 N N . ARG B 1 629 ? 23.498 38.181 33.301 1 91.9 629 ARG B N 1
ATOM 12034 C CA . ARG B 1 629 ? 22.901 37.322 34.319 1 91.9 629 ARG B CA 1
ATOM 12035 C C . ARG B 1 629 ? 22.786 35.885 33.824 1 91.9 629 ARG B C 1
ATOM 12037 O O . ARG B 1 629 ? 22.585 34.963 34.618 1 91.9 629 ARG B O 1
ATOM 12044 N N . LEU B 1 630 ? 22.869 35.694 32.568 1 93.42 630 LEU B N 1
ATOM 12045 C CA . LEU B 1 630 ? 22.86 34.347 32.008 1 93.42 630 LEU B CA 1
ATOM 12046 C C . LEU B 1 630 ? 24.239 33.704 32.116 1 93.42 630 LEU B C 1
ATOM 12048 O O . LEU B 1 630 ? 24.953 33.585 31.117 1 93.42 630 LEU B O 1
ATOM 12052 N N . HIS B 1 631 ? 24.601 33.218 33.19 1 89.21 631 HIS B N 1
ATOM 12053 C CA . HIS B 1 631 ? 25.957 32.81 33.541 1 89.21 631 HIS B CA 1
ATOM 12054 C C . HIS B 1 631 ? 26.372 31.56 32.772 1 89.21 631 HIS B C 1
ATOM 12056 O O . HIS B 1 631 ? 27.563 31.331 32.547 1 89.21 631 HIS B O 1
ATOM 12062 N N . ASN B 1 632 ? 25.452 30.784 32.337 1 91.28 632 ASN B N 1
ATOM 12063 C CA . ASN B 1 632 ? 25.805 29.526 31.687 1 91.28 632 ASN B CA 1
ATOM 12064 C C . ASN B 1 632 ? 25.765 29.65 30.167 1 91.28 632 ASN B C 1
ATOM 12066 O O . ASN B 1 632 ? 25.893 28.653 29.455 1 91.28 632 ASN B O 1
ATOM 12070 N N . LEU B 1 633 ? 25.598 30.87 29.668 1 93.99 633 LEU B N 1
ATOM 12071 C CA . LEU B 1 633 ? 25.486 31.1 28.232 1 93.99 633 LEU B CA 1
ATOM 12072 C C . LEU B 1 633 ? 26.802 30.788 27.527 1 93.99 633 LEU B C 1
ATOM 12074 O O . LEU B 1 633 ? 27.844 31.351 27.871 1 93.99 633 LEU B O 1
ATOM 12078 N N . LYS B 1 634 ? 26.797 29.845 26.598 1 94.19 634 LYS B N 1
ATOM 12079 C CA . LYS B 1 634 ? 27.994 29.447 25.863 1 94.19 634 LYS B CA 1
ATOM 12080 C C . LYS B 1 634 ? 27.981 30.012 24.445 1 94.19 634 LYS B C 1
ATOM 12082 O O . LYS B 1 634 ? 29.037 30.272 23.865 1 94.19 634 LYS B O 1
ATOM 12087 N N . VAL B 1 635 ? 26.804 30.102 23.863 1 95.85 635 VAL B N 1
ATOM 12088 C CA . VAL B 1 635 ? 26.672 30.578 22.49 1 95.85 635 VAL B CA 1
ATOM 12089 C C . VAL B 1 635 ? 25.707 31.761 22.443 1 95.85 635 VAL B C 1
ATOM 12091 O O . VAL B 1 635 ? 24.58 31.67 22.936 1 95.85 635 VAL B O 1
ATOM 12094 N N . LEU B 1 636 ? 26.124 32.837 21.91 1 95.68 636 LEU B N 1
ATOM 12095 C CA . LEU B 1 636 ? 25.294 34.023 21.731 1 95.68 636 LEU B CA 1
ATOM 12096 C C . LEU B 1 636 ? 25.391 34.544 20.301 1 95.68 636 LEU B C 1
ATOM 12098 O O . LEU B 1 636 ? 26.485 34.847 19.819 1 95.68 636 LEU B O 1
ATOM 12102 N N . ASN B 1 637 ? 24.331 34.576 19.669 1 95.38 637 ASN B N 1
ATOM 12103 C CA . ASN B 1 637 ? 24.274 35.087 18.303 1 95.38 637 ASN B CA 1
ATOM 12104 C C . ASN B 1 637 ? 23.494 36.396 18.227 1 95.38 637 ASN B C 1
ATOM 12106 O O . ASN B 1 637 ? 22.278 36.412 18.429 1 95.38 637 ASN B O 1
ATOM 12110 N N . VAL B 1 638 ? 24.078 37.437 17.969 1 94.02 638 VAL B N 1
ATOM 12111 C CA . VAL B 1 638 ? 23.433 38.742 17.861 1 94.02 638 VAL B CA 1
ATOM 12112 C C . VAL B 1 638 ? 23.712 39.343 16.485 1 94.02 638 VAL B C 1
ATOM 12114 O O . VAL B 1 638 ? 23.699 40.566 16.321 1 94.02 638 VAL B O 1
ATOM 12117 N N . SER B 1 639 ? 23.94 38.461 15.548 1 90.92 639 SER B N 1
ATOM 12118 C CA . SER B 1 639 ? 24.236 38.933 14.199 1 90.92 639 SER B CA 1
ATOM 12119 C C . SER B 1 639 ? 23.021 39.608 13.571 1 90.92 639 SER B C 1
ATOM 12121 O O . SER B 1 639 ? 21.912 39.071 13.619 1 90.92 639 SER B O 1
ATOM 12123 N N . SER B 1 640 ? 23.235 40.814 13.071 1 86.82 640 SER B N 1
ATOM 12124 C CA . SER B 1 640 ? 22.218 41.579 12.356 1 86.82 640 SER B CA 1
ATOM 12125 C C . SER B 1 640 ? 21.047 41.929 13.268 1 86.82 640 SER B C 1
ATOM 12127 O O . SER B 1 640 ? 19.89 41.898 12.842 1 86.82 640 SER B O 1
ATOM 12129 N N . SER B 1 641 ? 21.375 41.932 14.526 1 89.74 641 SER B N 1
ATOM 12130 C CA . SER B 1 641 ? 20.348 42.383 15.46 1 89.74 641 SER B CA 1
ATOM 12131 C C . SER B 1 641 ? 20.236 43.904 15.466 1 89.74 641 SER B C 1
ATOM 12133 O O . SER B 1 641 ? 21.152 44.601 15.027 1 89.74 641 SER B O 1
ATOM 12135 N N . GLY B 1 642 ? 19.142 44.473 15.839 1 79.89 642 GLY B N 1
ATOM 12136 C CA . GLY B 1 642 ? 18.877 45.899 15.734 1 79.89 642 GLY B CA 1
ATOM 12137 C C . GLY B 1 642 ? 19.382 46.689 16.927 1 79.89 642 GLY B C 1
ATOM 12138 O O . GLY B 1 642 ? 19.347 47.921 16.921 1 79.89 642 GLY B O 1
ATOM 12139 N N . PHE B 1 643 ? 20.005 46.031 17.933 1 83.97 643 PHE B N 1
ATOM 12140 C CA . PHE B 1 643 ? 20.375 46.805 19.112 1 83.97 643 PHE B CA 1
ATOM 12141 C C . PHE B 1 643 ? 21.677 47.561 18.877 1 83.97 643 PHE B C 1
ATOM 12143 O O . PHE B 1 643 ? 22.485 47.168 18.033 1 83.97 643 PHE B O 1
ATOM 12150 N N . SER B 1 644 ? 21.864 48.671 19.444 1 80.37 644 SER B N 1
ATOM 12151 C CA . SER B 1 644 ? 23.06 49.497 19.316 1 80.37 644 SER B CA 1
ATOM 12152 C C . SER B 1 644 ? 24.111 49.112 20.351 1 80.37 644 SER B C 1
ATOM 12154 O O . SER B 1 644 ? 23.827 49.077 21.55 1 80.37 644 SER B O 1
ATOM 12156 N N . TRP B 1 645 ? 25.215 48.747 19.889 1 85.7 645 TRP B N 1
ATOM 12157 C CA . TRP B 1 645 ? 26.331 48.386 20.757 1 85.7 645 TRP B CA 1
ATOM 12158 C C . TRP B 1 645 ? 26.793 49.586 21.577 1 85.7 645 TRP B C 1
ATOM 12160 O O . TRP B 1 645 ? 26.946 50.688 21.045 1 85.7 645 TRP B O 1
ATOM 12170 N N . ASP B 1 646 ? 26.833 49.447 22.872 1 85.14 646 ASP B N 1
ATOM 12171 C CA . ASP B 1 646 ? 27.388 50.465 23.759 1 85.14 646 ASP B CA 1
ATOM 12172 C C . ASP B 1 646 ? 28.505 49.888 24.626 1 85.14 646 ASP B C 1
ATOM 12174 O O . ASP B 1 646 ? 28.786 48.689 24.569 1 85.14 646 ASP B O 1
ATOM 12178 N N . LEU B 1 647 ? 29.244 50.73 25.258 1 87.37 647 LEU B N 1
ATOM 12179 C CA . LEU B 1 647 ? 30.365 50.313 26.093 1 87.37 647 LEU B CA 1
ATOM 12180 C C . LEU B 1 647 ? 29.891 49.418 27.233 1 87.37 647 LEU B C 1
ATOM 12182 O O . LEU B 1 647 ? 30.586 48.476 27.619 1 87.37 647 LEU B O 1
ATOM 12186 N N . SER B 1 648 ? 28.721 49.682 27.645 1 88.22 648 SER B N 1
ATOM 12187 C CA . SER B 1 648 ? 28.168 48.888 28.738 1 88.22 648 SER B CA 1
ATOM 12188 C C . SER B 1 648 ? 27.864 47.463 28.287 1 88.22 648 SER B C 1
ATOM 12190 O O . SER B 1 648 ? 28.039 46.513 29.052 1 88.22 648 SER B O 1
ATOM 12192 N N . THR B 1 649 ? 27.418 47.377 27.07 1 89.42 649 THR B N 1
ATOM 12193 C CA . THR B 1 649 ? 27.115 46.06 26.52 1 89.42 649 THR B CA 1
ATOM 12194 C C . THR B 1 649 ? 28.382 45.218 26.403 1 89.42 649 THR B C 1
ATOM 12196 O O . THR B 1 649 ? 28.369 44.022 26.702 1 89.42 649 THR B O 1
ATOM 12199 N N . VAL B 1 650 ? 29.474 45.799 25.912 1 90.4 650 VAL B N 1
ATOM 12200 C CA . VAL B 1 650 ? 30.745 45.097 25.77 1 90.4 650 VAL B CA 1
ATOM 12201 C C . VAL B 1 650 ? 31.248 44.656 27.143 1 90.4 650 VAL B C 1
ATOM 12203 O O . VAL B 1 650 ? 31.75 43.54 27.298 1 90.4 650 VAL B O 1
ATOM 12206 N N . GLU B 1 651 ? 31.062 45.502 28.111 1 90.65 651 GLU B N 1
ATOM 12207 C CA . GLU B 1 651 ? 31.47 45.168 29.472 1 90.65 651 GLU B CA 1
ATOM 12208 C C . GLU B 1 651 ? 30.643 44.011 30.027 1 90.65 651 GLU B C 1
ATOM 12210 O O . GLU B 1 651 ? 31.174 43.135 30.714 1 90.65 651 GLU B O 1
ATOM 12215 N N . GLU B 1 652 ? 29.421 44.049 29.736 1 91.69 652 GLU B N 1
ATOM 12216 C CA . GLU B 1 652 ? 28.539 42.971 30.174 1 91.69 652 GLU B CA 1
ATOM 12217 C C . GLU B 1 652 ? 28.945 41.639 29.551 1 91.69 652 GLU B C 1
ATOM 12219 O O . GLU B 1 652 ? 28.943 40.606 30.224 1 91.69 652 GLU B O 1
ATOM 12224 N N . LEU B 1 653 ? 29.208 41.649 28.301 1 91.79 653 LEU B N 1
ATOM 12225 C CA . LEU B 1 653 ? 29.588 40.43 27.596 1 91.79 653 LEU B CA 1
ATOM 12226 C C . LEU B 1 653 ? 30.909 39.884 28.127 1 91.79 653 LEU B C 1
ATOM 12228 O O . LEU B 1 653 ? 31.133 38.672 28.119 1 91.79 653 LEU B O 1
ATOM 12232 N N . GLU B 1 654 ? 31.791 40.759 28.562 1 90.9 654 GLU B N 1
ATOM 12233 C CA . GLU B 1 654 ? 33.086 40.352 29.1 1 90.9 654 GLU B CA 1
ATOM 12234 C C . GLU B 1 654 ? 32.924 39.592 30.413 1 90.9 654 GLU B C 1
ATOM 12236 O O . GLU B 1 654 ? 33.789 38.796 30.786 1 90.9 654 GLU B O 1
ATOM 12241 N N . THR B 1 655 ? 31.766 39.824 31.034 1 91.13 655 THR B N 1
ATOM 12242 C CA . THR B 1 655 ? 31.526 39.18 32.321 1 91.13 655 THR B CA 1
ATOM 12243 C C . THR B 1 655 ? 31.031 37.75 32.126 1 91.13 655 THR B C 1
ATOM 12245 O O . THR B 1 655 ? 31.028 36.955 33.068 1 91.13 655 THR B O 1
ATOM 12248 N N . LEU B 1 656 ? 30.66 37.378 30.976 1 92.78 656 LEU B N 1
ATOM 12249 C CA . LEU B 1 656 ? 30.192 36.026 30.688 1 92.78 656 LEU B CA 1
ATOM 12250 C C . LEU B 1 656 ? 31.363 35.053 30.6 1 92.78 656 LEU B C 1
ATOM 12252 O O . LEU B 1 656 ? 31.994 34.928 29.548 1 92.78 656 LEU B O 1
ATOM 12256 N N . LYS B 1 657 ? 31.655 34.323 31.576 1 88.32 657 LYS B N 1
ATOM 12257 C CA . LYS B 1 657 ? 32.851 33.497 31.715 1 88.32 657 LYS B CA 1
ATOM 12258 C C . LYS B 1 657 ? 32.757 32.245 30.848 1 88.32 657 LYS B C 1
ATOM 12260 O O . LYS B 1 657 ? 33.778 31.697 30.427 1 88.32 657 LYS B O 1
ATOM 12265 N N . HIS B 1 658 ? 31.579 31.819 30.559 1 91.5 658 HIS B N 1
ATOM 12266 C CA . HIS B 1 658 ? 31.441 30.541 29.869 1 91.5 658 HIS B CA 1
ATOM 12267 C C . HIS B 1 658 ? 31.17 30.745 28.382 1 91.5 658 HIS B C 1
ATOM 12269 O O . HIS B 1 658 ? 30.947 29.778 27.649 1 91.5 658 HIS B O 1
ATOM 12275 N N . LEU B 1 659 ? 31.157 31.971 27.853 1 93.11 659 LEU B N 1
ATOM 12276 C CA . LEU B 1 659 ? 30.898 32.264 26.448 1 93.11 659 LEU B CA 1
ATOM 12277 C C . LEU B 1 659 ? 32.002 31.696 25.562 1 93.11 659 LEU B C 1
ATOM 12279 O O . LEU B 1 659 ? 33.182 31.991 25.768 1 93.11 659 LEU B O 1
ATOM 12283 N N . GLN B 1 660 ? 31.653 30.828 24.631 1 92.87 660 GLN B N 1
ATOM 12284 C CA . GLN B 1 660 ? 32.634 30.175 23.77 1 92.87 660 GLN B CA 1
ATOM 12285 C C . GLN B 1 660 ? 32.473 30.618 22.319 1 92.87 660 GLN B C 1
ATOM 12287 O O . GLN B 1 660 ? 33.438 30.612 21.552 1 92.87 660 GLN B O 1
ATOM 12292 N N . VAL B 1 661 ? 31.234 30.951 21.948 1 94.46 661 VAL B N 1
ATOM 12293 C CA . VAL B 1 661 ? 30.977 31.348 20.568 1 94.46 661 VAL B CA 1
ATOM 12294 C C . VAL B 1 661 ? 30.163 32.639 20.544 1 94.46 661 VAL B C 1
ATOM 12296 O O . VAL B 1 661 ? 29.096 32.719 21.157 1 94.46 661 VAL B O 1
ATOM 12299 N N . LEU B 1 662 ? 30.645 33.6 19.851 1 94.43 662 LEU B N 1
ATOM 12300 C CA . LEU B 1 662 ? 29.961 34.88 19.706 1 94.43 662 LEU B CA 1
ATOM 12301 C C . LEU B 1 662 ? 29.864 35.281 18.238 1 94.43 662 LEU B C 1
ATOM 12303 O O . LEU B 1 662 ? 30.861 35.25 17.514 1 94.43 662 LEU B O 1
ATOM 12307 N N . LEU B 1 663 ? 28.694 35.447 17.781 1 94.31 663 LEU B N 1
ATOM 12308 C CA . LEU B 1 663 ? 28.438 36.014 16.462 1 94.31 663 LEU B CA 1
ATOM 12309 C C . LEU B 1 663 ? 27.888 37.432 16.577 1 94.31 663 LEU B C 1
ATOM 12311 O O . LEU B 1 663 ? 26.815 37.642 17.147 1 94.31 663 LEU B O 1
ATOM 12315 N N . ALA B 1 664 ? 28.6 38.36 16.09 1 91.73 664 ALA B N 1
ATOM 12316 C CA . ALA B 1 664 ? 28.24 39.748 16.366 1 91.73 664 ALA B CA 1
ATOM 12317 C C . ALA B 1 664 ? 28.28 40.589 15.094 1 91.73 664 ALA B C 1
ATOM 12319 O O . ALA B 1 664 ? 28.993 40.256 14.144 1 91.73 664 ALA B O 1
ATOM 12320 N N . SER B 1 665 ? 27.559 41.603 15.097 1 89.26 665 SER B N 1
ATOM 12321 C CA . SER B 1 665 ? 27.53 42.617 14.049 1 89.26 665 SER B CA 1
ATOM 12322 C C . SER B 1 665 ? 27.621 44.022 14.635 1 89.26 665 SER B C 1
ATOM 12324 O O . SER B 1 665 ? 26.853 44.376 15.532 1 89.26 665 SER B O 1
ATOM 12326 N N . PHE B 1 666 ? 28.576 44.84 14.198 1 86.11 666 PHE B N 1
ATOM 12327 C CA . PHE B 1 666 ? 28.788 46.194 14.696 1 86.11 666 PHE B CA 1
ATOM 12328 C C . PHE B 1 666 ? 28.447 47.224 13.626 1 86.11 666 PHE B C 1
ATOM 12330 O O . PHE B 1 666 ? 29.066 47.247 12.56 1 86.11 666 PHE B O 1
ATOM 12337 N N . HIS B 1 667 ? 27.439 47.944 13.829 1 75.87 667 HIS B N 1
ATOM 12338 C CA . HIS B 1 667 ? 27.073 49.011 12.905 1 75.87 667 HIS B CA 1
ATOM 12339 C C . HIS B 1 667 ? 27.165 50.377 13.577 1 75.87 667 HIS B C 1
ATOM 12341 O O . HIS B 1 667 ? 26.861 51.4 12.958 1 75.87 667 HIS B O 1
ATOM 12347 N N . GLY B 1 668 ? 27.718 50.491 14.738 1 69.19 668 GLY B N 1
ATOM 12348 C CA . GLY B 1 668 ? 27.699 51.72 15.514 1 69.19 668 GLY B CA 1
ATOM 12349 C C . GLY B 1 668 ? 29.023 52.46 15.492 1 69.19 668 GLY B C 1
ATOM 12350 O O . GLY B 1 668 ? 29.758 52.397 14.505 1 69.19 668 GLY B O 1
ATOM 12351 N N . PRO B 1 669 ? 29.271 53.211 16.488 1 71.88 669 PRO B N 1
ATOM 12352 C CA . PRO B 1 669 ? 30.456 54.065 16.6 1 71.88 669 PRO B CA 1
ATOM 12353 C C . PRO B 1 669 ? 31.755 53.266 16.66 1 71.88 669 PRO B C 1
ATOM 12355 O O . PRO B 1 669 ? 31.805 52.208 17.294 1 71.88 669 PRO B O 1
ATOM 12358 N N . PRO B 1 670 ? 32.747 53.751 15.999 1 76.95 670 PRO B N 1
ATOM 12359 C CA . PRO B 1 670 ? 34.037 53.06 15.932 1 76.95 670 PRO B CA 1
ATOM 12360 C C . PRO B 1 670 ? 34.663 52.844 17.308 1 76.95 670 PRO B C 1
ATOM 12362 O O . PRO B 1 670 ? 35.437 51.903 17.497 1 76.95 670 PRO B O 1
ATOM 12365 N N . GLN B 1 671 ? 34.244 53.642 18.284 1 80.45 671 GLN B N 1
ATOM 12366 C CA . GLN B 1 671 ? 34.839 53.515 19.61 1 80.45 671 GLN B CA 1
ATOM 12367 C C . GLN B 1 671 ? 34.454 52.189 20.261 1 80.45 671 GLN B C 1
ATOM 12369 O O . GLN B 1 671 ? 35.271 51.566 20.942 1 80.45 671 GLN B O 1
ATOM 12374 N N . VAL B 1 672 ? 33.268 51.807 20.033 1 85.17 672 VAL B N 1
ATOM 12375 C CA . VAL B 1 672 ? 32.779 50.571 20.635 1 85.17 672 VAL B CA 1
ATOM 12376 C C . VAL B 1 672 ? 33.465 49.373 19.983 1 85.17 672 VAL B C 1
ATOM 12378 O O . VAL B 1 672 ? 33.819 48.406 20.662 1 85.17 672 VAL B O 1
ATOM 12381 N N . LEU B 1 673 ? 33.6 49.44 18.701 1 85.13 673 LEU B N 1
ATOM 12382 C CA . LEU B 1 673 ? 34.3 48.375 17.992 1 85.13 673 LEU B CA 1
ATOM 12383 C C . LEU B 1 673 ? 35.743 48.261 18.472 1 85.13 673 LEU B C 1
ATOM 12385 O O . LEU B 1 673 ? 36.265 47.154 18.625 1 85.13 673 LEU B O 1
ATOM 12389 N N . LYS B 1 674 ? 36.376 49.372 18.678 1 81.61 674 LYS B N 1
ATOM 12390 C CA . LYS B 1 674 ? 37.752 49.373 19.166 1 81.61 674 LYS B CA 1
ATOM 12391 C C . LYS B 1 674 ? 37.846 48.731 20.547 1 81.61 674 LYS B C 1
ATOM 12393 O O . LYS B 1 674 ? 38.787 47.987 20.829 1 81.61 674 LYS B O 1
ATOM 12398 N N . GLN B 1 675 ? 36.864 49.049 21.326 1 85.99 675 GLN B N 1
ATOM 12399 C CA . GLN B 1 675 ? 36.842 48.449 22.656 1 85.99 675 GLN B CA 1
ATOM 12400 C C . GLN B 1 675 ? 36.614 46.942 22.576 1 85.99 675 GLN B C 1
ATOM 12402 O O . GLN B 1 675 ? 37.231 46.176 23.319 1 85.99 675 GLN B O 1
ATOM 12407 N N . PHE B 1 676 ? 35.743 46.579 21.762 1 88.44 676 PHE B N 1
ATOM 12408 C CA . PHE B 1 676 ? 35.462 45.163 21.555 1 88.44 676 PHE B CA 1
ATOM 12409 C C . PHE B 1 676 ? 36.71 44.427 21.081 1 88.44 676 PHE B C 1
ATOM 12411 O O . PHE B 1 676 ? 37.03 43.349 21.586 1 88.44 676 PHE B O 1
ATOM 12418 N N . LEU B 1 677 ? 37.428 44.988 20.172 1 86.34 677 LEU B N 1
ATOM 12419 C CA . LEU B 1 677 ? 38.598 44.356 19.573 1 86.34 677 LEU B CA 1
ATOM 12420 C C . LEU B 1 677 ? 39.777 44.368 20.541 1 86.34 677 LEU B C 1
ATOM 12422 O O . LEU B 1 677 ? 40.731 43.605 20.372 1 86.34 677 LEU B O 1
ATOM 12426 N N . SER B 1 678 ? 39.666 45.205 21.557 1 82.63 678 SER B N 1
ATOM 12427 C CA . SER B 1 678 ? 40.744 45.285 22.537 1 82.63 678 SER B CA 1
ATOM 12428 C C . SER B 1 678 ? 40.577 44.233 23.629 1 82.63 678 SER B C 1
ATOM 12430 O O . SER B 1 678 ? 41.526 43.928 24.355 1 82.63 678 SER B O 1
ATOM 12432 N N . SER B 1 679 ? 39.366 43.661 23.657 1 87.21 679 SER B N 1
ATOM 12433 C CA . SER B 1 679 ? 39.117 42.622 24.651 1 87.21 679 SER B CA 1
ATOM 12434 C C . SER B 1 679 ? 39.584 41.258 24.153 1 87.21 679 SER B C 1
ATOM 12436 O O . SER B 1 679 ? 39.025 40.716 23.197 1 87.21 679 SER B O 1
ATOM 12438 N N . HIS B 1 680 ? 40.574 40.676 24.777 1 82.79 680 HIS B N 1
ATOM 12439 C CA . HIS B 1 680 ? 41.103 39.379 24.372 1 82.79 680 HIS B CA 1
ATOM 12440 C C . HIS B 1 680 ? 40.079 38.272 24.596 1 82.79 680 HIS B C 1
ATOM 12442 O O . HIS B 1 680 ? 40.005 37.321 23.815 1 82.79 680 HIS B O 1
ATOM 12448 N N . ARG B 1 681 ? 39.367 38.454 25.547 1 87.31 681 ARG B N 1
ATOM 12449 C CA . ARG B 1 681 ? 38.381 37.43 25.878 1 87.31 681 ARG B CA 1
ATOM 12450 C C . ARG B 1 681 ? 37.297 37.348 24.808 1 87.31 681 ARG B C 1
ATOM 12452 O O . ARG B 1 681 ? 36.959 36.258 24.342 1 87.31 681 ARG B O 1
ATOM 12459 N N . LEU B 1 682 ? 36.792 38.451 24.35 1 89.45 682 LEU B N 1
ATOM 12460 C CA . LEU B 1 682 ? 35.709 38.486 23.374 1 89.45 682 LEU B CA 1
ATOM 12461 C C . LEU B 1 682 ? 36.22 38.135 21.981 1 89.45 682 LEU B C 1
ATOM 12463 O O . LEU B 1 682 ? 35.538 37.444 21.221 1 89.45 682 LEU B O 1
ATOM 12467 N N . THR B 1 683 ? 37.373 38.534 21.667 1 86.67 683 THR B N 1
ATOM 12468 C CA . THR B 1 683 ? 37.928 38.251 20.348 1 86.67 683 THR B CA 1
ATOM 12469 C C . THR B 1 683 ? 38.255 36.768 20.205 1 86.67 683 THR B C 1
ATOM 12471 O O . THR B 1 683 ? 38.188 36.215 19.106 1 86.67 683 THR B O 1
ATOM 12474 N N . SER B 1 684 ? 38.579 36.121 21.296 1 86.14 684 SER B N 1
ATOM 12475 C CA . SER B 1 684 ? 38.933 34.706 21.248 1 86.14 684 SER B CA 1
ATOM 12476 C C . SER B 1 684 ? 37.694 33.832 21.079 1 86.14 684 SER B C 1
ATOM 12478 O O . SER B 1 684 ? 37.796 32.671 20.679 1 86.14 684 SER B O 1
ATOM 12480 N N . CYS B 1 685 ? 36.505 34.423 21.5 1 91.16 685 CYS B N 1
ATOM 12481 C CA . CYS B 1 685 ? 35.291 33.622 21.394 1 91.16 685 CYS B CA 1
ATOM 12482 C C . CYS B 1 685 ? 34.464 34.041 20.184 1 91.16 685 CYS B C 1
ATOM 12484 O O . CYS B 1 685 ? 33.407 33.466 19.92 1 91.16 685 CYS B O 1
ATOM 12486 N N . THR B 1 686 ? 34.929 34.907 19.23 1 92.01 686 THR B N 1
ATOM 12487 C CA . THR B 1 686 ? 34.163 35.416 18.098 1 92.01 686 THR B CA 1
ATOM 12488 C C . THR B 1 686 ? 34.345 34.52 16.875 1 92.01 686 THR B C 1
ATOM 12490 O O . THR B 1 686 ? 35.472 34.279 16.438 1 92.01 686 THR B O 1
ATOM 12493 N N . ARG B 1 687 ? 33.295 34.049 16.418 1 92.02 687 ARG B N 1
ATOM 12494 C CA . ARG B 1 687 ? 33.312 33.154 15.266 1 92.02 687 ARG B CA 1
ATOM 12495 C C . ARG B 1 687 ? 32.913 33.892 13.993 1 92.02 687 ARG B C 1
ATOM 12497 O O . ARG B 1 687 ? 33.388 33.563 12.903 1 92.02 687 ARG B O 1
ATOM 12504 N N . SER B 1 688 ? 31.996 34.783 14.126 1 92.83 688 SER B N 1
ATOM 12505 C CA . SER B 1 688 ? 31.549 35.603 13.005 1 92.83 688 SER B CA 1
ATOM 12506 C C . SER B 1 688 ? 31.492 37.078 13.387 1 92.83 688 SER B C 1
ATOM 12508 O O . SER B 1 688 ? 31.019 37.426 14.471 1 92.83 688 SER B O 1
ATOM 12510 N N . LEU B 1 689 ? 32.067 37.869 12.528 1 90.05 689 LEU B N 1
ATOM 12511 C CA . LEU B 1 689 ? 32.102 39.303 12.792 1 90.05 689 LEU B CA 1
ATOM 12512 C C . LEU B 1 689 ? 31.652 40.092 11.567 1 90.05 689 LEU B C 1
ATOM 12514 O O . LEU B 1 689 ? 32.17 39.888 10.467 1 90.05 689 LEU B O 1
ATOM 12518 N N . GLU B 1 690 ? 30.724 40.79 11.776 1 89.08 690 GLU B N 1
ATOM 12519 C CA . GLU B 1 690 ? 30.254 41.709 10.744 1 89.08 690 GLU B CA 1
ATOM 12520 C C . GLU B 1 690 ? 30.496 43.161 11.147 1 89.08 690 GLU B C 1
ATOM 12522 O O . GLU B 1 690 ? 30.129 43.574 12.249 1 89.08 690 GLU B O 1
ATOM 12527 N N . MET B 1 691 ? 31.185 43.812 10.364 1 83.96 691 MET B N 1
ATOM 12528 C CA . MET B 1 691 ? 31.487 45.21 10.657 1 83.96 691 MET B CA 1
ATOM 12529 C C . MET B 1 691 ? 30.936 46.126 9.57 1 83.96 691 MET B C 1
ATOM 12531 O O . MET B 1 691 ? 31.022 45.808 8.382 1 83.96 691 MET B O 1
ATOM 12535 N N . GLY B 1 692 ? 30.245 47.103 10.031 1 75.91 692 GLY B N 1
ATOM 12536 C CA . GLY B 1 692 ? 29.736 48.05 9.052 1 75.91 692 GLY B CA 1
ATOM 12537 C C . GLY B 1 692 ? 29.391 49.4 9.651 1 75.91 692 GLY B C 1
ATOM 12538 O O . GLY B 1 692 ? 29.421 49.57 10.872 1 75.91 692 GLY B O 1
ATOM 12539 N N . GLY B 1 693 ? 29.399 50.59 8.999 1 65.8 693 GLY B N 1
ATOM 12540 C CA . GLY B 1 693 ? 28.955 51.902 9.441 1 65.8 693 GLY B CA 1
ATOM 12541 C C . GLY B 1 693 ? 29.519 53.036 8.606 1 65.8 693 GLY B C 1
ATOM 12542 O O . GLY B 1 693 ? 30.622 52.926 8.066 1 65.8 693 GLY B O 1
ATOM 12543 N N . LYS B 1 694 ? 28.717 54.065 8.147 1 61.22 694 LYS B N 1
ATOM 12544 C CA . LYS B 1 694 ? 29.026 55.229 7.322 1 61.22 694 LYS B CA 1
ATOM 12545 C C . LYS B 1 694 ? 30.204 56.012 7.894 1 61.22 694 LYS B C 1
ATOM 12547 O O . LYS B 1 694 ? 30.989 56.598 7.146 1 61.22 694 LYS B O 1
ATOM 12552 N N . GLU B 1 695 ? 30.305 55.984 9.316 1 57.21 695 GLU B N 1
ATOM 12553 C CA . GLU B 1 695 ? 31.231 56.935 9.924 1 57.21 695 GLU B CA 1
ATOM 12554 C C . GLU B 1 695 ? 32.611 56.314 10.117 1 57.21 695 GLU B C 1
ATOM 12556 O O . GLU B 1 695 ? 33.531 56.973 10.607 1 57.21 695 GLU B O 1
ATOM 12561 N N . SER B 1 696 ? 32.808 55.031 9.812 1 57.18 696 SER B N 1
ATOM 12562 C CA . SER B 1 696 ? 34.122 54.452 10.075 1 57.18 696 SER B CA 1
ATOM 12563 C C . SER B 1 696 ? 35.126 54.848 8.998 1 57.18 696 SER B C 1
ATOM 12565 O O . SER B 1 696 ? 35.06 54.357 7.869 1 57.18 696 SER B O 1
ATOM 12567 N N . SER B 1 697 ? 35.557 56.171 9.132 1 58.43 697 SER B N 1
ATOM 12568 C CA . SER B 1 697 ? 36.576 56.706 8.234 1 58.43 697 SER B CA 1
ATOM 12569 C C . SER B 1 697 ? 37.979 56.36 8.721 1 58.43 697 SER B C 1
ATOM 12571 O O . SER B 1 697 ? 38.234 56.334 9.926 1 58.43 697 SER B O 1
ATOM 12573 N N . GLY B 1 698 ? 38.827 55.584 7.946 1 60.69 698 GLY B N 1
ATOM 12574 C CA . GLY B 1 698 ? 40.251 55.438 8.204 1 60.69 698 GLY B CA 1
ATOM 12575 C C . GLY B 1 698 ? 40.722 53.997 8.151 1 60.69 698 GLY B C 1
ATOM 12576 O O . GLY B 1 698 ? 40.355 53.252 7.24 1 60.69 698 GLY B O 1
ATOM 12577 N N . LEU B 1 699 ? 41.589 53.546 9.21 1 63.57 699 LEU B N 1
ATOM 12578 C CA . LEU B 1 699 ? 42.346 52.302 9.311 1 63.57 699 LEU B CA 1
ATOM 12579 C C . LEU B 1 699 ? 41.627 51.301 10.209 1 63.57 699 LEU B C 1
ATOM 12581 O O . LEU B 1 699 ? 41.214 51.642 11.32 1 63.57 699 LEU B O 1
ATOM 12585 N N . LEU B 1 700 ? 40.989 50.183 9.572 1 74.39 700 LEU B N 1
ATOM 12586 C CA . LEU B 1 700 ? 40.434 49.092 10.365 1 74.39 700 LEU B CA 1
ATOM 12587 C C . LEU B 1 700 ? 41.531 48.133 10.813 1 74.39 700 LEU B C 1
ATOM 12589 O O . LEU B 1 700 ? 42.34 47.684 9.999 1 74.39 700 LEU B O 1
ATOM 12593 N N . SER B 1 701 ? 41.658 48.028 12.066 1 73.33 701 SER B N 1
ATOM 12594 C CA . SER B 1 701 ? 42.649 47.103 12.603 1 73.33 701 SER B CA 1
ATOM 12595 C C . SER B 1 701 ? 41.991 45.833 13.133 1 73.33 701 SER B C 1
ATOM 12597 O O . SER B 1 701 ? 41.162 45.891 14.043 1 73.33 701 SER B O 1
ATOM 12599 N N . ILE B 1 702 ? 42.198 44.754 12.556 1 76.46 702 ILE B N 1
ATOM 12600 C CA . ILE B 1 702 ? 41.686 43.463 13.003 1 76.46 702 ILE B CA 1
ATOM 12601 C C . ILE B 1 702 ? 42.781 42.703 13.748 1 76.46 702 ILE B C 1
ATOM 12603 O O . ILE B 1 702 ? 43.877 42.505 13.219 1 76.46 702 ILE B O 1
ATOM 12607 N N . PRO B 1 703 ? 42.473 42.367 14.94 1 75.83 703 PRO B N 1
ATOM 12608 C CA . PRO B 1 703 ? 43.492 41.636 15.697 1 75.83 703 PRO B CA 1
ATOM 12609 C C . PRO B 1 703 ? 43.735 40.229 15.154 1 75.83 703 PRO B C 1
ATOM 12611 O O . PRO B 1 703 ? 42.789 39.546 14.754 1 75.83 703 PRO B O 1
ATOM 12614 N N . VAL B 1 704 ? 44.951 39.808 15.139 1 72.16 704 VAL B N 1
ATOM 12615 C CA . VAL B 1 704 ? 45.364 38.5 14.642 1 72.16 704 VAL B CA 1
ATOM 12616 C C . VAL B 1 704 ? 45.026 37.425 15.672 1 72.16 704 VAL B C 1
ATOM 12618 O O . VAL B 1 704 ? 45.01 36.234 15.354 1 72.16 704 VAL B O 1
ATOM 12621 N N . THR B 1 705 ? 44.601 37.863 16.912 1 70.74 705 THR B N 1
ATOM 12622 C CA . THR B 1 705 ? 44.329 36.933 18.002 1 70.74 705 THR B CA 1
ATOM 12623 C C . THR B 1 705 ? 42.959 36.284 17.829 1 70.74 705 THR B C 1
ATOM 12625 O O . THR B 1 705 ? 42.553 35.453 18.645 1 70.74 705 THR B O 1
ATOM 12628 N N . MET B 1 706 ? 42.303 36.573 16.779 1 81.76 706 MET B N 1
ATOM 12629 C CA . MET B 1 706 ? 40.983 35.986 16.568 1 81.76 706 MET B CA 1
ATOM 12630 C C . MET B 1 706 ? 41.099 34.586 15.975 1 81.76 706 MET B C 1
ATOM 12632 O O . MET B 1 706 ? 40.804 34.38 14.796 1 81.76 706 MET B O 1
ATOM 12636 N N . GLU B 1 707 ? 41.466 33.666 16.721 1 76.85 707 GLU B N 1
ATOM 12637 C CA . GLU B 1 707 ? 41.782 32.307 16.29 1 76.85 707 GLU B CA 1
ATOM 12638 C C . GLU B 1 707 ? 40.528 31.566 15.836 1 76.85 707 GLU B C 1
ATOM 12640 O O . GLU B 1 707 ? 40.601 30.668 14.995 1 76.85 707 GLU B O 1
ATOM 12645 N N . LYS B 1 708 ? 39.308 31.988 16.314 1 86.04 708 LYS B N 1
ATOM 12646 C CA . LYS B 1 708 ? 38.101 31.224 16.012 1 86.04 708 LYS B CA 1
ATOM 12647 C C . LYS B 1 708 ? 37.269 31.912 14.933 1 86.04 708 LYS B C 1
ATOM 12649 O O . LYS B 1 708 ? 36.177 31.452 14.596 1 86.04 708 LYS B O 1
ATOM 12654 N N . LEU B 1 709 ? 37.738 32.962 14.339 1 88.85 709 LEU B N 1
ATOM 12655 C CA . LEU B 1 709 ? 36.977 33.718 13.351 1 88.85 709 LEU B CA 1
ATOM 12656 C C . LEU B 1 709 ? 36.822 32.922 12.059 1 88.85 709 LEU B C 1
ATOM 12658 O O . LEU B 1 709 ? 37.813 32.604 11.399 1 88.85 709 LEU B O 1
ATOM 12662 N N . ARG B 1 710 ? 35.645 32.625 11.737 1 90.46 710 ARG B N 1
ATOM 12663 C CA . ARG B 1 710 ? 35.378 31.821 10.548 1 90.46 710 ARG B CA 1
ATOM 12664 C C . ARG B 1 710 ? 34.808 32.68 9.424 1 90.46 710 ARG B C 1
ATOM 12666 O O . ARG B 1 710 ? 35.096 32.444 8.248 1 90.46 710 ARG B O 1
ATOM 12673 N N . GLU B 1 711 ? 34.051 33.677 9.86 1 91.79 711 GLU B N 1
ATOM 12674 C CA . GLU B 1 711 ? 33.396 34.526 8.869 1 91.79 711 GLU B CA 1
ATOM 12675 C C . GLU B 1 711 ? 33.601 36.004 9.187 1 91.79 711 GLU B C 1
ATOM 12677 O O . GLU B 1 711 ? 33.428 36.428 10.332 1 91.79 711 GLU B O 1
ATOM 12682 N N . LEU B 1 712 ? 34.015 36.721 8.176 1 90.17 712 LEU B N 1
ATOM 12683 C CA . LEU B 1 712 ? 34.196 38.163 8.308 1 90.17 712 LEU B CA 1
ATOM 12684 C C . LEU B 1 712 ? 33.434 38.908 7.217 1 90.17 712 LEU B C 1
ATOM 12686 O O . LEU B 1 712 ? 33.606 38.624 6.03 1 90.17 712 LEU B O 1
ATOM 12690 N N . THR B 1 713 ? 32.628 39.753 7.681 1 89.61 713 THR B N 1
ATOM 12691 C CA . THR B 1 713 ? 31.86 40.555 6.735 1 89.61 713 THR B CA 1
ATOM 12692 C C . THR B 1 713 ? 32.114 42.043 6.956 1 89.61 713 THR B C 1
ATOM 12694 O O . THR B 1 713 ? 31.95 42.548 8.068 1 89.61 713 THR B O 1
ATOM 12697 N N . ILE B 1 714 ? 32.516 42.702 5.994 1 86.55 714 ILE B N 1
ATOM 12698 C CA . ILE B 1 714 ? 32.692 44.15 6.026 1 86.55 714 ILE B CA 1
ATOM 12699 C C . ILE B 1 714 ? 31.663 44.816 5.116 1 86.55 714 ILE B C 1
ATOM 12701 O O . ILE B 1 714 ? 31.606 44.528 3.918 1 86.55 714 ILE B O 1
ATOM 12705 N N . TYR B 1 715 ? 30.865 45.652 5.783 1 82.06 715 TYR B N 1
ATOM 12706 C CA . TYR B 1 715 ? 29.756 46.223 5.027 1 82.06 715 TYR B CA 1
ATOM 12707 C C . TYR B 1 715 ? 29.771 47.745 5.101 1 82.06 715 TYR B C 1
ATOM 12709 O O . TYR B 1 715 ? 29.867 48.319 6.189 1 82.06 715 TYR B O 1
ATOM 12717 N N . GLY B 1 716 ? 29.547 48.451 4.092 1 73.53 716 GLY B N 1
ATOM 12718 C CA . GLY B 1 716 ? 29.233 49.868 4.002 1 73.53 716 GLY B CA 1
ATOM 12719 C C . GLY B 1 716 ? 30.282 50.754 4.646 1 73.53 716 GLY B C 1
ATOM 12720 O O . GLY B 1 716 ? 29.949 51.696 5.369 1 73.53 716 GLY B O 1
ATOM 12721 N N . SER B 1 717 ? 31.484 50.444 4.529 1 72.97 717 SER B N 1
ATOM 12722 C CA . SER B 1 717 ? 32.499 51.24 5.212 1 72.97 717 SER B CA 1
ATOM 12723 C C . SER B 1 717 ? 33.389 51.975 4.215 1 72.97 717 SER B C 1
ATOM 12725 O O . SER B 1 717 ? 33.433 51.619 3.035 1 72.97 717 SER B O 1
ATOM 12727 N N . THR B 1 718 ? 33.714 53.168 4.6 1 74.61 718 THR B N 1
ATOM 12728 C CA . THR B 1 718 ? 34.686 53.93 3.824 1 74.61 718 THR B CA 1
ATOM 12729 C C . THR B 1 718 ? 36.106 53.636 4.297 1 74.61 718 THR B C 1
ATOM 12731 O O . THR B 1 718 ? 36.941 54.539 4.372 1 74.61 718 THR B O 1
ATOM 12734 N N . ILE B 1 719 ? 36.264 52.317 4.593 1 75.94 719 ILE B N 1
ATOM 12735 C CA . ILE B 1 719 ? 37.57 51.886 5.081 1 75.94 719 ILE B CA 1
ATOM 12736 C C . ILE B 1 719 ? 38.578 51.895 3.934 1 75.94 719 ILE B C 1
ATOM 12738 O O . ILE B 1 719 ? 38.287 51.406 2.84 1 75.94 719 ILE B O 1
ATOM 12742 N N . SER B 1 720 ? 39.683 52.554 4.131 1 74.74 720 SER B N 1
ATOM 12743 C CA . SER B 1 720 ? 40.691 52.657 3.08 1 74.74 720 SER B CA 1
ATOM 12744 C C . SER B 1 720 ? 41.695 51.512 3.164 1 74.74 720 SER B C 1
ATOM 12746 O O . SER B 1 720 ? 42.235 51.078 2.144 1 74.74 720 SER B O 1
ATOM 12748 N N . GLU B 1 721 ? 41.982 51.098 4.39 1 76.25 721 GLU B N 1
ATOM 12749 C CA . GLU B 1 721 ? 42.971 50.037 4.56 1 76.25 721 GLU B CA 1
ATOM 12750 C C . GLU B 1 721 ? 42.626 49.146 5.749 1 76.25 721 GLU B C 1
ATOM 12752 O O . GLU B 1 721 ? 42.111 49.624 6.762 1 76.25 721 GLU B O 1
ATOM 12757 N N . ILE B 1 722 ? 42.783 47.898 5.572 1 77.47 722 ILE B N 1
ATOM 12758 C CA . ILE B 1 722 ? 42.609 46.924 6.644 1 77.47 722 ILE B CA 1
ATOM 12759 C C . ILE B 1 722 ? 43.974 46.436 7.125 1 77.47 722 ILE B C 1
ATOM 12761 O O . ILE B 1 722 ? 44.754 45.886 6.343 1 77.47 722 ILE B O 1
ATOM 12765 N N . ASN B 1 723 ? 44.316 46.809 8.339 1 70.98 723 ASN B N 1
ATOM 12766 C CA . ASN B 1 723 ? 45.597 46.412 8.912 1 70.98 723 ASN B CA 1
ATOM 12767 C C . ASN B 1 723 ? 45.432 45.285 9.928 1 70.98 723 ASN B C 1
ATOM 12769 O O . ASN B 1 723 ? 44.395 45.185 10.587 1 70.98 723 ASN B O 1
ATOM 12773 N N . MET B 1 724 ? 46.295 44.371 9.919 1 72.11 724 MET B N 1
ATOM 12774 C CA . MET B 1 724 ? 46.339 43.305 10.916 1 72.11 724 MET B CA 1
ATOM 12775 C C . MET B 1 724 ? 47.23 43.695 12.091 1 72.11 724 MET B C 1
ATOM 12777 O O . MET B 1 724 ? 48.351 44.168 11.895 1 72.11 724 MET B O 1
ATOM 12781 N N . VAL B 1 725 ? 46.605 43.979 13.226 1 60.62 725 VAL B N 1
ATOM 12782 C CA . VAL B 1 725 ? 47.39 44.402 14.381 1 60.62 725 VAL B CA 1
ATOM 12783 C C . VAL B 1 725 ? 47.552 43.234 15.352 1 60.62 725 VAL B C 1
ATOM 12785 O O . VAL B 1 725 ? 46.641 42.417 15.507 1 60.62 725 VAL B O 1
ATOM 12788 N N . ASN B 1 726 ? 48.681 42.668 15.662 1 52.8 726 ASN B N 1
ATOM 12789 C CA . ASN B 1 726 ? 48.931 41.724 16.746 1 52.8 726 ASN B CA 1
ATOM 12790 C C . ASN B 1 726 ? 48.57 42.32 18.103 1 52.8 726 ASN B C 1
ATOM 12792 O O . ASN B 1 726 ? 49.074 43.381 18.474 1 52.8 726 ASN B O 1
ATOM 12796 N N . ILE B 1 727 ? 47.396 42.328 18.622 1 45.74 727 ILE B N 1
ATOM 12797 C CA . ILE B 1 727 ? 47.245 42.736 20.014 1 45.74 727 ILE B CA 1
ATOM 12798 C C . ILE B 1 727 ? 48.247 41.982 20.885 1 45.74 727 ILE B C 1
ATOM 12800 O O . ILE B 1 727 ? 48.026 40.819 21.231 1 45.74 727 ILE B O 1
ATOM 12804 N N . CYS B 1 728 ? 49.413 41.609 20.664 1 37.8 728 CYS B N 1
ATOM 12805 C CA . CYS B 1 728 ? 50.277 41.082 21.715 1 37.8 728 CYS B CA 1
ATOM 12806 C C . CYS B 1 728 ? 50.123 41.884 23.001 1 37.8 728 CYS B C 1
ATOM 12808 O O . CYS B 1 728 ? 49.864 43.088 22.96 1 37.8 728 CYS B O 1
ATOM 12810 N N . ILE B 1 729 ? 50.203 41.393 24.319 1 38.3 729 ILE B N 1
ATOM 12811 C CA . ILE B 1 729 ? 50.629 42.034 25.558 1 38.3 729 ILE B CA 1
ATOM 12812 C C . ILE B 1 729 ? 51.65 43.126 25.25 1 38.3 729 ILE B C 1
ATOM 12814 O O . ILE B 1 729 ? 51.473 44.28 25.646 1 38.3 729 ILE B O 1
ATOM 12818 N N . LYS B 1 730 ? 52.854 43.255 26.057 1 37.23 730 LYS B N 1
ATOM 12819 C CA . LYS B 1 730 ? 53.897 44.257 26.253 1 37.23 730 LYS B CA 1
ATOM 12820 C C . LYS B 1 730 ? 54.624 44.557 24.945 1 37.23 730 LYS B C 1
ATOM 12822 O O . LYS B 1 730 ? 55.16 45.653 24.764 1 37.23 730 LYS B O 1
ATOM 12827 N N . SER B 1 731 ? 55.39 43.512 24.424 1 34.8 731 SER B N 1
ATOM 12828 C CA . SER B 1 731 ? 56.544 43.928 23.634 1 34.8 731 SER B CA 1
ATOM 12829 C C . SER B 1 731 ? 56.119 44.446 22.265 1 34.8 731 SER B C 1
ATOM 12831 O O . SER B 1 731 ? 54.98 44.236 21.842 1 34.8 731 SER B O 1
ATOM 12833 N N . LYS B 1 732 ? 57.193 44.499 21.198 1 39.36 732 LYS B N 1
ATOM 12834 C CA . LYS B 1 732 ? 57.395 45.233 19.952 1 39.36 732 LYS B CA 1
ATOM 12835 C C . LYS B 1 732 ? 56.357 44.837 18.906 1 39.36 732 LYS B C 1
ATOM 12837 O O . LYS B 1 732 ? 56.083 43.651 18.713 1 39.36 732 LYS B O 1
ATOM 12842 N N . THR B 1 733 ? 55.425 45.612 18.424 1 40.34 733 THR B N 1
ATOM 12843 C CA . THR B 1 733 ? 54.466 45.763 17.335 1 40.34 733 THR B CA 1
ATOM 12844 C C . THR B 1 733 ? 55.002 45.133 16.052 1 40.34 733 THR B C 1
ATOM 12846 O O . THR B 1 733 ? 55.733 45.777 15.297 1 40.34 733 THR B O 1
ATOM 12849 N N . VAL B 1 734 ? 55.746 43.966 15.97 1 41.26 734 VAL B N 1
ATOM 12850 C CA . VAL B 1 734 ? 56.244 43.61 14.645 1 41.26 734 VAL B CA 1
ATOM 12851 C C . VAL B 1 734 ? 55.071 43.284 13.723 1 41.26 734 VAL B C 1
ATOM 12853 O O . VAL B 1 734 ? 54.168 42.532 14.098 1 41.26 734 VAL B O 1
ATOM 12856 N N . SER B 1 735 ? 54.646 44.032 12.802 1 45.43 735 SER B N 1
ATOM 12857 C CA . SER B 1 735 ? 53.72 43.822 11.694 1 45.43 735 SER B CA 1
ATOM 12858 C C . SER B 1 735 ? 53.863 42.419 11.113 1 45.43 735 SER B C 1
ATOM 12860 O O . SER B 1 735 ? 54.979 41.95 10.878 1 45.43 735 SER B O 1
ATOM 12862 N N . PRO B 1 736 ? 52.99 41.462 11.305 1 47.43 736 PRO B N 1
ATOM 12863 C CA . PRO B 1 736 ? 53.109 40.121 10.729 1 47.43 736 PRO B CA 1
ATOM 12864 C C . PRO B 1 736 ? 53.604 40.14 9.285 1 47.43 736 PRO B C 1
ATOM 12866 O O . PRO B 1 736 ? 53.848 39.083 8.697 1 47.43 736 PRO B O 1
ATOM 12869 N N . LEU B 1 737 ? 53.485 41.173 8.584 1 44.76 737 LEU B N 1
ATOM 12870 C CA . LEU B 1 737 ? 54.014 41.108 7.226 1 44.76 737 LEU B CA 1
ATOM 12871 C C . LEU B 1 737 ? 55.472 40.662 7.231 1 44.76 737 LEU B C 1
ATOM 12873 O O . LEU B 1 737 ? 55.969 40.139 6.231 1 44.76 737 LEU B O 1
ATOM 12877 N N . HIS B 1 738 ? 56.227 41.043 8.208 1 45.55 738 HIS B N 1
ATOM 12878 C CA . HIS B 1 738 ? 57.663 40.794 8.152 1 45.55 738 HIS B CA 1
ATOM 12879 C C . HIS B 1 738 ? 57.997 39.389 8.643 1 45.55 738 HIS B C 1
ATOM 12881 O O . HIS B 1 738 ? 59.129 38.925 8.485 1 45.55 738 HIS B O 1
ATOM 12887 N N . ASN B 1 739 ? 57.169 38.623 9.57 1 44.43 739 ASN B N 1
ATOM 12888 C CA . ASN B 1 739 ? 57.444 37.213 9.821 1 44.43 739 ASN B CA 1
ATOM 12889 C C . ASN B 1 739 ? 56.327 36.32 9.289 1 44.43 739 ASN B C 1
ATOM 12891 O O . ASN B 1 739 ? 55.299 36.146 9.947 1 44.43 739 ASN B O 1
ATOM 12895 N N . PRO B 1 740 ? 56.283 35.954 8.014 1 44.26 740 PRO B N 1
ATOM 12896 C CA . PRO B 1 740 ? 55.311 35.124 7.297 1 44.26 740 PRO B CA 1
ATOM 12897 C C . PRO B 1 740 ? 54.971 33.836 8.044 1 44.26 740 PRO B C 1
ATOM 12899 O O . PRO B 1 740 ? 54.056 33.11 7.645 1 44.26 740 PRO B O 1
ATOM 12902 N N . SER B 1 741 ? 55.891 33.345 8.803 1 47.31 741 SER B N 1
ATOM 12903 C CA . SER B 1 741 ? 55.696 31.983 9.291 1 47.31 741 SER B CA 1
ATOM 12904 C C . SER B 1 741 ? 54.538 31.911 10.28 1 47.31 741 SER B C 1
ATOM 12906 O O . SER B 1 741 ? 54.137 30.822 10.696 1 47.31 741 SER B O 1
ATOM 12908 N N . ASN B 1 742 ? 54.079 33.021 10.872 1 51.65 742 ASN B N 1
ATOM 12909 C CA . ASN B 1 742 ? 53.067 32.898 11.916 1 51.65 742 ASN B CA 1
ATOM 12910 C C . ASN B 1 742 ? 51.657 32.897 11.332 1 51.65 742 ASN B C 1
ATOM 12912 O O . ASN B 1 742 ? 51.238 33.874 10.709 1 51.65 742 ASN B O 1
ATOM 12916 N N . VAL B 1 743 ? 51.106 31.823 11.042 1 58.66 743 VAL B N 1
ATOM 12917 C CA . VAL B 1 743 ? 49.772 31.586 10.501 1 58.66 743 VAL B CA 1
ATOM 12918 C C . VAL B 1 743 ? 48.742 32.384 11.296 1 58.66 743 VAL B C 1
ATOM 12920 O O . VAL B 1 743 ? 48.585 32.179 12.502 1 58.66 743 VAL B O 1
ATOM 12923 N N . CYS B 1 744 ? 48.363 33.642 10.806 1 69.42 744 CYS B N 1
ATOM 12924 C CA . CYS B 1 744 ? 47.263 34.432 11.348 1 69.42 744 CYS B CA 1
ATOM 12925 C C . CYS B 1 744 ? 45.943 34.051 10.688 1 69.42 744 CYS B C 1
ATOM 12927 O O . CYS B 1 744 ? 45.924 33.598 9.543 1 69.42 744 CYS B O 1
ATOM 12929 N N . PHE B 1 745 ? 44.787 34.078 11.278 1 78.96 745 PHE B N 1
ATOM 12930 C CA . PHE B 1 745 ? 43.427 33.821 10.821 1 78.96 745 PHE B CA 1
ATOM 12931 C C . PHE B 1 745 ? 43.287 32.39 10.315 1 78.96 745 PHE B C 1
ATOM 12933 O O . PHE B 1 745 ? 42.771 32.162 9.219 1 78.96 745 PHE B O 1
ATOM 12940 N N . SER B 1 746 ? 43.868 31.463 10.977 1 78.67 746 SER B N 1
ATOM 12941 C CA . SER B 1 746 ? 43.918 30.068 10.551 1 78.67 746 SER B CA 1
ATOM 12942 C C . SER B 1 746 ? 42.519 29.473 10.439 1 78.67 746 SER B C 1
ATOM 12944 O O . SER B 1 746 ? 42.317 28.473 9.748 1 78.67 746 SER B O 1
ATOM 12946 N N . SER B 1 747 ? 41.485 30.147 10.969 1 85.43 747 SER B N 1
ATOM 12947 C CA . SER B 1 747 ? 40.15 29.558 10.932 1 85.43 747 SER B CA 1
ATOM 12948 C C . SER B 1 747 ? 39.245 30.302 9.955 1 85.43 747 SER B C 1
ATOM 12950 O O . SER B 1 747 ? 38.119 29.872 9.694 1 85.43 747 SER B O 1
ATOM 12952 N N . LEU B 1 748 ? 39.71 31.396 9.417 1 87.53 748 LEU B N 1
ATOM 12953 C CA . LEU B 1 748 ? 38.888 32.219 8.536 1 87.53 748 LEU B CA 1
ATOM 12954 C C . LEU B 1 748 ? 38.584 31.485 7.235 1 87.53 748 LEU B C 1
ATOM 12956 O O . LEU B 1 748 ? 39.498 31.15 6.478 1 87.53 748 LEU B O 1
ATOM 12960 N N . SER B 1 749 ? 37.378 31.208 7.02 1 90.05 749 SER B N 1
ATOM 12961 C CA . SER B 1 749 ? 37.005 30.419 5.85 1 90.05 749 SER B CA 1
ATOM 12962 C C . SER B 1 749 ? 36.155 31.235 4.881 1 90.05 749 SER B C 1
ATOM 12964 O O . SER B 1 749 ? 36.155 30.975 3.676 1 90.05 749 SER B O 1
ATOM 12966 N N . HIS B 1 750 ? 35.425 32.285 5.422 1 92.25 750 HIS B N 1
ATOM 12967 C CA . HIS B 1 750 ? 34.548 33.085 4.575 1 92.25 750 HIS B CA 1
ATOM 12968 C C . HIS B 1 750 ? 34.778 34.576 4.795 1 92.25 750 HIS B C 1
ATOM 12970 O O . HIS B 1 750 ? 34.829 35.038 5.938 1 92.25 750 HIS B O 1
ATOM 12976 N N . VAL B 1 751 ? 34.873 35.254 3.662 1 91.24 751 VAL B N 1
ATOM 12977 C CA . VAL B 1 751 ? 35.034 36.701 3.747 1 91.24 751 VAL B CA 1
ATOM 12978 C C . VAL B 1 751 ? 34.094 37.385 2.757 1 91.24 751 VAL B C 1
ATOM 12980 O O . VAL B 1 751 ? 34.023 36.996 1.589 1 91.24 751 VAL B O 1
ATOM 12983 N N . TYR B 1 752 ? 33.431 38.331 3.292 1 91.09 752 TYR B N 1
ATOM 12984 C CA . TYR B 1 752 ? 32.508 39.115 2.478 1 91.09 752 TYR B CA 1
ATOM 12985 C C . TYR B 1 752 ? 32.839 40.6 2.555 1 91.09 752 TYR B C 1
ATOM 12987 O O . TYR B 1 752 ? 32.836 41.188 3.64 1 91.09 752 TYR B O 1
ATOM 12995 N N . VAL B 1 753 ? 33.092 41.15 1.477 1 90.29 753 VAL B N 1
ATOM 12996 C CA . VAL B 1 753 ? 33.31 42.59 1.389 1 90.29 753 VAL B CA 1
ATOM 12997 C C . VAL B 1 753 ? 32.243 43.22 0.496 1 90.29 753 VAL B C 1
ATOM 12999 O O . VAL B 1 753 ? 32.258 43.037 -0.723 1 90.29 753 VAL B O 1
ATOM 13002 N N . VAL B 1 754 ? 31.392 43.986 1.179 1 87.81 754 VAL B N 1
ATOM 13003 C CA . VAL B 1 754 ? 30.239 44.492 0.441 1 87.81 754 VAL B CA 1
ATOM 13004 C C . VAL B 1 754 ? 30.165 46.011 0.576 1 87.81 754 VAL B C 1
ATOM 13006 O O . VAL B 1 754 ? 30.194 46.544 1.688 1 87.81 754 VAL B O 1
ATOM 13009 N N . ASP B 1 755 ? 30.142 46.747 -0.372 1 83.83 755 ASP B N 1
ATOM 13010 C CA . ASP B 1 755 ? 29.898 48.185 -0.433 1 83.83 755 ASP B CA 1
ATOM 13011 C C . ASP B 1 755 ? 30.995 48.959 0.295 1 83.83 755 ASP B C 1
ATOM 13013 O O . ASP B 1 755 ? 30.706 49.833 1.116 1 83.83 755 ASP B O 1
ATOM 13017 N N . CYS B 1 756 ? 32.135 48.467 0.059 1 84.47 756 CYS B N 1
ATOM 13018 C CA . CYS B 1 756 ? 33.26 49.192 0.638 1 84.47 756 CYS B CA 1
ATOM 13019 C C . CYS B 1 756 ? 33.886 50.135 -0.383 1 84.47 756 CYS B C 1
ATOM 13021 O O . CYS B 1 756 ? 34.668 49.706 -1.232 1 84.47 756 CYS B O 1
ATOM 13023 N N . LYS B 1 757 ? 33.614 51.436 -0.394 1 80.47 757 LYS B N 1
ATOM 13024 C CA . LYS B 1 757 ? 34.016 52.389 -1.424 1 80.47 757 LYS B CA 1
ATOM 13025 C C . LYS B 1 757 ? 35.483 52.779 -1.27 1 80.47 757 LYS B C 1
ATOM 13027 O O . LYS B 1 757 ? 36.15 53.107 -2.253 1 80.47 757 LYS B O 1
ATOM 13032 N N . GLY B 1 758 ? 36.103 52.717 -0.13 1 77.47 758 GLY B N 1
ATOM 13033 C CA . GLY B 1 758 ? 37.441 53.253 0.068 1 77.47 758 GLY B CA 1
ATOM 13034 C C . GLY B 1 758 ? 38.522 52.19 0.022 1 77.47 758 GLY B C 1
ATOM 13035 O O . GLY B 1 758 ? 39.713 52.509 0.002 1 77.47 758 GLY B O 1
ATOM 13036 N N . LEU B 1 759 ? 38.154 50.946 -0.25 1 85.32 759 LEU B N 1
ATOM 13037 C CA . LEU B 1 759 ? 39.137 49.871 -0.18 1 85.32 759 LEU B CA 1
ATOM 13038 C C . LEU B 1 759 ? 39.839 49.687 -1.521 1 85.32 759 LEU B C 1
ATOM 13040 O O . LEU B 1 759 ? 39.183 49.559 -2.557 1 85.32 759 LEU B O 1
ATOM 13044 N N . ARG B 1 760 ? 41.232 49.636 -1.528 1 85.11 760 ARG B N 1
ATOM 13045 C CA . ARG B 1 760 ? 41.982 49.547 -2.776 1 85.11 760 ARG B CA 1
ATOM 13046 C C . ARG B 1 760 ? 42.599 48.163 -2.947 1 85.11 760 ARG B C 1
ATOM 13048 O O . ARG B 1 760 ? 42.92 47.755 -4.065 1 85.11 760 ARG B O 1
ATOM 13055 N N . GLU B 1 761 ? 42.802 47.526 -1.882 1 85.86 761 GLU B N 1
ATOM 13056 C CA . GLU B 1 761 ? 43.41 46.202 -1.971 1 85.86 761 GLU B CA 1
ATOM 13057 C C . GLU B 1 761 ? 42.983 45.318 -0.803 1 85.86 761 GLU B C 1
ATOM 13059 O O . GLU B 1 761 ? 42.516 45.818 0.222 1 85.86 761 GLU B O 1
ATOM 13064 N N . LEU B 1 762 ? 43.074 44.03 -0.939 1 88.08 762 LEU B N 1
ATOM 13065 C CA . LEU B 1 762 ? 42.764 43.036 0.082 1 88.08 762 LEU B CA 1
ATOM 13066 C C . LEU B 1 762 ? 43.946 42.097 0.303 1 88.08 762 LEU B C 1
ATOM 13068 O O . LEU B 1 762 ? 43.768 40.881 0.405 1 88.08 762 LEU B O 1
ATOM 13072 N N . THR B 1 763 ? 45.129 42.561 0.314 1 85.55 763 THR B N 1
ATOM 13073 C CA . THR B 1 763 ? 46.352 41.769 0.382 1 85.55 763 THR B CA 1
ATOM 13074 C C . THR B 1 763 ? 46.45 41.039 1.718 1 85.55 763 THR B C 1
ATOM 13076 O O . THR B 1 763 ? 47.135 40.02 1.826 1 85.55 763 THR B O 1
ATOM 13079 N N . TRP B 1 764 ? 45.666 41.474 2.713 1 81.02 764 TRP B N 1
ATOM 13080 C CA . TRP B 1 764 ? 45.703 40.843 4.028 1 81.02 764 TRP B CA 1
ATOM 13081 C C . TRP B 1 764 ? 45.144 39.426 3.968 1 81.02 764 TRP B C 1
ATOM 13083 O O . TRP B 1 764 ? 45.412 38.608 4.851 1 81.02 764 TRP B O 1
ATOM 13093 N N . LEU B 1 765 ? 44.442 39.068 2.979 1 85.86 765 LEU B N 1
ATOM 13094 C CA . LEU B 1 765 ? 43.832 37.752 2.821 1 85.86 765 LEU B CA 1
ATOM 13095 C C . LEU B 1 765 ? 44.891 36.692 2.542 1 85.86 765 LEU B C 1
ATOM 13097 O O . LEU B 1 765 ? 44.616 35.493 2.636 1 85.86 765 LEU B O 1
ATOM 13101 N N . MET B 1 766 ? 46.026 37.049 2.189 1 79.78 766 MET B N 1
ATOM 13102 C CA . MET B 1 766 ? 47.119 36.107 1.966 1 79.78 766 MET B CA 1
ATOM 13103 C C . MET B 1 766 ? 47.475 35.371 3.253 1 79.78 766 MET B C 1
ATOM 13105 O O . MET B 1 766 ? 48.025 34.269 3.212 1 79.78 766 MET B O 1
ATOM 13109 N N . PHE B 1 767 ? 46.985 35.983 4.307 1 78.07 767 PHE B N 1
ATOM 13110 C CA . PHE B 1 767 ? 47.3 35.387 5.6 1 78.07 767 PHE B CA 1
ATOM 13111 C C . PHE B 1 767 ? 46.174 34.47 6.062 1 78.07 767 PHE B C 1
ATOM 13113 O O . PHE B 1 767 ? 46.184 33.99 7.198 1 78.07 767 PHE B O 1
ATOM 13120 N N . ALA B 1 768 ? 45.244 34.248 5.331 1 84.16 768 ALA B N 1
ATOM 13121 C CA . ALA B 1 768 ? 44.165 33.302 5.6 1 84.16 768 ALA B CA 1
ATOM 13122 C C . ALA B 1 768 ? 44.311 32.046 4.745 1 84.16 768 ALA B C 1
ATOM 13124 O O . ALA B 1 768 ? 43.644 31.906 3.717 1 84.16 768 ALA B O 1
ATOM 13125 N N . PRO B 1 769 ? 45.034 31.215 5.14 1 81.89 769 PRO B N 1
ATOM 13126 C CA . PRO B 1 769 ? 45.328 30.036 4.322 1 81.89 769 PRO B CA 1
ATOM 13127 C C . PRO B 1 769 ? 44.108 29.141 4.118 1 81.89 769 PRO B C 1
ATOM 13129 O O . PRO B 1 769 ? 44.058 28.368 3.157 1 81.89 769 PRO B O 1
ATOM 13132 N N . ASN B 1 770 ? 43.106 29.247 4.994 1 87.56 770 ASN B N 1
ATOM 13133 C CA . ASN B 1 770 ? 41.964 28.344 4.898 1 87.56 770 ASN B CA 1
ATOM 13134 C C . ASN B 1 770 ? 40.75 29.038 4.286 1 87.56 770 ASN B C 1
ATOM 13136 O O . ASN B 1 770 ? 39.618 28.583 4.457 1 87.56 770 ASN B O 1
ATOM 13140 N N . LEU B 1 771 ? 40.96 30.052 3.58 1 89.18 771 LEU B N 1
ATOM 13141 C CA . LEU B 1 771 ? 39.86 30.774 2.95 1 89.18 771 LEU B CA 1
ATOM 13142 C C . LEU B 1 771 ? 39.199 29.924 1.871 1 89.18 771 LEU B C 1
ATOM 13144 O O . LEU B 1 771 ? 39.868 29.455 0.947 1 89.18 771 LEU B O 1
ATOM 13148 N N . ARG B 1 772 ? 37.971 29.749 1.983 1 89.54 772 ARG B N 1
ATOM 13149 C CA . ARG B 1 772 ? 37.255 28.891 1.045 1 89.54 772 ARG B CA 1
ATOM 13150 C C . ARG B 1 772 ? 36.34 29.711 0.141 1 89.54 772 ARG B C 1
ATOM 13152 O O . ARG B 1 772 ? 36.069 29.319 -0.996 1 89.54 772 ARG B O 1
ATOM 13159 N N . SER B 1 773 ? 35.868 30.86 0.679 1 91.77 773 SER B N 1
ATOM 13160 C CA . SER B 1 773 ? 34.945 31.68 -0.099 1 91.77 773 SER B CA 1
ATOM 13161 C C . SER B 1 773 ? 35.274 33.163 0.035 1 91.77 773 SER B C 1
ATOM 13163 O O . SER B 1 773 ? 35.447 33.667 1.147 1 91.77 773 SER B O 1
ATOM 13165 N N . LEU B 1 774 ? 35.341 33.778 -1.083 1 91.8 774 LEU B N 1
ATOM 13166 C CA . LEU B 1 774 ? 35.583 35.216 -1.119 1 91.8 774 LEU B CA 1
ATOM 13167 C C . LEU B 1 774 ? 34.551 35.919 -1.995 1 91.8 774 LEU B C 1
ATOM 13169 O O . LEU B 1 774 ? 34.421 35.605 -3.181 1 91.8 774 LEU B O 1
ATOM 13173 N N . VAL B 1 775 ? 33.881 36.787 -1.388 1 93.02 775 VAL B N 1
ATOM 13174 C CA . VAL B 1 775 ? 32.87 37.547 -2.116 1 93.02 775 VAL B CA 1
ATOM 13175 C C . VAL B 1 775 ? 33.165 39.041 -2.003 1 93.02 775 VAL B C 1
ATOM 13177 O O . VAL B 1 775 ? 33.241 39.583 -0.899 1 93.02 775 VAL B O 1
ATOM 13180 N N . VAL B 1 776 ? 33.316 39.675 -3.05 1 92.38 776 VAL B N 1
ATOM 13181 C CA . VAL B 1 776 ? 33.542 41.116 -3.082 1 92.38 776 VAL B CA 1
ATOM 13182 C C . VAL B 1 776 ? 32.527 41.778 -4.011 1 92.38 776 VAL B C 1
ATOM 13184 O O . VAL B 1 776 ? 32.481 41.478 -5.206 1 92.38 776 VAL B O 1
ATOM 13187 N N . THR B 1 777 ? 31.752 42.648 -3.355 1 91.81 777 THR B N 1
ATOM 13188 C CA . THR B 1 777 ? 30.703 43.272 -4.155 1 91.81 777 THR B CA 1
ATOM 13189 C C . THR B 1 777 ? 30.712 44.786 -3.972 1 91.81 777 THR B C 1
ATOM 13191 O O . THR B 1 777 ? 30.875 45.281 -2.855 1 91.81 777 THR B O 1
ATOM 13194 N N . ASN B 1 778 ? 30.702 45.582 -4.858 1 88.39 778 ASN B N 1
ATOM 13195 C CA . ASN B 1 778 ? 30.494 47.026 -4.88 1 88.39 778 ASN B CA 1
ATOM 13196 C C . ASN B 1 778 ? 31.631 47.767 -4.181 1 88.39 778 ASN B C 1
ATOM 13198 O O . ASN B 1 778 ? 31.389 48.61 -3.316 1 88.39 778 ASN B O 1
ATOM 13202 N N . ALA B 1 779 ? 32.783 47.318 -4.372 1 88.63 779 ALA B N 1
ATOM 13203 C CA . ALA B 1 779 ? 33.954 48.071 -3.93 1 88.63 779 ALA B CA 1
ATOM 13204 C C . ALA B 1 779 ? 34.521 48.919 -5.065 1 88.63 779 ALA B C 1
ATOM 13206 O O . ALA B 1 779 ? 35.38 48.46 -5.821 1 88.63 779 ALA B O 1
ATOM 13207 N N . SER B 1 780 ? 34.108 50.172 -5.186 1 85.9 780 SER B N 1
ATOM 13208 C CA . SER B 1 780 ? 34.335 51.016 -6.355 1 85.9 780 SER B CA 1
ATOM 13209 C C . SER B 1 780 ? 35.818 51.321 -6.537 1 85.9 780 SER B C 1
ATOM 13211 O O . SER B 1 780 ? 36.279 51.539 -7.66 1 85.9 780 SER B O 1
ATOM 13213 N N . GLU B 1 781 ? 36.629 51.293 -5.487 1 87.7 781 GLU B N 1
ATOM 13214 C CA . GLU B 1 781 ? 38.015 51.735 -5.615 1 87.7 781 GLU B CA 1
ATOM 13215 C C . GLU B 1 781 ? 38.98 50.556 -5.535 1 87.7 781 GLU B C 1
ATOM 13217 O O . GLU B 1 781 ? 40.199 50.742 -5.553 1 87.7 781 GLU B O 1
ATOM 13222 N N . LEU B 1 782 ? 38.418 49.409 -5.554 1 90.71 782 LEU B N 1
ATOM 13223 C CA . LEU B 1 782 ? 39.285 48.242 -5.438 1 90.71 782 LEU B CA 1
ATOM 13224 C C . LEU B 1 782 ? 40.045 47.998 -6.738 1 90.71 782 LEU B C 1
ATOM 13226 O O . LEU B 1 782 ? 39.435 47.83 -7.796 1 90.71 782 LEU B O 1
ATOM 13230 N N . GLU B 1 783 ? 41.374 47.91 -6.699 1 89.46 783 GLU B N 1
ATOM 13231 C CA . GLU B 1 783 ? 42.195 47.752 -7.896 1 89.46 783 GLU B CA 1
ATOM 13232 C C . GLU B 1 783 ? 42.808 46.356 -7.965 1 89.46 783 GLU B C 1
ATOM 13234 O O . GLU B 1 783 ? 42.903 45.767 -9.043 1 89.46 783 GLU B O 1
ATOM 13239 N N . ASP B 1 784 ? 43.261 45.924 -6.823 1 88.98 784 ASP B N 1
ATOM 13240 C CA . ASP B 1 784 ? 43.894 44.61 -6.75 1 88.98 784 ASP B CA 1
ATOM 13241 C C . ASP B 1 784 ? 43.341 43.799 -5.58 1 88.98 784 ASP B C 1
ATOM 13243 O O . ASP B 1 784 ? 43.089 44.345 -4.504 1 88.98 784 ASP B O 1
ATOM 13247 N N . ILE B 1 785 ? 43.13 42.536 -5.734 1 89.58 785 ILE B N 1
ATOM 13248 C CA . ILE B 1 785 ? 42.84 41.68 -4.588 1 89.58 785 ILE B CA 1
ATOM 13249 C C . ILE B 1 785 ? 44.121 41.43 -3.794 1 89.58 785 ILE B C 1
ATOM 13251 O O . ILE B 1 785 ? 44.179 41.71 -2.595 1 89.58 785 ILE B O 1
ATOM 13255 N N . ILE B 1 786 ? 45.097 40.952 -4.493 1 87.53 786 ILE B N 1
ATOM 13256 C CA . ILE B 1 786 ? 46.427 40.857 -3.899 1 87.53 786 ILE B CA 1
ATOM 13257 C C . ILE B 1 786 ? 47.384 41.8 -4.624 1 87.53 786 ILE B C 1
ATOM 13259 O O . ILE B 1 786 ? 47.65 41.629 -5.817 1 87.53 786 ILE B O 1
ATOM 13263 N N . ASN B 1 787 ? 47.902 42.696 -3.769 1 85.67 787 ASN B N 1
ATOM 13264 C CA . ASN B 1 787 ? 48.795 43.695 -4.346 1 85.67 787 ASN B CA 1
ATOM 13265 C C . ASN B 1 787 ? 50.211 43.152 -4.513 1 85.67 787 ASN B C 1
ATOM 13267 O O . ASN B 1 787 ? 50.753 42.528 -3.598 1 85.67 787 ASN B O 1
ATOM 13271 N N . LYS B 1 788 ? 50.884 43.436 -5.638 1 81.09 788 LYS B N 1
ATOM 13272 C CA . LYS B 1 788 ? 52.196 42.914 -6.012 1 81.09 788 LYS B CA 1
ATOM 13273 C C . LYS B 1 788 ? 53.29 43.482 -5.114 1 81.09 788 LYS B C 1
ATOM 13275 O O . LYS B 1 788 ? 54.222 42.769 -4.735 1 81.09 788 LYS B O 1
ATOM 13280 N N . GLU B 1 789 ? 53.115 44.766 -4.715 1 78.27 789 GLU B N 1
ATOM 13281 C CA . GLU B 1 789 ? 54.154 45.453 -3.954 1 78.27 789 GLU B CA 1
ATOM 13282 C C . GLU B 1 789 ? 54.154 45.009 -2.494 1 78.27 789 GLU B C 1
ATOM 13284 O O . GLU B 1 789 ? 55.199 45.01 -1.84 1 78.27 789 GLU B O 1
ATOM 13289 N N . LYS B 1 790 ? 53.073 44.53 -2.125 1 77.04 790 LYS B N 1
ATOM 13290 C CA . LYS B 1 790 ? 52.93 44.195 -0.711 1 77.04 790 LYS B CA 1
ATOM 13291 C C . LYS B 1 790 ? 53.063 42.692 -0.486 1 77.04 790 LYS B C 1
ATOM 13293 O O . LYS B 1 790 ? 53.326 42.248 0.634 1 77.04 790 LYS B O 1
ATOM 13298 N N . ALA B 1 791 ? 52.805 41.91 -1.485 1 74.55 791 ALA B N 1
ATOM 13299 C CA . ALA B 1 791 ? 52.818 40.456 -1.342 1 74.55 791 ALA B CA 1
ATOM 13300 C C . ALA B 1 791 ? 54.215 39.893 -1.588 1 74.55 791 ALA B C 1
ATOM 13302 O O . ALA B 1 791 ? 54.951 40.393 -2.442 1 74.55 791 ALA B O 1
ATOM 13303 N N . SER B 1 792 ? 54.679 39.178 -0.732 1 67.81 792 SER B N 1
ATOM 13304 C CA . SER B 1 792 ? 55.944 38.488 -0.964 1 67.81 792 SER B CA 1
ATOM 13305 C C . SER B 1 792 ? 55.824 37.482 -2.103 1 67.81 792 SER B C 1
ATOM 13307 O O . SER B 1 792 ? 54.78 36.848 -2.271 1 67.81 792 SER B O 1
ATOM 13309 N N . LYS B 1 793 ? 56.795 37.277 -3.099 1 59.76 793 LYS B N 1
ATOM 13310 C CA . LYS B 1 793 ? 56.842 36.473 -4.317 1 59.76 793 LYS B CA 1
ATOM 13311 C C . LYS B 1 793 ? 56.721 34.986 -3.998 1 59.76 793 LYS B C 1
ATOM 13313 O O . LYS B 1 793 ? 56.226 34.208 -4.816 1 59.76 793 LYS B O 1
ATOM 13318 N N . GLU B 1 794 ? 57.088 34.595 -2.852 1 62.78 794 GLU B N 1
ATOM 13319 C CA . GLU B 1 794 ? 57.201 33.157 -2.628 1 62.78 794 GLU B CA 1
ATOM 13320 C C . GLU B 1 794 ? 55.897 32.577 -2.088 1 62.78 794 GLU B C 1
ATOM 13322 O O . GLU B 1 794 ? 55.685 31.364 -2.133 1 62.78 794 GLU B O 1
ATOM 13327 N N . ASP B 1 795 ? 54.91 33.418 -1.735 1 69.05 795 ASP B N 1
ATOM 13328 C CA . ASP B 1 795 ? 53.744 32.86 -1.057 1 69.05 795 ASP B CA 1
ATOM 13329 C C . ASP B 1 795 ? 52.613 32.584 -2.045 1 69.05 795 ASP B C 1
ATOM 13331 O O . ASP B 1 795 ? 52.366 33.381 -2.952 1 69.05 795 ASP B O 1
ATOM 13335 N N . VAL B 1 796 ? 52.061 31.335 -2.034 1 75.71 796 VAL B N 1
ATOM 13336 C CA . VAL B 1 796 ? 50.908 30.964 -2.848 1 75.71 796 VAL B CA 1
ATOM 13337 C C . VAL B 1 796 ? 49.62 31.326 -2.113 1 75.71 796 VAL B C 1
ATOM 13339 O O . VAL B 1 796 ? 49.299 30.733 -1.08 1 75.71 796 VAL B O 1
ATOM 13342 N N . PRO B 1 797 ? 48.926 32.303 -2.62 1 80.11 797 PRO B N 1
ATOM 13343 C CA . PRO B 1 797 ? 47.684 32.694 -1.949 1 80.11 797 PRO B CA 1
ATOM 13344 C C . PRO B 1 797 ? 46.534 31.73 -2.229 1 80.11 797 PRO B C 1
ATOM 13346 O O . PRO B 1 797 ? 46.539 31.037 -3.25 1 80.11 797 PRO B O 1
ATOM 13349 N N . PHE B 1 798 ? 45.591 31.489 -1.359 1 83.28 798 PHE B N 1
ATOM 13350 C CA . PHE B 1 798 ? 44.286 30.844 -1.45 1 83.28 798 PHE B CA 1
ATOM 13351 C C . PHE B 1 798 ? 44.434 29.38 -1.851 1 83.28 798 PHE B C 1
ATOM 13353 O O . PHE B 1 798 ? 43.761 28.913 -2.772 1 83.28 798 PHE B O 1
ATOM 13360 N N . PRO B 1 799 ? 45.127 28.686 -1.305 1 82.78 799 PRO B N 1
ATOM 13361 C CA . PRO B 1 799 ? 45.288 27.285 -1.702 1 82.78 799 PRO B CA 1
ATOM 13362 C C . PRO B 1 799 ? 44.001 26.478 -1.552 1 82.78 799 PRO B C 1
ATOM 13364 O O . PRO B 1 799 ? 43.816 25.47 -2.24 1 82.78 799 PRO B O 1
ATOM 13367 N N . LYS B 1 800 ? 43.026 26.948 -0.753 1 88.07 800 LYS B N 1
ATOM 13368 C CA . LYS B 1 800 ? 41.835 26.15 -0.476 1 88.07 800 LYS B CA 1
ATOM 13369 C C . LYS B 1 800 ? 40.573 26.861 -0.958 1 88.07 800 LYS B C 1
ATOM 13371 O O . LYS B 1 800 ? 39.465 26.525 -0.535 1 88.07 800 LYS B O 1
ATOM 13376 N N . LEU B 1 801 ? 40.68 27.779 -1.797 1 88.38 801 LEU B N 1
ATOM 13377 C CA . LEU B 1 801 ? 39.545 28.561 -2.273 1 88.38 801 LEU B CA 1
ATOM 13378 C C . LEU B 1 801 ? 38.612 27.704 -3.121 1 88.38 801 LEU B C 1
ATOM 13380 O O . LEU B 1 801 ? 39.048 27.07 -4.085 1 88.38 801 LEU B O 1
ATOM 13384 N N . VAL B 1 802 ? 37.41 27.663 -2.765 1 88.06 802 VAL B N 1
ATOM 13385 C CA . VAL B 1 802 ? 36.424 26.839 -3.457 1 88.06 802 VAL B CA 1
ATOM 13386 C C . VAL B 1 802 ? 35.55 27.718 -4.348 1 88.06 802 VAL B C 1
ATOM 13388 O O . VAL B 1 802 ? 35.16 27.307 -5.444 1 88.06 802 VAL B O 1
ATOM 13391 N N . SER B 1 803 ? 35.29 29.022 -3.84 1 90.29 803 SER B N 1
ATOM 13392 C CA . SER B 1 803 ? 34.406 29.918 -4.578 1 90.29 803 SER B CA 1
ATOM 13393 C C . SER B 1 803 ? 34.913 31.356 -4.531 1 90.29 803 SER B C 1
ATOM 13395 O O . SER B 1 803 ? 35.344 31.834 -3.48 1 90.29 803 SER B O 1
ATOM 13397 N N . LEU B 1 804 ? 34.829 31.944 -5.722 1 90.21 804 LEU B N 1
ATOM 13398 C CA . LEU B 1 804 ? 35.209 33.346 -5.854 1 90.21 804 LEU B CA 1
ATOM 13399 C C . LEU B 1 804 ? 34.135 34.133 -6.599 1 90.21 804 LEU B C 1
ATOM 13401 O O . LEU B 1 804 ? 33.804 33.81 -7.742 1 90.21 804 LEU B O 1
ATOM 13405 N N . ARG B 1 805 ? 33.681 35.084 -5.936 1 93.24 805 ARG B N 1
ATOM 13406 C CA . ARG B 1 805 ? 32.653 35.917 -6.552 1 93.24 805 ARG B CA 1
ATOM 13407 C C . ARG B 1 805 ? 33.077 37.382 -6.572 1 93.24 805 ARG B C 1
ATOM 13409 O O . ARG B 1 805 ? 33.28 37.989 -5.519 1 93.24 805 ARG B O 1
ATOM 13416 N N . LEU B 1 806 ? 33.142 37.976 -7.682 1 91.99 806 LEU B N 1
ATOM 13417 C CA . LEU B 1 806 ? 33.463 39.383 -7.892 1 91.99 806 LEU B CA 1
ATOM 13418 C C . LEU B 1 806 ? 32.352 40.084 -8.667 1 91.99 806 LEU B C 1
ATOM 13420 O O . LEU B 1 806 ? 32.111 39.771 -9.835 1 91.99 806 LEU B O 1
ATOM 13424 N N . GLN B 1 807 ? 31.811 41.054 -7.933 1 91.71 807 GLN B N 1
ATOM 13425 C CA . GLN B 1 807 ? 30.664 41.689 -8.575 1 91.71 807 GLN B CA 1
ATOM 13426 C C . GLN B 1 807 ? 30.774 43.21 -8.519 1 91.71 807 GLN B C 1
ATOM 13428 O O . GLN B 1 807 ? 31.038 43.78 -7.458 1 91.71 807 GLN B O 1
ATOM 13433 N N . ASN B 1 808 ? 30.641 43.914 -9.492 1 89.97 808 ASN B N 1
ATOM 13434 C CA . ASN B 1 808 ? 30.574 45.368 -9.595 1 89.97 808 ASN B CA 1
ATOM 13435 C C . ASN B 1 808 ? 31.845 46.027 -9.065 1 89.97 808 ASN B C 1
ATOM 13437 O O . ASN B 1 808 ? 31.784 46.875 -8.174 1 89.97 808 ASN B O 1
ATOM 13441 N N . LEU B 1 809 ? 32.882 45.626 -9.663 1 92.37 809 LEU B N 1
ATOM 13442 C CA . LEU B 1 809 ? 34.182 46.204 -9.341 1 92.37 809 LEU B CA 1
ATOM 13443 C C . LEU B 1 809 ? 34.793 46.884 -10.562 1 92.37 809 LEU B C 1
ATOM 13445 O O . LEU B 1 809 ? 35.656 46.311 -11.23 1 92.37 809 LEU B O 1
ATOM 13449 N N . PRO B 1 810 ? 34.445 48.157 -10.815 1 88.6 810 PRO B N 1
ATOM 13450 C CA . PRO B 1 810 ? 34.865 48.826 -12.049 1 88.6 810 PRO B CA 1
ATOM 13451 C C . PRO B 1 810 ? 36.372 49.06 -12.111 1 88.6 810 PRO B C 1
ATOM 13453 O O . PRO B 1 810 ? 36.95 49.108 -13.2 1 88.6 810 PRO B O 1
ATOM 13456 N N . MET B 1 811 ? 37.072 49.176 -10.958 1 90.8 811 MET B N 1
ATOM 13457 C CA . MET B 1 811 ? 38.486 49.54 -10.978 1 90.8 811 MET B CA 1
ATOM 13458 C C . MET B 1 811 ? 39.366 48.315 -10.753 1 90.8 811 MET B C 1
ATOM 13460 O O . MET B 1 811 ? 40.591 48.43 -10.685 1 90.8 811 MET B O 1
ATOM 13464 N N . LEU B 1 812 ? 38.743 47.143 -10.673 1 92.48 812 LEU B N 1
ATOM 13465 C CA . LEU B 1 812 ? 39.529 45.941 -10.414 1 92.48 812 LEU B CA 1
ATOM 13466 C C . LEU B 1 812 ? 40.355 45.557 -11.637 1 92.48 812 LEU B C 1
ATOM 13468 O O . LEU B 1 812 ? 39.802 45.305 -12.71 1 92.48 812 LEU B O 1
ATOM 13472 N N . LYS B 1 813 ? 41.628 45.445 -11.531 1 89.61 813 LYS B N 1
ATOM 13473 C CA . LYS B 1 813 ? 42.505 45.135 -12.657 1 89.61 813 LYS B CA 1
ATOM 13474 C C . LYS B 1 813 ? 43.1 43.737 -12.522 1 89.61 813 LYS B C 1
ATOM 13476 O O . LYS B 1 813 ? 43.204 43.003 -13.507 1 89.61 813 LYS B O 1
ATOM 13481 N N . ASN B 1 814 ? 43.467 43.45 -11.287 1 88.53 814 ASN B N 1
ATOM 13482 C CA . ASN B 1 814 ? 44.155 42.175 -11.111 1 88.53 814 ASN B CA 1
ATOM 13483 C C . ASN B 1 814 ? 43.683 41.453 -9.852 1 88.53 814 ASN B C 1
ATOM 13485 O O . ASN B 1 814 ? 43.423 42.087 -8.828 1 88.53 814 ASN B O 1
ATOM 13489 N N . ILE B 1 815 ? 43.521 40.166 -9.938 1 89.57 815 ILE B N 1
ATOM 13490 C CA . ILE B 1 815 ? 43.334 39.329 -8.759 1 89.57 815 ILE B CA 1
ATOM 13491 C C . ILE B 1 815 ? 44.693 38.913 -8.201 1 89.57 815 ILE B C 1
ATOM 13493 O O . ILE B 1 815 ? 44.94 39.03 -6.998 1 89.57 815 ILE B O 1
ATOM 13497 N N . TYR B 1 816 ? 45.513 38.455 -9.092 1 85.85 816 TYR B N 1
ATOM 13498 C CA . TYR B 1 816 ? 46.897 38.081 -8.825 1 85.85 816 TYR B CA 1
ATOM 13499 C C . TYR B 1 816 ? 47.751 38.218 -10.08 1 85.85 816 TYR B C 1
ATOM 13501 O O . TYR B 1 816 ? 47.247 38.089 -11.198 1 85.85 816 TYR B O 1
ATOM 13509 N N . TRP B 1 817 ? 49.036 38.491 -9.973 1 81 817 TRP B N 1
ATOM 13510 C CA . TRP B 1 817 ? 49.86 38.813 -11.133 1 81 817 TRP B CA 1
ATOM 13511 C C . TRP B 1 817 ? 50.444 37.548 -11.754 1 81 817 TRP B C 1
ATOM 13513 O O . TRP B 1 817 ? 50.933 37.572 -12.885 1 81 817 TRP B O 1
ATOM 13523 N N . ARG B 1 818 ? 50.455 36.385 -10.997 1 82.86 818 ARG B N 1
ATOM 13524 C CA . ARG B 1 818 ? 50.942 35.12 -11.536 1 82.86 818 ARG B CA 1
ATOM 13525 C C . ARG B 1 818 ? 49.828 34.08 -11.583 1 82.86 818 ARG B C 1
ATOM 13527 O O . ARG B 1 818 ? 48.836 34.192 -10.859 1 82.86 818 ARG B O 1
ATOM 13534 N N . PRO B 1 819 ? 49.925 33.194 -12.546 1 84.28 819 PRO B N 1
ATOM 13535 C CA . PRO B 1 819 ? 48.969 32.084 -12.538 1 84.28 819 PRO B CA 1
ATOM 13536 C C . PRO B 1 819 ? 49.052 31.243 -11.265 1 84.28 819 PRO B C 1
ATOM 13538 O O . PRO B 1 819 ? 50.144 31.021 -10.738 1 84.28 819 PRO B O 1
ATOM 13541 N N . LEU B 1 820 ? 47.949 31.081 -10.662 1 81.43 820 LEU B N 1
ATOM 13542 C CA . LEU B 1 820 ? 47.864 30.353 -9.401 1 81.43 820 LEU B CA 1
ATOM 13543 C C . LEU B 1 820 ? 47.256 28.97 -9.611 1 81.43 820 LEU B C 1
ATOM 13545 O O . LEU B 1 820 ? 46.315 28.813 -10.392 1 81.43 820 LEU B O 1
ATOM 13549 N N . PRO B 1 821 ? 47.902 28.025 -9.032 1 80.07 821 PRO B N 1
ATOM 13550 C CA . PRO B 1 821 ? 47.276 26.701 -8.996 1 80.07 821 PRO B CA 1
ATOM 13551 C C . PRO B 1 821 ? 46.207 26.583 -7.912 1 80.07 821 PRO B C 1
ATOM 13553 O O . PRO B 1 821 ? 46.533 26.437 -6.731 1 80.07 821 PRO B O 1
ATOM 13556 N N . LEU B 1 822 ? 44.964 26.778 -8.21 1 84.86 822 LEU B N 1
ATOM 13557 C CA . LEU B 1 822 ? 43.84 26.626 -7.292 1 84.86 822 LEU B CA 1
ATOM 13558 C C . LEU B 1 822 ? 43.168 25.269 -7.477 1 84.86 822 LEU B C 1
ATOM 13560 O O . LEU B 1 822 ? 42.114 25.176 -8.111 1 84.86 822 LEU B O 1
ATOM 13564 N N . PRO B 1 823 ? 43.636 24.342 -6.855 1 81.3 823 PRO B N 1
ATOM 13565 C CA . PRO B 1 823 ? 43.163 22.982 -7.12 1 81.3 823 PRO B CA 1
ATOM 13566 C C . PRO B 1 823 ? 41.738 22.745 -6.626 1 81.3 823 PRO B C 1
ATOM 13568 O O . PRO B 1 823 ? 41.037 21.873 -7.146 1 81.3 823 PRO B O 1
ATOM 13571 N N . CYS B 1 824 ? 41.189 23.597 -5.673 1 86.39 824 CYS B N 1
ATOM 13572 C CA . CYS B 1 824 ? 39.896 23.312 -5.062 1 86.39 824 CYS B CA 1
ATOM 13573 C C . CYS B 1 824 ? 38.808 24.208 -5.643 1 86.39 824 CYS B C 1
ATOM 13575 O O . CYS B 1 824 ? 37.645 24.113 -5.249 1 86.39 824 CYS B O 1
ATOM 13577 N N . LEU B 1 825 ? 39.165 25.049 -6.536 1 86.3 825 LEU B N 1
ATOM 13578 C CA . LEU B 1 825 ? 38.226 26.039 -7.054 1 86.3 825 LEU B CA 1
ATOM 13579 C C . LEU B 1 825 ? 37.131 25.37 -7.879 1 86.3 825 LEU B C 1
ATOM 13581 O O . LEU B 1 825 ? 37.423 24.635 -8.825 1 86.3 825 LEU B O 1
ATOM 13585 N N . LYS B 1 826 ? 35.91 25.566 -7.546 1 84.1 826 LYS B N 1
ATOM 13586 C CA . LYS B 1 826 ? 34.788 24.942 -8.242 1 84.1 826 LYS B CA 1
ATOM 13587 C C . LYS B 1 826 ? 34.007 25.97 -9.057 1 84.1 826 LYS B C 1
ATOM 13589 O O . LYS B 1 826 ? 33.386 25.628 -10.065 1 84.1 826 LYS B O 1
ATOM 13594 N N . GLU B 1 827 ? 34.024 27.276 -8.46 1 87.38 827 GLU B N 1
ATOM 13595 C CA . GLU B 1 827 ? 33.204 28.28 -9.131 1 87.38 827 GLU B CA 1
ATOM 13596 C C . GLU B 1 827 ? 33.856 29.658 -9.065 1 87.38 827 GLU B C 1
ATOM 13598 O O . GLU B 1 827 ? 34.389 30.05 -8.025 1 87.38 827 GLU B O 1
ATOM 13603 N N . ILE B 1 828 ? 33.805 30.333 -10.217 1 87.93 828 ILE B N 1
ATOM 13604 C CA . ILE B 1 828 ? 34.205 31.734 -10.301 1 87.93 828 ILE B CA 1
ATOM 13605 C C . ILE B 1 828 ? 33.097 32.549 -10.964 1 87.93 828 ILE B C 1
ATOM 13607 O O . ILE B 1 828 ? 32.623 32.198 -12.047 1 87.93 828 ILE B O 1
ATOM 13611 N N . GLU B 1 829 ? 32.703 33.492 -10.23 1 89.04 829 GLU B N 1
ATOM 13612 C CA . GLU B 1 829 ? 31.678 34.379 -10.772 1 89.04 829 GLU B CA 1
ATOM 13613 C C . GLU B 1 829 ? 32.199 35.807 -10.909 1 89.04 829 GLU B C 1
ATOM 13615 O O . GLU B 1 829 ? 32.6 36.424 -9.92 1 89.04 829 GLU B O 1
ATOM 13620 N N . VAL B 1 830 ? 32.186 36.287 -12.109 1 88.49 830 VAL B N 1
ATOM 13621 C CA . VAL B 1 830 ? 32.617 37.655 -12.376 1 88.49 830 VAL B CA 1
ATOM 13622 C C . VAL B 1 830 ? 31.508 38.415 -13.101 1 88.49 830 VAL B C 1
ATOM 13624 O O . VAL B 1 830 ? 31.144 38.069 -14.227 1 88.49 830 VAL B O 1
ATOM 13627 N N . ILE B 1 831 ? 31.076 39.395 -12.356 1 87.91 831 ILE B N 1
ATOM 13628 C CA . ILE B 1 831 ? 29.979 40.161 -12.938 1 87.91 831 ILE B CA 1
ATOM 13629 C C . ILE B 1 831 ? 30.344 41.643 -12.969 1 87.91 831 ILE B C 1
ATOM 13631 O O . ILE B 1 831 ? 30.675 42.23 -11.936 1 87.91 831 ILE B O 1
ATOM 13635 N N . LYS B 1 832 ? 30.334 42.356 -14.006 1 86.44 832 LYS B N 1
ATOM 13636 C CA . LYS B 1 832 ? 30.518 43.793 -14.19 1 86.44 832 LYS B CA 1
ATOM 13637 C C . LYS B 1 832 ? 31.89 44.24 -13.692 1 86.44 832 LYS B C 1
ATOM 13639 O O . LYS B 1 832 ? 31.991 45.163 -12.881 1 86.44 832 LYS B O 1
ATOM 13644 N N . CYS B 1 833 ? 32.918 43.551 -14.093 1 89.71 833 CYS B N 1
ATOM 13645 C CA . CYS B 1 833 ? 34.311 43.915 -13.861 1 89.71 833 CYS B CA 1
ATOM 13646 C C . CYS B 1 833 ? 35.042 44.143 -15.179 1 89.71 833 CYS B C 1
ATOM 13648 O O . CYS B 1 833 ? 35.872 43.327 -15.583 1 89.71 833 CYS B O 1
ATOM 13650 N N . PRO B 1 834 ? 34.797 45.316 -15.823 1 86.58 834 PRO B N 1
ATOM 13651 C CA . PRO B 1 834 ? 35.308 45.543 -17.177 1 86.58 834 PRO B CA 1
ATOM 13652 C C . PRO B 1 834 ? 36.832 45.611 -17.229 1 86.58 834 PRO B C 1
ATOM 13654 O O . PRO B 1 834 ? 37.434 45.27 -18.25 1 86.58 834 PRO B O 1
ATOM 13657 N N . ASN B 1 835 ? 37.497 46.06 -16.132 1 88.95 835 ASN B N 1
ATOM 13658 C CA . ASN B 1 835 ? 38.939 46.282 -16.168 1 88.95 835 ASN B CA 1
ATOM 13659 C C . ASN B 1 835 ? 39.71 45.016 -15.803 1 88.95 835 ASN B C 1
ATOM 13661 O O . ASN B 1 835 ? 40.94 44.993 -15.872 1 88.95 835 ASN B O 1
ATOM 13665 N N . LEU B 1 836 ? 38.931 43.956 -15.415 1 90.25 836 LEU B N 1
ATOM 13666 C CA . LEU B 1 836 ? 39.598 42.688 -15.137 1 90.25 836 LEU B CA 1
ATOM 13667 C C . LEU B 1 836 ? 39.87 41.922 -16.427 1 90.25 836 LEU B C 1
ATOM 13669 O O . LEU B 1 836 ? 38.969 41.286 -16.978 1 90.25 836 LEU B O 1
ATOM 13673 N N . LYS B 1 837 ? 41.06 41.969 -16.93 1 86.76 837 LYS B N 1
ATOM 13674 C CA . LYS B 1 837 ? 41.35 41.435 -18.258 1 86.76 837 LYS B CA 1
ATOM 13675 C C . LYS B 1 837 ? 42.103 40.11 -18.165 1 86.76 837 LYS B C 1
ATOM 13677 O O . LYS B 1 837 ? 42.306 39.434 -19.175 1 86.76 837 LYS B O 1
ATOM 13682 N N . LYS B 1 838 ? 42.452 39.813 -16.952 1 86.91 838 LYS B N 1
ATOM 13683 C CA . LYS B 1 838 ? 43.191 38.562 -16.815 1 86.91 838 LYS B CA 1
ATOM 13684 C C . LYS B 1 838 ? 42.762 37.803 -15.563 1 86.91 838 LYS B C 1
ATOM 13686 O O . LYS B 1 838 ? 42.604 38.397 -14.494 1 86.91 838 LYS B O 1
ATOM 13691 N N . LEU B 1 839 ? 42.505 36.521 -15.707 1 87.28 839 LEU B N 1
ATOM 13692 C CA . LEU B 1 839 ? 42.23 35.647 -14.572 1 87.28 839 LEU B CA 1
ATOM 13693 C C . LEU B 1 839 ? 43.456 34.811 -14.22 1 87.28 839 LEU B C 1
ATOM 13695 O O . LEU B 1 839 ? 44.163 34.333 -15.11 1 87.28 839 LEU B O 1
ATOM 13699 N N . PRO B 1 840 ? 43.8 34.76 -12.974 1 85.01 840 PRO B N 1
ATOM 13700 C CA . PRO B 1 840 ? 45.001 34.029 -12.563 1 85.01 840 PRO B CA 1
ATOM 13701 C C . PRO B 1 840 ? 44.793 32.517 -12.542 1 85.01 840 PRO B C 1
ATOM 13703 O O . PRO B 1 840 ? 44.915 31.888 -11.488 1 85.01 840 PRO B O 1
ATOM 13706 N N . LEU B 1 841 ? 44.492 31.871 -13.557 1 87 841 LEU B N 1
ATOM 13707 C CA . LEU B 1 841 ? 44.233 30.436 -13.613 1 87 841 LEU B CA 1
ATOM 13708 C C . LEU B 1 841 ? 45.292 29.725 -14.45 1 87 841 LEU B C 1
ATOM 13710 O O . LEU B 1 841 ? 45.771 30.271 -15.446 1 87 841 LEU B O 1
ATOM 13714 N N . ASP B 1 842 ? 45.672 28.681 -13.921 1 80.71 842 ASP B N 1
ATOM 13715 C CA . ASP B 1 842 ? 46.575 27.811 -14.67 1 80.71 842 ASP B CA 1
ATOM 13716 C C . ASP B 1 842 ? 45.844 26.571 -15.18 1 80.71 842 ASP B C 1
ATOM 13718 O O . ASP B 1 842 ? 44.687 26.336 -14.826 1 80.71 842 ASP B O 1
ATOM 13722 N N . SER B 1 843 ? 46.451 25.807 -16.061 1 78.89 843 SER B N 1
ATOM 13723 C CA . SER B 1 843 ? 45.837 24.638 -16.682 1 78.89 843 SER B CA 1
ATOM 13724 C C . SER B 1 843 ? 45.464 23.59 -15.639 1 78.89 843 SER B C 1
ATOM 13726 O O . SER B 1 843 ? 44.594 22.75 -15.878 1 78.89 843 SER B O 1
ATOM 13728 N N . GLN B 1 844 ? 46.01 23.764 -14.468 1 77.81 844 GLN B N 1
ATOM 13729 C CA . GLN B 1 844 ? 45.741 22.771 -13.434 1 77.81 844 GLN B CA 1
ATOM 13730 C C . GLN B 1 844 ? 44.777 23.317 -12.384 1 77.81 844 GLN B C 1
ATOM 13732 O O . GLN B 1 844 ? 44.444 22.625 -11.42 1 77.81 844 GLN B O 1
ATOM 13737 N N . SER B 1 845 ? 44.264 24.457 -12.627 1 80.3 845 SER B N 1
ATOM 13738 C CA . SER B 1 845 ? 43.372 25.08 -11.654 1 80.3 845 SER B CA 1
ATOM 13739 C C . SER B 1 845 ? 41.958 24.519 -11.762 1 80.3 845 SER B C 1
ATOM 13741 O O . SER B 1 845 ? 41.484 24.223 -12.861 1 80.3 845 SER B O 1
ATOM 13743 N N . GLY B 1 846 ? 41.342 24.244 -10.552 1 78.64 846 GLY B N 1
ATOM 13744 C CA . GLY B 1 846 ? 39.955 23.809 -10.501 1 78.64 846 GLY B CA 1
ATOM 13745 C C . GLY B 1 846 ? 39.805 22.301 -10.438 1 78.64 846 GLY B C 1
ATOM 13746 O O . GLY B 1 846 ? 40.767 21.566 -10.669 1 78.64 846 GLY B O 1
ATOM 13747 N N . THR B 1 847 ? 38.757 21.933 -10.016 1 76.77 847 THR B N 1
ATOM 13748 C CA . THR B 1 847 ? 38.429 20.514 -9.931 1 76.77 847 THR B CA 1
ATOM 13749 C C . THR B 1 847 ? 38.241 19.919 -11.323 1 76.77 847 THR B C 1
ATOM 13751 O O . THR B 1 847 ? 37.874 20.628 -12.263 1 76.77 847 THR B O 1
ATOM 13754 N N . HIS B 1 848 ? 38.703 18.705 -11.45 1 65.88 848 HIS B N 1
ATOM 13755 C CA . HIS B 1 848 ? 38.628 18.01 -12.73 1 65.88 848 HIS B CA 1
ATOM 13756 C C . HIS B 1 848 ? 37.518 16.965 -12.726 1 65.88 848 HIS B C 1
ATOM 13758 O O . HIS B 1 848 ? 36.968 16.641 -11.671 1 65.88 848 HIS B O 1
ATOM 13764 N N . GLY B 1 849 ? 37.024 16.532 -13.733 1 58.45 849 GLY B N 1
ATOM 13765 C CA . GLY B 1 849 ? 36.044 15.467 -13.876 1 58.45 849 GLY B CA 1
ATOM 13766 C C . GLY B 1 849 ? 34.623 15.98 -14.014 1 58.45 849 GLY B C 1
ATOM 13767 O O . GLY B 1 849 ? 34.385 16.997 -14.669 1 58.45 849 GLY B O 1
ATOM 13768 N N . GLU B 1 850 ? 33.614 15.311 -13.37 1 58.46 850 GLU B N 1
ATOM 13769 C CA . GLU B 1 850 ? 32.195 15.632 -13.479 1 58.46 850 GLU B CA 1
ATOM 13770 C C . GLU B 1 850 ? 31.863 16.927 -12.743 1 58.46 850 GLU B C 1
ATOM 13772 O O . GLU B 1 850 ? 30.899 17.614 -13.088 1 58.46 850 GLU B O 1
ATOM 13777 N N . ASN B 1 851 ? 32.735 17.315 -11.772 1 62.16 851 ASN B N 1
ATOM 13778 C CA . ASN B 1 851 ? 32.515 18.534 -11.001 1 62.16 851 ASN B CA 1
ATOM 13779 C C . ASN B 1 851 ? 33.456 19.653 -11.44 1 62.16 851 ASN B C 1
ATOM 13781 O O . ASN B 1 851 ? 34.056 20.329 -10.602 1 62.16 851 ASN B O 1
ATOM 13785 N N . ARG B 1 852 ? 33.581 19.906 -12.708 1 68.78 852 ARG B N 1
ATOM 13786 C CA . ARG B 1 852 ? 34.537 20.833 -13.304 1 68.78 852 ARG B CA 1
ATOM 13787 C C . ARG B 1 852 ? 34.246 22.268 -12.88 1 68.78 852 ARG B C 1
ATOM 13789 O O . ARG B 1 852 ? 33.127 22.586 -12.47 1 68.78 852 ARG B O 1
ATOM 13796 N N . LEU B 1 853 ? 35.245 23.087 -12.879 1 80.87 853 LEU B N 1
ATOM 13797 C CA . LEU B 1 853 ? 35.168 24.503 -12.538 1 80.87 853 LEU B CA 1
ATOM 13798 C C . LEU B 1 853 ? 34.214 25.236 -13.475 1 80.87 853 LEU B C 1
ATOM 13800 O O . LEU B 1 853 ? 34.273 25.057 -14.694 1 80.87 853 LEU B O 1
ATOM 13804 N N . ILE B 1 854 ? 33.293 25.893 -12.936 1 79.37 854 ILE B N 1
ATOM 13805 C CA . ILE B 1 854 ? 32.33 26.666 -13.713 1 79.37 854 ILE B CA 1
ATOM 13806 C C . ILE B 1 854 ? 32.637 28.156 -13.582 1 79.37 854 ILE B C 1
ATOM 13808 O O . ILE B 1 854 ? 32.766 28.673 -12.47 1 79.37 854 ILE B O 1
ATOM 13812 N N . ILE B 1 855 ? 32.857 28.819 -14.684 1 84.66 855 ILE B N 1
ATOM 13813 C CA . ILE B 1 855 ? 33.038 30.266 -14.723 1 84.66 855 ILE B CA 1
ATOM 13814 C C . ILE B 1 855 ? 31.741 30.937 -15.169 1 84.66 855 ILE B C 1
ATOM 13816 O O . ILE B 1 855 ? 31.272 30.713 -16.288 1 84.66 855 ILE B O 1
ATOM 13820 N N . LYS B 1 856 ? 31.173 31.644 -14.315 1 84.11 856 LYS B N 1
ATOM 13821 C CA . LYS B 1 856 ? 29.929 32.349 -14.611 1 84.11 856 LYS B CA 1
ATOM 13822 C C . LYS B 1 856 ? 30.19 33.821 -14.916 1 84.11 856 LYS B C 1
ATOM 13824 O O . LYS B 1 856 ? 30.947 34.483 -14.202 1 84.11 856 LYS B O 1
ATOM 13829 N N . ASN B 1 857 ? 29.702 34.288 -16.057 1 82.11 857 ASN B N 1
ATOM 13830 C CA . ASN B 1 857 ? 29.824 35.691 -16.439 1 82.11 857 ASN B CA 1
ATOM 13831 C C . ASN B 1 857 ? 28.548 36.204 -17.101 1 82.11 857 ASN B C 1
ATOM 13833 O O . ASN B 1 857 ? 27.719 35.415 -17.556 1 82.11 857 ASN B O 1
ATOM 13837 N N . HIS B 1 858 ? 28.248 37.418 -16.927 1 71.21 858 HIS B N 1
ATOM 13838 C CA . HIS B 1 858 ? 27.05 37.989 -17.532 1 71.21 858 HIS B CA 1
ATOM 13839 C C . HIS B 1 858 ? 27.351 38.569 -18.91 1 71.21 858 HIS B C 1
ATOM 13841 O O . HIS B 1 858 ? 26.434 38.833 -19.691 1 71.21 858 HIS B O 1
ATOM 13847 N N . ASP B 1 859 ? 28.61 38.874 -19.212 1 73.31 859 ASP B N 1
ATOM 13848 C CA . ASP B 1 859 ? 28.959 39.507 -20.48 1 73.31 859 ASP B CA 1
ATOM 13849 C C . ASP B 1 859 ? 29.84 38.59 -21.327 1 73.31 859 ASP B C 1
ATOM 13851 O O . ASP B 1 859 ? 30.973 38.286 -20.948 1 73.31 859 ASP B O 1
ATOM 13855 N N . ILE B 1 860 ? 29.3 38.138 -22.389 1 72.26 860 ILE B N 1
ATOM 13856 C CA . ILE B 1 860 ? 30.006 37.248 -23.303 1 72.26 860 ILE B CA 1
ATOM 13857 C C . ILE B 1 860 ? 31.265 37.937 -23.825 1 72.26 860 ILE B C 1
ATOM 13859 O O . ILE B 1 860 ? 32.301 37.294 -24.01 1 72.26 860 ILE B O 1
ATOM 13863 N N . GLU B 1 861 ? 31.125 39.237 -23.946 1 77.42 861 GLU B N 1
ATOM 13864 C CA . GLU B 1 861 ? 32.252 39.955 -24.533 1 77.42 861 GLU B CA 1
ATOM 13865 C C . GLU B 1 861 ? 33.452 39.965 -23.59 1 77.42 861 GLU B C 1
ATOM 13867 O O . GLU B 1 861 ? 34.6 39.993 -24.038 1 77.42 861 GLU B O 1
ATOM 13872 N N . TRP B 1 862 ? 33.133 39.773 -22.373 1 83.96 862 TRP B N 1
ATOM 13873 C CA . TRP B 1 862 ? 34.21 39.828 -21.39 1 83.96 862 TRP B CA 1
ATOM 13874 C C . TRP B 1 862 ? 35.067 38.568 -21.449 1 83.96 862 TRP B C 1
ATOM 13876 O O . TRP B 1 862 ? 36.298 38.646 -21.46 1 83.96 862 TRP B O 1
ATOM 13886 N N . ILE B 1 863 ? 34.483 37.482 -21.551 1 79.28 863 ILE B N 1
ATOM 13887 C CA . ILE B 1 863 ? 35.234 36.234 -21.484 1 79.28 863 ILE B CA 1
ATOM 13888 C C . ILE B 1 863 ? 36.118 36.096 -22.721 1 79.28 863 ILE B C 1
ATOM 13890 O O . ILE B 1 863 ? 37.214 35.533 -22.65 1 79.28 863 ILE B O 1
ATOM 13894 N N . GLU B 1 864 ? 35.685 36.661 -23.806 1 78.36 864 GLU B N 1
ATOM 13895 C CA . GLU B 1 864 ? 36.472 36.596 -25.034 1 78.36 864 GLU B CA 1
ATOM 13896 C C . GLU B 1 864 ? 37.664 37.547 -24.976 1 78.36 864 GLU B C 1
ATOM 13898 O O . GLU B 1 864 ? 38.677 37.322 -25.643 1 78.36 864 GLU B O 1
ATOM 13903 N N . SER B 1 865 ? 37.454 38.578 -24.122 1 81.56 865 SER B N 1
ATOM 13904 C CA . SER B 1 865 ? 38.503 39.591 -24.057 1 81.56 865 SER B CA 1
ATOM 13905 C C . SER B 1 865 ? 39.509 39.274 -22.955 1 81.56 865 SER B C 1
ATOM 13907 O O . SER B 1 865 ? 40.539 39.94 -22.839 1 81.56 865 SER B O 1
ATOM 13909 N N . VAL B 1 866 ? 39.216 38.252 -22.236 1 84.77 866 VAL B N 1
ATOM 13910 C CA . VAL B 1 866 ? 40.079 37.893 -21.116 1 84.77 866 VAL B CA 1
ATOM 13911 C C . VAL B 1 866 ? 41.362 37.248 -21.637 1 84.77 866 VAL B C 1
ATOM 13913 O O . VAL B 1 866 ? 41.325 36.446 -22.572 1 84.77 866 VAL B O 1
ATOM 13916 N N . GLU B 1 867 ? 42.461 37.714 -21.135 1 85.73 867 GLU B N 1
ATOM 13917 C CA . GLU B 1 867 ? 43.764 37.173 -21.509 1 85.73 867 GLU B CA 1
ATOM 13918 C C . GLU B 1 867 ? 44.099 35.926 -20.695 1 85.73 867 GLU B C 1
ATOM 13920 O O . GLU B 1 867 ? 43.933 35.914 -19.473 1 85.73 867 GLU B O 1
ATOM 13925 N N . TRP B 1 868 ? 44.508 34.98 -21.465 1 84.7 868 TRP B N 1
ATOM 13926 C CA . TRP B 1 868 ? 44.879 33.727 -20.815 1 84.7 868 TRP B CA 1
ATOM 13927 C C . TRP B 1 868 ? 46.386 33.504 -20.882 1 84.7 868 TRP B C 1
ATOM 13929 O O . TRP B 1 868 ? 47.057 34.02 -21.78 1 84.7 868 TRP B O 1
ATOM 13939 N N . GLU B 1 869 ? 46.915 32.911 -19.847 1 79.96 869 GLU B N 1
ATOM 13940 C CA . GLU B 1 869 ? 48.356 32.689 -19.771 1 79.96 869 GLU B CA 1
ATOM 13941 C C . GLU B 1 869 ? 48.841 31.813 -20.923 1 79.96 869 GLU B C 1
ATOM 13943 O O . GLU B 1 869 ? 49.892 32.078 -21.511 1 79.96 869 GLU B O 1
ATOM 13948 N N . ASP B 1 870 ? 48.248 30.741 -21.102 1 81.81 870 ASP B N 1
ATOM 13949 C CA . ASP B 1 870 ? 48.64 29.842 -22.183 1 81.81 870 ASP B CA 1
ATOM 13950 C C . ASP B 1 870 ? 47.419 29.346 -22.955 1 81.81 870 ASP B C 1
ATOM 13952 O O . ASP B 1 870 ? 46.281 29.57 -22.537 1 81.81 870 ASP B O 1
ATOM 13956 N N . ASN B 1 871 ? 47.675 28.862 -24.148 1 80.58 871 ASN B N 1
ATOM 13957 C CA . ASN B 1 871 ? 46.603 28.374 -25.01 1 80.58 871 ASN B CA 1
ATOM 13958 C C . ASN B 1 871 ? 45.882 27.182 -24.388 1 80.58 871 ASN B C 1
ATOM 13960 O O . ASN B 1 871 ? 44.684 26.993 -24.607 1 80.58 871 ASN B O 1
ATOM 13964 N N . ALA B 1 872 ? 46.618 26.502 -23.637 1 81.55 872 ALA B N 1
ATOM 13965 C CA . ALA B 1 872 ? 45.998 25.353 -22.983 1 81.55 872 ALA B CA 1
ATOM 13966 C C . ALA B 1 872 ? 44.955 25.799 -21.963 1 81.55 872 ALA B C 1
ATOM 13968 O O . ALA B 1 872 ? 43.883 25.199 -21.858 1 81.55 872 ALA B O 1
ATOM 13969 N N . THR B 1 873 ? 45.158 26.799 -21.261 1 84.35 873 THR B N 1
ATOM 13970 C CA . THR B 1 873 ? 44.25 27.364 -20.268 1 84.35 873 THR B CA 1
ATOM 13971 C C . THR B 1 873 ? 43.023 27.973 -20.942 1 84.35 873 THR B C 1
ATOM 13973 O O . THR B 1 873 ? 41.903 27.831 -20.447 1 84.35 873 THR B O 1
ATOM 13976 N N . LYS B 1 874 ? 43.334 28.558 -22.065 1 84.66 874 LYS B N 1
ATOM 13977 C CA . LYS B 1 874 ? 42.24 29.186 -22.8 1 84.66 874 LYS B CA 1
ATOM 13978 C C . LYS B 1 874 ? 41.232 28.146 -23.28 1 84.66 874 LYS B C 1
ATOM 13980 O O . LYS B 1 874 ? 40.023 28.325 -23.12 1 84.66 874 LYS B O 1
ATOM 13985 N N . ASN B 1 875 ? 41.7 27.1 -23.817 1 81.51 875 ASN B N 1
ATOM 13986 C CA . ASN B 1 875 ? 40.805 26.074 -24.34 1 81.51 875 ASN B CA 1
ATOM 13987 C C . ASN B 1 875 ? 40.011 25.401 -23.224 1 81.51 875 ASN B C 1
ATOM 13989 O O . ASN B 1 875 ? 38.83 25.093 -23.395 1 81.51 875 ASN B O 1
ATOM 13993 N N . ARG B 1 876 ? 40.544 25.262 -22.122 1 81.98 876 ARG B N 1
ATOM 13994 C CA . ARG B 1 876 ? 39.898 24.573 -21.009 1 81.98 876 ARG B CA 1
ATOM 13995 C C . ARG B 1 876 ? 38.783 25.425 -20.411 1 81.98 876 ARG B C 1
ATOM 13997 O O . ARG B 1 876 ? 37.68 24.931 -20.168 1 81.98 876 ARG B O 1
ATOM 14004 N N . PHE B 1 877 ? 39.037 26.673 -20.291 1 82.4 877 PHE B N 1
ATOM 14005 C CA . PHE B 1 877 ? 38.125 27.473 -19.483 1 82.4 877 PHE B CA 1
ATOM 14006 C C . PHE B 1 877 ? 37.118 28.202 -20.366 1 82.4 877 PHE B C 1
ATOM 14008 O O . PHE B 1 877 ? 36.04 28.581 -19.903 1 82.4 877 PHE B O 1
ATOM 14015 N N . LEU B 1 878 ? 37.507 28.322 -21.613 1 78.99 878 LEU B N 1
ATOM 14016 C CA . LEU B 1 878 ? 36.504 28.892 -22.507 1 78.99 878 LEU B CA 1
ATOM 14017 C C . LEU B 1 878 ? 35.318 27.947 -22.667 1 78.99 878 LEU B C 1
ATOM 14019 O O . LEU B 1 878 ? 34.169 28.39 -22.726 1 78.99 878 LEU B O 1
ATOM 14023 N N . SER B 1 879 ? 35.661 26.674 -22.572 1 74.31 879 SER B N 1
ATOM 14024 C CA . SER B 1 879 ? 34.591 25.689 -22.7 1 74.31 879 SER B CA 1
ATOM 14025 C C . SER B 1 879 ? 33.779 25.585 -21.414 1 74.31 879 SER B C 1
ATOM 14027 O O . SER B 1 879 ? 32.603 25.216 -21.444 1 74.31 879 SER B O 1
ATOM 14029 N N . ALA B 1 880 ? 34.308 25.906 -20.32 1 76.63 880 ALA B N 1
ATOM 14030 C CA . ALA B 1 880 ? 33.638 25.792 -19.027 1 76.63 880 ALA B CA 1
ATOM 14031 C C . ALA B 1 880 ? 32.892 27.077 -18.681 1 76.63 880 ALA B C 1
ATOM 14033 O O . ALA B 1 880 ? 32.242 27.163 -17.636 1 76.63 880 ALA B O 1
ATOM 14034 N N . SER B 1 881 ? 32.966 28.034 -19.487 1 78.91 881 SER B N 1
ATOM 14035 C CA . SER B 1 881 ? 32.344 29.323 -19.206 1 78.91 881 SER B CA 1
ATOM 14036 C C . SER B 1 881 ? 30.853 29.3 -19.526 1 78.91 881 SER B C 1
ATOM 14038 O O . SER B 1 881 ? 30.442 28.77 -20.561 1 78.91 881 SER B O 1
ATOM 14040 N N . LYS B 1 882 ? 30.08 29.559 -18.523 1 71.73 882 LYS B N 1
ATOM 14041 C CA . LYS B 1 882 ? 28.634 29.651 -18.698 1 71.73 882 LYS B CA 1
ATOM 14042 C C . LYS B 1 882 ? 28.155 31.094 -18.57 1 71.73 882 LYS B C 1
ATOM 14044 O O . LYS B 1 882 ? 28.547 31.804 -17.642 1 71.73 882 LYS B O 1
ATOM 14049 N N . THR B 1 883 ? 27.351 31.612 -19.522 1 67.15 883 THR B N 1
ATOM 14050 C CA . THR B 1 883 ? 26.739 32.935 -19.456 1 67.15 883 THR B CA 1
ATOM 14051 C C . THR B 1 883 ? 25.407 32.877 -18.713 1 67.15 883 THR B C 1
ATOM 14053 O O . THR B 1 883 ? 24.528 32.089 -19.064 1 67.15 883 THR B O 1
ATOM 14056 N N . VAL B 1 884 ? 25.315 33.27 -17.477 1 61.76 884 VAL B N 1
ATOM 14057 C CA . VAL B 1 884 ? 24.067 33.307 -16.723 1 61.76 884 VAL B CA 1
ATOM 14058 C C . VAL B 1 884 ? 23.39 34.663 -16.91 1 61.76 884 VAL B C 1
ATOM 14060 O O . VAL B 1 884 ? 24.061 35.697 -16.961 1 61.76 884 VAL B O 1
#

Radius of gyration: 48.59 Å; Cα contacts (8 Å, |Δi|>4): 3553; chains: 2; bounding box: 113×154×97 Å